Protein 6D8K (pdb70)

Solvent-accessible surface area: 73708 Å² total; per-residue (Å²): 161,33,5,11,10,1,70,31,29,90,59,100,54,2,4,7,55,0,27,10,12,26,1,6,5,66,57,0,101,62,66,114,0,29,120,50,85,88,60,182,39,82,79,43,34,59,22,6,31,14,135,49,31,65,81,1,23,3,1,4,4,0,6,51,57,35,58,54,0,45,28,2,35,7,1,0,2,0,0,41,83,9,88,5,150,136,58,144,116,74,47,13,8,1,5,0,10,0,0,11,20,45,7,89,0,5,5,50,4,50,88,34,21,74,20,59,0,3,15,1,5,17,35,23,62,0,27,136,83,6,77,102,28,107,0,11,0,0,0,10,0,9,2,126,34,22,144,52,3,2,13,5,90,26,13,38,16,8,14,6,0,0,0,5,13,10,0,5,2,0,17,4,27,110,43,10,0,42,17,2,15,0,0,0,35,59,122,22,71,63,91,0,32,0,94,4,17,14,28,70,148,116,68,42,57,89,0,22,3,20,2,69,94,19,190,32,70,47,100,13,112,8,75,74,99,0,118,6,117,39,75,24,71,3,150,199,29,88,70,1,18,22,161,82,44,50,32,1,74,1,16,1,22,10,78,106,15,133,3,87,12,97,0,0,0,3,5,2,25,46,159,53,35,37,3,45,19,18,55,158,80,39,46,4,5,1,0,0,2,7,4,8,3,2,20,33,58,0,11,2,11,3,62,3,0,0,5,1,0,0,32,5,0,120,35,0,43,10,26,1,0,0,0,0,16,0,2,0,4,14,48,0,0,59,29,0,3,127,40,4,6,3,0,2,0,1,0,3,1,71,63,37,7,23,19,113,45,116,92,0,54,122,29,0,45,118,6,0,28,25,2,0,66,29,2,3,3,5,1,1,0,2,0,0,0,0,1,10,39,1,102,63,57,181,27,0,39,87,0,0,36,11,0,5,110,30,0,88,161,50,2,74,12,1,2,3,0,0,0,0,64,35,5,149,51,16,182,142,137,122,99,2,30,18,167,13,102,4,4,78,77,2,42,0,0,0,0,5,17,24,4,6,3,88,105,61,55,84,26,98,18,94,77,0,43,5,77,0,22,78,98,40,0,0,1,1,0,8,1,0,0,0,0,6,21,19,57,85,28,81,78,78,35,1,24,27,3,0,15,42,16,0,8,76,2,0,92,6,1,46,103,2,8,131,32,6,99,5,13,51,0,0,2,0,7,0,0,8,1,4,5,0,8,30,15,17,31,27,52,16,0,95,11,15,1,4,1,0,0,0,3,9,33,5,26,44,0,101,0,0,106,44,0,108,112,37,11,183,106,117,177,35,8,14,12,1,65,34,29,100,64,103,54,7,5,7,56,1,22,11,14,26,0,6,6,63,55,0,112,72,80,97,0,20,127,51,94,89,63,185,30,90,118,38,81,48,38,14,29,14,137,41,38,68,76,1,21,3,1,3,4,0,6,47,57,30,58,49,0,41,30,2,31,5,1,0,0,0,1,38,81,16,93,8,136,133,75,134,163,92,45,23,18,3,7,2,9,0,1,12,18,40,5,96,0,4,8,54,12,58,85,29,21,68,29,63,2,3,14,3,7,13,30,22,61,2,23,113,94,14,75,122,23,108,0,17,0,0,0,11,0,12,2,133,38,12,126,54,2,2,13,8,74,26,12,35,13,8,14,8,0,0,0,6,12,8,2,8,4,0,26,3,27,98,39,17,0,35,20,4,17,1,1,2,42,61,94,19,72,46,112,2,25,0,84,4,8,3,31,71,127,116,45,45,51,98,0,32,3,24,8,64,74,13,187,34,78,52,89,15,112,11,64,70,100,0,105,5,110,42,85,30,87,2,130,153,30,81,66,0,24,46,166,83,38,50,34,1,80,2,26,0,28,18,68,108,21,148,3,107,12,92,0,0,0,5,7,1,3,39,96,56,34,40,1,50,12,29,48,134,64,45,36,0,0,1,0,0,1,6,4,8,4,2,24,30,59,0,11,2,7,3,60,1,0,0,8,0,0,0,20,3,0,115,38,0,22,12,8,0,0,0,0,0,21,0,3,0,4,13,58,1,0,58,37,0,2,138,52,3,9,4,0,4,0,0,0,4,0,72,68,46,6,60,20,110,44,98,85,0,38,109,29,0,42,116,12,0,25,42,4,0,75,37,2,12,5,4,0,0,0,1,0,0,0,0,1,8,38,0,86,65,59,161,22,0,45,77,0,0,34,20,0,2,105,21,0,67,154,48,6,76,8,0,1,2,0,0,0,0,61,46,3,132,32,20,187,150,131,114,86,2,20,17,166,9,93,3,6,70,78,1,31,0,0,0,0,5,16,18,2,6,4,88,72,66,62,66,22,103,24,93,69,0,44,2,94,0,18,74,93,44,0,0,1,2,0,8,1,0,0,0,0,6,25,21,54,80,30,78,76,72,36,2,20,21,2,0,15,46,18,0,8,72,1,0,109,23,1,36,96,2,11,111,24,9,98,4,14,51,0,0,2,0,9,0,0,6,0,3,7,0,7,36,17,17,28,27,51,15,0,92,13,8,0,4,2,0,0,0,2,10,34,3,32,45,0,107,0,0,95,56,0,79,102,21,0,139,96,68,156,67,6,6,12,1,75,35,29,96,61,103,46,5,4,6,52,0,21,8,9,31,1,5,5,73,53,0,113,74,61,91,1,22,117,48,54,66,62,169,43,79,81,40,31,57,25,6,23,10,119,44,30,61,79,1,25,4,1,4,4,0,8,49,51,37,56,55,0,42,29,2,34,8,1,0,1,0,0,35,74,15,90,4,151,133,52,142,95,81,49,11,11,0,6,0,12,1,1,11,20,50,8,78,0,4,6,54,18,54,92,35,22,70,35,65,3,2,14,1,3,15,45,23,60,0,24,129,74,1,75,99,29,118,0,17,0,0,0,13,0,11,1,131,35,21,157,60,4,1,13,6,70,25,8,36,17,10,14,6,0,0,0,7,13,13,0,5,3,0,23,3,39,102,43,15,0,50,37,3,12,1,2,1,42,74,136,36,64,68,98,0,36,0,79,5,14,5,14,63,112,124,56,46,57,82,0,25,3,24,5,68,94,2,164,23,74,27,92,18,119,5,65,69,104,0,116,5,104,35,54,26,85,7,164,116,33,78,57,1,12,30,144,62,50,47,34,3,68,2,16,2,26,26,71,117,15,134,1,82,14,110,1,0,0,3,3,1,26,39,176,44,35,46,0,66,10,28,55,108,59,15,36,0,9,0,0,0,2,8,4,9,4,2,18,34,56,0,14,3,8,6,62,6,1,0,12,3,0,0,41,6,0,122,44,0,38,19,26,0,0,1,1,0,17,0,2,0,6,18,62,2,0,56,33,0,2,141,53,4,9,3,0,2,0,2,0,2,1,68,68,36,6,58,18,110,33,90,85,0,55,102,40,0,35,132,8,0,32,26,4,1,34,20,2,12,2,4,1,0,0,1,1,0,0,0,1,12,50,1,70,61,60,163,33,0,32,78,0,2,52,15,0,6,100,23,0,82,152,72,5,64,12,0,1,0,0,2,0,2,53,50,4,147,22,26,168,151,130,118,104,0,40,16,165,7,93,4,12,74,82,5,30,0,0,0,0,7,30,21,2,5,5,101,46,64,53,34,24,97,16,111,82,0,28,6,91,1,14,87,92,44,0,0,1,4,0,10,1,0,0,0,0,8,26,22,51,85,34,78,70,70,39,2,22,22,2,0,14,44,17,0,8,66,2,0,87,17,3,35,146,1,9,126,28,8,102,3,13,48,0,0,1,0,9,0,0,8,1,5,8,0,10,34,18,18,30,27,48,13,0,87,13,12,1,3,2,0,0,0,4,14,36,3,31,48,0,74,0,0,101,55,0,103,109,48,11,159,103,142,100,5,14,51,2,72,53,47,94,53,132,22,9,6,6,50,0,23,9,11,25,1,5,4,62,52,0,99,68,62,101,1,34,117,45,53,68,59,146,40,78,86,35,34,66,23,8,27,4,94,52,36,63,76,1,28,3,3,5,4,0,7,51,54,36,58,51,0,48,28,2,33,6,0,0,1,0,0,36,69,12,118,10,140,136,50,146,101,77,57,13,6,1,9,2,12,0,0,12,21,44,5,88,0,6,5,61,23,56,88,35,21,66,15,41,0,3,16,1,10,15,43,21,67,0,20,130,82,5,70,110,24,93,0,13,0,0,0,12,0,5,2,112,34,25,142,54,3,2,12,6,70,23,9,33,14,8,14,8,0,0,0,6,14,10,2,6,17,0,25,3,72,113,123,51,145,92,63,144,16,2,7,2,8,6,3,16,34,64,1,11,1,9,6,55,8,0,0,13,5,1,0,31,9,3,135,32,21,60,51,95,44,2,27,0,0,25,0,1,1,6,20,53,2,0,74,32,0,37,175,56,57,8,77,0,34,0,1,1,1,4,71,104,56,6,40,87,127,62,111,95,0,116,111,40,9,65,125,5,5,32,34,1,1,67,33,1,32,71,36,114,10,3,21,72,1,0,40,13,9,100,84,108,132,39,1,107,127,63,22,96,124,22,136,34,44,35,26,193,118,27,1,10,0,6,24,17,53,90,32,82,86,72,38,3,21,26,3,0,18,61,36,0,10,80,33,0,129,85,86,95,82,12,40,2,12,9,1,3,8,0,7,27,27,17,28,28,56,15,5,91,10,12,2,6,40,0,1,1,3,9,38,5,31,47,0,112,0,1,75,47,30,116,156,172

Sequence (2085 aa):
QNITNVYGRDIRSLNGKWNAIIDLYDQGRGMKVYRNQSPKGNTDFYEYSFQGGLRLNVPGDWNSQTPELKYYEGTVWYARHFDAKRLTHKRQFLYFGAVSYRCRVYLNGAEIGSHEGGFTPFQIEVTDLLNEGENFIAIEVNNRRTKDAIPAMSFDWWNYGGITRDVLLVTTPQTYLEDYFIQLDKESPNRMIAKVALSDKKAGEKITVSIPELKTSIDMLTDAEGKAETVFNIKKLERWSSENPKLYEVIVSSANDRVEEQIGFRNITVKGTDIYLNGKPTFMCSISFHEEIPQRMGRAFSEADAAMLLNEAKALGVNMIRLAHYPQNEYTVRLAEKMGFILWQEIPVWQGIDFTNNNTRKKAQRMLSEMIKRDQNRCAVGYWGIANETQPSKARNEFLTSLLETGKQLDTTRLYVAAFDLVRFNREKKRFVMEDSFTSQLDVVAVNKYMGWYHPWPIEPENAVWEVIPDKPLIISEFGGEALYGQSGDENVASSWSEEYQARLYRDNIRMFDNIPNLRGVSPWILFDFRSPFRFHPTNQDGWNRKGLVSDQGIRKKAWYLMREYYKTKQNITNVYGRDIRSLNGKWNAIIDLYDQGRGMKVYRNQSPKGNTDFYEYSFQGGLRLNVPGDWNSQTPELKYYEGTVWYARHFDAKRLTHKRQFLYFGAVSYRCRVYLNGAEIGSHEGGFTPFQIEVTDLLNEGENFIAIEVNNRRTKDAIPAMSFDWWNYGGITRDVLLVTTPQTYLEDYFIQLDKESPNRMIAKVALSDKKAGEKITVSIPELKTSIDMLTDAEGKAETVFNIKKLERWSSENPKLYEVIVSSANDRVEEQIGFRNITVKGTDIYLNGKPTFMCSISFHEEIPQRMGRAFSEADAAMLLNEAKALGVNMIRLAHYPQNEYTVRLAEKMGFILWQEIPVWQGIDFTNNNTRKKAQRMLSEMIKRDQNRCAVGYWGIANETQPSKARNEFLTSLLETGKQLDTTRLYVAAFDLVRFNREKKRFVMEDSFTSQLDVVAVNKYMGWYHPWPIEPENAVWEVIPDKPLIISEFGGEALYGQSGDENVASSWSEEYQARLYRDNIRMFDNIPNLRGVSPWILFDFRSPFRFHPTNQDGWNRKGLVSDQGIRKKAWYLMREYYKTKFNITNVYGRDIRSLNGKWNAIIDLYDQGRGMKVYRNQSPKGNTDFYEYSFQGGLRLNVPGDWNSQTPELKYYEGTVWYARHFDAKRLTHKRQFLYFGAVSYRCRVYLNGAEIGSHEGGFTPFQIEVTDLLNEGENFIAIEVNNRRTKDAIPAMSFDWWNYGGITRDVLLVTTPQTYLEDYFIQLDKESPNRMIAKVALSDKKAGEKITVSIPELKTSIDMLTDAEGKAETVFNIKKLERWSSENPKLYEVIVSSANDRVEEQIGFRNITVKGTDIYLNGKPTFMCSISFHEEIPQRMGRAFSEADAAMLLNEAKALGVNMIRLAHYPQNEYTVRLAEKMGFILWQEIPVWQGIDFTNNNTRKKAQRMLSEMIKRDQNRCAVGYWGIANETQPSKARNEFLTSLLETGKQLDTTRLYVAAFDLVRFNREKKRFVMEDSFTSQLDVVAVNKYMGWYHPWPIEPENAVWEVIPDKPLIISEFGGEALYGQSGDENVASSWSEEYQARLYRDNIRMFDNIPNLRGVSPWILFDFRSPFRFHPTNQDGWNRKGLVSDQGIRKKAWYLMREYYKTKNITNVYGRDIRSLNGKWNAIIDLYDQGRGMKVYRNQSPKGNTDFYEYSFQGGLRLNVPGDWNSQTPELKYYEGTVWYARHFDAKRLTHKRQFLYFGAVSYRCRVYLNGAEIGSHEGGFTPFQIEVTDLLNEGENFIAIEVNNRRTKDAIPAMSFDWWNYGGITRDVLLVTTPQTYLEDYSFHEEIPQRMGRAFSEADAAMLLNEAKALGVNMIRLAHYPQNEYTVRLAEKMGFILWQEIPVWQGIDFTNNNTRKKAQRMLSEMIKRDQNRCAVGYWGIANETLETGKQLDTTRLYVAAFFGGEALYGQSGDENVASSWSEEYQARLYRDNISPWILFDFRSPFRFHPTNQDGWNRKGLVSDQGIRKKAWYLMREY

Structure (mmCIF, N/CA/C/O backbone):
data_6D8K
#
_entry.id   6D8K
#
_cell.length_a   213.464
_cell.length_b   213.464
_cell.length_c   112.607
_cell.angle_alpha   90.00
_cell.angle_beta   90.00
_cell.angle_gamma   90.00
#
_symmetry.space_group_name_H-M   'I 41'
#
loop_
_entity.id
_entity.type
_entity.pdbx_description
1 polymer 'Glycosyl hydrolase family 2, sugar binding domain protein'
2 water water
#
loop_
_atom_site.group_PDB
_atom_site.id
_atom_site.type_symbol
_atom_site.label_atom_id
_atom_site.label_alt_id
_atom_site.label_comp_id
_atom_site.label_asym_id
_atom_site.label_entity_id
_atom_site.label_seq_id
_atom_site.pdbx_PDB_ins_code
_atom_site.Cartn_x
_atom_site.Cartn_y
_atom_site.Cartn_z
_atom_site.occupancy
_atom_site.B_iso_or_equiv
_atom_site.auth_seq_id
_atom_site.auth_comp_id
_atom_site.auth_asym_id
_atom_site.auth_atom_id
_atom_site.pdbx_PDB_model_num
ATOM 1 N N . GLN A 1 25 ? -28.145 56.461 -14.914 1.00 73.84 25 GLN A N 1
ATOM 2 C CA . GLN A 1 25 ? -28.267 55.658 -16.136 1.00 79.84 25 GLN A CA 1
ATOM 3 C C . GLN A 1 25 ? -27.176 54.586 -16.378 1.00 75.73 25 GLN A C 1
ATOM 4 O O . GLN A 1 25 ? -27.486 53.522 -16.905 1.00 77.58 25 GLN A O 1
ATOM 10 N N . ASN A 1 26 ? -25.922 54.854 -16.002 1.00 70.24 26 ASN A N 1
ATOM 11 C CA . ASN A 1 26 ? -24.772 54.044 -16.405 1.00 68.32 26 ASN A CA 1
ATOM 12 C C . ASN A 1 26 ? -24.194 53.239 -15.235 1.00 65.78 26 ASN A C 1
ATOM 13 O O . ASN A 1 26 ? -23.992 53.768 -14.138 1.00 66.67 26 ASN A O 1
ATOM 18 N N . ILE A 1 27 ? -23.874 51.973 -15.482 1.00 58.33 27 ILE A N 1
ATOM 19 C CA . ILE A 1 27 ? -23.428 51.080 -14.417 1.00 61.13 27 ILE A CA 1
ATOM 20 C C . ILE A 1 27 ? -21.961 51.350 -14.079 1.00 57.37 27 ILE A C 1
ATOM 21 O O . ILE A 1 27 ? -21.074 51.214 -14.928 1.00 61.45 27 ILE A O 1
ATOM 26 N N . THR A 1 28 ? -21.702 51.726 -12.832 1.00 54.47 28 THR A N 1
ATOM 27 C CA . THR A 1 28 ? -20.347 52.011 -12.380 1.00 57.23 28 THR A CA 1
ATOM 28 C C . THR A 1 28 ? -19.570 50.711 -12.184 1.00 55.52 28 THR A C 1
ATOM 29 O O . THR A 1 28 ? -20.149 49.631 -12.023 1.00 58.13 28 THR A O 1
ATOM 33 N N . ASN A 1 29 ? -18.243 50.830 -12.204 1.00 56.13 29 ASN A N 1
ATOM 34 C CA . ASN A 1 29 ? -17.321 49.711 -11.975 1.00 55.32 29 ASN A CA 1
ATOM 35 C C . ASN A 1 29 ? -17.717 48.484 -12.801 1.00 58.82 29 ASN A C 1
ATOM 36 O O . ASN A 1 29 ? -18.010 47.402 -12.275 1.00 57.83 29 ASN A O 1
ATOM 41 N N . VAL A 1 30 ? -17.727 48.676 -14.125 1.00 55.90 30 VAL A N 1
ATOM 42 C CA . VAL A 1 30 ? -18.172 47.622 -15.033 1.00 55.40 30 VAL A CA 1
ATOM 43 C C . VAL A 1 30 ? -17.262 46.399 -14.960 1.00 60.34 30 VAL A C 1
ATOM 44 O O . VAL A 1 30 ? -17.723 45.264 -15.159 1.00 59.90 30 VAL A O 1
ATOM 48 N N . TYR A 1 31 ? -15.971 46.591 -14.670 1.00 56.99 31 TYR A N 1
ATOM 49 C CA . TYR A 1 31 ? -15.014 45.490 -14.620 1.00 52.77 31 TYR A CA 1
ATOM 50 C C . TYR A 1 31 ? -15.046 44.731 -13.298 1.00 55.54 31 TYR A C 1
ATOM 51 O O . TYR A 1 31 ? -14.210 43.840 -13.091 1.00 54.04 31 TYR A O 1
ATOM 60 N N . GLY A 1 32 ? -15.969 45.066 -12.398 1.00 52.95 32 GLY A N 1
ATOM 61 C CA . GLY A 1 32 ? -16.245 44.259 -11.230 1.00 52.65 32 GLY A CA 1
ATOM 62 C C . GLY A 1 32 ? -17.518 43.448 -11.323 1.00 50.18 32 GLY A C 1
ATOM 63 O O . GLY A 1 32 ? -17.951 42.890 -10.309 1.00 51.18 32 GLY A O 1
ATOM 64 N N . ARG A 1 33 ? -18.121 43.357 -12.501 1.00 47.60 33 ARG A N 1
ATOM 65 C CA . ARG A 1 33 ? -19.390 42.683 -12.738 1.00 51.30 33 ARG A CA 1
ATOM 66 C C . ARG A 1 33 ? -19.175 41.335 -13.428 1.00 49.47 33 ARG A C 1
ATOM 67 O O . ARG A 1 33 ? -18.051 40.931 -13.733 1.00 47.48 33 ARG A O 1
ATOM 75 N N . ASP A 1 34 ? -20.288 40.652 -13.689 1.00 48.89 34 ASP A N 1
ATOM 76 C CA . ASP A 1 34 ? -20.289 39.431 -14.494 1.00 50.55 34 ASP A CA 1
ATOM 77 C C . ASP A 1 34 ? -20.249 39.833 -15.970 1.00 49.51 34 ASP A C 1
ATOM 78 O O . ASP A 1 34 ? -21.277 40.158 -16.571 1.00 47.60 34 ASP A O 1
ATOM 83 N N . ILE A 1 35 ? -19.057 39.810 -16.562 1.00 42.84 35 ILE A N 1
ATOM 84 C CA . ILE A 1 35 ? -18.842 40.331 -17.906 1.00 49.82 35 ILE A CA 1
ATOM 85 C C . ILE A 1 35 ? -18.193 39.282 -18.802 1.00 46.69 35 ILE A C 1
ATOM 86 O O . ILE A 1 35 ? -17.297 38.549 -18.370 1.00 50.66 35 ILE A O 1
ATOM 91 N N . ARG A 1 36 ? -18.622 39.239 -20.067 1.00 45.77 36 ARG A N 1
ATOM 92 C CA . ARG A 1 36 ? -17.884 38.556 -21.128 1.00 48.50 36 ARG A CA 1
ATOM 93 C C . ARG A 1 36 ? -17.571 39.536 -22.258 1.00 47.81 36 ARG A C 1
ATOM 94 O O . ARG A 1 36 ? -18.411 40.363 -22.633 1.00 48.75 36 ARG A O 1
ATOM 102 N N . SER A 1 37 ? -16.356 39.436 -22.796 1.00 42.32 37 SER A N 1
ATOM 103 C CA . SER A 1 37 ? -15.915 40.339 -23.838 1.00 35.05 37 SER A CA 1
ATOM 104 C C . SER A 1 37 ? -16.495 39.931 -25.179 1.00 43.41 37 SER A C 1
ATOM 105 O O . SER A 1 37 ? -16.564 38.738 -25.489 1.00 43.81 37 SER A O 1
ATOM 108 N N . LEU A 1 38 ? -16.926 40.932 -25.966 1.00 36.61 38 LEU A N 1
ATOM 109 C CA . LEU A 1 38 ? -17.234 40.759 -27.378 1.00 37.44 38 LEU A CA 1
ATOM 110 C C . LEU A 1 38 ? -16.111 41.260 -28.291 1.00 39.90 38 LEU A C 1
ATOM 111 O O . LEU A 1 38 ? -16.331 41.458 -29.495 1.00 39.59 38 LEU A O 1
ATOM 116 N N . ASN A 1 39 ? -14.923 41.490 -27.748 1.00 34.16 39 ASN A N 1
ATOM 117 C CA . ASN A 1 39 ? -13.823 41.928 -28.576 1.00 34.55 39 ASN A CA 1
ATOM 118 C C . ASN A 1 39 ? -13.470 40.843 -29.579 1.00 39.11 39 ASN A C 1
ATOM 119 O O . ASN A 1 39 ? -14.018 39.733 -29.569 1.00 41.27 39 ASN A O 1
ATOM 124 N N . GLY A 1 40 ? -12.566 41.173 -30.476 1.00 37.81 40 GLY A N 1
ATOM 125 C CA . GLY A 1 40 ? -12.176 40.228 -31.488 1.00 30.43 40 GLY A CA 1
ATOM 126 C C . GLY A 1 40 ? -12.272 40.850 -32.847 1.00 34.18 40 GLY A C 1
ATOM 127 O O . GLY A 1 40 ? -12.440 42.065 -32.999 1.00 39.06 40 GLY A O 1
ATOM 128 N N . LYS A 1 41 ? -12.177 40.001 -33.857 1.00 38.56 41 LYS A N 1
ATOM 129 C CA . LYS A 1 41 ? -12.246 40.405 -35.250 1.00 36.82 41 LYS A CA 1
ATOM 130 C C . LYS A 1 41 ? -13.713 40.507 -35.639 1.00 41.46 41 LYS A C 1
ATOM 131 O O . LYS A 1 41 ? -14.397 39.489 -35.784 1.00 43.11 41 LYS A O 1
ATOM 137 N N . TRP A 1 42 ? -14.200 41.740 -35.790 1.00 36.89 42 TRP A N 1
ATOM 138 C CA . TRP A 1 42 ? -15.500 41.966 -36.379 1.00 32.43 42 TRP A CA 1
ATOM 139 C C . TRP A 1 42 ? -15.357 42.151 -37.873 1.00 38.27 42 TRP A C 1
ATOM 140 O O . TRP A 1 42 ? -14.353 42.671 -38.362 1.00 40.64 42 TRP A O 1
ATOM 151 N N . ASN A 1 43 ? -16.395 41.737 -38.593 1.00 42.02 43 ASN A N 1
ATOM 152 C CA . ASN A 1 43 ? -16.470 41.946 -40.027 1.00 34.59 43 ASN A CA 1
ATOM 153 C C . ASN A 1 43 ? -16.848 43.377 -40.317 1.00 35.05 43 ASN A C 1
ATOM 154 O O . ASN A 1 43 ? -17.628 43.986 -39.584 1.00 33.47 43 ASN A O 1
ATOM 159 N N . ALA A 1 44 ? -16.277 43.918 -41.395 1.00 35.32 44 ALA A N 1
ATOM 160 C CA . ALA A 1 44 ? -16.324 45.352 -41.635 1.00 35.01 44 ALA A CA 1
ATOM 161 C C . ALA A 1 44 ? -16.667 45.683 -43.083 1.00 36.05 44 ALA A C 1
ATOM 162 O O . ALA A 1 44 ? -16.200 45.024 -44.021 1.00 32.19 44 ALA A O 1
ATOM 164 N N . ILE A 1 45 ? -17.499 46.709 -43.252 1.00 36.28 45 ILE A N 1
ATOM 165 C CA . ILE A 1 45 ? -17.770 47.301 -44.556 1.00 37.92 45 ILE A CA 1
ATOM 166 C C . ILE A 1 45 ? -17.490 48.800 -44.469 1.00 39.32 45 ILE A C 1
ATOM 167 O O . ILE A 1 45 ? -18.099 49.507 -43.658 1.00 38.65 45 ILE A O 1
ATOM 172 N N . ILE A 1 46 ? -16.571 49.273 -45.296 1.00 39.51 46 ILE A N 1
ATOM 173 C CA . ILE A 1 46 ? -16.351 50.705 -45.506 1.00 34.23 46 ILE A CA 1
ATOM 174 C C . ILE A 1 46 ? -17.486 51.248 -46.354 1.00 34.81 46 ILE A C 1
ATOM 175 O O . ILE A 1 46 ? -17.705 50.759 -47.469 1.00 40.68 46 ILE A O 1
ATOM 180 N N . ASP A 1 47 ? -18.187 52.278 -45.857 1.00 35.93 47 ASP A N 1
ATOM 181 C CA . ASP A 1 47 ? -19.408 52.806 -46.490 1.00 37.97 47 ASP A CA 1
ATOM 182 C C . ASP A 1 47 ? -19.245 54.293 -46.824 1.00 40.71 47 ASP A C 1
ATOM 183 O O . ASP A 1 47 ? -19.915 55.134 -46.215 1.00 45.31 47 ASP A O 1
ATOM 188 N N . LEU A 1 48 ? -18.414 54.609 -47.832 1.00 35.66 48 LEU A N 1
ATOM 189 C CA . LEU A 1 48 ? -18.031 56.001 -48.083 1.00 34.56 48 LEU A CA 1
ATOM 190 C C . LEU A 1 48 ? -19.237 56.911 -48.314 1.00 41.86 48 LEU A C 1
ATOM 191 O O . LEU A 1 48 ? -19.302 58.011 -47.752 1.00 42.72 48 LEU A O 1
ATOM 196 N N . TYR A 1 49 ? -20.189 56.511 -49.161 1.00 43.12 49 TYR A N 1
ATOM 197 C CA . TYR A 1 49 ? -21.298 57.413 -49.450 1.00 40.56 49 TYR A CA 1
ATOM 198 C C . TYR A 1 49 ? -22.504 57.172 -48.558 1.00 43.49 49 TYR A C 1
ATOM 199 O O . TYR A 1 49 ? -23.599 57.605 -48.915 1.00 48.49 49 TYR A O 1
ATOM 208 N N . ASP A 1 50 ? -22.337 56.482 -47.427 1.00 42.98 50 ASP A N 1
ATOM 209 C CA . ASP A 1 50 ? -23.417 56.253 -46.456 1.00 40.59 50 ASP A CA 1
ATOM 210 C C . ASP A 1 50 ? -24.684 55.689 -47.124 1.00 47.13 50 ASP A C 1
ATOM 211 O O . ASP A 1 50 ? -25.786 56.222 -46.978 1.00 45.26 50 ASP A O 1
ATOM 216 N N . GLN A 1 51 ? -24.522 54.587 -47.860 1.00 39.15 51 GLN A N 1
ATOM 217 C CA . GLN A 1 51 ? -25.649 53.861 -48.433 1.00 41.26 51 GLN A CA 1
ATOM 218 C C . GLN A 1 51 ? -26.062 52.631 -47.626 1.00 44.46 51 GLN A C 1
ATOM 219 O O . GLN A 1 51 ? -27.171 52.117 -47.824 1.00 39.23 51 GLN A O 1
ATOM 225 N N . GLY A 1 52 ? -25.218 52.182 -46.696 1.00 43.54 52 GLY A N 1
ATOM 226 C CA . GLY A 1 52 ? -25.516 50.974 -45.952 1.00 43.67 52 GLY A CA 1
ATOM 227 C C . GLY A 1 52 ? -26.813 51.021 -45.168 1.00 45.17 52 GLY A C 1
ATOM 228 O O . GLY A 1 52 ? -27.475 49.992 -45.007 1.00 49.23 52 GLY A O 1
ATOM 229 N N . ARG A 1 53 ? -27.193 52.194 -44.651 1.00 44.89 53 ARG A N 1
ATOM 230 C CA . ARG A 1 53 ? -28.390 52.234 -43.819 1.00 40.58 53 ARG A CA 1
ATOM 231 C C . ARG A 1 53 ? -29.638 51.974 -44.652 1.00 42.86 53 ARG A C 1
ATOM 232 O O . ARG A 1 53 ? -30.466 51.128 -44.292 1.00 48.50 53 ARG A O 1
ATOM 240 N N . GLY A 1 54 ? -29.764 52.655 -45.790 1.00 44.42 54 GLY A N 1
ATOM 241 C CA . GLY A 1 54 ? -30.887 52.412 -46.679 1.00 35.94 54 GLY A CA 1
ATOM 242 C C . GLY A 1 54 ? -30.913 51.007 -47.253 1.00 44.32 54 GLY A C 1
ATOM 243 O O . GLY A 1 54 ? -31.987 50.463 -47.511 1.00 53.69 54 GLY A O 1
ATOM 244 N N . MET A 1 55 ? -29.745 50.390 -47.470 1.00 43.18 55 MET A N 1
ATOM 245 C CA . MET A 1 55 ? -29.828 49.016 -47.967 1.00 42.84 55 MET A CA 1
ATOM 246 C C . MET A 1 55 ? -30.153 48.052 -46.864 1.00 42.05 55 MET A C 1
ATOM 247 O O . MET A 1 55 ? -30.221 46.849 -47.122 1.00 44.92 55 MET A O 1
ATOM 252 N N . LYS A 1 56 ? -30.309 48.581 -45.652 1.00 48.37 56 LYS A N 1
ATOM 253 C CA . LYS A 1 56 ? -30.570 47.826 -44.434 1.00 44.89 56 LYS A CA 1
ATOM 254 C C . LYS A 1 56 ? -29.616 46.637 -44.300 1.00 44.81 56 LYS A C 1
ATOM 255 O O . LYS A 1 56 ? -30.019 45.515 -43.988 1.00 44.07 56 LYS A O 1
ATOM 261 N N . VAL A 1 57 ? -28.318 46.904 -44.502 1.00 43.27 57 VAL A N 1
ATOM 262 C CA . VAL A 1 57 ? -27.310 45.851 -44.368 1.00 43.56 57 VAL A CA 1
ATOM 263 C C . VAL A 1 57 ? -27.294 45.292 -42.955 1.00 44.22 57 VAL A C 1
ATOM 264 O O . VAL A 1 57 ? -26.779 44.198 -42.730 1.00 46.82 57 VAL A O 1
ATOM 268 N N . TYR A 1 58 ? -27.832 46.021 -41.982 1.00 42.62 58 TYR A N 1
ATOM 269 C CA . TYR A 1 58 ? -27.902 45.451 -40.648 1.00 47.78 58 TYR A CA 1
ATOM 270 C C . TYR A 1 58 ? -28.814 44.224 -40.586 1.00 47.64 58 TYR A C 1
ATOM 271 O O . TYR A 1 58 ? -28.747 43.476 -39.602 1.00 46.31 58 TYR A O 1
ATOM 280 N N . ARG A 1 59 ? -29.639 43.981 -41.614 1.00 40.72 59 ARG A N 1
ATOM 281 C CA . ARG A 1 59 ? -30.481 42.788 -41.594 1.00 47.24 59 ARG A CA 1
ATOM 282 C C . ARG A 1 59 ? -29.704 41.513 -41.886 1.00 44.87 59 ARG A C 1
ATOM 283 O O . ARG A 1 59 ? -30.200 40.421 -41.591 1.00 46.90 59 ARG A O 1
ATOM 291 N N . ASN A 1 60 ? -28.494 41.637 -42.426 1.00 44.49 60 ASN A N 1
ATOM 292 C CA . ASN A 1 60 ? -27.645 40.503 -42.780 1.00 42.53 60 ASN A CA 1
ATOM 293 C C . ASN A 1 60 ? -28.353 39.528 -43.735 1.00 47.11 60 ASN A C 1
ATOM 294 O O . ASN A 1 60 ? -28.446 38.321 -43.478 1.00 47.40 60 ASN A O 1
ATOM 299 N N . GLN A 1 61 ? -28.836 40.053 -44.862 1.00 44.11 61 GLN A N 1
ATOM 300 C CA . GLN A 1 61 ? -29.648 39.247 -45.760 1.00 47.15 61 GLN A CA 1
ATOM 301 C C . GLN A 1 61 ? -28.775 38.428 -46.710 1.00 44.46 61 GLN A C 1
ATOM 302 O O . GLN A 1 61 ? -27.822 38.947 -47.294 1.00 47.78 61 GLN A O 1
ATOM 308 N N . SER A 1 62 ? -29.108 37.168 -46.871 1.00 44.51 62 SER A N 1
ATOM 309 C CA . SER A 1 62 ? -28.500 36.250 -47.828 1.00 48.58 62 SER A CA 1
ATOM 310 C C . SER A 1 62 ? -29.482 35.869 -48.937 1.00 52.06 62 SER A C 1
ATOM 311 O O . SER A 1 62 ? -30.666 35.628 -48.671 1.00 54.14 62 SER A O 1
ATOM 314 N N . PRO A 1 63 ? -29.019 35.797 -50.180 1.00 50.44 63 PRO A N 1
ATOM 315 C CA . PRO A 1 63 ? -29.891 35.363 -51.276 1.00 51.56 63 PRO A CA 1
ATOM 316 C C . PRO A 1 63 ? -30.425 33.951 -51.052 1.00 63.13 63 PRO A C 1
ATOM 317 O O . PRO A 1 63 ? -29.711 33.054 -50.581 1.00 55.38 63 PRO A O 1
ATOM 321 N N . LYS A 1 64 ? -31.689 33.747 -51.425 1.00 62.47 64 LYS A N 1
ATOM 322 C CA . LYS A 1 64 ? -32.295 32.426 -51.255 1.00 63.55 64 LYS A CA 1
ATOM 323 C C . LYS A 1 64 ? -33.073 31.927 -52.466 1.00 61.60 64 LYS A C 1
ATOM 324 O O . LYS A 1 64 ? -33.283 30.716 -52.567 1.00 57.71 64 LYS A O 1
ATOM 330 N N . GLY A 1 65 ? -33.492 32.791 -53.393 1.00 59.17 65 GLY A N 1
ATOM 331 C CA . GLY A 1 65 ? -34.136 32.370 -54.614 1.00 54.86 65 GLY A CA 1
ATOM 332 C C . GLY A 1 65 ? -33.197 32.402 -55.809 1.00 59.44 65 GLY A C 1
ATOM 333 O O . GLY A 1 65 ? -31.970 32.423 -55.682 1.00 61.09 65 GLY A O 1
ATOM 334 N N . ASN A 1 66 ? -33.803 32.380 -57.000 1.00 53.05 66 ASN A N 1
ATOM 335 C CA . ASN A 1 66 ? -33.076 32.551 -58.252 1.00 52.39 66 ASN A CA 1
ATOM 336 C C . ASN A 1 66 ? -32.997 34.001 -58.705 1.00 51.54 66 ASN A C 1
ATOM 337 O O . ASN A 1 66 ? -32.234 34.305 -59.626 1.00 47.97 66 ASN A O 1
ATOM 342 N N . THR A 1 67 ? -33.797 34.884 -58.118 1.00 54.00 67 THR A N 1
ATOM 343 C CA . THR A 1 67 ? -33.812 36.283 -58.512 1.00 53.51 67 THR A CA 1
ATOM 344 C C . THR A 1 67 ? -33.323 37.227 -57.421 1.00 52.00 67 THR A C 1
ATOM 345 O O . THR A 1 67 ? -33.062 38.389 -57.725 1.00 52.64 67 THR A O 1
ATOM 349 N N . ASP A 1 68 ? -33.211 36.751 -56.170 1.00 58.32 68 ASP A N 1
ATOM 350 C CA . ASP A 1 68 ? -32.526 37.438 -55.073 1.00 55.95 68 ASP A CA 1
ATOM 351 C C . ASP A 1 68 ? -31.144 37.964 -55.468 1.00 57.55 68 ASP A C 1
ATOM 352 O O . ASP A 1 68 ? -30.462 37.389 -56.319 1.00 62.46 68 ASP A O 1
ATOM 357 N N . PHE A 1 69 ? -30.709 39.036 -54.790 1.00 62.04 69 PHE A N 1
ATOM 358 C CA . PHE A 1 69 ? -29.284 39.272 -54.502 1.00 62.94 69 PHE A CA 1
ATOM 359 C C . PHE A 1 69 ? -29.023 40.512 -53.638 1.00 52.49 69 PHE A C 1
ATOM 360 O O . PHE A 1 69 ? -29.730 41.517 -53.744 1.00 55.56 69 PHE A O 1
ATOM 368 N N . TYR A 1 70 ? -27.977 40.457 -52.812 1.00 53.17 70 TYR A N 1
ATOM 369 C CA . TYR A 1 70 ? -27.587 41.547 -51.923 1.00 45.93 70 TYR A CA 1
ATOM 370 C C . TYR A 1 70 ? -26.146 41.969 -52.189 1.00 44.15 70 TYR A C 1
ATOM 371 O O . TYR A 1 70 ? -25.252 41.127 -52.321 1.00 46.07 70 TYR A O 1
ATOM 380 N N . GLU A 1 71 ? -25.929 43.275 -52.296 1.00 47.93 71 GLU A N 1
ATOM 381 C CA . GLU A 1 71 ? -24.628 43.830 -52.668 1.00 45.17 71 GLU A CA 1
ATOM 382 C C . GLU A 1 71 ? -23.787 44.162 -51.459 1.00 43.83 71 GLU A C 1
ATOM 383 O O . GLU A 1 71 ? -23.061 45.152 -51.417 1.00 44.59 71 GLU A O 1
ATOM 389 N N . TYR A 1 72 ? -23.879 43.300 -50.460 1.00 41.28 72 TYR A N 1
ATOM 390 C CA . TYR A 1 72 ? -23.093 43.381 -49.251 1.00 37.10 72 TYR A CA 1
ATOM 391 C C . TYR A 1 72 ? -23.075 41.991 -48.672 1.00 36.94 72 TYR A C 1
ATOM 392 O O . TYR A 1 72 ? -23.816 41.106 -49.106 1.00 40.60 72 TYR A O 1
ATOM 401 N N . SER A 1 73 ? -22.224 41.821 -47.672 1.00 39.62 73 SER A N 1
ATOM 402 C CA . SER A 1 73 ? -22.100 40.607 -46.884 1.00 32.36 73 SER A CA 1
ATOM 403 C C . SER A 1 73 ? -21.138 40.911 -45.763 1.00 36.79 73 SER A C 1
ATOM 404 O O . SER A 1 73 ? -20.240 41.735 -45.917 1.00 45.33 73 SER A O 1
ATOM 407 N N . PHE A 1 74 ? -21.363 40.285 -44.620 1.00 43.53 74 PHE A N 1
ATOM 408 C CA . PHE A 1 74 ? -20.471 40.412 -43.480 1.00 37.82 74 PHE A CA 1
ATOM 409 C C . PHE A 1 74 ? -19.654 39.144 -43.273 1.00 42.57 74 PHE A C 1
ATOM 410 O O . PHE A 1 74 ? -19.338 38.771 -42.145 1.00 45.51 74 PHE A O 1
ATOM 418 N N . GLN A 1 75 ? -19.322 38.466 -44.364 1.00 46.79 75 GLN A N 1
ATOM 419 C CA . GLN A 1 75 ? -18.506 37.262 -44.355 1.00 43.67 75 GLN A CA 1
ATOM 420 C C . GLN A 1 75 ? -17.526 37.369 -45.516 1.00 42.99 75 GLN A C 1
ATOM 421 O O . GLN A 1 75 ? -17.850 37.965 -46.547 1.00 47.64 75 GLN A O 1
ATOM 427 N N . GLY A 1 76 ? -16.316 36.851 -45.328 1.00 47.09 76 GLY A N 1
ATOM 428 C CA . GLY A 1 76 ? -15.341 36.719 -46.396 1.00 36.52 76 GLY A CA 1
ATOM 429 C C . GLY A 1 76 ? -14.555 37.960 -46.733 1.00 39.86 76 GLY A C 1
ATOM 430 O O . GLY A 1 76 ? -13.846 37.973 -47.750 1.00 46.29 76 GLY A O 1
ATOM 431 N N . GLY A 1 77 ? -14.640 39.005 -45.923 1.00 41.73 77 GLY A N 1
ATOM 432 C CA . GLY A 1 77 ? -14.081 40.271 -46.344 1.00 42.15 77 GLY A CA 1
ATOM 433 C C . GLY A 1 77 ? -13.158 40.877 -45.319 1.00 43.70 77 GLY A C 1
ATOM 434 O O . GLY A 1 77 ? -12.624 40.174 -44.465 1.00 47.18 77 GLY A O 1
ATOM 435 N N . LEU A 1 78 ? -12.964 42.186 -45.406 1.00 48.00 78 LEU A N 1
ATOM 436 C CA . LEU A 1 78 ? -12.262 42.938 -44.373 1.00 40.94 78 LEU A CA 1
ATOM 437 C C . LEU A 1 78 ? -12.742 42.550 -42.985 1.00 36.36 78 LEU A C 1
ATOM 438 O O . LEU A 1 78 ? -13.944 42.422 -42.752 1.00 38.22 78 LEU A O 1
ATOM 443 N N . ARG A 1 79 ? -11.792 42.354 -42.071 1.00 38.62 79 ARG A N 1
ATOM 444 C CA . ARG A 1 79 ? -12.056 42.183 -40.645 1.00 34.48 79 ARG A CA 1
ATOM 445 C C . ARG A 1 79 ? -11.179 43.147 -39.855 1.00 38.07 79 ARG A C 1
ATOM 446 O O . ARG A 1 79 ? -9.965 43.248 -40.104 1.00 38.23 79 ARG A O 1
ATOM 454 N N . LEU A 1 80 ? -11.792 43.863 -38.915 1.00 32.54 80 LEU A N 1
ATOM 455 C CA . LEU A 1 80 ? -11.095 44.840 -38.095 1.00 39.30 80 LEU A CA 1
ATOM 456 C C . LEU A 1 80 ? -11.004 44.334 -36.661 1.00 39.44 80 LEU A C 1
ATOM 457 O O . LEU A 1 80 ? -11.960 43.764 -36.131 1.00 45.45 80 LEU A O 1
ATOM 462 N N . ASN A 1 81 ? -9.853 44.537 -36.034 1.00 38.53 81 ASN A N 1
ATOM 463 C CA . ASN A 1 81 ? -9.745 44.282 -34.606 1.00 39.63 81 ASN A CA 1
ATOM 464 C C . ASN A 1 81 ? -10.630 45.242 -33.823 1.00 40.14 81 ASN A C 1
ATOM 465 O O . ASN A 1 81 ? -10.735 46.432 -34.137 1.00 44.57 81 ASN A O 1
ATOM 470 N N . VAL A 1 82 ? -11.278 44.703 -32.803 1.00 39.51 82 VAL A N 1
ATOM 471 C CA . VAL A 1 82 ? -11.982 45.471 -31.791 1.00 37.11 82 VAL A CA 1
ATOM 472 C C . VAL A 1 82 ? -11.448 44.976 -30.458 1.00 40.95 82 VAL A C 1
ATOM 473 O O . VAL A 1 82 ? -11.484 43.759 -30.181 1.00 39.23 82 VAL A O 1
ATOM 477 N N . PRO A 1 83 ? -10.957 45.870 -29.600 1.00 34.78 83 PRO A N 1
ATOM 478 C CA . PRO A 1 83 ? -11.045 47.318 -29.790 1.00 43.42 83 PRO A CA 1
ATOM 479 C C . PRO A 1 83 ? -9.888 47.922 -30.605 1.00 42.89 83 PRO A C 1
ATOM 480 O O . PRO A 1 83 ? -8.875 47.246 -30.796 1.00 41.29 83 PRO A O 1
ATOM 484 N N . GLY A 1 84 ? -10.051 49.150 -31.075 1.00 36.77 84 GLY A N 1
ATOM 485 C CA . GLY A 1 84 ? -8.996 49.870 -31.767 1.00 36.44 84 GLY A CA 1
ATOM 486 C C . GLY A 1 84 ? -9.549 50.934 -32.699 1.00 37.73 84 GLY A C 1
ATOM 487 O O . GLY A 1 84 ? -10.720 50.948 -33.076 1.00 39.18 84 GLY A O 1
ATOM 488 N N . ASP A 1 85 ? -8.683 51.872 -33.071 1.00 37.91 85 ASP A N 1
ATOM 489 C CA . ASP A 1 85 ? -9.010 52.717 -34.211 1.00 37.31 85 ASP A CA 1
ATOM 490 C C . ASP A 1 85 ? -9.030 51.866 -35.486 1.00 37.05 85 ASP A C 1
ATOM 491 O O . ASP A 1 85 ? -8.474 50.761 -35.540 1.00 40.30 85 ASP A O 1
ATOM 496 N N . TRP A 1 86 ? -9.726 52.351 -36.506 1.00 34.56 86 TRP A N 1
ATOM 497 C CA . TRP A 1 86 ? -9.580 51.700 -37.795 1.00 38.87 86 TRP A CA 1
ATOM 498 C C . TRP A 1 86 ? -8.425 52.268 -38.599 1.00 35.69 86 TRP A C 1
ATOM 499 O O . TRP A 1 86 ? -7.901 51.566 -39.462 1.00 36.95 86 TRP A O 1
ATOM 510 N N . ASN A 1 87 ? -7.967 53.471 -38.252 1.00 34.04 87 ASN A N 1
ATOM 511 C CA . ASN A 1 87 ? -7.054 54.242 -39.099 1.00 39.22 87 ASN A CA 1
ATOM 512 C C . ASN A 1 87 ? -5.708 53.545 -39.300 1.00 39.98 87 ASN A C 1
ATOM 513 O O . ASN A 1 87 ? -5.105 53.643 -40.376 1.00 36.32 87 ASN A O 1
ATOM 518 N N . SER A 1 88 ? -5.219 52.846 -38.279 1.00 39.30 88 SER A N 1
ATOM 519 C CA . SER A 1 88 ? -3.923 52.183 -38.328 1.00 35.27 88 SER A CA 1
ATOM 520 C C . SER A 1 88 ? -4.004 50.739 -38.789 1.00 38.01 88 SER A C 1
ATOM 521 O O . SER A 1 88 ? -2.964 50.092 -38.926 1.00 40.55 88 SER A O 1
ATOM 524 N N . GLN A 1 89 ? -5.205 50.211 -39.000 1.00 40.60 89 GLN A N 1
ATOM 525 C CA . GLN A 1 89 ? -5.346 48.801 -39.352 1.00 38.38 89 GLN A CA 1
ATOM 526 C C . GLN A 1 89 ? -5.051 48.535 -40.822 1.00 38.90 89 GLN A C 1
ATOM 527 O O . GLN A 1 89 ? -4.497 47.480 -41.163 1.00 40.30 89 GLN A O 1
ATOM 533 N N . THR A 1 90 ? -5.352 49.498 -41.693 1.00 38.33 90 THR A N 1
ATOM 534 C CA . THR A 1 90 ? -5.151 49.346 -43.128 1.00 41.54 90 THR A CA 1
ATOM 535 C C . THR A 1 90 ? -4.804 50.720 -43.683 1.00 37.17 90 THR A C 1
ATOM 536 O O . THR A 1 90 ? -5.365 51.730 -43.239 1.00 37.38 90 THR A O 1
ATOM 540 N N . PRO A 1 91 ? -3.869 50.789 -44.626 1.00 41.18 91 PRO A N 1
ATOM 541 C CA . PRO A 1 91 ? -3.456 52.100 -45.152 1.00 37.75 91 PRO A CA 1
ATOM 542 C C . PRO A 1 91 ? -4.564 52.873 -45.846 1.00 37.70 91 PRO A C 1
ATOM 543 O O . PRO A 1 91 ? -4.563 54.111 -45.803 1.00 43.23 91 PRO A O 1
ATOM 547 N N . GLU A 1 92 ? -5.501 52.182 -46.488 1.00 39.96 92 GLU A N 1
ATOM 548 C CA . GLU A 1 92 ? -6.677 52.814 -47.069 1.00 39.40 92 GLU A CA 1
ATOM 549 C C . GLU A 1 92 ? -7.547 53.515 -46.032 1.00 41.11 92 GLU A C 1
ATOM 550 O O . GLU A 1 92 ? -8.329 54.392 -46.404 1.00 43.78 92 GLU A O 1
ATOM 556 N N . LEU A 1 93 ? -7.443 53.149 -44.750 1.00 44.33 93 LEU A N 1
ATOM 557 C CA . LEU A 1 93 ? -8.294 53.723 -43.711 1.00 43.55 93 LEU A CA 1
ATOM 558 C C . LEU A 1 93 ? -7.605 54.807 -42.910 1.00 40.31 93 LEU A C 1
ATOM 559 O O . LEU A 1 93 ? -8.260 55.462 -42.089 1.00 45.35 93 LEU A O 1
ATOM 564 N N . LYS A 1 94 ? -6.312 55.017 -43.141 1.00 35.78 94 LYS A N 1
ATOM 565 C CA . LYS A 1 94 ? -5.562 56.001 -42.378 1.00 37.38 94 LYS A CA 1
ATOM 566 C C . LYS A 1 94 ? -6.261 57.359 -42.352 1.00 36.88 94 LYS A C 1
ATOM 567 O O . LYS A 1 94 ? -6.407 57.967 -41.293 1.00 37.89 94 LYS A O 1
ATOM 573 N N . TYR A 1 95 ? -6.685 57.870 -43.506 1.00 40.89 95 TYR A N 1
ATOM 574 C CA . TYR A 1 95 ? -7.395 59.148 -43.523 1.00 36.50 95 TYR A CA 1
ATOM 575 C C . TYR A 1 95 ? -8.889 58.987 -43.664 1.00 35.84 95 TYR A C 1
ATOM 576 O O . TYR A 1 95 ? -9.564 59.964 -43.976 1.00 37.84 95 TYR A O 1
ATOM 585 N N . TYR A 1 96 ? -9.423 57.796 -43.449 1.00 36.70 96 TYR A N 1
ATOM 586 C CA . TYR A 1 96 ? -10.831 57.583 -43.719 1.00 38.31 96 TYR A CA 1
ATOM 587 C C . TYR A 1 96 ? -11.712 58.349 -42.743 1.00 37.51 96 TYR A C 1
ATOM 588 O O . TYR A 1 96 ? -11.673 58.111 -41.530 1.00 42.58 96 TYR A O 1
ATOM 597 N N . GLU A 1 97 ? -12.547 59.221 -43.285 1.00 36.46 97 GLU A N 1
ATOM 598 C CA . GLU A 1 97 ? -13.657 59.812 -42.551 1.00 38.26 97 GLU A CA 1
ATOM 599 C C . GLU A 1 97 ? -14.980 59.384 -43.163 1.00 37.62 97 GLU A C 1
ATOM 600 O O . GLU A 1 97 ? -15.147 59.408 -44.386 1.00 44.51 97 GLU A O 1
ATOM 606 N N . GLY A 1 98 ? -15.916 59.034 -42.309 1.00 38.16 98 GLY A N 1
ATOM 607 C CA . GLY A 1 98 ? -17.232 58.605 -42.701 1.00 35.57 98 GLY A CA 1
ATOM 608 C C . GLY A 1 98 ? -17.714 57.483 -41.793 1.00 34.83 98 GLY A C 1
ATOM 609 O O . GLY A 1 98 ? -17.428 57.474 -40.601 1.00 44.17 98 GLY A O 1
ATOM 610 N N . THR A 1 99 ? -18.472 56.577 -42.390 1.00 32.67 99 THR A N 1
ATOM 611 C CA . THR A 1 99 ? -19.100 55.452 -41.719 1.00 32.87 99 THR A CA 1
ATOM 612 C C . THR A 1 99 ? -18.322 54.165 -41.986 1.00 39.45 99 THR A C 1
ATOM 613 O O . THR A 1 99 ? -17.904 53.899 -43.125 1.00 41.71 99 THR A O 1
ATOM 617 N N . VAL A 1 100 ? -18.109 53.371 -40.937 1.00 39.80 100 VAL A N 1
ATOM 618 C CA . VAL A 1 100 ? -17.682 51.982 -41.075 1.00 37.49 100 VAL A CA 1
ATOM 619 C C . VAL A 1 100 ? -18.663 51.106 -40.293 1.00 39.31 100 VAL A C 1
ATOM 620 O O . VAL A 1 100 ? -19.040 51.445 -39.170 1.00 37.80 100 VAL A O 1
ATOM 624 N N . TRP A 1 101 ? -19.120 50.020 -40.913 1.00 36.18 101 TRP A N 1
ATOM 625 C CA . TRP A 1 101 ? -20.054 49.094 -40.289 1.00 40.09 101 TRP A CA 1
ATOM 626 C C . TRP A 1 101 ? -19.254 47.954 -39.690 1.00 39.04 101 TRP A C 1
ATOM 627 O O . TRP A 1 101 ? -18.540 47.254 -40.412 1.00 39.50 101 TRP A O 1
ATOM 638 N N . TYR A 1 102 ? -19.393 47.760 -38.386 1.00 41.63 102 TYR A N 1
ATOM 639 C CA . TYR A 1 102 ? -18.847 46.604 -37.690 1.00 45.42 102 TYR A CA 1
ATOM 640 C C . TYR A 1 102 ? -19.959 45.594 -37.425 1.00 42.04 102 TYR A C 1
ATOM 641 O O . TYR A 1 102 ? -21.058 45.970 -37.015 1.00 43.20 102 TYR A O 1
ATOM 650 N N . ALA A 1 103 ? -19.660 44.311 -37.597 1.00 37.70 103 ALA A N 1
ATOM 651 C CA . ALA A 1 103 ? -20.680 43.316 -37.320 1.00 39.74 103 ALA A CA 1
ATOM 652 C C . ALA A 1 103 ? -20.029 42.007 -36.900 1.00 40.98 103 ALA A C 1
ATOM 653 O O . ALA A 1 103 ? -18.895 41.701 -37.286 1.00 39.11 103 ALA A O 1
ATOM 655 N N . ARG A 1 104 ? -20.762 41.254 -36.078 1.00 42.23 104 ARG A N 1
ATOM 656 C CA . ARG A 1 104 ? -20.357 39.920 -35.666 1.00 40.56 104 ARG A CA 1
ATOM 657 C C . ARG A 1 104 ? -21.565 39.154 -35.130 1.00 46.07 104 ARG A C 1
ATOM 658 O O . ARG A 1 104 ? -22.623 39.715 -34.837 1.00 49.79 104 ARG A O 1
ATOM 666 N N . HIS A 1 105 ? -21.408 37.849 -35.089 1.00 49.41 105 HIS A N 1
ATOM 667 C CA . HIS A 1 105 ? -22.316 36.950 -34.415 1.00 43.36 105 HIS A CA 1
ATOM 668 C C . HIS A 1 105 ? -21.795 36.690 -33.016 1.00 45.23 105 HIS A C 1
ATOM 669 O O . HIS A 1 105 ? -20.593 36.785 -32.758 1.00 48.92 105 HIS A O 1
ATOM 676 N N . PHE A 1 106 ? -22.701 36.353 -32.111 1.00 47.10 106 PHE A N 1
ATOM 677 C CA . PHE A 1 106 ? -22.275 35.883 -30.806 1.00 46.61 106 PHE A CA 1
ATOM 678 C C . PHE A 1 106 ? -23.379 35.016 -30.237 1.00 53.66 106 PHE A C 1
ATOM 679 O O . PHE A 1 106 ? -24.552 35.193 -30.573 1.00 53.97 106 PHE A O 1
ATOM 687 N N . ASP A 1 107 ? -23.004 34.060 -29.399 1.00 49.40 107 ASP A N 1
ATOM 688 C CA . ASP A 1 107 ? -24.025 33.266 -28.739 1.00 58.32 107 ASP A CA 1
ATOM 689 C C . ASP A 1 107 ? -24.425 33.926 -27.428 1.00 57.17 107 ASP A C 1
ATOM 690 O O . ASP A 1 107 ? -23.622 34.597 -26.776 1.00 56.17 107 ASP A O 1
ATOM 695 N N . ALA A 1 108 ? -25.687 33.750 -27.055 1.00 55.77 108 ALA A N 1
ATOM 696 C CA . ALA A 1 108 ? -26.129 34.213 -25.750 1.00 61.73 108 ALA A CA 1
ATOM 697 C C . ALA A 1 108 ? -27.229 33.296 -25.239 1.00 66.50 108 ALA A C 1
ATOM 698 O O . ALA A 1 108 ? -27.924 32.629 -26.015 1.00 66.73 108 ALA A O 1
ATOM 700 N N . LYS A 1 109 ? -27.372 33.266 -23.921 1.00 66.75 109 LYS A N 1
ATOM 701 C CA . LYS A 1 109 ? -28.417 32.505 -23.254 1.00 64.53 109 LYS A CA 1
ATOM 702 C C . LYS A 1 109 ? -29.379 33.491 -22.615 1.00 70.45 109 LYS A C 1
ATOM 703 O O . LYS A 1 109 ? -28.960 34.346 -21.826 1.00 67.56 109 LYS A O 1
ATOM 709 N N . ARG A 1 110 ? -30.655 33.393 -22.991 1.00 78.77 110 ARG A N 1
ATOM 710 C CA . ARG A 1 110 ? -31.714 34.252 -22.465 1.00 73.98 110 ARG A CA 1
ATOM 711 C C . ARG A 1 110 ? -32.028 33.818 -21.034 1.00 77.06 110 ARG A C 1
ATOM 712 O O . ARG A 1 110 ? -32.784 32.874 -20.801 1.00 83.83 110 ARG A O 1
ATOM 720 N N . LEU A 1 111 ? -31.440 34.508 -20.062 1.00 81.15 111 LEU A N 1
ATOM 721 C CA . LEU A 1 111 ? -31.498 34.071 -18.676 1.00 74.35 111 LEU A CA 1
ATOM 722 C C . LEU A 1 111 ? -32.828 34.466 -18.059 1.00 76.74 111 LEU A C 1
ATOM 723 O O . LEU A 1 111 ? -33.152 35.655 -17.977 1.00 78.52 111 LEU A O 1
ATOM 728 N N . THR A 1 112 ? -33.584 33.460 -17.618 1.00 84.96 112 THR A N 1
ATOM 729 C CA . THR A 1 112 ? -34.867 33.676 -16.950 1.00 92.01 112 THR A CA 1
ATOM 730 C C . THR A 1 112 ? -34.754 34.681 -15.804 1.00 89.64 112 THR A C 1
ATOM 731 O O . THR A 1 112 ? -35.601 35.567 -15.648 1.00 83.84 112 THR A O 1
ATOM 735 N N . HIS A 1 113 ? -33.716 34.545 -14.983 1.00 81.39 113 HIS A N 1
ATOM 736 C CA . HIS A 1 113 ? -33.629 35.292 -13.737 1.00 84.88 113 HIS A CA 1
ATOM 737 C C . HIS A 1 113 ? -32.950 36.646 -13.891 1.00 85.48 113 HIS A C 1
ATOM 738 O O . HIS A 1 113 ? -33.404 37.632 -13.301 1.00 79.11 113 HIS A O 1
ATOM 745 N N . LYS A 1 114 ? -31.888 36.726 -14.690 1.00 84.05 114 LYS A N 1
ATOM 746 C CA . LYS A 1 114 ? -30.990 37.866 -14.672 1.00 71.76 114 LYS A CA 1
ATOM 747 C C . LYS A 1 114 ? -31.271 38.827 -15.831 1.00 67.37 114 LYS A C 1
ATOM 748 O O . LYS A 1 114 ? -32.160 38.612 -16.661 1.00 67.67 114 LYS A O 1
ATOM 754 N N . ARG A 1 115 ? -30.537 39.939 -15.843 1.00 58.18 115 ARG A N 1
ATOM 755 C CA . ARG A 1 115 ? -30.576 40.914 -16.924 1.00 60.78 115 ARG A CA 1
ATOM 756 C C . ARG A 1 115 ? -29.212 40.994 -17.595 1.00 62.92 115 ARG A C 1
ATOM 757 O O . ARG A 1 115 ? -28.178 40.813 -16.946 1.00 59.62 115 ARG A O 1
ATOM 765 N N . GLN A 1 116 ? -29.218 41.269 -18.906 1.00 55.76 116 GLN A N 1
ATOM 766 C CA . GLN A 1 116 ? -28.001 41.353 -19.703 1.00 54.90 116 GLN A CA 1
ATOM 767 C C . GLN A 1 116 ? -27.985 42.670 -20.469 1.00 54.32 116 GLN A C 1
ATOM 768 O O . GLN A 1 116 ? -29.013 43.102 -20.996 1.00 62.24 116 GLN A O 1
ATOM 774 N N . PHE A 1 117 ? -26.817 43.311 -20.516 1.00 54.54 117 PHE A N 1
ATOM 775 C CA . PHE A 1 117 ? -26.630 44.619 -21.139 1.00 51.27 117 PHE A CA 1
ATOM 776 C C . PHE A 1 117 ? -25.467 44.559 -22.116 1.00 50.28 117 PHE A C 1
ATOM 777 O O . PHE A 1 117 ? -24.544 43.762 -21.943 1.00 53.38 117 PHE A O 1
ATOM 785 N N . LEU A 1 118 ? -25.500 45.428 -23.130 1.00 49.22 118 LEU A N 1
ATOM 786 C CA . LEU A 1 118 ? -24.324 45.742 -23.938 1.00 46.35 118 LEU A CA 1
ATOM 787 C C . LEU A 1 118 ? -23.663 47.001 -23.402 1.00 45.62 118 LEU A C 1
ATOM 788 O O . LEU A 1 118 ? -24.350 47.976 -23.117 1.00 50.55 118 LEU A O 1
ATOM 793 N N . TYR A 1 119 ? -22.338 46.999 -23.312 1.00 43.63 119 TYR A N 1
ATOM 794 C CA . TYR A 1 119 ? -21.596 48.121 -22.746 1.00 40.31 119 TYR A CA 1
ATOM 795 C C . TYR A 1 119 ? -20.371 48.450 -23.591 1.00 41.04 119 TYR A C 1
ATOM 796 O O . TYR A 1 119 ? -19.496 47.608 -23.805 1.00 39.22 119 TYR A O 1
ATOM 805 N N . PHE A 1 120 ? -20.285 49.696 -24.009 1.00 45.37 120 PHE A N 1
ATOM 806 C CA . PHE A 1 120 ? -19.219 50.189 -24.864 1.00 40.19 120 PHE A CA 1
ATOM 807 C C . PHE A 1 120 ? -18.361 51.173 -24.089 1.00 39.91 120 PHE A C 1
ATOM 808 O O . PHE A 1 120 ? -18.849 52.227 -23.700 1.00 47.27 120 PHE A O 1
ATOM 816 N N . GLY A 1 121 ? -17.093 50.836 -23.858 1.00 35.01 121 GLY A N 1
ATOM 817 C CA . GLY A 1 121 ? -16.193 51.792 -23.238 1.00 33.67 121 GLY A CA 1
ATOM 818 C C . GLY A 1 121 ? -16.071 53.092 -24.017 1.00 42.98 121 GLY A C 1
ATOM 819 O O . GLY A 1 121 ? -15.841 54.152 -23.428 1.00 43.12 121 GLY A O 1
ATOM 820 N N . ALA A 1 122 ? -16.219 53.027 -25.343 1.00 38.97 122 ALA A N 1
ATOM 821 C CA . ALA A 1 122 ? -16.132 54.163 -26.252 1.00 42.95 122 ALA A CA 1
ATOM 822 C C . ALA A 1 122 ? -16.291 53.673 -27.690 1.00 45.21 122 ALA A C 1
ATOM 823 O O . ALA A 1 122 ? -15.785 52.607 -28.056 1.00 44.54 122 ALA A O 1
ATOM 825 N N . VAL A 1 123 ? -17.018 54.457 -28.483 1.00 43.31 123 VAL A N 1
ATOM 826 C CA . VAL A 1 123 ? -17.145 54.287 -29.922 1.00 34.97 123 VAL A CA 1
ATOM 827 C C . VAL A 1 123 ? -17.008 55.693 -30.482 1.00 35.69 123 VAL A C 1
ATOM 828 O O . VAL A 1 123 ? -17.711 56.602 -30.041 1.00 43.56 123 VAL A O 1
ATOM 832 N N . SER A 1 124 ? -16.061 55.902 -31.376 1.00 32.97 124 SER A N 1
ATOM 833 C CA . SER A 1 124 ? -15.732 57.231 -31.852 1.00 37.66 124 SER A CA 1
ATOM 834 C C . SER A 1 124 ? -16.176 57.389 -33.309 1.00 40.18 124 SER A C 1
ATOM 835 O O . SER A 1 124 ? -15.844 56.555 -34.153 1.00 43.18 124 SER A O 1
ATOM 838 N N . TYR A 1 125 ? -16.929 58.441 -33.622 1.00 41.93 125 TYR A N 1
ATOM 839 C CA . TYR A 1 125 ? -17.384 59.473 -32.711 1.00 40.80 125 TYR A CA 1
ATOM 840 C C . TYR A 1 125 ? -18.882 59.328 -32.433 1.00 40.39 125 TYR A C 1
ATOM 841 O O . TYR A 1 125 ? -19.352 59.700 -31.371 1.00 43.02 125 TYR A O 1
ATOM 850 N N . ARG A 1 126 ? -19.628 58.774 -33.387 1.00 41.63 126 ARG A N 1
ATOM 851 C CA . ARG A 1 126 ? -21.070 58.564 -33.250 1.00 41.73 126 ARG A CA 1
ATOM 852 C C . ARG A 1 126 ? -21.436 57.218 -33.852 1.00 38.73 126 ARG A C 1
ATOM 853 O O . ARG A 1 126 ? -20.752 56.720 -34.752 1.00 41.61 126 ARG A O 1
ATOM 861 N N . CYS A 1 127 ? -22.529 56.635 -33.369 1.00 35.44 127 CYS A N 1
ATOM 862 C CA . CYS A 1 127 ? -22.831 55.271 -33.764 1.00 38.15 127 CYS A CA 1
ATOM 863 C C . CYS A 1 127 ? -24.323 54.998 -33.639 1.00 40.94 127 CYS A C 1
ATOM 864 O O . CYS A 1 127 ? -25.041 55.695 -32.922 1.00 46.12 127 CYS A O 1
ATOM 867 N N . ARG A 1 128 ? -24.777 53.982 -34.379 1.00 43.16 128 ARG A N 1
ATOM 868 C CA . ARG A 1 128 ? -26.099 53.378 -34.231 1.00 43.13 128 ARG A CA 1
ATOM 869 C C . ARG A 1 128 ? -25.905 51.875 -34.105 1.00 44.46 128 ARG A C 1
ATOM 870 O O . ARG A 1 128 ? -25.273 51.254 -34.967 1.00 47.70 128 ARG A O 1
ATOM 878 N N . VAL A 1 129 ? -26.452 51.296 -33.044 1.00 40.08 129 VAL A N 1
ATOM 879 C CA . VAL A 1 129 ? -26.282 49.887 -32.719 1.00 42.02 129 VAL A CA 1
ATOM 880 C C . VAL A 1 129 ? -27.529 49.114 -33.161 1.00 48.39 129 VAL A C 1
ATOM 881 O O . VAL A 1 129 ? -28.652 49.440 -32.747 1.00 49.00 129 VAL A O 1
ATOM 885 N N . TYR A 1 130 ? -27.338 48.072 -33.973 1.00 42.12 130 TYR A N 1
ATOM 886 C CA . TYR A 1 130 ? -28.425 47.225 -34.446 1.00 40.47 130 TYR A CA 1
ATOM 887 C C . TYR A 1 130 ? -28.218 45.813 -33.918 1.00 45.40 130 TYR A C 1
ATOM 888 O O . TYR A 1 130 ? -27.096 45.299 -33.938 1.00 49.02 130 TYR A O 1
ATOM 897 N N . LEU A 1 131 ? -29.298 45.184 -33.450 1.00 46.60 131 LEU A N 1
ATOM 898 C CA . LEU A 1 131 ? -29.271 43.814 -32.953 1.00 42.66 131 LEU A CA 1
ATOM 899 C C . LEU A 1 131 ? -30.362 42.995 -33.639 1.00 42.95 131 LEU A C 1
ATOM 900 O O . LEU A 1 131 ? -31.521 43.415 -33.701 1.00 45.26 131 LEU A O 1
ATOM 905 N N . ASN A 1 132 ? -29.978 41.849 -34.196 1.00 42.07 132 ASN A N 1
ATOM 906 C CA . ASN A 1 132 ? -30.901 40.965 -34.924 1.00 49.39 132 ASN A CA 1
ATOM 907 C C . ASN A 1 132 ? -31.783 41.691 -35.950 1.00 45.83 132 ASN A C 1
ATOM 908 O O . ASN A 1 132 ? -32.938 41.329 -36.163 1.00 52.62 132 ASN A O 1
ATOM 913 N N . GLY A 1 133 ? -31.238 42.707 -36.601 1.00 40.84 133 GLY A N 1
ATOM 914 C CA . GLY A 1 133 ? -31.946 43.396 -37.653 1.00 42.04 133 GLY A CA 1
ATOM 915 C C . GLY A 1 133 ? -32.691 44.632 -37.225 1.00 48.76 133 GLY A C 1
ATOM 916 O O . GLY A 1 133 ? -33.428 45.203 -38.041 1.00 48.69 133 GLY A O 1
ATOM 917 N N . ALA A 1 134 ? -32.526 45.069 -35.976 1.00 46.58 134 ALA A N 1
ATOM 918 C CA . ALA A 1 134 ? -33.338 46.143 -35.417 1.00 49.69 134 ALA A CA 1
ATOM 919 C C . ALA A 1 134 ? -32.461 47.139 -34.674 1.00 47.11 134 ALA A C 1
ATOM 920 O O . ALA A 1 134 ? -31.632 46.746 -33.851 1.00 44.63 134 ALA A O 1
ATOM 922 N N . GLU A 1 135 ? -32.669 48.424 -34.938 1.00 46.16 135 GLU A N 1
ATOM 923 C CA . GLU A 1 135 ? -31.901 49.446 -34.242 1.00 43.52 135 GLU A CA 1
ATOM 924 C C . GLU A 1 135 ? -32.303 49.469 -32.774 1.00 44.37 135 GLU A C 1
ATOM 925 O O . GLU A 1 135 ? -33.481 49.382 -32.431 1.00 56.87 135 GLU A O 1
ATOM 931 N N . ILE A 1 136 ? -31.325 49.551 -31.891 1.00 50.82 136 ILE A N 1
ATOM 932 C CA . ILE A 1 136 ? -31.651 49.438 -30.481 1.00 43.13 136 ILE A CA 1
ATOM 933 C C . ILE A 1 136 ? -30.980 50.551 -29.686 1.00 44.16 136 ILE A C 1
ATOM 934 O O . ILE A 1 136 ? -31.154 50.638 -28.468 1.00 52.94 136 ILE A O 1
ATOM 939 N N . GLY A 1 137 ? -30.197 51.403 -30.331 1.00 43.48 137 GLY A N 1
ATOM 940 C CA . GLY A 1 137 ? -29.487 52.410 -29.561 1.00 42.93 137 GLY A CA 1
ATOM 941 C C . GLY A 1 137 ? -28.598 53.249 -30.444 1.00 47.92 137 GLY A C 1
ATOM 942 O O . GLY A 1 137 ? -28.438 52.987 -31.640 1.00 49.79 137 GLY A O 1
ATOM 943 N N . SER A 1 138 ? -28.016 54.274 -29.828 1.00 53.89 138 SER A N 1
ATOM 944 C CA . SER A 1 138 ? -27.173 55.235 -30.527 1.00 46.80 138 SER A CA 1
ATOM 945 C C . SER A 1 138 ? -26.324 55.945 -29.482 1.00 47.55 138 SER A C 1
ATOM 946 O O . SER A 1 138 ? -26.621 55.888 -28.292 1.00 50.72 138 SER A O 1
ATOM 949 N N . HIS A 1 139 ? -25.255 56.605 -29.930 1.00 45.41 139 HIS A N 1
ATOM 950 C CA . HIS A 1 139 ? -24.432 57.401 -29.027 1.00 38.79 139 HIS A CA 1
ATOM 951 C C . HIS A 1 139 ? -23.643 58.422 -29.844 1.00 44.44 139 HIS A C 1
ATOM 952 O O . HIS A 1 139 ? -23.364 58.210 -31.022 1.00 44.54 139 HIS A O 1
ATOM 959 N N . GLU A 1 140 ? -23.312 59.547 -29.208 1.00 44.28 140 GLU A N 1
ATOM 960 C CA . GLU A 1 140 ? -22.502 60.586 -29.822 1.00 45.84 140 GLU A CA 1
ATOM 961 C C . GLU A 1 140 ? -21.406 60.994 -28.844 1.00 46.64 140 GLU A C 1
ATOM 962 O O . GLU A 1 140 ? -21.663 61.114 -27.646 1.00 45.37 140 GLU A O 1
ATOM 968 N N . GLY A 1 141 ? -20.181 61.202 -29.352 1.00 44.62 141 GLY A N 1
ATOM 969 C CA . GLY A 1 141 ? -19.064 61.526 -28.478 1.00 42.81 141 GLY A CA 1
ATOM 970 C C . GLY A 1 141 ? -18.136 60.356 -28.228 1.00 40.65 141 GLY A C 1
ATOM 971 O O . GLY A 1 141 ? -18.541 59.360 -27.627 1.00 46.71 141 GLY A O 1
ATOM 972 N N . GLY A 1 142 ? -16.889 60.464 -28.658 1.00 39.39 142 GLY A N 1
ATOM 973 C CA . GLY A 1 142 ? -16.076 59.287 -28.867 1.00 36.83 142 GLY A CA 1
ATOM 974 C C . GLY A 1 142 ? -15.154 58.856 -27.748 1.00 38.71 142 GLY A C 1
ATOM 975 O O . GLY A 1 142 ? -14.309 57.982 -27.970 1.00 47.51 142 GLY A O 1
ATOM 976 N N . PHE A 1 143 ? -15.289 59.400 -26.545 1.00 37.63 143 PHE A N 1
ATOM 977 C CA . PHE A 1 143 ? -14.358 59.079 -25.470 1.00 43.01 143 PHE A CA 1
ATOM 978 C C . PHE A 1 143 ? -15.050 58.657 -24.185 1.00 46.22 143 PHE A C 1
ATOM 979 O O . PHE A 1 143 ? -14.391 58.596 -23.140 1.00 43.19 143 PHE A O 1
ATOM 987 N N . THR A 1 144 ? -16.353 58.400 -24.222 1.00 44.33 144 THR A N 1
ATOM 988 C CA . THR A 1 144 ? -17.086 58.086 -23.010 1.00 46.94 144 THR A CA 1
ATOM 989 C C . THR A 1 144 ? -17.957 56.864 -23.226 1.00 40.99 144 THR A C 1
ATOM 990 O O . THR A 1 144 ? -18.465 56.647 -24.324 1.00 47.84 144 THR A O 1
ATOM 994 N N . PRO A 1 145 ? -18.197 56.092 -22.180 1.00 40.91 145 PRO A N 1
ATOM 995 C CA . PRO A 1 145 ? -18.981 54.867 -22.328 1.00 45.81 145 PRO A CA 1
ATOM 996 C C . PRO A 1 145 ? -20.488 55.121 -22.369 1.00 44.78 145 PRO A C 1
ATOM 997 O O . PRO A 1 145 ? -20.987 56.225 -22.170 1.00 50.94 145 PRO A O 1
ATOM 1001 N N . PHE A 1 146 ? -21.208 54.042 -22.624 1.00 42.21 146 PHE A N 1
ATOM 1002 C CA . PHE A 1 146 ? -22.654 54.029 -22.772 1.00 49.75 146 PHE A CA 1
ATOM 1003 C C . PHE A 1 146 ? -23.068 52.572 -22.898 1.00 48.06 146 PHE A C 1
ATOM 1004 O O . PHE A 1 146 ? -22.255 51.697 -23.215 1.00 43.17 146 PHE A O 1
ATOM 1012 N N . GLN A 1 147 ? -24.342 52.325 -22.633 1.00 49.72 147 GLN A N 1
ATOM 1013 C CA . GLN A 1 147 ? -24.810 50.961 -22.531 1.00 48.20 147 GLN A CA 1
ATOM 1014 C C . GLN A 1 147 ? -26.267 50.863 -22.965 1.00 53.24 147 GLN A C 1
ATOM 1015 O O . GLN A 1 147 ? -27.037 51.831 -22.912 1.00 48.23 147 GLN A O 1
ATOM 1021 N N . ILE A 1 148 ? -26.631 49.661 -23.398 1.00 55.18 148 ILE A N 1
ATOM 1022 C CA . ILE A 1 148 ? -27.980 49.325 -23.832 1.00 52.76 148 ILE A CA 1
ATOM 1023 C C . ILE A 1 148 ? -28.374 48.017 -23.151 1.00 57.16 148 ILE A C 1
ATOM 1024 O O . ILE A 1 148 ? -27.626 47.028 -23.207 1.00 52.72 148 ILE A O 1
ATOM 1029 N N . GLU A 1 149 ? -29.527 48.018 -22.486 1.00 52.82 149 GLU A N 1
ATOM 1030 C CA . GLU A 1 149 ? -30.048 46.782 -21.912 1.00 53.72 149 GLU A CA 1
ATOM 1031 C C . GLU A 1 149 ? -30.606 45.915 -23.025 1.00 49.40 149 GLU A C 1
ATOM 1032 O O . GLU A 1 149 ? -31.349 46.411 -23.871 1.00 58.77 149 GLU A O 1
ATOM 1038 N N . VAL A 1 150 ? -30.250 44.626 -23.041 1.00 49.47 150 VAL A N 1
ATOM 1039 C CA . VAL A 1 150 ? -30.713 43.728 -24.097 1.00 55.14 150 VAL A CA 1
ATOM 1040 C C . VAL A 1 150 ? -31.460 42.516 -23.534 1.00 63.03 150 VAL A C 1
ATOM 1041 O O . VAL A 1 150 ? -31.611 41.501 -24.222 1.00 67.10 150 VAL A O 1
ATOM 1045 N N . THR A 1 151 ? -31.939 42.607 -22.292 1.00 65.52 151 THR A N 1
ATOM 1046 C CA . THR A 1 151 ? -32.547 41.449 -21.639 1.00 65.34 151 THR A CA 1
ATOM 1047 C C . THR A 1 151 ? -33.681 40.871 -22.471 1.00 63.23 151 THR A C 1
ATOM 1048 O O . THR A 1 151 ? -33.780 39.651 -22.637 1.00 73.32 151 THR A O 1
ATOM 1052 N N . ASP A 1 152 ? -34.519 41.720 -23.036 1.00 61.24 152 ASP A N 1
ATOM 1053 C CA . ASP A 1 152 ? -35.657 41.204 -23.784 1.00 68.05 152 ASP A CA 1
ATOM 1054 C C . ASP A 1 152 ? -35.375 41.034 -25.270 1.00 62.78 152 ASP A C 1
ATOM 1055 O O . ASP A 1 152 ? -36.187 40.418 -25.969 1.00 60.05 152 ASP A O 1
ATOM 1060 N N . LEU A 1 153 ? -34.234 41.508 -25.766 1.00 58.79 153 LEU A N 1
ATOM 1061 C CA . LEU A 1 153 ? -34.000 41.541 -27.203 1.00 58.16 153 LEU A CA 1
ATOM 1062 C C . LEU A 1 153 ? -33.123 40.405 -27.726 1.00 57.03 153 LEU A C 1
ATOM 1063 O O . LEU A 1 153 ? -32.996 40.265 -28.942 1.00 64.16 153 LEU A O 1
ATOM 1068 N N . LEU A 1 154 ? -32.528 39.591 -26.860 1.00 58.90 154 LEU A N 1
ATOM 1069 C CA . LEU A 1 154 ? -31.637 38.521 -27.301 1.00 62.42 154 LEU A CA 1
ATOM 1070 C C . LEU A 1 154 ? -32.419 37.276 -27.714 1.00 66.47 154 LEU A C 1
ATOM 1071 O O . LEU A 1 154 ? -33.294 36.809 -26.978 1.00 66.01 154 LEU A O 1
ATOM 1076 N N . ASN A 1 155 ? -32.087 36.728 -28.884 1.00 63.79 155 ASN A N 1
ATOM 1077 C CA . ASN A 1 155 ? -32.430 35.348 -29.172 1.00 59.02 155 ASN A CA 1
ATOM 1078 C C . ASN A 1 155 ? -31.657 34.424 -28.237 1.00 63.91 155 ASN A C 1
ATOM 1079 O O . ASN A 1 155 ? -30.631 34.805 -27.663 1.00 58.34 155 ASN A O 1
ATOM 1084 N N . GLU A 1 156 ? -32.170 33.198 -28.086 1.00 62.14 156 GLU A N 1
ATOM 1085 C CA . GLU A 1 156 ? -31.438 32.107 -27.449 1.00 69.13 156 GLU A CA 1
ATOM 1086 C C . GLU A 1 156 ? -30.564 31.429 -28.498 1.00 61.44 156 GLU A C 1
ATOM 1087 O O . GLU A 1 156 ? -31.076 30.905 -29.494 1.00 59.17 156 GLU A O 1
ATOM 1093 N N . GLY A 1 157 ? -29.257 31.409 -28.258 1.00 59.78 157 GLY A N 1
ATOM 1094 C CA . GLY A 1 157 ? -28.322 30.933 -29.255 1.00 55.15 157 GLY A CA 1
ATOM 1095 C C . GLY A 1 157 ? -27.743 32.084 -30.054 1.00 59.87 157 GLY A C 1
ATOM 1096 O O . GLY A 1 157 ? -27.409 33.129 -29.489 1.00 55.88 157 GLY A O 1
ATOM 1097 N N . GLU A 1 158 ? -27.658 31.914 -31.375 1.00 63.76 158 GLU A N 1
ATOM 1098 C CA . GLU A 1 158 ? -26.956 32.868 -32.222 1.00 58.85 158 GLU A CA 1
ATOM 1099 C C . GLU A 1 158 ? -27.671 34.214 -32.234 1.00 63.39 158 GLU A C 1
ATOM 1100 O O . GLU A 1 158 ? -28.885 34.294 -32.454 1.00 60.88 158 GLU A O 1
ATOM 1106 N N . ASN A 1 159 ? -26.905 35.273 -31.974 1.00 60.22 159 ASN A N 1
ATOM 1107 C CA . ASN A 1 159 ? -27.336 36.649 -32.141 1.00 50.03 159 ASN A CA 1
ATOM 1108 C C . ASN A 1 159 ? -26.385 37.357 -33.098 1.00 51.39 159 ASN A C 1
ATOM 1109 O O . ASN A 1 159 ? -25.205 37.009 -33.195 1.00 55.12 159 ASN A O 1
ATOM 1114 N N . PHE A 1 160 ? -26.902 38.352 -33.806 1.00 50.36 160 PHE A N 1
ATOM 1115 C CA . PHE A 1 160 ? -26.126 39.131 -34.762 1.00 48.72 160 PHE A CA 1
ATOM 1116 C C . PHE A 1 160 ? -26.225 40.606 -34.405 1.00 48.03 160 PHE A C 1
ATOM 1117 O O . PHE A 1 160 ? -27.320 41.118 -34.150 1.00 48.98 160 PHE A O 1
ATOM 1125 N N . ILE A 1 161 ? -25.085 41.283 -34.382 1.00 49.70 161 ILE A N 1
ATOM 1126 C CA . ILE A 1 161 ? -25.007 42.696 -34.020 1.00 43.33 161 ILE A CA 1
ATOM 1127 C C . ILE A 1 161 ? -24.241 43.429 -35.105 1.00 47.78 161 ILE A C 1
ATOM 1128 O O . ILE A 1 161 ? -23.181 42.964 -35.554 1.00 44.14 161 ILE A O 1
ATOM 1133 N N . ALA A 1 162 ? -24.797 44.565 -35.541 1.00 43.04 162 ALA A N 1
ATOM 1134 C CA . ALA A 1 162 ? -24.174 45.430 -36.531 1.00 43.51 162 ALA A CA 1
ATOM 1135 C C . ALA A 1 162 ? -24.111 46.834 -35.956 1.00 38.10 162 ALA A C 1
ATOM 1136 O O . ALA A 1 162 ? -25.072 47.291 -35.346 1.00 45.71 162 ALA A O 1
ATOM 1138 N N . ILE A 1 163 ? -22.987 47.511 -36.125 1.00 40.35 163 ILE A N 1
ATOM 1139 C CA . ILE A 1 163 ? -22.802 48.856 -35.587 1.00 40.71 163 ILE A CA 1
ATOM 1140 C C . ILE A 1 163 ? -22.318 49.785 -36.703 1.00 41.42 163 ILE A C 1
ATOM 1141 O O . ILE A 1 163 ? -21.278 49.549 -37.329 1.00 38.54 163 ILE A O 1
ATOM 1146 N N . GLU A 1 164 ? -23.083 50.840 -36.928 1.00 41.38 164 GLU A N 1
ATOM 1147 C CA . GLU A 1 164 ? -22.774 51.930 -37.842 1.00 45.34 164 GLU A CA 1
ATOM 1148 C C . GLU A 1 164 ? -21.901 52.940 -37.086 1.00 41.21 164 GLU A C 1
ATOM 1149 O O . GLU A 1 164 ? -22.412 53.787 -36.355 1.00 40.55 164 GLU A O 1
ATOM 1155 N N . VAL A 1 165 ? -20.578 52.842 -37.232 1.00 36.81 165 VAL A N 1
ATOM 1156 C CA . VAL A 1 165 ? -19.646 53.751 -36.557 1.00 40.00 165 VAL A CA 1
ATOM 1157 C C . VAL A 1 165 ? -19.253 54.852 -37.527 1.00 37.10 165 VAL A C 1
ATOM 1158 O O . VAL A 1 165 ? -18.882 54.568 -38.670 1.00 39.01 165 VAL A O 1
ATOM 1162 N N . ASN A 1 166 ? -19.352 56.106 -37.083 1.00 37.73 166 ASN A N 1
ATOM 1163 C CA . ASN A 1 166 ? -19.126 57.257 -37.949 1.00 37.48 166 ASN A CA 1
ATOM 1164 C C . ASN A 1 166 ? -18.222 58.298 -37.288 1.00 38.76 166 ASN A C 1
ATOM 1165 O O . ASN A 1 166 ? -18.319 58.544 -36.081 1.00 40.38 166 ASN A O 1
ATOM 1170 N N . ASN A 1 167 ? -17.369 58.952 -38.104 1.00 34.44 167 ASN A N 1
ATOM 1171 C CA . ASN A 1 167 ? -16.456 59.959 -37.561 1.00 39.55 167 ASN A CA 1
ATOM 1172 C C . ASN A 1 167 ? -16.382 61.239 -38.411 1.00 40.38 167 ASN A C 1
ATOM 1173 O O . ASN A 1 167 ? -15.352 61.934 -38.413 1.00 39.29 167 ASN A O 1
ATOM 1178 N N . ARG A 1 168 ? -17.465 61.595 -39.100 1.00 44.04 168 ARG A N 1
ATOM 1179 C CA . ARG A 1 168 ? -17.489 62.832 -39.873 1.00 42.34 168 ARG A CA 1
ATOM 1180 C C . ARG A 1 168 ? -17.484 64.034 -38.946 1.00 37.96 168 ARG A C 1
ATOM 1181 O O . ARG A 1 168 ? -18.274 64.104 -38.007 1.00 40.97 168 ARG A O 1
ATOM 1189 N N . ARG A 1 169 ? -16.597 64.979 -39.229 1.00 41.10 169 ARG A N 1
ATOM 1190 C CA . ARG A 1 169 ? -16.483 66.200 -38.446 1.00 40.44 169 ARG A CA 1
ATOM 1191 C C . ARG A 1 169 ? -17.621 67.165 -38.776 1.00 43.94 169 ARG A C 1
ATOM 1192 O O . ARG A 1 169 ? -17.911 67.417 -39.947 1.00 53.41 169 ARG A O 1
ATOM 1200 N N . THR A 1 170 ? -18.300 67.668 -37.749 1.00 44.18 170 THR A N 1
ATOM 1201 C CA . THR A 1 170 ? -19.402 68.602 -37.943 1.00 45.62 170 THR A CA 1
ATOM 1202 C C . THR A 1 170 ? -19.265 69.789 -37.002 1.00 50.91 170 THR A C 1
ATOM 1203 O O . THR A 1 170 ? -18.686 69.691 -35.914 1.00 51.05 170 THR A O 1
ATOM 1207 N N . LYS A 1 171 ? -19.847 70.908 -37.441 1.00 51.77 171 LYS A N 1
ATOM 1208 C CA . LYS A 1 171 ? -19.766 72.175 -36.722 1.00 49.87 171 LYS A CA 1
ATOM 1209 C C . LYS A 1 171 ? -20.311 72.061 -35.301 1.00 45.45 171 LYS A C 1
ATOM 1210 O O . LYS A 1 171 ? -19.846 72.765 -34.404 1.00 46.44 171 LYS A O 1
ATOM 1216 N N . ASP A 1 172 ? -21.284 71.184 -35.078 1.00 44.76 172 ASP A N 1
ATOM 1217 C CA . ASP A 1 172 ? -21.988 71.074 -33.809 1.00 52.69 172 ASP A CA 1
ATOM 1218 C C . ASP A 1 172 ? -21.406 69.998 -32.892 1.00 56.96 172 ASP A C 1
ATOM 1219 O O . ASP A 1 172 ? -22.003 69.695 -31.855 1.00 54.07 172 ASP A O 1
ATOM 1224 N N . ALA A 1 173 ? -20.274 69.403 -33.250 1.00 48.89 173 ALA A N 1
ATOM 1225 C CA . ALA A 1 173 ? -19.745 68.290 -32.485 1.00 49.75 173 ALA A CA 1
ATOM 1226 C C . ALA A 1 173 ? -18.675 68.754 -31.490 1.00 49.45 173 ALA A C 1
ATOM 1227 O O . ALA A 1 173 ? -18.231 69.903 -31.487 1.00 47.78 173 ALA A O 1
ATOM 1229 N N . ILE A 1 174 ? -18.274 67.832 -30.625 1.00 45.13 174 ILE A N 1
ATOM 1230 C CA . ILE A 1 174 ? -17.214 68.076 -29.655 1.00 49.54 174 ILE A CA 1
ATOM 1231 C C . ILE A 1 174 ? -16.182 66.958 -29.777 1.00 48.15 174 ILE A C 1
ATOM 1232 O O . ILE A 1 174 ? -16.434 65.833 -29.316 1.00 47.41 174 ILE A O 1
ATOM 1237 N N . PRO A 1 175 ? -15.003 67.214 -30.383 1.00 44.46 175 PRO A N 1
ATOM 1238 C CA . PRO A 1 175 ? -14.598 68.490 -30.989 1.00 48.16 175 PRO A CA 1
ATOM 1239 C C . PRO A 1 175 ? -15.325 68.761 -32.311 1.00 44.01 175 PRO A C 1
ATOM 1240 O O . PRO A 1 175 ? -16.203 67.991 -32.645 1.00 45.89 175 PRO A O 1
ATOM 1244 N N . ALA A 1 176 ? -14.926 69.779 -33.046 1.00 42.99 176 ALA A N 1
ATOM 1245 C CA . ALA A 1 176 ? -15.730 70.261 -34.173 1.00 40.65 176 ALA A CA 1
ATOM 1246 C C . ALA A 1 176 ? -14.942 70.052 -35.458 1.00 43.17 176 ALA A C 1
ATOM 1247 O O . ALA A 1 176 ? -14.554 68.909 -35.739 1.00 49.03 176 ALA A O 1
ATOM 1249 N N . MET A 1 177 ? -14.720 71.071 -36.288 1.00 48.09 177 MET A N 1
ATOM 1250 C CA . MET A 1 177 ? -14.196 70.759 -37.608 1.00 44.96 177 MET A CA 1
ATOM 1251 C C . MET A 1 177 ? -12.700 70.578 -37.590 1.00 49.17 177 MET A C 1
ATOM 1252 O O . MET A 1 177 ? -12.159 69.961 -38.513 1.00 50.95 177 MET A O 1
ATOM 1257 N N . SER A 1 178 ? -12.015 71.133 -36.593 1.00 48.51 178 SER A N 1
ATOM 1258 C CA . SER A 1 178 ? -10.564 71.103 -36.537 1.00 44.47 178 SER A CA 1
ATOM 1259 C C . SER A 1 178 ? -10.142 70.983 -35.084 1.00 48.74 178 SER A C 1
ATOM 1260 O O . SER A 1 178 ? -10.789 71.548 -34.191 1.00 49.05 178 SER A O 1
ATOM 1263 N N . PHE A 1 179 ? -9.087 70.206 -34.858 1.00 41.87 179 PHE A N 1
ATOM 1264 C CA . PHE A 1 179 ? -8.565 69.897 -33.534 1.00 40.11 179 PHE A CA 1
ATOM 1265 C C . PHE A 1 179 ? -7.206 69.275 -33.777 1.00 43.69 179 PHE A C 1
ATOM 1266 O O . PHE A 1 179 ? -6.961 68.723 -34.850 1.00 47.88 179 PHE A O 1
ATOM 1274 N N . ASP A 1 180 ? -6.312 69.399 -32.800 1.00 42.90 180 ASP A N 1
ATOM 1275 C CA . ASP A 1 180 ? -4.899 69.081 -33.020 1.00 43.46 180 ASP A CA 1
ATOM 1276 C C . ASP A 1 180 ? -4.605 67.645 -32.593 1.00 46.75 180 ASP A C 1
ATOM 1277 O O . ASP A 1 180 ? -3.841 67.377 -31.662 1.00 50.24 180 ASP A O 1
ATOM 1282 N N . TRP A 1 181 ? -5.219 66.716 -33.320 1.00 41.90 181 TRP A N 1
ATOM 1283 C CA . TRP A 1 181 ? -5.009 65.292 -33.107 1.00 45.71 181 TRP A CA 1
ATOM 1284 C C . TRP A 1 181 ? -5.735 64.539 -34.217 1.00 39.82 181 TRP A C 1
ATOM 1285 O O . TRP A 1 181 ? -6.545 65.113 -34.944 1.00 41.56 181 TRP A O 1
ATOM 1296 N N . TRP A 1 182 ? -5.398 63.271 -34.377 1.00 34.98 182 TRP A N 1
ATOM 1297 C CA . TRP A 1 182 ? -5.905 62.534 -35.525 1.00 39.89 182 TRP A CA 1
ATOM 1298 C C . TRP A 1 182 ? -7.346 62.082 -35.292 1.00 41.00 182 TRP A C 1
ATOM 1299 O O . TRP A 1 182 ? -7.735 61.727 -34.178 1.00 38.88 182 TRP A O 1
ATOM 1310 N N . ASN A 1 183 ? -8.154 62.123 -36.354 1.00 40.12 183 ASN A N 1
ATOM 1311 C CA . ASN A 1 183 ? -9.571 61.763 -36.256 1.00 38.07 183 ASN A CA 1
ATOM 1312 C C . ASN A 1 183 ? -9.732 60.247 -36.359 1.00 44.00 183 ASN A C 1
ATOM 1313 O O . ASN A 1 183 ? -10.261 59.702 -37.328 1.00 40.71 183 ASN A O 1
ATOM 1318 N N . TYR A 1 184 ? -9.253 59.571 -35.318 1.00 41.77 184 TYR A N 1
ATOM 1319 C CA . TYR A 1 184 ? -9.419 58.144 -35.186 1.00 33.93 184 TYR A CA 1
ATOM 1320 C C . TYR A 1 184 ? -10.893 57.791 -35.063 1.00 37.00 184 TYR A C 1
ATOM 1321 O O . TYR A 1 184 ? -11.576 58.265 -34.158 1.00 49.76 184 TYR A O 1
ATOM 1330 N N . GLY A 1 185 ? -11.388 56.956 -35.973 1.00 40.25 185 GLY A N 1
ATOM 1331 C CA . GLY A 1 185 ? -12.722 56.393 -35.879 1.00 36.27 185 GLY A CA 1
ATOM 1332 C C . GLY A 1 185 ? -12.639 54.932 -35.474 1.00 40.11 185 GLY A C 1
ATOM 1333 O O . GLY A 1 185 ? -11.653 54.255 -35.766 1.00 37.48 185 GLY A O 1
ATOM 1334 N N . GLY A 1 186 ? -13.676 54.441 -34.768 1.00 38.74 186 GLY A N 1
ATOM 1335 C CA . GLY A 1 186 ? -13.821 53.018 -34.564 1.00 35.50 186 GLY A CA 1
ATOM 1336 C C . GLY A 1 186 ? -14.429 52.678 -33.218 1.00 39.92 186 GLY A C 1
ATOM 1337 O O . GLY A 1 186 ? -14.910 53.539 -32.477 1.00 37.24 186 GLY A O 1
ATOM 1338 N N . ILE A 1 187 ? -14.444 51.375 -32.938 1.00 36.17 187 ILE A N 1
ATOM 1339 C CA . ILE A 1 187 ? -14.810 50.859 -31.628 1.00 39.53 187 ILE A CA 1
ATOM 1340 C C . ILE A 1 187 ? -13.495 50.754 -30.859 1.00 40.69 187 ILE A C 1
ATOM 1341 O O . ILE A 1 187 ? -12.830 49.717 -30.807 1.00 42.30 187 ILE A O 1
ATOM 1346 N N . THR A 1 188 ? -13.118 51.874 -30.268 1.00 41.36 188 THR A N 1
ATOM 1347 C CA . THR A 1 188 ? -11.778 52.110 -29.748 1.00 39.28 188 THR A CA 1
ATOM 1348 C C . THR A 1 188 ? -11.529 51.477 -28.379 1.00 40.37 188 THR A C 1
ATOM 1349 O O . THR A 1 188 ? -10.373 51.343 -27.993 1.00 45.60 188 THR A O 1
ATOM 1353 N N . ARG A 1 189 ? -12.567 51.065 -27.644 1.00 40.76 189 ARG A N 1
ATOM 1354 C CA . ARG A 1 189 ? -12.433 50.430 -26.332 1.00 37.49 189 ARG A CA 1
ATOM 1355 C C . ARG A 1 189 ? -13.354 49.221 -26.253 1.00 37.91 189 ARG A C 1
ATOM 1356 O O . ARG A 1 189 ? -14.093 48.926 -27.193 1.00 41.80 189 ARG A O 1
ATOM 1364 N N . ASP A 1 190 ? -13.349 48.551 -25.095 1.00 43.64 190 ASP A N 1
ATOM 1365 C CA . ASP A 1 190 ? -13.968 47.234 -24.937 1.00 40.13 190 ASP A CA 1
ATOM 1366 C C . ASP A 1 190 ? -15.454 47.267 -25.250 1.00 44.84 190 ASP A C 1
ATOM 1367 O O . ASP A 1 190 ? -16.139 48.254 -24.968 1.00 44.74 190 ASP A O 1
ATOM 1372 N N . VAL A 1 191 ? -15.950 46.174 -25.850 1.00 40.85 191 VAL A N 1
ATOM 1373 C CA . VAL A 1 191 ? -17.381 45.893 -25.925 1.00 37.95 191 VAL A CA 1
ATOM 1374 C C . VAL A 1 191 ? -17.692 44.751 -24.964 1.00 41.10 191 VAL A C 1
ATOM 1375 O O . V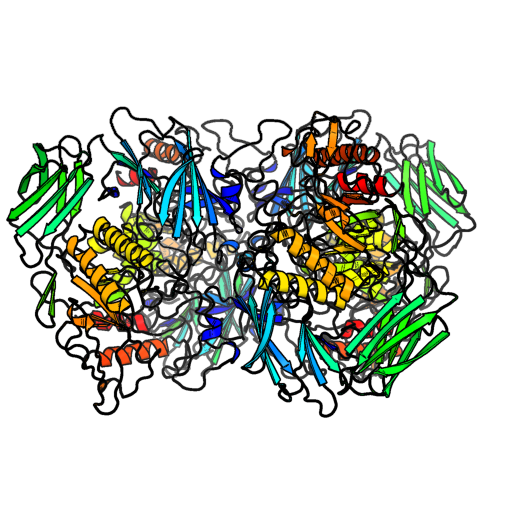AL A 1 191 ? -17.138 43.655 -25.076 1.00 41.85 191 VAL A O 1
ATOM 1379 N N . LEU A 1 192 ? -18.576 45.008 -24.017 1.00 45.24 192 LEU A N 1
ATOM 1380 C CA . LEU A 1 192 ? -18.837 44.090 -22.928 1.00 43.16 192 LEU A CA 1
ATOM 1381 C C . LEU A 1 192 ? -20.275 43.617 -22.945 1.00 48.43 192 LEU A C 1
ATOM 1382 O O . LEU A 1 192 ? -21.193 44.358 -23.321 1.00 45.51 192 LEU A O 1
ATOM 1387 N N . LEU A 1 193 ? -20.443 42.364 -22.548 1.00 49.39 193 LEU A N 1
ATOM 1388 C CA . LEU A 1 193 ? -21.731 41.814 -22.172 1.00 49.45 193 LEU A CA 1
ATOM 1389 C C . LEU A 1 193 ? -21.782 41.799 -20.654 1.00 49.19 193 LEU A C 1
ATOM 1390 O O . LEU A 1 193 ? -20.948 41.158 -20.012 1.00 50.74 193 LEU A O 1
ATOM 1395 N N . VAL A 1 194 ? -22.733 42.524 -20.082 1.00 48.40 194 VAL A N 1
ATOM 1396 C CA . VAL A 1 194 ? -22.854 42.633 -18.635 1.00 53.38 194 VAL A CA 1
ATOM 1397 C C . VAL A 1 194 ? -24.129 41.924 -18.212 1.00 58.17 194 VAL A C 1
ATOM 1398 O O . VAL A 1 194 ? -25.213 42.198 -18.748 1.00 53.57 194 VAL A O 1
ATOM 1402 N N . THR A 1 195 ? -23.977 40.987 -17.278 1.00 61.30 195 THR A N 1
ATOM 1403 C CA . THR A 1 195 ? -25.070 40.274 -16.639 1.00 54.55 195 THR A CA 1
ATOM 1404 C C . THR A 1 195 ? -25.181 40.808 -15.223 1.00 54.57 195 THR A C 1
ATOM 1405 O O . THR A 1 195 ? -24.161 40.994 -14.559 1.00 54.45 195 THR A O 1
ATOM 1409 N N . THR A 1 196 ? -26.404 41.086 -14.784 1.00 61.38 196 THR A N 1
ATOM 1410 C CA . THR A 1 196 ? -26.721 41.572 -13.449 1.00 61.10 196 THR A CA 1
ATOM 1411 C C . THR A 1 196 ? -28.015 40.922 -12.991 1.00 66.17 196 THR A C 1
ATOM 1412 O O . THR A 1 196 ? -28.805 40.449 -13.816 1.00 62.30 196 THR A O 1
ATOM 1416 N N . PRO A 1 197 ? -28.274 40.900 -11.683 1.00 73.34 197 PRO A N 1
ATOM 1417 C CA . PRO A 1 197 ? -29.579 40.422 -11.212 1.00 66.15 197 PRO A CA 1
ATOM 1418 C C . PRO A 1 197 ? -30.670 41.447 -11.487 1.00 68.23 197 PRO A C 1
ATOM 1419 O O . PRO A 1 197 ? -30.407 42.608 -11.811 1.00 69.84 197 PRO A O 1
ATOM 1423 N N . GLN A 1 198 ? -31.920 40.987 -11.374 1.00 64.35 198 GLN A N 1
ATOM 1424 C CA . GLN A 1 198 ? -33.038 41.804 -11.825 1.00 60.87 198 GLN A CA 1
ATOM 1425 C C . GLN A 1 198 ? -33.098 43.109 -11.054 1.00 69.61 198 GLN A C 1
ATOM 1426 O O . GLN A 1 198 ? -33.522 44.138 -11.597 1.00 66.63 198 GLN A O 1
ATOM 1432 N N . THR A 1 199 ? -32.645 43.097 -9.805 1.00 70.22 199 THR A N 1
ATOM 1433 C CA . THR A 1 199 ? -32.519 44.301 -8.995 1.00 65.66 199 THR A CA 1
ATOM 1434 C C . THR A 1 199 ? -31.054 44.392 -8.598 1.00 65.15 199 THR A C 1
ATOM 1435 O O . THR A 1 199 ? -30.571 43.582 -7.800 1.00 70.57 199 THR A O 1
ATOM 1439 N N . TYR A 1 200 ? -30.340 45.359 -9.166 1.00 60.51 200 TYR A N 1
ATOM 1440 C CA . TYR A 1 200 ? -28.893 45.383 -9.044 1.00 64.26 200 TYR A CA 1
ATOM 1441 C C . TYR A 1 200 ? -28.399 46.726 -8.519 1.00 60.20 200 TYR A C 1
ATOM 1442 O O . TYR A 1 200 ? -29.120 47.726 -8.505 1.00 60.42 200 TYR A O 1
ATOM 1451 N N . LEU A 1 201 ? -27.155 46.715 -8.056 1.00 61.21 201 LEU A N 1
ATOM 1452 C CA . LEU A 1 201 ? -26.451 47.913 -7.605 1.00 65.20 201 LEU A CA 1
ATOM 1453 C C . LEU A 1 201 ? -26.064 48.723 -8.836 1.00 64.08 201 LEU A C 1
ATOM 1454 O O . LEU A 1 201 ? -25.120 48.389 -9.552 1.00 65.48 201 LEU A O 1
ATOM 1459 N N . GLU A 1 202 ? -26.801 49.791 -9.095 1.00 68.80 202 GLU A N 1
ATOM 1460 C CA . GLU A 1 202 ? -26.573 50.548 -10.312 1.00 65.42 202 GLU A CA 1
ATOM 1461 C C . GLU A 1 202 ? -25.365 51.459 -10.186 1.00 70.30 202 GLU A C 1
ATOM 1462 O O . GLU A 1 202 ? -24.647 51.670 -11.170 1.00 70.93 202 GLU A O 1
ATOM 1468 N N . ASP A 1 203 ? -25.090 51.968 -8.990 1.00 67.89 203 ASP A N 1
ATOM 1469 C CA . ASP A 1 203 ? -24.095 53.025 -8.909 1.00 66.44 203 ASP A CA 1
ATOM 1470 C C . ASP A 1 203 ? -23.710 53.257 -7.456 1.00 65.99 203 ASP A C 1
ATOM 1471 O O . ASP A 1 203 ? -24.523 53.051 -6.547 1.00 61.65 203 ASP A O 1
ATOM 1476 N N . TYR A 1 204 ? -22.467 53.703 -7.253 1.00 56.65 204 TYR A N 1
ATOM 1477 C CA . TYR A 1 204 ? -22.002 54.080 -5.927 1.00 62.40 204 TYR A CA 1
ATOM 1478 C C . TYR A 1 204 ? -20.894 55.125 -6.035 1.00 63.21 204 TYR A C 1
ATOM 1479 O O . TYR A 1 204 ? -20.091 55.125 -6.976 1.00 63.01 204 TYR A O 1
ATOM 1488 N N . PHE A 1 205 ? -20.873 56.022 -5.053 1.00 59.97 205 PHE A N 1
ATOM 1489 C CA . PHE A 1 205 ? -19.900 57.102 -4.960 1.00 61.62 205 PHE A CA 1
ATOM 1490 C C . PHE A 1 205 ? -19.406 57.092 -3.521 1.00 59.32 205 PHE A C 1
ATOM 1491 O O . PHE A 1 205 ? -20.196 57.297 -2.594 1.00 64.24 205 PHE A O 1
ATOM 1499 N N . ILE A 1 206 ? -18.115 56.802 -3.337 1.00 61.43 206 ILE A N 1
ATOM 1500 C CA . ILE A 1 206 ? -17.510 56.636 -2.018 1.00 59.31 206 ILE A CA 1
ATOM 1501 C C . ILE A 1 206 ? -16.138 57.282 -2.014 1.00 64.19 206 ILE A C 1
ATOM 1502 O O . ILE A 1 206 ? -15.164 56.729 -2.544 1.00 63.98 206 ILE A O 1
ATOM 1507 N N . GLN A 1 207 ? -16.056 58.470 -1.436 1.00 68.47 207 GLN A N 1
ATOM 1508 C CA . GLN A 1 207 ? -14.811 59.213 -1.394 1.00 66.68 207 GLN A CA 1
ATOM 1509 C C . GLN A 1 207 ? -14.757 59.951 -0.072 1.00 63.89 207 GLN A C 1
ATOM 1510 O O . GLN A 1 207 ? -15.778 60.134 0.592 1.00 68.28 207 GLN A O 1
ATOM 1516 N N . LEU A 1 208 ? -13.555 60.350 0.327 1.00 67.52 208 LEU A N 1
ATOM 1517 C CA . LEU A 1 208 ? -13.468 61.329 1.396 1.00 64.89 208 LEU A CA 1
ATOM 1518 C C . LEU A 1 208 ? -14.265 62.550 0.990 1.00 66.12 208 LEU A C 1
ATOM 1519 O O . LEU A 1 208 ? -14.148 63.031 -0.140 1.00 77.63 208 LEU A O 1
ATOM 1524 N N . ASP A 1 209 ? -15.132 63.000 1.882 1.00 72.09 209 ASP A N 1
ATOM 1525 C CA . ASP A 1 209 ? -15.549 64.393 1.875 1.00 72.85 209 ASP A CA 1
ATOM 1526 C C . ASP A 1 209 ? -14.315 65.271 1.710 1.00 69.36 209 ASP A C 1
ATOM 1527 O O . ASP A 1 209 ? -13.266 64.989 2.289 1.00 74.14 209 ASP A O 1
ATOM 1532 N N . LYS A 1 210 ? -14.414 66.316 0.896 1.00 63.63 210 LYS A N 1
ATOM 1533 C CA . LYS A 1 210 ? -13.221 67.116 0.676 1.00 64.89 210 LYS A CA 1
ATOM 1534 C C . LYS A 1 210 ? -12.844 67.864 1.953 1.00 73.58 210 LYS A C 1
ATOM 1535 O O . LYS A 1 210 ? -13.634 67.974 2.902 1.00 81.08 210 LYS A O 1
ATOM 1541 N N . GLU A 1 211 ? -11.607 68.363 1.980 1.00 73.37 211 GLU A N 1
ATOM 1542 C CA . GLU A 1 211 ? -10.995 68.939 3.178 1.00 72.00 211 GLU A CA 1
ATOM 1543 C C . GLU A 1 211 ? -10.882 67.899 4.284 1.00 72.28 211 GLU A C 1
ATOM 1544 O O . GLU A 1 211 ? -9.794 67.685 4.829 1.00 78.63 211 GLU A O 1
ATOM 1550 N N . SER A 1 212 ? -11.989 67.232 4.593 1.00 71.32 212 SER A N 1
ATOM 1551 C CA . SER A 1 212 ? -12.141 66.400 5.781 1.00 69.85 212 SER A CA 1
ATOM 1552 C C . SER A 1 212 ? -11.306 65.124 5.718 1.00 77.00 212 SER A C 1
ATOM 1553 O O . SER A 1 212 ? -11.620 64.225 4.922 1.00 69.54 212 SER A O 1
ATOM 1556 N N . PRO A 1 213 ? -10.262 64.987 6.542 1.00 79.62 213 PRO A N 1
ATOM 1557 C CA . PRO A 1 213 ? -9.362 63.832 6.416 1.00 72.34 213 PRO A CA 1
ATOM 1558 C C . PRO A 1 213 ? -9.977 62.497 6.794 1.00 69.22 213 PRO A C 1
ATOM 1559 O O . PRO A 1 213 ? -9.328 61.473 6.572 1.00 75.20 213 PRO A O 1
ATOM 1563 N N . ASN A 1 214 ? -11.188 62.447 7.354 1.00 69.53 214 ASN A N 1
ATOM 1564 C CA . ASN A 1 214 ? -11.716 61.149 7.766 1.00 73.18 214 ASN A CA 1
ATOM 1565 C C . ASN A 1 214 ? -13.239 61.100 7.778 1.00 77.71 214 ASN A C 1
ATOM 1566 O O . ASN A 1 214 ? -13.817 60.311 8.533 1.00 83.21 214 ASN A O 1
ATOM 1571 N N . ARG A 1 215 ? -13.906 61.901 6.954 1.00 75.01 215 ARG A N 1
ATOM 1572 C CA . ARG A 1 215 ? -15.344 61.769 6.750 1.00 82.45 215 ARG A CA 1
ATOM 1573 C C . ARG A 1 215 ? -15.612 61.241 5.344 1.00 83.48 215 ARG A C 1
ATOM 1574 O O . ARG A 1 215 ? -15.064 61.753 4.359 1.00 77.85 215 ARG A O 1
ATOM 1582 N N . MET A 1 216 ? -16.461 60.219 5.264 1.00 78.88 216 MET A N 1
ATOM 1583 C CA . MET A 1 216 ? -16.711 59.457 4.047 1.00 79.19 216 MET A CA 1
ATOM 1584 C C . MET A 1 216 ? -18.153 59.656 3.607 1.00 82.34 216 MET A C 1
ATOM 1585 O O . MET A 1 216 ? -19.074 59.145 4.257 1.00 79.27 216 MET A O 1
ATOM 1590 N N . ILE A 1 217 ? -18.354 60.370 2.496 1.00 79.26 217 ILE A N 1
ATOM 1591 C CA . ILE A 1 217 ? -19.655 60.321 1.842 1.00 79.09 217 ILE A CA 1
ATOM 1592 C C . ILE A 1 217 ? -19.860 58.922 1.273 1.00 72.30 217 ILE A C 1
ATOM 1593 O O . ILE A 1 217 ? -18.914 58.249 0.850 1.00 74.45 217 ILE A O 1
ATOM 1598 N N . ALA A 1 218 ? -21.104 58.464 1.285 1.00 76.35 218 ALA A N 1
ATOM 1599 C CA . ALA A 1 218 ? -21.399 57.193 0.629 1.00 72.36 218 ALA A CA 1
ATOM 1600 C C . ALA A 1 218 ? -22.808 57.295 0.044 1.00 71.08 218 ALA A C 1
ATOM 1601 O O . ALA A 1 218 ? -23.805 56.977 0.687 1.00 70.26 218 ALA A O 1
ATOM 1603 N N . LYS A 1 219 ? -22.876 57.784 -1.190 1.00 72.27 219 LYS A N 1
ATOM 1604 C CA . LYS A 1 219 ? -24.111 57.762 -1.956 1.00 76.39 219 LYS A CA 1
ATOM 1605 C C . LYS A 1 219 ? -24.173 56.431 -2.698 1.00 69.03 219 LYS A C 1
ATOM 1606 O O . LYS A 1 219 ? -23.185 56.009 -3.307 1.00 67.56 219 LYS A O 1
ATOM 1612 N N . VAL A 1 220 ? -25.305 55.737 -2.590 1.00 67.45 220 VAL A N 1
ATOM 1613 C CA . VAL A 1 220 ? -25.510 54.443 -3.233 1.00 64.77 220 VAL A CA 1
ATOM 1614 C C . VAL A 1 220 ? -26.939 54.397 -3.759 1.00 71.70 220 VAL A C 1
ATOM 1615 O O . VAL A 1 220 ? -27.851 54.999 -3.183 1.00 78.71 220 VAL A O 1
ATOM 1619 N N . ALA A 1 221 ? -27.139 53.700 -4.875 1.00 75.17 221 ALA A N 1
ATOM 1620 C CA . ALA A 1 221 ? -28.464 53.672 -5.484 1.00 77.65 221 ALA A CA 1
ATOM 1621 C C . ALA A 1 221 ? -28.703 52.328 -6.146 1.00 70.03 221 ALA A C 1
ATOM 1622 O O . ALA A 1 221 ? -27.832 51.838 -6.868 1.00 72.51 221 ALA A O 1
ATOM 1624 N N . LEU A 1 222 ? -29.874 51.737 -5.891 1.00 75.39 222 LEU A N 1
ATOM 1625 C CA . LEU A 1 222 ? -30.282 50.505 -6.554 1.00 71.69 222 LEU A CA 1
ATOM 1626 C C . LEU A 1 222 ? -30.837 50.812 -7.945 1.00 69.93 222 LEU A C 1
ATOM 1627 O O . LEU A 1 222 ? -30.835 51.955 -8.411 1.00 71.02 222 LEU A O 1
ATOM 1632 N N . SER A 1 223 ? -31.304 49.773 -8.632 1.00 73.12 223 SER A N 1
ATOM 1633 C CA . SER A 1 223 ? -31.899 49.959 -9.951 1.00 78.89 223 SER A CA 1
ATOM 1634 C C . SER A 1 223 ? -33.417 50.123 -9.882 1.00 77.06 223 SER A C 1
ATOM 1635 O O . SER A 1 223 ? -33.976 50.993 -10.555 1.00 79.75 223 SER A O 1
ATOM 1638 N N . ASP A 1 224 ? -34.101 49.319 -9.080 1.00 81.11 224 ASP A N 1
ATOM 1639 C CA . ASP A 1 224 ? -35.519 49.541 -8.833 1.00 91.60 224 ASP A CA 1
ATOM 1640 C C . ASP A 1 224 ? -35.697 50.652 -7.802 1.00 83.57 224 ASP A C 1
ATOM 1641 O O . ASP A 1 224 ? -34.896 50.799 -6.877 1.00 84.22 224 ASP A O 1
ATOM 1646 N N . LYS A 1 225 ? -36.740 51.451 -7.978 1.00 82.75 225 LYS A N 1
ATOM 1647 C CA . LYS A 1 225 ? -37.068 52.509 -7.024 1.00 93.31 225 LYS A CA 1
ATOM 1648 C C . LYS A 1 225 ? -37.997 51.925 -5.965 1.00 91.94 225 LYS A C 1
ATOM 1649 O O . LYS A 1 225 ? -39.215 51.890 -6.148 1.00 92.33 225 LYS A O 1
ATOM 1655 N N . LYS A 1 226 ? -37.429 51.450 -4.856 1.00 83.59 226 LYS A N 1
ATOM 1656 C CA . LYS A 1 226 ? -38.224 50.815 -3.811 1.00 90.70 226 LYS A CA 1
ATOM 1657 C C . LYS A 1 226 ? -37.720 51.236 -2.443 1.00 85.37 226 LYS A C 1
ATOM 1658 O O . LYS A 1 226 ? -36.511 51.325 -2.215 1.00 85.57 226 LYS A O 1
ATOM 1664 N N . ALA A 1 227 ? -38.660 51.455 -1.533 1.00 84.32 227 ALA A N 1
ATOM 1665 C CA . ALA A 1 227 ? -38.360 51.910 -0.187 1.00 83.33 227 ALA A CA 1
ATOM 1666 C C . ALA A 1 227 ? -37.808 50.787 0.685 1.00 81.83 227 ALA A C 1
ATOM 1667 O O . ALA A 1 227 ? -38.179 49.617 0.553 1.00 81.32 227 ALA A O 1
ATOM 1669 N N . GLY A 1 228 ? -36.903 51.164 1.581 1.00 82.81 228 GLY A N 1
ATOM 1670 C CA . GLY A 1 228 ? -36.474 50.305 2.661 1.00 76.76 228 GLY A CA 1
ATOM 1671 C C . GLY A 1 228 ? -35.902 48.963 2.269 1.00 82.52 228 GLY A C 1
ATOM 1672 O O . GLY A 1 228 ? -36.313 47.940 2.822 1.00 92.29 228 GLY A O 1
ATOM 1673 N N . GLU A 1 229 ? -34.972 48.943 1.315 1.00 88.08 229 GLU A N 1
ATOM 1674 C CA . GLU A 1 229 ? -34.137 47.776 1.050 1.00 88.49 229 GLU A CA 1
ATOM 1675 C C . GLU A 1 229 ? -32.781 48.002 1.702 1.00 84.22 229 GLU A C 1
ATOM 1676 O O . GLU A 1 229 ? -32.254 49.118 1.670 1.00 76.67 229 GLU A O 1
ATOM 1682 N N . LYS A 1 230 ? -32.229 46.950 2.308 1.00 84.85 230 LYS A N 1
ATOM 1683 C CA . LYS A 1 230 ? -30.941 47.076 2.984 1.00 83.38 230 LYS A CA 1
ATOM 1684 C C . LYS A 1 230 ? -29.810 47.228 1.968 1.00 77.12 230 LYS A C 1
ATOM 1685 O O . LYS A 1 230 ? -29.845 46.659 0.873 1.00 80.91 230 LYS A O 1
ATOM 1691 N N . ILE A 1 231 ? -28.798 48.003 2.346 1.00 69.72 231 ILE A N 1
ATOM 1692 C CA . ILE A 1 231 ? -27.603 48.204 1.532 1.00 68.95 231 ILE A CA 1
ATOM 1693 C C . ILE A 1 231 ? -26.410 48.351 2.459 1.00 73.87 231 ILE A C 1
ATOM 1694 O O . ILE A 1 231 ? -26.446 49.143 3.406 1.00 77.69 231 ILE A O 1
ATOM 1699 N N . THR A 1 232 ? -25.343 47.615 2.170 1.00 71.80 232 THR A N 1
ATOM 1700 C CA . THR A 1 232 ? -24.205 47.491 3.064 1.00 72.35 232 THR A CA 1
ATOM 1701 C C . THR A 1 232 ? -22.922 47.874 2.339 1.00 71.66 232 THR A C 1
ATOM 1702 O O . THR A 1 232 ? -22.716 47.495 1.182 1.00 74.34 232 THR A O 1
ATOM 1706 N N . VAL A 1 233 ? -22.066 48.633 3.020 1.00 65.22 233 VAL A N 1
ATOM 1707 C CA . VAL A 1 233 ? -20.745 48.983 2.515 1.00 62.73 233 VAL A CA 1
ATOM 1708 C C . VAL A 1 233 ? -19.721 48.552 3.550 1.00 71.33 233 VAL A C 1
ATOM 1709 O O . VAL A 1 233 ? -19.839 48.912 4.726 1.00 72.63 233 VAL A O 1
ATOM 1713 N N . SER A 1 234 ? -18.721 47.783 3.122 1.00 71.99 234 SER A N 1
ATOM 1714 C CA . SER A 1 234 ? -17.680 47.301 4.020 1.00 69.86 234 SER A CA 1
ATOM 1715 C C . SER A 1 234 ? -16.303 47.648 3.479 1.00 72.21 234 SER A C 1
ATOM 1716 O O . SER A 1 234 ? -16.073 47.621 2.265 1.00 76.17 234 SER A O 1
ATOM 1719 N N . ILE A 1 235 ? -15.408 48.011 4.389 1.00 72.21 235 ILE A N 1
ATOM 1720 C CA . ILE A 1 235 ? -13.983 48.134 4.113 1.00 71.44 235 ILE A CA 1
ATOM 1721 C C . ILE A 1 235 ? -13.292 47.217 5.108 1.00 73.76 235 ILE A C 1
ATOM 1722 O O . ILE A 1 235 ? -12.824 47.689 6.153 1.00 74.60 235 ILE A O 1
ATOM 1727 N N . PRO A 1 236 ? -13.240 45.911 4.850 1.00 81.29 236 PRO A N 1
ATOM 1728 C CA . PRO A 1 236 ? -12.725 44.982 5.869 1.00 76.40 236 PRO A CA 1
ATOM 1729 C C . PRO A 1 236 ? -11.351 45.358 6.386 1.00 78.25 236 PRO A C 1
ATOM 1730 O O . PRO A 1 236 ? -11.064 45.145 7.572 1.00 83.44 236 PRO A O 1
ATOM 1734 N N . GLU A 1 237 ? -10.498 45.946 5.549 1.00 74.42 237 GLU A N 1
ATOM 1735 C CA . GLU A 1 237 ? -9.182 46.332 6.034 1.00 75.45 237 GLU A CA 1
ATOM 1736 C C . GLU A 1 237 ? -9.291 47.351 7.163 1.00 81.91 237 GLU A C 1
ATOM 1737 O O . GLU A 1 237 ? -8.497 47.328 8.112 1.00 80.78 237 GLU A O 1
ATOM 1743 N N . LEU A 1 238 ? -10.275 48.247 7.087 1.00 76.26 238 LEU A N 1
ATOM 1744 C CA . LEU A 1 238 ? -10.508 49.232 8.131 1.00 74.21 238 LEU A CA 1
ATOM 1745 C C . LEU A 1 238 ? -11.620 48.813 9.087 1.00 79.21 238 LEU A C 1
ATOM 1746 O O . LEU A 1 238 ? -12.191 49.667 9.776 1.00 76.95 238 LEU A O 1
ATOM 1751 N N . LYS A 1 239 ? -11.954 47.519 9.115 1.00 78.08 239 LYS A N 1
ATOM 1752 C CA . LYS A 1 239 ? -12.873 46.949 10.104 1.00 77.29 239 LYS A CA 1
ATOM 1753 C C . LYS A 1 239 ? -14.155 47.765 10.223 1.00 83.57 239 LYS A C 1
ATOM 1754 O O . LYS A 1 239 ? -14.686 47.971 11.315 1.00 85.69 239 LYS A O 1
ATOM 1760 N N . THR A 1 240 ? -14.653 48.251 9.092 1.00 82.54 240 THR A N 1
ATOM 1761 C CA . THR A 1 240 ? -15.850 49.075 9.066 1.00 76.09 240 THR A CA 1
ATOM 1762 C C . THR A 1 240 ? -16.876 48.444 8.141 1.00 76.64 240 THR A C 1
ATOM 1763 O O . THR A 1 240 ? -16.549 48.066 7.013 1.00 76.01 240 THR A O 1
ATOM 1767 N N . SER A 1 241 ? -18.103 48.305 8.638 1.00 83.36 241 SER A N 1
ATOM 1768 C CA . SER A 1 241 ? -19.275 47.953 7.850 1.00 75.91 241 SER A CA 1
ATOM 1769 C C . SER A 1 241 ? -20.404 48.878 8.282 1.00 75.68 241 SER A C 1
ATOM 1770 O O . SER A 1 241 ? -20.546 49.177 9.470 1.00 83.30 241 SER A O 1
ATOM 1773 N N . ILE A 1 242 ? -21.189 49.350 7.315 1.00 77.24 242 ILE A N 1
ATOM 1774 C CA . ILE A 1 242 ? -22.143 50.434 7.536 1.00 79.70 242 ILE A CA 1
ATOM 1775 C C . ILE A 1 242 ? -23.428 50.106 6.783 1.00 79.20 242 ILE A C 1
ATOM 1776 O O . ILE A 1 242 ? -23.410 49.967 5.556 1.00 82.58 242 ILE A O 1
ATOM 1781 N N . ASP A 1 243 ? -24.540 49.984 7.505 1.00 77.12 243 ASP A N 1
ATOM 1782 C CA . ASP A 1 243 ? -25.816 49.585 6.927 1.00 74.24 243 ASP A CA 1
ATOM 1783 C C . ASP A 1 243 ? -26.707 50.803 6.697 1.00 83.81 243 ASP A C 1
ATOM 1784 O O . ASP A 1 243 ? -26.676 51.771 7.464 1.00 83.59 243 ASP A O 1
ATOM 1789 N N . MET A 1 244 ? -27.514 50.738 5.633 1.00 77.19 244 MET A N 1
ATOM 1790 C CA . MET A 1 244 ? -28.428 51.812 5.274 1.00 68.12 244 MET A CA 1
ATOM 1791 C C . MET A 1 244 ? -29.606 51.207 4.521 1.00 76.58 244 MET A C 1
ATOM 1792 O O . MET A 1 244 ? -29.627 50.006 4.243 1.00 82.24 244 MET A O 1
ATOM 1797 N N . LEU A 1 245 ? -30.606 52.047 4.213 1.00 75.69 245 LEU A N 1
ATOM 1798 C CA . LEU A 1 245 ? -31.819 51.615 3.512 1.00 80.63 245 LEU A CA 1
ATOM 1799 C C . LEU A 1 245 ? -32.243 52.647 2.464 1.00 78.86 245 LEU A C 1
ATOM 1800 O O . LEU A 1 245 ? -31.958 53.842 2.582 1.00 76.59 245 LEU A O 1
ATOM 1805 N N . THR A 1 246 ? -32.966 52.175 1.447 1.00 79.68 246 THR A N 1
ATOM 1806 C CA . THR A 1 246 ? -33.240 52.984 0.264 1.00 78.56 246 THR A CA 1
ATOM 1807 C C . THR A 1 246 ? -34.333 54.021 0.495 1.00 81.55 246 THR A C 1
ATOM 1808 O O . THR A 1 246 ? -35.301 53.789 1.225 1.00 85.71 246 THR A O 1
ATOM 1812 N N . ASP A 1 247 ? -34.270 55.156 -0.185 1.00 85.15 247 ASP A N 1
ATOM 1813 C CA . ASP A 1 247 ? -35.429 56.063 -0.030 1.00 80.44 247 ASP A CA 1
ATOM 1814 C C . ASP A 1 247 ? -36.365 55.678 -1.168 1.00 81.79 247 ASP A C 1
ATOM 1815 O O . ASP A 1 247 ? -36.004 54.787 -1.905 1.00 82.04 247 ASP A O 1
ATOM 1820 N N . ALA A 1 248 ? -37.520 56.316 -1.293 1.00 92.73 248 ALA A N 1
ATOM 1821 C CA . ALA A 1 248 ? -38.490 55.950 -2.349 1.00 86.69 248 ALA A CA 1
ATOM 1822 C C . ALA A 1 248 ? -37.787 55.770 -3.683 1.00 80.77 248 ALA A C 1
ATOM 1823 O O . ALA A 1 248 ? -38.201 54.912 -4.435 1.00 84.30 248 ALA A O 1
ATOM 1825 N N . GLU A 1 249 ? -36.773 56.578 -3.950 1.00 85.07 249 GLU A N 1
ATOM 1826 C CA . GLU A 1 249 ? -36.061 56.523 -5.248 1.00 88.09 249 GLU A CA 1
ATOM 1827 C C . GLU A 1 249 ? -34.979 55.445 -5.249 1.00 85.46 249 GLU A C 1
ATOM 1828 O O . GLU A 1 249 ? -34.126 55.482 -6.127 1.00 79.97 249 GLU A O 1
ATOM 1834 N N . GLY A 1 250 ? -35.028 54.515 -4.307 1.00 78.81 250 GLY A N 1
ATOM 1835 C CA . GLY A 1 250 ? -34.005 53.491 -4.286 1.00 75.08 250 GLY A CA 1
ATOM 1836 C C . GLY A 1 250 ? -32.606 54.004 -4.021 1.00 75.72 250 GLY A C 1
ATOM 1837 O O . GLY A 1 250 ? -31.640 53.279 -4.251 1.00 75.44 250 GLY A O 1
ATOM 1838 N N . LYS A 1 251 ? -32.465 55.237 -3.542 1.00 81.40 251 LYS A N 1
ATOM 1839 C CA . LYS A 1 251 ? -31.163 55.836 -3.282 1.00 79.15 251 LYS A CA 1
ATOM 1840 C C . LYS A 1 251 ? -30.918 55.893 -1.781 1.00 78.61 251 LYS A C 1
ATOM 1841 O O . LYS A 1 251 ? -31.846 56.122 -1.000 1.00 80.17 251 LYS A O 1
ATOM 1847 N N . ALA A 1 252 ? -29.670 55.668 -1.379 1.00 74.74 252 ALA A N 1
ATOM 1848 C CA . ALA A 1 252 ? -29.280 55.756 0.020 1.00 69.11 252 ALA A CA 1
ATOM 1849 C C . ALA A 1 252 ? -28.033 56.614 0.154 1.00 70.52 252 ALA A C 1
ATOM 1850 O O . ALA A 1 252 ? -27.212 56.708 -0.762 1.00 74.10 252 ALA A O 1
ATOM 1852 N N . GLU A 1 253 ? -27.903 57.248 1.308 1.00 72.38 253 GLU A N 1
ATOM 1853 C CA . GLU A 1 253 ? -26.815 58.177 1.528 1.00 72.49 253 GLU A CA 1
ATOM 1854 C C . GLU A 1 253 ? -26.515 58.230 3.015 1.00 78.09 253 GLU A C 1
ATOM 1855 O O . GLU A 1 253 ? -27.426 58.277 3.847 1.00 85.96 253 GLU A O 1
ATOM 1861 N N . THR A 1 254 ? -25.230 58.217 3.336 1.00 71.67 254 THR A N 1
ATOM 1862 C CA . THR A 1 254 ? -24.768 58.219 4.708 1.00 74.82 254 THR A CA 1
ATOM 1863 C C . THR A 1 254 ? -23.388 58.844 4.729 1.00 81.66 254 THR A C 1
ATOM 1864 O O . THR A 1 254 ? -22.583 58.621 3.821 1.00 80.77 254 THR A O 1
ATOM 1868 N N . VAL A 1 255 ? -23.138 59.657 5.741 1.00 84.05 255 VAL A N 1
ATOM 1869 C CA . VAL A 1 255 ? -21.793 60.083 6.078 1.00 77.93 255 VAL A CA 1
ATOM 1870 C C . VAL A 1 255 ? -21.393 59.325 7.335 1.00 84.57 255 VAL A C 1
ATOM 1871 O O . VAL A 1 255 ? -22.237 58.991 8.177 1.00 85.12 255 VAL A O 1
ATOM 1875 N N . PHE A 1 256 ? -20.110 58.988 7.426 1.00 85.94 256 PHE A N 1
ATOM 1876 C CA . PHE A 1 256 ? -19.578 58.331 8.607 1.00 79.21 256 PHE A CA 1
ATOM 1877 C C . PHE A 1 256 ? -18.103 58.683 8.713 1.00 83.44 256 PHE A C 1
ATOM 1878 O O . PHE A 1 256 ? -17.514 59.248 7.790 1.00 85.94 256 PHE A O 1
ATOM 1886 N N . ASN A 1 257 ? -17.521 58.380 9.871 1.00 87.79 257 ASN A N 1
ATOM 1887 C CA . ASN A 1 257 ? -16.134 58.702 10.175 1.00 88.31 257 ASN A CA 1
ATOM 1888 C C . ASN A 1 257 ? -15.313 57.423 10.287 1.00 89.61 257 ASN A C 1
ATOM 1889 O O . ASN A 1 257 ? -15.842 56.334 10.529 1.00 90.97 257 ASN A O 1
ATOM 1894 N N . ILE A 1 258 ? -14.002 57.563 10.115 1.00 84.39 258 ILE A N 1
ATOM 1895 C CA . ILE A 1 258 ? -13.151 56.394 9.934 1.00 87.11 258 ILE A CA 1
ATOM 1896 C C . ILE A 1 258 ? -11.772 56.688 10.515 1.00 91.22 258 ILE A C 1
ATOM 1897 O O . ILE A 1 258 ? -11.272 57.815 10.427 1.00 85.14 258 ILE A O 1
ATOM 1902 N N . LYS A 1 259 ? -11.162 55.671 11.131 1.00 95.28 259 LYS A N 1
ATOM 1903 C CA . LYS A 1 259 ? -9.892 55.838 11.830 1.00 94.71 259 LYS A CA 1
ATOM 1904 C C . LYS A 1 259 ? -8.899 54.775 11.377 1.00 86.14 259 LYS A C 1
ATOM 1905 O O . LYS A 1 259 ? -9.275 53.738 10.822 1.00 88.83 259 LYS A O 1
ATOM 1911 N N . LYS A 1 260 ? -7.618 55.050 11.636 1.00 86.64 260 LYS A N 1
ATOM 1912 C CA . LYS A 1 260 ? -6.507 54.206 11.177 1.00 97.57 260 LYS A CA 1
ATOM 1913 C C . LYS A 1 260 ? -6.488 54.089 9.649 1.00 88.45 260 LYS A C 1
ATOM 1914 O O . LYS A 1 260 ? -6.032 53.087 9.092 1.00 81.64 260 LYS A O 1
ATOM 1920 N N . LEU A 1 261 ? -6.967 55.133 8.971 1.00 92.61 261 LEU A N 1
ATOM 1921 C CA . LEU A 1 261 ? -7.094 55.155 7.518 1.00 85.65 261 LEU A CA 1
ATOM 1922 C C . LEU A 1 261 ? -5.842 55.763 6.900 1.00 80.83 261 LEU A C 1
ATOM 1923 O O . LEU A 1 261 ? -5.464 56.892 7.233 1.00 84.54 261 LEU A O 1
ATOM 1928 N N . GLU A 1 262 ? -5.198 55.013 6.012 1.00 79.28 262 GLU A N 1
ATOM 1929 C CA . GLU A 1 262 ? -4.137 55.565 5.186 1.00 78.08 262 GLU A CA 1
ATOM 1930 C C . GLU A 1 262 ? -4.771 56.266 3.990 1.00 81.10 262 GLU A C 1
ATOM 1931 O O . GLU A 1 262 ? -5.730 55.765 3.393 1.00 77.77 262 GLU A O 1
ATOM 1937 N N . ARG A 1 263 ? -4.261 57.442 3.659 1.00 70.65 263 ARG A N 1
ATOM 1938 C CA . ARG A 1 263 ? -4.806 58.215 2.558 1.00 67.57 263 ARG A CA 1
ATOM 1939 C C . ARG A 1 263 ? -3.931 58.037 1.332 1.00 77.91 263 ARG A C 1
ATOM 1940 O O . ARG A 1 263 ? -2.697 58.055 1.427 1.00 80.12 263 ARG A O 1
ATOM 1948 N N . TRP A 1 264 ? -4.578 57.862 0.181 1.00 72.14 264 TRP A N 1
ATOM 1949 C CA . TRP A 1 264 ? -3.843 57.754 -1.063 1.00 61.67 264 TRP A CA 1
ATOM 1950 C C . TRP A 1 264 ? -2.971 58.981 -1.259 1.00 61.92 264 TRP A C 1
ATOM 1951 O O . TRP A 1 264 ? -3.391 60.104 -0.992 1.00 66.94 264 TRP A O 1
ATOM 1962 N N . SER A 1 265 ? -1.752 58.756 -1.735 1.00 63.34 265 SER A N 1
ATOM 1963 C CA . SER A 1 265 ? -0.820 59.838 -2.002 1.00 65.92 265 SER A CA 1
ATOM 1964 C C . SER A 1 265 ? 0.038 59.449 -3.196 1.00 67.49 265 SER A C 1
ATOM 1965 O O . SER A 1 265 ? 0.262 58.260 -3.455 1.00 64.60 265 SER A O 1
ATOM 1968 N N . SER A 1 266 ? 0.529 60.465 -3.914 1.00 65.62 266 SER A N 1
ATOM 1969 C CA . SER A 1 266 ? 1.456 60.193 -5.006 1.00 68.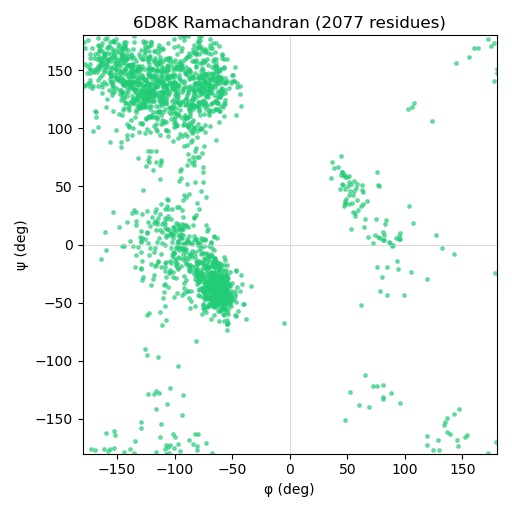91 266 SER A CA 1
ATOM 1970 C C . SER A 1 266 ? 2.689 59.462 -4.502 1.00 71.50 266 SER A C 1
ATOM 1971 O O . SER A 1 266 ? 3.310 58.699 -5.251 1.00 71.55 266 SER A O 1
ATOM 1974 N N . GLU A 1 267 ? 3.034 59.648 -3.229 1.00 74.47 267 GLU A N 1
ATOM 1975 C CA . GLU A 1 267 ? 4.241 59.025 -2.701 1.00 79.26 267 GLU A CA 1
ATOM 1976 C C . GLU A 1 267 ? 4.015 57.538 -2.446 1.00 78.28 267 GLU A C 1
ATOM 1977 O O . GLU A 1 267 ? 4.690 56.687 -3.036 1.00 76.41 267 GLU A O 1
ATOM 1983 N N . ASN A 1 268 ? 3.054 57.199 -1.593 1.00 75.89 268 ASN A N 1
ATOM 1984 C CA . ASN A 1 268 ? 2.638 55.803 -1.459 1.00 77.51 268 ASN A CA 1
ATOM 1985 C C . ASN A 1 268 ? 1.158 55.656 -1.820 1.00 72.05 268 ASN A C 1
ATOM 1986 O O . ASN A 1 268 ? 0.279 56.194 -1.120 1.00 69.67 268 ASN A O 1
ATOM 1991 N N . PRO A 1 269 ? 0.842 54.995 -2.915 1.00 64.51 269 PRO A N 1
ATOM 1992 C CA . PRO A 1 269 ? -0.539 54.919 -3.431 1.00 59.72 269 PRO A CA 1
ATOM 1993 C C . PRO A 1 269 ? -1.438 53.843 -2.826 1.00 63.49 269 PRO A C 1
ATOM 1994 O O . PRO A 1 269 ? -1.782 52.830 -3.438 1.00 65.96 269 PRO A O 1
ATOM 1998 N N . LYS A 1 270 ? -1.898 54.078 -1.606 1.00 70.54 270 LYS A N 1
ATOM 1999 C CA . LYS A 1 270 ? -2.706 53.078 -0.922 1.00 73.66 270 LYS A CA 1
ATOM 2000 C C . LYS A 1 270 ? -4.120 53.018 -1.490 1.00 67.01 270 LYS A C 1
ATOM 2001 O O . LYS A 1 270 ? -4.753 54.053 -1.712 1.00 68.45 270 LYS A O 1
ATOM 2007 N N . LEU A 1 271 ? -4.610 51.796 -1.697 1.00 70.08 271 LEU A N 1
ATOM 2008 C CA . LEU A 1 271 ? -5.961 51.508 -2.162 1.00 65.59 271 LEU A CA 1
ATOM 2009 C C . LEU A 1 271 ? -6.567 50.426 -1.277 1.00 69.90 271 LEU A C 1
ATOM 2010 O O . LEU A 1 271 ? -5.854 49.553 -0.768 1.00 76.66 271 LEU A O 1
ATOM 2015 N N . TYR A 1 272 ? -7.893 50.461 -1.124 1.00 66.83 272 TYR A N 1
ATOM 2016 C CA . TYR A 1 272 ? -8.609 49.611 -0.179 1.00 65.89 272 TYR A CA 1
ATOM 2017 C C . TYR A 1 272 ? -9.641 48.728 -0.868 1.00 68.63 272 TYR A C 1
ATOM 2018 O O . TYR A 1 272 ? -10.373 49.181 -1.755 1.00 68.14 272 TYR A O 1
ATOM 2027 N N . GLU A 1 273 ? -9.716 47.474 -0.433 1.00 69.50 273 GLU A N 1
ATOM 2028 C CA . GLU A 1 273 ? -10.811 46.604 -0.846 1.00 73.09 273 GLU A CA 1
ATOM 2029 C C . GLU A 1 273 ? -12.122 47.157 -0.297 1.00 75.41 273 GLU A C 1
ATOM 2030 O O . GLU A 1 273 ? -12.303 47.227 0.925 1.00 75.23 273 GLU A O 1
ATOM 2036 N N . VAL A 1 274 ? -13.032 47.559 -1.191 1.00 71.59 274 VAL A N 1
ATOM 2037 C CA . VAL A 1 274 ? -14.341 48.074 -0.800 1.00 67.74 274 VAL A CA 1
ATOM 2038 C C . VAL A 1 274 ? -15.417 47.180 -1.406 1.00 63.82 274 VAL A C 1
ATOM 2039 O O . VAL A 1 274 ? -15.285 46.721 -2.545 1.00 68.78 274 VAL A O 1
ATOM 2043 N N . ILE A 1 275 ? -16.460 46.894 -0.625 1.00 68.98 275 ILE A N 1
ATOM 2044 C CA . ILE A 1 275 ? -17.508 45.952 -1.012 1.00 66.98 275 ILE A CA 1
ATOM 2045 C C . ILE A 1 275 ? -18.865 46.623 -0.810 1.00 68.82 275 ILE A C 1
ATOM 2046 O O . ILE A 1 275 ? -19.196 47.039 0.307 1.00 71.26 275 ILE A O 1
ATOM 2051 N N . VAL A 1 276 ? -19.647 46.723 -1.880 1.00 66.66 276 VAL A N 1
ATOM 2052 C CA . VAL A 1 276 ? -21.032 47.181 -1.824 1.00 63.99 276 VAL A CA 1
ATOM 2053 C C . VAL A 1 276 ? -21.931 45.963 -1.986 1.00 67.09 276 VAL A C 1
ATOM 2054 O O . VAL A 1 276 ? -21.650 45.085 -2.810 1.00 75.93 276 VAL A O 1
ATOM 2058 N N . SER A 1 277 ? -23.006 45.889 -1.206 1.00 62.13 277 SER A N 1
ATOM 2059 C CA . SER A 1 277 ? -23.851 44.707 -1.269 1.00 63.66 277 SER A CA 1
ATOM 2060 C C . SER A 1 277 ? -25.320 45.077 -1.119 1.00 68.04 277 SER A C 1
ATOM 2061 O O . SER A 1 277 ? -25.666 46.078 -0.493 1.00 71.99 277 SER A O 1
ATOM 2064 N N . SER A 1 278 ? -26.178 44.256 -1.725 1.00 70.89 278 SER A N 1
ATOM 2065 C CA . SER A 1 278 ? -27.624 44.361 -1.590 1.00 68.51 278 SER A CA 1
ATOM 2066 C C . SER A 1 278 ? -28.178 42.964 -1.355 1.00 73.88 278 SER A C 1
ATOM 2067 O O . SER A 1 278 ? -27.402 42.038 -1.095 1.00 73.10 278 SER A O 1
ATOM 2070 N N . ALA A 1 279 ? -29.500 42.794 -1.430 1.00 78.60 279 ALA A N 1
ATOM 2071 C CA . ALA A 1 279 ? -30.080 41.472 -1.211 1.00 78.87 279 ALA A CA 1
ATOM 2072 C C . ALA A 1 279 ? -29.612 40.465 -2.260 1.00 79.03 279 ALA A C 1
ATOM 2073 O O . ALA A 1 279 ? -29.448 39.276 -1.950 1.00 74.26 279 ALA A O 1
ATOM 2075 N N . ASN A 1 280 ? -29.378 40.918 -3.498 1.00 77.21 280 ASN A N 1
ATOM 2076 C CA . ASN A 1 280 ? -29.018 40.036 -4.600 1.00 80.31 280 ASN A CA 1
ATOM 2077 C C . ASN A 1 280 ? -27.674 40.348 -5.231 1.00 77.69 280 ASN A C 1
ATOM 2078 O O . ASN A 1 280 ? -27.135 39.498 -5.952 1.00 70.90 280 ASN A O 1
ATOM 2083 N N . ASP A 1 281 ? -27.129 41.528 -4.991 1.00 74.27 281 ASP A N 1
ATOM 2084 C CA . ASP A 1 281 ? -26.009 42.034 -5.756 1.00 73.86 281 ASP A CA 1
ATOM 2085 C C . ASP A 1 281 ? -24.823 42.242 -4.827 1.00 75.15 281 ASP A C 1
ATOM 2086 O O . ASP A 1 281 ? -24.957 42.221 -3.604 1.00 81.63 281 ASP A O 1
ATOM 2091 N N . ARG A 1 282 ? -23.651 42.441 -5.426 1.00 70.98 282 ARG A N 1
ATOM 2092 C CA . ARG A 1 282 ? -22.403 42.620 -4.701 1.00 68.49 282 ARG A CA 1
ATOM 2093 C C . ARG A 1 282 ? -21.321 42.937 -5.724 1.00 68.60 282 ARG A C 1
ATOM 2094 O O . ARG A 1 282 ? -21.298 42.334 -6.798 1.00 69.16 282 ARG A O 1
ATOM 2102 N N . VAL A 1 283 ? -20.438 43.880 -5.402 1.00 62.29 283 VAL A N 1
ATOM 2103 C CA . VAL A 1 283 ? -19.388 44.258 -6.344 1.00 62.62 283 VAL A CA 1
ATOM 2104 C C . VAL A 1 283 ? -18.190 44.800 -5.571 1.00 63.25 283 VAL A C 1
ATOM 2105 O O . VAL A 1 283 ? -18.352 45.606 -4.649 1.00 63.43 283 VAL A O 1
ATOM 2109 N N . GLU A 1 284 ? -16.992 44.345 -5.951 1.00 57.27 284 GLU A N 1
ATOM 2110 C CA . GLU A 1 284 ? -15.727 44.712 -5.331 1.00 59.85 284 GLU A CA 1
ATOM 2111 C C . GLU A 1 284 ? -14.992 45.731 -6.191 1.00 66.78 284 GLU A C 1
ATOM 2112 O O . GLU A 1 284 ? -15.048 45.675 -7.430 1.00 58.64 284 GLU A O 1
ATOM 2118 N N . GLU A 1 285 ? -14.279 46.647 -5.521 1.00 61.52 285 GLU A N 1
ATOM 2119 C CA . GLU A 1 285 ? -13.464 47.634 -6.217 1.00 58.36 285 GLU A CA 1
ATOM 2120 C C . GLU A 1 285 ? -12.390 48.208 -5.304 1.00 56.62 285 GLU A C 1
ATOM 2121 O O . GLU A 1 285 ? -12.650 48.540 -4.147 1.00 63.65 285 GLU A O 1
ATOM 2127 N N . GLN A 1 286 ? -11.199 48.368 -5.863 1.00 57.74 286 GLN A N 1
ATOM 2128 C CA . GLN A 1 286 ? -10.053 48.965 -5.188 1.00 54.16 286 GLN A CA 1
ATOM 2129 C C . GLN A 1 286 ? -10.200 50.481 -5.217 1.00 58.41 286 GLN A C 1
ATOM 2130 O O . GLN A 1 286 ? -9.957 51.121 -6.242 1.00 63.87 286 GLN A O 1
ATOM 2136 N N . ILE A 1 287 ? -10.593 51.068 -4.090 1.00 60.39 287 ILE A N 1
ATOM 2137 C CA . ILE A 1 287 ? -10.756 52.513 -3.966 1.00 57.26 287 ILE A CA 1
ATOM 2138 C C . ILE A 1 287 ? -9.790 53.042 -2.908 1.00 64.61 287 ILE A C 1
ATOM 2139 O O . ILE A 1 287 ? -9.677 52.468 -1.816 1.00 62.01 287 ILE A O 1
ATOM 2144 N N . GLY A 1 288 ? -9.100 54.137 -3.236 1.00 55.52 288 GLY A N 1
ATOM 2145 C CA . GLY A 1 288 ? -8.357 54.908 -2.269 1.00 52.59 288 GLY A CA 1
ATOM 2146 C C . GLY A 1 288 ? -9.078 56.204 -1.904 1.00 64.79 288 GLY A C 1
ATOM 2147 O O . GLY A 1 288 ? -10.218 56.469 -2.288 1.00 58.51 288 GLY A O 1
ATOM 2148 N N . PHE A 1 289 ? -8.376 57.031 -1.134 1.00 67.40 289 PHE A N 1
ATOM 2149 C CA . PHE A 1 289 ? -9.030 58.141 -0.461 1.00 61.05 289 PHE A CA 1
ATOM 2150 C C . PHE A 1 289 ? -8.007 59.218 -0.191 1.00 59.05 289 PHE A C 1
ATOM 2151 O O . PHE A 1 289 ? -6.871 58.937 0.187 1.00 66.17 289 PHE A O 1
ATOM 2159 N N . ARG A 1 290 ? -8.427 60.455 -0.379 1.00 54.25 290 ARG A N 1
ATOM 2160 C CA . ARG A 1 290 ? -7.510 61.575 -0.320 1.00 59.87 290 ARG A CA 1
ATOM 2161 C C . ARG A 1 290 ? -8.344 62.841 -0.230 1.00 61.98 290 ARG A C 1
ATOM 2162 O O . ARG A 1 290 ? -9.554 62.834 -0.475 1.00 63.15 290 ARG A O 1
ATOM 2170 N N . ASN A 1 291 ? -7.671 63.923 0.145 1.00 63.80 291 ASN A N 1
ATOM 2171 C CA . ASN A 1 291 ? -8.206 65.274 0.101 1.00 61.31 291 ASN A CA 1
ATOM 2172 C C . ASN A 1 291 ? -7.244 66.105 -0.724 1.00 60.80 291 ASN A C 1
ATOM 2173 O O . ASN A 1 291 ? -6.028 66.040 -0.516 1.00 62.54 291 ASN A O 1
ATOM 2178 N N . ILE A 1 292 ? -7.783 66.843 -1.685 1.00 60.27 292 ILE A N 1
ATOM 2179 C CA . ILE A 1 292 ? -7.020 67.811 -2.455 1.00 58.60 292 ILE A CA 1
ATOM 2180 C C . ILE A 1 292 ? -7.746 69.137 -2.337 1.00 59.29 292 ILE A C 1
ATOM 2181 O O . ILE A 1 292 ? -8.971 69.204 -2.521 1.00 61.53 292 ILE A O 1
ATOM 2186 N N . THR A 1 293 ? -7.004 70.182 -1.998 1.00 56.54 293 THR A N 1
ATOM 2187 C CA . THR A 1 293 ? -7.610 71.462 -1.689 1.00 61.49 293 THR A CA 1
ATOM 2188 C C . THR A 1 293 ? -6.682 72.560 -2.171 1.00 68.15 293 THR A C 1
ATOM 2189 O O . THR A 1 293 ? -5.498 72.325 -2.435 1.00 69.99 293 THR A O 1
ATOM 2193 N N . VAL A 1 294 ? -7.247 73.757 -2.307 1.00 64.15 294 VAL A N 1
ATOM 2194 C CA . VAL A 1 294 ? -6.509 74.985 -2.573 1.00 65.21 294 VAL A CA 1
ATOM 2195 C C . VAL A 1 294 ? -6.696 75.923 -1.386 1.00 73.00 294 VAL A C 1
ATOM 2196 O O . VAL A 1 294 ? -7.783 75.989 -0.801 1.00 67.77 294 VAL A O 1
ATOM 2200 N N . LYS A 1 295 ? -5.629 76.627 -1.014 1.00 75.02 295 LYS A N 1
ATOM 2201 C CA . LYS A 1 295 ? -5.708 77.756 -0.091 1.00 69.82 295 LYS A CA 1
ATOM 2202 C C . LYS A 1 295 ? -4.882 78.876 -0.707 1.00 73.64 295 LYS A C 1
ATOM 2203 O O . LYS A 1 295 ? -3.659 78.744 -0.849 1.00 72.02 295 LYS A O 1
ATOM 2209 N N . GLY A 1 296 ? -5.549 79.960 -1.097 1.00 64.47 296 GLY A N 1
ATOM 2210 C CA . GLY A 1 296 ? -4.864 81.066 -1.726 1.00 63.59 296 GLY A CA 1
ATOM 2211 C C . GLY A 1 296 ? -4.281 80.676 -3.068 1.00 69.14 296 GLY A C 1
ATOM 2212 O O . GLY A 1 296 ? -5.012 80.405 -4.028 1.00 72.14 296 GLY A O 1
ATOM 2213 N N . THR A 1 297 ? -2.957 80.643 -3.154 1.00 68.90 297 THR A N 1
ATOM 2214 C CA . THR A 1 297 ? -2.292 80.291 -4.397 1.00 63.45 297 THR A CA 1
ATOM 2215 C C . THR A 1 297 ? -1.525 78.983 -4.281 1.00 65.07 297 THR A C 1
ATOM 2216 O O . THR A 1 297 ? -0.578 78.756 -5.040 1.00 72.92 297 THR A O 1
ATOM 2220 N N . ASP A 1 298 ? -1.899 78.124 -3.344 1.00 62.30 298 ASP A N 1
ATOM 2221 C CA . ASP A 1 298 ? -1.233 76.844 -3.172 1.00 67.41 298 ASP A CA 1
ATOM 2222 C C . ASP A 1 298 ? -2.223 75.694 -3.292 1.00 66.70 298 ASP A C 1
ATOM 2223 O O . ASP A 1 298 ? -3.399 75.814 -2.927 1.00 69.20 298 ASP A O 1
ATOM 2228 N N . ILE A 1 299 ? -1.720 74.562 -3.775 1.00 63.04 299 ILE A N 1
ATOM 2229 C CA . ILE A 1 299 ? -2.502 73.342 -3.922 1.00 68.24 299 ILE A CA 1
ATOM 2230 C C . ILE A 1 299 ? -2.068 72.349 -2.843 1.00 65.77 299 ILE A C 1
ATOM 2231 O O . ILE A 1 299 ? -0.870 72.155 -2.607 1.00 63.80 299 ILE A O 1
ATOM 2236 N N . TYR A 1 300 ? -3.038 71.721 -2.189 1.00 61.09 300 TYR A N 1
ATOM 2237 C CA . TYR A 1 300 ? -2.790 70.950 -0.976 1.00 67.87 300 TYR A CA 1
ATOM 2238 C C . TYR A 1 300 ? -3.268 69.522 -1.168 1.00 64.13 300 TYR A C 1
ATOM 2239 O O . TYR A 1 300 ? -4.475 69.265 -1.203 1.00 64.36 300 TYR A O 1
ATOM 2248 N N . LEU A 1 301 ? -2.325 68.597 -1.264 1.00 64.87 301 LEU A N 1
ATOM 2249 C CA . LEU A 1 301 ? -2.639 67.178 -1.339 1.00 65.19 301 LEU A CA 1
ATOM 2250 C C . LEU A 1 301 ? -2.562 66.612 0.070 1.00 69.76 301 LEU A C 1
ATOM 2251 O O . LEU A 1 301 ? -1.474 66.521 0.649 1.00 68.50 301 LEU A O 1
ATOM 2256 N N . ASN A 1 302 ? -3.722 66.256 0.629 1.00 72.08 302 ASN A N 1
ATOM 2257 C CA . ASN A 1 302 ? -3.791 65.587 1.929 1.00 66.71 302 ASN A CA 1
ATOM 2258 C C . ASN A 1 302 ? -3.134 66.415 3.032 1.00 71.57 302 ASN A C 1
ATOM 2259 O O . ASN A 1 302 ? -2.463 65.881 3.917 1.00 78.58 302 ASN A O 1
ATOM 2264 N N . GLY A 1 303 ? -3.321 67.732 2.971 1.00 74.18 303 GLY A N 1
ATOM 2265 C CA . GLY A 1 303 ? -2.762 68.638 3.949 1.00 62.46 303 GLY A CA 1
ATOM 2266 C C . GLY A 1 303 ? -1.498 69.314 3.474 1.00 75.49 303 GLY A C 1
ATOM 2267 O O . GLY A 1 303 ? -1.327 70.521 3.664 1.00 78.21 303 GLY A O 1
ATOM 2268 N N . LYS A 1 304 ? -0.601 68.555 2.850 1.00 77.12 304 LYS A N 1
ATOM 2269 C CA . LYS A 1 304 ? 0.705 69.117 2.507 1.00 75.38 304 LYS A CA 1
ATOM 2270 C C . LYS A 1 304 ? 0.626 69.889 1.194 1.00 71.93 304 LYS A C 1
ATOM 2271 O O . LYS A 1 304 ? 0.104 69.369 0.206 1.00 70.59 304 LYS A O 1
ATOM 2277 N N . PRO A 1 305 ? 1.128 71.122 1.144 1.00 78.47 305 PRO A N 1
ATOM 2278 C CA . PRO A 1 305 ? 1.208 71.815 -0.146 1.00 71.19 305 PRO A CA 1
ATOM 2279 C C . PRO A 1 305 ? 2.099 71.023 -1.085 1.00 66.06 305 PRO A C 1
ATOM 2280 O O . PRO A 1 305 ? 3.084 70.412 -0.665 1.00 67.18 305 PRO A O 1
ATOM 2284 N N . THR A 1 306 ? 1.731 70.998 -2.360 1.00 67.79 306 THR A N 1
ATOM 2285 C CA . THR A 1 306 ? 2.431 70.137 -3.300 1.00 64.58 306 THR A CA 1
ATOM 2286 C C . THR A 1 306 ? 2.601 70.830 -4.641 1.00 62.36 306 THR A C 1
ATOM 2287 O O . THR A 1 306 ? 1.694 71.520 -5.114 1.00 69.59 306 THR A O 1
ATOM 2291 N N . PHE A 1 307 ? 3.765 70.636 -5.249 1.00 55.98 307 PHE A N 1
ATOM 2292 C CA . PHE A 1 307 ? 4.064 71.165 -6.575 1.00 61.40 307 PHE A CA 1
ATOM 2293 C C . PHE A 1 307 ? 3.848 70.069 -7.618 1.00 68.25 307 PHE A C 1
ATOM 2294 O O . PHE A 1 307 ? 4.400 68.969 -7.494 1.00 67.73 307 PHE A O 1
ATOM 2302 N N . MET A 1 308 ? 3.040 70.375 -8.638 1.00 70.52 308 MET A N 1
ATOM 2303 C CA . MET A 1 308 ? 2.644 69.419 -9.676 1.00 56.13 308 MET A CA 1
ATOM 2304 C C . MET A 1 308 ? 3.725 69.338 -10.744 1.00 56.75 308 MET A C 1
ATOM 2305 O O . MET A 1 308 ? 3.800 70.193 -11.626 1.00 59.25 308 MET A O 1
ATOM 2310 N N . CYS A 1 309 ? 4.559 68.302 -10.675 1.00 58.94 309 CYS A N 1
ATOM 2311 C CA . CYS A 1 309 ? 5.448 67.957 -11.783 1.00 58.47 309 CYS A CA 1
ATOM 2312 C C . CYS A 1 309 ? 4.661 67.084 -12.754 1.00 58.23 309 CYS A C 1
ATOM 2313 O O . CYS A 1 309 ? 4.392 65.909 -12.468 1.00 53.97 309 CYS A O 1
ATOM 2316 N N . SER A 1 310 ? 4.272 67.659 -13.894 1.00 54.81 310 SER A N 1
ATOM 2317 C CA . SER A 1 310 ? 3.225 67.085 -14.721 1.00 50.99 310 SER A CA 1
ATOM 2318 C C . SER A 1 310 ? 3.719 66.784 -16.128 1.00 52.84 310 SER A C 1
ATOM 2319 O O . SER A 1 310 ? 4.731 67.323 -16.582 1.00 57.40 310 SER A O 1
ATOM 2322 N N . ILE A 1 311 ? 2.998 65.895 -16.813 1.00 47.02 311 ILE A N 1
ATOM 2323 C CA . ILE A 1 311 ? 3.204 65.650 -18.238 1.00 50.39 311 ILE A CA 1
ATOM 2324 C C . ILE A 1 311 ? 1.832 65.311 -18.820 1.00 49.67 311 ILE A C 1
ATOM 2325 O O . ILE A 1 311 ? 0.896 64.972 -18.089 1.00 47.52 311 ILE A O 1
ATOM 2330 N N . SER A 1 312 ? 1.689 65.462 -20.139 1.00 43.96 312 SER A N 1
ATOM 2331 C CA . SER A 1 312 ? 0.523 64.939 -20.844 1.00 44.78 312 SER A CA 1
ATOM 2332 C C . SER A 1 312 ? 0.982 63.875 -21.823 1.00 47.97 312 SER A C 1
ATOM 2333 O O . SER A 1 312 ? 2.136 63.858 -22.264 1.00 49.64 312 SER A O 1
ATOM 2336 N N . PHE A 1 313 ? 0.054 62.995 -22.180 1.00 43.29 313 PHE A N 1
ATOM 2337 C CA . PHE A 1 313 ? 0.210 62.221 -23.404 1.00 43.25 313 PHE A CA 1
ATOM 2338 C C . PHE A 1 313 ? -1.174 62.005 -24.002 1.00 42.11 313 PHE A C 1
ATOM 2339 O O . PHE A 1 313 ? -2.179 61.979 -23.290 1.00 44.18 313 PHE A O 1
ATOM 2347 N N . HIS A 1 314 ? -1.215 61.907 -25.323 1.00 42.01 314 HIS A N 1
ATOM 2348 C CA . HIS A 1 314 ? -2.430 61.493 -25.994 1.00 42.71 314 HIS A CA 1
ATOM 2349 C C . HIS A 1 314 ? -2.674 59.995 -25.804 1.00 45.29 314 HIS A C 1
ATOM 2350 O O . HIS A 1 314 ? -1.764 59.219 -25.478 1.00 43.69 314 HIS A O 1
ATOM 2357 N N . GLU A 1 315 ? -3.939 59.605 -25.963 1.00 40.72 315 GLU A N 1
ATOM 2358 C CA . GLU A 1 315 ? -4.334 58.212 -25.882 1.00 34.63 315 GLU A CA 1
ATOM 2359 C C . GLU A 1 315 ? -3.910 57.480 -27.142 1.00 40.76 315 GLU A C 1
ATOM 2360 O O . GLU A 1 315 ? -4.740 57.019 -27.925 1.00 41.80 315 GLU A O 1
ATOM 2366 N N . GLU A 1 316 ? -2.605 57.354 -27.337 1.00 43.47 316 GLU A N 1
ATOM 2367 C CA . GLU A 1 316 ? -2.065 56.966 -28.622 1.00 39.12 316 GLU A CA 1
ATOM 2368 C C . GLU A 1 316 ? -0.763 56.213 -28.398 1.00 38.03 316 GLU A C 1
ATOM 2369 O O . GLU A 1 316 ? -0.016 56.506 -27.468 1.00 42.58 316 GLU A O 1
ATOM 2375 N N . ILE A 1 317 ? -0.509 55.216 -29.233 1.00 41.17 317 ILE A N 1
ATOM 2376 C CA . ILE A 1 317 ? 0.713 54.435 -29.096 1.00 38.51 317 ILE A CA 1
ATOM 2377 C C . ILE A 1 317 ? 1.530 54.790 -30.324 1.00 38.64 317 ILE A C 1
ATOM 2378 O O . ILE A 1 317 ? 1.208 54.346 -31.434 1.00 41.95 317 ILE A O 1
ATOM 2383 N N . PRO A 1 318 ? 2.560 55.621 -30.183 1.00 41.79 318 PRO A N 1
ATOM 2384 C CA . PRO A 1 318 ? 3.127 56.258 -31.383 1.00 40.94 318 PRO A CA 1
ATOM 2385 C C . PRO A 1 318 ? 3.784 55.273 -32.326 1.00 42.61 318 PRO A C 1
ATOM 2386 O O . PRO A 1 318 ? 3.787 55.508 -33.540 1.00 48.50 318 PRO A O 1
ATOM 2390 N N . GLN A 1 319 ? 4.325 54.163 -31.822 1.00 43.25 319 GLN A N 1
ATOM 2391 C CA . GLN A 1 319 ? 5.127 53.327 -32.699 1.00 41.17 319 GLN A CA 1
ATOM 2392 C C . GLN A 1 319 ? 4.279 52.584 -33.730 1.00 42.91 319 GLN A C 1
ATOM 2393 O O . GLN A 1 319 ? 4.830 52.098 -34.717 1.00 45.78 319 GLN A O 1
ATOM 2399 N N . ARG A 1 320 ? 2.960 52.495 -33.528 1.00 38.72 320 ARG A N 1
ATOM 2400 C CA . ARG A 1 320 ? 2.032 51.923 -34.493 1.00 36.90 320 ARG A CA 1
ATOM 2401 C C . ARG A 1 320 ? 1.011 52.928 -35.010 1.00 44.02 320 ARG A C 1
ATOM 2402 O O . ARG A 1 320 ? 0.174 52.565 -35.838 1.00 46.07 320 ARG A O 1
ATOM 2410 N N . MET A 1 321 ? 1.022 54.170 -34.515 1.00 43.96 321 MET A N 1
ATOM 2411 C CA . MET A 1 321 ? 0.158 55.232 -35.020 1.00 38.84 321 MET A CA 1
ATOM 2412 C C . MET A 1 321 ? -1.327 54.920 -34.792 1.00 40.86 321 MET A C 1
ATOM 2413 O O . MET A 1 321 ? -2.165 55.118 -35.670 1.00 45.78 321 MET A O 1
ATOM 2418 N N . GLY A 1 322 ? -1.660 54.454 -33.592 1.00 41.73 322 GLY A N 1
ATOM 2419 C CA . GLY A 1 322 ? -3.047 54.148 -33.293 1.00 40.96 322 GLY A CA 1
ATOM 2420 C C . GLY A 1 322 ? -3.400 54.479 -31.862 1.00 38.23 322 GLY A C 1
ATOM 2421 O O . GLY A 1 322 ? -2.538 54.797 -31.053 1.00 38.56 322 GLY A O 1
ATOM 2422 N N . ARG A 1 323 ? -4.700 54.423 -31.572 1.00 42.44 323 ARG A N 1
ATOM 2423 C CA . ARG A 1 323 ? -5.218 54.579 -30.219 1.00 37.71 323 ARG A CA 1
ATOM 2424 C C . ARG A 1 323 ? -4.741 53.460 -29.300 1.00 43.49 323 ARG A C 1
ATOM 2425 O O . ARG A 1 323 ? -4.482 52.335 -29.730 1.00 47.21 323 ARG A O 1
ATOM 2433 N N . ALA A 1 324 ? -4.659 53.782 -28.010 1.00 46.00 324 ALA A N 1
ATOM 2434 C CA . ALA A 1 324 ? -4.291 52.833 -26.968 1.00 40.94 324 ALA A CA 1
ATOM 2435 C C . ALA A 1 324 ? -5.536 52.293 -26.269 1.00 44.55 324 ALA A C 1
ATOM 2436 O O . ALA A 1 324 ? -6.455 53.047 -25.940 1.00 51.00 324 ALA A O 1
ATOM 2438 N N . PHE A 1 325 ? -5.558 50.993 -26.012 1.00 40.80 325 PHE A N 1
ATOM 2439 C CA . PHE A 1 325 ? -6.788 50.424 -25.493 1.00 39.52 325 PHE A CA 1
ATOM 2440 C C . PHE A 1 325 ? -6.597 49.277 -24.493 1.00 42.42 325 PHE A C 1
ATOM 2441 O O . PHE A 1 325 ? -7.595 48.760 -23.991 1.00 44.37 325 PHE A O 1
ATOM 2449 N N . SER A 1 326 ? -5.359 48.867 -24.184 1.00 37.07 326 SER A N 1
ATOM 2450 C CA . SER A 1 326 ? -5.153 47.677 -23.357 1.00 41.38 326 SER A CA 1
ATOM 2451 C C . SER A 1 326 ? -4.308 47.947 -22.105 1.00 42.91 326 SER A C 1
ATOM 2452 O O . SER A 1 326 ? -3.727 49.018 -21.923 1.00 45.75 326 SER A O 1
ATOM 2455 N N . GLU A 1 327 ? -4.279 46.941 -21.218 1.00 44.39 327 GLU A N 1
ATOM 2456 C CA . GLU A 1 327 ? -3.405 46.965 -20.043 1.00 46.29 327 GLU A CA 1
ATOM 2457 C C . GLU A 1 327 ? -1.955 47.150 -20.446 1.00 46.69 327 GLU A C 1
ATOM 2458 O O . GLU A 1 327 ? -1.217 47.937 -19.843 1.00 41.94 327 GLU A O 1
ATOM 2464 N N . ALA A 1 328 ? -1.550 46.448 -21.501 1.00 50.05 328 ALA A N 1
ATOM 2465 C CA . ALA A 1 328 ? -0.197 46.554 -22.008 1.00 43.37 328 ALA A CA 1
ATOM 2466 C C . ALA A 1 328 ? 0.104 47.964 -22.490 1.00 48.46 328 ALA A C 1
ATOM 2467 O O . ALA A 1 328 ? 1.199 48.483 -22.241 1.00 46.25 328 ALA A O 1
ATOM 2469 N N . ASP A 1 329 ? -0.838 48.586 -23.222 1.00 46.08 329 ASP A N 1
ATOM 2470 C CA . ASP A 1 329 ? -0.645 49.971 -23.665 1.00 43.53 329 ASP A CA 1
ATOM 2471 C C . ASP A 1 329 ? -0.421 50.894 -22.477 1.00 46.48 329 ASP A C 1
ATOM 2472 O O . ASP A 1 329 ? 0.518 51.701 -22.463 1.00 43.95 329 ASP A O 1
ATOM 2477 N N . ALA A 1 330 ? -1.317 50.806 -21.490 1.00 44.41 330 ALA A N 1
ATOM 2478 C CA . ALA A 1 330 ? -1.192 51.546 -20.247 1.00 44.85 330 ALA A CA 1
ATOM 2479 C C . ALA A 1 330 ? 0.228 51.479 -19.713 1.00 46.05 330 ALA A C 1
ATOM 2480 O O . ALA A 1 330 ? 0.877 52.510 -19.509 1.00 54.30 330 ALA A O 1
ATOM 2482 N N . ALA A 1 331 ? 0.730 50.264 -19.490 1.00 48.55 331 ALA A N 1
ATOM 2483 C CA . ALA A 1 331 ? 2.066 50.093 -18.919 1.00 46.71 331 ALA A CA 1
ATOM 2484 C C . ALA A 1 331 ? 3.119 50.845 -19.711 1.00 44.50 331 ALA A C 1
ATOM 2485 O O . ALA A 1 331 ? 4.009 51.467 -19.135 1.00 49.05 331 ALA A O 1
ATOM 2487 N N . MET A 1 332 ? 3.020 50.835 -21.034 1.00 47.07 332 MET A N 1
ATOM 2488 C CA . MET A 1 332 ? 4.070 51.459 -21.822 1.00 44.96 332 MET A CA 1
ATOM 2489 C C . MET A 1 332 ? 4.022 52.972 -21.683 1.00 45.69 332 MET A C 1
ATOM 2490 O O . MET A 1 332 ? 5.049 53.617 -21.457 1.00 47.94 332 MET A O 1
ATOM 2495 N N . LEU A 1 333 ? 2.831 53.553 -21.791 1.00 47.15 333 LEU A N 1
ATOM 2496 C CA . LEU A 1 333 ? 2.696 54.989 -21.602 1.00 44.44 333 LEU A CA 1
ATOM 2497 C C . LEU A 1 333 ? 3.074 55.403 -20.185 1.00 48.32 333 LEU A C 1
ATOM 2498 O O . LEU A 1 333 ? 3.789 56.391 -19.989 1.00 49.38 333 LEU A O 1
ATOM 2503 N N . LEU A 1 334 ? 2.569 54.682 -19.178 1.00 47.70 334 LEU A N 1
ATOM 2504 C CA . LEU A 1 334 ? 2.747 55.106 -17.792 1.00 44.99 334 LEU A CA 1
ATOM 2505 C C . LEU A 1 334 ? 4.141 54.816 -17.249 1.00 50.54 334 LEU A C 1
ATOM 2506 O O . LEU A 1 334 ? 4.576 55.475 -16.295 1.00 48.94 334 LEU A O 1
ATOM 2511 N N . ASN A 1 335 ? 4.855 53.842 -17.805 1.00 47.17 335 ASN A N 1
ATOM 2512 C CA . ASN A 1 335 ? 6.198 53.630 -17.305 1.00 43.60 335 ASN A CA 1
ATOM 2513 C C . ASN A 1 335 ? 7.173 54.614 -17.902 1.00 47.66 335 ASN A C 1
ATOM 2514 O O . ASN A 1 335 ? 8.231 54.865 -17.312 1.00 53.61 335 ASN A O 1
ATOM 2519 N N . GLU A 1 336 ? 6.822 55.209 -19.033 1.00 49.71 336 GLU A N 1
ATOM 2520 C CA . GLU A 1 336 ? 7.635 56.282 -19.561 1.00 48.08 336 GLU A CA 1
ATOM 2521 C C . GLU A 1 336 ? 7.402 57.572 -18.785 1.00 47.86 336 GLU A C 1
ATOM 2522 O O . GLU A 1 336 ? 8.313 58.386 -18.660 1.00 52.00 336 GLU A O 1
ATOM 2528 N N . ALA A 1 337 ? 6.215 57.747 -18.215 1.00 48.62 337 ALA A N 1
ATOM 2529 C CA . ALA A 1 337 ? 5.972 58.910 -17.373 1.00 52.53 337 ALA A CA 1
ATOM 2530 C C . ALA A 1 337 ? 6.643 58.767 -16.009 1.00 54.66 337 ALA A C 1
ATOM 2531 O O . ALA A 1 337 ? 7.162 59.753 -15.468 1.00 56.27 337 ALA A O 1
ATOM 2533 N N . LYS A 1 338 ? 6.600 57.559 -15.426 1.00 54.87 338 LYS A N 1
ATOM 2534 C CA . LYS A 1 338 ? 7.333 57.273 -14.193 1.00 52.36 338 LYS A CA 1
ATOM 2535 C C . LYS A 1 338 ? 8.831 57.493 -14.377 1.00 54.80 338 LYS A C 1
ATOM 2536 O O . LYS A 1 338 ? 9.509 58.007 -13.482 1.00 55.79 338 LYS A O 1
ATOM 2542 N N . ALA A 1 339 ? 9.365 57.125 -15.540 1.00 54.47 339 ALA A N 1
ATOM 2543 C CA . ALA A 1 339 ? 10.792 57.295 -15.773 1.00 49.63 339 ALA A CA 1
ATOM 2544 C C . ALA A 1 339 ? 11.172 58.766 -15.859 1.00 51.12 339 ALA A C 1
ATOM 2545 O O . ALA A 1 339 ? 12.333 59.116 -15.623 1.00 59.44 339 ALA A O 1
ATOM 2547 N N . LEU A 1 340 ? 10.224 59.639 -16.208 1.00 55.17 340 LEU A N 1
ATOM 2548 C CA . LEU A 1 340 ? 10.503 61.071 -16.234 1.00 53.94 340 LEU A CA 1
ATOM 2549 C C . LEU A 1 340 ? 10.549 61.657 -14.828 1.00 54.25 340 LEU A C 1
ATOM 2550 O O . LEU A 1 340 ? 11.167 62.706 -14.628 1.00 51.81 340 LEU A O 1
ATOM 2555 N N . GLY A 1 341 ? 9.949 60.979 -13.848 1.00 49.71 341 GLY A N 1
ATOM 2556 C CA . GLY A 1 341 ? 9.890 61.483 -12.492 1.00 49.92 341 GLY A CA 1
ATOM 2557 C C . GLY A 1 341 ? 8.636 62.247 -12.124 1.00 52.99 341 GLY A C 1
ATOM 2558 O O . GLY A 1 341 ? 8.555 62.769 -11.010 1.00 58.93 341 GLY A O 1
ATOM 2559 N N . VAL A 1 342 ? 7.648 62.326 -13.011 1.00 58.21 342 VAL A N 1
ATOM 2560 C CA . VAL A 1 342 ? 6.496 63.184 -12.739 1.00 56.98 342 VAL A CA 1
ATOM 2561 C C . VAL A 1 342 ? 5.644 62.585 -11.626 1.00 50.45 342 VAL A C 1
ATOM 2562 O O . VAL A 1 342 ? 5.640 61.381 -11.377 1.00 51.69 342 VAL A O 1
ATOM 2566 N N . ASN A 1 343 ? 4.918 63.456 -10.935 1.00 52.14 343 ASN A N 1
ATOM 2567 C CA . ASN A 1 343 ? 3.929 63.022 -9.964 1.00 54.71 343 ASN A CA 1
ATOM 2568 C C . ASN A 1 343 ? 2.507 63.257 -10.439 1.00 51.85 343 ASN A C 1
ATOM 2569 O O . ASN A 1 343 ? 1.563 62.907 -9.724 1.00 51.23 343 ASN A O 1
ATOM 2574 N N . MET A 1 344 ? 2.330 63.820 -11.628 1.00 55.33 344 MET A N 1
ATOM 2575 C CA . MET A 1 344 ? 1.011 64.136 -12.153 1.00 55.05 344 MET A CA 1
ATOM 2576 C C . MET A 1 344 ? 0.962 63.790 -13.635 1.00 52.53 344 MET A C 1
ATOM 2577 O O . MET A 1 344 ? 1.997 63.748 -14.304 1.00 51.06 344 MET A O 1
ATOM 2582 N N . ILE A 1 345 ? -0.247 63.515 -14.135 1.00 49.77 345 ILE A N 1
ATOM 2583 C CA . ILE A 1 345 ? -0.475 63.283 -15.558 1.00 46.88 345 ILE A CA 1
ATOM 2584 C C . ILE A 1 345 ? -1.731 64.032 -16.006 1.00 50.41 345 ILE A C 1
ATOM 2585 O O . ILE A 1 345 ? -2.818 63.827 -15.451 1.00 45.07 345 ILE A O 1
ATOM 2590 N N . ARG A 1 346 ? -1.572 64.916 -16.996 1.00 49.11 346 ARG A N 1
ATOM 2591 C CA . ARG A 1 346 ? -2.688 65.505 -17.735 1.00 48.56 346 ARG A CA 1
ATOM 2592 C C . ARG A 1 346 ? -3.025 64.581 -18.899 1.00 48.26 346 ARG A C 1
ATOM 2593 O O . ARG A 1 346 ? -2.188 64.348 -19.772 1.00 47.81 346 ARG A O 1
ATOM 2601 N N . LEU A 1 347 ? -4.244 64.067 -18.918 1.00 45.09 347 LEU A N 1
ATOM 2602 C CA . LEU A 1 347 ? -4.611 63.010 -19.854 1.00 44.63 347 LEU A CA 1
ATOM 2603 C C . LEU A 1 347 ? -5.088 63.561 -21.191 1.00 45.43 347 LEU A C 1
ATOM 2604 O O . LEU A 1 347 ? -6.073 63.093 -21.760 1.00 47.01 347 LEU A O 1
ATOM 2609 N N . ALA A 1 348 ? -4.365 64.560 -21.699 1.00 50.31 348 ALA A N 1
ATOM 2610 C CA . ALA A 1 348 ? -4.638 65.194 -22.985 1.00 43.67 348 ALA A CA 1
ATOM 2611 C C . ALA A 1 348 ? -5.936 65.987 -22.939 1.00 49.19 348 ALA A C 1
ATOM 2612 O O . ALA A 1 348 ? -6.255 66.632 -21.935 1.00 48.45 348 ALA A O 1
ATOM 2614 N N . HIS A 1 349 ? -6.716 65.920 -24.014 1.00 48.67 349 HIS A N 1
ATOM 2615 C CA . HIS A 1 349 ? -7.899 66.761 -24.126 1.00 41.51 349 HIS A CA 1
ATOM 2616 C C . HIS A 1 349 ? -9.201 65.980 -23.975 1.00 42.08 349 HIS A C 1
ATOM 2617 O O . HIS A 1 349 ? -10.254 66.510 -24.319 1.00 45.20 349 HIS A O 1
ATOM 2624 N N . TYR A 1 350 ? -9.167 64.761 -23.426 1.00 37.76 350 TYR A N 1
ATOM 2625 C CA . TYR A 1 350 ? -10.358 63.918 -23.351 1.00 38.77 350 TYR A CA 1
ATOM 2626 C C . TYR A 1 350 ? -10.164 62.889 -22.241 1.00 40.93 350 TYR A C 1
ATOM 2627 O O . TYR A 1 350 ? -9.031 62.587 -21.860 1.00 42.55 350 TYR A O 1
ATOM 2636 N N . PRO A 1 351 ? -11.246 62.320 -21.715 1.00 39.38 351 PRO A N 1
ATOM 2637 C CA . PRO A 1 351 ? -11.092 61.176 -20.806 1.00 45.80 351 PRO A CA 1
ATOM 2638 C C . PRO A 1 351 ? -10.523 59.964 -21.540 1.00 44.84 351 PRO A C 1
ATOM 2639 O O . PRO A 1 351 ? -10.846 59.716 -22.706 1.00 42.70 351 PRO A O 1
ATOM 2643 N N . GLN A 1 352 ? -9.638 59.223 -20.855 1.00 42.96 352 GLN A N 1
ATOM 2644 C CA . GLN A 1 352 ? -8.951 58.080 -21.447 1.00 37.64 352 GLN A CA 1
ATOM 2645 C C . GLN A 1 352 ? -9.485 56.772 -20.860 1.00 47.81 352 GLN A C 1
ATOM 2646 O O . GLN A 1 352 ? -10.454 56.732 -20.077 1.00 47.14 352 GLN A O 1
ATOM 2652 N N . ASN A 1 353 ? -8.871 55.669 -21.257 1.00 40.19 353 ASN A N 1
ATOM 2653 C CA . ASN A 1 353 ? -9.629 54.480 -20.955 1.00 43.76 353 ASN A CA 1
ATOM 2654 C C . ASN A 1 353 ? -9.363 54.033 -19.517 1.00 48.74 353 ASN A C 1
ATOM 2655 O O . ASN A 1 353 ? -8.434 54.503 -18.849 1.00 46.54 353 ASN A O 1
ATOM 2660 N N . GLU A 1 354 ? -10.236 53.135 -19.035 1.00 45.71 354 GLU A N 1
ATOM 2661 C CA . GLU A 1 354 ? -10.225 52.750 -17.632 1.00 42.34 354 GLU A CA 1
ATOM 2662 C C . GLU A 1 354 ? -8.944 52.023 -17.258 1.00 46.60 354 GLU A C 1
ATOM 2663 O O . GLU A 1 354 ? -8.515 52.085 -16.099 1.00 49.01 354 GLU A O 1
ATOM 2669 N N . TYR A 1 355 ? -8.299 51.368 -18.226 1.00 47.07 355 TYR A N 1
ATOM 2670 C CA . TYR A 1 355 ? -7.030 50.703 -17.961 1.00 41.33 355 TYR A CA 1
ATOM 2671 C C . TYR A 1 355 ? -5.954 51.717 -17.611 1.00 45.34 355 TYR A C 1
ATOM 2672 O O . TYR A 1 355 ? -5.298 51.616 -16.563 1.00 41.41 355 TYR A O 1
ATOM 2681 N N . THR A 1 356 ? -5.775 52.717 -18.482 1.00 45.90 356 THR A N 1
ATOM 2682 C CA . THR A 1 356 ? -4.771 53.748 -18.243 1.00 51.87 356 THR A CA 1
ATOM 2683 C C . THR A 1 356 ? -5.015 54.473 -16.920 1.00 49.67 356 THR A C 1
ATOM 2684 O O . THR A 1 356 ? -4.073 54.794 -16.192 1.00 43.88 356 THR A O 1
ATOM 2688 N N . VAL A 1 357 ? -6.275 54.715 -16.582 1.00 49.01 357 VAL A N 1
ATOM 2689 C CA . VAL A 1 357 ? -6.580 55.514 -15.409 1.00 47.98 357 VAL A CA 1
ATOM 2690 C C . VAL A 1 357 ? -6.346 54.703 -14.147 1.00 48.68 357 VAL A C 1
ATOM 2691 O O . VAL A 1 357 ? -5.766 55.199 -13.177 1.00 53.02 357 VAL A O 1
ATOM 2695 N N . ARG A 1 358 ? -6.814 53.450 -14.128 1.00 50.92 358 ARG A N 1
ATOM 2696 C CA . ARG A 1 358 ? -6.662 52.628 -12.932 1.00 46.36 358 ARG A CA 1
ATOM 2697 C C . ARG A 1 358 ? -5.226 52.160 -12.748 1.00 46.04 358 ARG A C 1
ATOM 2698 O O . ARG A 1 358 ? -4.812 51.914 -11.611 1.00 51.22 358 ARG A O 1
ATOM 2706 N N . LEU A 1 359 ? -4.446 52.057 -13.823 1.00 43.97 359 LEU A N 1
ATOM 2707 C CA . LEU A 1 359 ? -3.029 51.770 -13.625 1.00 46.82 359 LEU A CA 1
ATOM 2708 C C . LEU A 1 359 ? -2.300 52.989 -13.079 1.00 49.76 359 LEU A C 1
ATOM 2709 O O . LEU A 1 359 ? -1.333 52.839 -12.319 1.00 54.65 359 LEU A O 1
ATOM 2714 N N . ALA A 1 360 ? -2.752 54.192 -13.447 1.00 45.20 360 ALA A N 1
ATOM 2715 C CA . ALA A 1 360 ? -2.145 55.412 -12.928 1.00 48.04 360 ALA A CA 1
ATOM 2716 C C . ALA A 1 360 ? -2.416 55.558 -11.441 1.00 51.10 360 ALA A C 1
ATOM 2717 O O . ALA A 1 360 ? -1.521 55.914 -10.667 1.00 54.46 360 ALA A O 1
ATOM 2719 N N . GLU A 1 361 ? -3.661 55.315 -11.039 1.00 49.23 361 GLU A N 1
ATOM 2720 C CA . GLU A 1 361 ? -4.020 55.255 -9.633 1.00 52.31 361 GLU A CA 1
ATOM 2721 C C . GLU A 1 361 ? -3.122 54.283 -8.877 1.00 55.67 361 GLU A C 1
ATOM 2722 O O . GLU A 1 361 ? -2.508 54.640 -7.861 1.00 56.37 361 GLU A O 1
ATOM 2728 N N . LYS A 1 362 ? -3.011 53.052 -9.381 1.00 54.79 362 LYS A N 1
ATOM 2729 C CA . LYS A 1 362 ? -2.187 52.053 -8.713 1.00 55.25 362 LYS A CA 1
ATOM 2730 C C . LYS A 1 362 ? -0.746 52.526 -8.556 1.00 50.26 362 LYS A C 1
ATOM 2731 O O . LYS A 1 362 ? -0.112 52.239 -7.537 1.00 54.79 362 LYS A O 1
ATOM 2737 N N . MET A 1 363 ? -0.228 53.269 -9.526 1.00 50.92 363 MET A N 1
ATOM 2738 C CA . MET A 1 363 ? 1.167 53.695 -9.540 1.00 53.26 363 MET A CA 1
ATOM 2739 C C . MET A 1 363 ? 1.415 55.065 -8.915 1.00 58.26 363 MET A C 1
ATOM 2740 O O . MET A 1 363 ? 2.564 55.524 -8.912 1.00 51.13 363 MET A O 1
ATOM 2745 N N . GLY A 1 364 ? 0.372 55.737 -8.421 1.00 60.70 364 GLY A N 1
ATOM 2746 C CA . GLY A 1 364 ? 0.528 56.987 -7.696 1.00 63.50 364 GLY A CA 1
ATOM 2747 C C . GLY A 1 364 ? 0.780 58.213 -8.553 1.00 61.82 364 GLY A C 1
ATOM 2748 O O . GLY A 1 364 ? 1.723 58.974 -8.300 1.00 64.41 364 GLY A O 1
ATOM 2749 N N . PHE A 1 365 ? -0.056 58.408 -9.568 1.00 56.96 365 PHE A N 1
ATOM 2750 C CA . PHE A 1 365 ? -0.050 59.610 -10.394 1.00 55.96 365 PHE A CA 1
ATOM 2751 C C . PHE A 1 365 ? -1.309 60.415 -10.116 1.00 52.20 365 PHE A C 1
ATOM 2752 O O . PHE A 1 365 ? -2.411 59.862 -10.125 1.00 51.21 365 PHE A O 1
ATOM 2760 N N . ILE A 1 366 ? -1.153 61.708 -9.884 1.00 54.30 366 ILE A N 1
ATOM 2761 C CA . ILE A 1 366 ? -2.315 62.588 -9.888 1.00 56.54 366 ILE A CA 1
ATOM 2762 C C . ILE A 1 366 ? -2.738 62.793 -11.333 1.00 52.67 366 ILE A C 1
ATOM 2763 O O . ILE A 1 366 ? -1.895 62.896 -12.230 1.00 53.65 366 ILE A O 1
ATOM 2768 N N . LEU A 1 367 ? -4.048 62.807 -11.565 1.00 50.10 367 LEU A N 1
ATOM 2769 C CA . LEU A 1 367 ? -4.620 62.808 -12.905 1.00 49.44 367 LEU A CA 1
ATOM 2770 C C . LEU A 1 367 ? -5.435 64.065 -13.098 1.00 49.38 367 LEU A C 1
ATOM 2771 O O . LEU A 1 367 ? -6.222 64.432 -12.230 1.00 51.69 367 LEU A O 1
ATOM 2776 N N . TRP A 1 368 ? -5.262 64.707 -14.240 1.00 52.15 368 TRP A N 1
ATOM 2777 C CA . TRP A 1 368 ? -6.195 65.718 -14.713 1.00 48.66 368 TRP A CA 1
ATOM 2778 C C . TRP A 1 368 ? -6.856 65.161 -15.968 1.00 50.27 368 TRP A C 1
ATOM 2779 O O . TRP A 1 368 ? -6.165 64.852 -16.947 1.00 49.11 368 TRP A O 1
ATOM 2790 N N . GLN A 1 369 ? -8.185 65.015 -15.918 1.00 49.48 369 GLN A N 1
ATOM 2791 C CA . GLN A 1 369 ? -9.014 64.596 -17.045 1.00 49.28 369 GLN A CA 1
ATOM 2792 C C . GLN A 1 369 ? -9.978 65.714 -17.438 1.00 48.93 369 GLN A C 1
ATOM 2793 O O . GLN A 1 369 ? -10.683 66.251 -16.578 1.00 50.26 369 GLN A O 1
ATOM 2799 N N . GLU A 1 370 ? -10.007 66.060 -18.735 1.00 48.88 370 GLU A N 1
ATOM 2800 C CA . GLU A 1 370 ? -10.868 67.108 -19.299 1.00 51.58 370 GLU A CA 1
ATOM 2801 C C . GLU A 1 370 ? -11.707 66.562 -20.449 1.00 48.05 370 GLU A C 1
ATOM 2802 O O . GLU A 1 370 ? -11.455 65.482 -20.958 1.00 45.88 370 GLU A O 1
ATOM 2808 N N . ILE A 1 371 ? -12.703 67.340 -20.869 1.00 54.06 371 ILE A N 1
ATOM 2809 C CA . ILE A 1 371 ? -13.459 67.051 -22.087 1.00 43.12 371 ILE A CA 1
ATOM 2810 C C . ILE A 1 371 ? -12.920 67.934 -23.208 1.00 44.94 371 ILE A C 1
ATOM 2811 O O . ILE A 1 371 ? -12.400 69.029 -22.947 1.00 46.56 371 ILE A O 1
ATOM 2816 N N . PRO A 1 372 ? -13.008 67.505 -24.455 1.00 46.34 372 PRO A N 1
ATOM 2817 C CA . PRO A 1 372 ? -12.407 68.281 -25.548 1.00 45.84 372 PRO A CA 1
ATOM 2818 C C . PRO A 1 372 ? -13.127 69.566 -25.921 1.00 51.77 372 PRO A C 1
ATOM 2819 O O . PRO A 1 372 ? -13.209 69.879 -27.114 1.00 48.69 372 PRO A O 1
ATOM 2823 N N . VAL A 1 373 ? -13.614 70.331 -24.943 1.00 51.14 373 VAL A N 1
ATOM 2824 C CA . VAL A 1 373 ? -14.117 71.670 -25.221 1.00 49.59 373 VAL A CA 1
ATOM 2825 C C . VAL A 1 373 ? -12.945 72.625 -25.368 1.00 50.21 373 VAL A C 1
ATOM 2826 O O . VAL A 1 373 ? -12.010 72.607 -24.570 1.00 55.37 373 VAL A O 1
ATOM 2830 N N . TRP A 1 374 ? -12.971 73.440 -26.410 1.00 57.15 374 TRP A N 1
ATOM 2831 C CA . TRP A 1 374 ? -12.018 74.544 -26.539 1.00 61.54 374 TRP A CA 1
ATOM 2832 C C . TRP A 1 374 ? -12.670 75.648 -27.371 1.00 61.64 374 TRP A C 1
ATOM 2833 O O . TRP A 1 374 ? -13.896 75.690 -27.527 1.00 58.48 374 TRP A O 1
ATOM 2844 N N . GLN A 1 375 ? -11.840 76.529 -27.933 1.00 61.47 375 GLN A N 1
ATOM 2845 C CA . GLN A 1 375 ? -12.359 77.675 -28.670 1.00 62.41 375 GLN A CA 1
ATOM 2846 C C . GLN A 1 375 ? -13.180 77.254 -29.885 1.00 59.95 375 GLN A C 1
ATOM 2847 O O . GLN A 1 375 ? -14.212 77.867 -30.187 1.00 59.83 375 GLN A O 1
ATOM 2853 N N . GLY A 1 376 ? -12.735 76.216 -30.596 1.00 57.21 376 GLY A N 1
ATOM 2854 C CA . GLY A 1 376 ? -13.388 75.803 -31.824 1.00 58.10 376 GLY A CA 1
ATOM 2855 C C . GLY A 1 376 ? -14.865 75.498 -31.685 1.00 58.44 376 GLY A C 1
ATOM 2856 O O . GLY A 1 376 ? -15.608 75.653 -32.657 1.00 66.11 376 GLY A O 1
ATOM 2857 N N . ILE A 1 377 ? -15.310 75.104 -30.491 1.00 59.43 377 ILE A N 1
ATOM 2858 C CA . ILE A 1 377 ? -16.683 74.672 -30.289 1.00 53.08 377 ILE A CA 1
ATOM 2859 C C . ILE A 1 377 ? -17.677 75.794 -30.602 1.00 54.73 377 ILE A C 1
ATOM 2860 O O . ILE A 1 377 ? -17.387 76.986 -30.456 1.00 59.09 377 ILE A O 1
ATOM 2865 N N . ASP A 1 378 ? -18.863 75.404 -31.035 1.00 53.67 378 ASP A N 1
ATOM 2866 C CA . ASP A 1 378 ? -19.954 76.341 -31.244 1.00 57.81 378 ASP A CA 1
ATOM 2867 C C . ASP A 1 378 ? -20.705 76.551 -29.927 1.00 58.64 378 ASP A C 1
ATOM 2868 O O . ASP A 1 378 ? -21.523 75.714 -29.529 1.00 55.12 378 ASP A O 1
ATOM 2873 N N . PHE A 1 379 ? -20.456 77.689 -29.271 1.00 58.31 379 PHE A N 1
ATOM 2874 C CA . PHE A 1 379 ? -21.098 77.996 -27.998 1.00 55.69 379 PHE A CA 1
ATOM 2875 C C . PHE A 1 379 ? -22.531 78.507 -28.135 1.00 58.26 379 PHE A C 1
ATOM 2876 O O . PHE A 1 379 ? -23.244 78.553 -27.131 1.00 65.29 379 PHE A O 1
ATOM 2884 N N . THR A 1 380 ? -22.977 78.897 -29.327 1.00 58.84 380 THR A N 1
ATOM 2885 C CA . THR A 1 380 ? -24.329 79.414 -29.520 1.00 59.13 380 THR A CA 1
ATOM 2886 C C . THR A 1 380 ? -25.353 78.328 -29.861 1.00 58.45 380 THR A C 1
ATOM 2887 O O . THR A 1 380 ? -26.447 78.653 -30.333 1.00 60.90 380 THR A O 1
ATOM 2891 N N . ASN A 1 381 ? -25.031 77.061 -29.627 1.00 56.93 381 ASN A N 1
ATOM 2892 C CA . ASN A 1 381 ? -25.848 75.925 -30.048 1.00 54.94 381 ASN A CA 1
ATOM 2893 C C . ASN A 1 381 ? -26.243 75.170 -28.789 1.00 53.42 381 ASN A C 1
ATOM 2894 O O . ASN A 1 381 ? -25.394 74.536 -28.153 1.00 54.33 381 ASN A O 1
ATOM 2899 N N . ASN A 1 382 ? -27.523 75.243 -28.422 1.00 53.41 382 ASN A N 1
ATOM 2900 C CA . ASN A 1 382 ? -27.932 74.735 -27.120 1.00 53.72 382 ASN A CA 1
ATOM 2901 C C . ASN A 1 382 ? -27.691 73.239 -27.013 1.00 60.61 382 ASN A C 1
ATOM 2902 O O . ASN A 1 382 ? -27.294 72.742 -25.949 1.00 59.72 382 ASN A O 1
ATOM 2907 N N . ASN A 1 383 ? -27.917 72.508 -28.114 1.00 58.84 383 ASN A N 1
ATOM 2908 C CA . ASN A 1 383 ? -27.629 71.077 -28.148 1.00 54.95 383 ASN A CA 1
ATOM 2909 C C . ASN A 1 383 ? -26.146 70.795 -27.935 1.00 55.46 383 ASN A C 1
ATOM 2910 O O . ASN A 1 383 ? -25.787 69.782 -27.324 1.00 49.42 383 ASN A O 1
ATOM 2915 N N . THR A 1 384 ? -25.276 71.692 -28.408 1.00 55.61 384 THR A N 1
ATOM 2916 C CA . THR A 1 384 ? -23.844 71.582 -28.149 1.00 52.58 384 THR A CA 1
ATOM 2917 C C . THR A 1 384 ? -23.496 71.859 -26.686 1.00 55.82 384 THR A C 1
ATOM 2918 O O . THR A 1 384 ? -22.580 71.228 -26.146 1.00 58.23 384 THR A O 1
ATOM 2922 N N . ARG A 1 385 ? -24.194 72.793 -26.026 1.00 59.29 385 ARG A N 1
ATOM 2923 C CA . ARG A 1 385 ? -24.032 72.948 -24.579 1.00 52.12 385 ARG A CA 1
ATOM 2924 C C . ARG A 1 385 ? -24.486 71.688 -23.853 1.00 53.26 385 ARG A C 1
ATOM 2925 O O . ARG A 1 385 ? -23.792 71.180 -22.961 1.00 51.90 385 ARG A O 1
ATOM 2933 N N . LYS A 1 386 ? -25.639 71.150 -24.255 1.00 51.66 386 LYS A N 1
ATOM 2934 C CA . LYS A 1 386 ? -26.100 69.868 -23.730 1.00 53.47 386 LYS A CA 1
ATOM 2935 C C . LYS A 1 386 ? -25.135 68.728 -24.054 1.00 53.36 386 LYS A C 1
ATOM 2936 O O . LYS A 1 386 ? -24.989 67.793 -23.259 1.00 56.53 386 LYS A O 1
ATOM 2942 N N . LYS A 1 387 ? -24.501 68.749 -25.226 1.00 47.16 387 LYS A N 1
ATOM 2943 C CA . LYS A 1 387 ? -23.581 67.657 -25.538 1.00 52.46 387 LYS A CA 1
ATOM 2944 C C . LYS A 1 387 ? -22.333 67.750 -24.680 1.00 50.29 387 LYS A C 1
ATOM 2945 O O . LYS A 1 387 ? -21.741 66.727 -24.322 1.00 52.15 387 LYS A O 1
ATOM 2951 N N . ALA A 1 388 ? -21.889 68.972 -24.397 1.00 49.56 388 ALA A N 1
ATOM 2952 C CA . ALA A 1 388 ? -20.752 69.157 -23.505 1.00 51.28 388 ALA A CA 1
ATOM 2953 C C . ALA A 1 388 ? -21.112 68.731 -22.100 1.00 50.79 388 ALA A C 1
ATOM 2954 O O . ALA A 1 388 ? -20.336 68.038 -21.439 1.00 51.15 388 ALA A O 1
ATOM 2956 N N . GLN A 1 389 ? -22.302 69.127 -21.643 1.00 52.92 389 GLN A N 1
ATOM 2957 C CA . GLN A 1 389 ? -22.750 68.799 -20.297 1.00 46.61 389 GLN A CA 1
ATOM 2958 C C . GLN A 1 389 ? -22.892 67.300 -20.109 1.00 50.61 389 GLN A C 1
ATOM 2959 O O . GLN A 1 389 ? -22.589 66.775 -19.030 1.00 52.41 389 GLN A O 1
ATOM 2965 N N . ARG A 1 390 ? -23.370 66.591 -21.135 1.00 49.04 390 ARG A N 1
ATOM 2966 C CA . ARG A 1 390 ? -23.504 65.146 -20.988 1.00 50.80 390 ARG A CA 1
ATOM 2967 C C . ARG A 1 390 ? -22.137 64.471 -20.979 1.00 52.70 390 ARG A C 1
ATOM 2968 O O . ARG A 1 390 ? -21.915 63.513 -20.225 1.00 52.19 390 ARG A O 1
ATOM 2976 N N . MET A 1 391 ? -21.199 64.974 -21.784 1.00 48.78 391 MET A N 1
ATOM 2977 C CA . MET A 1 391 ? -19.877 64.365 -21.817 1.00 49.93 391 MET A CA 1
ATOM 2978 C C . MET A 1 391 ? -19.156 64.523 -20.481 1.00 52.45 391 MET A C 1
ATOM 2979 O O . MET A 1 391 ? -18.641 63.543 -19.922 1.00 51.38 391 MET A O 1
ATOM 2984 N N . LEU A 1 392 ? -19.112 65.751 -19.958 1.00 49.36 392 LEU A N 1
ATOM 2985 C CA . LEU A 1 392 ? -18.510 65.987 -18.653 1.00 46.64 392 LEU A CA 1
ATOM 2986 C C . LEU A 1 392 ? -19.175 65.157 -17.564 1.00 50.25 392 LEU A C 1
ATOM 2987 O O . LEU A 1 392 ? -18.504 64.743 -16.613 1.00 52.03 392 LEU A O 1
ATOM 2992 N N . SER A 1 393 ? -20.478 64.887 -17.690 1.00 48.77 393 SER A N 1
ATOM 2993 C CA . SER A 1 393 ? -21.163 64.052 -16.704 1.00 47.30 393 SER A CA 1
ATOM 2994 C C . SER A 1 393 ? -20.807 62.582 -16.868 1.00 50.38 393 SER A C 1
ATOM 2995 O O . SER A 1 393 ? -20.619 61.874 -15.876 1.00 55.86 393 SER A O 1
ATOM 2998 N N . GLU A 1 394 ? -20.737 62.098 -18.104 1.00 47.79 394 GLU A N 1
ATOM 2999 C CA . GLU A 1 394 ? -20.294 60.729 -18.319 1.00 49.11 394 GLU A CA 1
ATOM 3000 C C . GLU A 1 394 ? -18.885 60.539 -17.786 1.00 50.26 394 GLU A C 1
ATOM 3001 O O . GLU A 1 394 ? -18.579 59.510 -17.178 1.00 51.09 394 GLU A O 1
ATOM 3007 N N . MET A 1 395 ? -18.001 61.518 -18.041 1.00 47.87 395 MET A N 1
ATOM 3008 C CA . MET A 1 395 ? -16.638 61.453 -17.529 1.00 41.36 395 MET A CA 1
ATOM 3009 C C . MET A 1 395 ? -16.646 61.400 -16.009 1.00 52.46 395 MET A C 1
ATOM 3010 O O . MET A 1 395 ? -16.103 60.469 -15.408 1.00 53.14 395 MET A O 1
ATOM 3015 N N . ILE A 1 396 ? -17.256 62.399 -15.367 1.00 51.73 396 ILE A N 1
ATOM 3016 C CA . ILE A 1 396 ? -17.237 62.455 -13.910 1.00 53.76 396 ILE A CA 1
ATOM 3017 C C . ILE A 1 396 ? -17.819 61.177 -13.320 1.00 52.23 396 ILE A C 1
ATOM 3018 O O . ILE A 1 396 ? -17.192 60.519 -12.481 1.00 52.61 396 ILE A O 1
ATOM 3023 N N . LYS A 1 397 ? -19.015 60.797 -13.768 1.00 44.02 397 LYS A N 1
ATOM 3024 C CA . LYS A 1 397 ? -19.677 59.650 -13.168 1.00 47.36 397 LYS A CA 1
ATOM 3025 C C . LYS A 1 397 ? -18.841 58.373 -13.306 1.00 52.40 397 LYS A C 1
ATOM 3026 O O . LYS A 1 397 ? -18.795 57.549 -12.378 1.00 49.54 397 LYS A O 1
ATOM 3032 N N . ARG A 1 398 ? -18.165 58.190 -14.450 1.00 48.97 398 ARG A N 1
ATOM 3033 C CA . ARG A 1 398 ? -17.397 56.960 -14.647 1.00 50.11 398 ARG A CA 1
ATOM 3034 C C . ARG A 1 398 ? -16.263 56.853 -13.639 1.00 48.37 398 ARG A C 1
ATOM 3035 O O . ARG A 1 398 ? -16.028 55.776 -13.077 1.00 48.13 398 ARG A O 1
ATOM 3043 N N . ASP A 1 399 ? -15.562 57.963 -13.390 1.00 51.15 399 ASP A N 1
ATOM 3044 C CA . ASP A 1 399 ? -14.349 58.013 -12.584 1.00 50.35 399 ASP A CA 1
ATOM 3045 C C . ASP A 1 399 ? -14.553 58.657 -11.204 1.00 56.89 399 ASP A C 1
ATOM 3046 O O . ASP A 1 399 ? -13.578 59.129 -10.603 1.00 54.47 399 ASP A O 1
ATOM 3051 N N . GLN A 1 400 ? -15.784 58.694 -10.682 1.00 50.15 400 GLN A N 1
ATOM 3052 C CA . GLN A 1 400 ? -15.994 59.450 -9.452 1.00 52.01 400 GLN A CA 1
ATOM 3053 C C . GLN A 1 400 ? -15.288 58.815 -8.257 1.00 61.48 400 GLN A C 1
ATOM 3054 O O . GLN A 1 400 ? -14.944 59.522 -7.299 1.00 61.06 400 GLN A O 1
ATOM 3060 N N . ASN A 1 401 ? -15.052 57.501 -8.286 1.00 61.12 401 ASN A N 1
ATOM 3061 C CA . ASN A 1 401 ? -14.351 56.819 -7.205 1.00 52.09 401 ASN A CA 1
ATOM 3062 C C . ASN A 1 401 ? -12.846 56.695 -7.446 1.00 52.52 401 ASN A C 1
ATOM 3063 O O . ASN A 1 401 ? -12.178 55.954 -6.723 1.00 56.49 401 ASN A O 1
ATOM 3068 N N . ARG A 1 402 ? -12.295 57.414 -8.420 1.00 48.97 402 ARG A N 1
ATOM 3069 C CA . ARG A 1 402 ? -10.864 57.367 -8.710 1.00 51.04 402 ARG A CA 1
ATOM 3070 C C . ARG A 1 402 ? -10.193 58.521 -7.973 1.00 53.92 402 ARG A C 1
ATOM 3071 O O . ARG A 1 402 ? -10.132 59.646 -8.463 1.00 57.11 402 ARG A O 1
ATOM 3079 N N . CYS A 1 403 ? -9.673 58.227 -6.785 1.00 57.74 403 CYS A N 1
ATOM 3080 C CA . CYS A 1 403 ? -9.012 59.234 -5.962 1.00 56.17 403 CYS A CA 1
ATOM 3081 C C . CYS A 1 403 ? -7.785 59.813 -6.637 1.00 54.23 403 CYS A C 1
ATOM 3082 O O . CYS A 1 403 ? -7.289 60.863 -6.214 1.00 60.48 403 CYS A O 1
ATOM 3085 N N . ALA A 1 404 ? -7.274 59.154 -7.669 1.00 54.38 404 ALA A N 1
ATOM 3086 C CA . ALA A 1 404 ? -6.112 59.689 -8.360 1.00 54.90 404 ALA A CA 1
ATOM 3087 C C . ALA A 1 404 ? -6.426 60.975 -9.113 1.00 53.68 404 ALA A C 1
ATOM 3088 O O . ALA A 1 404 ? -5.506 61.763 -9.372 1.00 49.09 404 ALA A O 1
ATOM 3090 N N . VAL A 1 405 ? -7.694 61.209 -9.469 1.00 51.69 405 VAL A N 1
ATOM 3091 C CA . VAL A 1 405 ? -8.085 62.430 -10.175 1.00 56.27 405 VAL A CA 1
ATOM 3092 C C . VAL A 1 405 ? -8.272 63.551 -9.160 1.00 52.72 405 VAL A C 1
ATOM 3093 O O . VAL A 1 405 ? -8.945 63.375 -8.134 1.00 54.05 405 VAL A O 1
ATOM 3097 N N . GLY A 1 406 ? -7.669 64.702 -9.442 1.00 50.05 406 GLY A N 1
ATOM 3098 C CA . GLY A 1 406 ? -7.819 65.872 -8.604 1.00 52.25 406 GLY A CA 1
ATOM 3099 C C . GLY A 1 406 ? -8.178 67.112 -9.393 1.00 55.62 406 GLY A C 1
ATOM 3100 O O . GLY A 1 406 ? -8.214 68.214 -8.844 1.00 61.79 406 GLY A O 1
ATOM 3101 N N . TYR A 1 407 ? -8.440 66.953 -10.688 1.00 56.31 407 TYR A N 1
ATOM 3102 C CA . TYR A 1 407 ? -8.753 68.089 -11.550 1.00 52.37 407 TYR A CA 1
ATOM 3103 C C . TYR A 1 407 ? -9.714 67.614 -12.616 1.00 54.81 407 TYR A C 1
ATOM 3104 O O . TYR A 1 407 ? -9.323 66.816 -13.475 1.00 58.89 407 TYR A O 1
ATOM 3113 N N . TRP A 1 408 ? -10.948 68.104 -12.573 1.00 53.11 408 TRP A N 1
ATOM 3114 C CA . TRP A 1 408 ? -11.826 68.032 -13.725 1.00 46.10 408 TRP A CA 1
ATOM 3115 C C . TRP A 1 408 ? -11.555 69.254 -14.599 1.00 53.58 408 TRP A C 1
ATOM 3116 O O . TRP A 1 408 ? -11.708 70.396 -14.143 1.00 51.68 408 TRP A O 1
ATOM 3127 N N . GLY A 1 409 ? -11.110 69.014 -15.834 1.00 51.74 409 GLY A N 1
ATOM 3128 C CA . GLY A 1 409 ? -10.973 70.079 -16.813 1.00 54.04 409 GLY A CA 1
ATOM 3129 C C . GLY A 1 409 ? -12.256 70.282 -17.607 1.00 50.32 409 GLY A C 1
ATOM 3130 O O . GLY A 1 409 ? -12.982 69.337 -17.892 1.00 48.66 409 GLY A O 1
ATOM 3131 N N . ILE A 1 410 ? -12.523 71.536 -17.957 1.00 46.07 410 ILE A N 1
ATOM 3132 C CA . ILE A 1 410 ? -13.746 71.886 -18.664 1.00 55.37 410 ILE A CA 1
ATOM 3133 C C . ILE A 1 410 ? -13.481 72.469 -20.049 1.00 55.74 410 ILE A C 1
ATOM 3134 O O . ILE A 1 410 ? -14.402 72.480 -20.887 1.00 51.23 410 ILE A O 1
ATOM 3139 N N . ALA A 1 411 ? -12.271 72.947 -20.330 1.00 46.26 411 ALA A N 1
ATOM 3140 C CA . ALA A 1 411 ? -11.955 73.465 -21.648 1.00 50.81 411 ALA A CA 1
ATOM 3141 C C . ALA A 1 411 ? -10.449 73.655 -21.776 1.00 51.69 411 ALA A C 1
ATOM 3142 O O . ALA A 1 411 ? -9.760 73.956 -20.802 1.00 56.74 411 ALA A O 1
ATOM 3144 N N . ASN A 1 412 ? -9.949 73.480 -22.991 1.00 51.79 412 ASN A N 1
ATOM 3145 C CA . ASN A 1 412 ? -8.658 74.041 -23.325 1.00 52.48 412 ASN A CA 1
ATOM 3146 C C . ASN A 1 412 ? -8.908 75.496 -23.685 1.00 55.67 412 ASN A C 1
ATOM 3147 O O . ASN A 1 412 ? -9.976 76.018 -23.367 1.00 63.76 412 ASN A O 1
ATOM 3152 N N . GLU A 1 413 ? -7.968 76.154 -24.350 1.00 53.65 413 GLU A N 1
ATOM 3153 C CA . GLU A 1 413 ? -7.991 77.614 -24.425 1.00 64.46 413 GLU A CA 1
ATOM 3154 C C . GLU A 1 413 ? -9.266 78.143 -25.090 1.00 64.55 413 GLU A C 1
ATOM 3155 O O . GLU A 1 413 ? -9.655 77.689 -26.170 1.00 66.04 413 GLU A O 1
ATOM 3161 N N . THR A 1 414 ? -9.909 79.120 -24.447 1.00 67.51 414 THR A N 1
ATOM 3162 C CA . THR A 1 414 ? -11.114 79.753 -24.981 1.00 71.56 414 THR A CA 1
ATOM 3163 C C . THR A 1 414 ? -11.096 81.260 -24.734 1.00 73.92 414 THR A C 1
ATOM 3164 O O . THR A 1 414 ? -10.767 81.706 -23.631 1.00 72.97 414 THR A O 1
ATOM 3168 N N . GLN A 1 415 ? -11.501 82.056 -25.782 1.00 75.86 415 GLN A N 1
ATOM 3169 C CA . GLN A 1 415 ? -11.590 83.518 -25.798 1.00 74.11 415 GLN A CA 1
ATOM 3170 C C . GLN A 1 415 ? -12.859 83.986 -25.086 1.00 68.87 415 GLN A C 1
ATOM 3171 O O . GLN A 1 415 ? -13.922 83.399 -25.284 1.00 70.57 415 GLN A O 1
ATOM 3177 N N . PRO A 1 416 ? -12.788 85.061 -24.291 1.00 73.47 416 PRO A N 1
ATOM 3178 C CA . PRO A 1 416 ? -13.996 85.560 -23.607 1.00 74.66 416 PRO A CA 1
ATOM 3179 C C . PRO A 1 416 ? -15.084 86.008 -24.581 1.00 63.28 416 PRO A C 1
ATOM 3180 O O . PRO A 1 416 ? -14.809 86.473 -25.690 1.00 61.29 416 PRO A O 1
ATOM 3184 N N . SER A 1 417 ? -16.336 85.859 -24.139 1.00 61.04 417 SER A N 1
ATOM 3185 C CA . SER A 1 417 ? -17.541 86.136 -24.923 1.00 64.00 417 SER A CA 1
ATOM 3186 C C . SER A 1 417 ? -18.747 85.833 -24.062 1.00 64.61 417 SER A C 1
ATOM 3187 O O . SER A 1 417 ? -18.676 84.948 -23.205 1.00 69.88 417 SER A O 1
ATOM 3190 N N . LYS A 1 418 ? -19.869 86.516 -24.288 1.00 63.68 418 LYS A N 1
ATOM 3191 C CA . LYS A 1 418 ? -21.054 86.159 -23.521 1.00 72.65 418 LYS A CA 1
ATOM 3192 C C . LYS A 1 418 ? -21.428 84.701 -23.767 1.00 72.21 418 LYS A C 1
ATOM 3193 O O . LYS A 1 418 ? -21.679 83.948 -22.816 1.00 68.62 418 LYS A O 1
ATOM 3199 N N . ALA A 1 419 ? -21.404 84.265 -25.030 1.00 67.37 419 ALA A N 1
ATOM 3200 C CA . ALA A 1 419 ? -21.823 82.900 -25.331 1.00 70.63 419 ALA A CA 1
ATOM 3201 C C . ALA A 1 419 ? -20.868 81.881 -24.715 1.00 70.56 419 ALA A C 1
ATOM 3202 O O . ALA A 1 419 ? -21.299 80.818 -24.245 1.00 66.88 419 ALA A O 1
ATOM 3204 N N . ARG A 1 420 ? -19.569 82.193 -24.684 1.00 66.55 420 ARG A N 1
ATOM 3205 C CA . ARG A 1 420 ? -18.627 81.283 -24.046 1.00 63.73 420 ARG A CA 1
ATOM 3206 C C . ARG A 1 420 ? -18.856 81.205 -22.537 1.00 68.51 420 ARG A C 1
ATOM 3207 O O . ARG A 1 420 ? -18.957 80.114 -21.971 1.00 66.85 420 ARG A O 1
ATOM 3215 N N . ASN A 1 421 ? -18.913 82.343 -21.858 1.00 63.63 421 ASN A N 1
ATOM 3216 C CA . ASN A 1 421 ? -18.882 82.267 -20.404 1.00 63.95 421 ASN A CA 1
ATOM 3217 C C . ASN A 1 421 ? -20.164 81.682 -19.818 1.00 63.58 421 ASN A C 1
ATOM 3218 O O . ASN A 1 421 ? -20.104 81.036 -18.767 1.00 62.87 421 ASN A O 1
ATOM 3223 N N . GLU A 1 422 ? -21.326 81.881 -20.457 1.00 63.48 422 GLU A N 1
ATOM 3224 C CA . GLU A 1 422 ? -22.505 81.142 -20.013 1.00 60.42 422 GLU A CA 1
ATOM 3225 C C . GLU A 1 422 ? -22.259 79.647 -20.134 1.00 60.69 422 GLU A C 1
ATOM 3226 O O . GLU A 1 422 ? -22.590 78.872 -19.229 1.00 55.27 422 GLU A O 1
ATOM 3232 N N . PHE A 1 423 ? -21.674 79.237 -21.261 1.00 63.58 423 PHE A N 1
ATOM 3233 C CA . PHE A 1 423 ? -21.310 77.862 -21.580 1.00 57.40 423 PHE A CA 1
ATOM 3234 C C . PHE A 1 423 ? -20.422 77.269 -20.490 1.00 55.69 423 PHE A C 1
ATOM 3235 O O . PHE A 1 423 ? -20.854 76.377 -19.762 1.00 55.12 423 PHE A O 1
ATOM 3243 N N . LEU A 1 424 ? -19.188 77.768 -20.371 1.00 56.97 424 LEU A N 1
ATOM 3244 C CA . LEU A 1 424 ? -18.243 77.273 -19.371 1.00 55.99 424 LEU A CA 1
ATOM 3245 C C . LEU A 1 424 ? -18.841 77.292 -17.969 1.00 55.76 424 LEU A C 1
ATOM 3246 O O . LEU A 1 424 ? -18.756 76.298 -17.236 1.00 56.36 424 LEU A O 1
ATOM 3251 N N . THR A 1 425 ? -19.493 78.398 -17.591 1.00 58.78 425 THR A N 1
ATOM 3252 C CA . THR A 1 425 ? -20.178 78.433 -16.295 1.00 61.82 425 THR A CA 1
ATOM 3253 C C . THR A 1 425 ? -21.169 77.279 -16.154 1.00 55.20 425 THR A C 1
ATOM 3254 O O . THR A 1 425 ? -21.307 76.699 -15.071 1.00 60.51 425 THR A O 1
ATOM 3258 N N . SER A 1 426 ? -21.865 76.925 -17.228 1.00 50.77 426 SER A N 1
ATOM 3259 C CA . SER A 1 426 ? -22.764 75.781 -17.136 1.00 58.67 426 SER A CA 1
ATOM 3260 C C . SER A 1 426 ? -22.010 74.461 -17.074 1.00 58.14 426 SER A C 1
ATOM 3261 O O . SER A 1 426 ? -22.592 73.447 -16.674 1.00 54.91 426 SER A O 1
ATOM 3264 N N . LEU A 1 427 ? -20.734 74.440 -17.459 1.00 54.13 427 LEU A N 1
ATOM 3265 C CA . LEU A 1 427 ? -19.964 73.227 -17.242 1.00 52.67 427 LEU A CA 1
ATOM 3266 C C . LEU A 1 427 ? -19.633 73.059 -15.769 1.00 52.37 427 LEU A C 1
ATOM 3267 O O . LEU A 1 427 ? -19.672 71.942 -15.246 1.00 53.47 427 LEU A O 1
ATOM 3272 N N . LEU A 1 428 ? -19.328 74.162 -15.079 1.00 53.77 428 LEU A N 1
ATOM 3273 C CA . LEU A 1 428 ? -19.063 74.089 -13.646 1.00 56.35 428 LEU A CA 1
ATOM 3274 C C . LEU A 1 428 ? -20.320 73.714 -12.863 1.00 52.78 428 LEU A C 1
ATOM 3275 O O . LEU A 1 428 ? -20.270 72.849 -11.977 1.00 55.35 428 LEU A O 1
ATOM 3280 N N . GLU A 1 429 ? -21.462 74.319 -13.199 1.00 53.65 429 GLU A N 1
ATOM 3281 C CA . GLU A 1 429 ? -22.716 73.964 -12.530 1.00 55.03 429 GLU A CA 1
ATOM 3282 C C . GLU A 1 429 ? -23.002 72.472 -12.649 1.00 54.59 429 GLU A C 1
ATOM 3283 O O . GLU A 1 429 ? -23.509 71.848 -11.710 1.00 55.21 429 GLU A O 1
ATOM 3289 N N . THR A 1 430 ? -22.688 71.879 -13.805 1.00 60.17 430 THR A N 1
ATOM 3290 C CA . THR A 1 430 ? -23.035 70.481 -14.028 1.00 51.67 430 THR A CA 1
ATOM 3291 C C . THR A 1 430 ? -22.152 69.574 -13.209 1.00 50.93 430 THR A C 1
ATOM 3292 O O . THR A 1 430 ? -22.638 68.613 -12.609 1.00 53.00 430 THR A O 1
ATOM 3296 N N . GLY A 1 431 ? -20.854 69.880 -13.158 1.00 53.12 431 GLY A N 1
ATOM 3297 C CA . GLY A 1 431 ? -19.942 69.055 -12.386 1.00 55.83 431 GLY A CA 1
ATOM 3298 C C . GLY A 1 431 ? -20.251 69.093 -10.903 1.00 60.03 431 GLY A C 1
ATOM 3299 O O . GLY A 1 431 ? -20.399 68.052 -10.255 1.00 57.78 431 GLY A O 1
ATOM 3300 N N . LYS A 1 432 ? -20.380 70.302 -10.353 1.00 61.24 432 LYS A N 1
ATOM 3301 C CA . LYS A 1 432 ? -20.580 70.455 -8.919 1.00 54.99 432 LYS A CA 1
ATOM 3302 C C . LYS A 1 432 ? -21.845 69.760 -8.451 1.00 52.08 432 LYS A C 1
ATOM 3303 O O . LYS A 1 432 ? -21.919 69.323 -7.300 1.00 68.55 432 LYS A O 1
ATOM 3309 N N . GLN A 1 433 ? -22.844 69.626 -9.319 1.00 55.14 433 GLN A N 1
ATOM 3310 C CA . GLN A 1 433 ? -24.022 68.860 -8.934 1.00 56.00 433 GLN A CA 1
ATOM 3311 C C . GLN A 1 433 ? -23.735 67.375 -8.839 1.00 56.21 433 GLN A C 1
ATOM 3312 O O . GLN A 1 433 ? -24.557 66.635 -8.289 1.00 62.46 433 GLN A O 1
ATOM 3318 N N . LEU A 1 434 ? -22.600 66.926 -9.367 1.00 52.42 434 LEU A N 1
ATOM 3319 C CA . LEU A 1 434 ? -22.146 65.549 -9.271 1.00 52.07 434 LEU A CA 1
ATOM 3320 C C . LEU A 1 434 ? -20.967 65.376 -8.340 1.00 55.65 434 LEU A C 1
ATOM 3321 O O . LEU A 1 434 ? -20.838 64.338 -7.698 1.00 65.66 434 LEU A O 1
ATOM 3326 N N . ASP A 1 435 ? -20.080 66.352 -8.277 1.00 54.17 435 ASP A N 1
ATOM 3327 C CA . ASP A 1 435 ? -18.814 66.118 -7.609 1.00 62.64 435 ASP A CA 1
ATOM 3328 C C . ASP A 1 435 ? -18.275 67.442 -7.123 1.00 59.85 435 ASP A C 1
ATOM 3329 O O . ASP A 1 435 ? -18.196 68.401 -7.896 1.00 65.72 435 ASP A O 1
ATOM 3334 N N . THR A 1 436 ? -17.912 67.494 -5.850 1.00 59.07 436 THR A N 1
ATOM 3335 C CA . THR A 1 436 ? -17.251 68.674 -5.338 1.00 60.83 436 THR A CA 1
ATOM 3336 C C . THR A 1 436 ? -15.901 68.356 -4.726 1.00 64.09 436 THR A C 1
ATOM 3337 O O . THR A 1 436 ? -15.222 69.284 -4.270 1.00 64.40 436 THR A O 1
ATOM 3341 N N . THR A 1 437 ? -15.475 67.086 -4.751 1.00 54.36 437 THR A N 1
ATOM 3342 C CA . THR A 1 437 ? -14.263 66.657 -4.068 1.00 60.31 437 THR A CA 1
ATOM 3343 C C . THR A 1 437 ? -13.006 66.918 -4.867 1.00 56.11 437 THR A C 1
ATOM 3344 O O . THR A 1 437 ? -11.906 66.697 -4.352 1.00 55.81 437 THR A O 1
ATOM 3348 N N . ARG A 1 438 ? -13.135 67.362 -6.108 1.00 60.88 438 ARG A N 1
ATOM 3349 C CA . ARG A 1 438 ? -11.986 67.524 -6.982 1.00 55.71 438 ARG A CA 1
ATOM 3350 C C . ARG A 1 438 ? -11.926 68.956 -7.485 1.00 55.15 438 ARG A C 1
ATOM 3351 O O . ARG A 1 438 ? -12.926 69.679 -7.491 1.00 58.02 438 ARG A O 1
ATOM 3359 N N . LEU A 1 439 ? -10.744 69.359 -7.925 1.00 50.98 439 LEU A N 1
ATOM 3360 C CA . LEU A 1 439 ? -10.571 70.722 -8.392 1.00 53.68 439 LEU A CA 1
ATOM 3361 C C . LEU A 1 439 ? -11.070 70.870 -9.833 1.00 62.46 439 LEU A C 1
ATOM 3362 O O . LEU A 1 439 ? -11.116 69.904 -10.610 1.00 57.86 439 LEU A O 1
ATOM 3367 N N . TYR A 1 440 ? -11.496 72.089 -10.170 1.00 59.54 440 TYR A N 1
ATOM 3368 C CA . TYR A 1 440 ? -11.907 72.430 -11.521 1.00 49.46 440 TYR A CA 1
ATOM 3369 C C . TYR A 1 440 ? -10.938 73.449 -12.099 1.00 50.16 440 TYR A C 1
ATOM 3370 O O . TYR A 1 440 ? -10.485 74.368 -11.402 1.00 49.54 440 TYR A O 1
ATOM 3379 N N . VAL A 1 441 ? -10.630 73.273 -13.382 1.00 49.64 441 VAL A N 1
ATOM 3380 C CA . VAL A 1 441 ? -9.607 74.044 -14.069 1.00 53.77 441 VAL A CA 1
ATOM 3381 C C . VAL A 1 441 ? -10.017 74.162 -15.531 1.00 50.60 441 VAL A C 1
ATOM 3382 O O . VAL A 1 441 ? -10.842 73.397 -16.031 1.00 46.02 441 VAL A O 1
ATOM 3386 N N . ALA A 1 442 ? -9.464 75.173 -16.200 1.00 47.05 442 ALA A N 1
ATOM 3387 C CA . ALA A 1 442 ? -9.551 75.341 -17.637 1.00 46.66 442 ALA A CA 1
ATOM 3388 C C . ALA A 1 442 ? -8.254 75.997 -18.055 1.00 50.65 442 ALA A C 1
ATOM 3389 O O . ALA A 1 442 ? -7.569 76.592 -17.230 1.00 55.98 442 ALA A O 1
ATOM 3391 N N . ALA A 1 443 ? -7.894 75.853 -19.317 1.00 49.74 443 ALA A N 1
ATOM 3392 C CA . ALA A 1 443 ? -6.611 76.349 -19.777 1.00 53.74 443 ALA A CA 1
ATOM 3393 C C . ALA A 1 443 ? -6.815 77.608 -20.612 1.00 53.97 443 ALA A C 1
ATOM 3394 O O . ALA A 1 443 ? -7.861 77.797 -21.232 1.00 59.76 443 ALA A O 1
ATOM 3396 N N . PHE A 1 444 ? -5.817 78.486 -20.605 1.00 49.49 444 PHE A N 1
ATOM 3397 C CA . PHE A 1 444 ? -5.965 79.776 -21.257 1.00 53.34 444 PHE A CA 1
ATOM 3398 C C . PHE A 1 444 ? -4.692 80.127 -22.004 1.00 53.42 444 PHE A C 1
ATOM 3399 O O . PHE A 1 444 ? -3.587 79.952 -21.489 1.00 55.15 444 PHE A O 1
ATOM 3407 N N . ASP A 1 445 ? -4.858 80.618 -23.226 1.00 58.48 445 ASP A N 1
ATOM 3408 C CA . ASP A 1 445 ? -3.750 81.089 -24.042 1.00 59.28 445 ASP A CA 1
ATOM 3409 C C . ASP A 1 445 ? -3.762 82.607 -24.168 1.00 66.83 445 ASP A C 1
ATOM 3410 O O . ASP A 1 445 ? -3.334 83.160 -25.182 1.00 67.34 445 ASP A O 1
ATOM 3415 N N . LEU A 1 446 ? -4.260 83.291 -23.141 1.00 62.43 446 LEU A N 1
ATOM 3416 C CA . LEU A 1 446 ? -4.411 84.734 -23.167 1.00 67.15 446 LEU A CA 1
ATOM 3417 C C . LEU A 1 446 ? -3.324 85.445 -22.374 1.00 69.01 446 LEU A C 1
ATOM 3418 O O . LEU A 1 446 ? -3.568 86.515 -21.815 1.00 76.78 446 LEU A O 1
ATOM 3423 N N . VAL A 1 447 ? -2.137 84.877 -22.300 1.00 63.86 447 VAL A N 1
ATOM 3424 C CA . VAL A 1 447 ? -1.023 85.552 -21.658 1.00 64.08 447 VAL A CA 1
ATOM 3425 C C . VAL A 1 447 ? -0.301 86.391 -22.703 1.00 71.23 447 VAL A C 1
ATOM 3426 O O . VAL A 1 447 ? 0.037 85.911 -23.800 1.00 57.07 447 VAL A O 1
ATOM 3430 N N . ARG A 1 448 ? -0.095 87.660 -22.362 1.00 74.66 448 ARG A N 1
ATOM 3431 C CA . ARG A 1 448 ? 0.383 88.677 -23.279 1.00 72.18 448 ARG A CA 1
ATOM 3432 C C . ARG A 1 448 ? 1.484 89.468 -22.582 1.00 68.27 448 ARG A C 1
ATOM 3433 O O . ARG A 1 448 ? 1.511 89.575 -21.351 1.00 66.29 448 ARG A O 1
ATOM 3441 N N . PHE A 1 449 ? 2.418 89.982 -23.373 1.00 71.39 449 PHE A N 1
ATOM 3442 C CA . PHE A 1 449 ? 3.503 90.825 -22.882 1.00 75.45 449 PHE A CA 1
ATOM 3443 C C . PHE A 1 449 ? 3.297 92.245 -23.399 1.00 78.62 449 PHE A C 1
ATOM 3444 O O . PHE A 1 449 ? 3.417 92.491 -24.604 1.00 82.93 449 PHE A O 1
ATOM 3452 N N . ASN A 1 450 ? 2.987 93.178 -22.504 1.00 78.72 450 ASN A N 1
ATOM 3453 C CA . ASN A 1 450 ? 3.063 94.591 -22.857 1.00 89.41 450 ASN A CA 1
ATOM 3454 C C . ASN A 1 450 ? 4.441 95.126 -22.488 1.00 83.74 450 ASN A C 1
ATOM 3455 O O . ASN A 1 450 ? 5.000 94.764 -21.450 1.00 82.46 450 ASN A O 1
ATOM 3460 N N . ARG A 1 451 ? 4.989 95.988 -23.345 1.00 81.97 451 ARG A N 1
ATOM 3461 C CA . ARG A 1 451 ? 6.249 96.638 -23.001 1.00 90.33 451 ARG A CA 1
ATOM 3462 C C . ARG A 1 451 ? 6.101 97.598 -21.822 1.00 90.41 451 ARG A C 1
ATOM 3463 O O . ARG A 1 451 ? 7.107 97.937 -21.188 1.00 91.87 451 ARG A O 1
ATOM 3471 N N . GLU A 1 452 ? 4.875 98.014 -21.490 1.00 94.58 452 GLU A N 1
ATOM 3472 C CA . GLU A 1 452 ? 4.679 99.027 -20.454 1.00 91.83 452 GLU A CA 1
ATOM 3473 C C . GLU A 1 452 ? 5.046 98.493 -19.073 1.00 83.17 452 GLU A C 1
ATOM 3474 O O . GLU A 1 452 ? 5.987 98.980 -18.441 1.00 86.05 452 GLU A O 1
ATOM 3480 N N . LYS A 1 453 ? 4.319 97.495 -18.579 1.00 80.49 453 LYS A N 1
ATOM 3481 C CA . LYS A 1 453 ? 4.660 96.955 -17.266 1.00 83.55 453 LYS A CA 1
ATOM 3482 C C . LYS A 1 453 ? 5.898 96.062 -17.294 1.00 79.44 453 LYS A C 1
ATOM 3483 O O . LYS A 1 453 ? 6.398 95.697 -16.224 1.00 71.46 453 LYS A O 1
ATOM 3489 N N . LYS A 1 454 ? 6.417 95.751 -18.484 1.00 83.53 454 LYS A N 1
ATOM 3490 C CA . LYS A 1 454 ? 7.470 94.752 -18.699 1.00 84.05 454 LYS A CA 1
ATOM 3491 C C . LYS A 1 454 ? 7.180 93.460 -17.935 1.00 80.27 454 LYS A C 1
ATOM 3492 O O . LYS A 1 454 ? 8.024 92.922 -17.214 1.00 75.63 454 LYS A O 1
ATOM 3498 N N . ARG A 1 455 ? 5.961 92.953 -18.126 1.00 77.14 455 ARG A N 1
ATOM 3499 C CA . ARG A 1 455 ? 5.472 91.768 -17.437 1.00 77.45 455 ARG A CA 1
ATOM 3500 C C . ARG A 1 455 ? 4.604 90.939 -18.381 1.00 78.20 455 ARG A C 1
ATOM 3501 O O . ARG A 1 455 ? 4.254 91.361 -19.488 1.00 79.67 455 ARG A O 1
ATOM 3509 N N . PHE A 1 456 ? 4.278 89.730 -17.938 1.00 77.23 456 PHE A N 1
ATOM 3510 C CA . PHE A 1 456 ? 3.284 88.893 -18.593 1.00 70.31 456 PHE A CA 1
ATOM 3511 C C . PHE A 1 456 ? 2.019 88.927 -17.751 1.00 68.15 456 PHE A C 1
ATOM 3512 O O . PHE A 1 456 ? 2.080 88.754 -16.525 1.00 64.68 456 PHE A O 1
ATOM 3520 N N . VAL A 1 457 ? 0.882 89.184 -18.404 1.00 64.71 457 VAL A N 1
ATOM 3521 C CA . VAL A 1 457 ? -0.391 89.395 -17.723 1.00 72.83 457 VAL A CA 1
ATOM 3522 C C . VAL A 1 457 ? -1.507 88.718 -18.515 1.00 70.63 457 VAL A C 1
ATOM 3523 O O . VAL A 1 457 ? -1.334 88.321 -19.671 1.00 65.58 457 VAL A O 1
ATOM 3527 N N . MET A 1 458 ? -2.670 88.603 -17.882 1.00 61.91 458 MET A N 1
ATOM 3528 C CA . MET A 1 458 ? -3.802 87.954 -18.514 1.00 72.28 458 MET A CA 1
ATOM 3529 C C . MET A 1 458 ? -5.095 88.629 -18.077 1.00 83.64 458 MET A C 1
ATOM 3530 O O . MET A 1 458 ? -5.370 88.759 -16.875 1.00 69.82 458 MET A O 1
ATOM 3535 N N . GLU A 1 459 ? -5.889 89.026 -19.072 1.00 77.11 459 GLU A N 1
ATOM 3536 C CA . GLU A 1 459 ? -7.156 89.725 -18.894 1.00 80.58 459 GLU A CA 1
ATOM 3537 C C . GLU A 1 459 ? -8.285 88.732 -19.185 1.00 78.88 459 GLU A C 1
ATOM 3538 O O . GLU A 1 459 ? -8.683 88.540 -20.337 1.00 78.61 459 GLU A O 1
ATOM 3544 N N . ASP A 1 460 ? -8.786 88.084 -18.133 1.00 71.24 460 ASP A N 1
ATOM 3545 C CA . ASP A 1 460 ? -9.928 87.180 -18.269 1.00 67.02 460 ASP A CA 1
ATOM 3546 C C . ASP A 1 460 ? -10.551 87.006 -16.902 1.00 70.78 460 ASP A C 1
ATOM 3547 O O . ASP A 1 460 ? -9.898 86.499 -15.984 1.00 80.73 460 ASP A O 1
ATOM 3552 N N . SER A 1 461 ? -11.807 87.404 -16.767 1.00 68.82 461 SER A N 1
ATOM 3553 C CA . SER A 1 461 ? -12.458 87.361 -15.470 1.00 72.81 461 SER A CA 1
ATOM 3554 C C . SER A 1 461 ? -13.123 86.026 -15.181 1.00 70.71 461 SER A C 1
ATOM 3555 O O . SER A 1 461 ? -13.568 85.811 -14.046 1.00 71.05 461 SER A O 1
ATOM 3558 N N . PHE A 1 462 ? -13.221 85.135 -16.170 1.00 66.91 462 PHE A N 1
ATOM 3559 C CA . PHE A 1 462 ? -13.813 83.838 -15.885 1.00 65.05 462 PHE A CA 1
ATOM 3560 C C . PHE A 1 462 ? -12.980 83.081 -14.868 1.00 64.19 462 PHE A C 1
ATOM 3561 O O . PHE A 1 462 ? -13.526 82.343 -14.037 1.00 62.02 462 PHE A O 1
ATOM 3569 N N . THR A 1 463 ? -11.661 83.289 -14.903 1.00 68.37 463 THR A N 1
ATOM 3570 C CA . THR A 1 463 ? -10.728 82.670 -13.967 1.00 67.10 463 THR A CA 1
ATOM 3571 C C . THR A 1 463 ? -11.181 82.755 -12.520 1.00 66.06 463 THR A C 1
ATOM 3572 O O . THR A 1 463 ? -10.741 81.945 -11.701 1.00 70.71 463 THR A O 1
ATOM 3576 N N . SER A 1 464 ? -12.041 83.714 -12.183 1.00 69.79 464 SER A N 1
ATOM 3577 C CA . SER A 1 464 ? -12.520 83.816 -10.812 1.00 70.77 464 SER A CA 1
ATOM 3578 C C . SER A 1 464 ? -13.167 82.516 -10.352 1.00 68.14 464 SER A C 1
ATOM 3579 O O . SER A 1 464 ? -12.942 82.076 -9.222 1.00 73.87 464 SER A O 1
ATOM 3582 N N . GLN A 1 465 ? -13.954 81.867 -11.206 1.00 68.65 465 GLN A N 1
ATOM 3583 C CA . GLN A 1 465 ? -14.690 80.698 -10.735 1.00 69.15 465 GLN A CA 1
ATOM 3584 C C . GLN A 1 465 ? -13.898 79.389 -10.838 1.00 63.48 465 GLN A C 1
ATOM 3585 O O . GLN A 1 465 ? -14.468 78.324 -10.585 1.00 59.53 465 GLN A O 1
ATOM 3591 N N . LEU A 1 466 ? -12.615 79.439 -11.182 1.00 56.35 466 LEU A N 1
ATOM 3592 C CA . LEU A 1 466 ? -11.793 78.239 -11.208 1.00 59.43 466 LEU A CA 1
ATOM 3593 C C . LEU A 1 466 ? -11.059 78.054 -9.883 1.00 65.32 466 LEU A C 1
ATOM 3594 O O . LEU A 1 466 ? -10.735 79.024 -9.194 1.00 65.65 466 LEU A O 1
ATOM 3599 N N . ASP A 1 467 ? -10.786 76.790 -9.536 1.00 60.26 467 ASP A N 1
ATOM 3600 C CA . ASP A 1 467 ? -9.907 76.505 -8.406 1.00 49.27 467 ASP A CA 1
ATOM 3601 C C . ASP A 1 467 ? -8.450 76.746 -8.767 1.00 51.57 467 ASP A C 1
ATOM 3602 O O . ASP A 1 467 ? -7.672 77.249 -7.950 1.00 62.18 467 ASP A O 1
ATOM 3607 N N . VAL A 1 468 ? -8.064 76.369 -9.976 1.00 51.69 468 VAL A N 1
ATOM 3608 C CA . VAL A 1 468 ? -6.697 76.454 -10.459 1.00 49.80 468 VAL A CA 1
ATOM 3609 C C . VAL A 1 468 ? -6.780 77.030 -11.859 1.00 50.77 468 VAL A C 1
ATOM 3610 O O . VAL A 1 468 ? -7.741 76.788 -12.592 1.00 50.21 468 VAL A O 1
ATOM 3614 N N . VAL A 1 469 ? -5.786 77.813 -12.229 1.00 50.73 469 VAL A N 1
ATOM 3615 C CA . VAL A 1 469 ? -5.780 78.446 -13.532 1.00 54.33 469 VAL A CA 1
ATOM 3616 C C . VAL A 1 469 ? -4.626 77.843 -14.309 1.00 61.94 469 VAL A C 1
ATOM 3617 O O . VAL A 1 469 ? -3.480 77.823 -13.828 1.00 53.18 469 VAL A O 1
ATOM 3621 N N . ALA A 1 470 ? -4.945 77.294 -15.480 1.00 53.83 470 ALA A N 1
ATOM 3622 C CA . ALA A 1 470 ? -3.956 76.672 -16.333 1.00 53.50 470 ALA A CA 1
ATOM 3623 C C . ALA A 1 470 ? -3.717 77.588 -17.511 1.00 51.13 470 ALA A C 1
ATOM 3624 O O . ALA A 1 470 ? -4.648 78.243 -17.989 1.00 54.53 470 ALA A O 1
ATOM 3626 N N . VAL A 1 471 ? -2.465 77.645 -17.958 1.00 48.91 471 VAL A N 1
ATOM 3627 C CA . VAL A 1 471 ? -2.049 78.532 -19.034 1.00 50.58 471 VAL A CA 1
ATOM 3628 C C . VAL A 1 471 ? -1.188 77.751 -20.006 1.00 51.54 471 VAL A C 1
ATOM 3629 O O . VAL A 1 471 ? -0.255 77.057 -19.587 1.00 57.76 471 VAL A O 1
ATOM 3633 N N . ASN A 1 472 ? -1.476 77.887 -21.296 1.00 50.21 472 ASN A N 1
ATOM 3634 C CA . ASN A 1 472 ? -0.667 77.295 -22.361 1.00 56.68 472 ASN A CA 1
ATOM 3635 C C . ASN A 1 472 ? 0.104 78.402 -23.054 1.00 54.26 472 ASN A C 1
ATOM 3636 O O . ASN A 1 472 ? -0.451 79.150 -23.862 1.00 54.93 472 ASN A O 1
ATOM 3641 N N . LYS A 1 473 ? 1.389 78.471 -22.778 1.00 54.96 473 LYS A N 1
ATOM 3642 C CA . LYS A 1 473 ? 2.254 79.402 -23.465 1.00 50.82 473 LYS A CA 1
ATOM 3643 C C . LYS A 1 473 ? 3.420 78.614 -24.015 1.00 50.55 473 LYS A C 1
ATOM 3644 O O . LYS A 1 473 ? 3.903 77.689 -23.366 1.00 52.63 473 LYS A O 1
ATOM 3650 N N . TYR A 1 474 ? 3.879 78.989 -25.193 1.00 49.65 474 TYR A N 1
ATOM 3651 C CA . TYR A 1 474 ? 5.017 78.344 -25.825 1.00 53.12 474 TYR A CA 1
ATOM 3652 C C . TYR A 1 474 ? 6.071 79.410 -26.117 1.00 56.77 474 TYR A C 1
ATOM 3653 O O . TYR A 1 474 ? 6.301 79.771 -27.278 1.00 53.40 474 TYR A O 1
ATOM 3662 N N . MET A 1 475 ? 6.730 79.893 -25.063 1.00 63.52 475 MET A N 1
ATOM 3663 C CA . MET A 1 475 ? 7.805 80.864 -25.242 1.00 60.09 475 MET A CA 1
ATOM 3664 C C . MET A 1 475 ? 8.988 80.234 -25.967 1.00 56.53 475 MET A C 1
ATOM 3665 O O . MET A 1 475 ? 9.311 79.068 -25.761 1.00 59.22 475 MET A O 1
ATOM 3670 N N . GLY A 1 476 ? 9.642 81.015 -26.823 1.00 56.42 476 GLY A N 1
ATOM 3671 C CA . GLY A 1 476 ? 10.695 80.474 -27.655 1.00 56.53 476 GLY A CA 1
ATOM 3672 C C . GLY A 1 476 ? 10.231 79.568 -28.779 1.00 62.06 476 GLY A C 1
ATOM 3673 O O . GLY A 1 476 ? 11.074 79.046 -29.523 1.00 57.25 476 GLY A O 1
ATOM 3674 N N . TRP A 1 477 ? 8.923 79.358 -28.929 1.00 59.32 477 TRP A N 1
ATOM 3675 C CA . TRP A 1 477 ? 8.418 78.538 -30.021 1.00 59.07 477 TRP A CA 1
ATOM 3676 C C . TRP A 1 477 ? 7.376 79.298 -30.841 1.00 58.22 477 TRP A C 1
ATOM 3677 O O . TRP A 1 477 ? 7.728 79.956 -31.821 1.00 60.31 477 TRP A O 1
ATOM 3688 N N . TYR A 1 478 ? 6.095 79.196 -30.480 1.00 61.86 478 TYR A N 1
ATOM 3689 C CA . TYR A 1 478 ? 5.081 80.023 -31.130 1.00 58.08 478 TYR A CA 1
ATOM 3690 C C . TYR A 1 478 ? 5.321 81.498 -30.816 1.00 66.97 478 TYR A C 1
ATOM 3691 O O . TYR A 1 478 ? 5.298 82.354 -31.711 1.00 66.83 478 TYR A O 1
ATOM 3700 N N . HIS A 1 479 ? 5.577 81.818 -29.553 1.00 67.33 479 HIS A N 1
ATOM 3701 C CA . HIS A 1 479 ? 5.794 83.211 -29.178 1.00 72.09 479 HIS A CA 1
ATOM 3702 C C . HIS A 1 479 ? 7.257 83.435 -28.809 1.00 64.02 479 HIS A C 1
ATOM 3703 O O . HIS A 1 479 ? 7.701 83.013 -27.730 1.00 61.25 479 HIS A O 1
ATOM 3710 N N . PRO A 1 480 ? 8.047 84.059 -29.681 1.00 64.20 480 PRO A N 1
ATOM 3711 C CA . PRO A 1 480 ? 9.487 84.168 -29.432 1.00 63.43 480 PRO A CA 1
ATOM 3712 C C . PRO A 1 480 ? 9.784 85.145 -28.305 1.00 60.32 480 PRO A C 1
ATOM 3713 O O . PRO A 1 480 ? 8.969 85.995 -27.950 1.00 62.85 480 PRO A O 1
ATOM 3717 N N . TRP A 1 481 ? 10.971 85.000 -27.738 1.00 57.93 481 TRP A N 1
ATOM 3718 C CA . TRP A 1 481 ? 11.321 85.732 -26.533 1.00 64.78 481 TRP A CA 1
ATOM 3719 C C . TRP A 1 481 ? 11.505 87.217 -26.825 1.00 64.08 481 TRP A C 1
ATOM 3720 O O . TRP A 1 481 ? 12.429 87.578 -27.561 1.00 59.21 481 TRP A O 1
ATOM 3731 N N . PRO A 1 482 ? 10.667 88.096 -26.294 1.00 63.36 482 PRO A N 1
ATOM 3732 C CA . PRO A 1 482 ? 10.908 89.537 -26.447 1.00 67.56 482 PRO A CA 1
ATOM 3733 C C . PRO A 1 482 ? 11.921 90.047 -25.420 1.00 76.15 482 PRO A C 1
ATOM 3734 O O . PRO A 1 482 ? 12.924 90.685 -25.775 1.00 74.63 482 PRO A O 1
ATOM 3738 N N . ILE A 1 483 ? 11.652 89.749 -24.138 1.00 68.69 483 ILE A N 1
ATOM 3739 C CA . ILE A 1 483 ? 12.560 89.977 -23.022 1.00 63.63 483 ILE A CA 1
ATOM 3740 C C . ILE A 1 483 ? 13.405 88.728 -22.791 1.00 68.60 483 ILE A C 1
ATOM 3741 O O . ILE A 1 483 ? 13.044 87.617 -23.184 1.00 69.14 483 ILE A O 1
ATOM 3746 N N . GLU A 1 484 ? 14.546 88.908 -22.135 1.00 75.16 484 GLU A N 1
ATOM 3747 C CA . GLU A 1 484 ? 15.378 87.777 -21.751 1.00 68.77 484 GLU A CA 1
ATOM 3748 C C . GLU A 1 484 ? 14.615 86.865 -20.785 1.00 70.93 484 GLU A C 1
ATOM 3749 O O . GLU A 1 484 ? 13.828 87.340 -19.954 1.00 66.79 484 GLU A O 1
ATOM 3755 N N . PRO A 1 485 ? 14.831 85.544 -20.881 1.00 71.83 485 PRO A N 1
ATOM 3756 C CA . PRO A 1 485 ? 14.081 84.598 -20.030 1.00 64.72 485 PRO A CA 1
ATOM 3757 C C . PRO A 1 485 ? 14.226 84.847 -18.542 1.00 66.88 485 PRO A C 1
ATOM 3758 O O . PRO A 1 485 ? 13.229 84.781 -17.807 1.00 64.30 485 PRO A O 1
ATOM 3762 N N . GLU A 1 486 ? 15.449 85.116 -18.074 1.00 67.98 486 GLU A N 1
ATOM 3763 C CA . GLU A 1 486 ? 15.672 85.421 -16.666 1.00 67.08 486 GLU A CA 1
ATOM 3764 C C . GLU A 1 486 ? 15.000 86.721 -16.252 1.00 71.02 486 GLU A C 1
ATOM 3765 O O . GLU A 1 486 ? 14.796 86.946 -15.053 1.00 67.22 486 GLU A O 1
ATOM 3771 N N . ASN A 1 487 ? 14.639 87.572 -17.216 1.00 67.19 487 ASN A N 1
ATOM 3772 C CA . ASN A 1 487 ? 13.933 88.817 -16.955 1.00 67.54 487 ASN A CA 1
ATOM 3773 C C . ASN A 1 487 ? 12.449 88.726 -17.282 1.00 72.61 487 ASN A C 1
ATOM 3774 O O . ASN A 1 487 ? 11.759 89.751 -17.276 1.00 79.12 487 ASN A O 1
ATOM 3779 N N . ALA A 1 488 ? 11.940 87.534 -17.571 1.00 73.69 488 ALA A N 1
ATOM 3780 C CA . ALA A 1 488 ? 10.517 87.338 -17.832 1.00 68.79 488 ALA A CA 1
ATOM 3781 C C . ALA A 1 488 ? 9.798 87.042 -16.518 1.00 66.85 488 ALA A C 1
ATOM 3782 O O . ALA A 1 488 ? 9.959 85.961 -15.950 1.00 66.73 488 ALA A O 1
ATOM 3784 N N . VAL A 1 489 ? 9.001 87.994 -16.040 1.00 68.19 489 VAL A N 1
ATOM 3785 C CA . VAL A 1 489 ? 8.270 87.863 -14.782 1.00 70.57 489 VAL A CA 1
ATOM 3786 C C . VAL A 1 489 ? 6.779 87.866 -15.090 1.00 68.79 489 VAL A C 1
ATOM 3787 O O . VAL A 1 489 ? 6.325 88.504 -16.044 1.00 68.68 489 VAL A O 1
ATOM 3791 N N . TRP A 1 490 ? 6.005 87.177 -14.252 1.00 68.16 490 TRP A N 1
ATOM 3792 C CA . TRP A 1 490 ? 4.632 86.835 -14.593 1.00 71.83 490 TRP A CA 1
ATOM 3793 C C . TRP A 1 490 ? 3.654 87.448 -13.605 1.00 71.03 490 TRP A C 1
ATOM 3794 O O . TRP A 1 490 ? 3.753 87.212 -12.395 1.00 70.89 490 TRP A O 1
ATOM 3805 N N . GLU A 1 491 ? 2.687 88.192 -14.139 1.00 67.30 491 GLU A N 1
ATOM 3806 C CA . GLU A 1 491 ? 1.588 88.761 -13.371 1.00 75.70 491 GLU A CA 1
ATOM 3807 C C . GLU A 1 491 ? 0.264 88.204 -13.889 1.00 80.12 491 GLU A C 1
ATOM 3808 O O . GLU A 1 491 ? -0.564 88.948 -14.439 1.00 75.71 491 GLU A O 1
ATOM 3814 N N . VAL A 1 492 ? 0.062 86.897 -13.748 1.00 75.42 492 VAL A N 1
ATOM 3815 C CA . VAL A 1 492 ? -1.077 86.218 -14.344 1.00 61.68 492 VAL A CA 1
ATOM 3816 C C . VAL A 1 492 ? -1.949 85.706 -13.217 1.00 61.10 492 VAL A C 1
ATOM 3817 O O . VAL A 1 492 ? -1.534 84.814 -12.470 1.00 63.15 492 VAL A O 1
ATOM 3821 N N . ILE A 1 493 ? -3.158 86.255 -13.117 1.00 63.83 493 ILE A N 1
ATOM 3822 C CA . ILE A 1 493 ? -4.155 85.916 -12.096 1.00 64.40 493 ILE A CA 1
ATOM 3823 C C . ILE A 1 493 ? -3.455 85.682 -10.764 1.00 61.39 493 ILE A C 1
ATOM 3824 O O . ILE A 1 493 ? -3.450 84.550 -10.261 1.00 67.07 493 ILE A O 1
ATOM 3829 N N . PRO A 1 494 ? -2.850 86.705 -10.159 1.00 71.36 494 PRO A N 1
ATOM 3830 C CA . PRO A 1 494 ? -1.924 86.465 -9.042 1.00 67.23 494 PRO A CA 1
ATOM 3831 C C . PRO A 1 494 ? -2.587 86.075 -7.731 1.00 60.38 494 PRO A C 1
ATOM 3832 O O . PRO A 1 494 ? -1.877 85.905 -6.742 1.00 61.89 494 PRO A O 1
ATOM 3836 N N . ASP A 1 495 ? -3.905 85.903 -7.682 1.00 60.98 495 ASP A N 1
ATOM 3837 C CA . ASP A 1 495 ? -4.589 85.515 -6.454 1.00 67.66 495 ASP A CA 1
ATOM 3838 C C . ASP A 1 495 ? -5.040 84.060 -6.468 1.00 71.21 495 ASP A C 1
ATOM 3839 O O . ASP A 1 495 ? -5.847 83.659 -5.618 1.00 69.38 495 ASP A O 1
ATOM 3844 N N . LYS A 1 496 ? -4.553 83.266 -7.412 1.00 70.70 496 LYS A N 1
ATOM 3845 C CA . LYS A 1 496 ? -4.973 81.883 -7.553 1.00 67.23 496 LYS A CA 1
ATOM 3846 C C . LYS A 1 496 ? -3.761 81.027 -7.883 1.00 59.82 496 LYS A C 1
ATOM 3847 O O . LYS A 1 496 ? -2.704 81.549 -8.260 1.00 57.14 496 LYS A O 1
ATOM 3853 N N . PRO A 1 497 ? -3.866 79.711 -7.698 1.00 59.40 497 PRO A N 1
ATOM 3854 C CA . PRO A 1 497 ? -2.753 78.836 -8.088 1.00 56.68 497 PRO A CA 1
ATOM 3855 C C . PRO A 1 497 ? -2.717 78.713 -9.600 1.00 54.15 497 PRO A C 1
ATOM 3856 O O . PRO A 1 497 ? -3.758 78.562 -10.243 1.00 54.13 497 PRO A O 1
ATOM 3860 N N . LEU A 1 498 ? -1.515 78.838 -10.160 1.00 55.89 498 LEU A N 1
ATOM 3861 C CA . LEU A 1 498 ? -1.286 78.860 -11.600 1.00 53.52 498 LEU A CA 1
ATOM 3862 C C . LEU A 1 498 ? -0.469 77.646 -12.055 1.00 60.91 498 LEU A C 1
ATOM 3863 O O . LEU A 1 498 ? 0.602 77.362 -11.503 1.00 59.55 498 LEU A O 1
ATOM 3868 N N . ILE A 1 499 ? -0.944 76.959 -13.093 1.00 61.33 499 ILE A N 1
ATOM 3869 C CA . ILE A 1 499 ? -0.216 75.849 -13.709 1.00 56.93 499 ILE A CA 1
ATOM 3870 C C . ILE A 1 499 ? -0.011 76.158 -15.184 1.00 58.52 499 ILE A C 1
ATOM 3871 O O . ILE A 1 499 ? -0.976 76.421 -15.916 1.00 59.34 499 ILE A O 1
ATOM 3876 N N . ILE A 1 500 ? 1.235 76.098 -15.629 1.00 55.25 500 ILE A N 1
ATOM 3877 C CA . ILE A 1 500 ? 1.512 76.037 -17.059 1.00 59.69 500 ILE A CA 1
ATOM 3878 C C . ILE A 1 500 ? 1.238 74.597 -17.502 1.00 56.76 500 ILE A C 1
ATOM 3879 O O . ILE A 1 500 ? 1.920 73.661 -17.078 1.00 54.13 500 ILE A O 1
ATOM 3884 N N . SER A 1 501 ? 0.192 74.412 -18.304 1.00 57.39 501 SER A N 1
ATOM 3885 C CA . SER A 1 501 ? -0.228 73.082 -18.727 1.00 52.50 501 SER A CA 1
ATOM 3886 C C . SER A 1 501 ? 0.296 72.687 -20.102 1.00 51.99 501 SER A C 1
ATOM 3887 O O . SER A 1 501 ? 0.158 71.522 -20.483 1.00 56.35 501 SER A O 1
ATOM 3890 N N . GLU A 1 502 ? 0.871 73.623 -20.858 1.00 51.17 502 GLU A N 1
ATOM 3891 C CA . GLU A 1 502 ? 1.453 73.331 -22.161 1.00 55.09 502 GLU A CA 1
ATOM 3892 C C . GLU A 1 502 ? 2.582 74.316 -22.410 1.00 56.47 502 GLU A C 1
ATOM 3893 O O . GLU A 1 502 ? 2.396 75.523 -22.218 1.00 55.67 502 GLU A O 1
ATOM 3899 N N . PHE A 1 503 ? 3.713 73.798 -22.888 1.00 50.89 503 PHE A N 1
ATOM 3900 C CA . PHE A 1 503 ? 4.865 74.567 -23.330 1.00 48.73 503 PHE A CA 1
ATOM 3901 C C . PHE A 1 503 ? 5.849 73.575 -23.936 1.00 46.51 503 PHE A C 1
ATOM 3902 O O . PHE A 1 503 ? 5.841 72.395 -23.589 1.00 47.48 503 PHE A O 1
ATOM 3910 N N . GLY A 1 504 ? 6.697 74.069 -24.823 1.00 46.56 504 GLY A N 1
ATOM 3911 C CA . GLY A 1 504 ? 7.696 73.253 -25.475 1.00 45.44 504 GLY A CA 1
ATOM 3912 C C . GLY A 1 504 ? 7.917 73.718 -26.901 1.00 48.01 504 GLY A C 1
ATOM 3913 O O . GLY A 1 504 ? 7.471 74.785 -27.299 1.00 60.41 504 GLY A O 1
ATOM 3914 N N . GLY A 1 505 ? 8.620 72.891 -27.660 1.00 43.39 505 GLY A N 1
ATOM 3915 C CA . GLY A 1 505 ? 8.806 73.136 -29.078 1.00 50.40 505 GLY A CA 1
ATOM 3916 C C . GLY A 1 505 ? 9.201 71.850 -29.763 1.00 48.55 505 GLY A C 1
ATOM 3917 O O . GLY A 1 505 ? 9.400 70.826 -29.115 1.00 53.31 505 GLY A O 1
ATOM 3918 N N . GLU A 1 506 ? 9.335 71.911 -31.085 1.00 51.35 506 GLU A N 1
ATOM 3919 C CA . GLU A 1 506 ? 9.415 70.671 -31.848 1.00 55.00 506 GLU A CA 1
ATOM 3920 C C . GLU A 1 506 ? 10.860 70.248 -32.076 1.00 52.57 506 GLU A C 1
ATOM 3921 O O . GLU A 1 506 ? 11.785 71.054 -32.035 1.00 52.44 506 GLU A O 1
ATOM 3927 N N . ALA A 1 507 ? 11.040 68.941 -32.280 1.00 56.02 507 ALA A N 1
ATOM 3928 C CA . ALA A 1 507 ? 12.341 68.363 -32.593 1.00 50.83 507 ALA A CA 1
ATOM 3929 C C . ALA A 1 507 ? 12.166 66.967 -33.172 1.00 54.64 507 ALA A C 1
ATOM 3930 O O . ALA A 1 507 ? 11.436 66.136 -32.608 1.00 50.11 507 ALA A O 1
ATOM 3932 N N . LEU A 1 508 ? 12.822 66.708 -34.302 1.00 51.72 508 LEU A N 1
ATOM 3933 C CA . LEU A 1 508 ? 12.931 65.359 -34.827 1.00 46.24 508 LEU A CA 1
ATOM 3934 C C . LEU A 1 508 ? 14.061 64.661 -34.086 1.00 51.28 508 LEU A C 1
ATOM 3935 O O . LEU A 1 508 ? 15.173 65.190 -34.005 1.00 59.78 508 LEU A O 1
ATOM 3940 N N . TYR A 1 509 ? 13.789 63.495 -33.522 1.00 46.83 509 TYR A N 1
ATOM 3941 C CA . TYR A 1 509 ? 14.845 62.792 -32.818 1.00 45.53 509 TYR A CA 1
ATOM 3942 C C . TYR A 1 509 ? 15.969 62.443 -33.780 1.00 49.85 509 TYR A C 1
ATOM 3943 O O . TYR A 1 509 ? 15.733 62.148 -34.953 1.00 54.79 509 TYR A O 1
ATOM 3952 N N . GLY A 1 510 ? 17.208 62.508 -33.286 1.00 55.11 510 GLY A N 1
ATOM 3953 C CA . GLY A 1 510 ? 18.369 62.213 -34.092 1.00 46.81 510 GLY A CA 1
ATOM 3954 C C . GLY A 1 510 ? 18.899 63.365 -34.931 1.00 52.86 510 GLY A C 1
ATOM 3955 O O . GLY A 1 510 ? 20.059 63.318 -35.339 1.00 63.84 510 GLY A O 1
ATOM 3956 N N . GLN A 1 511 ? 18.106 64.399 -35.200 1.00 45.23 511 GLN A N 1
ATOM 3957 C CA . GLN A 1 511 ? 18.530 65.437 -36.132 1.00 53.10 511 GLN A CA 1
ATOM 3958 C C . GLN A 1 511 ? 19.347 66.504 -35.403 1.00 56.72 511 GLN A C 1
ATOM 3959 O O . GLN A 1 511 ? 18.807 67.259 -34.588 1.00 61.40 511 GLN A O 1
ATOM 3965 N N . SER A 1 512 ? 20.633 66.608 -35.708 1.00 57.42 512 SER A N 1
ATOM 3966 C CA . SER A 1 512 ? 21.450 67.652 -35.092 1.00 61.78 512 SER A CA 1
ATOM 3967 C C . SER A 1 512 ? 21.287 68.971 -35.830 1.00 62.71 512 SER A C 1
ATOM 3968 O O . SER A 1 512 ? 21.247 69.017 -37.065 1.00 64.44 512 SER A O 1
ATOM 3971 N N . GLY A 1 513 ? 21.200 70.048 -35.064 1.00 60.14 513 GLY A N 1
ATOM 3972 C CA . GLY A 1 513 ? 21.030 71.349 -35.677 1.00 63.10 513 GLY A CA 1
ATOM 3973 C C . GLY A 1 513 ? 21.472 72.441 -34.734 1.00 66.32 513 GLY A C 1
ATOM 3974 O O . GLY A 1 513 ? 21.855 72.195 -33.587 1.00 69.45 513 GLY A O 1
ATOM 3975 N N . ASP A 1 514 ? 21.404 73.665 -35.235 1.00 72.23 514 ASP A N 1
ATOM 3976 C CA . ASP A 1 514 ? 22.002 74.800 -34.547 1.00 67.10 514 ASP A CA 1
ATOM 3977 C C . ASP A 1 514 ? 21.133 75.187 -33.361 1.00 62.21 514 ASP A C 1
ATOM 3978 O O . ASP A 1 514 ? 19.958 75.528 -33.533 1.00 62.45 514 ASP A O 1
ATOM 3983 N N . GLU A 1 515 ? 21.729 75.142 -32.165 1.00 72.14 515 GLU A N 1
ATOM 3984 C CA . GLU A 1 515 ? 21.094 75.524 -30.904 1.00 63.43 515 GLU A CA 1
ATOM 3985 C C . GLU A 1 515 ? 20.250 76.796 -30.991 1.00 62.72 515 GLU A C 1
ATOM 3986 O O . GLU A 1 515 ? 19.302 76.952 -30.214 1.00 63.74 515 GLU A O 1
ATOM 3992 N N . ASN A 1 516 ? 20.553 77.708 -31.916 1.00 64.81 516 ASN A N 1
ATOM 3993 C CA . ASN A 1 516 ? 19.916 79.016 -31.923 1.00 70.65 516 ASN A CA 1
ATOM 3994 C C . ASN A 1 516 ? 18.793 79.177 -32.943 1.00 69.24 516 ASN A C 1
ATOM 3995 O O . ASN A 1 516 ? 18.101 80.202 -32.901 1.00 62.53 516 ASN A O 1
ATOM 4000 N N . VAL A 1 517 ? 18.573 78.200 -33.832 1.00 70.49 517 VAL A N 1
ATOM 4001 C CA . VAL A 1 517 ? 17.662 78.333 -34.973 1.00 63.44 517 VAL A CA 1
ATOM 4002 C C . VAL A 1 517 ? 16.441 77.447 -34.728 1.00 59.47 517 VAL A C 1
ATOM 4003 O O . VAL A 1 517 ? 16.552 76.217 -34.752 1.00 66.92 517 VAL A O 1
ATOM 4007 N N . ALA A 1 518 ? 15.263 78.059 -34.551 1.00 62.18 518 ALA A N 1
ATOM 4008 C CA . ALA A 1 518 ? 14.043 77.301 -34.236 1.00 58.82 518 ALA A CA 1
ATOM 4009 C C . ALA A 1 518 ? 13.647 76.345 -35.360 1.00 64.02 518 ALA A C 1
ATOM 4010 O O . ALA A 1 518 ? 13.227 75.210 -35.104 1.00 60.52 518 ALA A O 1
ATOM 4012 N N . SER A 1 519 ? 13.745 76.797 -36.615 1.00 62.08 519 SER A N 1
ATOM 4013 C CA . SER A 1 519 ? 13.409 75.968 -37.754 1.00 53.17 519 SER A CA 1
ATOM 4014 C C . SER A 1 519 ? 14.381 74.837 -37.956 1.00 61.37 519 SER A C 1
ATOM 4015 O O . SER A 1 519 ? 14.242 74.064 -38.926 1.00 70.46 519 SER A O 1
ATOM 4018 N N . SER A 1 520 ? 15.395 74.648 -37.113 1.00 57.11 520 SER A N 1
ATOM 4019 C CA . SER A 1 520 ? 16.287 73.517 -37.327 1.00 57.67 520 SER A CA 1
ATOM 4020 C C . SER A 1 520 ? 15.610 72.181 -37.025 1.00 57.05 520 SER A C 1
ATOM 4021 O O . SER A 1 520 ? 16.100 71.138 -37.479 1.00 48.37 520 SER A O 1
ATOM 4024 N N . TRP A 1 521 ? 14.505 72.195 -36.264 1.00 53.43 521 TRP A N 1
ATOM 4025 C CA . TRP A 1 521 ? 13.874 70.973 -35.753 1.00 55.60 521 TRP A CA 1
ATOM 4026 C C . TRP A 1 521 ? 14.914 70.059 -35.120 1.00 58.86 521 TRP A C 1
ATOM 4027 O O . TRP A 1 521 ? 14.851 68.833 -35.234 1.00 56.92 521 TRP A O 1
ATOM 4038 N N . SER A 1 522 ? 15.911 70.660 -34.491 1.00 56.20 522 SER A N 1
ATOM 4039 C CA . SER A 1 522 ? 16.983 69.917 -33.863 1.00 58.64 522 SER A CA 1
ATOM 4040 C C . SER A 1 522 ? 16.623 69.625 -32.419 1.00 57.12 522 SER A C 1
ATOM 4041 O O . SER A 1 522 ? 15.938 70.414 -31.759 1.00 54.71 522 SER A O 1
ATOM 4044 N N . GLU A 1 523 ? 17.096 68.477 -31.928 1.00 57.39 523 GLU A N 1
ATOM 4045 C CA . GLU A 1 523 ? 17.029 68.238 -30.493 1.00 55.45 523 GLU A CA 1
ATOM 4046 C C . GLU A 1 523 ? 17.736 69.346 -29.731 1.00 57.77 523 GLU A C 1
ATOM 4047 O O . GLU A 1 523 ? 17.285 69.745 -28.648 1.00 58.66 523 GLU A O 1
ATOM 4053 N N . GLU A 1 524 ? 18.829 69.876 -30.289 1.00 60.46 524 GLU A N 1
ATOM 4054 C CA . GLU A 1 524 ? 19.605 70.882 -29.569 1.00 59.83 524 GLU A CA 1
ATOM 4055 C C . GLU A 1 524 ? 18.828 72.186 -29.406 1.00 59.36 524 GLU A C 1
ATOM 4056 O O . GLU A 1 524 ? 18.887 72.813 -28.342 1.00 60.80 524 GLU A O 1
ATOM 4062 N N . TYR A 1 525 ? 18.056 72.602 -30.417 1.00 59.19 525 TYR A N 1
ATOM 4063 C CA . TYR A 1 525 ? 17.202 73.765 -30.184 1.00 56.59 525 TYR A CA 1
ATOM 4064 C C . TYR A 1 525 ? 16.161 73.474 -29.105 1.00 56.02 525 TYR A C 1
ATOM 4065 O O . TYR A 1 525 ? 15.925 74.308 -28.224 1.00 58.08 525 TYR A O 1
ATOM 4074 N N . GLN A 1 526 ? 15.531 72.299 -29.144 1.00 58.60 526 GLN A N 1
ATOM 4075 C CA . GLN A 1 526 ? 14.461 72.042 -28.187 1.00 53.69 526 GLN A CA 1
ATOM 4076 C C . GLN A 1 526 ? 14.985 71.963 -26.765 1.00 51.34 526 GLN A C 1
ATOM 4077 O O . GLN A 1 526 ? 14.292 72.366 -25.829 1.00 57.77 526 GLN A O 1
ATOM 4083 N N . ALA A 1 527 ? 16.202 71.465 -26.577 1.00 54.07 527 ALA A N 1
ATOM 4084 C CA . ALA A 1 527 ? 16.795 71.475 -25.242 1.00 58.60 527 ALA A CA 1
ATOM 4085 C C . ALA A 1 527 ? 16.978 72.900 -24.726 1.00 58.88 527 ALA A C 1
ATOM 4086 O O . ALA A 1 527 ? 16.536 73.232 -23.621 1.00 56.98 527 ALA A O 1
ATOM 4088 N N . ARG A 1 528 ? 17.625 73.759 -25.523 1.00 56.57 528 ARG A N 1
ATOM 4089 C CA . ARG A 1 528 ? 17.834 75.152 -25.122 1.00 61.47 528 ARG A CA 1
ATOM 4090 C C . ARG A 1 528 ? 16.520 75.850 -24.797 1.00 61.17 528 ARG A C 1
ATOM 4091 O O . ARG A 1 528 ? 16.413 76.544 -23.774 1.00 56.13 528 ARG A O 1
ATOM 4099 N N . LEU A 1 529 ? 15.515 75.696 -25.668 1.00 56.85 529 LEU A N 1
ATOM 4100 C CA . LEU A 1 529 ? 14.177 76.199 -25.362 1.00 60.62 529 LEU A CA 1
ATOM 4101 C C . LEU A 1 529 ? 13.713 75.730 -23.995 1.00 54.08 529 LEU A C 1
ATOM 4102 O O . LEU A 1 529 ? 13.091 76.482 -23.243 1.00 55.70 529 LEU A O 1
ATOM 4107 N N . TYR A 1 530 ? 13.973 74.474 -23.670 1.00 52.78 530 TYR A N 1
ATOM 4108 C CA . TYR A 1 530 ? 13.551 73.986 -22.371 1.00 57.01 530 TYR A CA 1
ATOM 4109 C C . TYR A 1 530 ? 14.419 74.564 -21.261 1.00 57.61 530 TYR A C 1
ATOM 4110 O O . TYR A 1 530 ? 13.935 74.784 -20.148 1.00 58.31 530 TYR A O 1
ATOM 4119 N N . ARG A 1 531 ? 15.701 74.803 -21.548 1.00 57.63 531 ARG A N 1
ATOM 4120 C CA . ARG A 1 531 ? 16.558 75.530 -20.622 1.00 54.33 531 ARG A CA 1
ATOM 4121 C C . ARG A 1 531 ? 15.950 76.881 -20.271 1.00 59.55 531 ARG A C 1
ATOM 4122 O O . ARG A 1 531 ? 15.820 77.227 -19.091 1.00 62.29 531 ARG A O 1
ATOM 4130 N N . ASP A 1 532 ? 15.533 77.641 -21.292 1.00 60.17 532 ASP A N 1
ATOM 4131 C CA . ASP A 1 532 ? 15.063 79.006 -21.068 1.00 62.12 532 ASP A CA 1
ATOM 4132 C C . ASP A 1 532 ? 13.785 79.040 -20.239 1.00 61.58 532 ASP A C 1
ATOM 4133 O O . ASP A 1 532 ? 13.631 79.888 -19.351 1.00 66.28 532 ASP A O 1
ATOM 4138 N N . ASN A 1 533 ? 12.862 78.119 -20.503 1.00 58.68 533 ASN A N 1
ATOM 4139 C CA . ASN A 1 533 ? 11.599 78.134 -19.779 1.00 57.99 533 ASN A CA 1
ATOM 4140 C C . ASN A 1 533 ? 11.781 77.730 -18.322 1.00 59.70 533 ASN A C 1
ATOM 4141 O O . ASN A 1 533 ? 11.013 78.166 -17.460 1.00 63.51 533 ASN A O 1
ATOM 4146 N N . ILE A 1 534 ? 12.787 76.907 -18.025 1.00 63.29 534 ILE A N 1
ATOM 4147 C CA . ILE A 1 534 ? 13.137 76.619 -16.636 1.00 61.63 534 ILE A CA 1
ATOM 4148 C C . ILE A 1 534 ? 13.459 77.913 -15.891 1.00 64.50 534 ILE A C 1
ATOM 4149 O O . ILE A 1 534 ? 12.979 78.146 -14.774 1.00 60.49 534 ILE A O 1
ATOM 4154 N N . ARG A 1 535 ? 14.271 78.778 -16.509 1.00 63.47 535 ARG A N 1
ATOM 4155 C CA . ARG A 1 535 ? 14.540 80.097 -15.948 1.00 65.20 535 ARG A CA 1
ATOM 4156 C C . ARG A 1 535 ? 13.245 80.848 -15.683 1.00 65.70 535 ARG A C 1
ATOM 4157 O O . ARG A 1 535 ? 12.947 81.226 -14.543 1.00 68.56 535 ARG A O 1
ATOM 4165 N N . MET A 1 536 ? 12.442 81.036 -16.731 1.00 60.66 536 MET A N 1
ATOM 4166 C CA . MET A 1 536 ? 11.206 81.793 -16.601 1.00 55.94 536 MET A CA 1
ATOM 4167 C C . MET A 1 536 ? 10.355 81.323 -15.438 1.00 62.63 536 MET A C 1
ATOM 4168 O O . MET A 1 536 ? 9.651 82.127 -14.820 1.00 64.48 536 MET A O 1
ATOM 4173 N N . PHE A 1 537 ? 10.394 80.025 -15.125 1.00 64.78 537 PHE A N 1
ATOM 4174 C CA . PHE A 1 537 ? 9.477 79.494 -14.125 1.00 65.46 537 PHE A CA 1
ATOM 4175 C C . PHE A 1 537 ? 9.823 79.978 -12.731 1.00 57.38 537 PHE A C 1
ATOM 4176 O O . PHE A 1 537 ? 8.977 79.921 -11.836 1.00 61.78 537 PHE A O 1
ATOM 4184 N N . ASP A 1 538 ? 11.046 80.431 -12.512 1.00 62.66 538 ASP A N 1
ATOM 4185 C CA . ASP A 1 538 ? 11.359 80.894 -11.172 1.00 67.93 538 ASP A CA 1
ATOM 4186 C C . ASP A 1 538 ? 10.803 82.282 -10.936 1.00 63.04 538 ASP A C 1
ATOM 4187 O O . ASP A 1 538 ? 10.471 82.630 -9.798 1.00 62.95 538 ASP A O 1
ATOM 4192 N N . ASN A 1 539 ? 10.636 83.050 -12.007 1.00 61.01 539 ASN A N 1
ATOM 4193 C CA . ASN A 1 539 ? 10.043 84.377 -11.968 1.00 60.69 539 ASN A CA 1
ATOM 4194 C C . ASN A 1 539 ? 8.519 84.365 -11.984 1.00 63.43 539 ASN A C 1
ATOM 4195 O O . ASN A 1 539 ? 7.933 85.371 -12.405 1.00 63.74 539 ASN A O 1
ATOM 4200 N N . ILE A 1 540 ? 7.865 83.285 -11.561 1.00 61.37 540 ILE A N 1
ATOM 4201 C CA . ILE A 1 540 ? 6.408 83.201 -11.644 1.00 60.29 540 ILE A CA 1
ATOM 4202 C C . ILE A 1 540 ? 5.869 82.875 -10.262 1.00 56.09 540 ILE A C 1
ATOM 4203 O O . ILE A 1 540 ? 5.805 81.698 -9.896 1.00 66.02 540 ILE A O 1
ATOM 4208 N N . PRO A 1 541 ? 5.455 83.866 -9.479 1.00 63.64 541 PRO A N 1
ATOM 4209 C CA . PRO A 1 541 ? 5.235 83.612 -8.039 1.00 56.96 541 PRO A CA 1
ATOM 4210 C C . PRO A 1 541 ? 4.154 82.596 -7.734 1.00 57.28 541 PRO A C 1
ATOM 4211 O O . PRO A 1 541 ? 4.384 81.715 -6.898 1.00 61.93 541 PRO A O 1
ATOM 4215 N N . ASN A 1 542 ? 2.983 82.680 -8.385 1.00 61.20 542 ASN A N 1
ATOM 4216 C CA . ASN A 1 542 ? 1.870 81.772 -8.091 1.00 60.02 542 ASN A CA 1
ATOM 4217 C C . ASN A 1 542 ? 1.984 80.410 -8.776 1.00 58.42 542 ASN A C 1
ATOM 4218 O O . ASN A 1 542 ? 1.070 79.590 -8.636 1.00 61.08 542 ASN A O 1
ATOM 4223 N N . LEU A 1 543 ? 3.087 80.137 -9.465 1.00 57.49 543 LEU A N 1
ATOM 4224 C CA . LEU A 1 543 ? 3.274 78.877 -10.178 1.00 62.38 543 LEU A CA 1
ATOM 4225 C C . LEU A 1 543 ? 3.311 77.673 -9.234 1.00 60.94 543 LEU A C 1
ATOM 4226 O O . LEU A 1 543 ? 4.220 77.548 -8.411 1.00 64.34 543 LEU A O 1
ATOM 4231 N N . ARG A 1 544 ? 2.332 76.770 -9.371 1.00 63.09 544 ARG A N 1
ATOM 4232 C CA . ARG A 1 544 ? 2.257 75.558 -8.555 1.00 61.84 544 ARG A CA 1
ATOM 4233 C C . ARG A 1 544 ? 2.271 74.276 -9.388 1.00 67.09 544 ARG A C 1
ATOM 4234 O O . ARG A 1 544 ? 1.923 73.200 -8.884 1.00 64.65 544 ARG A O 1
ATOM 4242 N N . GLY A 1 545 ? 2.672 74.364 -10.646 1.00 59.13 545 GLY A N 1
ATOM 4243 C CA . GLY A 1 545 ? 2.875 73.187 -11.448 1.00 55.14 545 GLY A CA 1
ATOM 4244 C C . GLY A 1 545 ? 3.320 73.577 -12.835 1.00 57.48 545 GLY A C 1
ATOM 4245 O O . GLY A 1 545 ? 2.938 74.640 -13.331 1.00 58.61 545 GLY A O 1
ATOM 4246 N N . VAL A 1 546 ? 4.148 72.753 -13.469 1.00 55.51 546 VAL A N 1
ATOM 4247 C CA . VAL A 1 546 ? 4.360 72.846 -14.903 1.00 58.72 546 VAL A CA 1
ATOM 4248 C C . VAL A 1 546 ? 4.108 71.473 -15.513 1.00 54.76 546 VAL A C 1
ATOM 4249 O O . VAL A 1 546 ? 3.892 70.482 -14.814 1.00 56.51 546 VAL A O 1
ATOM 4253 N N . SER A 1 547 ? 4.125 71.437 -16.829 1.00 52.75 547 SER A N 1
ATOM 4254 C CA . SER A 1 547 ? 3.690 70.268 -17.568 1.00 50.37 547 SER A CA 1
ATOM 4255 C C . SER A 1 547 ? 4.126 70.383 -19.007 1.00 49.72 547 SER A C 1
ATOM 4256 O O . SER A 1 547 ? 3.491 71.118 -19.766 1.00 50.05 547 SER A O 1
ATOM 4259 N N . PRO A 1 548 ? 5.190 69.715 -19.430 1.00 39.55 548 PRO A N 1
ATOM 4260 C CA . PRO A 1 548 ? 5.555 69.808 -20.838 1.00 45.35 548 PRO A CA 1
ATOM 4261 C C . PRO A 1 548 ? 4.425 69.274 -21.698 1.00 48.05 548 PRO A C 1
ATOM 4262 O O . PRO A 1 548 ? 3.732 68.318 -21.340 1.00 45.49 548 PRO A O 1
ATOM 4266 N N . TRP A 1 549 ? 4.190 69.978 -22.790 1.00 46.41 549 TRP A N 1
ATOM 4267 C CA . TRP A 1 549 ? 3.476 69.461 -23.941 1.00 44.93 549 TRP A CA 1
ATOM 4268 C C . TRP A 1 549 ? 4.578 69.096 -24.922 1.00 46.38 549 TRP A C 1
ATOM 4269 O O . TRP A 1 549 ? 5.178 69.988 -25.526 1.00 54.34 549 TRP A O 1
ATOM 4280 N N . ILE A 1 550 ? 4.875 67.800 -25.080 1.00 40.81 550 ILE A N 1
ATOM 4281 C CA . ILE A 1 550 ? 4.101 66.664 -24.566 1.00 45.16 550 ILE A CA 1
ATOM 4282 C C . ILE A 1 550 ? 5.067 65.475 -24.382 1.00 46.21 550 ILE A C 1
ATOM 4283 O O . ILE A 1 550 ? 6.242 65.577 -24.742 1.00 46.32 550 ILE A O 1
ATOM 4288 N N . LEU A 1 551 ? 4.598 64.354 -23.832 1.00 42.09 551 LEU A N 1
ATOM 4289 C CA . LEU A 1 551 ? 5.496 63.226 -23.588 1.00 36.51 551 LEU A CA 1
ATOM 4290 C C . LEU A 1 551 ? 6.019 62.619 -24.892 1.00 44.25 551 LEU A C 1
ATOM 4291 O O . LEU A 1 551 ? 7.230 62.599 -25.129 1.00 48.52 551 LEU A O 1
ATOM 4296 N N . PHE A 1 552 ? 5.128 62.116 -25.751 1.00 43.44 552 PHE A N 1
ATOM 4297 C CA . PHE A 1 552 ? 5.498 61.476 -27.013 1.00 43.26 552 PHE A CA 1
ATOM 4298 C C . PHE A 1 552 ? 5.074 62.327 -28.200 1.00 41.40 552 PHE A C 1
ATOM 4299 O O . PHE A 1 552 ? 4.039 62.985 -28.161 1.00 46.95 552 PHE A O 1
ATOM 4307 N N . ASP A 1 553 ? 5.843 62.263 -29.285 1.00 47.31 553 ASP A N 1
ATOM 4308 C CA . ASP A 1 553 ? 5.331 62.748 -30.560 1.00 45.11 553 ASP A CA 1
ATOM 4309 C C . ASP A 1 553 ? 3.969 62.120 -30.798 1.00 50.85 553 ASP A C 1
ATOM 4310 O O . ASP A 1 553 ? 3.755 60.951 -30.464 1.00 48.90 553 ASP A O 1
ATOM 4315 N N . PHE A 1 554 ? 3.029 62.899 -31.338 1.00 52.17 554 PHE A N 1
ATOM 4316 C CA . PHE A 1 554 ? 1.702 62.356 -31.614 1.00 48.16 554 PHE A CA 1
ATOM 4317 C C . PHE A 1 554 ? 1.234 62.802 -32.992 1.00 42.19 554 PHE A C 1
ATOM 4318 O O . PHE A 1 554 ? 1.830 63.673 -33.609 1.00 44.44 554 PHE A O 1
ATOM 4326 N N . ARG A 1 555 ? 0.157 62.177 -33.471 1.00 43.23 555 ARG A N 1
ATOM 4327 C CA . ARG A 1 555 ? -0.356 62.381 -34.829 1.00 43.87 555 ARG A CA 1
ATOM 4328 C C . ARG A 1 555 ? -1.319 63.561 -34.908 1.00 44.49 555 ARG A C 1
ATOM 4329 O O . ARG A 1 555 ? -2.245 63.682 -34.091 1.00 40.82 555 ARG A O 1
ATOM 4337 N N . SER A 1 556 ? -1.147 64.374 -35.954 1.00 45.37 556 SER A N 1
ATOM 4338 C CA . SER A 1 556 ? -1.961 65.551 -36.191 1.00 45.09 556 SER A CA 1
ATOM 4339 C C . SER A 1 556 ? -2.004 65.845 -37.680 1.00 41.07 556 SER A C 1
ATOM 4340 O O . SER A 1 556 ? -0.943 65.905 -38.314 1.00 41.95 556 SER A O 1
ATOM 4343 N N . PRO A 1 557 ? -3.191 66.074 -38.242 1.00 42.68 557 PRO A N 1
ATOM 4344 C CA . PRO A 1 557 ? -3.329 66.249 -39.692 1.00 46.02 557 PRO A CA 1
ATOM 4345 C C . PRO A 1 557 ? -2.976 67.631 -40.230 1.00 52.48 557 PRO A C 1
ATOM 4346 O O . PRO A 1 557 ? -3.111 67.843 -41.442 1.00 50.95 557 PRO A O 1
ATOM 4350 N N . PHE A 1 558 ? -2.533 68.599 -39.423 1.00 51.04 558 PHE A N 1
ATOM 4351 C CA . PHE A 1 558 ? -2.059 69.837 -40.037 1.00 52.75 558 PHE A CA 1
ATOM 4352 C C . PHE A 1 558 ? -0.598 70.133 -39.719 1.00 54.16 558 PHE A C 1
ATOM 4353 O O . PHE A 1 558 ? -0.161 71.280 -39.830 1.00 51.51 558 PHE A O 1
ATOM 4361 N N . ARG A 1 559 ? 0.176 69.109 -39.385 1.00 51.40 559 ARG A N 1
ATOM 4362 C CA . ARG A 1 559 ? 1.626 69.217 -39.261 1.00 44.86 559 ARG A CA 1
ATOM 4363 C C . ARG A 1 559 ? 2.200 68.626 -40.538 1.00 53.34 559 ARG A C 1
ATOM 4364 O O . ARG A 1 559 ? 2.495 67.427 -40.606 1.00 52.58 559 ARG A O 1
ATOM 4372 N N . PHE A 1 560 ? 2.359 69.488 -41.557 1.00 52.86 560 PHE A N 1
ATOM 4373 C CA . PHE A 1 560 ? 2.601 69.089 -42.938 1.00 43.99 560 PHE A CA 1
ATOM 4374 C C . PHE A 1 560 ? 4.053 69.074 -43.347 1.00 50.01 560 PHE A C 1
ATOM 4375 O O . PHE A 1 560 ? 4.321 68.773 -44.517 1.00 53.35 560 PHE A O 1
ATOM 4383 N N . HIS A 1 561 ? 4.979 69.502 -42.500 1.00 48.62 561 HIS A N 1
ATOM 4384 C CA . HIS A 1 561 ? 6.323 69.650 -43.033 1.00 46.03 561 HIS A CA 1
ATOM 4385 C C . HIS A 1 561 ? 6.786 68.279 -43.472 1.00 47.12 561 HIS A C 1
ATOM 4386 O O . HIS A 1 561 ? 6.771 67.351 -42.660 1.00 50.22 561 HIS A O 1
ATOM 4393 N N . PRO A 1 562 ? 7.144 68.087 -44.737 1.00 50.31 562 PRO A N 1
ATOM 4394 C CA . PRO A 1 562 ? 7.320 66.716 -45.215 1.00 45.11 562 PRO A CA 1
ATOM 4395 C C . PRO A 1 562 ? 8.449 65.996 -44.525 1.00 51.12 562 PRO A C 1
ATOM 4396 O O . PRO A 1 562 ? 8.329 64.801 -44.219 1.00 51.58 562 PRO A O 1
ATOM 4400 N N . THR A 1 563 ? 9.541 66.702 -44.239 1.00 57.22 563 THR A N 1
ATOM 4401 C CA . THR A 1 563 ? 10.737 66.065 -43.708 1.00 49.36 563 THR A CA 1
ATOM 4402 C C . THR A 1 563 ? 10.912 66.232 -42.203 1.00 45.14 563 THR A C 1
ATOM 4403 O O . THR A 1 563 ? 11.570 65.392 -41.585 1.00 48.62 563 THR A O 1
ATOM 4407 N N . ASN A 1 564 ? 10.325 67.253 -41.584 1.00 46.51 564 ASN A N 1
ATOM 4408 C CA . ASN A 1 564 ? 10.424 67.383 -40.130 1.00 47.48 564 ASN A CA 1
ATOM 4409 C C . ASN A 1 564 ? 9.157 66.967 -39.400 1.00 48.30 564 ASN A C 1
ATOM 4410 O O . ASN A 1 564 ? 9.212 66.750 -38.188 1.00 44.87 564 ASN A O 1
ATOM 4415 N N . GLN A 1 565 ? 8.016 66.855 -40.087 1.00 49.62 565 GLN A N 1
ATOM 4416 C CA . GLN A 1 565 ? 6.766 66.555 -39.391 1.00 46.91 565 GLN A CA 1
ATOM 4417 C C . GLN A 1 565 ? 6.094 65.285 -39.896 1.00 50.22 565 GLN A C 1
ATOM 4418 O O . GLN A 1 565 ? 5.880 64.354 -39.100 1.00 43.26 565 GLN A O 1
ATOM 4424 N N . ASP A 1 566 ? 5.752 65.219 -41.191 1.00 44.81 566 ASP A N 1
ATOM 4425 C CA . ASP A 1 566 ? 5.141 64.032 -41.787 1.00 42.45 566 ASP A CA 1
ATOM 4426 C C . ASP A 1 566 ? 3.926 63.552 -40.984 1.00 48.51 566 ASP A C 1
ATOM 4427 O O . ASP A 1 566 ? 3.761 62.361 -40.714 1.00 44.94 566 ASP A O 1
ATOM 4432 N N . GLY A 1 567 ? 3.091 64.490 -40.553 1.00 43.27 567 GLY A N 1
ATOM 4433 C CA . GLY A 1 567 ? 1.928 64.143 -39.776 1.00 41.48 567 GLY A CA 1
ATOM 4434 C C . GLY A 1 567 ? 2.121 64.108 -38.279 1.00 43.14 567 GLY A C 1
ATOM 4435 O O . GLY A 1 567 ? 1.153 63.835 -37.561 1.00 42.72 567 GLY A O 1
ATOM 4436 N N . TRP A 1 568 ? 3.327 64.382 -37.785 1.00 44.28 568 TRP A N 1
ATOM 4437 C CA . TRP A 1 568 ? 3.636 64.368 -36.359 1.00 44.41 568 TRP A CA 1
ATOM 4438 C C . TRP A 1 568 ? 3.822 65.781 -35.818 1.00 42.55 568 TRP A C 1
ATOM 4439 O O . TRP A 1 568 ? 4.585 66.580 -36.369 1.00 47.79 568 TRP A O 1
ATOM 4450 N N . ASN A 1 569 ? 3.159 66.064 -34.719 1.00 44.25 569 ASN A N 1
ATOM 4451 C CA . ASN A 1 569 ? 3.539 67.150 -33.832 1.00 44.13 569 ASN A CA 1
ATOM 4452 C C . ASN A 1 569 ? 4.756 66.700 -33.023 1.00 46.92 569 ASN A C 1
ATOM 4453 O O . ASN A 1 569 ? 4.626 65.975 -32.034 1.00 49.59 569 ASN A O 1
ATOM 4458 N N . ARG A 1 570 ? 5.951 67.128 -33.433 1.00 46.12 570 ARG A N 1
ATOM 4459 C CA . ARG A 1 570 ? 7.187 66.638 -32.831 1.00 47.66 570 ARG A CA 1
ATOM 4460 C C . ARG A 1 570 ? 7.511 67.303 -31.495 1.00 49.85 570 ARG A C 1
ATOM 4461 O O . ARG A 1 570 ? 8.686 67.470 -31.149 1.00 45.18 570 ARG A O 1
ATOM 4469 N N . LYS A 1 571 ? 6.488 67.699 -30.741 1.00 48.58 571 LYS A N 1
ATOM 4470 C CA . LYS A 1 571 ? 6.734 68.345 -29.460 1.00 46.48 571 LYS A CA 1
ATOM 4471 C C . LYS A 1 571 ? 6.984 67.351 -28.339 1.00 50.34 571 LYS A C 1
ATOM 4472 O O . LYS A 1 571 ? 7.141 67.771 -27.192 1.00 52.55 571 LYS A O 1
ATOM 4478 N N . GLY A 1 572 ? 7.038 66.056 -28.633 1.00 48.13 572 GLY A N 1
ATOM 4479 C CA . GLY A 1 572 ? 7.267 65.088 -27.585 1.00 43.86 572 GLY A CA 1
ATOM 4480 C C . GLY A 1 572 ? 8.653 65.241 -27.000 1.00 43.74 572 GLY A C 1
ATOM 4481 O O . GLY A 1 572 ? 9.600 65.623 -27.685 1.00 55.63 572 GLY A O 1
ATOM 4482 N N . LEU A 1 573 ? 8.768 64.962 -25.702 1.00 43.17 573 LEU A N 1
ATOM 4483 C CA . LEU A 1 573 ? 10.086 64.735 -25.111 1.00 41.44 573 LEU A CA 1
ATOM 4484 C C . LEU A 1 573 ? 10.644 63.384 -25.504 1.00 45.22 573 LEU A C 1
ATOM 4485 O O . LEU A 1 573 ? 11.827 63.115 -25.258 1.00 44.23 573 LEU A O 1
ATOM 4490 N N . VAL A 1 574 ? 9.808 62.529 -26.096 1.00 46.30 574 VAL A N 1
ATOM 4491 C CA . VAL A 1 574 ? 10.212 61.236 -26.625 1.00 45.56 574 VAL A CA 1
ATOM 4492 C C . VAL A 1 574 ? 9.760 61.168 -28.081 1.00 44.49 574 VAL A C 1
ATOM 4493 O O . VAL A 1 574 ? 8.793 61.831 -28.475 1.00 44.44 574 VAL A O 1
ATOM 4497 N N . SER A 1 575 ? 10.504 60.410 -28.894 1.00 41.46 575 SER A N 1
ATOM 4498 C CA . SER A 1 575 ? 10.220 60.344 -30.322 1.00 41.97 575 SER A CA 1
ATOM 4499 C C . SER A 1 575 ? 8.969 59.512 -30.618 1.00 46.82 575 SER A C 1
ATOM 4500 O O . SER A 1 575 ? 8.412 58.817 -29.760 1.00 42.73 575 SER A O 1
ATOM 4503 N N . ASP A 1 576 ? 8.513 59.604 -31.865 1.00 42.67 576 ASP A N 1
ATOM 4504 C CA . ASP A 1 576 ? 7.431 58.725 -32.270 1.00 43.92 576 ASP A CA 1
ATOM 4505 C C . ASP A 1 576 ? 7.858 57.264 -32.148 1.00 46.73 576 ASP A C 1
ATOM 4506 O O . ASP A 1 576 ? 7.028 56.393 -31.878 1.00 50.57 576 ASP A O 1
ATOM 4511 N N . GLN A 1 577 ? 9.149 56.987 -32.317 1.00 45.26 577 GLN A N 1
ATOM 4512 C CA . GLN A 1 577 ? 9.717 55.665 -32.115 1.00 44.80 577 GLN A CA 1
ATOM 4513 C C . GLN A 1 577 ? 9.943 55.334 -30.654 1.00 46.00 577 GLN A C 1
ATOM 4514 O O . GLN A 1 577 ? 10.353 54.211 -30.351 1.00 50.94 577 GLN A O 1
ATOM 4520 N N . GLY A 1 578 ? 9.710 56.271 -29.747 1.00 42.80 578 GLY A N 1
ATOM 4521 C CA . GLY A 1 578 ? 9.888 55.934 -28.355 1.00 45.63 578 GLY A CA 1
ATOM 4522 C C . GLY A 1 578 ? 11.299 56.036 -27.825 1.00 49.84 578 GLY A C 1
ATOM 4523 O O . GLY A 1 578 ? 11.598 55.396 -26.811 1.00 53.11 578 GLY A O 1
ATOM 4524 N N . ILE A 1 579 ? 12.187 56.816 -28.499 1.00 48.58 579 ILE A N 1
ATOM 4525 C CA . ILE A 1 579 ? 13.516 57.184 -28.012 1.00 48.82 579 ILE A CA 1
ATOM 4526 C C . ILE A 1 579 ? 13.432 58.546 -27.316 1.00 50.04 579 ILE A C 1
ATOM 4527 O O . ILE A 1 579 ? 12.746 59.459 -27.792 1.00 48.70 579 ILE A O 1
ATOM 4532 N N . ARG A 1 580 ? 14.154 58.702 -26.207 1.00 48.34 580 ARG A N 1
ATOM 4533 C CA . ARG A 1 580 ? 14.135 59.949 -25.446 1.00 46.75 580 ARG A CA 1
ATOM 4534 C C . ARG A 1 580 ? 14.973 61.033 -26.120 1.00 50.00 580 ARG A C 1
ATOM 4535 O O . ARG A 1 580 ? 16.132 60.803 -26.474 1.00 56.06 580 ARG A O 1
ATOM 4543 N N . LYS A 1 581 ? 14.395 62.226 -26.281 1.00 52.38 581 LYS A N 1
ATOM 4544 C CA . LYS A 1 581 ? 15.118 63.357 -26.852 1.00 50.16 581 LYS A CA 1
ATOM 4545 C C . LYS A 1 581 ? 15.959 64.060 -25.786 1.00 51.62 581 LYS A C 1
ATOM 4546 O O . LYS A 1 581 ? 15.790 63.849 -24.580 1.00 49.25 581 LYS A O 1
ATOM 4552 N N . LYS A 1 582 ? 16.888 64.902 -26.251 1.00 53.54 582 LYS A N 1
ATOM 4553 C CA . LYS A 1 582 ? 17.723 65.672 -25.325 1.00 54.71 582 LYS A CA 1
ATOM 4554 C C . LYS A 1 582 ? 16.879 66.362 -24.253 1.00 51.62 582 LYS A C 1
ATOM 4555 O O . LYS A 1 582 ? 17.177 66.258 -23.063 1.00 55.18 582 LYS A O 1
ATOM 4561 N N . ALA A 1 583 ? 15.788 67.027 -24.651 1.00 52.87 583 ALA A N 1
ATOM 4562 C CA . ALA A 1 583 ? 14.994 67.788 -23.686 1.00 55.39 583 ALA A CA 1
ATOM 4563 C C . ALA A 1 583 ? 14.351 66.917 -22.607 1.00 50.65 583 ALA A C 1
ATOM 4564 O O . ALA A 1 583 ? 13.997 67.450 -21.551 1.00 54.95 583 ALA A O 1
ATOM 4566 N N . TRP A 1 584 ? 14.226 65.598 -22.824 1.00 50.91 584 TRP A N 1
ATOM 4567 C CA . TRP A 1 584 ? 13.619 64.708 -21.816 1.00 55.44 584 TRP A CA 1
ATOM 4568 C C . TRP A 1 584 ? 14.435 64.675 -20.515 1.00 53.16 584 TRP A C 1
ATOM 4569 O O . TRP A 1 584 ? 13.873 64.643 -19.415 1.00 50.67 584 TRP A O 1
ATOM 4580 N N . TYR A 1 585 ? 15.764 64.690 -20.625 1.00 52.48 585 TYR A N 1
ATOM 4581 C CA . TYR A 1 585 ? 16.614 64.594 -19.440 1.00 57.81 585 TYR A CA 1
ATOM 4582 C C . TYR A 1 585 ? 16.606 65.880 -18.614 1.00 53.60 585 TYR A C 1
ATOM 4583 O O . TYR A 1 585 ? 16.689 65.814 -17.383 1.00 52.67 585 TYR A O 1
ATOM 4592 N N . LEU A 1 586 ? 16.474 67.044 -19.255 1.00 51.93 586 LEU A N 1
ATOM 4593 C CA . LEU A 1 586 ? 16.367 68.290 -18.496 1.00 54.26 586 LEU A CA 1
ATOM 4594 C C . LEU A 1 586 ? 15.172 68.269 -17.562 1.00 48.43 586 LEU A C 1
ATOM 4595 O O . LEU A 1 586 ? 15.257 68.723 -16.416 1.00 55.71 586 LEU A O 1
ATOM 4600 N N . MET A 1 587 ? 14.053 67.732 -18.028 1.00 54.49 587 MET A N 1
ATOM 4601 C CA . MET A 1 587 ? 12.839 67.720 -17.222 1.00 52.12 587 MET A CA 1
ATOM 4602 C C . MET A 1 587 ? 12.935 66.714 -16.087 1.00 55.59 587 MET A C 1
ATOM 4603 O O . MET A 1 587 ? 12.429 66.966 -14.984 1.00 55.85 587 MET A O 1
ATOM 4608 N N . ARG A 1 588 ? 13.594 65.577 -16.330 1.00 49.37 588 ARG A N 1
ATOM 4609 C CA . ARG A 1 588 ? 13.862 64.647 -15.240 1.00 54.71 588 ARG A CA 1
ATOM 4610 C C . ARG A 1 588 ? 14.702 65.299 -14.143 1.00 56.87 588 ARG A C 1
ATOM 4611 O O . ARG A 1 588 ? 14.482 65.057 -12.948 1.00 58.19 588 ARG A O 1
ATOM 4619 N N . GLU A 1 589 ? 15.682 66.109 -14.532 1.00 54.76 589 GLU A N 1
ATOM 4620 C CA . GLU A 1 589 ? 16.505 66.806 -13.556 1.00 58.83 589 GLU A CA 1
ATOM 4621 C C . GLU A 1 589 ? 15.734 67.950 -12.895 1.00 62.42 589 GLU A C 1
ATOM 4622 O O . GLU A 1 589 ? 15.845 68.155 -11.679 1.00 60.34 589 GLU A O 1
ATOM 4628 N N . TYR A 1 590 ? 14.918 68.684 -13.662 1.00 56.09 590 TYR A N 1
ATOM 4629 C CA . TYR A 1 590 ? 14.091 69.708 -13.038 1.00 56.51 590 TYR A CA 1
ATOM 4630 C C . TYR A 1 590 ? 13.156 69.092 -12.018 1.00 58.95 590 TYR A C 1
ATOM 4631 O O . TYR A 1 590 ? 12.826 69.729 -11.010 1.00 65.88 590 TYR A O 1
ATOM 4640 N N . TYR A 1 591 ? 12.753 67.847 -12.251 1.00 61.35 591 TYR A N 1
ATOM 4641 C CA . TYR A 1 591 ? 11.750 67.155 -11.461 1.00 63.54 591 TYR A CA 1
ATOM 4642 C C . TYR A 1 591 ? 12.311 66.414 -10.250 1.00 59.15 591 TYR A C 1
ATOM 4643 O O . TYR A 1 591 ? 11.528 66.009 -9.389 1.00 63.97 591 TYR A O 1
ATOM 4652 N N . LYS A 1 592 ? 13.630 66.234 -10.151 1.00 63.53 592 LYS A N 1
ATOM 4653 C CA . LYS A 1 592 ? 14.228 65.631 -8.960 1.00 65.73 592 LYS A CA 1
ATOM 4654 C C . LYS A 1 592 ? 14.393 66.624 -7.811 1.00 74.37 592 LYS A C 1
ATOM 4655 O O . LYS A 1 592 ? 14.489 66.211 -6.651 1.00 78.63 592 LYS A O 1
ATOM 4661 N N . THR A 1 593 ? 14.423 67.922 -8.107 1.00 74.05 593 THR A N 1
ATOM 4662 C CA . THR A 1 593 ? 14.531 68.982 -7.115 1.00 72.94 593 THR A CA 1
ATOM 4663 C C . THR A 1 593 ? 13.189 69.318 -6.461 1.00 77.63 593 THR A C 1
ATOM 4664 O O . THR A 1 593 ? 12.995 70.451 -5.995 1.00 81.60 593 THR A O 1
ATOM 4668 N N . LYS A 1 594 ? 12.250 68.376 -6.421 1.00 80.47 594 LYS A N 1
ATOM 4669 C CA . LYS A 1 594 ? 10.880 68.702 -6.024 1.00 76.27 594 LYS A CA 1
ATOM 4670 C C . LYS A 1 594 ? 10.306 67.797 -4.938 1.00 71.11 594 LYS A C 1
ATOM 4671 O O . LYS A 1 594 ? 10.846 66.727 -4.650 1.00 82.38 594 LYS A O 1
ATOM 4677 N N . GLN B 1 25 ? 37.621 41.875 -27.027 1.00 88.50 25 GLN B N 1
ATOM 4678 C CA . GLN B 1 25 ? 37.234 42.297 -28.366 1.00 85.67 25 GLN B CA 1
ATOM 4679 C C . GLN B 1 25 ? 36.201 43.428 -28.300 1.00 81.87 25 GLN B C 1
ATOM 4680 O O . GLN B 1 25 ? 36.246 44.379 -29.092 1.00 79.78 25 GLN B O 1
ATOM 4686 N N . ASN B 1 26 ? 35.289 43.322 -27.332 1.00 77.50 26 ASN B N 1
ATOM 4687 C CA . ASN B 1 26 ? 34.100 44.164 -27.255 1.00 71.36 26 ASN B CA 1
ATOM 4688 C C . ASN B 1 26 ? 34.050 44.879 -25.915 1.00 65.45 26 ASN B C 1
ATOM 4689 O O . ASN B 1 26 ? 34.011 44.234 -24.863 1.00 72.72 26 ASN B O 1
ATOM 4694 N N . ILE B 1 27 ? 33.979 46.204 -25.962 1.00 59.63 27 ILE B N 1
ATOM 4695 C CA . ILE B 1 27 ? 34.034 47.012 -24.756 1.00 63.01 27 ILE B CA 1
ATOM 4696 C C . ILE B 1 27 ? 32.817 46.723 -23.891 1.00 63.77 27 ILE B C 1
ATOM 4697 O O . ILE B 1 27 ? 31.670 46.866 -24.332 1.00 69.98 27 ILE B O 1
ATOM 4702 N N . THR B 1 28 ? 33.066 46.327 -22.649 1.00 63.39 28 THR B N 1
ATOM 4703 C CA . THR B 1 28 ? 31.995 46.011 -21.728 1.00 61.27 28 THR B CA 1
ATOM 4704 C C . THR B 1 28 ? 31.214 47.273 -21.378 1.00 66.82 28 THR B C 1
ATOM 4705 O O . THR B 1 28 ? 31.733 48.388 -21.449 1.00 69.35 28 THR B O 1
ATOM 4709 N N . ASN B 1 29 ? 29.941 47.086 -21.042 1.00 62.96 29 ASN B N 1
ATOM 4710 C CA . ASN B 1 29 ? 29.073 48.141 -20.522 1.00 63.27 29 ASN B CA 1
ATOM 4711 C C . ASN B 1 29 ? 29.116 49.411 -21.383 1.00 66.79 29 ASN B C 1
ATOM 4712 O O . ASN B 1 29 ? 29.422 50.508 -20.905 1.00 63.08 29 ASN B O 1
ATOM 4717 N N . VAL B 1 30 ? 28.782 49.256 -22.670 1.00 56.49 30 VAL B N 1
ATOM 4718 C CA . VAL B 1 30 ? 28.777 50.414 -23.561 1.00 53.46 30 VAL B CA 1
ATOM 4719 C C . VAL B 1 30 ? 27.881 51.524 -23.019 1.00 62.51 30 VAL B C 1
ATOM 4720 O O . VAL B 1 30 ? 28.163 52.709 -23.221 1.00 65.06 30 VAL B O 1
ATOM 4724 N N . TYR B 1 31 ? 26.815 51.177 -22.297 1.00 64.86 31 TYR B N 1
ATOM 4725 C CA . TYR B 1 31 ? 25.860 52.190 -21.855 1.00 65.76 31 TYR B CA 1
ATOM 4726 C C . TYR B 1 31 ? 26.316 52.962 -20.634 1.00 62.89 31 TYR B C 1
ATOM 4727 O O . TYR B 1 31 ? 25.574 53.829 -20.160 1.00 66.91 31 TYR B O 1
ATOM 4736 N N . GLY B 1 32 ? 27.509 52.674 -20.120 1.00 65.45 32 GLY B N 1
ATOM 4737 C CA . GLY B 1 32 ? 28.105 53.444 -19.052 1.00 64.13 32 GLY B CA 1
ATOM 4738 C C . GLY B 1 32 ? 29.313 54.247 -19.471 1.00 62.11 32 GLY B C 1
ATOM 4739 O O . GLY B 1 32 ? 30.021 54.766 -18.598 1.00 74.63 32 GLY B O 1
ATOM 4740 N N . ARG B 1 33 ? 29.587 54.363 -20.759 1.00 57.22 33 ARG B N 1
ATOM 4741 C CA . ARG B 1 33 ? 30.747 55.069 -21.257 1.00 60.50 33 ARG B CA 1
ATOM 4742 C C . ARG B 1 33 ? 30.350 56.455 -21.720 1.00 62.86 33 ARG B C 1
ATOM 4743 O O . ARG B 1 33 ? 29.258 56.945 -21.426 1.00 67.61 33 ARG B O 1
ATOM 4751 N N . ASP B 1 34 ? 31.256 57.091 -22.458 1.00 68.64 34 ASP B N 1
ATOM 4752 C CA . ASP B 1 34 ? 30.994 58.372 -23.107 1.00 74.25 34 ASP B CA 1
ATOM 4753 C C . ASP B 1 34 ? 30.405 58.060 -24.472 1.00 68.31 34 ASP B C 1
ATOM 4754 O O . ASP B 1 34 ? 31.124 57.703 -25.408 1.00 67.21 34 ASP B O 1
ATOM 4759 N N . ILE B 1 35 ? 29.087 58.170 -24.583 1.00 67.68 35 ILE B N 1
ATOM 4760 C CA . ILE B 1 35 ? 28.392 57.672 -25.758 1.00 69.50 35 ILE B CA 1
ATOM 4761 C C . ILE B 1 35 ? 27.591 58.795 -26.398 1.00 64.79 35 ILE B C 1
ATOM 4762 O O . ILE B 1 35 ? 27.285 59.821 -25.785 1.00 58.74 35 ILE B O 1
ATOM 4767 N N . ARG B 1 36 ? 27.242 58.564 -27.657 1.00 67.66 36 ARG B N 1
ATOM 4768 C CA . ARG B 1 36 ? 26.637 59.566 -28.522 1.00 66.97 36 ARG B CA 1
ATOM 4769 C C . ARG B 1 36 ? 25.819 58.804 -29.552 1.00 63.27 36 ARG B C 1
ATOM 4770 O O . ARG B 1 36 ? 26.390 58.049 -30.343 1.00 61.92 36 ARG B O 1
ATOM 4778 N N . SER B 1 37 ? 24.497 58.973 -29.535 1.00 71.01 37 SER B N 1
ATOM 4779 C CA . SER B 1 37 ? 23.642 58.202 -30.432 1.00 61.04 37 SER B CA 1
ATOM 4780 C C . SER B 1 37 ? 23.847 58.620 -31.872 1.00 56.50 37 SER B C 1
ATOM 4781 O O . SER B 1 37 ? 24.020 59.797 -32.165 1.00 61.99 37 SER B O 1
ATOM 4784 N N . LEU B 1 38 ? 23.822 57.641 -32.774 1.00 59.87 38 LEU B N 1
ATOM 4785 C CA . LEU B 1 38 ? 23.677 57.886 -34.202 1.00 58.73 38 LEU B CA 1
ATOM 4786 C C . LEU B 1 38 ? 22.307 57.469 -34.724 1.00 54.37 38 LEU B C 1
ATOM 4787 O O . LEU B 1 38 ? 22.117 57.368 -35.936 1.00 52.07 38 LEU B O 1
ATOM 4792 N N . ASN B 1 39 ? 21.350 57.225 -33.837 1.00 57.26 39 ASN B N 1
ATOM 4793 C CA . ASN B 1 39 ? 20.014 56.831 -34.246 1.00 53.37 39 ASN B CA 1
ATOM 4794 C C . ASN B 1 39 ? 19.316 57.996 -34.925 1.00 47.91 39 ASN B C 1
ATOM 4795 O O . ASN B 1 39 ? 19.824 59.109 -34.975 1.00 56.08 39 ASN B O 1
ATOM 4800 N N . GLY B 1 40 ? 18.105 57.745 -35.402 1.00 42.24 40 GLY B N 1
ATOM 4801 C CA . GLY B 1 40 ? 17.360 58.754 -36.109 1.00 45.30 40 GLY B CA 1
ATOM 4802 C C . GLY B 1 40 ? 17.095 58.250 -37.507 1.00 49.99 40 GLY B C 1
ATOM 4803 O O . GLY B 1 40 ? 17.279 57.058 -37.755 1.00 56.05 40 GLY B O 1
ATOM 4804 N N . LYS B 1 41 ? 16.701 59.111 -38.435 1.00 45.98 41 LYS B N 1
ATOM 4805 C CA . LYS B 1 41 ? 16.304 58.650 -39.763 1.00 51.36 41 LYS B CA 1
ATOM 4806 C C . LYS B 1 41 ? 17.509 58.624 -40.704 1.00 50.01 41 LYS B C 1
ATOM 4807 O O . LYS B 1 41 ? 18.159 59.646 -40.918 1.00 56.11 41 LYS B O 1
ATOM 4813 N N . TRP B 1 42 ? 17.818 57.454 -41.250 1.00 49.42 42 TRP B N 1
ATOM 4814 C CA . TRP B 1 42 ? 18.854 57.339 -42.262 1.00 52.65 42 TRP B CA 1
ATOM 4815 C C . TRP B 1 42 ? 18.226 57.238 -43.646 1.00 54.23 42 TRP B C 1
ATOM 4816 O O . TRP B 1 42 ? 17.072 56.851 -43.802 1.00 54.01 42 TRP B O 1
ATOM 4827 N N . ASN B 1 43 ? 18.998 57.590 -44.656 1.00 58.93 43 ASN B N 1
ATOM 4828 C CA . ASN B 1 43 ? 18.524 57.398 -46.009 1.00 55.32 43 ASN B CA 1
ATOM 4829 C C . ASN B 1 43 ? 18.804 55.970 -46.426 1.00 56.34 43 ASN B C 1
ATOM 4830 O O . ASN B 1 43 ? 19.811 55.373 -46.030 1.00 54.58 43 ASN B O 1
ATOM 4835 N N . ALA B 1 44 ? 17.890 55.410 -47.214 1.00 54.42 44 ALA B N 1
ATOM 4836 C CA . ALA B 1 44 ? 17.949 53.998 -47.550 1.00 54.22 44 ALA B CA 1
ATOM 4837 C C . ALA B 1 44 ? 17.766 53.781 -49.043 1.00 55.98 44 ALA B C 1
ATOM 4838 O O . ALA B 1 44 ? 17.099 54.561 -49.728 1.00 52.78 44 ALA B O 1
ATOM 4840 N N . ILE B 1 45 ? 18.381 52.708 -49.537 1.00 56.11 45 ILE B N 1
ATOM 4841 C CA . ILE B 1 45 ? 18.145 52.210 -50.884 1.00 56.37 45 ILE B CA 1
ATOM 4842 C C . ILE B 1 45 ? 17.921 50.710 -50.797 1.00 57.68 45 ILE B C 1
ATOM 4843 O O . ILE B 1 45 ? 18.723 49.990 -50.190 1.00 55.33 45 ILE B O 1
ATOM 4848 N N . ILE B 1 46 ? 16.834 50.249 -51.404 1.00 56.19 46 ILE B N 1
ATOM 4849 C CA . ILE B 1 46 ? 16.481 48.837 -51.450 1.00 56.45 46 ILE B CA 1
ATOM 4850 C C . ILE B 1 46 ? 17.173 48.209 -52.656 1.00 56.20 46 ILE B C 1
ATOM 4851 O O . ILE B 1 46 ? 16.860 48.542 -53.803 1.00 59.47 46 ILE B O 1
ATOM 4856 N N . ASP B 1 47 ? 18.067 47.258 -52.403 1.00 53.11 47 ASP B N 1
ATOM 4857 C CA . ASP B 1 47 ? 18.998 46.759 -53.413 1.00 59.27 47 ASP B CA 1
ATOM 4858 C C . ASP B 1 47 ? 18.671 45.313 -53.778 1.00 52.83 47 ASP B C 1
ATOM 4859 O O . ASP B 1 47 ? 19.416 44.386 -53.465 1.00 55.75 47 ASP B O 1
ATOM 4864 N N . LEU B 1 48 ? 17.555 45.139 -54.492 1.00 54.82 48 LEU B N 1
ATOM 4865 C CA . LEU B 1 48 ? 17.004 43.804 -54.728 1.00 56.61 48 LEU B CA 1
ATOM 4866 C C . LEU B 1 48 ? 18.010 42.883 -55.414 1.00 64.95 48 LEU B C 1
ATOM 4867 O O . LEU B 1 48 ? 18.143 41.708 -55.041 1.00 68.08 48 LEU B O 1
ATOM 4872 N N . TYR B 1 49 ? 18.740 43.398 -56.404 1.00 60.18 49 TYR B N 1
ATOM 4873 C CA . TYR B 1 49 ? 19.675 42.594 -57.171 1.00 56.99 49 TYR B CA 1
ATOM 4874 C C . TYR B 1 49 ? 21.109 42.707 -56.688 1.00 63.13 49 TYR B C 1
ATOM 4875 O O . TYR B 1 49 ? 22.016 42.211 -57.370 1.00 63.74 49 TYR B O 1
ATOM 4884 N N . ASP B 1 50 ? 21.340 43.360 -55.546 1.00 63.78 50 ASP B N 1
ATOM 4885 C CA . ASP B 1 50 ? 22.677 43.501 -54.968 1.00 60.74 50 ASP B CA 1
ATOM 4886 C C . ASP B 1 50 ? 23.649 44.165 -55.945 1.00 65.61 50 ASP B C 1
ATOM 4887 O O . ASP B 1 50 ? 24.858 43.944 -55.891 1.00 68.39 50 ASP B O 1
ATOM 4892 N N . GLN B 1 51 ? 23.118 44.975 -56.851 1.00 62.56 51 GLN B N 1
ATOM 4893 C CA . GLN B 1 51 ? 23.898 45.829 -57.723 1.00 60.87 51 GLN B CA 1
ATOM 4894 C C . GLN B 1 51 ? 24.418 47.072 -57.015 1.00 69.53 51 GLN B C 1
ATOM 4895 O O . GLN B 1 51 ? 25.008 47.938 -57.664 1.00 71.61 51 GLN B O 1
ATOM 4901 N N . GLY B 1 52 ? 24.224 47.189 -55.704 1.00 65.83 52 GLY B N 1
ATOM 4902 C CA . GLY B 1 52 ? 24.681 48.386 -55.019 1.00 70.69 52 GLY B CA 1
ATOM 4903 C C . GLY B 1 52 ? 26.189 48.427 -54.853 1.00 73.90 52 GLY B C 1
ATOM 4904 O O . GLY B 1 52 ? 26.823 49.451 -55.109 1.00 70.70 52 GLY B O 1
ATOM 4905 N N . ARG B 1 53 ? 26.780 47.324 -54.386 1.00 74.76 53 ARG B N 1
ATOM 4906 C CA . ARG B 1 53 ? 28.222 47.310 -54.169 1.00 78.30 53 ARG B CA 1
ATOM 4907 C C . ARG B 1 53 ? 28.971 47.504 -55.482 1.00 82.95 53 ARG B C 1
ATOM 4908 O O . ARG B 1 53 ? 29.983 48.218 -55.534 1.00 76.73 53 ARG B O 1
ATOM 4916 N N . GLY B 1 54 ? 28.474 46.889 -56.558 1.00 78.60 54 GLY B N 1
ATOM 4917 C CA . GLY B 1 54 ? 29.140 46.998 -57.840 1.00 74.88 54 GLY B CA 1
ATOM 4918 C C . GLY B 1 54 ? 29.295 48.426 -58.317 1.00 76.45 54 GLY B C 1
ATOM 4919 O O . GLY B 1 54 ? 30.260 48.750 -59.014 1.00 79.84 54 GLY B O 1
ATOM 4920 N N . MET B 1 55 ? 28.363 49.302 -57.949 1.00 77.84 55 MET B N 1
ATOM 4921 C CA . MET B 1 55 ? 28.426 50.699 -58.354 1.00 78.36 55 MET B CA 1
ATOM 4922 C C . MET B 1 55 ? 28.894 51.616 -57.234 1.00 75.98 55 MET B C 1
ATOM 4923 O O . MET B 1 55 ? 28.856 52.840 -57.395 1.00 75.82 55 MET B O 1
ATOM 4928 N N . LYS B 1 56 ? 29.350 51.049 -56.120 1.00 74.71 56 LYS B N 1
ATOM 4929 C CA . LYS B 1 56 ? 29.993 51.787 -55.035 1.00 79.64 56 LYS B CA 1
ATOM 4930 C C . LYS B 1 56 ? 29.135 52.974 -54.589 1.00 81.19 56 LYS B C 1
ATOM 4931 O O . LYS B 1 56 ? 29.543 54.138 -54.625 1.00 86.98 56 LYS B O 1
ATOM 4937 N N . VAL B 1 57 ? 27.911 52.657 -54.164 1.00 78.22 57 VAL B N 1
ATOM 4938 C CA . VAL B 1 57 ? 27.038 53.695 -53.638 1.00 75.82 57 VAL B CA 1
ATOM 4939 C C . VAL B 1 57 ? 27.600 54.257 -52.339 1.00 75.81 57 VAL B C 1
ATOM 4940 O O . VAL B 1 57 ? 27.240 55.369 -51.933 1.00 72.94 57 VAL B O 1
ATOM 4944 N N . TYR B 1 58 ? 28.503 53.521 -51.687 1.00 70.67 58 TYR B N 1
ATOM 4945 C CA . TYR B 1 58 ? 29.104 53.990 -50.450 1.00 76.06 58 TYR B CA 1
ATOM 4946 C C . TYR B 1 58 ? 30.043 55.172 -50.653 1.00 75.74 58 TYR B C 1
ATOM 4947 O O . TYR B 1 58 ? 30.469 55.780 -49.660 1.00 76.42 58 TYR B O 1
ATOM 4956 N N . ARG B 1 59 ? 30.367 55.514 -51.900 1.00 75.45 59 ARG B N 1
ATOM 4957 C CA . ARG B 1 59 ? 31.195 56.677 -52.181 1.00 79.05 59 ARG B CA 1
ATOM 4958 C C . ARG B 1 59 ? 30.376 57.959 -52.283 1.00 79.92 59 ARG B C 1
ATOM 4959 O O . ARG B 1 59 ? 30.944 59.052 -52.172 1.00 82.87 59 ARG B O 1
ATOM 4967 N N . ASN B 1 60 ? 29.060 57.845 -52.470 1.00 83.21 60 ASN B N 1
ATOM 4968 C CA . ASN B 1 60 ? 28.147 58.989 -52.461 1.00 78.40 60 ASN B CA 1
ATOM 4969 C C . ASN B 1 60 ? 28.592 60.031 -53.478 1.00 80.72 60 ASN B C 1
ATOM 4970 O O . ASN B 1 60 ? 28.661 61.229 -53.190 1.00 77.79 60 ASN B O 1
ATOM 4975 N N . GLN B 1 61 ? 28.912 59.551 -54.679 1.00 84.89 61 GLN B N 1
ATOM 4976 C CA . GLN B 1 61 ? 29.355 60.415 -55.766 1.00 85.98 61 GLN B CA 1
ATOM 4977 C C . GLN B 1 61 ? 28.174 61.170 -56.369 1.00 85.03 61 GLN B C 1
ATOM 4978 O O . GLN B 1 61 ? 27.222 60.554 -56.858 1.00 87.55 61 GLN B O 1
ATOM 4984 N N . SER B 1 62 ? 28.246 62.534 -56.350 1.00 91.53 62 SER B N 1
ATOM 4985 C CA . SER B 1 62 ? 27.345 63.502 -56.965 1.00 92.02 62 SER B CA 1
ATOM 4986 C C . SER B 1 62 ? 27.884 63.923 -58.331 1.00 91.69 62 SER B C 1
ATOM 4987 O O . SER B 1 62 ? 29.101 63.909 -58.541 1.00 91.74 62 SER B O 1
ATOM 4990 N N . PRO B 1 63 ? 27.029 64.290 -59.295 1.00 91.61 63 PRO B N 1
ATOM 4991 C CA . PRO B 1 63 ? 27.533 64.559 -60.652 1.00 94.48 63 PRO B CA 1
ATOM 4992 C C . PRO B 1 63 ? 28.285 65.884 -60.744 1.00 92.48 63 PRO B C 1
ATOM 4993 O O . PRO B 1 63 ? 27.878 66.895 -60.166 1.00 87.66 63 PRO B O 1
ATOM 4997 N N . LYS B 1 64 ? 29.390 65.858 -61.501 1.00 90.67 64 LYS B N 1
ATOM 4998 C CA . LYS B 1 64 ? 30.347 66.954 -61.626 1.00 87.52 64 LYS B CA 1
ATOM 4999 C C . LYS B 1 64 ? 29.956 67.971 -62.701 1.00 92.18 64 LYS B C 1
ATOM 5000 O O . LYS B 1 64 ? 29.980 69.180 -62.447 1.00 91.45 64 LYS B O 1
ATOM 5006 N N . GLY B 1 65 ? 29.610 67.507 -63.899 1.00 91.31 65 GLY B N 1
ATOM 5007 C CA . GLY B 1 65 ? 29.272 68.407 -64.986 1.00 83.23 65 GLY B CA 1
ATOM 5008 C C . GLY B 1 65 ? 28.661 67.639 -66.137 1.00 92.52 65 GLY B C 1
ATOM 5009 O O . GLY B 1 65 ? 28.483 66.418 -66.070 1.00 95.77 65 GLY B O 1
ATOM 5010 N N . ASN B 1 66 ? 28.370 68.381 -67.214 1.00 85.99 66 ASN B N 1
ATOM 5011 C CA . ASN B 1 66 ? 27.605 67.937 -68.383 1.00 86.72 66 ASN B CA 1
ATOM 5012 C C . ASN B 1 66 ? 27.794 66.473 -68.764 1.00 86.84 66 ASN B C 1
ATOM 5013 O O . ASN B 1 66 ? 26.852 65.832 -69.240 1.00 88.11 66 ASN B O 1
ATOM 5018 N N . THR B 1 67 ? 29.008 65.941 -68.593 1.00 91.40 67 THR B N 1
ATOM 5019 C CA . THR B 1 67 ? 29.263 64.543 -68.932 1.00 87.43 67 THR B CA 1
ATOM 5020 C C . THR B 1 67 ? 28.735 63.603 -67.852 1.00 87.68 67 THR B C 1
ATOM 5021 O O . THR B 1 67 ? 28.085 62.596 -68.158 1.00 86.11 67 THR B O 1
ATOM 5025 N N . ASP B 1 68 ? 28.983 63.941 -66.586 1.00 88.19 68 ASP B N 1
ATOM 5026 C CA . ASP B 1 68 ? 28.693 63.055 -65.466 1.00 87.24 68 ASP B CA 1
ATOM 5027 C C . ASP B 1 68 ? 27.193 62.837 -65.305 1.00 87.45 68 ASP B C 1
ATOM 5028 O O . ASP B 1 68 ? 26.397 63.775 -65.392 1.00 83.90 68 ASP B O 1
ATOM 5033 N N . PHE B 1 69 ? 26.802 61.587 -65.070 1.00 88.70 69 PHE B N 1
ATOM 5034 C CA . PHE B 1 69 ? 25.493 61.343 -64.483 1.00 88.07 69 PHE B CA 1
ATOM 5035 C C . PHE B 1 69 ? 25.551 60.054 -63.678 1.00 82.30 69 PHE B C 1
ATOM 5036 O O . PHE B 1 69 ? 26.305 59.136 -64.005 1.00 83.30 69 PHE B O 1
ATOM 5044 N N . TYR B 1 70 ? 24.760 60.017 -62.599 1.00 85.89 70 TYR B N 1
ATOM 5045 C CA . TYR B 1 70 ? 24.743 58.919 -61.635 1.00 88.85 70 TYR B CA 1
ATOM 5046 C C . TYR B 1 70 ? 23.312 58.462 -61.385 1.00 83.42 70 TYR B C 1
ATOM 5047 O O . TYR B 1 70 ? 22.399 59.287 -61.280 1.00 83.10 70 TYR B O 1
ATOM 5056 N N . GLU B 1 71 ? 23.116 57.145 -61.289 1.00 77.77 71 GLU B N 1
ATOM 5057 C CA . GLU B 1 71 ? 21.775 56.582 -61.159 1.00 74.99 71 GLU B CA 1
ATOM 5058 C C . GLU B 1 71 ? 21.387 56.309 -59.705 1.00 75.82 71 GLU B C 1
ATOM 5059 O O . GLU B 1 71 ? 20.632 55.367 -59.423 1.00 70.56 71 GLU B O 1
ATOM 5065 N N . TYR B 1 72 ? 21.876 57.117 -58.772 1.00 77.09 72 TYR B N 1
ATOM 5066 C CA . TYR B 1 72 ? 21.600 56.897 -57.363 1.00 69.23 72 TYR B CA 1
ATOM 5067 C C . TYR B 1 72 ? 21.884 58.185 -56.600 1.00 74.98 72 TYR B C 1
ATOM 5068 O O . TYR B 1 72 ? 22.753 58.975 -56.987 1.00 76.63 72 TYR B O 1
ATOM 5077 N N . SER B 1 73 ? 21.143 58.378 -55.510 1.00 67.83 73 SER B N 1
ATOM 5078 C CA . SER B 1 73 ? 21.410 59.428 -54.540 1.00 59.38 73 SER B CA 1
ATOM 5079 C C . SER B 1 73 ? 21.089 58.882 -53.155 1.00 68.41 73 SER B C 1
ATOM 5080 O O . SER B 1 73 ? 20.397 57.868 -53.014 1.00 66.97 73 SER B O 1
ATOM 5083 N N . PHE B 1 74 ? 21.607 59.559 -52.126 1.00 69.44 74 PHE B N 1
ATOM 5084 C CA . PHE B 1 74 ? 21.342 59.209 -50.735 1.00 61.18 74 PHE B CA 1
ATOM 5085 C C . PHE B 1 74 ? 20.616 60.331 -50.001 1.00 64.03 74 PHE B C 1
ATOM 5086 O O . PHE B 1 74 ? 20.760 60.483 -48.781 1.00 61.67 74 PHE B O 1
ATOM 5094 N N . GLN B 1 75 ? 19.843 61.129 -50.732 1.00 58.90 75 GLN B N 1
ATOM 5095 C CA . GLN B 1 75 ? 18.898 62.035 -50.096 1.00 63.47 75 GLN B CA 1
ATOM 5096 C C . GLN B 1 75 ? 17.796 62.357 -51.094 1.00 62.21 75 GLN B C 1
ATOM 5097 O O . GLN B 1 75 ? 18.027 62.405 -52.307 1.00 68.44 75 GLN B O 1
ATOM 5103 N N . GLY B 1 76 ? 16.584 62.552 -50.575 1.00 57.19 76 GLY B N 1
ATOM 5104 C CA . GLY B 1 76 ? 15.430 62.902 -51.384 1.00 65.51 76 GLY B CA 1
ATOM 5105 C C . GLY B 1 76 ? 14.300 61.892 -51.319 1.00 62.23 76 GLY B C 1
ATOM 5106 O O . GLY B 1 76 ? 13.134 62.267 -51.473 1.00 61.29 76 GLY B O 1
ATOM 5107 N N . GLY B 1 77 ? 14.623 60.619 -51.097 1.00 59.41 77 GLY B N 1
ATOM 5108 C CA . GLY B 1 77 ? 13.604 59.594 -51.000 1.00 58.33 77 GLY B CA 1
ATOM 5109 C C . GLY B 1 77 ? 13.451 58.954 -49.638 1.00 48.69 77 GLY B C 1
ATOM 5110 O O . GLY B 1 77 ? 13.317 59.657 -48.632 1.00 51.46 77 GLY B O 1
ATOM 5111 N N . LEU B 1 78 ? 13.502 57.618 -49.603 1.00 49.81 78 LEU B N 1
ATOM 5112 C CA . LEU B 1 78 ? 13.093 56.851 -48.429 1.00 53.08 78 LEU B CA 1
ATOM 5113 C C . LEU B 1 78 ? 14.086 56.953 -47.272 1.00 55.31 78 LEU B C 1
ATOM 5114 O O . LEU B 1 78 ? 15.303 56.872 -47.464 1.00 54.28 78 LEU B O 1
ATOM 5119 N N . ARG B 1 79 ? 13.541 57.095 -46.060 1.00 51.99 79 ARG B N 1
ATOM 5120 C CA . ARG B 1 79 ? 14.315 57.087 -44.828 1.00 51.63 79 ARG B CA 1
ATOM 5121 C C . ARG B 1 79 ? 13.766 56.028 -43.878 1.00 55.11 79 ARG B C 1
ATOM 5122 O O . ARG B 1 79 ? 12.573 56.039 -43.560 1.00 53.15 79 ARG B O 1
ATOM 5130 N N . LEU B 1 80 ? 14.642 55.138 -43.408 1.00 47.83 80 LEU B N 1
ATOM 5131 C CA . LEU B 1 80 ? 14.305 54.127 -42.417 1.00 48.28 80 LEU B CA 1
ATOM 5132 C C . LEU B 1 80 ? 14.705 54.591 -41.016 1.00 51.25 80 LEU B C 1
ATOM 5133 O O . LEU B 1 80 ? 15.784 55.152 -40.818 1.00 54.29 80 LEU B O 1
ATOM 5138 N N . ASN B 1 81 ? 13.822 54.381 -40.048 1.00 45.81 81 ASN B N 1
ATOM 5139 C CA . ASN B 1 81 ? 14.180 54.623 -38.657 1.00 44.67 81 ASN B CA 1
ATOM 5140 C C . ASN B 1 81 ? 15.297 53.693 -38.207 1.00 45.69 81 ASN B C 1
ATOM 5141 O O . ASN B 1 81 ? 15.300 52.495 -38.506 1.00 48.50 81 ASN B O 1
ATOM 5146 N N . VAL B 1 82 ? 16.233 54.255 -37.460 1.00 43.88 82 VAL B N 1
ATOM 5147 C CA . VAL B 1 82 ? 17.277 53.502 -36.784 1.00 45.06 82 VAL B CA 1
ATOM 5148 C C . VAL B 1 82 ? 17.171 53.892 -35.316 1.00 47.46 82 VAL B C 1
ATOM 5149 O O . VAL B 1 82 ? 17.069 55.087 -35.004 1.00 49.18 82 VAL B O 1
ATOM 5153 N N . PRO B 1 83 ? 17.092 52.936 -34.390 1.00 45.41 83 PRO B N 1
ATOM 5154 C CA . PRO B 1 83 ? 17.066 51.474 -34.591 1.00 44.30 83 PRO B CA 1
ATOM 5155 C C . PRO B 1 83 ? 15.712 50.901 -35.088 1.00 44.95 83 PRO B C 1
ATOM 5156 O O . PRO B 1 83 ? 14.658 51.497 -34.871 1.00 44.99 83 PRO B O 1
ATOM 5160 N N . GLY B 1 84 ? 15.756 49.749 -35.737 1.00 45.24 84 GLY B N 1
ATOM 5161 C CA . GLY B 1 84 ? 14.550 48.998 -36.022 1.00 46.20 84 GLY B CA 1
ATOM 5162 C C . GLY B 1 84 ? 14.738 48.003 -37.145 1.00 49.14 84 GLY B C 1
ATOM 5163 O O . GLY B 1 84 ? 15.741 47.989 -37.859 1.00 49.25 84 GLY B O 1
ATOM 5164 N N . ASP B 1 85 ? 13.743 47.134 -37.286 1.00 44.13 85 ASP B N 1
ATOM 5165 C CA . ASP B 1 85 ? 13.618 46.319 -38.478 1.00 43.52 85 ASP B CA 1
ATOM 5166 C C . ASP B 1 85 ? 13.088 47.168 -39.623 1.00 44.76 85 ASP B C 1
ATOM 5167 O O . ASP B 1 85 ? 12.354 48.137 -39.419 1.00 45.55 85 ASP B O 1
ATOM 5172 N N . TRP B 1 86 ? 13.472 46.806 -40.841 1.00 43.75 86 TRP B N 1
ATOM 5173 C CA . TRP B 1 86 ? 12.911 47.502 -41.978 1.00 40.29 86 TRP B CA 1
ATOM 5174 C C . TRP B 1 86 ? 11.531 46.984 -42.335 1.00 42.89 86 TRP B C 1
ATOM 5175 O O . TRP B 1 86 ? 10.739 47.740 -42.901 1.00 43.66 86 TRP B O 1
ATOM 5186 N N . ASN B 1 87 ? 11.207 45.745 -41.933 1.00 44.81 87 ASN B N 1
ATOM 5187 C CA . ASN B 1 87 ? 9.988 45.080 -42.393 1.00 43.97 87 ASN B CA 1
ATOM 5188 C C . ASN B 1 87 ? 8.728 45.826 -41.995 1.00 41.86 87 ASN B C 1
ATOM 5189 O O . ASN B 1 87 ? 7.770 45.869 -42.774 1.00 44.64 87 ASN B O 1
ATOM 5194 N N . SER B 1 88 ? 8.679 46.390 -40.793 1.00 41.46 88 SER B N 1
ATOM 5195 C CA . SER B 1 88 ? 7.420 46.973 -40.360 1.00 35.98 88 SER B CA 1
ATOM 5196 C C . SER B 1 88 ? 7.280 48.420 -40.757 1.00 40.56 88 SER B C 1
ATOM 5197 O O . SER B 1 88 ? 6.287 49.040 -40.387 1.00 53.36 88 SER B O 1
ATOM 5200 N N . GLN B 1 89 ? 8.239 48.984 -41.483 1.00 43.72 89 GLN B N 1
ATOM 5201 C CA . GLN B 1 89 ? 8.224 50.423 -41.724 1.00 43.68 89 GLN B CA 1
ATOM 5202 C C . GLN B 1 89 ? 7.559 50.795 -43.030 1.00 43.33 89 GLN B C 1
ATOM 5203 O O . GLN B 1 89 ? 7.164 51.954 -43.209 1.00 45.81 89 GLN B O 1
ATOM 5209 N N . THR B 1 90 ? 7.415 49.844 -43.935 1.00 46.03 90 THR B N 1
ATOM 5210 C CA . THR B 1 90 ? 6.666 50.093 -45.123 1.00 48.52 90 THR B CA 1
ATOM 5211 C C . THR B 1 90 ? 6.194 48.728 -45.614 1.00 44.79 90 THR B C 1
ATOM 5212 O O . THR B 1 90 ? 6.912 47.731 -45.448 1.00 39.89 90 THR B O 1
ATOM 5216 N N . PRO B 1 91 ? 4.980 48.634 -46.153 1.00 49.01 91 PRO B N 1
ATOM 5217 C CA . PRO B 1 91 ? 4.447 47.303 -46.492 1.00 45.79 91 PRO B CA 1
ATOM 5218 C C . PRO B 1 91 ? 5.239 46.630 -47.598 1.00 50.37 91 PRO B C 1
ATOM 5219 O O . PRO B 1 91 ? 5.327 45.396 -47.631 1.00 51.36 91 PRO B O 1
ATOM 5223 N N . GLU B 1 92 ? 5.834 47.419 -48.499 1.00 50.13 92 GLU B N 1
ATOM 5224 C CA . GLU B 1 92 ? 6.720 46.882 -49.521 1.00 48.36 92 GLU B CA 1
ATOM 5225 C C . GLU B 1 92 ? 7.929 46.163 -48.933 1.00 46.95 92 GLU B C 1
ATOM 5226 O O . GLU B 1 92 ? 8.559 45.372 -49.642 1.00 51.35 92 GLU B O 1
ATOM 5232 N N . LEU B 1 93 ? 8.264 46.413 -47.664 1.00 45.30 93 LEU B N 1
ATOM 5233 C CA . LEU B 1 93 ? 9.433 45.815 -47.024 1.00 46.30 93 LEU B CA 1
ATOM 5234 C C . LEU B 1 93 ? 9.096 44.640 -46.117 1.00 43.92 93 LEU B C 1
ATOM 5235 O O . LEU B 1 93 ? 10.019 43.941 -45.689 1.00 42.85 93 LEU B O 1
ATOM 5240 N N . LYS B 1 94 ? 7.808 44.413 -45.819 1.00 41.45 94 LYS B N 1
ATOM 5241 C CA . LYS B 1 94 ? 7.384 43.326 -44.932 1.00 43.18 94 LYS B CA 1
ATOM 5242 C C . LYS B 1 94 ? 8.062 41.987 -45.260 1.00 42.92 94 LYS B C 1
ATOM 5243 O O . LYS B 1 94 ? 8.578 41.310 -44.368 1.00 40.45 94 LYS B O 1
ATOM 5249 N N . TYR B 1 95 ? 8.056 41.577 -46.528 1.00 44.71 95 TYR B N 1
ATOM 5250 C CA . TYR B 1 95 ? 8.627 40.291 -46.901 1.00 42.87 95 TYR B CA 1
ATOM 5251 C C . TYR B 1 95 ? 10.010 40.411 -47.517 1.00 41.77 95 TYR B C 1
ATOM 5252 O O . TYR B 1 95 ? 10.531 39.410 -47.995 1.00 49.21 95 TYR B O 1
ATOM 5261 N N . TYR B 1 96 ? 10.625 41.591 -47.489 1.00 45.60 96 TYR B N 1
ATOM 5262 C CA . TYR B 1 96 ? 11.814 41.841 -48.293 1.00 45.43 96 TYR B CA 1
ATOM 5263 C C . TYR B 1 96 ? 13.027 41.120 -47.744 1.00 52.01 96 TYR B C 1
ATOM 5264 O O . TYR B 1 96 ? 13.370 41.261 -46.569 1.00 52.68 96 TYR B O 1
ATOM 5273 N N . GLU B 1 97 ? 13.686 40.364 -48.617 1.00 56.14 97 GLU B N 1
ATOM 5274 C CA . GLU B 1 97 ? 14.930 39.681 -48.301 1.00 55.64 97 GLU B CA 1
ATOM 5275 C C . GLU B 1 97 ? 15.946 40.075 -49.356 1.00 59.11 97 GLU B C 1
ATOM 5276 O O . GLU B 1 97 ? 15.694 39.901 -50.558 1.00 57.19 97 GLU B O 1
ATOM 5282 N N . GLY B 1 98 ? 17.067 40.623 -48.909 1.00 55.46 98 GLY B N 1
ATOM 5283 C CA . GLY B 1 98 ? 18.058 41.182 -49.804 1.00 58.32 98 GLY B CA 1
ATOM 5284 C C . GLY B 1 98 ? 18.850 42.258 -49.094 1.00 51.58 98 GLY B C 1
ATOM 5285 O O . GLY B 1 98 ? 18.849 42.345 -47.877 1.00 49.33 98 GLY B O 1
ATOM 5286 N N . THR B 1 99 ? 19.545 43.061 -49.881 1.00 58.16 99 THR B N 1
ATOM 5287 C CA . THR B 1 99 ? 20.347 44.133 -49.324 1.00 53.03 99 THR B CA 1
ATOM 5288 C C . THR B 1 99 ? 19.524 45.407 -49.274 1.00 53.83 99 THR B C 1
ATOM 5289 O O . THR B 1 99 ? 18.796 45.727 -50.222 1.00 50.92 99 THR B O 1
ATOM 5293 N N . VAL B 1 100 ? 19.607 46.094 -48.139 1.00 54.32 100 VAL B N 1
ATOM 5294 C CA . VAL B 1 100 ? 19.155 47.469 -47.986 1.00 53.65 100 VAL B CA 1
ATOM 5295 C C . VAL B 1 100 ? 20.356 48.301 -47.547 1.00 57.08 100 VAL B C 1
ATOM 5296 O O . VAL B 1 100 ? 21.065 47.920 -46.609 1.00 60.17 100 VAL B O 1
ATOM 5300 N N . TRP B 1 101 ? 20.586 49.424 -48.221 1.00 54.78 101 TRP B N 1
ATOM 5301 C CA . TRP B 1 101 ? 21.696 50.314 -47.890 1.00 58.91 101 TRP B CA 1
ATOM 5302 C C . TRP B 1 101 ? 21.199 51.434 -46.985 1.00 54.45 101 TRP B C 1
ATOM 5303 O O . TRP B 1 101 ? 20.313 52.192 -47.378 1.00 56.54 101 TRP B O 1
ATOM 5314 N N . TYR B 1 102 ? 21.780 51.542 -45.792 1.00 51.58 102 TYR B N 1
ATOM 5315 C CA . TYR B 1 102 ? 21.541 52.626 -44.843 1.00 49.62 102 TYR B CA 1
ATOM 5316 C C . TYR B 1 102 ? 22.702 53.620 -44.872 1.00 57.34 102 TYR B C 1
ATOM 5317 O O . TYR B 1 102 ? 23.868 53.210 -44.829 1.00 61.94 102 TYR B O 1
ATOM 5326 N N . ALA B 1 103 ? 22.405 54.926 -44.875 1.00 58.12 103 ALA B N 1
ATOM 5327 C CA . ALA B 1 103 ? 23.471 55.933 -44.913 1.00 59.75 103 ALA B CA 1
ATOM 5328 C C . ALA B 1 103 ? 23.045 57.221 -44.217 1.00 59.84 103 ALA B C 1
ATOM 5329 O O . ALA B 1 103 ? 21.860 57.576 -44.207 1.00 56.75 103 ALA B O 1
ATOM 5331 N N . ARG B 1 104 ? 24.034 57.941 -43.668 1.00 54.13 104 ARG B N 1
ATOM 5332 C CA . ARG B 1 104 ? 23.787 59.260 -43.090 1.00 52.61 104 ARG B CA 1
ATOM 5333 C C . ARG B 1 104 ? 25.086 60.037 -42.910 1.00 62.76 104 ARG B C 1
ATOM 5334 O O . ARG B 1 104 ? 26.178 59.464 -42.880 1.00 62.53 104 ARG B O 1
ATOM 5342 N N . HIS B 1 105 ? 24.939 61.363 -42.775 1.00 69.46 105 HIS B N 1
ATOM 5343 C CA . HIS B 1 105 ? 26.009 62.297 -42.431 1.00 66.12 105 HIS B CA 1
ATOM 5344 C C . HIS B 1 105 ? 26.037 62.524 -40.922 1.00 72.55 105 HIS B C 1
ATOM 5345 O O . HIS B 1 105 ? 25.009 62.424 -40.244 1.00 65.58 105 HIS B O 1
ATOM 5352 N N . PHE B 1 106 ? 27.221 62.860 -40.402 1.00 72.72 106 PHE B N 1
ATOM 5353 C CA . PHE B 1 106 ? 27.360 63.226 -38.996 1.00 74.18 106 PHE B CA 1
ATOM 5354 C C . PHE B 1 106 ? 28.693 63.941 -38.774 1.00 83.72 106 PHE B C 1
ATOM 5355 O O . PHE B 1 106 ? 29.646 63.786 -39.546 1.00 81.41 106 PHE B O 1
ATOM 5363 N N . ASP B 1 107 ? 28.741 64.728 -37.699 1.00 83.41 107 ASP B N 1
ATOM 5364 C CA . ASP B 1 107 ? 29.875 65.589 -37.393 1.00 88.21 107 ASP B CA 1
ATOM 5365 C C . ASP B 1 107 ? 30.797 64.926 -36.379 1.00 94.39 107 ASP B C 1
ATOM 5366 O O . ASP B 1 107 ? 30.377 64.083 -35.581 1.00 89.23 107 ASP B O 1
ATOM 5371 N N . ALA B 1 108 ? 32.066 65.335 -36.400 1.00 97.05 108 ALA B N 1
ATOM 5372 C CA . ALA B 1 108 ? 33.034 64.723 -35.501 1.00 91.00 108 ALA B CA 1
ATOM 5373 C C . ALA B 1 108 ? 34.266 65.603 -35.344 1.00 85.96 108 ALA B C 1
ATOM 5374 O O . ALA B 1 108 ? 34.765 66.172 -36.319 1.00 83.49 108 ALA B O 1
ATOM 5376 N N . LYS B 1 109 ? 34.763 65.675 -34.113 1.00 85.32 109 LYS B N 1
ATOM 5377 C CA . LYS B 1 109 ? 36.041 66.299 -33.805 1.00 91.82 109 LYS B CA 1
ATOM 5378 C C . LYS B 1 109 ? 37.127 65.234 -33.684 1.00 90.90 109 LYS B C 1
ATOM 5379 O O . LYS B 1 109 ? 36.914 64.184 -33.070 1.00 88.49 109 LYS B O 1
ATOM 5385 N N . ARG B 1 110 ? 38.299 65.516 -34.248 1.00 94.02 110 ARG B N 1
ATOM 5386 C CA . ARG B 1 110 ? 39.443 64.616 -34.140 1.00 93.15 110 ARG B CA 1
ATOM 5387 C C . ARG B 1 110 ? 40.219 64.968 -32.873 1.00 98.26 110 ARG B C 1
ATOM 5388 O O . ARG B 1 110 ? 40.851 66.029 -32.800 1.00 103.35 110 ARG B O 1
ATOM 5396 N N . LEU B 1 111 ? 40.159 64.084 -31.871 1.00 91.98 111 LEU B N 1
ATOM 5397 C CA . LEU B 1 111 ? 40.853 64.277 -30.601 1.00 89.27 111 LEU B CA 1
ATOM 5398 C C . LEU B 1 111 ? 42.094 63.391 -30.592 1.00 94.07 111 LEU B C 1
ATOM 5399 O O . LEU B 1 111 ? 41.982 62.162 -30.554 1.00 95.77 111 LEU B O 1
ATOM 5404 N N . THR B 1 112 ? 43.276 64.014 -30.626 1.00 98.50 112 THR B N 1
ATOM 5405 C CA . THR B 1 112 ? 44.514 63.237 -30.651 1.00 103.67 112 THR B CA 1
ATOM 5406 C C . THR B 1 112 ? 44.713 62.441 -29.363 1.00 103.87 112 THR B C 1
ATOM 5407 O O . THR B 1 112 ? 45.303 61.352 -29.391 1.00 101.01 112 THR B O 1
ATOM 5411 N N . HIS B 1 113 ? 44.234 62.966 -28.231 1.00 97.08 113 HIS B N 1
ATOM 5412 C CA . HIS B 1 113 ? 44.445 62.299 -26.951 1.00 93.09 113 HIS B CA 1
ATOM 5413 C C . HIS B 1 113 ? 43.603 61.034 -26.840 1.00 97.45 113 HIS B C 1
ATOM 5414 O O . HIS B 1 113 ? 44.100 59.979 -26.426 1.00 92.53 113 HIS B O 1
ATOM 5421 N N . LYS B 1 114 ? 42.330 61.118 -27.218 1.00 98.20 114 LYS B N 1
ATOM 5422 C CA . LYS B 1 114 ? 41.328 60.100 -26.937 1.00 92.45 114 LYS B CA 1
ATOM 5423 C C . LYS B 1 114 ? 40.978 59.304 -28.192 1.00 90.68 114 LYS B C 1
ATOM 5424 O O . LYS B 1 114 ? 41.215 59.744 -29.321 1.00 90.91 114 LYS B O 1
ATOM 5430 N N . ARG B 1 115 ? 40.398 58.118 -27.985 1.00 87.48 115 ARG B N 1
ATOM 5431 C CA . ARG B 1 115 ? 40.070 57.220 -29.088 1.00 86.75 115 ARG B CA 1
ATOM 5432 C C . ARG B 1 115 ? 38.560 56.972 -29.190 1.00 81.38 115 ARG B C 1
ATOM 5433 O O . ARG B 1 115 ? 37.805 57.159 -28.229 1.00 77.81 115 ARG B O 1
ATOM 5441 N N . GLN B 1 116 ? 38.114 56.553 -30.381 1.00 73.74 116 GLN B N 1
ATOM 5442 C CA . GLN B 1 116 ? 36.685 56.541 -30.680 1.00 76.73 116 GLN B CA 1
ATOM 5443 C C . GLN B 1 116 ? 36.247 55.334 -31.506 1.00 73.94 116 GLN B C 1
ATOM 5444 O O . GLN B 1 116 ? 36.900 54.958 -32.486 1.00 76.02 116 GLN B O 1
ATOM 5450 N N . PHE B 1 117 ? 35.097 54.765 -31.129 1.00 73.69 117 PHE B N 1
ATOM 5451 C CA . PHE B 1 117 ? 34.565 53.560 -31.757 1.00 74.30 117 PHE B CA 1
ATOM 5452 C C . PHE B 1 117 ? 33.115 53.736 -32.191 1.00 72.94 117 PHE B C 1
ATOM 5453 O O . PHE B 1 117 ? 32.314 54.399 -31.517 1.00 66.31 117 PHE B O 1
ATOM 5461 N N . LEU B 1 118 ? 32.788 53.109 -33.323 1.00 67.75 118 LEU B N 1
ATOM 5462 C CA . LEU B 1 118 ? 31.405 52.821 -33.675 1.00 58.17 118 LEU B CA 1
ATOM 5463 C C . LEU B 1 118 ? 30.973 51.541 -32.971 1.00 59.45 118 LEU B C 1
ATOM 5464 O O . LEU B 1 118 ? 31.649 50.517 -33.075 1.00 61.32 118 LEU B O 1
ATOM 5469 N N . TYR B 1 119 ? 29.843 51.588 -32.272 1.00 57.53 119 TYR B N 1
ATOM 5470 C CA . TYR B 1 119 ? 29.283 50.412 -31.609 1.00 62.04 119 TYR B CA 1
ATOM 5471 C C . TYR B 1 119 ? 27.863 50.139 -32.100 1.00 58.21 119 TYR B C 1
ATOM 5472 O O . TYR B 1 119 ? 26.968 50.972 -31.925 1.00 59.93 119 TYR B O 1
ATOM 5481 N N . PHE B 1 120 ? 27.660 48.964 -32.691 1.00 52.81 120 PHE B N 1
ATOM 5482 C CA . PHE B 1 120 ? 26.358 48.509 -33.161 1.00 50.81 120 PHE B CA 1
ATOM 5483 C C . PHE B 1 120 ? 25.789 47.477 -32.189 1.00 53.64 120 PHE B C 1
ATOM 5484 O O . PHE B 1 120 ? 26.369 46.399 -32.026 1.00 52.56 120 PHE B O 1
ATOM 5492 N N . GLY B 1 121 ? 24.644 47.792 -31.565 1.00 49.18 121 GLY B N 1
ATOM 5493 C CA . GLY B 1 121 ? 24.006 46.828 -30.678 1.00 47.74 121 GLY B CA 1
ATOM 5494 C C . GLY B 1 121 ? 23.565 45.554 -31.387 1.00 54.85 121 GLY B C 1
ATOM 5495 O O . GLY B 1 121 ? 23.572 44.469 -30.788 1.00 48.54 121 GLY B O 1
ATOM 5496 N N . ALA B 1 122 ? 23.164 45.669 -32.660 1.00 45.60 122 ALA B N 1
ATOM 5497 C CA . ALA B 1 122 ? 22.844 44.520 -33.497 1.00 51.25 122 ALA B CA 1
ATOM 5498 C C . ALA B 1 122 ? 22.441 44.971 -34.898 1.00 58.85 122 ALA B C 1
ATOM 5499 O O . ALA B 1 122 ? 21.676 45.930 -35.063 1.00 53.56 122 ALA B O 1
ATOM 5501 N N . VAL B 1 123 ? 22.958 44.265 -35.905 1.00 58.02 123 VAL B N 1
ATOM 5502 C CA . VAL B 1 123 ? 22.587 44.429 -37.303 1.00 54.18 123 VAL B CA 1
ATOM 5503 C C . VAL B 1 123 ? 22.258 43.040 -37.835 1.00 57.24 123 VAL B C 1
ATOM 5504 O O . VAL B 1 123 ? 23.108 42.146 -37.793 1.00 59.57 123 VAL B O 1
ATOM 5508 N N . SER B 1 124 ? 21.023 42.847 -38.299 1.00 56.65 124 SER B N 1
ATOM 5509 C CA . SER B 1 124 ? 20.515 41.540 -38.713 1.00 57.28 124 SER B CA 1
ATOM 5510 C C . SER B 1 124 ? 20.289 41.540 -40.219 1.00 50.33 124 SER B C 1
ATOM 5511 O O . SER B 1 124 ? 19.622 42.439 -40.739 1.00 55.37 124 SER B O 1
ATOM 5514 N N . TYR B 1 125 ? 20.848 40.556 -40.933 1.00 53.88 125 TYR B N 1
ATOM 5515 C CA . TYR B 1 125 ? 21.680 39.458 -40.414 1.00 60.26 125 TYR B CA 1
ATOM 5516 C C . TYR B 1 125 ? 23.200 39.695 -40.541 1.00 61.12 125 TYR B C 1
ATOM 5517 O O . TYR B 1 125 ? 23.984 39.374 -39.641 1.00 58.29 125 TYR B O 1
ATOM 5526 N N . ARG B 1 126 ? 23.602 40.233 -41.688 1.00 56.79 126 ARG B N 1
ATOM 5527 C CA . ARG B 1 126 ? 25.002 40.442 -42.005 1.00 58.73 126 ARG B CA 1
ATOM 5528 C C . ARG B 1 126 ? 25.148 41.827 -42.622 1.00 54.48 126 ARG B C 1
ATOM 5529 O O . ARG B 1 126 ? 24.195 42.380 -43.167 1.00 52.81 126 ARG B O 1
ATOM 5537 N N . CYS B 1 127 ? 26.341 42.403 -42.517 1.00 59.47 127 CYS B N 1
ATOM 5538 C CA . CYS B 1 127 ? 26.532 43.736 -43.071 1.00 66.46 127 CYS B CA 1
ATOM 5539 C C . CYS B 1 127 ? 28.003 44.000 -43.354 1.00 72.01 127 CYS B C 1
ATOM 5540 O O . CYS B 1 127 ? 28.894 43.389 -42.757 1.00 64.77 127 CYS B O 1
ATOM 5543 N N . ARG B 1 128 ? 28.232 44.952 -44.260 1.00 66.87 128 ARG B N 1
ATOM 5544 C CA . ARG B 1 128 ? 29.529 45.581 -44.471 1.00 68.35 128 ARG B CA 1
ATOM 5545 C C . ARG B 1 128 ? 29.392 47.086 -44.232 1.00 69.12 128 ARG B C 1
ATOM 5546 O O . ARG B 1 128 ? 28.507 47.734 -44.806 1.00 68.33 128 ARG B O 1
ATOM 5554 N N . VAL B 1 129 ? 30.262 47.637 -43.373 1.00 68.46 129 VAL B N 1
ATOM 5555 C CA . VAL B 1 129 ? 30.259 49.051 -42.996 1.00 64.86 129 VAL B CA 1
ATOM 5556 C C . VAL B 1 129 ? 31.257 49.820 -43.860 1.00 72.61 129 VAL B C 1
ATOM 5557 O O . VAL B 1 129 ? 32.349 49.320 -44.154 1.00 70.41 129 VAL B O 1
ATOM 5561 N N . TYR B 1 130 ? 30.895 51.061 -44.236 1.00 68.92 130 TYR B N 1
ATOM 5562 C CA . TYR B 1 130 ? 31.611 51.850 -45.245 1.00 67.00 130 TYR B CA 1
ATOM 5563 C C . TYR B 1 130 ? 31.752 53.298 -44.776 1.00 69.27 130 TYR B C 1
ATOM 5564 O O . TYR B 1 130 ? 30.883 54.129 -45.054 1.00 69.35 130 TYR B O 1
ATOM 5573 N N . LEU B 1 131 ? 32.879 53.625 -44.150 1.00 75.47 131 LEU B N 1
ATOM 5574 C CA . LEU B 1 131 ? 33.088 54.981 -43.660 1.00 71.56 131 LEU B CA 1
ATOM 5575 C C . LEU B 1 131 ? 33.754 55.837 -44.729 1.00 69.14 131 LEU B C 1
ATOM 5576 O O . LEU B 1 131 ? 34.790 55.460 -45.284 1.00 75.93 131 LEU B O 1
ATOM 5581 N N . ASN B 1 132 ? 33.132 56.971 -45.035 1.00 68.07 132 ASN B N 1
ATOM 5582 C CA . ASN B 1 132 ? 33.731 58.026 -45.847 1.00 71.09 132 ASN B CA 1
ATOM 5583 C C . ASN B 1 132 ? 34.259 57.532 -47.191 1.00 83.07 132 ASN B C 1
ATOM 5584 O O . ASN B 1 132 ? 35.017 58.250 -47.856 1.00 87.79 132 ASN B O 1
ATOM 5589 N N . GLY B 1 133 ? 33.900 56.320 -47.614 1.00 77.17 133 GLY B N 1
ATOM 5590 C CA . GLY B 1 133 ? 34.226 55.898 -48.957 1.00 71.12 133 GLY B CA 1
ATOM 5591 C C . GLY B 1 133 ? 34.844 54.520 -49.095 1.00 75.73 133 GLY B C 1
ATOM 5592 O O . GLY B 1 133 ? 35.088 54.070 -50.214 1.00 86.49 133 GLY B O 1
ATOM 5593 N N . ALA B 1 134 ? 35.105 53.832 -47.989 1.00 73.35 134 ALA B N 1
ATOM 5594 C CA . ALA B 1 134 ? 35.717 52.513 -48.109 1.00 76.77 134 ALA B CA 1
ATOM 5595 C C . ALA B 1 134 ? 35.291 51.645 -46.935 1.00 74.08 134 ALA B C 1
ATOM 5596 O O . ALA B 1 134 ? 34.926 52.142 -45.864 1.00 70.70 134 ALA B O 1
ATOM 5598 N N . GLU B 1 135 ? 35.342 50.336 -47.150 1.00 71.44 135 GLU B N 1
ATOM 5599 C CA . GLU B 1 135 ? 34.903 49.413 -46.117 1.00 74.75 135 GLU B CA 1
ATOM 5600 C C . GLU B 1 135 ? 35.801 49.535 -44.897 1.00 72.85 135 GLU B C 1
ATOM 5601 O O . GLU B 1 135 ? 36.984 49.849 -45.008 1.00 85.46 135 GLU B O 1
ATOM 5607 N N . ILE B 1 136 ? 35.219 49.318 -43.719 1.00 75.79 136 ILE B N 1
ATOM 5608 C CA . ILE B 1 136 ? 35.913 49.517 -42.452 1.00 68.56 136 ILE B CA 1
ATOM 5609 C C . ILE B 1 136 ? 35.577 48.388 -41.487 1.00 73.84 136 ILE B C 1
ATOM 5610 O O . ILE B 1 136 ? 36.000 48.413 -40.325 1.00 73.87 136 ILE B O 1
ATOM 5615 N N . GLY B 1 137 ? 34.798 47.412 -41.934 1.00 76.21 137 GLY B N 1
ATOM 5616 C CA . GLY B 1 137 ? 34.388 46.345 -41.043 1.00 70.00 137 GLY B CA 1
ATOM 5617 C C . GLY B 1 137 ? 33.220 45.564 -41.595 1.00 71.05 137 GLY B C 1
ATOM 5618 O O . GLY B 1 137 ? 32.587 45.944 -42.581 1.00 63.26 137 GLY B O 1
ATOM 5619 N N . SER B 1 138 ? 32.953 44.440 -40.929 1.00 69.76 138 SER B N 1
ATOM 5620 C CA . SER B 1 138 ? 31.858 43.553 -41.293 1.00 68.02 138 SER B CA 1
ATOM 5621 C C . SER B 1 138 ? 31.445 42.771 -40.053 1.00 67.70 138 SER B C 1
ATOM 5622 O O . SER B 1 138 ? 32.175 42.728 -39.059 1.00 64.09 138 SER B O 1
ATOM 5625 N N . HIS B 1 139 ? 30.260 42.159 -40.119 1.00 65.04 139 HIS B N 1
ATOM 5626 C CA . HIS B 1 139 ? 29.785 41.303 -39.036 1.00 60.64 139 HIS B CA 1
ATOM 5627 C C . HIS B 1 139 ? 28.709 40.360 -39.563 1.00 63.12 139 HIS B C 1
ATOM 5628 O O . HIS B 1 139 ? 28.024 40.656 -40.545 1.00 62.96 139 HIS B O 1
ATOM 5635 N N . GLU B 1 140 ? 28.565 39.218 -38.890 1.00 58.38 140 GLU B N 1
ATOM 5636 C CA . GLU B 1 140 ? 27.614 38.190 -39.296 1.00 59.25 140 GLU B CA 1
ATOM 5637 C C . GLU B 1 140 ? 26.969 37.600 -38.057 1.00 58.52 140 GLU B C 1
ATOM 5638 O O . GLU B 1 140 ? 27.662 37.241 -37.105 1.00 59.95 140 GLU B O 1
ATOM 5644 N N . GLY B 1 141 ? 25.644 37.508 -38.070 1.00 60.04 141 GLY B N 1
ATOM 5645 C CA . GLY B 1 141 ? 24.898 37.188 -36.871 1.00 56.42 141 GLY B CA 1
ATOM 5646 C C . GLY B 1 141 ? 24.173 38.424 -36.397 1.00 55.94 141 GLY B C 1
ATOM 5647 O O . GLY B 1 141 ? 24.809 39.444 -36.125 1.00 58.81 141 GLY B O 1
ATOM 5648 N N . GLY B 1 142 ? 22.847 38.346 -36.288 1.00 58.41 142 GLY B N 1
ATOM 5649 C CA . GLY B 1 142 ? 22.037 39.535 -36.127 1.00 52.00 142 GLY B CA 1
ATOM 5650 C C . GLY B 1 142 ? 21.421 39.739 -34.762 1.00 55.38 142 GLY B C 1
ATOM 5651 O O . GLY B 1 142 ? 20.432 40.466 -34.635 1.00 61.13 142 GLY B O 1
ATOM 5652 N N . PHE B 1 143 ? 21.988 39.142 -33.719 1.00 53.53 143 PHE B N 1
ATOM 5653 C CA . PHE B 1 143 ? 21.413 39.299 -32.389 1.00 53.26 143 PHE B CA 1
ATOM 5654 C C . PHE B 1 143 ? 22.432 39.738 -31.346 1.00 55.82 143 PHE B C 1
ATOM 5655 O O . PHE B 1 143 ? 22.085 39.843 -30.161 1.00 55.48 143 PHE B O 1
ATOM 5663 N N . THR B 1 144 ? 23.660 40.032 -31.751 1.00 54.09 144 THR B N 1
ATOM 5664 C CA . THR B 1 144 ? 24.724 40.340 -30.813 1.00 56.44 144 THR B CA 1
ATOM 5665 C C . THR B 1 144 ? 25.511 41.541 -31.326 1.00 57.50 144 THR B C 1
ATOM 5666 O O . THR B 1 144 ? 25.557 41.776 -32.539 1.00 61.41 144 THR B O 1
ATOM 5670 N N . PRO B 1 145 ? 26.139 42.313 -30.438 1.00 50.61 145 PRO B N 1
ATOM 5671 C CA . PRO B 1 145 ? 26.773 43.564 -30.864 1.00 50.09 145 PRO B CA 1
ATOM 5672 C C . PRO B 1 145 ? 28.129 43.341 -31.523 1.00 63.80 145 PRO B C 1
ATOM 5673 O O . PRO B 1 145 ? 28.708 42.253 -31.499 1.00 69.95 145 PRO B O 1
ATOM 5677 N N . PHE B 1 146 ? 28.640 44.416 -32.116 1.00 58.18 146 PHE B N 1
ATOM 5678 C CA . PHE B 1 146 ? 30.012 44.442 -32.596 1.00 59.19 146 PHE B CA 1
ATOM 5679 C C . PHE B 1 146 ? 30.475 45.892 -32.569 1.00 67.64 146 PHE B C 1
ATOM 5680 O O . PHE B 1 146 ? 29.759 46.765 -32.074 1.00 65.46 146 PHE B O 1
ATOM 5688 N N . GLN B 1 147 ? 31.689 46.149 -33.078 1.00 70.62 147 GLN B N 1
ATOM 5689 C CA . GLN B 1 147 ? 32.246 47.501 -33.031 1.00 66.47 147 GLN B CA 1
ATOM 5690 C C . GLN B 1 147 ? 33.475 47.635 -33.918 1.00 66.97 147 GLN B C 1
ATOM 5691 O O . GLN B 1 147 ? 34.134 46.650 -34.265 1.00 71.14 147 GLN B O 1
ATOM 5697 N N . ILE B 1 148 ? 33.775 48.892 -34.258 1.00 68.49 148 ILE B N 1
ATOM 5698 C CA . ILE B 1 148 ? 34.872 49.289 -35.145 1.00 71.98 148 ILE B CA 1
ATOM 5699 C C . ILE B 1 148 ? 35.478 50.580 -34.598 1.00 73.11 148 ILE B C 1
ATOM 5700 O O . ILE B 1 148 ? 34.761 51.575 -34.431 1.00 67.92 148 ILE B O 1
ATOM 5705 N N . GLU B 1 149 ? 36.783 50.562 -34.297 1.00 77.68 149 GLU B N 1
ATOM 5706 C CA . GLU B 1 149 ? 37.489 51.786 -33.919 1.00 74.06 149 GLU B CA 1
ATOM 5707 C C . GLU B 1 149 ? 37.701 52.649 -35.150 1.00 70.96 149 GLU B C 1
ATOM 5708 O O . GLU B 1 149 ? 37.979 52.136 -36.238 1.00 75.46 149 GLU B O 1
ATOM 5714 N N . VAL B 1 150 ? 37.553 53.965 -34.992 1.00 72.13 150 VAL B N 1
ATOM 5715 C CA . VAL B 1 150 ? 37.599 54.832 -36.172 1.00 80.69 150 VAL B CA 1
ATOM 5716 C C . VAL B 1 150 ? 38.588 55.984 -36.019 1.00 86.30 150 VAL B C 1
ATOM 5717 O O . VAL B 1 150 ? 38.902 56.662 -37.004 1.00 85.85 150 VAL B O 1
ATOM 5721 N N . THR B 1 151 ? 39.049 56.227 -34.784 1.00 83.81 151 THR B N 1
ATOM 5722 C CA . THR B 1 151 ? 40.115 57.166 -34.425 1.00 84.79 151 THR B CA 1
ATOM 5723 C C . THR B 1 151 ? 40.842 57.855 -35.567 1.00 90.44 151 THR B C 1
ATOM 5724 O O . THR B 1 151 ? 40.780 59.079 -35.733 1.00 88.71 151 THR B O 1
ATOM 5728 N N . ASP B 1 152 ? 41.583 57.059 -36.320 1.00 85.64 152 ASP B N 1
ATOM 5729 C CA . ASP B 1 152 ? 42.445 57.569 -37.364 1.00 88.88 152 ASP B CA 1
ATOM 5730 C C . ASP B 1 152 ? 41.736 57.601 -38.711 1.00 92.06 152 ASP B C 1
ATOM 5731 O O . ASP B 1 152 ? 42.371 57.888 -39.731 1.00 91.08 152 ASP B O 1
ATOM 5736 N N . LEU B 1 153 ? 40.423 57.342 -38.727 1.00 91.55 153 LEU B N 1
ATOM 5737 C CA . LEU B 1 153 ? 39.642 57.314 -39.956 1.00 83.70 153 LEU B CA 1
ATOM 5738 C C . LEU B 1 153 ? 38.634 58.448 -40.082 1.00 79.24 153 LEU B C 1
ATOM 5739 O O . LEU B 1 153 ? 38.201 58.737 -41.203 1.00 80.89 153 LEU B O 1
ATOM 5744 N N . LEU B 1 154 ? 38.260 59.104 -38.986 1.00 78.24 154 LEU B N 1
ATOM 5745 C CA . LEU B 1 154 ? 37.283 60.188 -39.070 1.00 84.04 154 LEU B CA 1
ATOM 5746 C C . LEU B 1 154 ? 37.882 61.411 -39.760 1.00 85.89 154 LEU B C 1
ATOM 5747 O O . LEU B 1 154 ? 38.997 61.835 -39.438 1.00 91.21 154 LEU B O 1
ATOM 5752 N N . ASN B 1 155 ? 37.143 61.982 -40.712 1.00 86.98 155 ASN B N 1
ATOM 5753 C CA . ASN B 1 155 ? 37.423 63.347 -41.136 1.00 82.37 155 ASN B CA 1
ATOM 5754 C C . ASN B 1 155 ? 37.103 64.299 -39.985 1.00 82.65 155 ASN B C 1
ATOM 5755 O O . ASN B 1 155 ? 36.684 63.887 -38.899 1.00 81.23 155 ASN B O 1
ATOM 5760 N N . GLU B 1 156 ? 37.300 65.594 -40.217 1.00 91.19 156 GLU B N 1
ATOM 5761 C CA . GLU B 1 156 ? 36.931 66.621 -39.248 1.00 87.82 156 GLU B CA 1
ATOM 5762 C C . GLU B 1 156 ? 35.623 67.248 -39.705 1.00 92.50 156 GLU B C 1
ATOM 5763 O O . GLU B 1 156 ? 35.549 67.797 -40.811 1.00 92.27 156 GLU B O 1
ATOM 5769 N N . GLY B 1 157 ? 34.595 67.157 -38.863 1.00 93.18 157 GLY B N 1
ATOM 5770 C CA . GLY B 1 157 ? 33.260 67.539 -39.283 1.00 92.49 157 GLY B CA 1
ATOM 5771 C C . GLY B 1 157 ? 32.554 66.455 -40.077 1.00 87.57 157 GLY B C 1
ATOM 5772 O O . GLY B 1 157 ? 32.390 65.334 -39.582 1.00 87.62 157 GLY B O 1
ATOM 5773 N N . GLU B 1 158 ? 32.163 66.770 -41.317 1.00 86.09 158 GLU B N 1
ATOM 5774 C CA . GLU B 1 158 ? 31.311 65.883 -42.105 1.00 85.92 158 GLU B CA 1
ATOM 5775 C C . GLU B 1 158 ? 31.946 64.514 -42.276 1.00 84.08 158 GLU B C 1
ATOM 5776 O O . GLU B 1 158 ? 33.019 64.378 -42.874 1.00 81.02 158 GLU B O 1
ATOM 5782 N N . ASN B 1 159 ? 31.267 63.500 -41.755 1.00 79.70 159 ASN B N 1
ATOM 5783 C CA . ASN B 1 159 ? 31.590 62.115 -42.037 1.00 77.81 159 ASN B CA 1
ATOM 5784 C C . ASN B 1 159 ? 30.388 61.444 -42.676 1.00 74.47 159 ASN B C 1
ATOM 5785 O O . ASN B 1 159 ? 29.240 61.758 -42.343 1.00 73.77 159 ASN B O 1
ATOM 5790 N N . PHE B 1 160 ? 30.653 60.528 -43.599 1.00 71.04 160 PHE B N 1
ATOM 5791 C CA . PHE B 1 160 ? 29.602 59.777 -44.265 1.00 69.20 160 PHE B CA 1
ATOM 5792 C C . PHE B 1 160 ? 29.765 58.296 -43.966 1.00 67.40 160 PHE B C 1
ATOM 5793 O O . PHE B 1 160 ? 30.855 57.739 -44.121 1.00 67.46 160 PHE B O 1
ATOM 5801 N N . ILE B 1 161 ? 28.684 57.664 -43.531 1.00 67.19 161 ILE B N 1
ATOM 5802 C CA . ILE B 1 161 ? 28.684 56.242 -43.222 1.00 65.41 161 ILE B CA 1
ATOM 5803 C C . ILE B 1 161 ? 27.561 55.572 -43.995 1.00 60.62 161 ILE B C 1
ATOM 5804 O O . ILE B 1 161 ? 26.399 55.993 -43.922 1.00 58.90 161 ILE B O 1
ATOM 5809 N N . ALA B 1 162 ? 27.918 54.543 -44.745 1.00 59.06 162 ALA B N 1
ATOM 5810 C CA . ALA B 1 162 ? 26.972 53.718 -45.471 1.00 60.28 162 ALA B CA 1
ATOM 5811 C C . ALA B 1 162 ? 27.070 52.304 -44.925 1.00 65.39 162 ALA B C 1
ATOM 5812 O O . ALA B 1 162 ? 28.173 51.817 -44.654 1.00 65.77 162 ALA B O 1
ATOM 5814 N N . ILE B 1 163 ? 25.924 51.647 -44.739 1.00 61.61 163 ILE B N 1
ATOM 5815 C CA . ILE B 1 163 ? 25.907 50.275 -44.237 1.00 63.66 163 ILE B CA 1
ATOM 5816 C C . ILE B 1 163 ? 25.103 49.397 -45.192 1.00 63.94 163 ILE B C 1
ATOM 5817 O O . ILE B 1 163 ? 23.920 49.657 -45.435 1.00 57.50 163 ILE B O 1
ATOM 5822 N N . GLU B 1 164 ? 25.761 48.375 -45.744 1.00 65.97 164 GLU B N 1
ATOM 5823 C CA . GLU B 1 164 ? 25.148 47.368 -46.607 1.00 61.79 164 GLU B CA 1
ATOM 5824 C C . GLU B 1 164 ? 24.571 46.269 -45.722 1.00 59.21 164 GLU B C 1
ATOM 5825 O O . GLU B 1 164 ? 25.297 45.384 -45.261 1.00 60.96 164 GLU B O 1
ATOM 5831 N N . VAL B 1 165 ? 23.273 46.315 -45.465 1.00 58.67 165 VAL B N 1
ATOM 5832 C CA . VAL B 1 165 ? 22.643 45.372 -44.543 1.00 56.69 165 VAL B CA 1
ATOM 5833 C C . VAL B 1 165 ? 21.909 44.308 -45.339 1.00 56.98 165 VAL B C 1
ATOM 5834 O O . VAL B 1 165 ? 21.172 44.619 -46.285 1.00 57.03 165 VAL B O 1
ATOM 5838 N N . ASN B 1 166 ? 22.083 43.049 -44.954 1.00 49.78 166 ASN B N 1
ATOM 5839 C CA . ASN B 1 166 ? 21.518 41.976 -45.753 1.00 49.23 166 ASN B CA 1
ATOM 5840 C C . ASN B 1 166 ? 20.927 40.890 -44.859 1.00 55.73 166 ASN B C 1
ATOM 5841 O O . ASN B 1 166 ? 21.461 40.607 -43.778 1.00 55.22 166 ASN B O 1
ATOM 5846 N N . ASN B 1 167 ? 19.805 40.289 -45.306 1.00 50.61 167 ASN B N 1
ATOM 5847 C CA . ASN B 1 167 ? 19.147 39.260 -44.501 1.00 47.06 167 ASN B CA 1
ATOM 5848 C C . ASN B 1 167 ? 18.775 38.032 -45.321 1.00 46.75 167 ASN B C 1
ATOM 5849 O O . ASN B 1 167 ? 17.826 37.324 -44.983 1.00 54.33 167 ASN B O 1
ATOM 5854 N N . ARG B 1 168 ? 19.511 37.761 -46.390 1.00 53.49 168 ARG B N 1
ATOM 5855 C CA . ARG B 1 168 ? 19.333 36.524 -47.141 1.00 55.00 168 ARG B CA 1
ATOM 5856 C C . ARG B 1 168 ? 19.560 35.305 -46.243 1.00 50.11 168 ARG B C 1
ATOM 5857 O O . ARG B 1 168 ? 20.560 35.225 -45.524 1.00 52.77 168 ARG B O 1
ATOM 5865 N N . ARG B 1 169 ? 18.619 34.370 -46.260 1.00 49.16 169 ARG B N 1
ATOM 5866 C CA . ARG B 1 169 ? 18.801 33.128 -45.522 1.00 50.92 169 ARG B CA 1
ATOM 5867 C C . ARG B 1 169 ? 19.826 32.252 -46.235 1.00 49.19 169 ARG B C 1
ATOM 5868 O O . ARG B 1 169 ? 19.900 32.239 -47.467 1.00 52.87 169 ARG B O 1
ATOM 5876 N N . THR B 1 170 ? 20.634 31.522 -45.464 1.00 55.74 170 THR B N 1
ATOM 5877 C CA . THR B 1 170 ? 21.616 30.597 -46.040 1.00 57.12 170 THR B CA 1
ATOM 5878 C C . THR B 1 170 ? 21.708 29.335 -45.198 1.00 55.61 170 THR B C 1
ATOM 5879 O O . THR B 1 170 ? 21.361 29.328 -44.015 1.00 57.09 170 THR B O 1
ATOM 5883 N N . LYS B 1 171 ? 22.214 28.267 -45.832 1.00 56.03 171 LYS B N 1
ATOM 5884 C CA . LYS B 1 171 ? 22.287 26.952 -45.201 1.00 54.36 171 LYS B CA 1
ATOM 5885 C C . LYS B 1 171 ? 23.287 26.932 -44.053 1.00 58.22 171 LYS B C 1
ATOM 5886 O O . LYS B 1 171 ? 23.122 26.175 -43.094 1.00 61.29 171 LYS B O 1
ATOM 5892 N N . ASP B 1 172 ? 24.323 27.754 -44.140 1.00 60.79 172 ASP B N 1
ATOM 5893 C CA . ASP B 1 172 ? 25.436 27.770 -43.205 1.00 59.89 172 ASP B CA 1
ATOM 5894 C C . ASP B 1 172 ? 25.325 28.861 -42.148 1.00 57.48 172 ASP B C 1
ATOM 5895 O O . ASP B 1 172 ? 26.307 29.125 -41.458 1.00 65.35 172 ASP B O 1
ATOM 5900 N N . ALA B 1 173 ? 24.183 29.521 -42.015 1.00 54.60 173 ALA B N 1
ATOM 5901 C CA . ALA B 1 173 ? 24.047 30.594 -41.042 1.00 56.83 173 ALA B CA 1
ATOM 5902 C C . ALA B 1 173 ? 23.319 30.098 -39.796 1.00 58.95 173 ALA B C 1
ATOM 5903 O O . ALA B 1 173 ? 22.781 28.989 -39.754 1.00 62.96 173 ALA B O 1
ATOM 5905 N N . ILE B 1 174 ? 23.324 30.927 -38.761 1.00 52.29 174 ILE B N 1
ATOM 5906 C CA . ILE B 1 174 ? 22.611 30.577 -37.536 1.00 55.52 174 ILE B CA 1
ATOM 5907 C C . ILE B 1 174 ? 21.630 31.696 -37.217 1.00 53.43 174 ILE B C 1
ATOM 5908 O O . ILE B 1 174 ? 22.028 32.717 -36.635 1.00 54.99 174 ILE B O 1
ATOM 5913 N N . PRO B 1 175 ? 20.339 31.545 -37.544 1.00 59.25 175 PRO B N 1
ATOM 5914 C CA . PRO B 1 175 ? 19.757 30.305 -38.064 1.00 55.98 175 PRO B CA 1
ATOM 5915 C C . PRO B 1 175 ? 19.850 30.206 -39.585 1.00 52.86 175 PRO B C 1
ATOM 5916 O O . PRO B 1 175 ? 20.371 31.110 -40.244 1.00 52.68 175 PRO B O 1
ATOM 5920 N N . ALA B 1 176 ? 19.352 29.097 -40.141 1.00 51.91 176 ALA B N 1
ATOM 5921 C CA . ALA B 1 176 ? 19.560 28.815 -41.557 1.00 52.99 176 ALA B CA 1
ATOM 5922 C C . ALA B 1 176 ? 18.317 29.083 -42.399 1.00 49.26 176 ALA B C 1
ATOM 5923 O O . ALA B 1 176 ? 17.795 30.201 -42.399 1.00 51.34 176 ALA B O 1
ATOM 5925 N N . MET B 1 177 ? 17.850 28.072 -43.131 1.00 50.30 177 MET B N 1
ATOM 5926 C CA . MET B 1 177 ? 16.834 28.262 -44.171 1.00 50.73 177 MET B CA 1
ATOM 5927 C C . MET B 1 177 ? 15.416 28.335 -43.623 1.00 49.00 177 MET B C 1
ATOM 5928 O O . MET B 1 177 ? 14.502 28.705 -44.356 1.00 54.13 177 MET B O 1
ATOM 5933 N N . SER B 1 178 ? 15.206 27.969 -42.371 1.00 47.55 178 SER B N 1
ATOM 5934 C CA . SER B 1 178 ? 13.863 27.955 -41.833 1.00 46.77 178 SER B CA 1
ATOM 5935 C C . SER B 1 178 ? 13.966 28.103 -40.327 1.00 49.11 178 SER B C 1
ATOM 5936 O O . SER B 1 178 ? 14.871 27.552 -39.701 1.00 47.46 178 SER B O 1
ATOM 5939 N N . PHE B 1 179 ? 13.049 28.884 -39.770 1.00 47.06 179 PHE B N 1
ATOM 5940 C CA . PHE B 1 179 ? 12.972 29.150 -38.349 1.00 42.84 179 PHE B CA 1
ATOM 5941 C C . PHE B 1 179 ? 11.593 29.744 -38.119 1.00 45.13 179 PHE B C 1
ATOM 5942 O O . PHE B 1 179 ? 10.990 30.306 -39.034 1.00 44.73 179 PHE B O 1
ATOM 5950 N N . ASP B 1 180 ? 11.089 29.586 -36.900 1.00 46.45 180 ASP B N 1
ATOM 5951 C CA . ASP B 1 180 ? 9.700 29.897 -36.603 1.00 40.61 180 ASP B CA 1
ATOM 5952 C C . ASP B 1 180 ? 9.579 31.322 -36.061 1.00 44.65 180 ASP B C 1
ATOM 5953 O O . ASP B 1 180 ? 9.075 31.555 -34.971 1.00 46.67 180 ASP B O 1
ATOM 5958 N N . TRP B 1 181 ? 10.062 32.282 -36.853 1.00 40.50 181 TRP B N 1
ATOM 5959 C CA . TRP B 1 181 ? 9.859 33.692 -36.562 1.00 36.25 181 TRP B CA 1
ATOM 5960 C C . TRP B 1 181 ? 10.207 34.516 -37.798 1.00 39.61 181 TRP B C 1
ATOM 5961 O O . TRP B 1 181 ? 10.765 34.008 -38.772 1.00 43.00 181 TRP B O 1
ATOM 5972 N N . TRP B 1 182 ? 9.825 35.786 -37.771 1.00 36.93 182 TRP B N 1
ATOM 5973 C CA . TRP B 1 182 ? 9.933 36.602 -38.966 1.00 38.61 182 TRP B CA 1
ATOM 5974 C C . TRP B 1 182 ? 11.385 36.972 -39.211 1.00 49.13 182 TRP B C 1
ATOM 5975 O O . TRP B 1 182 ? 12.174 37.144 -38.266 1.00 43.57 182 TRP B O 1
ATOM 5986 N N . ASN B 1 183 ? 11.743 37.073 -40.496 1.00 42.71 183 ASN B N 1
ATOM 5987 C CA . ASN B 1 183 ? 13.116 37.401 -40.865 1.00 42.35 183 ASN B CA 1
ATOM 5988 C C . ASN B 1 183 ? 13.289 38.911 -40.957 1.00 46.15 183 ASN B C 1
ATOM 5989 O O . ASN B 1 183 ? 13.457 39.502 -42.025 1.00 47.93 183 ASN B O 1
ATOM 5994 N N . TYR B 1 184 ? 13.200 39.524 -39.782 1.00 49.72 184 TYR B N 1
ATOM 5995 C CA . TYR B 1 184 ? 13.417 40.953 -39.636 1.00 48.06 184 TYR B CA 1
ATOM 5996 C C . TYR B 1 184 ? 14.851 41.294 -39.997 1.00 44.24 184 TYR B C 1
ATOM 5997 O O . TYR B 1 184 ? 15.784 40.736 -39.427 1.00 53.42 184 TYR B O 1
ATOM 6006 N N . GLY B 1 185 ? 15.027 42.191 -40.959 1.00 48.83 185 GLY B N 1
ATOM 6007 C CA . GLY B 1 185 ? 16.337 42.705 -41.303 1.00 49.58 185 GLY B CA 1
ATOM 6008 C C . GLY B 1 185 ? 16.460 44.170 -40.959 1.00 46.57 185 GLY B C 1
ATOM 6009 O O . GLY B 1 185 ? 15.452 44.846 -40.763 1.00 44.64 185 GLY B O 1
ATOM 6010 N N . GLY B 1 186 ? 17.681 44.675 -40.860 1.00 52.79 186 GLY B N 1
ATOM 6011 C CA . GLY B 1 186 ? 17.922 46.094 -40.668 1.00 48.35 186 GLY B CA 1
ATOM 6012 C C . GLY B 1 186 ? 18.772 46.362 -39.440 1.00 49.41 186 GLY B C 1
ATOM 6013 O O . GLY B 1 186 ? 19.240 45.451 -38.755 1.00 49.27 186 GLY B O 1
ATOM 6014 N N . ILE B 1 187 ? 18.972 47.653 -39.181 1.00 50.29 187 ILE B N 1
ATOM 6015 C CA . ILE B 1 187 ? 19.773 48.084 -38.042 1.00 49.72 187 ILE B CA 1
ATOM 6016 C C . ILE B 1 187 ? 18.828 48.090 -36.846 1.00 48.30 187 ILE B C 1
ATOM 6017 O O . ILE B 1 187 ? 18.085 49.044 -36.623 1.00 48.16 187 ILE B O 1
ATOM 6022 N N . THR B 1 188 ? 18.849 47.008 -36.075 1.00 46.55 188 THR B N 1
ATOM 6023 C CA . THR B 1 188 ? 17.744 46.699 -35.182 1.00 46.36 188 THR B CA 1
ATOM 6024 C C . THR B 1 188 ? 17.959 47.197 -33.754 1.00 49.73 188 THR B C 1
ATOM 6025 O O . THR B 1 188 ? 16.995 47.215 -32.974 1.00 49.55 188 THR B O 1
ATOM 6029 N N . ARG B 1 189 ? 19.172 47.635 -33.405 1.00 44.02 189 ARG B N 1
ATOM 6030 C CA . ARG B 1 189 ? 19.491 48.136 -32.073 1.00 44.44 189 ARG B CA 1
ATOM 6031 C C . ARG B 1 189 ? 20.313 49.415 -32.199 1.00 46.06 189 ARG B C 1
ATOM 6032 O O . ARG B 1 189 ? 20.614 49.869 -33.308 1.00 46.82 189 ARG B O 1
ATOM 6040 N N . ASP B 1 190 ? 20.670 49.999 -31.041 1.00 51.49 190 ASP B N 1
ATOM 6041 C CA . ASP B 1 190 ? 21.300 51.318 -31.006 1.00 52.43 190 ASP B CA 1
ATOM 6042 C C . ASP B 1 190 ? 22.602 51.308 -31.793 1.00 55.67 190 ASP B C 1
ATOM 6043 O O . ASP B 1 190 ? 23.289 50.279 -31.904 1.00 53.06 190 ASP B O 1
ATOM 6048 N N . VAL B 1 191 ? 22.947 52.471 -32.339 1.00 49.80 191 VAL B N 1
ATOM 6049 C CA . VAL B 1 191 ? 24.232 52.659 -32.997 1.00 55.50 191 VAL B CA 1
ATOM 6050 C C . VAL B 1 191 ? 24.917 53.874 -32.380 1.00 55.98 191 VAL B C 1
ATOM 6051 O O . VAL B 1 191 ? 24.377 54.988 -32.408 1.00 53.68 191 VAL B O 1
ATOM 6055 N N . LEU B 1 192 ? 26.087 53.649 -31.795 1.00 58.46 192 LEU B N 1
ATOM 6056 C CA . LEU B 1 192 ? 26.740 54.634 -30.949 1.00 63.33 192 LEU B CA 1
ATOM 6057 C C . LEU B 1 192 ? 28.137 54.948 -31.461 1.00 62.60 192 LEU B C 1
ATOM 6058 O O . LEU B 1 192 ? 28.790 54.116 -32.096 1.00 60.25 192 LEU B O 1
ATOM 6063 N N . LEU B 1 193 ? 28.575 56.173 -31.173 1.00 68.09 193 LEU B N 1
ATOM 6064 C CA . LEU B 1 193 ? 29.981 56.563 -31.194 1.00 66.97 193 LEU B CA 1
ATOM 6065 C C . LEU B 1 193 ? 30.450 56.677 -29.752 1.00 62.33 193 LEU B C 1
ATOM 6066 O O . LEU B 1 193 ? 29.913 57.487 -28.988 1.00 65.38 193 LEU B O 1
ATOM 6071 N N . VAL B 1 194 ? 31.425 55.864 -29.371 1.00 56.44 194 VAL B N 1
ATOM 6072 C CA . VAL B 1 194 ? 31.897 55.834 -27.991 1.00 70.78 194 VAL B CA 1
ATOM 6073 C C . VAL B 1 194 ? 33.293 56.446 -27.913 1.00 72.09 194 VAL B C 1
ATOM 6074 O O . VAL B 1 194 ? 34.150 56.197 -28.769 1.00 68.13 194 VAL B O 1
ATOM 6078 N N . THR B 1 195 ? 33.512 57.263 -26.884 1.00 76.46 195 THR B N 1
ATOM 6079 C CA . THR B 1 195 ? 34.811 57.867 -26.612 1.00 78.22 195 THR B CA 1
ATOM 6080 C C . THR B 1 195 ? 35.399 57.270 -25.340 1.00 75.64 195 THR B C 1
ATOM 6081 O O . THR B 1 195 ? 34.704 57.150 -24.325 1.00 75.43 195 THR B O 1
ATOM 6085 N N . THR B 1 196 ? 36.668 56.874 -25.407 1.00 78.63 196 THR B N 1
ATOM 6086 C CA . THR B 1 196 ? 37.434 56.461 -24.240 1.00 86.35 196 THR B CA 1
ATOM 6087 C C . THR B 1 196 ? 38.842 57.028 -24.346 1.00 87.66 196 THR B C 1
ATOM 6088 O O . THR B 1 196 ? 39.342 57.264 -25.456 1.00 78.40 196 THR B O 1
ATOM 6092 N N . PRO B 1 197 ? 39.500 57.266 -23.209 1.00 89.31 197 PRO B N 1
ATOM 6093 C CA . PRO B 1 197 ? 40.902 57.701 -23.247 1.00 87.14 197 PRO B CA 1
ATOM 6094 C C . PRO B 1 197 ? 41.770 56.670 -23.954 1.00 90.10 197 PRO B C 1
ATOM 6095 O O . PRO B 1 197 ? 41.370 55.519 -24.146 1.00 94.78 197 PRO B O 1
ATOM 6099 N N . GLN B 1 198 ? 42.977 57.098 -24.351 1.00 86.62 198 GLN B N 1
ATOM 6100 C CA . GLN B 1 198 ? 43.830 56.244 -25.179 1.00 84.90 198 GLN B CA 1
ATOM 6101 C C . GLN B 1 198 ? 44.021 54.853 -24.581 1.00 84.42 198 GLN B C 1
ATOM 6102 O O . GLN B 1 198 ? 44.090 53.864 -25.320 1.00 87.07 198 GLN B O 1
ATOM 6108 N N . THR B 1 199 ? 44.093 54.744 -23.261 1.00 76.66 199 THR B N 1
ATOM 6109 C CA . THR B 1 199 ? 44.168 53.450 -22.604 1.00 80.96 199 THR B CA 1
ATOM 6110 C C . THR B 1 199 ? 43.018 53.353 -21.617 1.00 84.98 199 THR B C 1
ATOM 6111 O O . THR B 1 199 ? 42.819 54.265 -20.808 1.00 86.93 199 THR B O 1
ATOM 6115 N N . TYR B 1 200 ? 42.257 52.258 -21.688 1.00 83.69 200 TYR B N 1
ATOM 6116 C CA . TYR B 1 200 ? 40.988 52.169 -20.973 1.00 84.41 200 TYR B CA 1
ATOM 6117 C C . TYR B 1 200 ? 40.756 50.742 -20.498 1.00 81.66 200 TYR B C 1
ATOM 6118 O O . TYR B 1 200 ? 41.420 49.802 -20.941 1.00 88.12 200 TYR B O 1
ATOM 6127 N N . LEU B 1 201 ? 39.789 50.588 -19.596 1.00 76.50 201 LEU B N 1
ATOM 6128 C CA . LEU B 1 201 ? 39.389 49.264 -19.121 1.00 84.96 201 LEU B CA 1
ATOM 6129 C C . LEU B 1 201 ? 38.506 48.626 -20.187 1.00 84.38 201 LEU B C 1
ATOM 6130 O O . LEU B 1 201 ? 37.318 48.934 -20.282 1.00 83.09 201 LEU B O 1
ATOM 6135 N N . GLU B 1 202 ? 39.084 47.737 -21.006 1.00 78.19 202 GLU B N 1
ATOM 6136 C CA . GLU B 1 202 ? 38.308 47.140 -22.086 1.00 77.62 202 GLU B CA 1
ATOM 6137 C C . GLU B 1 202 ? 37.276 46.141 -21.572 1.00 77.03 202 GLU B C 1
ATOM 6138 O O . GLU B 1 202 ? 36.303 45.865 -22.276 1.00 73.98 202 GLU B O 1
ATOM 6144 N N . ASP B 1 203 ? 37.430 45.628 -20.354 1.00 76.16 203 ASP B N 1
ATOM 6145 C CA . ASP B 1 203 ? 36.525 44.574 -19.914 1.00 73.51 203 ASP B CA 1
ATOM 6146 C C . ASP B 1 203 ? 36.720 44.292 -18.435 1.00 72.91 203 ASP B C 1
ATOM 6147 O O . ASP B 1 203 ? 37.827 44.410 -17.902 1.00 74.63 203 ASP B O 1
ATOM 6152 N N . TYR B 1 204 ? 35.634 43.888 -17.787 1.00 66.70 204 TYR B N 1
ATOM 6153 C CA . TYR B 1 204 ? 35.724 43.412 -16.421 1.00 69.46 204 TYR B CA 1
ATOM 6154 C C . TYR B 1 204 ? 34.617 42.402 -16.154 1.00 68.23 204 TYR B C 1
ATOM 6155 O O . TYR B 1 204 ? 33.544 42.435 -16.764 1.00 71.98 204 TYR B O 1
ATOM 6164 N N . PHE B 1 205 ? 34.898 41.494 -15.228 1.00 70.00 205 PHE B N 1
ATOM 6165 C CA . PHE B 1 205 ? 33.937 40.496 -14.782 1.00 71.17 205 PHE B CA 1
ATOM 6166 C C . PHE B 1 205 ? 33.915 40.490 -13.261 1.00 70.08 205 PHE B C 1
ATOM 6167 O O . PHE B 1 205 ? 34.938 40.218 -12.626 1.00 68.99 205 PHE B O 1
ATOM 6175 N N . ILE B 1 206 ? 32.748 40.762 -12.680 1.00 70.52 206 ILE B N 1
ATOM 6176 C CA . ILE B 1 206 ? 32.616 40.976 -11.240 1.00 73.19 206 ILE B CA 1
ATOM 6177 C C . ILE B 1 206 ? 31.316 40.333 -10.756 1.00 70.35 206 ILE B C 1
ATOM 6178 O O . ILE B 1 206 ? 30.233 40.889 -10.961 1.00 75.24 206 ILE B O 1
ATOM 6183 N N . GLN B 1 207 ? 31.423 39.173 -10.112 1.00 67.88 207 GLN B N 1
ATOM 6184 C CA . GLN B 1 207 ? 30.278 38.401 -9.651 1.00 68.09 207 GLN B CA 1
ATOM 6185 C C . GLN B 1 207 ? 30.707 37.527 -8.482 1.00 68.67 207 GLN B C 1
ATOM 6186 O O . GLN B 1 207 ? 31.852 37.073 -8.429 1.00 73.32 207 GLN B O 1
ATOM 6192 N N . LEU B 1 208 ? 29.780 37.288 -7.553 1.00 64.88 208 LEU B N 1
ATOM 6193 C CA . LEU B 1 208 ? 29.991 36.265 -6.539 1.00 63.23 208 LEU B CA 1
ATOM 6194 C C . LEU B 1 208 ? 30.454 34.978 -7.192 1.00 66.99 208 LEU B C 1
ATOM 6195 O O . LEU B 1 208 ? 29.974 34.599 -8.257 1.00 72.58 208 LEU B O 1
ATOM 6200 N N . ASP B 1 209 ? 31.390 34.311 -6.535 1.00 74.53 209 ASP B N 1
ATOM 6201 C CA . ASP B 1 209 ? 31.781 32.966 -6.907 1.00 74.27 209 ASP B CA 1
ATOM 6202 C C . ASP B 1 209 ? 30.559 32.049 -6.880 1.00 75.00 209 ASP B C 1
ATOM 6203 O O . ASP B 1 209 ? 29.592 32.292 -6.150 1.00 76.55 209 ASP B O 1
ATOM 6208 N N . LYS B 1 210 ? 30.586 31.003 -7.705 1.00 66.50 210 LYS B N 1
ATOM 6209 C CA . LYS B 1 210 ? 29.548 29.987 -7.620 1.00 63.99 210 LYS B CA 1
ATOM 6210 C C . LYS B 1 210 ? 29.562 29.361 -6.229 1.00 76.73 210 LYS B C 1
ATOM 6211 O O . LYS B 1 210 ? 30.621 29.219 -5.613 1.00 79.64 210 LYS B O 1
ATOM 6217 N N . GLU B 1 211 ? 28.374 29.036 -5.711 1.00 77.23 211 GLU B N 1
ATOM 6218 C CA . GLU B 1 211 ? 28.215 28.308 -4.448 1.00 71.40 211 GLU B CA 1
ATOM 6219 C C . GLU B 1 211 ? 28.405 29.173 -3.200 1.00 76.42 211 GLU B C 1
ATOM 6220 O O . GLU B 1 211 ? 27.665 29.016 -2.224 1.00 77.70 211 GLU B O 1
ATOM 6226 N N . SER B 1 212 ? 29.397 30.101 -3.208 1.00 78.67 212 SER B N 1
ATOM 6227 C CA . SER B 1 212 ? 29.829 30.743 -1.959 1.00 78.23 212 SER B CA 1
ATOM 6228 C C . SER B 1 212 ? 29.165 32.103 -1.767 1.00 76.08 212 SER B C 1
ATOM 6229 O O . SER B 1 212 ? 29.262 32.959 -2.655 1.00 76.43 212 SER B O 1
ATOM 6232 N N . PRO B 1 213 ? 28.541 32.352 -0.614 1.00 72.85 213 PRO B N 1
ATOM 6233 C CA . PRO B 1 213 ? 27.656 33.517 -0.437 1.00 73.62 213 PRO B CA 1
ATOM 6234 C C . PRO B 1 213 ? 28.318 34.809 0.021 1.00 78.76 213 PRO B C 1
ATOM 6235 O O . PRO B 1 213 ? 27.598 35.720 0.449 1.00 73.28 213 PRO B O 1
ATOM 6239 N N . ASN B 1 214 ? 29.641 34.932 -0.046 1.00 78.97 214 ASN B N 1
ATOM 6240 C CA . ASN B 1 214 ? 30.277 36.126 0.492 1.00 81.25 214 ASN B CA 1
ATOM 6241 C C . ASN B 1 214 ? 31.671 36.321 -0.085 1.00 85.40 214 ASN B C 1
ATOM 6242 O O . ASN B 1 214 ? 32.444 37.146 0.415 1.00 87.66 214 ASN B O 1
ATOM 6247 N N . ARG B 1 215 ? 32.017 35.564 -1.116 1.00 76.31 215 ARG B N 1
ATOM 6248 C CA . ARG B 1 215 ? 33.294 35.725 -1.786 1.00 76.38 215 ARG B CA 1
ATOM 6249 C C . ARG B 1 215 ? 33.015 36.133 -3.222 1.00 82.45 215 ARG B C 1
ATOM 6250 O O . ARG B 1 215 ? 32.178 35.526 -3.902 1.00 80.26 215 ARG B O 1
ATOM 6258 N N . MET B 1 216 ? 33.684 37.183 -3.662 1.00 82.37 216 MET B N 1
ATOM 6259 C CA . MET B 1 216 ? 33.427 37.778 -4.955 1.00 77.30 216 MET B CA 1
ATOM 6260 C C . MET B 1 216 ? 34.614 37.545 -5.875 1.00 80.69 216 MET B C 1
ATOM 6261 O O . MET B 1 216 ? 35.743 37.350 -5.426 1.00 87.40 216 MET B O 1
ATOM 6266 N N . ILE B 1 217 ? 34.350 37.567 -7.172 1.00 77.95 217 ILE B N 1
ATOM 6267 C CA . ILE B 1 217 ? 35.404 37.540 -8.175 1.00 83.43 217 ILE B CA 1
ATOM 6268 C C . ILE B 1 217 ? 35.520 38.936 -8.783 1.00 81.75 217 ILE B C 1
ATOM 6269 O O . ILE B 1 217 ? 34.560 39.719 -8.771 1.00 73.90 217 ILE B O 1
ATOM 6274 N N . ALA B 1 218 ? 36.715 39.257 -9.303 1.00 71.48 218 ALA B N 1
ATOM 6275 C CA . ALA B 1 218 ? 36.974 40.602 -9.813 1.00 71.34 218 ALA B CA 1
ATOM 6276 C C . ALA B 1 218 ? 38.102 40.520 -10.837 1.00 69.66 218 ALA B C 1
ATOM 6277 O O . ALA B 1 218 ? 39.269 40.688 -10.494 1.00 78.04 218 ALA B O 1
ATOM 6279 N N . LYS B 1 219 ? 37.736 40.281 -12.091 1.00 70.69 219 LYS B N 1
ATOM 6280 C CA . LYS B 1 219 ? 38.676 40.288 -13.200 1.00 70.81 219 LYS B CA 1
ATOM 6281 C C . LYS B 1 219 ? 38.491 41.571 -13.989 1.00 72.85 219 LYS B C 1
ATOM 6282 O O . LYS B 1 219 ? 37.373 42.061 -14.124 1.00 77.13 219 LYS B O 1
ATOM 6288 N N . VAL B 1 220 ? 39.600 42.117 -14.503 1.00 76.37 220 VAL B N 1
ATOM 6289 C CA . VAL B 1 220 ? 39.600 43.298 -15.358 1.00 62.42 220 VAL B CA 1
ATOM 6290 C C . VAL B 1 220 ? 40.692 43.110 -16.399 1.00 67.29 220 VAL B C 1
ATOM 6291 O O . VAL B 1 220 ? 41.621 42.326 -16.219 1.00 74.02 220 VAL B O 1
ATOM 6295 N N . ALA B 1 221 ? 40.549 43.810 -17.517 1.00 71.51 221 ALA B N 1
ATOM 6296 C CA . ALA B 1 221 ? 41.529 43.840 -18.592 1.00 76.75 221 ALA B CA 1
ATOM 6297 C C . ALA B 1 221 ? 41.700 45.288 -19.028 1.00 79.73 221 ALA B C 1
ATOM 6298 O O . ALA B 1 221 ? 40.994 46.179 -18.552 1.00 81.76 221 ALA B O 1
ATOM 6300 N N . LEU B 1 222 ? 42.654 45.530 -19.930 1.00 81.05 222 LEU B N 1
ATOM 6301 C CA . LEU B 1 222 ? 42.865 46.859 -20.487 1.00 75.31 222 LEU B CA 1
ATOM 6302 C C . LEU B 1 222 ? 43.315 46.747 -21.932 1.00 81.75 222 LEU B C 1
ATOM 6303 O O . LEU B 1 222 ? 43.757 45.690 -22.390 1.00 89.99 222 LEU B O 1
ATOM 6308 N N . SER B 1 223 ? 43.201 47.867 -22.646 1.00 83.67 223 SER B N 1
ATOM 6309 C CA . SER B 1 223 ? 43.631 47.902 -24.037 1.00 90.99 223 SER B CA 1
ATOM 6310 C C . SER B 1 223 ? 45.119 47.610 -24.139 1.00 97.60 223 SER B C 1
ATOM 6311 O O . SER B 1 223 ? 45.544 46.737 -24.905 1.00 94.29 223 SER B O 1
ATOM 6314 N N . ASP B 1 224 ? 45.921 48.331 -23.351 1.00 101.29 224 ASP B N 1
ATOM 6315 C CA . ASP B 1 224 ? 47.367 48.147 -23.305 1.00 97.97 224 ASP B CA 1
ATOM 6316 C C . ASP B 1 224 ? 47.700 46.840 -22.593 1.00 96.22 224 ASP B C 1
ATOM 6317 O O . ASP B 1 224 ? 47.357 46.662 -21.420 1.00 96.78 224 ASP B O 1
ATOM 6322 N N . LYS B 1 225 ? 48.366 45.920 -23.294 1.00 98.97 225 LYS B N 1
ATOM 6323 C CA . LYS B 1 225 ? 48.884 44.709 -22.652 1.00 104.28 225 LYS B CA 1
ATOM 6324 C C . LYS B 1 225 ? 50.131 45.116 -21.868 1.00 101.20 225 LYS B C 1
ATOM 6325 O O . LYS B 1 225 ? 51.275 44.931 -22.294 1.00 102.01 225 LYS B O 1
ATOM 6331 N N . LYS B 1 226 ? 49.889 45.700 -20.692 1.00 95.21 226 LYS B N 1
ATOM 6332 C CA . LYS B 1 226 ? 50.911 46.394 -19.921 1.00 95.53 226 LYS B CA 1
ATOM 6333 C C . LYS B 1 226 ? 50.878 45.930 -18.477 1.00 97.35 226 LYS B C 1
ATOM 6334 O O . LYS B 1 226 ? 49.825 45.965 -17.833 1.00 97.76 226 LYS B O 1
ATOM 6340 N N . ALA B 1 227 ? 52.040 45.530 -17.970 1.00 96.89 227 ALA B N 1
ATOM 6341 C CA . ALA B 1 227 ? 52.185 45.161 -16.576 1.00 94.24 227 ALA B CA 1
ATOM 6342 C C . ALA B 1 227 ? 52.228 46.410 -15.690 1.00 95.95 227 ALA B C 1
ATOM 6343 O O . ALA B 1 227 ? 52.374 47.544 -16.156 1.00 96.70 227 ALA B O 1
ATOM 6345 N N . GLY B 1 228 ? 52.077 46.192 -14.389 1.00 94.99 228 GLY B N 1
ATOM 6346 C CA . GLY B 1 228 ? 52.274 47.263 -13.435 1.00 94.27 228 GLY B CA 1
ATOM 6347 C C . GLY B 1 228 ? 51.078 48.161 -13.198 1.00 98.14 228 GLY B C 1
ATOM 6348 O O . GLY B 1 228 ? 50.794 48.507 -12.049 1.00 94.01 228 GLY B O 1
ATOM 6349 N N . GLU B 1 229 ? 50.382 48.546 -14.275 1.00 103.07 229 GLU B N 1
ATOM 6350 C CA . GLU B 1 229 ? 49.233 49.449 -14.190 1.00 97.98 229 GLU B CA 1
ATOM 6351 C C . GLU B 1 229 ? 48.253 48.982 -13.114 1.00 86.53 229 GLU B C 1
ATOM 6352 O O . GLU B 1 229 ? 48.093 47.784 -12.874 1.00 86.60 229 GLU B O 1
ATOM 6358 N N . LYS B 1 230 ? 47.608 49.934 -12.438 1.00 84.08 230 LYS B N 1
ATOM 6359 C CA . LYS B 1 230 ? 46.732 49.609 -11.319 1.00 89.40 230 LYS B CA 1
ATOM 6360 C C . LYS B 1 230 ? 45.266 49.900 -11.627 1.00 89.17 230 LYS B C 1
ATOM 6361 O O . LYS B 1 230 ? 44.937 50.886 -12.298 1.00 83.75 230 LYS B O 1
ATOM 6367 N N . ILE B 1 231 ? 44.401 49.007 -11.123 1.00 91.86 231 ILE B N 1
ATOM 6368 C CA . ILE B 1 231 ? 42.944 49.045 -11.208 1.00 85.27 231 ILE B CA 1
ATOM 6369 C C . ILE B 1 231 ? 42.412 49.008 -9.785 1.00 80.37 231 ILE B C 1
ATOM 6370 O O . ILE B 1 231 ? 42.976 48.324 -8.926 1.00 84.58 231 ILE B O 1
ATOM 6375 N N . THR B 1 232 ? 41.315 49.730 -9.538 1.00 87.69 232 THR B N 1
ATOM 6376 C CA . THR B 1 232 ? 40.692 49.792 -8.212 1.00 85.60 232 THR B CA 1
ATOM 6377 C C . THR B 1 232 ? 39.189 49.539 -8.305 1.00 83.75 232 THR B C 1
ATOM 6378 O O . THR B 1 232 ? 38.410 50.460 -8.577 1.00 90.41 232 THR B O 1
ATOM 6382 N N . VAL B 1 233 ? 38.784 48.303 -8.064 1.00 80.85 233 VAL B N 1
ATOM 6383 C CA . VAL B 1 233 ? 37.371 47.964 -7.953 1.00 78.15 233 VAL B CA 1
ATOM 6384 C C . VAL B 1 233 ? 36.883 48.380 -6.575 1.00 78.48 233 VAL B C 1
ATOM 6385 O O . VAL B 1 233 ? 37.620 48.266 -5.592 1.00 81.99 233 VAL B O 1
ATOM 6389 N N . SER B 1 234 ? 35.643 48.864 -6.492 1.00 79.50 234 SER B N 1
ATOM 6390 C CA . SER B 1 234 ? 35.082 49.289 -5.213 1.00 72.89 234 SER B CA 1
ATOM 6391 C C . SER B 1 234 ? 33.570 49.390 -5.325 1.00 78.58 234 SER B C 1
ATOM 6392 O O . SER B 1 234 ? 33.040 49.754 -6.377 1.00 74.98 234 SER B O 1
ATOM 6395 N N . ILE B 1 235 ? 32.885 49.072 -4.226 1.00 79.54 235 ILE B N 1
ATOM 6396 C CA . ILE B 1 235 ? 31.433 49.229 -4.150 1.00 76.82 235 ILE B CA 1
ATOM 6397 C C . ILE B 1 235 ? 31.068 50.019 -2.893 1.00 78.78 235 ILE B C 1
ATOM 6398 O O . ILE B 1 235 ? 31.090 49.486 -1.774 1.00 79.29 235 ILE B O 1
ATOM 6403 N N . PRO B 1 236 ? 30.717 51.293 -3.037 1.00 79.98 236 PRO B N 1
ATOM 6404 C CA . PRO B 1 236 ? 30.492 52.134 -1.853 1.00 80.73 236 PRO B CA 1
ATOM 6405 C C . PRO B 1 236 ? 29.535 51.562 -0.822 1.00 81.73 236 PRO B C 1
ATOM 6406 O O . PRO B 1 236 ? 29.845 51.622 0.373 1.00 88.03 236 PRO B O 1
ATOM 6410 N N . GLU B 1 237 ? 28.398 50.992 -1.235 1.00 79.50 237 GLU B N 1
ATOM 6411 C CA . GLU B 1 237 ? 27.337 50.692 -0.274 1.00 81.66 237 GLU B CA 1
ATOM 6412 C C . GLU B 1 237 ? 27.795 49.703 0.796 1.00 83.23 237 GLU B C 1
ATOM 6413 O O . GLU B 1 237 ? 27.295 49.739 1.927 1.00 74.12 237 GLU B O 1
ATOM 6419 N N . LEU B 1 238 ? 28.759 48.839 0.475 1.00 82.92 238 LEU B N 1
ATOM 6420 C CA . LEU B 1 238 ? 29.288 47.895 1.447 1.00 87.29 238 LEU B CA 1
ATOM 6421 C C . LEU B 1 238 ? 30.677 48.290 1.939 1.00 83.33 238 LEU B C 1
ATOM 6422 O O . LEU B 1 238 ? 31.443 47.414 2.367 1.00 82.84 238 LEU B O 1
ATOM 6427 N N . LYS B 1 239 ? 31.021 49.587 1.864 1.00 86.11 239 LYS B N 1
ATOM 6428 C CA . LYS B 1 239 ? 32.251 50.139 2.433 1.00 89.22 239 LYS B CA 1
ATOM 6429 C C . LYS B 1 239 ? 33.462 49.298 2.077 1.00 89.37 239 LYS B C 1
ATOM 6430 O O . LYS B 1 239 ? 34.391 49.149 2.875 1.00 93.99 239 LYS B O 1
ATOM 6436 N N . THR B 1 240 ? 33.444 48.704 0.886 1.00 81.69 240 THR B N 1
ATOM 6437 C CA . THR B 1 240 ? 34.430 47.719 0.490 1.00 80.13 240 THR B CA 1
ATOM 6438 C C . THR B 1 240 ? 35.140 48.203 -0.762 1.00 78.01 240 THR B C 1
ATOM 6439 O O . THR B 1 240 ? 34.500 48.640 -1.722 1.00 79.83 240 THR B O 1
ATOM 6443 N N . SER B 1 241 ? 36.465 48.136 -0.742 1.00 84.54 241 SER B N 1
ATOM 6444 C CA . SER B 1 241 ? 37.278 48.621 -1.846 1.00 73.38 241 SER B CA 1
ATOM 6445 C C . SER B 1 241 ? 38.504 47.732 -1.936 1.00 79.63 241 SER B C 1
ATOM 6446 O O . SER B 1 241 ? 39.023 47.290 -0.909 1.00 83.07 241 SER B O 1
ATOM 6449 N N . ILE B 1 242 ? 38.963 47.470 -3.160 1.00 80.98 242 ILE B N 1
ATOM 6450 C CA . ILE B 1 242 ? 40.057 46.534 -3.402 1.00 79.67 242 ILE B CA 1
ATOM 6451 C C . ILE B 1 242 ? 40.960 47.115 -4.484 1.00 82.08 242 ILE B C 1
ATOM 6452 O O . ILE B 1 242 ? 40.481 47.736 -5.440 1.00 82.59 242 ILE B O 1
ATOM 6457 N N . ASP B 1 243 ? 42.274 46.952 -4.303 1.00 84.63 243 ASP B N 1
ATOM 6458 C CA . ASP B 1 243 ? 43.298 47.373 -5.252 1.00 82.54 243 ASP B CA 1
ATOM 6459 C C . ASP B 1 243 ? 43.877 46.159 -5.958 1.00 86.80 243 ASP B C 1
ATOM 6460 O O . ASP B 1 243 ? 43.908 45.055 -5.404 1.00 90.73 243 ASP B O 1
ATOM 6465 N N . MET B 1 244 ? 44.374 46.375 -7.172 1.00 83.31 244 MET B N 1
ATOM 6466 C CA . MET B 1 244 ? 45.106 45.321 -7.862 1.00 84.93 244 MET B CA 1
ATOM 6467 C C . MET B 1 244 ? 45.877 45.941 -9.019 1.00 88.66 244 MET B C 1
ATOM 6468 O O . MET B 1 244 ? 45.723 47.126 -9.332 1.00 86.70 244 MET B O 1
ATOM 6473 N N . LEU B 1 245 ? 46.742 45.124 -9.625 1.00 86.53 245 LEU B N 1
ATOM 6474 C CA . LEU B 1 245 ? 47.645 45.565 -10.678 1.00 85.79 245 LEU B CA 1
ATOM 6475 C C . LEU B 1 245 ? 47.689 44.520 -11.786 1.00 84.10 245 LEU B C 1
ATOM 6476 O O . LEU B 1 245 ? 47.362 43.350 -11.580 1.00 87.22 245 LEU B O 1
ATOM 6481 N N . THR B 1 246 ? 48.130 44.955 -12.963 1.00 84.03 246 THR B N 1
ATOM 6482 C CA . THR B 1 246 ? 48.060 44.143 -14.170 1.00 88.59 246 THR B CA 1
ATOM 6483 C C . THR B 1 246 ? 49.290 43.259 -14.324 1.00 87.86 246 THR B C 1
ATOM 6484 O O . THR B 1 246 ? 50.390 43.612 -13.895 1.00 90.93 246 THR B O 1
ATOM 6488 N N . ASP B 1 247 ? 49.094 42.105 -14.960 1.00 89.91 247 ASP B N 1
ATOM 6489 C CA . ASP B 1 247 ? 50.217 41.312 -15.442 1.00 90.00 247 ASP B CA 1
ATOM 6490 C C . ASP B 1 247 ? 50.696 41.912 -16.763 1.00 90.65 247 ASP B C 1
ATOM 6491 O O . ASP B 1 247 ? 50.221 42.961 -17.201 1.00 89.66 247 ASP B O 1
ATOM 6496 N N . ALA B 1 248 ? 51.635 41.241 -17.430 1.00 95.63 248 ALA B N 1
ATOM 6497 C CA . ALA B 1 248 ? 52.125 41.734 -18.712 1.00 95.02 248 ALA B CA 1
ATOM 6498 C C . ALA B 1 248 ? 51.037 41.808 -19.772 1.00 92.91 248 ALA B C 1
ATOM 6499 O O . ALA B 1 248 ? 51.245 42.455 -20.804 1.00 96.90 248 ALA B O 1
ATOM 6501 N N . GLU B 1 249 ? 49.900 41.154 -19.558 1.00 94.13 249 GLU B N 1
ATOM 6502 C CA . GLU B 1 249 ? 48.817 41.122 -20.528 1.00 96.26 249 GLU B CA 1
ATOM 6503 C C . GLU B 1 249 ? 47.737 42.153 -20.237 1.00 94.76 249 GLU B C 1
ATOM 6504 O O . GLU B 1 249 ? 46.788 42.273 -21.014 1.00 95.73 249 GLU B O 1
ATOM 6510 N N . GLY B 1 250 ? 47.868 42.910 -19.150 1.00 95.81 250 GLY B N 1
ATOM 6511 C CA . GLY B 1 250 ? 46.900 43.923 -18.792 1.00 91.92 250 GLY B CA 1
ATOM 6512 C C . GLY B 1 250 ? 45.738 43.418 -17.968 1.00 90.69 250 GLY B C 1
ATOM 6513 O O . GLY B 1 250 ? 44.852 44.211 -17.622 1.00 82.11 250 GLY B O 1
ATOM 6514 N N . LYS B 1 251 ? 45.721 42.136 -17.629 1.00 88.49 251 LYS B N 1
ATOM 6515 C CA . LYS B 1 251 ? 44.580 41.503 -16.986 1.00 85.51 251 LYS B CA 1
ATOM 6516 C C . LYS B 1 251 ? 44.905 41.281 -15.513 1.00 83.55 251 LYS B C 1
ATOM 6517 O O . LYS B 1 251 ? 45.803 40.507 -15.171 1.00 89.14 251 LYS B O 1
ATOM 6523 N N . ALA B 1 252 ? 44.185 41.983 -14.653 1.00 83.44 252 ALA B N 1
ATOM 6524 C CA . ALA B 1 252 ? 44.247 41.808 -13.215 1.00 80.92 252 ALA B CA 1
ATOM 6525 C C . ALA B 1 252 ? 43.166 40.822 -12.781 1.00 77.01 252 ALA B C 1
ATOM 6526 O O . ALA B 1 252 ? 42.285 40.459 -13.560 1.00 79.03 252 ALA B O 1
ATOM 6528 N N . GLU B 1 253 ? 43.233 40.388 -11.520 1.00 81.11 253 GLU B N 1
ATOM 6529 C CA . GLU B 1 253 ? 42.293 39.397 -11.009 1.00 76.07 253 GLU B CA 1
ATOM 6530 C C . GLU B 1 253 ? 42.567 39.114 -9.537 1.00 83.44 253 GLU B C 1
ATOM 6531 O O . GLU B 1 253 ? 43.723 38.941 -9.139 1.00 93.79 253 GLU B O 1
ATOM 6537 N N . THR B 1 254 ? 41.496 39.028 -8.747 1.00 79.22 254 THR B N 1
ATOM 6538 C CA . THR B 1 254 ? 41.587 38.602 -7.356 1.00 80.03 254 THR B CA 1
ATOM 6539 C C . THR B 1 254 ? 40.214 38.153 -6.881 1.00 81.57 254 THR B C 1
ATOM 6540 O O . THR B 1 254 ? 39.193 38.466 -7.497 1.00 83.37 254 THR B O 1
ATOM 6544 N N . VAL B 1 255 ? 40.210 37.416 -5.772 1.00 82.68 255 VAL B N 1
ATOM 6545 C CA . VAL B 1 255 ? 39.001 37.003 -5.063 1.00 78.10 255 VAL B CA 1
ATOM 6546 C C . VAL B 1 255 ? 39.021 37.672 -3.700 1.00 79.87 255 VAL B C 1
ATOM 6547 O O . VAL B 1 255 ? 40.095 37.934 -3.150 1.00 94.65 255 VAL B O 1
ATOM 6551 N N . PHE B 1 256 ? 37.845 37.954 -3.141 1.00 78.73 256 PHE B N 1
ATOM 6552 C CA . PHE B 1 256 ? 37.854 38.594 -1.832 1.00 83.75 256 PHE B CA 1
ATOM 6553 C C . PHE B 1 256 ? 36.555 38.340 -1.078 1.00 88.09 256 PHE B C 1
ATOM 6554 O O . PHE B 1 256 ? 35.528 37.981 -1.661 1.00 89.69 256 PHE B O 1
ATOM 6562 N N . ASN B 1 257 ? 36.634 38.525 0.239 1.00 80.31 257 ASN B N 1
ATOM 6563 C CA . ASN B 1 257 ? 35.494 38.438 1.138 1.00 84.05 257 ASN B CA 1
ATOM 6564 C C . ASN B 1 257 ? 34.782 39.783 1.208 1.00 87.34 257 ASN B C 1
ATOM 6565 O O . ASN B 1 257 ? 35.407 40.843 1.105 1.00 86.93 257 ASN B O 1
ATOM 6570 N N . ILE B 1 258 ? 33.466 39.730 1.408 1.00 88.04 258 ILE B N 1
ATOM 6571 C CA . ILE B 1 258 ? 32.634 40.932 1.438 1.00 89.84 258 ILE B CA 1
ATOM 6572 C C . ILE B 1 258 ? 31.474 40.701 2.400 1.00 88.73 258 ILE B C 1
ATOM 6573 O O . ILE B 1 258 ? 30.916 39.601 2.471 1.00 89.00 258 ILE B O 1
ATOM 6578 N N . LYS B 1 259 ? 31.111 41.748 3.141 1.00 86.05 259 LYS B N 1
ATOM 6579 C CA . LYS B 1 259 ? 30.321 41.592 4.350 1.00 85.90 259 LYS B CA 1
ATOM 6580 C C . LYS B 1 259 ? 28.950 42.232 4.207 1.00 85.88 259 LYS B C 1
ATOM 6581 O O . LYS B 1 259 ? 28.761 43.171 3.429 1.00 81.87 259 LYS B O 1
ATOM 6587 N N . LYS B 1 260 ? 27.999 41.712 4.991 1.00 89.63 260 LYS B N 1
ATOM 6588 C CA . LYS B 1 260 ? 26.627 42.216 5.068 1.00 84.35 260 LYS B CA 1
ATOM 6589 C C . LYS B 1 260 ? 25.944 42.232 3.708 1.00 81.54 260 LYS B C 1
ATOM 6590 O O . LYS B 1 260 ? 25.000 43.002 3.496 1.00 82.98 260 LYS B O 1
ATOM 6596 N N . LEU B 1 261 ? 26.402 41.388 2.784 1.00 84.65 261 LEU B N 1
ATOM 6597 C CA . LEU B 1 261 ? 25.960 41.447 1.394 1.00 83.38 261 LEU B CA 1
ATOM 6598 C C . LEU B 1 261 ? 24.482 41.097 1.268 1.00 75.31 261 LEU B C 1
ATOM 6599 O O . LEU B 1 261 ? 24.056 40.012 1.674 1.00 75.20 261 LEU B O 1
ATOM 6604 N N . GLU B 1 262 ? 23.700 42.011 0.700 1.00 75.28 262 GLU B N 1
ATOM 6605 C CA . GLU B 1 262 ? 22.340 41.697 0.282 1.00 74.75 262 GLU B CA 1
ATOM 6606 C C . GLU B 1 262 ? 22.397 41.080 -1.108 1.00 71.36 262 GLU B C 1
ATOM 6607 O O . GLU B 1 262 ? 22.950 41.680 -2.038 1.00 69.85 262 GLU B O 1
ATOM 6613 N N . ARG B 1 263 ? 21.838 39.886 -1.248 1.00 68.81 263 ARG B N 1
ATOM 6614 C CA . ARG B 1 263 ? 21.899 39.192 -2.521 1.00 70.36 263 ARG B CA 1
ATOM 6615 C C . ARG B 1 263 ? 20.614 39.387 -3.322 1.00 68.95 263 ARG B C 1
ATOM 6616 O O . ARG B 1 263 ? 19.524 39.591 -2.777 1.00 61.90 263 ARG B O 1
ATOM 6624 N N . TRP B 1 264 ? 20.781 39.344 -4.638 1.00 67.29 264 TRP B N 1
ATOM 6625 C CA . TRP B 1 264 ? 19.683 39.534 -5.572 1.00 69.31 264 TRP B CA 1
ATOM 6626 C C . TRP B 1 264 ? 18.726 38.344 -5.551 1.00 64.71 264 TRP B C 1
ATOM 6627 O O . TRP B 1 264 ? 19.151 37.191 -5.541 1.00 61.09 264 TRP B O 1
ATOM 6638 N N . SER B 1 265 ? 17.426 38.630 -5.559 1.00 62.37 265 SER B N 1
ATOM 6639 C CA . SER B 1 265 ? 16.424 37.579 -5.639 1.00 66.33 265 SER B CA 1
ATOM 6640 C C . SER B 1 265 ? 15.159 38.147 -6.272 1.00 71.67 265 SER B C 1
ATOM 6641 O O . SER B 1 265 ? 14.989 39.361 -6.388 1.00 70.44 265 SER B O 1
ATOM 6644 N N . SER B 1 266 ? 14.255 37.239 -6.658 1.00 75.37 266 SER B N 1
ATOM 6645 C CA . SER B 1 266 ? 12.991 37.644 -7.268 1.00 69.21 266 SER B CA 1
ATOM 6646 C C . SER B 1 266 ? 12.169 38.515 -6.329 1.00 73.02 266 SER B C 1
ATOM 6647 O O . SER B 1 266 ? 11.521 39.476 -6.769 1.00 72.47 266 SER B O 1
ATOM 6650 N N . GLU B 1 267 ? 12.169 38.187 -5.032 1.00 74.92 267 GLU B N 1
ATOM 6651 C CA . GLU B 1 267 ? 11.383 38.956 -4.069 1.00 72.64 267 GLU B CA 1
ATOM 6652 C C . GLU B 1 267 ? 12.024 40.309 -3.782 1.00 75.07 267 GLU B C 1
ATOM 6653 O O . GLU B 1 267 ? 11.317 41.307 -3.599 1.00 72.77 267 GLU B O 1
ATOM 6659 N N . ASN B 1 268 ? 13.359 40.364 -3.747 1.00 73.69 268 ASN B N 1
ATOM 6660 C CA . ASN B 1 268 ? 14.094 41.586 -3.422 1.00 69.60 268 ASN B CA 1
ATOM 6661 C C . ASN B 1 268 ? 15.328 41.669 -4.314 1.00 71.92 268 ASN B C 1
ATOM 6662 O O . ASN B 1 268 ? 16.387 41.117 -3.985 1.00 71.81 268 ASN B O 1
ATOM 6667 N N . PRO B 1 269 ? 15.235 42.388 -5.466 1.00 67.30 269 PRO B N 1
ATOM 6668 C CA . PRO B 1 269 ? 16.341 42.446 -6.453 1.00 62.26 269 PRO B CA 1
ATOM 6669 C C . PRO B 1 269 ? 17.402 43.528 -6.243 1.00 65.46 269 PRO B C 1
ATOM 6670 O O . PRO B 1 269 ? 17.504 44.509 -6.984 1.00 64.71 269 PRO B O 1
ATOM 6674 N N . LYS B 1 270 ? 18.245 43.327 -5.229 1.00 69.71 270 LYS B N 1
ATOM 6675 C CA . LYS B 1 270 ? 19.279 44.292 -4.873 1.00 61.93 270 LYS B CA 1
ATOM 6676 C C . LYS B 1 270 ? 20.334 44.390 -5.963 1.00 60.95 270 LYS B C 1
ATOM 6677 O O . LYS B 1 270 ? 21.058 43.425 -6.216 1.00 63.46 270 LYS B O 1
ATOM 6683 N N . LEU B 1 271 ? 20.421 45.563 -6.588 1.00 60.25 271 LEU B N 1
ATOM 6684 C CA . LEU B 1 271 ? 21.555 46.003 -7.381 1.00 61.54 271 LEU B CA 1
ATOM 6685 C C . LEU B 1 271 ? 22.406 46.941 -6.532 1.00 62.97 271 LEU B C 1
ATOM 6686 O O . LEU B 1 271 ? 21.934 47.527 -5.558 1.00 63.46 271 LEU B O 1
ATOM 6691 N N . TYR B 1 272 ? 23.671 47.079 -6.913 1.00 55.21 272 TYR B N 1
ATOM 6692 C CA . TYR B 1 272 ? 24.652 47.841 -6.158 1.00 58.44 272 TYR B CA 1
ATOM 6693 C C . TYR B 1 272 ? 25.383 48.764 -7.115 1.00 63.05 272 TYR B C 1
ATOM 6694 O O . TYR B 1 272 ? 25.543 48.448 -8.295 1.00 67.98 272 TYR B O 1
ATOM 6703 N N . GLU B 1 273 ? 25.840 49.899 -6.607 1.00 63.00 273 GLU B N 1
ATOM 6704 C CA . GLU B 1 273 ? 26.677 50.783 -7.406 1.00 71.63 273 GLU B CA 1
ATOM 6705 C C . GLU B 1 273 ? 28.104 50.241 -7.416 1.00 71.04 273 GLU B C 1
ATOM 6706 O O . GLU B 1 273 ? 28.707 50.047 -6.355 1.00 74.83 273 GLU B O 1
ATOM 6712 N N . VAL B 1 274 ? 28.639 49.984 -8.607 1.00 66.16 274 VAL B N 1
ATOM 6713 C CA . VAL B 1 274 ? 29.972 49.421 -8.761 1.00 64.85 274 VAL B CA 1
ATOM 6714 C C . VAL B 1 274 ? 30.803 50.390 -9.588 1.00 76.11 274 VAL B C 1
ATOM 6715 O O . VAL B 1 274 ? 30.495 50.649 -10.762 1.00 73.29 274 VAL B O 1
ATOM 6719 N N . ILE B 1 275 ? 31.851 50.930 -8.972 1.00 75.83 275 ILE B N 1
ATOM 6720 C CA . ILE B 1 275 ? 32.789 51.824 -9.629 1.00 74.06 275 ILE B CA 1
ATOM 6721 C C . ILE B 1 275 ? 34.101 51.080 -9.780 1.00 73.50 275 ILE B C 1
ATOM 6722 O O . ILE B 1 275 ? 34.538 50.388 -8.854 1.00 78.27 275 ILE B O 1
ATOM 6727 N N . VAL B 1 276 ? 34.711 51.197 -10.951 1.00 72.68 276 VAL B N 1
ATOM 6728 C CA . VAL B 1 276 ? 36.030 50.646 -11.204 1.00 71.02 276 VAL B CA 1
ATOM 6729 C C . VAL B 1 276 ? 36.881 51.740 -11.829 1.00 83.12 276 VAL B C 1
ATOM 6730 O O . VAL B 1 276 ? 36.428 52.440 -12.745 1.00 78.77 276 VAL B O 1
ATOM 6734 N N . SER B 1 277 ? 38.103 51.903 -11.316 1.00 82.85 277 SER B N 1
ATOM 6735 C CA . SER B 1 277 ? 38.997 52.969 -11.748 1.00 81.25 277 SER B CA 1
ATOM 6736 C C . SER B 1 277 ? 40.321 52.401 -12.232 1.00 79.75 277 SER B C 1
ATOM 6737 O O . SER B 1 277 ? 40.859 51.458 -11.642 1.00 80.09 277 SER B O 1
ATOM 6740 N N . SER B 1 278 ? 40.836 52.987 -13.312 1.00 79.05 278 SER B N 1
ATOM 6741 C CA . SER B 1 278 ? 42.186 52.792 -13.803 1.00 84.63 278 SER B CA 1
ATOM 6742 C C . SER B 1 278 ? 42.954 54.106 -13.619 1.00 89.68 278 SER B C 1
ATOM 6743 O O . SER B 1 278 ? 42.604 54.913 -12.737 1.00 82.07 278 SER B O 1
ATOM 6746 N N . ALA B 1 279 ? 43.982 54.327 -14.439 1.00 93.16 279 ALA B N 1
ATOM 6747 C CA . ALA B 1 279 ? 44.692 55.600 -14.382 1.00 90.76 279 ALA B CA 1
ATOM 6748 C C . ALA B 1 279 ? 43.840 56.723 -14.956 1.00 90.37 279 ALA B C 1
ATOM 6749 O O . ALA B 1 279 ? 43.629 57.751 -14.303 1.00 87.70 279 ALA B O 1
ATOM 6751 N N . ASN B 1 280 ? 43.335 56.535 -16.176 1.00 90.32 280 ASN B N 1
ATOM 6752 C CA . ASN B 1 280 ? 42.648 57.584 -16.919 1.00 90.04 280 ASN B CA 1
ATOM 6753 C C . ASN B 1 280 ? 41.184 57.266 -17.188 1.00 88.61 280 ASN B C 1
ATOM 6754 O O . ASN B 1 280 ? 40.559 57.952 -18.002 1.00 87.46 280 ASN B O 1
ATOM 6759 N N . ASP B 1 281 ? 40.618 56.252 -16.537 1.00 90.85 281 ASP B N 1
ATOM 6760 C CA . ASP B 1 281 ? 39.301 55.764 -16.916 1.00 84.17 281 ASP B CA 1
ATOM 6761 C C . ASP B 1 281 ? 38.578 55.232 -15.688 1.00 82.47 281 ASP B C 1
ATOM 6762 O O . ASP B 1 281 ? 39.205 54.739 -14.748 1.00 80.99 281 ASP B O 1
ATOM 6767 N N . ARG B 1 282 ? 37.246 55.331 -15.722 1.00 84.38 282 ARG B N 1
ATOM 6768 C CA . ARG B 1 282 ? 36.369 55.014 -14.597 1.00 88.20 282 ARG B CA 1
ATOM 6769 C C . ARG B 1 282 ? 34.982 54.696 -15.147 1.00 87.08 282 ARG B C 1
ATOM 6770 O O . ARG B 1 282 ? 34.483 55.430 -16.005 1.00 89.39 282 ARG B O 1
ATOM 6778 N N . VAL B 1 283 ? 34.372 53.605 -14.678 1.00 79.64 283 VAL B N 1
ATOM 6779 C CA . VAL B 1 283 ? 33.073 53.165 -15.180 1.00 72.98 283 VAL B CA 1
ATOM 6780 C C . VAL B 1 283 ? 32.208 52.738 -14.003 1.00 71.36 283 VAL B C 1
ATOM 6781 O O . VAL B 1 283 ? 32.666 52.001 -13.122 1.00 73.25 283 VAL B O 1
ATOM 6785 N N . GLU B 1 284 ? 30.950 53.184 -13.996 1.00 68.15 284 GLU B N 1
ATOM 6786 C CA . GLU B 1 284 ? 29.968 52.748 -13.009 1.00 72.21 284 GLU B CA 1
ATOM 6787 C C . GLU B 1 284 ? 28.994 51.749 -13.638 1.00 69.45 284 GLU B C 1
ATOM 6788 O O . GLU B 1 284 ? 28.861 51.663 -14.861 1.00 64.90 284 GLU B O 1
ATOM 6794 N N . GLU B 1 285 ? 28.322 50.979 -12.783 1.00 62.11 285 GLU B N 1
ATOM 6795 C CA . GLU B 1 285 ? 27.334 50.020 -13.249 1.00 58.63 285 GLU B CA 1
ATOM 6796 C C . GLU B 1 285 ? 26.578 49.459 -12.057 1.00 72.31 285 GLU B C 1
ATOM 6797 O O . GLU B 1 285 ? 27.179 49.130 -11.025 1.00 66.15 285 GLU B O 1
ATOM 6803 N N . GLN B 1 286 ? 25.261 49.357 -12.216 1.00 66.80 286 GLN B N 1
ATOM 6804 C CA . GLN B 1 286 ? 24.421 48.618 -11.293 1.00 61.08 286 GLN B CA 1
ATOM 6805 C C . GLN B 1 286 ? 24.673 47.130 -11.501 1.00 69.77 286 GLN B C 1
ATOM 6806 O O . GLN B 1 286 ? 24.519 46.618 -12.620 1.00 63.58 286 GLN B O 1
ATOM 6812 N N . ILE B 1 287 ? 25.102 46.445 -10.437 1.00 68.62 287 ILE B N 1
ATOM 6813 C CA . ILE B 1 287 ? 25.349 45.009 -10.464 1.00 62.21 287 ILE B CA 1
ATOM 6814 C C . ILE B 1 287 ? 24.840 44.437 -9.166 1.00 60.20 287 ILE B C 1
ATOM 6815 O O . ILE B 1 287 ? 25.005 45.052 -8.112 1.00 65.47 287 ILE B O 1
ATOM 6820 N N . GLY B 1 288 ? 24.192 43.278 -9.243 1.00 55.14 288 GLY B N 1
ATOM 6821 C CA . GLY B 1 288 ? 23.781 42.538 -8.076 1.00 58.29 288 GLY B CA 1
ATOM 6822 C C . GLY B 1 288 ? 24.508 41.206 -8.030 1.00 58.72 288 GLY B C 1
ATOM 6823 O O . GLY B 1 288 ? 25.310 40.872 -8.903 1.00 53.88 288 GLY B O 1
ATOM 6824 N N . PHE B 1 289 ? 24.183 40.433 -7.003 1.00 60.51 289 PHE B N 1
ATOM 6825 C CA . PHE B 1 289 ? 24.962 39.251 -6.686 1.00 52.86 289 PHE B CA 1
ATOM 6826 C C . PHE B 1 289 ? 24.069 38.185 -6.075 1.00 56.96 289 PHE B C 1
ATOM 6827 O O . PHE B 1 289 ? 23.291 38.463 -5.159 1.00 58.57 289 PHE B O 1
ATOM 6835 N N . ARG B 1 290 ? 24.203 36.963 -6.575 1.00 60.18 290 ARG B N 1
ATOM 6836 C CA . ARG B 1 290 ? 23.331 35.866 -6.186 1.00 55.92 290 ARG B CA 1
ATOM 6837 C C . ARG B 1 290 ? 24.087 34.578 -6.466 1.00 56.40 290 ARG B C 1
ATOM 6838 O O . ARG B 1 290 ? 25.133 34.586 -7.115 1.00 59.73 290 ARG B O 1
ATOM 6846 N N . ASN B 1 291 ? 23.540 33.462 -5.996 1.00 56.99 291 ASN B N 1
ATOM 6847 C CA . ASN B 1 291 ? 24.106 32.159 -6.311 1.00 58.48 291 ASN B CA 1
ATOM 6848 C C . ASN B 1 291 ? 23.043 31.288 -6.963 1.00 64.32 291 ASN B C 1
ATOM 6849 O O . ASN B 1 291 ? 21.940 31.133 -6.419 1.00 64.08 291 ASN B O 1
ATOM 6854 N N . ILE B 1 292 ? 23.382 30.720 -8.121 1.00 55.77 292 ILE B N 1
ATOM 6855 C CA . ILE B 1 292 ? 22.526 29.777 -8.823 1.00 56.51 292 ILE B CA 1
ATOM 6856 C C . ILE B 1 292 ? 23.256 28.435 -8.906 1.00 60.43 292 ILE B C 1
ATOM 6857 O O . ILE B 1 292 ? 24.383 28.356 -9.414 1.00 60.62 292 ILE B O 1
ATOM 6862 N N . THR B 1 293 ? 22.618 27.383 -8.390 1.00 58.28 293 THR B N 1
ATOM 6863 C CA . THR B 1 293 ? 23.266 26.089 -8.235 1.00 64.96 293 THR B CA 1
ATOM 6864 C C . THR B 1 293 ? 22.254 24.967 -8.412 1.00 63.39 293 THR B C 1
ATOM 6865 O O . THR B 1 293 ? 21.083 25.099 -8.045 1.00 54.88 293 THR B O 1
ATOM 6869 N N . VAL B 1 294 ? 22.738 23.839 -8.927 1.00 65.32 294 VAL B N 1
ATOM 6870 C CA . VAL B 1 294 ? 21.969 22.598 -8.995 1.00 67.69 294 VAL B CA 1
ATOM 6871 C C . VAL B 1 294 ? 22.565 21.599 -8.010 1.00 63.24 294 VAL B C 1
ATOM 6872 O O . VAL B 1 294 ? 23.774 21.338 -8.027 1.00 64.58 294 VAL B O 1
ATOM 6876 N N . LYS B 1 295 ? 21.721 21.042 -7.157 1.00 60.17 295 LYS B N 1
ATOM 6877 C CA . LYS B 1 295 ? 22.139 19.986 -6.237 1.00 66.20 295 LYS B CA 1
ATOM 6878 C C . LYS B 1 295 ? 21.024 18.947 -6.250 1.00 58.30 295 LYS B C 1
ATOM 6879 O O . LYS B 1 295 ? 19.934 19.179 -5.719 1.00 56.77 295 LYS B O 1
ATOM 6885 N N . GLY B 1 296 ? 21.298 17.818 -6.883 1.00 64.78 296 GLY B N 1
ATOM 6886 C CA . GLY B 1 296 ? 20.298 16.779 -7.066 1.00 59.29 296 GLY B CA 1
ATOM 6887 C C . GLY B 1 296 ? 19.380 17.067 -8.236 1.00 67.30 296 GLY B C 1
ATOM 6888 O O . GLY B 1 296 ? 19.837 17.417 -9.331 1.00 59.89 296 GLY B O 1
ATOM 6889 N N . THR B 1 297 ? 18.075 16.906 -8.003 1.00 60.03 297 THR B N 1
ATOM 6890 C CA . THR B 1 297 ? 17.052 17.303 -8.958 1.00 61.59 297 THR B CA 1
ATOM 6891 C C . THR B 1 297 ? 16.457 18.667 -8.612 1.00 65.72 297 THR B C 1
ATOM 6892 O O . THR B 1 297 ? 15.277 18.919 -8.880 1.00 68.15 297 THR B O 1
ATOM 6896 N N . ASP B 1 298 ? 17.258 19.553 -8.029 1.00 57.81 298 ASP B N 1
ATOM 6897 C CA . ASP B 1 298 ? 16.780 20.802 -7.461 1.00 58.68 298 ASP B CA 1
ATOM 6898 C C . ASP B 1 298 ? 17.638 21.956 -7.936 1.00 53.36 298 ASP B C 1
ATOM 6899 O O . ASP B 1 298 ? 18.861 21.837 -8.029 1.00 60.83 298 ASP B O 1
ATOM 6904 N N . ILE B 1 299 ? 16.991 23.079 -8.207 1.00 54.85 299 ILE B N 1
ATOM 6905 C CA . ILE B 1 299 ? 17.671 24.321 -8.543 1.00 55.70 299 ILE B CA 1
ATOM 6906 C C . ILE B 1 299 ? 17.693 25.188 -7.296 1.00 58.36 299 ILE B C 1
ATOM 6907 O O . ILE B 1 299 ? 16.685 25.317 -6.591 1.00 54.44 299 ILE B O 1
ATOM 6912 N N . TYR B 1 300 ? 18.846 25.755 -7.003 1.00 60.35 300 TYR B N 1
ATOM 6913 C CA . TYR B 1 300 ? 19.054 26.480 -5.764 1.00 65.40 300 TYR B CA 1
ATOM 6914 C C . TYR B 1 300 ? 19.399 27.921 -6.100 1.00 61.72 300 TYR B C 1
ATOM 6915 O O . TYR B 1 300 ? 20.226 28.179 -6.982 1.00 64.00 300 TYR B O 1
ATOM 6924 N N . LEU B 1 301 ? 18.741 28.851 -5.421 1.00 62.01 301 LEU B N 1
ATOM 6925 C CA . LEU B 1 301 ? 18.935 30.279 -5.638 1.00 67.30 301 LEU B CA 1
ATOM 6926 C C . LEU B 1 301 ? 19.166 30.907 -4.274 1.00 65.17 301 LEU B C 1
ATOM 6927 O O . LEU B 1 301 ? 18.287 30.840 -3.407 1.00 64.67 301 LEU B O 1
ATOM 6932 N N . ASN B 1 302 ? 20.351 31.486 -4.077 1.00 67.23 302 ASN B N 1
ATOM 6933 C CA . ASN B 1 302 ? 20.798 31.940 -2.755 1.00 68.69 302 ASN B CA 1
ATOM 6934 C C . ASN B 1 302 ? 20.480 30.889 -1.694 1.00 68.21 302 ASN B C 1
ATOM 6935 O O . ASN B 1 302 ? 19.882 31.173 -0.650 1.00 72.21 302 ASN B O 1
ATOM 6940 N N . GLY B 1 303 ? 20.827 29.646 -2.001 1.00 65.52 303 GLY B N 1
ATOM 6941 C CA . GLY B 1 303 ? 20.533 28.561 -1.098 1.00 70.07 303 GLY B CA 1
ATOM 6942 C C . GLY B 1 303 ? 19.083 28.122 -1.097 1.00 72.33 303 GLY B C 1
ATOM 6943 O O . GLY B 1 303 ? 18.775 27.008 -0.663 1.00 74.05 303 GLY B O 1
ATOM 6944 N N . LYS B 1 304 ? 18.173 28.968 -1.568 1.00 72.67 304 LYS B N 1
ATOM 6945 C CA . LYS B 1 304 ? 16.761 28.608 -1.481 1.00 71.74 304 LYS B CA 1
ATOM 6946 C C . LYS B 1 304 ? 16.377 27.701 -2.650 1.00 72.38 304 LYS B C 1
ATOM 6947 O O . LYS B 1 304 ? 16.642 28.043 -3.810 1.00 71.78 304 LYS B O 1
ATOM 6953 N N . PRO B 1 305 ? 15.804 26.527 -2.388 1.00 71.29 305 PRO B N 1
ATOM 6954 C CA . PRO B 1 305 ? 15.224 25.731 -3.476 1.00 70.82 305 PRO B CA 1
ATOM 6955 C C . PRO B 1 305 ? 13.973 26.418 -4.005 1.00 68.92 305 PRO B C 1
ATOM 6956 O O . PRO B 1 305 ? 13.121 26.853 -3.229 1.00 62.27 305 PRO B O 1
ATOM 6960 N N . THR B 1 306 ? 13.870 26.523 -5.337 1.00 68.69 306 THR B N 1
ATOM 6961 C CA . THR B 1 306 ? 12.899 27.419 -5.962 1.00 75.23 306 THR B CA 1
ATOM 6962 C C . THR B 1 306 ? 12.311 26.841 -7.250 1.00 62.78 306 THR B C 1
ATOM 6963 O O . THR B 1 306 ? 13.023 26.291 -8.086 1.00 56.07 306 THR B O 1
ATOM 6967 N N . PHE B 1 307 ? 11.001 26.996 -7.402 1.00 63.53 307 PHE B N 1
ATOM 6968 C CA . PHE B 1 307 ? 10.283 26.571 -8.591 1.00 58.51 307 PHE B CA 1
ATOM 6969 C C . PHE B 1 307 ? 10.239 27.721 -9.593 1.00 61.29 307 PHE B C 1
ATOM 6970 O O . PHE B 1 307 ? 9.991 28.869 -9.212 1.00 57.06 307 PHE B O 1
ATOM 6978 N N . MET B 1 308 ? 10.504 27.414 -10.868 1.00 64.26 308 MET B N 1
ATOM 6979 C CA . MET B 1 308 ? 10.597 28.436 -11.920 1.00 60.77 308 MET B CA 1
ATOM 6980 C C . MET B 1 308 ? 9.237 28.604 -12.597 1.00 57.76 308 MET B C 1
ATOM 6981 O O . MET B 1 308 ? 8.811 27.768 -13.400 1.00 50.70 308 MET B O 1
ATOM 6986 N N . CYS B 1 309 ? 8.542 29.676 -12.243 1.00 54.60 309 CYS B N 1
ATOM 6987 C CA . CYS B 1 309 ? 7.312 30.065 -12.912 1.00 51.83 309 CYS B CA 1
ATOM 6988 C C . CYS B 1 309 ? 7.760 31.004 -14.015 1.00 47.16 309 CYS B C 1
ATOM 6989 O O . CYS B 1 309 ? 7.978 32.184 -13.773 1.00 49.16 309 CYS B O 1
ATOM 6992 N N . SER B 1 310 ? 7.941 30.465 -15.216 1.00 45.50 310 SER B N 1
ATOM 6993 C CA . SER B 1 310 ? 8.638 31.094 -16.326 1.00 40.96 310 SER B CA 1
ATOM 6994 C C . SER B 1 310 ? 7.679 31.421 -17.468 1.00 43.17 310 SER B C 1
ATOM 6995 O O . SER B 1 310 ? 6.533 30.976 -17.502 1.00 45.24 310 SER B O 1
ATOM 6998 N N . ILE B 1 311 ? 8.162 32.231 -18.409 1.00 40.70 311 ILE B N 1
ATOM 6999 C CA . ILE B 1 311 ? 7.437 32.503 -19.645 1.00 44.55 311 ILE B CA 1
ATOM 7000 C C . ILE B 1 311 ? 8.481 32.973 -20.654 1.00 43.47 311 ILE B C 1
ATOM 7001 O O . ILE B 1 311 ? 9.590 33.345 -20.285 1.00 46.52 311 ILE B O 1
ATOM 7006 N N . SER B 1 312 ? 8.155 32.884 -21.939 1.00 39.57 312 SER B N 1
ATOM 7007 C CA . SER B 1 312 ? 9.027 33.364 -22.999 1.00 43.28 312 SER B CA 1
ATOM 7008 C C . SER B 1 312 ? 8.252 34.400 -23.799 1.00 47.35 312 SER B C 1
ATOM 7009 O O . SER B 1 312 ? 7.016 34.395 -23.791 1.00 48.11 312 SER B O 1
ATOM 7012 N N . PHE B 1 313 ? 8.987 35.296 -24.459 1.00 39.29 313 PHE B N 1
ATOM 7013 C CA . PHE B 1 313 ? 8.455 36.171 -25.491 1.00 41.78 313 PHE B CA 1
ATOM 7014 C C . PHE B 1 313 ? 9.555 36.430 -26.524 1.00 44.47 313 PHE B C 1
ATOM 7015 O O . PHE B 1 313 ? 10.746 36.438 -26.210 1.00 43.04 313 PHE B O 1
ATOM 7023 N N . HIS B 1 314 ? 9.146 36.589 -27.770 1.00 44.47 314 HIS B N 1
ATOM 7024 C CA . HIS B 1 314 ? 10.085 37.008 -28.786 1.00 45.71 314 HIS B CA 1
ATOM 7025 C C . HIS B 1 314 ? 10.434 38.470 -28.601 1.00 42.73 314 HIS B C 1
ATOM 7026 O O . HIS B 1 314 ? 9.773 39.204 -27.872 1.00 44.54 314 HIS B O 1
ATOM 7033 N N . GLU B 1 315 ? 11.482 38.895 -29.291 1.00 44.02 315 GLU B N 1
ATOM 7034 C CA . GLU B 1 315 ? 11.881 40.299 -29.265 1.00 46.35 315 GLU B CA 1
ATOM 7035 C C . GLU B 1 315 ? 11.055 41.048 -30.315 1.00 42.90 315 GLU B C 1
ATOM 7036 O O . GLU B 1 315 ? 11.549 41.501 -31.355 1.00 41.00 315 GLU B O 1
ATOM 7042 N N . GLU B 1 316 ? 9.760 41.174 -30.015 1.00 37.36 316 GLU B N 1
ATOM 7043 C CA . GLU B 1 316 ? 8.790 41.666 -30.982 1.00 37.63 316 GLU B CA 1
ATOM 7044 C C . GLU B 1 316 ? 7.647 42.393 -30.273 1.00 39.24 316 GLU B C 1
ATOM 7045 O O . GLU B 1 316 ? 7.227 42.019 -29.175 1.00 38.46 316 GLU B O 1
ATOM 7051 N N . ILE B 1 317 ? 7.174 43.455 -30.902 1.00 38.56 317 ILE B N 1
ATOM 7052 C CA . ILE B 1 317 ? 6.077 44.250 -30.384 1.00 40.02 317 ILE B CA 1
ATOM 7053 C C . ILE B 1 317 ? 4.899 43.904 -31.281 1.00 40.98 317 ILE B C 1
ATOM 7054 O O . ILE B 1 317 ? 4.809 44.421 -32.399 1.00 44.37 317 ILE B O 1
ATOM 7059 N N . PRO B 1 318 ? 4.010 43.002 -30.852 1.00 45.82 318 PRO B N 1
ATOM 7060 C CA . PRO B 1 318 ? 3.034 42.434 -31.797 1.00 40.76 318 PRO B CA 1
ATOM 7061 C C . PRO B 1 318 ? 2.155 43.481 -32.459 1.00 44.46 318 PRO B C 1
ATOM 7062 O O . PRO B 1 318 ? 1.996 43.436 -33.687 1.00 50.51 318 PRO B O 1
ATOM 7066 N N . GLN B 1 319 ? 1.610 44.444 -31.691 1.00 41.60 319 GLN B N 1
ATOM 7067 C CA . GLN B 1 319 ? 0.656 45.416 -32.233 1.00 38.58 319 GLN B CA 1
ATOM 7068 C C . GLN B 1 319 ? 1.248 46.220 -33.378 1.00 37.24 319 GLN B C 1
ATOM 7069 O O . GLN B 1 319 ? 0.510 46.792 -34.186 1.00 42.75 319 GLN B O 1
ATOM 7075 N N . ARG B 1 320 ? 2.561 46.266 -33.440 1.00 47.03 320 ARG B N 1
ATOM 7076 C CA . ARG B 1 320 ? 3.363 47.045 -34.360 1.00 45.71 320 ARG B CA 1
ATOM 7077 C C . ARG B 1 320 ? 4.012 46.156 -35.417 1.00 44.71 320 ARG B C 1
ATOM 7078 O O . ARG B 1 320 ? 4.479 46.662 -36.439 1.00 39.94 320 ARG B O 1
ATOM 7086 N N . MET B 1 321 ? 4.027 44.835 -35.191 1.00 46.55 321 MET B N 1
ATOM 7087 C CA . MET B 1 321 ? 4.608 43.858 -36.122 1.00 47.29 321 MET B CA 1
ATOM 7088 C C . MET B 1 321 ? 6.108 44.089 -36.328 1.00 48.44 321 MET B C 1
ATOM 7089 O O . MET B 1 321 ? 6.641 43.858 -37.407 1.00 46.40 321 MET B O 1
ATOM 7094 N N . GLY B 1 322 ? 6.803 44.562 -35.286 1.00 49.89 322 GLY B N 1
ATOM 7095 C CA . GLY B 1 322 ? 8.187 44.961 -35.411 1.00 43.04 322 GLY B CA 1
ATOM 7096 C C . GLY B 1 322 ? 9.023 44.481 -34.235 1.00 40.54 322 GLY B C 1
ATOM 7097 O O . GLY B 1 322 ? 8.513 44.104 -33.194 1.00 35.86 322 GLY B O 1
ATOM 7098 N N . ARG B 1 323 ? 10.330 44.477 -34.449 1.00 48.77 323 ARG B N 1
ATOM 7099 C CA . ARG B 1 323 ? 11.262 44.179 -33.378 1.00 41.46 323 ARG B CA 1
ATOM 7100 C C . ARG B 1 323 ? 11.198 45.243 -32.294 1.00 41.72 323 ARG B C 1
ATOM 7101 O O . ARG B 1 323 ? 10.845 46.394 -32.538 1.00 43.43 323 ARG B O 1
ATOM 7109 N N . ALA B 1 324 ? 11.497 44.827 -31.075 1.00 45.95 324 ALA B N 1
ATOM 7110 C CA . ALA B 1 324 ? 11.675 45.729 -29.955 1.00 40.65 324 ALA B CA 1
ATOM 7111 C C . ALA B 1 324 ? 13.104 46.250 -29.956 1.00 47.85 324 ALA B C 1
ATOM 7112 O O . ALA B 1 324 ? 14.009 45.644 -30.540 1.00 49.81 324 ALA B O 1
ATOM 7114 N N . PHE B 1 325 ? 13.301 47.394 -29.300 1.00 46.04 325 PHE B N 1
ATOM 7115 C CA . PHE B 1 325 ? 14.626 47.978 -29.287 1.00 46.45 325 PHE B CA 1
ATOM 7116 C C . PHE B 1 325 ? 14.805 49.038 -28.209 1.00 49.44 325 PHE B C 1
ATOM 7117 O O . PHE B 1 325 ? 15.931 49.452 -27.923 1.00 48.37 325 PHE B O 1
ATOM 7125 N N . SER B 1 326 ? 13.718 49.494 -27.596 1.00 47.59 326 SER B N 1
ATOM 7126 C CA . SER B 1 326 ? 13.763 50.680 -26.769 1.00 45.88 326 SER B CA 1
ATOM 7127 C C . SER B 1 326 ? 13.324 50.353 -25.342 1.00 47.96 326 SER B C 1
ATOM 7128 O O . SER B 1 326 ? 12.854 49.248 -25.035 1.00 48.41 326 SER B O 1
ATOM 7131 N N . GLU B 1 327 ? 13.498 51.341 -24.461 1.00 40.85 327 GLU B N 1
ATOM 7132 C CA . GLU B 1 327 ? 13.070 51.182 -23.082 1.00 49.96 327 GLU B CA 1
ATOM 7133 C C . GLU B 1 327 ? 11.559 51.043 -23.011 1.00 48.79 327 GLU B C 1
ATOM 7134 O O . GLU B 1 327 ? 11.024 50.282 -22.188 1.00 45.19 327 GLU B O 1
ATOM 7140 N N . ALA B 1 328 ? 10.853 51.761 -23.884 1.00 45.86 328 ALA B N 1
ATOM 7141 C CA . ALA B 1 328 ? 9.405 51.703 -23.860 1.00 43.46 328 ALA B CA 1
ATOM 7142 C C . ALA B 1 328 ? 8.929 50.305 -24.222 1.00 46.78 328 ALA B C 1
ATOM 7143 O O . ALA B 1 328 ? 8.003 49.766 -23.605 1.00 48.86 328 ALA B O 1
ATOM 7145 N N . ASP B 1 329 ? 9.559 49.711 -25.235 1.00 45.64 329 ASP B N 1
ATOM 7146 C CA . ASP B 1 329 ? 9.239 48.364 -25.643 1.00 39.20 329 ASP B CA 1
ATOM 7147 C C . ASP B 1 329 ? 9.455 47.407 -24.506 1.00 45.45 329 ASP B C 1
ATOM 7148 O O . ASP B 1 329 ? 8.595 46.558 -24.208 1.00 46.87 329 ASP B O 1
ATOM 7153 N N . ALA B 1 330 ? 10.618 47.542 -23.853 1.00 51.52 330 ALA B N 1
ATOM 7154 C CA . ALA B 1 330 ? 10.981 46.682 -22.727 1.00 42.76 330 ALA B CA 1
ATOM 7155 C C . ALA B 1 330 ? 9.933 46.728 -21.634 1.00 40.71 330 ALA B C 1
ATOM 7156 O O . ALA B 1 330 ? 9.556 45.690 -21.078 1.00 48.02 330 ALA B O 1
ATOM 7158 N N . ALA B 1 331 ? 9.455 47.921 -21.299 1.00 43.69 331 ALA B N 1
ATOM 7159 C CA . ALA B 1 331 ? 8.524 48.011 -20.183 1.00 47.69 331 ALA B CA 1
ATOM 7160 C C . ALA B 1 331 ? 7.186 47.362 -20.537 1.00 46.95 331 ALA B C 1
ATOM 7161 O O . ALA B 1 331 ? 6.551 46.726 -19.687 1.00 42.96 331 ALA B O 1
ATOM 7163 N N . MET B 1 332 ? 6.759 47.474 -21.796 1.00 43.85 332 MET B N 1
ATOM 7164 C CA . MET B 1 332 ? 5.524 46.806 -22.191 1.00 46.23 332 MET B CA 1
ATOM 7165 C C . MET B 1 332 ? 5.665 45.288 -22.109 1.00 43.96 332 MET B C 1
ATOM 7166 O O . MET B 1 332 ? 4.803 44.609 -21.540 1.00 48.11 332 MET B O 1
ATOM 7171 N N . LEU B 1 333 ? 6.751 44.740 -22.662 1.00 42.64 333 LEU B N 1
ATOM 7172 C CA . LEU B 1 333 ? 6.992 43.301 -22.580 1.00 43.52 333 LEU B CA 1
ATOM 7173 C C . LEU B 1 333 ? 7.083 42.823 -21.129 1.00 47.71 333 LEU B C 1
ATOM 7174 O O . LEU B 1 333 ? 6.452 41.833 -20.749 1.00 47.67 333 LEU B O 1
ATOM 7179 N N . LEU B 1 334 ? 7.840 43.531 -20.290 1.00 48.29 334 LEU B N 1
ATOM 7180 C CA . LEU B 1 334 ? 8.088 43.035 -18.941 1.00 50.02 334 LEU B CA 1
ATOM 7181 C C . LEU B 1 334 ? 6.930 43.284 -17.981 1.00 51.51 334 LEU B C 1
ATOM 7182 O O . LEU B 1 334 ? 6.775 42.541 -17.002 1.00 48.98 334 LEU B O 1
ATOM 7187 N N . ASN B 1 335 ? 6.110 44.300 -18.220 1.00 50.76 335 ASN B N 1
ATOM 7188 C CA . ASN B 1 335 ? 4.988 44.493 -17.316 1.00 50.34 335 ASN B CA 1
ATOM 7189 C C . ASN B 1 335 ? 3.888 43.502 -17.593 1.00 48.26 335 ASN B C 1
ATOM 7190 O O . ASN B 1 335 ? 3.084 43.207 -16.700 1.00 49.02 335 ASN B O 1
ATOM 7195 N N . GLU B 1 336 ? 3.871 42.959 -18.803 1.00 48.39 336 GLU B N 1
ATOM 7196 C CA . GLU B 1 336 ? 2.934 41.896 -19.109 1.00 45.20 336 GLU B CA 1
ATOM 7197 C C . GLU B 1 336 ? 3.384 40.589 -18.465 1.00 50.24 336 GLU B C 1
ATOM 7198 O O . GLU B 1 336 ? 2.559 39.834 -17.936 1.00 54.47 336 GLU B O 1
ATOM 7204 N N . ALA B 1 337 ? 4.694 40.342 -18.431 1.00 43.36 337 ALA B N 1
ATOM 7205 C CA . ALA B 1 337 ? 5.213 39.188 -17.703 1.00 44.57 337 ALA B CA 1
ATOM 7206 C C . ALA B 1 337 ? 5.050 39.335 -16.186 1.00 50.39 337 ALA B C 1
ATOM 7207 O O . ALA B 1 337 ? 4.723 38.355 -15.502 1.00 50.97 337 ALA B O 1
ATOM 7209 N N . LYS B 1 338 ? 5.269 40.539 -15.633 1.00 53.16 338 LYS B N 1
ATOM 7210 C CA . LYS B 1 338 ? 5.031 40.731 -14.202 1.00 49.48 338 LYS B CA 1
ATOM 7211 C C . LYS B 1 338 ? 3.569 40.514 -13.849 1.00 52.65 338 LYS B C 1
ATOM 7212 O O . LYS B 1 338 ? 3.254 39.902 -12.819 1.00 53.97 338 LYS B O 1
ATOM 7218 N N . ALA B 1 339 ? 2.659 41.006 -14.691 1.00 53.13 339 ALA B N 1
ATOM 7219 C CA . ALA B 1 339 ? 1.236 40.823 -14.406 1.00 53.54 339 ALA B CA 1
ATOM 7220 C C . ALA B 1 339 ? 0.863 39.351 -14.316 1.00 51.90 339 ALA B C 1
ATOM 7221 O O . ALA B 1 339 ? -0.069 38.991 -13.591 1.00 54.74 339 ALA B O 1
ATOM 7223 N N . LEU B 1 340 ? 1.577 38.489 -15.047 1.00 51.74 340 LEU B N 1
ATOM 7224 C CA . LEU B 1 340 ? 1.209 37.078 -15.121 1.00 51.12 340 LEU B CA 1
ATOM 7225 C C . LEU B 1 340 ? 1.650 36.310 -13.872 1.00 52.47 340 LEU B C 1
ATOM 7226 O O . LEU B 1 340 ? 1.053 35.285 -13.533 1.00 53.78 340 LEU B O 1
ATOM 7231 N N . GLY B 1 341 ? 2.669 36.787 -13.172 1.00 55.24 341 GLY B N 1
ATOM 7232 C CA . GLY B 1 341 ? 3.086 36.202 -11.922 1.00 47.81 341 GLY B CA 1
ATOM 7233 C C . GLY B 1 341 ? 4.366 35.419 -11.984 1.00 48.31 341 GLY B C 1
ATOM 7234 O O . GLY B 1 341 ? 4.626 34.623 -11.069 1.00 52.61 341 GLY B O 1
ATOM 7235 N N . VAL B 1 342 ? 5.168 35.618 -12.998 1.00 43.38 342 VAL B N 1
ATOM 7236 C CA . VAL B 1 342 ? 6.357 34.806 -13.221 1.00 51.46 342 VAL B CA 1
ATOM 7237 C C . VAL B 1 342 ? 7.537 35.382 -12.454 1.00 50.23 342 VAL B C 1
ATOM 7238 O O . VAL B 1 342 ? 7.630 36.593 -12.249 1.00 47.59 342 VAL B O 1
ATOM 7242 N N . ASN B 1 343 ? 8.455 34.499 -12.036 1.00 49.93 343 ASN B N 1
ATOM 7243 C CA . ASN B 1 343 ? 9.769 34.904 -11.545 1.00 50.75 343 ASN B CA 1
ATOM 7244 C C . ASN B 1 343 ? 10.874 34.733 -12.581 1.00 50.51 343 ASN B C 1
ATOM 7245 O O . ASN B 1 343 ? 11.997 35.207 -12.366 1.00 51.24 343 ASN B O 1
ATOM 7250 N N . MET B 1 344 ? 10.583 34.118 -13.713 1.00 51.33 344 MET B N 1
ATOM 7251 C CA . MET B 1 344 ? 11.601 33.807 -14.697 1.00 50.26 344 MET B CA 1
ATOM 7252 C C . MET B 1 344 ? 11.127 34.195 -16.083 1.00 49.83 344 MET B C 1
ATOM 7253 O O . MET B 1 344 ? 9.930 34.141 -16.371 1.00 49.22 344 MET B O 1
ATOM 7258 N N . ILE B 1 345 ? 12.084 34.584 -16.939 1.00 48.16 345 ILE B N 1
ATOM 7259 C CA . ILE B 1 345 ? 11.823 34.861 -18.346 1.00 45.55 345 ILE B CA 1
ATOM 7260 C C . ILE B 1 345 ? 12.854 34.150 -19.215 1.00 45.55 345 ILE B C 1
ATOM 7261 O O . ILE B 1 345 ? 14.062 34.305 -19.006 1.00 47.73 345 ILE B O 1
ATOM 7266 N N . ARG B 1 346 ? 12.369 33.371 -20.189 1.00 41.17 346 ARG B N 1
ATOM 7267 C CA . ARG B 1 346 ? 13.197 32.761 -21.224 1.00 42.81 346 ARG B CA 1
ATOM 7268 C C . ARG B 1 346 ? 13.128 33.635 -22.467 1.00 45.39 346 ARG B C 1
ATOM 7269 O O . ARG B 1 346 ? 12.097 33.691 -23.146 1.00 45.38 346 ARG B O 1
ATOM 7277 N N . LEU B 1 347 ? 14.231 34.283 -22.795 1.00 48.68 347 LEU B N 1
ATOM 7278 C CA . LEU B 1 347 ? 14.176 35.300 -23.832 1.00 47.89 347 LEU B CA 1
ATOM 7279 C C . LEU B 1 347 ? 14.116 34.678 -25.223 1.00 46.75 347 LEU B C 1
ATOM 7280 O O . LEU B 1 347 ? 14.811 35.128 -26.136 1.00 50.39 347 LEU B O 1
ATOM 7285 N N . ALA B 1 348 ? 13.258 33.676 -25.398 1.00 46.82 348 ALA B N 1
ATOM 7286 C CA . ALA B 1 348 ? 12.988 33.025 -26.699 1.00 47.78 348 ALA B CA 1
ATOM 7287 C C . ALA B 1 348 ? 14.309 32.424 -27.200 1.00 52.33 348 ALA B C 1
ATOM 7288 O O . ALA B 1 348 ? 15.071 31.861 -26.399 1.00 56.50 348 ALA B O 1
ATOM 7290 N N . HIS B 1 349 ? 14.642 32.530 -28.486 1.00 46.31 349 HIS B N 1
ATOM 7291 C CA . HIS B 1 349 ? 15.650 31.651 -29.061 1.00 45.82 349 HIS B CA 1
ATOM 7292 C C . HIS B 1 349 ? 16.953 32.364 -29.399 1.00 49.34 349 HIS B C 1
ATOM 7293 O O . HIS B 1 349 ? 17.771 31.843 -30.155 1.00 49.70 349 HIS B O 1
ATOM 7300 N N . TYR B 1 350 ? 17.187 33.527 -28.813 1.00 45.44 350 TYR B N 1
ATOM 7301 C CA . TYR B 1 350 ? 18.307 34.367 -29.200 1.00 41.59 350 TYR B CA 1
ATOM 7302 C C . TYR B 1 350 ? 18.519 35.392 -28.109 1.00 45.17 350 TYR B C 1
ATOM 7303 O O . TYR B 1 350 ? 17.594 35.699 -27.374 1.00 50.96 350 TYR B O 1
ATOM 7312 N N . PRO B 1 351 ? 19.722 35.935 -27.983 1.00 47.52 351 PRO B N 1
ATOM 7313 C CA . PRO B 1 351 ? 19.916 36.982 -26.980 1.00 51.92 351 PRO B CA 1
ATOM 7314 C C . PRO B 1 351 ? 19.192 38.248 -27.420 1.00 47.59 351 PRO B C 1
ATOM 7315 O O . PRO B 1 351 ? 19.201 38.602 -28.600 1.00 44.83 351 PRO B O 1
ATOM 7319 N N . GLN B 1 352 ? 18.534 38.908 -26.464 1.00 45.48 352 GLN B N 1
ATOM 7320 C CA . GLN B 1 352 ? 17.729 40.087 -26.724 1.00 49.01 352 GLN B CA 1
ATOM 7321 C C . GLN B 1 352 ? 18.509 41.356 -26.342 1.00 55.79 352 GLN B C 1
ATOM 7322 O O . GLN B 1 352 ? 19.701 41.304 -26.007 1.00 55.70 352 GLN B O 1
ATOM 7328 N N . ASN B 1 353 ? 17.852 42.516 -26.424 1.00 51.42 353 ASN B N 1
ATOM 7329 C CA . ASN B 1 353 ? 18.604 43.756 -26.330 1.00 53.20 353 ASN B CA 1
ATOM 7330 C C . ASN B 1 353 ? 18.909 44.120 -24.872 1.00 58.24 353 ASN B C 1
ATOM 7331 O O . ASN B 1 353 ? 18.305 43.605 -23.922 1.00 59.29 353 ASN B O 1
ATOM 7336 N N . GLU B 1 354 ? 19.870 45.037 -24.711 1.00 59.11 354 GLU B N 1
ATOM 7337 C CA . GLU B 1 354 ? 20.353 45.389 -23.380 1.00 54.68 354 GLU B CA 1
ATOM 7338 C C . GLU B 1 354 ? 19.302 46.133 -22.563 1.00 54.12 354 GLU B C 1
ATOM 7339 O O . GLU B 1 354 ? 19.335 46.085 -21.330 1.00 54.20 354 GLU B O 1
ATOM 7345 N N . TYR B 1 355 ? 18.373 46.834 -23.208 1.00 50.32 355 TYR B N 1
ATOM 7346 C CA . TYR B 1 355 ? 17.318 47.470 -22.431 1.00 50.32 355 TYR B CA 1
ATOM 7347 C C . TYR B 1 355 ? 16.458 46.416 -21.756 1.00 53.67 355 TYR B C 1
ATOM 7348 O O . TYR B 1 355 ? 16.218 46.469 -20.543 1.00 52.00 355 TYR B O 1
ATOM 7357 N N . THR B 1 356 ? 16.011 45.426 -22.529 1.00 55.58 356 THR B N 1
ATOM 7358 C CA . THR B 1 356 ? 15.139 44.398 -21.977 1.00 54.74 356 THR B CA 1
ATOM 7359 C C . THR B 1 356 ? 15.826 43.662 -20.839 1.00 51.28 356 THR B C 1
ATOM 7360 O O . THR B 1 356 ? 15.291 43.585 -19.727 1.00 51.09 356 THR B O 1
ATOM 7364 N N . VAL B 1 357 ? 17.026 43.135 -21.105 1.00 51.04 357 VAL B N 1
ATOM 7365 C CA . VAL B 1 357 ? 17.779 42.390 -20.103 1.00 52.17 357 VAL B CA 1
ATOM 7366 C C . VAL B 1 357 ? 17.990 43.232 -18.848 1.00 53.58 357 VAL B C 1
ATOM 7367 O O . VAL B 1 357 ? 17.621 42.820 -17.737 1.00 51.28 357 VAL B O 1
ATOM 7371 N N . ARG B 1 358 ? 18.567 44.434 -19.006 1.00 44.06 358 ARG B N 1
ATOM 7372 C CA . ARG B 1 358 ? 18.895 45.237 -17.830 1.00 53.28 358 ARG B CA 1
ATOM 7373 C C . ARG B 1 358 ? 17.654 45.585 -17.017 1.00 52.24 358 ARG B C 1
ATOM 7374 O O . ARG B 1 358 ? 17.688 45.542 -15.783 1.00 62.69 358 ARG B O 1
ATOM 7382 N N . LEU B 1 359 ? 16.542 45.907 -17.674 1.00 51.38 359 LEU B N 1
ATOM 7383 C CA . LEU B 1 359 ? 15.354 46.260 -16.903 1.00 49.60 359 LEU B CA 1
ATOM 7384 C C . LEU B 1 359 ? 14.740 45.039 -16.249 1.00 52.10 359 LEU B C 1
ATOM 7385 O O . LEU B 1 359 ? 14.215 45.135 -15.135 1.00 56.28 359 LEU B O 1
ATOM 7390 N N . ALA B 1 360 ? 14.822 43.881 -16.908 1.00 57.40 360 ALA B N 1
ATOM 7391 C CA . ALA B 1 360 ? 14.398 42.632 -16.273 1.00 55.81 360 ALA B CA 1
ATOM 7392 C C . ALA B 1 360 ? 15.200 42.359 -14.996 1.00 53.83 360 ALA B C 1
ATOM 7393 O O . ALA B 1 360 ? 14.656 41.877 -13.999 1.00 55.38 360 ALA B O 1
ATOM 7395 N N . GLU B 1 361 ? 16.500 42.649 -15.023 1.00 52.79 361 GLU B N 1
ATOM 7396 C CA . GLU B 1 361 ? 17.332 42.536 -13.833 1.00 57.09 361 GLU B CA 1
ATOM 7397 C C . GLU B 1 361 ? 16.863 43.487 -12.741 1.00 59.90 361 GLU B C 1
ATOM 7398 O O . GLU B 1 361 ? 16.832 43.123 -11.560 1.00 55.39 361 GLU B O 1
ATOM 7404 N N . LYS B 1 362 ? 16.479 44.709 -13.115 1.00 57.78 362 LYS B N 1
ATOM 7405 C CA . LYS B 1 362 ? 16.013 45.647 -12.103 1.00 55.88 362 LYS B CA 1
ATOM 7406 C C . LYS B 1 362 ? 14.663 45.234 -11.534 1.00 57.18 362 LYS B C 1
ATOM 7407 O O . LYS B 1 362 ? 14.360 45.552 -10.379 1.00 62.60 362 LYS B O 1
ATOM 7413 N N . MET B 1 363 ? 13.844 44.513 -12.300 1.00 56.47 363 MET B N 1
ATOM 7414 C CA . MET B 1 363 ? 12.522 44.150 -11.802 1.00 56.73 363 MET B CA 1
ATOM 7415 C C . MET B 1 363 ? 12.518 42.849 -10.999 1.00 58.81 363 MET B C 1
ATOM 7416 O O . MET B 1 363 ? 11.615 42.641 -10.181 1.00 62.59 363 MET B O 1
ATOM 7421 N N . GLY B 1 364 ? 13.492 41.970 -11.193 1.00 55.70 364 GLY B N 1
ATOM 7422 C CA . GLY B 1 364 ? 13.479 40.734 -10.447 1.00 60.90 364 GLY B CA 1
ATOM 7423 C C . GLY B 1 364 ? 13.027 39.519 -11.234 1.00 62.81 364 GLY B C 1
ATOM 7424 O O . GLY B 1 364 ? 12.409 38.607 -10.670 1.00 63.01 364 GLY B O 1
ATOM 7425 N N . PHE B 1 365 ? 13.326 39.485 -12.536 1.00 57.46 365 PHE B N 1
ATOM 7426 C CA . PHE B 1 365 ? 13.113 38.294 -13.354 1.00 57.76 365 PHE B CA 1
ATOM 7427 C C . PHE B 1 365 ? 14.422 37.512 -13.468 1.00 56.41 365 PHE B C 1
ATOM 7428 O O . PHE B 1 365 ? 15.453 38.059 -13.871 1.00 54.43 365 PHE B O 1
ATOM 7436 N N . ILE B 1 366 ? 14.398 36.240 -13.086 1.00 53.66 366 ILE B N 1
ATOM 7437 C CA . ILE B 1 366 ? 15.507 35.380 -13.465 1.00 54.32 366 ILE B CA 1
ATOM 7438 C C . ILE B 1 366 ? 15.451 35.208 -14.971 1.00 52.83 366 ILE B C 1
ATOM 7439 O O . ILE B 1 366 ? 14.380 34.972 -15.540 1.00 57.73 366 ILE B O 1
ATOM 7444 N N . LEU B 1 367 ? 16.587 35.372 -15.628 1.00 50.55 367 LEU B N 1
ATOM 7445 C CA . LEU B 1 367 ? 16.640 35.355 -17.077 1.00 47.91 367 LEU B CA 1
ATOM 7446 C C . LEU B 1 367 ? 17.356 34.104 -17.571 1.00 54.43 367 LEU B C 1
ATOM 7447 O O . LEU B 1 367 ? 18.400 33.722 -17.035 1.00 56.15 367 LEU B O 1
ATOM 7452 N N . TRP B 1 368 ? 16.770 33.472 -18.582 1.00 52.58 368 TRP B N 1
ATOM 7453 C CA . TRP B 1 368 ? 17.386 32.430 -19.386 1.00 52.38 368 TRP B CA 1
ATOM 7454 C C . TRP B 1 368 ? 17.627 33.015 -20.769 1.00 54.05 368 TRP B C 1
ATOM 7455 O O . TRP B 1 368 ? 16.719 33.610 -21.356 1.00 55.90 368 TRP B O 1
ATOM 7466 N N . GLN B 1 369 ? 18.834 32.844 -21.294 1.00 51.66 369 GLN B N 1
ATOM 7467 C CA . GLN B 1 369 ? 19.164 33.417 -22.585 1.00 50.05 369 GLN B CA 1
ATOM 7468 C C . GLN B 1 369 ? 19.978 32.396 -23.369 1.00 55.58 369 GLN B C 1
ATOM 7469 O O . GLN B 1 369 ? 20.816 31.704 -22.787 1.00 58.78 369 GLN B O 1
ATOM 7475 N N . GLU B 1 370 ? 19.725 32.292 -24.680 1.00 47.17 370 GLU B N 1
ATOM 7476 C CA . GLU B 1 370 ? 20.226 31.186 -25.489 1.00 44.22 370 GLU B CA 1
ATOM 7477 C C . GLU B 1 370 ? 20.611 31.677 -26.884 1.00 49.16 370 GLU B C 1
ATOM 7478 O O . GLU B 1 370 ? 20.340 32.819 -27.262 1.00 48.57 370 GLU B O 1
ATOM 7484 N N . ILE B 1 371 ? 21.246 30.796 -27.659 1.00 49.36 371 ILE B N 1
ATOM 7485 C CA . ILE B 1 371 ? 21.603 31.097 -29.046 1.00 50.52 371 ILE B CA 1
ATOM 7486 C C . ILE B 1 371 ? 20.734 30.263 -29.988 1.00 49.90 371 ILE B C 1
ATOM 7487 O O . ILE B 1 371 ? 20.247 29.190 -29.597 1.00 48.84 371 ILE B O 1
ATOM 7492 N N . PRO B 1 372 ? 20.461 30.733 -31.219 1.00 53.15 372 PRO B N 1
ATOM 7493 C CA . PRO B 1 372 ? 19.515 30.053 -32.114 1.00 43.50 372 PRO B CA 1
ATOM 7494 C C . PRO B 1 372 ? 20.115 28.880 -32.886 1.00 47.37 372 PRO B C 1
ATOM 7495 O O . PRO B 1 372 ? 20.015 28.807 -34.110 1.00 52.56 372 PRO B O 1
ATOM 7499 N N . VAL B 1 373 ? 20.720 27.938 -32.186 1.00 50.27 373 VAL B N 1
ATOM 7500 C CA . VAL B 1 373 ? 21.055 26.663 -32.807 1.00 52.44 373 VAL B CA 1
ATOM 7501 C C . VAL B 1 373 ? 20.001 25.646 -32.383 1.00 52.80 373 VAL B C 1
ATOM 7502 O O . VAL B 1 373 ? 19.533 25.646 -31.236 1.00 48.85 373 VAL B O 1
ATOM 7506 N N . TRP B 1 374 ? 19.592 24.818 -33.340 1.00 56.11 374 TRP B N 1
ATOM 7507 C CA . TRP B 1 374 ? 18.615 23.746 -33.188 1.00 53.99 374 TRP B CA 1
ATOM 7508 C C . TRP B 1 374 ? 18.825 22.813 -34.376 1.00 51.30 374 TRP B C 1
ATOM 7509 O O . TRP B 1 374 ? 19.705 23.046 -35.209 1.00 59.10 374 TRP B O 1
ATOM 7520 N N . GLN B 1 375 ? 17.974 21.795 -34.496 1.00 51.72 375 GLN B N 1
ATOM 7521 C CA . GLN B 1 375 ? 18.181 20.729 -35.468 1.00 53.22 375 GLN B CA 1
ATOM 7522 C C . GLN B 1 375 ? 18.419 21.233 -36.886 1.00 61.33 375 GLN B C 1
ATOM 7523 O O . GLN B 1 375 ? 19.064 20.530 -37.675 1.00 64.65 375 GLN B O 1
ATOM 7529 N N . GLY B 1 376 ? 17.955 22.441 -37.216 1.00 59.48 376 GLY B N 1
ATOM 7530 C CA . GLY B 1 376 ? 18.008 22.903 -38.600 1.00 64.00 376 GLY B CA 1
ATOM 7531 C C . GLY B 1 376 ? 19.415 23.058 -39.162 1.00 72.27 376 GLY B C 1
ATOM 7532 O O . GLY B 1 376 ? 19.653 22.773 -40.342 1.00 72.11 376 GLY B O 1
ATOM 7533 N N . ILE B 1 377 ? 20.367 23.503 -38.335 1.00 65.17 377 ILE B N 1
ATOM 7534 C CA . ILE B 1 377 ? 21.680 23.884 -38.850 1.00 70.10 377 ILE B CA 1
ATOM 7535 C C . ILE B 1 377 ? 22.569 22.668 -39.074 1.00 64.49 377 ILE B C 1
ATOM 7536 O O . ILE B 1 377 ? 22.253 21.560 -38.633 1.00 64.70 377 ILE B O 1
ATOM 7541 N N . ASP B 1 378 ? 23.701 22.886 -39.750 1.00 71.35 378 ASP B N 1
ATOM 7542 C CA . ASP B 1 378 ? 24.562 21.822 -40.278 1.00 69.48 378 ASP B CA 1
ATOM 7543 C C . ASP B 1 378 ? 25.656 21.498 -39.266 1.00 68.14 378 ASP B C 1
ATOM 7544 O O . ASP B 1 378 ? 26.729 22.104 -39.256 1.00 73.38 378 ASP B O 1
ATOM 7549 N N . PHE B 1 379 ? 25.391 20.502 -38.423 1.00 70.78 379 PHE B N 1
ATOM 7550 C CA . PHE B 1 379 ? 26.336 20.113 -37.381 1.00 68.43 379 PHE B CA 1
ATOM 7551 C C . PHE B 1 379 ? 27.632 19.563 -37.943 1.00 73.68 379 PHE B C 1
ATOM 7552 O O . PHE B 1 379 ? 28.640 19.522 -37.226 1.00 74.85 379 PHE B O 1
ATOM 7560 N N . THR B 1 380 ? 27.620 19.137 -39.200 1.00 71.91 380 THR B N 1
ATOM 7561 C CA . THR B 1 380 ? 28.796 18.626 -39.874 1.00 68.94 380 THR B CA 1
ATOM 7562 C C . THR B 1 380 ? 29.624 19.732 -40.498 1.00 72.96 380 THR B C 1
ATOM 7563 O O . THR B 1 380 ? 30.637 19.445 -41.147 1.00 73.50 380 THR B O 1
ATOM 7567 N N . ASN B 1 381 ? 29.213 20.981 -40.339 1.00 70.69 381 ASN B N 1
ATOM 7568 C CA . ASN B 1 381 ? 29.982 22.105 -40.846 1.00 70.34 381 ASN B CA 1
ATOM 7569 C C . ASN B 1 381 ? 30.776 22.686 -39.684 1.00 67.71 381 ASN B C 1
ATOM 7570 O O . ASN B 1 381 ? 30.226 23.382 -38.831 1.00 71.89 381 ASN B O 1
ATOM 7575 N N . ASN B 1 382 ? 32.072 22.370 -39.638 1.00 72.60 382 ASN B N 1
ATOM 7576 C CA . ASN B 1 382 ? 32.942 22.905 -38.594 1.00 69.55 382 ASN B CA 1
ATOM 7577 C C . ASN B 1 382 ? 32.965 24.426 -38.622 1.00 69.35 382 ASN B C 1
ATOM 7578 O O . ASN B 1 382 ? 33.113 25.070 -37.579 1.00 64.70 382 ASN B O 1
ATOM 7583 N N . ASN B 1 383 ? 32.811 25.014 -39.807 1.00 71.58 383 ASN B N 1
ATOM 7584 C CA . ASN B 1 383 ? 32.707 26.463 -39.921 1.00 71.24 383 ASN B CA 1
ATOM 7585 C C . ASN B 1 383 ? 31.458 27.003 -39.235 1.00 66.85 383 ASN B C 1
ATOM 7586 O O . ASN B 1 383 ? 31.486 28.101 -38.672 1.00 72.13 383 ASN B O 1
ATOM 7591 N N . THR B 1 384 ? 30.352 26.265 -39.283 1.00 67.12 384 THR B N 1
ATOM 7592 C CA . THR B 1 384 ? 29.161 26.698 -38.564 1.00 64.10 384 THR B CA 1
ATOM 7593 C C . THR B 1 384 ? 29.301 26.458 -37.067 1.00 63.39 384 THR B C 1
ATOM 7594 O O . THR B 1 384 ? 28.738 27.216 -36.265 1.00 63.79 384 THR B O 1
ATOM 7598 N N . ARG B 1 385 ? 30.058 25.434 -36.662 1.00 64.79 385 ARG B N 1
ATOM 7599 C CA . ARG B 1 385 ? 30.367 25.298 -35.243 1.00 66.61 385 ARG B CA 1
ATOM 7600 C C . ARG B 1 385 ? 31.129 26.515 -34.737 1.00 61.05 385 ARG B C 1
ATOM 7601 O O . ARG B 1 385 ? 30.868 27.002 -33.631 1.00 66.65 385 ARG B O 1
ATOM 7609 N N . LYS B 1 386 ? 32.056 27.031 -35.543 1.00 53.32 386 LYS B N 1
ATOM 7610 C CA . LYS B 1 386 ? 32.800 28.221 -35.159 1.00 61.87 386 LYS B CA 1
ATOM 7611 C C . LYS B 1 386 ? 31.869 29.404 -34.938 1.00 64.12 386 LYS B C 1
ATOM 7612 O O . LYS B 1 386 ? 32.025 30.157 -33.967 1.00 60.39 386 LYS B O 1
ATOM 7618 N N . LYS B 1 387 ? 30.899 29.585 -35.838 1.00 66.44 387 LYS B N 1
ATOM 7619 C CA . LYS B 1 387 ? 29.910 30.644 -35.672 1.00 60.57 387 LYS B CA 1
ATOM 7620 C C . LYS B 1 387 ? 29.122 30.450 -34.391 1.00 59.51 387 LYS B C 1
ATOM 7621 O O . LYS B 1 387 ? 28.924 31.396 -33.622 1.00 57.78 387 LYS B O 1
ATOM 7627 N N . ALA B 1 388 ? 28.648 29.225 -34.155 1.00 58.76 388 ALA B N 1
ATOM 7628 C CA . ALA B 1 388 ? 27.895 28.957 -32.936 1.00 59.57 388 ALA B CA 1
ATOM 7629 C C . ALA B 1 388 ? 28.706 29.338 -31.715 1.00 64.09 388 ALA B C 1
ATOM 7630 O O . ALA B 1 388 ? 28.186 29.947 -30.768 1.00 62.77 388 ALA B O 1
ATOM 7632 N N . GLN B 1 389 ? 29.999 29.000 -31.738 1.00 70.72 389 GLN B N 1
ATOM 7633 C CA . GLN B 1 389 ? 30.884 29.275 -30.612 1.00 64.24 389 GLN B CA 1
ATOM 7634 C C . GLN B 1 389 ? 31.156 30.760 -30.475 1.00 59.98 389 GLN B C 1
ATOM 7635 O O . GLN B 1 389 ? 31.121 31.303 -29.368 1.00 61.83 389 GLN B O 1
ATOM 7641 N N . ARG B 1 390 ? 31.435 31.433 -31.587 1.00 59.69 390 ARG B N 1
ATOM 7642 C CA . ARG B 1 390 ? 31.651 32.868 -31.521 1.00 62.31 390 ARG B CA 1
ATOM 7643 C C . ARG B 1 390 ? 30.389 33.598 -31.058 1.00 61.85 390 ARG B C 1
ATOM 7644 O O . ARG B 1 390 ? 30.485 34.609 -30.363 1.00 67.22 390 ARG B O 1
ATOM 7652 N N . MET B 1 391 ? 29.200 33.077 -31.385 1.00 63.88 391 MET B N 1
ATOM 7653 C CA . MET B 1 391 ? 27.942 33.694 -30.955 1.00 59.76 391 MET B CA 1
ATOM 7654 C C . MET B 1 391 ? 27.639 33.429 -29.482 1.00 57.14 391 MET B C 1
ATOM 7655 O O . MET B 1 391 ? 27.107 34.306 -28.792 1.00 60.82 391 MET B O 1
ATOM 7660 N N . LEU B 1 392 ? 27.961 32.234 -28.984 1.00 54.69 392 LEU B N 1
ATOM 7661 C CA . LEU B 1 392 ? 27.781 31.942 -27.562 1.00 53.15 392 LEU B CA 1
ATOM 7662 C C . LEU B 1 392 ? 28.715 32.783 -26.687 1.00 55.72 392 LEU B C 1
ATOM 7663 O O . LEU B 1 392 ? 28.348 33.183 -25.577 1.00 54.50 392 LEU B O 1
ATOM 7668 N N . SER B 1 393 ? 29.927 33.059 -27.169 1.00 59.16 393 SER B N 1
ATOM 7669 C CA . SER B 1 393 ? 30.862 33.885 -26.409 1.00 60.79 393 SER B CA 1
ATOM 7670 C C . SER B 1 393 ? 30.398 35.330 -26.388 1.00 61.51 393 SER B C 1
ATOM 7671 O O . SER B 1 393 ? 30.402 35.983 -25.335 1.00 59.77 393 SER B O 1
ATOM 7674 N N . GLU B 1 394 ? 29.999 35.843 -27.554 1.00 59.12 394 GLU B N 1
ATOM 7675 C CA . GLU B 1 394 ? 29.469 37.197 -27.622 1.00 60.31 394 GLU B CA 1
ATOM 7676 C C . GLU B 1 394 ? 28.308 37.375 -26.658 1.00 59.42 394 GLU B C 1
ATOM 7677 O O . GLU B 1 394 ? 28.280 38.341 -25.888 1.00 62.25 394 GLU B O 1
ATOM 7683 N N . MET B 1 395 ? 27.366 36.424 -26.645 1.00 57.02 395 MET B N 1
ATOM 7684 C CA . MET B 1 395 ? 26.260 36.506 -25.693 1.00 59.50 395 MET B CA 1
ATOM 7685 C C . MET B 1 395 ? 26.769 36.489 -24.261 1.00 57.25 395 MET B C 1
ATOM 7686 O O . MET B 1 395 ? 26.359 37.308 -23.433 1.00 60.70 395 MET B O 1
ATOM 7691 N N . ILE B 1 396 ? 27.661 35.555 -23.946 1.00 59.61 396 ILE B N 1
ATOM 7692 C CA . ILE B 1 396 ? 28.145 35.456 -22.575 1.00 62.59 396 ILE B CA 1
ATOM 7693 C C . ILE B 1 396 ? 28.969 36.684 -22.213 1.00 58.60 396 ILE B C 1
ATOM 7694 O O . ILE B 1 396 ? 28.815 37.241 -21.124 1.00 59.08 396 ILE B O 1
ATOM 7699 N N . LYS B 1 397 ? 29.825 37.148 -23.129 1.00 58.22 397 LYS B N 1
ATOM 7700 C CA . LYS B 1 397 ? 30.628 38.340 -22.868 1.00 59.25 397 LYS B CA 1
ATOM 7701 C C . LYS B 1 397 ? 29.752 39.534 -22.533 1.00 62.66 397 LYS B C 1
ATOM 7702 O O . LYS B 1 397 ? 29.916 40.159 -21.483 1.00 68.98 397 LYS B O 1
ATOM 7708 N N . ARG B 1 398 ? 28.812 39.872 -23.422 1.00 66.61 398 ARG B N 1
ATOM 7709 C CA . ARG B 1 398 ? 28.049 41.108 -23.249 1.00 62.05 398 ARG B CA 1
ATOM 7710 C C . ARG B 1 398 ? 27.350 41.145 -21.899 1.00 58.86 398 ARG B C 1
ATOM 7711 O O . ARG B 1 398 ? 27.326 42.182 -21.236 1.00 63.22 398 ARG B O 1
ATOM 7719 N N . ASP B 1 399 ? 26.797 40.021 -21.459 1.00 61.91 399 ASP B N 1
ATOM 7720 C CA . ASP B 1 399 ? 25.939 40.003 -20.280 1.00 63.66 399 ASP B CA 1
ATOM 7721 C C . ASP B 1 399 ? 26.560 39.243 -19.104 1.00 61.56 399 ASP B C 1
ATOM 7722 O O . ASP B 1 399 ? 25.844 38.746 -18.232 1.00 59.35 399 ASP B O 1
ATOM 7727 N N . GLN B 1 400 ? 27.902 39.190 -19.065 1.00 64.20 400 GLN B N 1
ATOM 7728 C CA . GLN B 1 400 ? 28.662 38.616 -17.945 1.00 67.12 400 GLN B CA 1
ATOM 7729 C C . GLN B 1 400 ? 28.208 39.097 -16.572 1.00 67.09 400 GLN B C 1
ATOM 7730 O O . GLN B 1 400 ? 28.229 38.325 -15.608 1.00 64.51 400 GLN B O 1
ATOM 7736 N N . ASN B 1 401 ? 27.876 40.385 -16.438 1.00 63.64 401 ASN B N 1
ATOM 7737 C CA . ASN B 1 401 ? 27.599 40.976 -15.135 1.00 62.93 401 ASN B CA 1
ATOM 7738 C C . ASN B 1 401 ? 26.117 40.964 -14.772 1.00 63.51 401 ASN B C 1
ATOM 7739 O O . ASN B 1 401 ? 25.734 41.525 -13.733 1.00 61.84 401 ASN B O 1
ATOM 7744 N N . ARG B 1 402 ? 25.271 40.343 -15.588 1.00 62.61 402 ARG B N 1
ATOM 7745 C CA . ARG B 1 402 ? 23.836 40.384 -15.319 1.00 63.34 402 ARG B CA 1
ATOM 7746 C C . ARG B 1 402 ? 23.509 39.286 -14.323 1.00 52.85 402 ARG B C 1
ATOM 7747 O O . ARG B 1 402 ? 23.401 38.120 -14.680 1.00 61.14 402 ARG B O 1
ATOM 7755 N N . CYS B 1 403 ? 23.375 39.657 -13.056 1.00 57.53 403 CYS B N 1
ATOM 7756 C CA . CYS B 1 403 ? 23.116 38.659 -12.032 1.00 58.91 403 CYS B CA 1
ATOM 7757 C C . CYS B 1 403 ? 21.757 37.996 -12.213 1.00 59.11 403 CYS B C 1
ATOM 7758 O O . CYS B 1 403 ? 21.504 36.947 -11.609 1.00 61.06 403 CYS B O 1
ATOM 7761 N N . ALA B 1 404 ? 20.878 38.571 -13.034 1.00 56.09 404 ALA B N 1
ATOM 7762 C CA . ALA B 1 404 ? 19.575 37.953 -13.236 1.00 59.72 404 ALA B CA 1
ATOM 7763 C C . ALA B 1 404 ? 19.636 36.822 -14.256 1.00 54.06 404 ALA B C 1
ATOM 7764 O O . ALA B 1 404 ? 18.837 35.880 -14.182 1.00 53.70 404 ALA B O 1
ATOM 7766 N N . VAL B 1 405 ? 20.582 36.882 -15.191 1.00 53.53 405 VAL B N 1
ATOM 7767 C CA . VAL B 1 405 ? 20.818 35.779 -16.115 1.00 54.52 405 VAL B CA 1
ATOM 7768 C C . VAL B 1 405 ? 21.233 34.549 -15.324 1.00 55.82 405 VAL B C 1
ATOM 7769 O O . VAL B 1 405 ? 22.358 34.467 -14.827 1.00 56.22 405 VAL B O 1
ATOM 7773 N N . GLY B 1 406 ? 20.320 33.591 -15.191 1.00 54.64 406 GLY B N 1
ATOM 7774 C CA . GLY B 1 406 ? 20.613 32.392 -14.441 1.00 56.34 406 GLY B CA 1
ATOM 7775 C C . GLY B 1 406 ? 21.034 31.232 -15.320 1.00 57.13 406 GLY B C 1
ATOM 7776 O O . GLY B 1 406 ? 21.673 30.297 -14.840 1.00 56.50 406 GLY B O 1
ATOM 7777 N N . TYR B 1 407 ? 20.687 31.284 -16.606 1.00 60.64 407 TYR B N 1
ATOM 7778 C CA . TYR B 1 407 ? 20.899 30.175 -17.535 1.00 63.45 407 TYR B CA 1
ATOM 7779 C C . TYR B 1 407 ? 21.483 30.672 -18.845 1.00 56.36 407 TYR B C 1
ATOM 7780 O O . TYR B 1 407 ? 20.960 31.621 -19.436 1.00 59.11 407 TYR B O 1
ATOM 7789 N N . TRP B 1 408 ? 22.540 30.019 -19.304 1.00 51.33 408 TRP B N 1
ATOM 7790 C CA . TRP B 1 408 ? 22.906 30.052 -20.710 1.00 57.26 408 TRP B CA 1
ATOM 7791 C C . TRP B 1 408 ? 22.371 28.782 -21.339 1.00 54.42 408 TRP B C 1
ATOM 7792 O O . TRP B 1 408 ? 22.548 27.692 -20.795 1.00 56.44 408 TRP B O 1
ATOM 7803 N N . GLY B 1 409 ? 21.662 28.938 -22.462 1.00 49.91 409 GLY B N 1
ATOM 7804 C CA . GLY B 1 409 ? 21.176 27.818 -23.229 1.00 48.99 409 GLY B CA 1
ATOM 7805 C C . GLY B 1 409 ? 21.979 27.712 -24.504 1.00 49.48 409 GLY B C 1
ATOM 7806 O O . GLY B 1 409 ? 22.261 28.712 -25.166 1.00 48.26 409 GLY B O 1
ATOM 7807 N N . ILE B 1 410 ? 22.386 26.498 -24.828 1.00 49.33 410 ILE B N 1
ATOM 7808 C CA . ILE B 1 410 ? 23.278 26.330 -25.958 1.00 51.32 410 ILE B CA 1
ATOM 7809 C C . ILE B 1 410 ? 22.527 25.902 -27.196 1.00 55.27 410 ILE B C 1
ATOM 7810 O O . ILE B 1 410 ? 23.039 26.088 -28.310 1.00 56.88 410 ILE B O 1
ATOM 7815 N N . ALA B 1 411 ? 21.301 25.421 -27.047 1.00 51.77 411 ALA B N 1
ATOM 7816 C CA . ALA B 1 411 ? 20.580 24.852 -28.164 1.00 51.31 411 ALA B CA 1
ATOM 7817 C C . ALA B 1 411 ? 19.128 24.703 -27.770 1.00 48.40 411 ALA B C 1
ATOM 7818 O O . ALA B 1 411 ? 18.828 24.357 -26.630 1.00 51.87 411 ALA B O 1
ATOM 7820 N N . ASN B 1 412 ? 18.238 24.966 -28.719 1.00 54.38 412 ASN B N 1
ATOM 7821 C CA . ASN B 1 412 ? 16.867 24.512 -28.591 1.00 46.34 412 ASN B CA 1
ATOM 7822 C C . ASN B 1 412 ? 16.859 23.048 -28.992 1.00 51.87 412 ASN B C 1
ATOM 7823 O O . ASN B 1 412 ? 17.921 22.428 -29.054 1.00 53.26 412 ASN B O 1
ATOM 7828 N N . GLU B 1 413 ? 15.691 22.484 -29.286 1.00 56.93 413 GLU B N 1
ATOM 7829 C CA . GLU B 1 413 ? 15.603 21.043 -29.481 1.00 54.69 413 GLU B CA 1
ATOM 7830 C C . GLU B 1 413 ? 16.508 20.578 -30.622 1.00 52.17 413 GLU B C 1
ATOM 7831 O O . GLU B 1 413 ? 16.576 21.197 -31.686 1.00 53.17 413 GLU B O 1
ATOM 7837 N N . THR B 1 414 ? 17.243 19.501 -30.361 1.00 56.54 414 THR B N 1
ATOM 7838 C CA . THR B 1 414 ? 18.151 18.848 -31.299 1.00 57.11 414 THR B CA 1
ATOM 7839 C C . THR B 1 414 ? 18.085 17.350 -31.036 1.00 61.47 414 THR B C 1
ATOM 7840 O O . THR B 1 414 ? 17.744 16.914 -29.932 1.00 61.07 414 THR B O 1
ATOM 7844 N N . GLN B 1 415 ? 18.439 16.554 -32.057 1.00 62.82 415 GLN B N 1
ATOM 7845 C CA . GLN B 1 415 ? 18.326 15.113 -31.866 1.00 61.03 415 GLN B CA 1
ATOM 7846 C C . GLN B 1 415 ? 19.699 14.432 -31.857 1.00 61.92 415 GLN B C 1
ATOM 7847 O O . GLN B 1 415 ? 20.622 14.873 -32.547 1.00 63.52 415 GLN B O 1
ATOM 7853 N N . PRO B 1 416 ? 19.858 13.345 -31.097 1.00 60.95 416 PRO B N 1
ATOM 7854 C CA . PRO B 1 416 ? 21.195 12.760 -30.904 1.00 60.99 416 PRO B CA 1
ATOM 7855 C C . PRO B 1 416 ? 21.812 12.260 -32.206 1.00 59.89 416 PRO B C 1
ATOM 7856 O O . PRO B 1 416 ? 21.137 11.675 -33.055 1.00 57.21 416 PRO B O 1
ATOM 7860 N N . SER B 1 417 ? 23.115 12.487 -32.342 1.00 56.41 417 SER B N 1
ATOM 7861 C CA . SER B 1 417 ? 23.943 11.945 -33.410 1.00 55.62 417 SER B CA 1
ATOM 7862 C C . SER B 1 417 ? 25.384 12.288 -33.065 1.00 66.61 417 SER B C 1
ATOM 7863 O O . SER B 1 417 ? 25.646 13.108 -32.178 1.00 62.52 417 SER B O 1
ATOM 7866 N N . LYS B 1 418 ? 26.323 11.678 -33.802 1.00 75.71 418 LYS B N 1
ATOM 7867 C CA . LYS B 1 418 ? 27.738 11.946 -33.555 1.00 68.72 418 LYS B CA 1
ATOM 7868 C C . LYS B 1 418 ? 28.036 13.428 -33.705 1.00 61.68 418 LYS B C 1
ATOM 7869 O O . LYS B 1 418 ? 28.463 14.085 -32.752 1.00 63.28 418 LYS B O 1
ATOM 7875 N N . ALA B 1 419 ? 27.787 13.978 -34.894 1.00 60.55 419 ALA B N 1
ATOM 7876 C CA . ALA B 1 419 ? 28.100 15.380 -35.132 1.00 61.74 419 ALA B CA 1
ATOM 7877 C C . ALA B 1 419 ? 27.379 16.295 -34.146 1.00 69.00 419 ALA B C 1
ATOM 7878 O O . ALA B 1 419 ? 27.968 17.279 -33.678 1.00 69.12 419 ALA B O 1
ATOM 7880 N N . ARG B 1 420 ? 26.119 15.981 -33.790 1.00 63.47 420 ARG B N 1
ATOM 7881 C CA . ARG B 1 420 ? 25.388 16.857 -32.869 1.00 62.86 420 ARG B CA 1
ATOM 7882 C C . ARG B 1 420 ? 26.044 16.889 -31.497 1.00 63.18 420 ARG B C 1
ATOM 7883 O O . ARG B 1 420 ? 26.305 17.967 -30.946 1.00 53.13 420 ARG B O 1
ATOM 7891 N N . ASN B 1 421 ? 26.263 15.702 -30.911 1.00 64.76 421 ASN B N 1
ATOM 7892 C CA . ASN B 1 421 ? 26.923 15.596 -29.616 1.00 54.25 421 ASN B CA 1
ATOM 7893 C C . ASN B 1 421 ? 28.270 16.302 -29.611 1.00 61.24 421 ASN B C 1
ATOM 7894 O O . ASN B 1 421 ? 28.621 16.973 -28.637 1.00 62.11 421 ASN B O 1
ATOM 7899 N N . GLU B 1 422 ? 29.049 16.162 -30.686 1.00 63.73 422 GLU B N 1
ATOM 7900 C CA . GLU B 1 422 ? 30.291 16.923 -30.791 1.00 64.32 422 GLU B CA 1
ATOM 7901 C C . GLU B 1 422 ? 29.989 18.415 -30.761 1.00 68.90 422 GLU B C 1
ATOM 7902 O O . GLU B 1 422 ? 30.480 19.146 -29.890 1.00 62.08 422 GLU B O 1
ATOM 7908 N N . PHE B 1 423 ? 29.132 18.867 -31.692 1.00 63.94 423 PHE B N 1
ATOM 7909 C CA . PHE B 1 423 ? 28.771 20.277 -31.807 1.00 57.00 423 PHE B CA 1
ATOM 7910 C C . PHE B 1 423 ? 28.339 20.841 -30.462 1.00 60.90 423 PHE B C 1
ATOM 7911 O O . PHE B 1 423 ? 28.822 21.896 -30.042 1.00 65.95 423 PHE B O 1
ATOM 7919 N N . LEU B 1 424 ? 27.474 20.128 -29.740 1.00 60.04 424 LEU B N 1
ATOM 7920 C CA . LEU B 1 424 ? 26.959 20.669 -28.481 1.00 61.80 424 LEU B CA 1
ATOM 7921 C C . LEU B 1 424 ? 28.035 20.721 -27.408 1.00 59.15 424 LEU B C 1
ATOM 7922 O O . LEU B 1 424 ? 28.173 21.732 -26.712 1.00 63.72 424 LEU B O 1
ATOM 7927 N N . THR B 1 425 ? 28.793 19.636 -27.238 1.00 61.68 425 THR B N 1
ATOM 7928 C CA . THR B 1 425 ? 29.794 19.603 -26.174 1.00 62.87 425 THR B CA 1
ATOM 7929 C C . THR B 1 425 ? 30.818 20.723 -26.340 1.00 61.63 425 THR B C 1
ATOM 7930 O O . THR B 1 425 ? 31.222 21.355 -25.358 1.00 61.31 425 THR B O 1
ATOM 7934 N N . SER B 1 426 ? 31.231 20.999 -27.577 1.00 59.59 426 SER B N 1
ATOM 7935 C CA . SER B 1 426 ? 32.176 22.084 -27.806 1.00 60.61 426 SER B CA 1
ATOM 7936 C C . SER B 1 426 ? 31.608 23.408 -27.323 1.00 66.65 426 SER B C 1
ATOM 7937 O O . SER B 1 426 ? 32.329 24.225 -26.734 1.00 64.31 426 SER B O 1
ATOM 7940 N N . LEU B 1 427 ? 30.306 23.634 -27.554 1.00 65.94 427 LEU B N 1
ATOM 7941 C CA . LEU B 1 427 ? 29.667 24.842 -27.039 1.00 58.74 427 LEU B CA 1
ATOM 7942 C C . LEU B 1 427 ? 29.686 24.865 -25.520 1.00 56.47 427 LEU B C 1
ATOM 7943 O O . LEU B 1 427 ? 29.886 25.921 -24.915 1.00 58.27 427 LEU B O 1
ATOM 7948 N N . LEU B 1 428 ? 29.480 23.714 -24.881 1.00 57.48 428 LEU B N 1
ATOM 7949 C CA . LEU B 1 428 ? 29.600 23.681 -23.430 1.00 61.03 428 LEU B CA 1
ATOM 7950 C C . LEU B 1 428 ? 31.012 24.034 -22.981 1.00 68.53 428 LEU B C 1
ATOM 7951 O O . LEU B 1 428 ? 31.181 24.653 -21.924 1.00 70.22 428 LEU B O 1
ATOM 7956 N N . GLU B 1 429 ? 32.033 23.662 -23.767 1.00 65.89 429 GLU B N 1
ATOM 7957 C CA . GLU B 1 429 ? 33.405 23.979 -23.388 1.00 66.62 429 GLU B CA 1
ATOM 7958 C C . GLU B 1 429 ? 33.707 25.446 -23.636 1.00 66.83 429 GLU B C 1
ATOM 7959 O O . GLU B 1 429 ? 34.183 26.150 -22.736 1.00 68.91 429 GLU B O 1
ATOM 7965 N N . THR B 1 430 ? 33.432 25.919 -24.854 1.00 59.74 430 THR B N 1
ATOM 7966 C CA . THR B 1 430 ? 33.511 27.342 -25.146 1.00 61.83 430 THR B CA 1
ATOM 7967 C C . THR B 1 430 ? 32.976 28.196 -24.001 1.00 59.18 430 THR B C 1
ATOM 7968 O O . THR B 1 430 ? 33.654 29.104 -23.518 1.00 63.78 430 THR B O 1
ATOM 7972 N N . GLY B 1 431 ? 31.773 27.893 -23.533 1.00 59.12 431 GLY B N 1
ATOM 7973 C CA . GLY B 1 431 ? 31.156 28.670 -22.479 1.00 60.04 431 GLY B CA 1
ATOM 7974 C C . GLY B 1 431 ? 31.800 28.521 -21.118 1.00 63.73 431 GLY B C 1
ATOM 7975 O O . GLY B 1 431 ? 32.122 29.523 -20.480 1.00 63.16 431 GLY B O 1
ATOM 7976 N N . LYS B 1 432 ? 31.995 27.277 -20.667 1.00 67.64 432 LYS B N 1
ATOM 7977 C CA . LYS B 1 432 ? 32.505 27.042 -19.322 1.00 62.89 432 LYS B CA 1
ATOM 7978 C C . LYS B 1 432 ? 33.889 27.632 -19.104 1.00 65.48 432 LYS B C 1
ATOM 7979 O O . LYS B 1 432 ? 34.274 27.852 -17.951 1.00 69.30 432 LYS B O 1
ATOM 7985 N N . GLN B 1 433 ? 34.650 27.888 -20.168 1.00 64.35 433 GLN B N 1
ATOM 7986 C CA . GLN B 1 433 ? 35.886 28.630 -19.987 1.00 62.96 433 GLN B CA 1
ATOM 7987 C C . GLN B 1 433 ? 35.588 30.088 -19.634 1.00 72.45 433 GLN B C 1
ATOM 7988 O O . GLN B 1 433 ? 36.212 30.655 -18.724 1.00 73.97 433 GLN B O 1
ATOM 7994 N N . LEU B 1 434 ? 34.577 30.682 -20.285 1.00 75.88 434 LEU B N 1
ATOM 7995 C CA . LEU B 1 434 ? 34.229 32.082 -20.056 1.00 66.23 434 LEU B CA 1
ATOM 7996 C C . LEU B 1 434 ? 33.376 32.285 -18.816 1.00 56.98 434 LEU B C 1
ATOM 7997 O O . LEU B 1 434 ? 33.367 33.381 -18.265 1.00 59.28 434 LEU B O 1
ATOM 8002 N N . ASP B 1 435 ? 32.634 31.280 -18.371 1.00 60.26 435 ASP B N 1
ATOM 8003 C CA . ASP B 1 435 ? 31.783 31.501 -17.212 1.00 62.02 435 ASP B CA 1
ATOM 8004 C C . ASP B 1 435 ? 31.369 30.169 -16.623 1.00 59.21 435 ASP B C 1
ATOM 8005 O O . ASP B 1 435 ? 30.991 29.247 -17.346 1.00 66.38 435 ASP B O 1
ATOM 8010 N N . THR B 1 436 ? 31.395 30.105 -15.302 1.00 55.85 436 THR B N 1
ATOM 8011 C CA . THR B 1 436 ? 30.944 28.929 -14.581 1.00 56.86 436 THR B CA 1
ATOM 8012 C C . THR B 1 436 ? 30.033 29.320 -13.427 1.00 61.37 436 THR B C 1
ATOM 8013 O O . THR B 1 436 ? 29.790 28.506 -12.530 1.00 67.30 436 THR B O 1
ATOM 8017 N N . THR B 1 437 ? 29.515 30.550 -13.440 1.00 55.21 437 THR B N 1
ATOM 8018 C CA . THR B 1 437 ? 28.616 30.985 -12.383 1.00 56.61 437 THR B CA 1
ATOM 8019 C C . THR B 1 437 ? 27.181 30.540 -12.634 1.00 63.45 437 THR B C 1
ATOM 8020 O O . THR B 1 437 ? 26.411 30.383 -11.678 1.00 67.28 437 THR B O 1
ATOM 8024 N N . ARG B 1 438 ? 26.803 30.314 -13.888 1.00 65.70 438 ARG B N 1
ATOM 8025 C CA . ARG B 1 438 ? 25.422 30.000 -14.225 1.00 64.67 438 ARG B CA 1
ATOM 8026 C C . ARG B 1 438 ? 25.264 28.555 -14.663 1.00 56.64 438 ARG B C 1
ATOM 8027 O O . ARG B 1 438 ? 26.203 27.912 -15.140 1.00 60.32 438 ARG B O 1
ATOM 8035 N N . LEU B 1 439 ? 24.035 28.073 -14.533 1.00 52.06 439 LEU B N 1
ATOM 8036 C CA . LEU B 1 439 ? 23.673 26.793 -15.108 1.00 54.93 439 LEU B CA 1
ATOM 8037 C C . LEU B 1 439 ? 23.768 26.843 -16.628 1.00 51.99 439 LEU B C 1
ATOM 8038 O O . LEU B 1 439 ? 23.697 27.904 -17.241 1.00 53.80 439 LEU B O 1
ATOM 8043 N N . TYR B 1 440 ? 24.004 25.681 -17.229 1.00 57.40 440 TYR B N 1
ATOM 8044 C CA . TYR B 1 440 ? 23.937 25.503 -18.671 1.00 55.19 440 TYR B CA 1
ATOM 8045 C C . TYR B 1 440 ? 22.786 24.560 -18.981 1.00 57.83 440 TYR B C 1
ATOM 8046 O O . TYR B 1 440 ? 22.529 23.612 -18.224 1.00 56.53 440 TYR B O 1
ATOM 8055 N N . VAL B 1 441 ? 22.064 24.853 -20.068 1.00 50.49 441 VAL B N 1
ATOM 8056 C CA . VAL B 1 441 ? 20.829 24.156 -20.390 1.00 49.91 441 VAL B CA 1
ATOM 8057 C C . VAL B 1 441 ? 20.744 23.947 -21.895 1.00 50.05 441 VAL B C 1
ATOM 8058 O O . VAL B 1 441 ? 21.355 24.674 -22.684 1.00 49.68 441 VAL B O 1
ATOM 8062 N N . ALA B 1 442 ? 19.993 22.915 -22.283 1.00 45.90 442 ALA B N 1
ATOM 8063 C CA . ALA B 1 442 ? 19.543 22.729 -23.656 1.00 52.71 442 ALA B CA 1
ATOM 8064 C C . ALA B 1 442 ? 18.122 22.190 -23.620 1.00 53.30 442 ALA B C 1
ATOM 8065 O O . ALA B 1 442 ? 17.675 21.641 -22.606 1.00 53.29 442 ALA B O 1
ATOM 8067 N N . ALA B 1 443 ? 17.419 22.335 -24.741 1.00 46.62 443 ALA B N 1
ATOM 8068 C CA . ALA B 1 443 ? 16.037 21.886 -24.834 1.00 51.26 443 ALA B CA 1
ATOM 8069 C C . ALA B 1 443 ? 15.948 20.628 -25.685 1.00 53.18 443 ALA B C 1
ATOM 8070 O O . ALA B 1 443 ? 16.755 20.409 -26.595 1.00 52.50 443 ALA B O 1
ATOM 8072 N N . PHE B 1 444 ? 14.964 19.792 -25.371 1.00 48.24 444 PHE B N 1
ATOM 8073 C CA . PHE B 1 444 ? 14.806 18.525 -26.066 1.00 50.42 444 PHE B CA 1
ATOM 8074 C C . PHE B 1 444 ? 13.342 18.305 -26.381 1.00 50.38 444 PHE B C 1
ATOM 8075 O O . PHE B 1 444 ? 12.458 18.754 -25.651 1.00 55.97 444 PHE B O 1
ATOM 8083 N N . ASP B 1 445 ? 13.092 17.631 -27.491 1.00 56.62 445 ASP B N 1
ATOM 8084 C CA . ASP B 1 445 ? 11.734 17.267 -27.875 1.00 59.39 445 ASP B CA 1
ATOM 8085 C C . ASP B 1 445 ? 11.608 15.760 -28.075 1.00 52.27 445 ASP B C 1
ATOM 8086 O O . ASP B 1 445 ? 10.774 15.296 -28.842 1.00 54.38 445 ASP B O 1
ATOM 8091 N N . LEU B 1 446 ? 12.414 14.989 -27.358 1.00 51.48 446 LEU B N 1
ATOM 8092 C CA . LEU B 1 446 ? 12.502 13.554 -27.563 1.00 58.78 446 LEU B CA 1
ATOM 8093 C C . LEU B 1 446 ? 11.601 12.746 -26.648 1.00 58.05 446 LEU B C 1
ATOM 8094 O O . LEU B 1 446 ? 11.727 11.516 -26.608 1.00 56.99 446 LEU B O 1
ATOM 8099 N N . VAL B 1 447 ? 10.705 13.392 -25.911 1.00 51.69 447 VAL B N 1
ATOM 8100 C CA . VAL B 1 447 ? 9.916 12.651 -24.941 1.00 51.33 447 VAL B CA 1
ATOM 8101 C C . VAL B 1 447 ? 8.808 11.923 -25.686 1.00 49.36 447 VAL B C 1
ATOM 8102 O O . VAL B 1 447 ? 7.968 12.534 -26.345 1.00 47.56 447 VAL B O 1
ATOM 8106 N N . ARG B 1 448 ? 8.845 10.609 -25.610 1.00 55.67 448 ARG B N 1
ATOM 8107 C CA . ARG B 1 448 ? 7.892 9.729 -26.244 1.00 52.41 448 ARG B CA 1
ATOM 8108 C C . ARG B 1 448 ? 7.070 9.076 -25.149 1.00 54.56 448 ARG B C 1
ATOM 8109 O O . ARG B 1 448 ? 7.538 8.912 -24.019 1.00 57.25 448 ARG B O 1
ATOM 8117 N N . PHE B 1 449 ? 5.835 8.726 -25.483 1.00 55.41 449 PHE B N 1
ATOM 8118 C CA . PHE B 1 449 ? 5.013 7.893 -24.618 1.00 54.44 449 PHE B CA 1
ATOM 8119 C C . PHE B 1 449 ? 5.378 6.442 -24.907 1.00 60.60 449 PHE B C 1
ATOM 8120 O O . PHE B 1 449 ? 5.214 5.962 -26.033 1.00 62.77 449 PHE B O 1
ATOM 8128 N N . ASN B 1 450 ? 5.888 5.750 -23.900 1.00 62.44 450 ASN B N 1
ATOM 8129 C CA . ASN B 1 450 ? 6.121 4.315 -23.993 1.00 65.71 450 ASN B CA 1
ATOM 8130 C C . ASN B 1 450 ? 4.830 3.600 -23.607 1.00 64.48 450 ASN B C 1
ATOM 8131 O O . ASN B 1 450 ? 4.423 3.620 -22.441 1.00 61.74 450 ASN B O 1
ATOM 8136 N N . ARG B 1 451 ? 4.185 2.967 -24.584 1.00 67.94 451 ARG B N 1
ATOM 8137 C CA . ARG B 1 451 ? 2.905 2.321 -24.312 1.00 65.87 451 ARG B CA 1
ATOM 8138 C C . ARG B 1 451 ? 3.052 1.162 -23.323 1.00 67.84 451 ARG B C 1
ATOM 8139 O O . ARG B 1 451 ? 2.136 0.896 -22.534 1.00 64.85 451 ARG B O 1
ATOM 8147 N N . GLU B 1 452 ? 4.211 0.499 -23.313 1.00 71.29 452 GLU B N 1
ATOM 8148 C CA . GLU B 1 452 ? 4.409 -0.655 -22.437 1.00 71.48 452 GLU B CA 1
ATOM 8149 C C . GLU B 1 452 ? 4.487 -0.224 -20.978 1.00 71.60 452 GLU B C 1
ATOM 8150 O O . GLU B 1 452 ? 3.774 -0.758 -20.117 1.00 65.51 452 GLU B O 1
ATOM 8156 N N . LYS B 1 453 ? 5.366 0.739 -20.681 1.00 66.75 453 LYS B N 1
ATOM 8157 C CA . LYS B 1 453 ? 5.515 1.227 -19.319 1.00 62.22 453 LYS B CA 1
ATOM 8158 C C . LYS B 1 453 ? 4.363 2.123 -18.892 1.00 61.97 453 LYS B C 1
ATOM 8159 O O . LYS B 1 453 ? 4.224 2.382 -17.690 1.00 59.04 453 LYS B O 1
ATOM 8165 N N . LYS B 1 454 ? 3.543 2.574 -19.845 1.00 62.23 454 LYS B N 1
ATOM 8166 C CA . LYS B 1 454 ? 2.590 3.673 -19.669 1.00 59.62 454 LYS B CA 1
ATOM 8167 C C . LYS B 1 454 ? 3.249 4.851 -18.939 1.00 64.52 454 LYS B C 1
ATOM 8168 O O . LYS B 1 454 ? 2.869 5.240 -17.826 1.00 61.53 454 LYS B O 1
ATOM 8174 N N . ARG B 1 455 ? 4.275 5.402 -19.592 1.00 59.00 455 ARG B N 1
ATOM 8175 C CA . ARG B 1 455 ? 5.088 6.468 -19.024 1.00 60.00 455 ARG B CA 1
ATOM 8176 C C . ARG B 1 455 ? 5.662 7.311 -20.154 1.00 56.12 455 ARG B C 1
ATOM 8177 O O . ARG B 1 455 ? 5.846 6.832 -21.275 1.00 54.81 455 ARG B O 1
ATOM 8185 N N . PHE B 1 456 ? 5.948 8.573 -19.850 1.00 59.99 456 PHE B N 1
ATOM 8186 C CA . PHE B 1 456 ? 6.655 9.446 -20.783 1.00 53.60 456 PHE B CA 1
ATOM 8187 C C . PHE B 1 456 ? 8.141 9.386 -20.477 1.00 51.77 456 PHE B C 1
ATOM 8188 O O . PHE B 1 456 ? 8.549 9.492 -19.319 1.00 58.05 456 PHE B O 1
ATOM 8196 N N . VAL B 1 457 ? 8.953 9.193 -21.507 1.00 52.53 457 VAL B N 1
ATOM 8197 C CA . VAL B 1 457 ? 10.353 8.853 -21.293 1.00 58.06 457 VAL B CA 1
ATOM 8198 C C . VAL B 1 457 ? 11.214 9.453 -22.390 1.00 57.58 457 VAL B C 1
ATOM 8199 O O . VAL B 1 457 ? 10.739 9.826 -23.463 1.00 56.12 457 VAL B O 1
ATOM 8203 N N . MET B 1 458 ? 12.506 9.523 -22.105 1.00 58.94 458 MET B N 1
ATOM 8204 C CA . MET B 1 458 ? 13.501 10.046 -23.020 1.00 61.09 458 MET B CA 1
ATOM 8205 C C . MET B 1 458 ? 14.820 9.397 -22.661 1.00 60.19 458 MET B C 1
ATOM 8206 O O . MET B 1 458 ? 15.132 9.242 -21.481 1.00 67.33 458 MET B O 1
ATOM 8211 N N . GLU B 1 459 ? 15.566 8.983 -23.669 1.00 63.73 459 GLU B N 1
ATOM 8212 C CA . GLU B 1 459 ? 16.935 8.543 -23.476 1.00 65.89 459 GLU B CA 1
ATOM 8213 C C . GLU B 1 459 ? 17.811 9.440 -24.316 1.00 63.14 459 GLU B C 1
ATOM 8214 O O . GLU B 1 459 ? 17.530 9.640 -25.502 1.00 58.85 459 GLU B O 1
ATOM 8220 N N . ASP B 1 460 ? 18.862 9.968 -23.696 1.00 60.82 460 ASP B N 1
ATOM 8221 C CA . ASP B 1 460 ? 19.789 10.867 -24.361 1.00 63.65 460 ASP B CA 1
ATOM 8222 C C . ASP B 1 460 ? 20.994 11.103 -23.463 1.00 65.95 460 ASP B C 1
ATOM 8223 O O . ASP B 1 460 ? 20.949 11.958 -22.567 1.00 59.55 460 ASP B O 1
ATOM 8228 N N . SER B 1 461 ? 22.076 10.359 -23.723 1.00 64.95 461 SER B N 1
ATOM 8229 C CA . SER B 1 461 ? 23.230 10.360 -22.834 1.00 61.54 461 SER B CA 1
ATOM 8230 C C . SER B 1 461 ? 23.766 11.774 -22.617 1.00 63.17 461 SER B C 1
ATOM 8231 O O . SER B 1 461 ? 24.176 12.125 -21.503 1.00 63.23 461 SER B O 1
ATOM 8234 N N . PHE B 1 462 ? 23.717 12.610 -23.664 1.00 57.42 462 PHE B N 1
ATOM 8235 C CA . PHE B 1 462 ? 24.279 13.960 -23.610 1.00 58.02 462 PHE B CA 1
ATOM 8236 C C . PHE B 1 462 ? 23.707 14.793 -22.464 1.00 60.66 462 PHE B C 1
ATOM 8237 O O . PHE B 1 462 ? 24.386 15.685 -21.943 1.00 62.34 462 PHE B O 1
ATOM 8245 N N . THR B 1 463 ? 22.473 14.515 -22.055 1.00 63.65 463 THR B N 1
ATOM 8246 C CA . THR B 1 463 ? 21.845 15.282 -20.986 1.00 60.40 463 THR B CA 1
ATOM 8247 C C . THR B 1 463 ? 22.716 15.355 -19.737 1.00 63.04 463 THR B C 1
ATOM 8248 O O . THR B 1 463 ? 22.741 16.384 -19.052 1.00 68.85 463 THR B O 1
ATOM 8252 N N . SER B 1 464 ? 23.443 14.279 -19.426 1.00 62.73 464 SER B N 1
ATOM 8253 C CA . SER B 1 464 ? 24.254 14.257 -18.209 1.00 64.09 464 SER B CA 1
ATOM 8254 C C . SER B 1 464 ? 25.191 15.457 -18.128 1.00 65.46 464 SER B C 1
ATOM 8255 O O . SER B 1 464 ? 25.533 15.906 -17.027 1.00 60.82 464 SER B O 1
ATOM 8258 N N . GLN B 1 465 ? 25.607 15.997 -19.277 1.00 60.93 465 GLN B N 1
ATOM 8259 C CA . GLN B 1 465 ? 26.547 17.107 -19.284 1.00 60.20 465 GLN B CA 1
ATOM 8260 C C . GLN B 1 465 ? 25.906 18.447 -18.932 1.00 67.26 465 GLN B C 1
ATOM 8261 O O . GLN B 1 465 ? 26.638 19.422 -18.717 1.00 71.95 465 GLN B O 1
ATOM 8267 N N . LEU B 1 466 ? 24.582 18.527 -18.826 1.00 64.01 466 LEU B N 1
ATOM 8268 C CA . LEU B 1 466 ? 23.928 19.799 -18.546 1.00 64.04 466 LEU B CA 1
ATOM 8269 C C . LEU B 1 466 ? 23.655 19.974 -17.059 1.00 59.21 466 LEU B C 1
ATOM 8270 O O . LEU B 1 466 ? 23.505 19.009 -16.305 1.00 56.35 466 LEU B O 1
ATOM 8275 N N . ASP B 1 467 ? 23.539 21.235 -16.657 1.00 55.53 467 ASP B N 1
ATOM 8276 C CA . ASP B 1 467 ? 23.073 21.532 -15.311 1.00 51.21 467 ASP B CA 1
ATOM 8277 C C . ASP B 1 467 ? 21.578 21.288 -15.177 1.00 57.31 467 ASP B C 1
ATOM 8278 O O . ASP B 1 467 ? 21.115 20.778 -14.147 1.00 57.42 467 ASP B O 1
ATOM 8283 N N . VAL B 1 468 ? 20.802 21.662 -16.201 1.00 56.38 468 VAL B N 1
ATOM 8284 C CA . VAL B 1 468 ? 19.358 21.458 -16.215 1.00 53.34 468 VAL B CA 1
ATOM 8285 C C . VAL B 1 468 ? 18.948 20.978 -17.602 1.00 54.31 468 VAL B C 1
ATOM 8286 O O . VAL B 1 468 ? 19.546 21.364 -18.613 1.00 45.61 468 VAL B O 1
ATOM 8290 N N . VAL B 1 469 ? 17.915 20.133 -17.638 1.00 45.43 469 VAL B N 1
ATOM 8291 C CA . VAL B 1 469 ? 17.389 19.571 -18.871 1.00 44.71 469 VAL B CA 1
ATOM 8292 C C . VAL B 1 469 ? 16.042 20.214 -19.169 1.00 47.24 469 VAL B C 1
ATOM 8293 O O . VAL B 1 469 ? 15.100 20.127 -18.364 1.00 44.87 469 VAL B O 1
ATOM 8297 N N . ALA B 1 470 ? 15.943 20.843 -20.335 1.00 43.56 470 ALA B N 1
ATOM 8298 C CA . ALA B 1 470 ? 14.693 21.443 -20.766 1.00 46.16 470 ALA B CA 1
ATOM 8299 C C . ALA B 1 470 ? 14.006 20.570 -21.808 1.00 46.55 470 ALA B C 1
ATOM 8300 O O . ALA B 1 470 ? 14.655 20.004 -22.697 1.00 41.54 470 ALA B O 1
ATOM 8302 N N . VAL B 1 471 ? 12.684 20.464 -21.682 1.00 46.00 471 VAL B N 1
ATOM 8303 C CA . VAL B 1 471 ? 11.863 19.657 -22.575 1.00 45.16 471 VAL B CA 1
ATOM 8304 C C . VAL B 1 471 ? 10.827 20.544 -23.257 1.00 45.81 471 VAL B C 1
ATOM 8305 O O . VAL B 1 471 ? 10.121 21.304 -22.586 1.00 47.17 471 VAL B O 1
ATOM 8309 N N . ASN B 1 472 ? 10.721 20.430 -24.587 1.00 49.66 472 ASN B N 1
ATOM 8310 C CA . ASN B 1 472 ? 9.600 20.979 -25.357 1.00 50.48 472 ASN B CA 1
ATOM 8311 C C . ASN B 1 472 ? 8.638 19.850 -25.729 1.00 49.93 472 ASN B C 1
ATOM 8312 O O . ASN B 1 472 ? 9.009 18.930 -26.463 1.00 46.99 472 ASN B O 1
ATOM 8317 N N . LYS B 1 473 ? 7.400 19.939 -25.237 1.00 44.39 473 LYS B N 1
ATOM 8318 C CA . LYS B 1 473 ? 6.350 18.975 -25.529 1.00 45.07 473 LYS B CA 1
ATOM 8319 C C . LYS B 1 473 ? 5.006 19.688 -25.538 1.00 46.56 473 LYS B C 1
ATOM 8320 O O . LYS B 1 473 ? 4.664 20.386 -24.580 1.00 45.23 473 LYS B O 1
ATOM 8326 N N . TYR B 1 474 ? 4.228 19.476 -26.592 1.00 43.91 474 TYR B N 1
ATOM 8327 C CA . TYR B 1 474 ? 2.940 20.117 -26.751 1.00 40.59 474 TYR B CA 1
ATOM 8328 C C . TYR B 1 474 ? 1.837 19.071 -26.662 1.00 47.76 474 TYR B C 1
ATOM 8329 O O . TYR B 1 474 ? 1.151 18.782 -27.641 1.00 52.26 474 TYR B O 1
ATOM 8338 N N . MET B 1 475 ? 1.657 18.511 -25.470 1.00 51.39 475 MET B N 1
ATOM 8339 C CA . MET B 1 475 ? 0.562 17.570 -25.260 1.00 44.18 475 MET B CA 1
ATOM 8340 C C . MET B 1 475 ? -0.771 18.238 -25.540 1.00 46.90 475 MET B C 1
ATOM 8341 O O . MET B 1 475 ? -1.072 19.306 -24.994 1.00 46.65 475 MET B O 1
ATOM 8346 N N . GLY B 1 476 ? -1.585 17.590 -26.368 1.00 47.72 476 GLY B N 1
ATOM 8347 C CA . GLY B 1 476 ? -2.897 18.107 -26.678 1.00 41.15 476 GLY B CA 1
ATOM 8348 C C . GLY B 1 476 ? -2.914 19.096 -27.809 1.00 42.40 476 GLY B C 1
ATOM 8349 O O . GLY B 1 476 ? -3.991 19.627 -28.119 1.00 34.13 476 GLY B O 1
ATOM 8350 N N . TRP B 1 477 ? -1.746 19.361 -28.427 1.00 42.75 477 TRP B N 1
ATOM 8351 C CA . TRP B 1 477 ? -1.620 20.148 -29.651 1.00 46.59 477 TRP B CA 1
ATOM 8352 C C . TRP B 1 477 ? -0.895 19.364 -30.759 1.00 47.33 477 TRP B C 1
ATOM 8353 O O . TRP B 1 477 ? -1.546 18.618 -31.493 1.00 48.94 477 TRP B O 1
ATOM 8364 N N . TYR B 1 478 ? 0.428 19.526 -30.927 1.00 45.35 478 TYR B N 1
ATOM 8365 C CA . TYR B 1 478 ? 1.142 18.711 -31.915 1.00 49.13 478 TYR B CA 1
ATOM 8366 C C . TYR B 1 478 ? 1.005 17.223 -31.603 1.00 59.49 478 TYR B C 1
ATOM 8367 O O . TYR B 1 478 ? 0.917 16.388 -32.517 1.00 53.97 478 TYR B O 1
ATOM 8376 N N . HIS B 1 479 ? 1.000 16.881 -30.314 1.00 52.39 479 HIS B N 1
ATOM 8377 C CA . HIS B 1 479 ? 0.985 15.501 -29.836 1.00 49.64 479 HIS B CA 1
ATOM 8378 C C . HIS B 1 479 ? -0.308 15.214 -29.090 1.00 46.96 479 HIS B C 1
ATOM 8379 O O . HIS B 1 479 ? -0.432 15.555 -27.901 1.00 50.21 479 HIS B O 1
ATOM 8386 N N . PRO B 1 480 ? -1.303 14.610 -29.738 1.00 48.16 480 PRO B N 1
ATOM 8387 C CA . PRO B 1 480 ? -2.560 14.292 -29.042 1.00 46.09 480 PRO B CA 1
ATOM 8388 C C . PRO B 1 480 ? -2.357 13.416 -27.810 1.00 49.89 480 PRO B C 1
ATOM 8389 O O . PRO B 1 480 ? -1.419 12.618 -27.731 1.00 50.92 480 PRO B O 1
ATOM 8393 N N . TRP B 1 481 ? -3.273 13.556 -26.853 1.00 49.85 481 TRP B N 1
ATOM 8394 C CA . TRP B 1 481 ? -3.167 12.827 -25.594 1.00 46.43 481 TRP B CA 1
ATOM 8395 C C . TRP B 1 481 ? -3.255 11.321 -25.824 1.00 50.68 481 TRP B C 1
ATOM 8396 O O . TRP B 1 481 ? -4.262 10.843 -26.372 1.00 45.32 481 TRP B O 1
ATOM 8407 N N . PRO B 1 482 ? -2.247 10.544 -25.407 1.00 53.92 482 PRO B N 1
ATOM 8408 C CA . PRO B 1 482 ? -2.342 9.082 -25.461 1.00 53.83 482 PRO B CA 1
ATOM 8409 C C . PRO B 1 482 ? -2.901 8.452 -24.192 1.00 52.33 482 PRO B C 1
ATOM 8410 O O . PRO B 1 482 ? -3.194 7.253 -24.188 1.00 53.85 482 PRO B O 1
ATOM 8414 N N . ILE B 1 483 ? -3.040 9.221 -23.118 1.00 53.71 483 ILE B N 1
ATOM 8415 C CA . ILE B 1 483 ? -3.568 8.729 -21.856 1.00 51.29 483 ILE B CA 1
ATOM 8416 C C . ILE B 1 483 ? -4.251 9.915 -21.195 1.00 52.02 483 ILE B C 1
ATOM 8417 O O . ILE B 1 483 ? -3.956 11.065 -21.516 1.00 57.78 483 ILE B O 1
ATOM 8422 N N . GLU B 1 484 ? -5.200 9.643 -20.321 1.00 49.54 484 GLU B N 1
ATOM 8423 C CA . GLU B 1 484 ? -5.893 10.729 -19.648 1.00 56.02 484 GLU B CA 1
ATOM 8424 C C . GLU B 1 484 ? -4.880 11.594 -18.898 1.00 59.72 484 GLU B C 1
ATOM 8425 O O . GLU B 1 484 ? -3.915 11.064 -18.337 1.00 59.99 484 GLU B O 1
ATOM 8431 N N . PRO B 1 485 ? -5.035 12.924 -18.914 1.00 59.37 485 PRO B N 1
ATOM 8432 C CA . PRO B 1 485 ? -4.008 13.796 -18.300 1.00 57.92 485 PRO B CA 1
ATOM 8433 C C . PRO B 1 485 ? -3.581 13.424 -16.886 1.00 58.34 485 PRO B C 1
ATOM 8434 O O . PRO B 1 485 ? -2.371 13.360 -16.621 1.00 55.08 485 PRO B O 1
ATOM 8438 N N . GLU B 1 486 ? -4.523 13.160 -15.970 1.00 57.98 486 GLU B N 1
ATOM 8439 C CA . GLU B 1 486 ? -4.105 12.850 -14.601 1.00 60.15 486 GLU B CA 1
ATOM 8440 C C . GLU B 1 486 ? -3.382 11.520 -14.485 1.00 60.32 486 GLU B C 1
ATOM 8441 O O . GLU B 1 486 ? -3.018 11.139 -13.369 1.00 65.49 486 GLU B O 1
ATOM 8447 N N . ASN B 1 487 ? -3.178 10.812 -15.593 1.00 59.02 487 ASN B N 1
ATOM 8448 C CA . ASN B 1 487 ? -2.421 9.574 -15.634 1.00 52.84 487 ASN B CA 1
ATOM 8449 C C . ASN B 1 487 ? -1.159 9.711 -16.465 1.00 56.98 487 ASN B C 1
ATOM 8450 O O . ASN B 1 487 ? -0.430 8.730 -16.648 1.00 53.68 487 ASN B O 1
ATOM 8455 N N . ALA B 1 488 ? -0.892 10.902 -16.986 1.00 54.31 488 ALA B N 1
ATOM 8456 C CA . ALA B 1 488 ? 0.367 11.162 -17.661 1.00 53.16 488 ALA B CA 1
ATOM 8457 C C . ALA B 1 488 ? 1.442 11.294 -16.602 1.00 56.10 488 ALA B C 1
ATOM 8458 O O . ALA B 1 488 ? 1.424 12.225 -15.790 1.00 58.06 488 ALA B O 1
ATOM 8460 N N . VAL B 1 489 ? 2.351 10.335 -16.578 1.00 55.65 489 VAL B N 1
ATOM 8461 C CA . VAL B 1 489 ? 3.423 10.294 -15.603 1.00 58.49 489 VAL B CA 1
ATOM 8462 C C . VAL B 1 489 ? 4.731 10.303 -16.377 1.00 58.79 489 VAL B C 1
ATOM 8463 O O . VAL B 1 489 ? 4.898 9.531 -17.331 1.00 59.93 489 VAL B O 1
ATOM 8467 N N . TRP B 1 490 ? 5.629 11.211 -16.006 1.00 55.93 490 TRP B N 1
ATOM 8468 C CA . TRP B 1 490 ? 6.908 11.344 -16.681 1.00 56.27 490 TRP B CA 1
ATOM 8469 C C . TRP B 1 490 ? 7.982 10.638 -15.868 1.00 64.13 490 TRP B C 1
ATOM 8470 O O . TRP B 1 490 ? 8.072 10.817 -14.649 1.00 69.00 490 TRP B O 1
ATOM 8481 N N . GLU B 1 491 ? 8.792 9.836 -16.539 1.00 64.52 491 GLU B N 1
ATOM 8482 C CA . GLU B 1 491 ? 10.112 9.487 -16.029 1.00 68.37 491 GLU B CA 1
ATOM 8483 C C . GLU B 1 491 ? 11.140 9.914 -17.074 1.00 62.71 491 GLU B C 1
ATOM 8484 O O . GLU B 1 491 ? 11.684 9.097 -17.814 1.00 65.43 491 GLU B O 1
ATOM 8490 N N . VAL B 1 492 ? 11.383 11.216 -17.137 1.00 64.68 492 VAL B N 1
ATOM 8491 C CA . VAL B 1 492 ? 12.335 11.816 -18.061 1.00 58.94 492 VAL B CA 1
ATOM 8492 C C . VAL B 1 492 ? 13.532 12.285 -17.250 1.00 61.47 492 VAL B C 1
ATOM 8493 O O . VAL B 1 492 ? 13.401 13.172 -16.399 1.00 57.27 492 VAL B O 1
ATOM 8497 N N . ILE B 1 493 ? 14.693 11.692 -17.519 1.00 59.90 493 ILE B N 1
ATOM 8498 C CA . ILE B 1 493 ? 15.968 12.026 -16.875 1.00 66.71 493 ILE B CA 1
ATOM 8499 C C . ILE B 1 493 ? 15.805 12.156 -15.364 1.00 63.28 493 ILE B C 1
ATOM 8500 O O . ILE B 1 493 ? 16.084 13.224 -14.802 1.00 56.58 493 ILE B O 1
ATOM 8505 N N . PRO B 1 494 ? 15.425 11.078 -14.667 1.00 66.33 494 PRO B N 1
ATOM 8506 C CA . PRO B 1 494 ? 15.012 11.202 -13.259 1.00 59.47 494 PRO B CA 1
ATOM 8507 C C . PRO B 1 494 ? 16.050 11.823 -12.344 1.00 61.50 494 PRO B C 1
ATOM 8508 O O . PRO B 1 494 ? 15.704 12.163 -11.202 1.00 69.52 494 PRO B O 1
ATOM 8512 N N . ASP B 1 495 ? 17.289 11.999 -12.802 1.00 60.21 495 ASP B N 1
ATOM 8513 C CA . ASP B 1 495 ? 18.376 12.465 -11.948 1.00 65.36 495 ASP B CA 1
ATOM 8514 C C . ASP B 1 495 ? 18.708 13.942 -12.124 1.00 66.08 495 ASP B C 1
ATOM 8515 O O . ASP B 1 495 ? 19.207 14.565 -11.182 1.00 68.38 495 ASP B O 1
ATOM 8520 N N . LYS B 1 496 ? 18.463 14.520 -13.293 1.00 63.80 496 LYS B N 1
ATOM 8521 C CA . LYS B 1 496 ? 18.667 15.952 -13.444 1.00 63.42 496 LYS B CA 1
ATOM 8522 C C . LYS B 1 496 ? 17.399 16.717 -13.082 1.00 57.67 496 LYS B C 1
ATOM 8523 O O . LYS B 1 496 ? 16.305 16.149 -13.027 1.00 60.66 496 LYS B O 1
ATOM 8529 N N . PRO B 1 497 ? 17.502 18.008 -12.800 1.00 57.50 497 PRO B N 1
ATOM 8530 C CA . PRO B 1 497 ? 16.279 18.808 -12.689 1.00 58.34 497 PRO B CA 1
ATOM 8531 C C . PRO B 1 497 ? 15.675 19.038 -14.072 1.00 61.72 497 PRO B C 1
ATOM 8532 O O . PRO B 1 497 ? 16.391 19.238 -15.060 1.00 60.02 497 PRO B O 1
ATOM 8536 N N . LEU B 1 498 ? 14.345 18.968 -14.144 1.00 57.75 498 LEU B N 1
ATOM 8537 C CA . LEU B 1 498 ? 13.622 19.082 -15.403 1.00 50.56 498 LEU B CA 1
ATOM 8538 C C . LEU B 1 498 ? 12.881 20.410 -15.465 1.00 52.81 498 LEU B C 1
ATOM 8539 O O . LEU B 1 498 ? 12.293 20.841 -14.466 1.00 55.06 498 LEU B O 1
ATOM 8544 N N . ILE B 1 499 ? 12.908 21.050 -16.639 1.00 54.24 499 ILE B N 1
ATOM 8545 C CA . ILE B 1 499 ? 12.130 22.259 -16.932 1.00 44.35 499 ILE B CA 1
ATOM 8546 C C . ILE B 1 499 ? 11.416 22.051 -18.264 1.00 49.25 499 ILE B C 1
ATOM 8547 O O . ILE B 1 499 ? 12.069 21.879 -19.302 1.00 49.61 499 ILE B O 1
ATOM 8552 N N . ILE B 1 500 ? 10.087 22.085 -18.245 1.00 46.45 500 ILE B N 1
ATOM 8553 C CA . ILE B 1 500 ? 9.299 22.049 -19.476 1.00 47.44 500 ILE B CA 1
ATOM 8554 C C . ILE B 1 500 ? 9.370 23.449 -20.086 1.00 49.47 500 ILE B C 1
ATOM 8555 O O . ILE B 1 500 ? 8.647 24.352 -19.669 1.00 45.51 500 ILE B O 1
ATOM 8560 N N . SER B 1 501 ? 10.239 23.630 -21.086 1.00 47.54 501 SER B N 1
ATOM 8561 C CA . SER B 1 501 ? 10.602 24.961 -21.568 1.00 48.44 501 SER B CA 1
ATOM 8562 C C . SER B 1 501 ? 9.632 25.507 -22.606 1.00 49.71 501 SER B C 1
ATOM 8563 O O . SER B 1 501 ? 9.622 26.722 -22.845 1.00 48.19 501 SER B O 1
ATOM 8566 N N . GLU B 1 502 ? 8.851 24.632 -23.239 1.00 45.00 502 GLU B N 1
ATOM 8567 C CA . GLU B 1 502 ? 7.805 24.998 -24.171 1.00 40.49 502 GLU B CA 1
ATOM 8568 C C . GLU B 1 502 ? 6.651 24.021 -24.024 1.00 43.56 502 GLU B C 1
ATOM 8569 O O . GLU B 1 502 ? 6.866 22.822 -23.851 1.00 44.96 502 GLU B O 1
ATOM 8575 N N . PHE B 1 503 ? 5.430 24.551 -24.087 1.00 41.42 503 PHE B N 1
ATOM 8576 C CA . PHE B 1 503 ? 4.199 23.784 -24.259 1.00 42.44 503 PHE B CA 1
ATOM 8577 C C . PHE B 1 503 ? 3.103 24.787 -24.603 1.00 39.17 503 PHE B C 1
ATOM 8578 O O . PHE B 1 503 ? 3.303 25.993 -24.507 1.00 43.83 503 PHE B O 1
ATOM 8586 N N . GLY B 1 504 ? 1.934 24.275 -24.969 1.00 38.98 504 GLY B N 1
ATOM 8587 C CA . GLY B 1 504 ? 0.774 25.098 -25.228 1.00 36.18 504 GLY B CA 1
ATOM 8588 C C . GLY B 1 504 ? 0.005 24.736 -26.485 1.00 41.53 504 GLY B C 1
ATOM 8589 O O . GLY B 1 504 ? 0.019 23.578 -26.910 1.00 45.55 504 GLY B O 1
ATOM 8590 N N . GLY B 1 505 ? -0.680 25.720 -27.069 1.00 39.81 505 GLY B N 1
ATOM 8591 C CA . GLY B 1 505 ? -1.530 25.515 -28.241 1.00 37.74 505 GLY B CA 1
ATOM 8592 C C . GLY B 1 505 ? -2.128 26.833 -28.702 1.00 38.86 505 GLY B C 1
ATOM 8593 O O . GLY B 1 505 ? -2.071 27.842 -27.997 1.00 42.08 505 GLY B O 1
ATOM 8594 N N . GLU B 1 506 ? -2.732 26.808 -29.891 1.00 37.96 506 GLU B N 1
ATOM 8595 C CA . GLU B 1 506 ? -3.132 28.030 -30.573 1.00 37.30 506 GLU B CA 1
ATOM 8596 C C . GLU B 1 506 ? -4.600 28.355 -30.315 1.00 42.34 506 GLU B C 1
ATOM 8597 O O . GLU B 1 506 ? -5.435 27.458 -30.171 1.00 42.93 506 GLU B O 1
ATOM 8603 N N . ALA B 1 507 ? -4.886 29.659 -30.236 1.00 40.31 507 ALA B N 1
ATOM 8604 C CA . ALA B 1 507 ? -6.220 30.224 -30.154 1.00 37.99 507 ALA B CA 1
ATOM 8605 C C . ALA B 1 507 ? -6.184 31.611 -30.776 1.00 42.17 507 ALA B C 1
ATOM 8606 O O . ALA B 1 507 ? -5.197 32.342 -30.615 1.00 40.04 507 ALA B O 1
ATOM 8608 N N . LEU B 1 508 ? -7.263 31.968 -31.475 1.00 42.78 508 LEU B N 1
ATOM 8609 C CA . LEU B 1 508 ? -7.477 33.325 -31.974 1.00 39.49 508 LEU B CA 1
ATOM 8610 C C . LEU B 1 508 ? -8.382 34.061 -30.992 1.00 39.44 508 LEU B C 1
ATOM 8611 O O . LEU B 1 508 ? -9.569 33.723 -30.847 1.00 43.39 508 LEU B O 1
ATOM 8616 N N . TYR B 1 509 ? -7.823 35.054 -30.309 1.00 43.34 509 TYR B N 1
ATOM 8617 C CA . TYR B 1 509 ? -8.586 35.880 -29.379 1.00 40.44 509 TYR B CA 1
ATOM 8618 C C . TYR B 1 509 ? -9.948 36.260 -29.966 1.00 42.05 509 TYR B C 1
ATOM 8619 O O . TYR B 1 509 ? -10.053 36.714 -31.114 1.00 40.01 509 TYR B O 1
ATOM 8628 N N . GLY B 1 510 ? -10.993 36.037 -29.176 1.00 43.37 510 GLY B N 1
ATOM 8629 C CA . GLY B 1 510 ? -12.349 36.320 -29.563 1.00 41.82 510 GLY B CA 1
ATOM 8630 C C . GLY B 1 510 ? -13.099 35.151 -30.166 1.00 41.84 510 GLY B C 1
ATOM 8631 O O . GLY B 1 510 ? -14.331 35.182 -30.196 1.00 50.47 510 GLY B O 1
ATOM 8632 N N . GLN B 1 511 ? -12.400 34.138 -30.674 1.00 39.24 511 GLN B N 1
ATOM 8633 C CA . GLN B 1 511 ? -13.063 33.062 -31.405 1.00 42.81 511 GLN B CA 1
ATOM 8634 C C . GLN B 1 511 ? -13.587 32.004 -30.424 1.00 42.42 511 GLN B C 1
ATOM 8635 O O . GLN B 1 511 ? -12.843 31.514 -29.566 1.00 42.99 511 GLN B O 1
ATOM 8641 N N . SER B 1 512 ? -14.885 31.709 -30.517 1.00 45.16 512 SER B N 1
ATOM 8642 C CA . SER B 1 512 ? -15.530 30.648 -29.744 1.00 45.11 512 SER B CA 1
ATOM 8643 C C . SER B 1 512 ? -15.503 29.321 -30.488 1.00 53.97 512 SER B C 1
ATOM 8644 O O . SER B 1 512 ? -15.620 29.274 -31.720 1.00 55.15 512 SER B O 1
ATOM 8647 N N . GLY B 1 513 ? -15.400 28.241 -29.727 1.00 50.83 513 GLY B N 1
ATOM 8648 C CA . GLY B 1 513 ? -15.407 26.928 -30.345 1.00 48.02 513 GLY B CA 1
ATOM 8649 C C . GLY B 1 513 ? -15.612 25.842 -29.316 1.00 48.22 513 GLY B C 1
ATOM 8650 O O . GLY B 1 513 ? -15.730 26.090 -28.114 1.00 46.82 513 GLY B O 1
ATOM 8651 N N . ASP B 1 514 ? -15.668 24.625 -29.820 1.00 51.92 514 ASP B N 1
ATOM 8652 C CA . ASP B 1 514 ? -15.768 23.461 -28.963 1.00 45.27 514 ASP B CA 1
ATOM 8653 C C . ASP B 1 514 ? -14.440 23.253 -28.241 1.00 45.30 514 ASP B C 1
ATOM 8654 O O . ASP B 1 514 ? -13.386 23.186 -28.876 1.00 42.86 514 ASP B O 1
ATOM 8659 N N . GLU B 1 515 ? -14.491 23.151 -26.905 1.00 48.92 515 GLU B N 1
ATOM 8660 C CA . GLU B 1 515 ? -13.300 22.921 -26.092 1.00 44.14 515 GLU B CA 1
ATOM 8661 C C . GLU B 1 515 ? -12.689 21.548 -26.310 1.00 48.36 515 GLU B C 1
ATOM 8662 O O . GLU B 1 515 ? -11.629 21.263 -25.732 1.00 46.16 515 GLU B O 1
ATOM 8668 N N . ASN B 1 516 ? -13.318 20.702 -27.134 1.00 47.19 516 ASN B N 1
ATOM 8669 C CA . ASN B 1 516 ? -12.745 19.416 -27.503 1.00 51.44 516 ASN B CA 1
ATOM 8670 C C . ASN B 1 516 ? -12.140 19.405 -28.894 1.00 48.15 516 ASN B C 1
ATOM 8671 O O . ASN B 1 516 ? -11.587 18.372 -29.288 1.00 55.35 516 ASN B O 1
ATOM 8676 N N . VAL B 1 517 ? -12.236 20.501 -29.648 1.00 46.27 517 VAL B N 1
ATOM 8677 C CA . VAL B 1 517 ? -11.861 20.525 -31.063 1.00 48.64 517 VAL B CA 1
ATOM 8678 C C . VAL B 1 517 ? -10.672 21.466 -31.232 1.00 47.29 517 VAL B C 1
ATOM 8679 O O . VAL B 1 517 ? -10.815 22.690 -31.155 1.00 48.69 517 VAL B O 1
ATOM 8683 N N . ALA B 1 518 ? -9.493 20.893 -31.485 1.00 46.48 518 ALA B N 1
ATOM 8684 C CA . ALA B 1 518 ? -8.259 21.670 -31.505 1.00 45.79 518 ALA B CA 1
ATOM 8685 C C . ALA B 1 518 ? -8.169 22.573 -32.738 1.00 49.09 518 ALA B C 1
ATOM 8686 O O . ALA B 1 518 ? -7.560 23.652 -32.670 1.00 45.19 518 ALA B O 1
ATOM 8688 N N . SER B 1 519 ? -8.752 22.166 -33.872 1.00 45.13 519 SER B N 1
ATOM 8689 C CA . SER B 1 519 ? -8.751 23.067 -35.025 1.00 47.34 519 SER B CA 1
ATOM 8690 C C . SER B 1 519 ? -9.754 24.214 -34.878 1.00 43.73 519 SER B C 1
ATOM 8691 O O . SER B 1 519 ? -9.908 25.012 -35.802 1.00 48.78 519 SER B O 1
ATOM 8694 N N . SER B 1 520 ? -10.420 24.348 -33.740 1.00 37.97 520 SER B N 1
ATOM 8695 C CA . SER B 1 520 ? -11.322 25.475 -33.607 1.00 43.12 520 SER B CA 1
ATOM 8696 C C . SER B 1 520 ? -10.580 26.796 -33.412 1.00 44.94 520 SER B C 1
ATOM 8697 O O . SER B 1 520 ? -11.209 27.852 -33.540 1.00 45.79 520 SER B O 1
ATOM 8700 N N . TRP B 1 521 ? -9.270 26.763 -33.118 1.00 43.23 521 TRP B N 1
ATOM 8701 C CA . TRP B 1 521 ? -8.483 27.976 -32.813 1.00 41.38 521 TRP B CA 1
ATOM 8702 C C . TRP B 1 521 ? -9.205 28.856 -31.790 1.00 47.12 521 TRP B C 1
ATOM 8703 O O . TRP B 1 521 ? -9.169 30.089 -31.858 1.00 43.54 521 TRP B O 1
ATOM 8714 N N . SER B 1 522 ? -9.858 28.213 -30.816 1.00 42.69 522 SER B N 1
ATOM 8715 C CA . SER B 1 522 ? -10.733 28.908 -29.883 1.00 47.69 522 SER B CA 1
ATOM 8716 C C . SER B 1 522 ? -10.081 29.054 -28.519 1.00 46.70 522 SER B C 1
ATOM 8717 O O . SER B 1 522 ? -9.378 28.158 -28.049 1.00 45.35 522 SER B O 1
ATOM 8720 N N . GLU B 1 523 ? -10.343 30.188 -27.876 1.00 51.92 523 GLU B N 1
ATOM 8721 C CA . GLU B 1 523 ? -9.884 30.369 -26.508 1.00 47.01 523 GLU B CA 1
ATOM 8722 C C . GLU B 1 523 ? -10.378 29.242 -25.605 1.00 49.97 523 GLU B C 1
ATOM 8723 O O . GLU B 1 523 ? -9.691 28.854 -24.652 1.00 46.51 523 GLU B O 1
ATOM 8729 N N . GLU B 1 524 ? -11.561 28.697 -25.891 1.00 51.08 524 GLU B N 1
ATOM 8730 C CA . GLU B 1 524 ? -12.075 27.597 -25.075 1.00 46.67 524 GLU B CA 1
ATOM 8731 C C . GLU B 1 524 ? -11.200 26.359 -25.229 1.00 43.46 524 GLU B C 1
ATOM 8732 O O . GLU B 1 524 ? -10.852 25.722 -24.235 1.00 45.97 524 GLU B O 1
ATOM 8738 N N . TYR B 1 525 ? -10.807 26.004 -26.453 1.00 44.88 525 TYR B N 1
ATOM 8739 C CA . TYR B 1 525 ? -9.952 24.825 -26.567 1.00 46.89 525 TYR B CA 1
ATOM 8740 C C . TYR B 1 525 ? -8.597 25.064 -25.927 1.00 44.23 525 TYR B C 1
ATOM 8741 O O . TYR B 1 525 ? -8.058 24.179 -25.257 1.00 47.29 525 TYR B O 1
ATOM 8750 N N . GLN B 1 526 ? -8.012 26.232 -26.141 1.00 42.17 526 GLN B N 1
ATOM 8751 C CA . GLN B 1 526 ? -6.689 26.446 -25.578 1.00 42.60 526 GLN B CA 1
ATOM 8752 C C . GLN B 1 526 ? -6.732 26.485 -24.051 1.00 42.69 526 GLN B C 1
ATOM 8753 O O . GLN B 1 526 ? -5.740 26.163 -23.405 1.00 46.91 526 GLN B O 1
ATOM 8759 N N . ALA B 1 527 ? -7.853 26.859 -23.446 1.00 41.63 527 ALA B N 1
ATOM 8760 C CA . ALA B 1 527 ? -7.925 26.791 -21.983 1.00 51.54 527 ALA B CA 1
ATOM 8761 C C . ALA B 1 527 ? -7.991 25.344 -21.509 1.00 44.32 527 ALA B C 1
ATOM 8762 O O . ALA B 1 527 ? -7.278 24.950 -20.581 1.00 41.54 527 ALA B O 1
ATOM 8764 N N . ARG B 1 528 ? -8.842 24.539 -22.136 1.00 42.90 528 ARG B N 1
ATOM 8765 C CA . ARG B 1 528 ? -8.881 23.124 -21.803 1.00 48.55 528 ARG B CA 1
ATOM 8766 C C . ARG B 1 528 ? -7.496 22.500 -21.919 1.00 50.18 528 ARG B C 1
ATOM 8767 O O . ARG B 1 528 ? -7.028 21.806 -21.007 1.00 45.98 528 ARG B O 1
ATOM 8775 N N . LEU B 1 529 ? -6.819 22.764 -23.035 1.00 47.08 529 LEU B N 1
ATOM 8776 C CA . LEU B 1 529 ? -5.443 22.323 -23.191 1.00 42.83 529 LEU B CA 1
ATOM 8777 C C . LEU B 1 529 ? -4.623 22.674 -21.966 1.00 45.05 529 LEU B C 1
ATOM 8778 O O . LEU B 1 529 ? -3.859 21.845 -21.460 1.00 51.90 529 LEU B O 1
ATOM 8783 N N . TYR B 1 530 ? -4.776 23.894 -21.458 1.00 48.70 530 TYR B N 1
ATOM 8784 C CA . TYR B 1 530 ? -3.923 24.335 -20.359 1.00 42.10 530 TYR B CA 1
ATOM 8785 C C . TYR B 1 530 ? -4.321 23.685 -19.035 1.00 46.96 530 TYR B C 1
ATOM 8786 O O . TYR B 1 530 ? -3.452 23.355 -18.227 1.00 46.80 530 TYR B O 1
ATOM 8795 N N . ARG B 1 531 ? -5.618 23.476 -18.799 1.00 48.14 531 ARG B N 1
ATOM 8796 C CA . ARG B 1 531 ? -6.046 22.746 -17.611 1.00 43.26 531 ARG B CA 1
ATOM 8797 C C . ARG B 1 531 ? -5.465 21.337 -17.612 1.00 46.68 531 ARG B C 1
ATOM 8798 O O . ARG B 1 531 ? -4.917 20.869 -16.605 1.00 46.92 531 ARG B O 1
ATOM 8806 N N . ASP B 1 532 ? -5.553 20.662 -18.752 1.00 43.42 532 ASP B N 1
ATOM 8807 C CA . ASP B 1 532 ? -5.054 19.301 -18.865 1.00 45.55 532 ASP B CA 1
ATOM 8808 C C . ASP B 1 532 ? -3.551 19.236 -18.627 1.00 50.66 532 ASP B C 1
ATOM 8809 O O . ASP B 1 532 ? -3.061 18.323 -17.948 1.00 49.13 532 ASP B O 1
ATOM 8814 N N . ASN B 1 533 ? -2.803 20.204 -19.170 1.00 48.95 533 ASN B N 1
ATOM 8815 C CA . ASN B 1 533 ? -1.356 20.216 -18.976 1.00 46.08 533 ASN B CA 1
ATOM 8816 C C . ASN B 1 533 ? -0.990 20.549 -17.535 1.00 48.75 533 ASN B C 1
ATOM 8817 O O . ASN B 1 533 ? -0.037 19.984 -16.991 1.00 56.33 533 ASN B O 1
ATOM 8822 N N . ILE B 1 534 ? -1.701 21.493 -16.913 1.00 48.91 534 ILE B N 1
ATOM 8823 C CA . ILE B 1 534 ? -1.484 21.769 -15.494 1.00 50.12 534 ILE B CA 1
ATOM 8824 C C . ILE B 1 534 ? -1.624 20.484 -14.691 1.00 54.34 534 ILE B C 1
ATOM 8825 O O . ILE B 1 534 ? -0.838 20.212 -13.773 1.00 53.39 534 ILE B O 1
ATOM 8830 N N . ARG B 1 535 ? -2.637 19.679 -15.021 1.00 48.78 535 ARG B N 1
ATOM 8831 C CA . ARG B 1 535 ? -2.891 18.473 -14.249 1.00 49.99 535 ARG B CA 1
ATOM 8832 C C . ARG B 1 535 ? -1.719 17.518 -14.370 1.00 59.30 535 ARG B C 1
ATOM 8833 O O . ARG B 1 535 ? -1.274 16.930 -13.374 1.00 63.32 535 ARG B O 1
ATOM 8841 N N . MET B 1 536 ? -1.167 17.399 -15.579 1.00 53.41 536 MET B N 1
ATOM 8842 C CA . MET B 1 536 ? -0.020 16.535 -15.791 1.00 49.48 536 MET B CA 1
ATOM 8843 C C . MET B 1 536 ? 1.183 16.972 -14.964 1.00 56.20 536 MET B C 1
ATOM 8844 O O . MET B 1 536 ? 1.967 16.127 -14.523 1.00 60.02 536 MET B O 1
ATOM 8849 N N . PHE B 1 537 ? 1.355 18.275 -14.735 1.00 52.90 537 PHE B N 1
ATOM 8850 C CA . PHE B 1 537 ? 2.537 18.726 -14.009 1.00 54.75 537 PHE B CA 1
ATOM 8851 C C . PHE B 1 537 ? 2.566 18.222 -12.570 1.00 56.58 537 PHE B C 1
ATOM 8852 O O . PHE B 1 537 ? 3.633 18.244 -11.949 1.00 56.74 537 PHE B O 1
ATOM 8860 N N . ASP B 1 538 ? 1.424 17.775 -12.030 1.00 56.61 538 ASP B N 1
ATOM 8861 C CA . ASP B 1 538 ? 1.422 17.112 -10.727 1.00 60.02 538 ASP B CA 1
ATOM 8862 C C . ASP B 1 538 ? 2.145 15.769 -10.745 1.00 59.45 538 ASP B C 1
ATOM 8863 O O . ASP B 1 538 ? 2.420 15.228 -9.674 1.00 62.68 538 ASP B O 1
ATOM 8868 N N . ASN B 1 539 ? 2.419 15.201 -11.919 1.00 59.18 539 ASN B N 1
ATOM 8869 C CA . ASN B 1 539 ? 2.884 13.827 -12.030 1.00 50.42 539 ASN B CA 1
ATOM 8870 C C . ASN B 1 539 ? 4.326 13.734 -12.488 1.00 58.56 539 ASN B C 1
ATOM 8871 O O . ASN B 1 539 ? 4.744 12.673 -12.981 1.00 56.29 539 ASN B O 1
ATOM 8876 N N . ILE B 1 540 ? 5.083 14.820 -12.380 1.00 55.80 540 ILE B N 1
ATOM 8877 C CA . ILE B 1 540 ? 6.453 14.861 -12.885 1.00 57.35 540 ILE B CA 1
ATOM 8878 C C . ILE B 1 540 ? 7.333 15.107 -11.666 1.00 61.16 540 ILE B C 1
ATOM 8879 O O . ILE B 1 540 ? 7.431 16.251 -11.190 1.00 67.28 540 ILE B O 1
ATOM 8884 N N . PRO B 1 541 ? 7.990 14.075 -11.126 1.00 66.79 541 PRO B N 1
ATOM 8885 C CA . PRO B 1 541 ? 8.667 14.241 -9.824 1.00 56.23 541 PRO B CA 1
ATOM 8886 C C . PRO B 1 541 ? 9.821 15.217 -9.864 1.00 59.27 541 PRO B C 1
ATOM 8887 O O . PRO B 1 541 ? 10.021 15.978 -8.910 1.00 65.82 541 PRO B O 1
ATOM 8891 N N . ASN B 1 542 ? 10.603 15.213 -10.939 1.00 57.45 542 ASN B N 1
ATOM 8892 C CA . ASN B 1 542 ? 11.753 16.099 -11.050 1.00 57.14 542 ASN B CA 1
ATOM 8893 C C . ASN B 1 542 ? 11.410 17.440 -11.691 1.00 62.15 542 ASN B C 1
ATOM 8894 O O . ASN B 1 542 ? 12.327 18.157 -12.123 1.00 58.22 542 ASN B O 1
ATOM 8899 N N . LEU B 1 543 ? 10.122 17.792 -11.773 1.00 60.11 543 LEU B N 1
ATOM 8900 C CA . LEU B 1 543 ? 9.721 19.045 -12.411 1.00 59.94 543 LEU B CA 1
ATOM 8901 C C . LEU B 1 543 ? 10.045 20.213 -11.486 1.00 59.58 543 LEU B C 1
ATOM 8902 O O . LEU B 1 543 ? 9.533 20.285 -10.360 1.00 62.02 543 LEU B O 1
ATOM 8907 N N . ARG B 1 544 ? 10.897 21.120 -11.956 1.00 51.95 544 ARG B N 1
ATOM 8908 C CA . ARG B 1 544 ? 11.265 22.295 -11.182 1.00 58.95 544 ARG B CA 1
ATOM 8909 C C . ARG B 1 544 ? 11.001 23.589 -11.931 1.00 56.82 544 ARG B C 1
ATOM 8910 O O . ARG B 1 544 ? 11.435 24.653 -11.468 1.00 54.26 544 ARG B O 1
ATOM 8918 N N . GLY B 1 545 ? 10.304 23.518 -13.069 1.00 51.56 545 GLY B N 1
ATOM 8919 C CA . GLY B 1 545 ? 9.909 24.672 -13.849 1.00 48.59 545 GLY B CA 1
ATOM 8920 C C . GLY B 1 545 ? 9.017 24.320 -15.025 1.00 50.26 545 GLY B C 1
ATOM 8921 O O . GLY B 1 545 ? 9.272 23.331 -15.723 1.00 48.47 545 GLY B O 1
ATOM 8922 N N . VAL B 1 546 ? 7.957 25.113 -15.233 1.00 48.22 546 VAL B N 1
ATOM 8923 C CA . VAL B 1 546 ? 7.145 25.104 -16.445 1.00 48.22 546 VAL B CA 1
ATOM 8924 C C . VAL B 1 546 ? 7.202 26.498 -17.070 1.00 53.00 546 VAL B C 1
ATOM 8925 O O . VAL B 1 546 ? 7.351 27.510 -16.370 1.00 51.29 546 VAL B O 1
ATOM 8929 N N . SER B 1 547 ? 7.071 26.551 -18.409 1.00 45.80 547 SER B N 1
ATOM 8930 C CA . SER B 1 547 ? 7.222 27.801 -19.154 1.00 42.09 547 SER B CA 1
ATOM 8931 C C . SER B 1 547 ? 6.376 27.754 -20.419 1.00 42.47 547 SER B C 1
ATOM 8932 O O . SER B 1 547 ? 6.804 27.205 -21.447 1.00 45.61 547 SER B O 1
ATOM 8935 N N . PRO B 1 548 ? 5.191 28.352 -20.401 1.00 38.13 548 PRO B N 1
ATOM 8936 C CA . PRO B 1 548 ? 4.369 28.383 -21.614 1.00 39.35 548 PRO B CA 1
ATOM 8937 C C . PRO B 1 548 ? 5.104 28.977 -22.809 1.00 43.27 548 PRO B C 1
ATOM 8938 O O . PRO B 1 548 ? 5.876 29.931 -22.690 1.00 41.21 548 PRO B O 1
ATOM 8942 N N . TRP B 1 549 ? 4.887 28.350 -23.963 1.00 40.77 549 TRP B N 1
ATOM 8943 C CA . TRP B 1 549 ? 5.101 28.960 -25.263 1.00 40.26 549 TRP B CA 1
ATOM 8944 C C . TRP B 1 549 ? 3.715 29.371 -25.750 1.00 41.63 549 TRP B C 1
ATOM 8945 O O . TRP B 1 549 ? 2.896 28.508 -26.075 1.00 43.17 549 TRP B O 1
ATOM 8956 N N . ILE B 1 550 ? 3.416 30.676 -25.763 1.00 41.01 550 ILE B N 1
ATOM 8957 C CA . ILE B 1 550 ? 4.330 31.788 -25.524 1.00 37.60 550 ILE B CA 1
ATOM 8958 C C . ILE B 1 550 ? 3.463 32.907 -24.941 1.00 41.53 550 ILE B C 1
ATOM 8959 O O . ILE B 1 550 ? 2.249 32.752 -24.821 1.00 37.78 550 ILE B O 1
ATOM 8964 N N . LEU B 1 551 ? 4.077 34.033 -24.568 1.00 41.63 551 LEU B N 1
ATOM 8965 C CA . LEU B 1 551 ? 3.332 35.104 -23.926 1.00 36.70 551 LEU B CA 1
ATOM 8966 C C . LEU B 1 551 ? 2.441 35.834 -24.923 1.00 39.94 551 LEU B C 1
ATOM 8967 O O . LEU B 1 551 ? 1.220 35.919 -24.724 1.00 43.29 551 LEU B O 1
ATOM 8972 N N . PHE B 1 552 ? 3.041 36.390 -25.988 1.00 35.16 552 PHE B N 1
ATOM 8973 C CA . PHE B 1 552 ? 2.349 37.117 -27.049 1.00 35.45 552 PHE B CA 1
ATOM 8974 C C . PHE B 1 552 ? 2.334 36.294 -28.319 1.00 39.08 552 PHE B C 1
ATOM 8975 O O . PHE B 1 552 ? 3.341 35.680 -28.672 1.00 42.17 552 PHE B O 1
ATOM 8983 N N . ASP B 1 553 ? 1.227 36.356 -29.055 1.00 41.08 553 ASP B N 1
ATOM 8984 C CA . ASP B 1 553 ? 1.274 35.926 -30.446 1.00 39.85 553 ASP B CA 1
ATOM 8985 C C . ASP B 1 553 ? 2.451 36.599 -31.138 1.00 43.75 553 ASP B C 1
ATOM 8986 O O . ASP B 1 553 ? 2.793 37.754 -30.849 1.00 47.51 553 ASP B O 1
ATOM 8991 N N . PHE B 1 554 ? 3.070 35.896 -32.077 1.00 43.88 554 PHE B N 1
ATOM 8992 C CA . PHE B 1 554 ? 4.187 36.492 -32.798 1.00 43.30 554 PHE B CA 1
ATOM 8993 C C . PHE B 1 554 ? 4.167 36.053 -34.251 1.00 37.13 554 PHE B C 1
ATOM 8994 O O . PHE B 1 554 ? 3.442 35.148 -34.637 1.00 44.28 554 PHE B O 1
ATOM 9002 N N . ARG B 1 555 ? 4.983 36.721 -35.049 1.00 39.81 555 ARG B N 1
ATOM 9003 C CA . ARG B 1 555 ? 5.042 36.535 -36.491 1.00 36.44 555 ARG B CA 1
ATOM 9004 C C . ARG B 1 555 ? 5.891 35.334 -36.892 1.00 39.53 555 ARG B C 1
ATOM 9005 O O . ARG B 1 555 ? 6.994 35.142 -36.390 1.00 43.07 555 ARG B O 1
ATOM 9013 N N . SER B 1 556 ? 5.395 34.558 -37.841 1.00 44.93 556 SER B N 1
ATOM 9014 C CA . SER B 1 556 ? 6.159 33.446 -38.402 1.00 44.29 556 SER B CA 1
ATOM 9015 C C . SER B 1 556 ? 5.688 33.127 -39.822 1.00 46.73 556 SER B C 1
ATOM 9016 O O . SER B 1 556 ? 4.489 32.988 -40.071 1.00 48.76 556 SER B O 1
ATOM 9019 N N . PRO B 1 557 ? 6.596 33.000 -40.786 1.00 43.79 557 PRO B N 1
ATOM 9020 C CA . PRO B 1 557 ? 6.172 32.994 -42.185 1.00 43.49 557 PRO B CA 1
ATOM 9021 C C . PRO B 1 557 ? 5.559 31.686 -42.650 1.00 48.84 557 PRO B C 1
ATOM 9022 O O . PRO B 1 557 ? 5.130 31.605 -43.814 1.00 45.86 557 PRO B O 1
ATOM 9026 N N . PHE B 1 558 ? 5.495 30.643 -41.820 1.00 47.15 558 PHE B N 1
ATOM 9027 C CA . PHE B 1 558 ? 4.740 29.463 -42.246 1.00 50.63 558 PHE B CA 1
ATOM 9028 C C . PHE B 1 558 ? 3.536 29.159 -41.357 1.00 45.27 558 PHE B C 1
ATOM 9029 O O . PHE B 1 558 ? 3.022 28.038 -41.389 1.00 49.99 558 PHE B O 1
ATOM 9037 N N . ARG B 1 559 ? 3.053 30.133 -40.595 1.00 39.09 559 ARG B N 1
ATOM 9038 C CA . ARG B 1 559 ? 1.751 30.013 -39.951 1.00 41.54 559 ARG B CA 1
ATOM 9039 C C . ARG B 1 559 ? 0.731 30.573 -40.948 1.00 41.79 559 ARG B C 1
ATOM 9040 O O . ARG B 1 559 ? 0.357 31.749 -40.909 1.00 35.71 559 ARG B O 1
ATOM 9048 N N . PHE B 1 560 ? 0.274 29.713 -41.862 1.00 38.45 560 PHE B N 1
ATOM 9049 C CA . PHE B 1 560 ? -0.387 30.168 -43.083 1.00 41.74 560 PHE B CA 1
ATOM 9050 C C . PHE B 1 560 ? -1.898 30.273 -43.016 1.00 40.92 560 PHE B C 1
ATOM 9051 O O . PHE B 1 560 ? -2.485 30.733 -43.998 1.00 49.58 560 PHE B O 1
ATOM 9059 N N . HIS B 1 561 ? -2.547 29.740 -42.003 1.00 36.24 561 HIS B N 1
ATOM 9060 C CA . HIS B 1 561 ? -3.998 29.632 -42.074 1.00 40.22 561 HIS B CA 1
ATOM 9061 C C . HIS B 1 561 ? -4.586 31.017 -42.313 1.00 39.85 561 HIS B C 1
ATOM 9062 O O . HIS B 1 561 ? -4.297 31.934 -41.541 1.00 41.68 561 HIS B O 1
ATOM 9069 N N . PRO B 1 562 ? -5.329 31.236 -43.400 1.00 37.65 562 PRO B N 1
ATOM 9070 C CA . PRO B 1 562 ? -5.633 32.619 -43.779 1.00 34.95 562 PRO B CA 1
ATOM 9071 C C . PRO B 1 562 ? -6.507 33.334 -42.768 1.00 40.04 562 PRO B C 1
ATOM 9072 O O . PRO B 1 562 ? -6.339 34.539 -42.553 1.00 41.00 562 PRO B O 1
ATOM 9076 N N . THR B 1 563 ? -7.399 32.624 -42.095 1.00 40.34 563 THR B N 1
ATOM 9077 C CA . THR B 1 563 ? -8.301 33.255 -41.149 1.00 38.42 563 THR B CA 1
ATOM 9078 C C . THR B 1 563 ? -8.043 32.885 -39.698 1.00 42.33 563 THR B C 1
ATOM 9079 O O . THR B 1 563 ? -8.667 33.480 -38.813 1.00 44.56 563 THR B O 1
ATOM 9083 N N . ASN B 1 564 ? -7.163 31.926 -39.416 1.00 38.77 564 ASN B N 1
ATOM 9084 C CA . ASN B 1 564 ? -6.820 31.643 -38.031 1.00 37.56 564 ASN B CA 1
ATOM 9085 C C . ASN B 1 564 ? -5.446 32.177 -37.635 1.00 42.09 564 ASN B C 1
ATOM 9086 O O . ASN B 1 564 ? -5.213 32.453 -36.457 1.00 39.31 564 ASN B O 1
ATOM 9091 N N . GLN B 1 565 ? -4.547 32.359 -38.603 1.00 39.72 565 GLN B N 1
ATOM 9092 C CA . GLN B 1 565 ? -3.137 32.597 -38.335 1.00 35.55 565 GLN B CA 1
ATOM 9093 C C . GLN B 1 565 ? -2.670 33.885 -38.990 1.00 36.08 565 GLN B C 1
ATOM 9094 O O . GLN B 1 565 ? -2.254 34.806 -38.285 1.00 40.01 565 GLN B O 1
ATOM 9100 N N . ASP B 1 566 ? -2.756 33.987 -40.316 1.00 38.99 566 ASP B N 1
ATOM 9101 C CA . ASP B 1 566 ? -2.424 35.215 -41.020 1.00 36.27 566 ASP B CA 1
ATOM 9102 C C . ASP B 1 566 ? -1.012 35.668 -40.652 1.00 38.19 566 ASP B C 1
ATOM 9103 O O . ASP B 1 566 ? -0.751 36.842 -40.384 1.00 39.47 566 ASP B O 1
ATOM 9108 N N . GLY B 1 567 ? -0.099 34.704 -40.593 1.00 39.47 567 GLY B N 1
ATOM 9109 C CA . GLY B 1 567 ? 1.279 34.963 -40.255 1.00 35.35 567 GLY B CA 1
ATOM 9110 C C . GLY B 1 567 ? 1.553 35.077 -38.779 1.00 35.81 567 GLY B C 1
ATOM 9111 O O . GLY B 1 567 ? 2.674 35.449 -38.403 1.00 38.82 567 GLY B O 1
ATOM 9112 N N . TRP B 1 568 ? 0.573 34.768 -37.936 1.00 34.70 568 TRP B N 1
ATOM 9113 C CA . TRP B 1 568 ? 0.720 34.791 -36.487 1.00 40.04 568 TRP B CA 1
ATOM 9114 C C . TRP B 1 568 ? 0.748 33.355 -35.969 1.00 41.95 568 TRP B C 1
ATOM 9115 O O . TRP B 1 568 ? -0.176 32.572 -36.228 1.00 41.63 568 TRP B O 1
ATOM 9126 N N . ASN B 1 569 ? 1.825 33.000 -35.281 1.00 38.28 569 ASN B N 1
ATOM 9127 C CA . ASN B 1 569 ? 1.792 31.843 -34.409 1.00 40.01 569 ASN B CA 1
ATOM 9128 C C . ASN B 1 569 ? 0.902 32.209 -33.226 1.00 45.94 569 ASN B C 1
ATOM 9129 O O . ASN B 1 569 ? 1.226 33.122 -32.457 1.00 45.12 569 ASN B O 1
ATOM 9134 N N . ARG B 1 570 ? -0.253 31.552 -33.118 1.00 41.98 570 ARG B N 1
ATOM 9135 C CA . ARG B 1 570 ? -1.301 32.031 -32.228 1.00 43.94 570 ARG B CA 1
ATOM 9136 C C . ARG B 1 570 ? -1.229 31.384 -30.850 1.00 39.65 570 ARG B C 1
ATOM 9137 O O . ARG B 1 570 ? -2.263 31.213 -30.192 1.00 36.31 570 ARG B O 1
ATOM 9145 N N . LYS B 1 571 ? -0.028 31.010 -30.412 1.00 40.92 571 LYS B N 1
ATOM 9146 C CA . LYS B 1 571 ? 0.134 30.318 -29.136 1.00 40.78 571 LYS B CA 1
ATOM 9147 C C . LYS B 1 571 ? 0.308 31.277 -27.976 1.00 38.38 571 LYS B C 1
ATOM 9148 O O . LYS B 1 571 ? 0.522 30.817 -26.855 1.00 39.43 571 LYS B O 1
ATOM 9154 N N . GLY B 1 572 ? 0.229 32.583 -28.219 1.00 41.77 572 GLY B N 1
ATOM 9155 C CA . GLY B 1 572 ? 0.380 33.533 -27.134 1.00 34.23 572 GLY B CA 1
ATOM 9156 C C . GLY B 1 572 ? -0.694 33.329 -26.083 1.00 37.31 572 GLY B C 1
ATOM 9157 O O . GLY B 1 572 ? -1.832 32.978 -26.389 1.00 40.44 572 GLY B O 1
ATOM 9158 N N . LEU B 1 573 ? -0.314 33.487 -24.819 1.00 43.24 573 LEU B N 1
ATOM 9159 C CA . LEU B 1 573 ? -1.353 33.693 -23.818 1.00 41.03 573 LEU B CA 1
ATOM 9160 C C . LEU B 1 573 ? -2.024 35.047 -24.017 1.00 45.77 573 LEU B C 1
ATOM 9161 O O . LEU B 1 573 ? -3.134 35.262 -23.505 1.00 40.77 573 LEU B O 1
ATOM 9166 N N . VAL B 1 574 ? -1.359 35.955 -24.756 1.00 40.23 574 VAL B N 1
ATOM 9167 C CA . VAL B 1 574 ? -1.863 37.284 -25.083 1.00 37.80 574 VAL B CA 1
ATOM 9168 C C . VAL B 1 574 ? -1.843 37.441 -26.595 1.00 38.23 574 VAL B C 1
ATOM 9169 O O . VAL B 1 574 ? -0.889 37.018 -27.258 1.00 39.07 574 VAL B O 1
ATOM 9173 N N . SER B 1 575 ? -2.909 38.019 -27.136 1.00 40.85 575 SER B N 1
ATOM 9174 C CA . SER B 1 575 ? -3.079 38.149 -28.576 1.00 35.71 575 SER B CA 1
ATOM 9175 C C . SER B 1 575 ? -2.057 39.102 -29.183 1.00 39.75 575 SER B C 1
ATOM 9176 O O . SER B 1 575 ? -1.379 39.881 -28.487 1.00 39.09 575 SER B O 1
ATOM 9179 N N . ASP B 1 576 ? -2.002 39.091 -30.517 1.00 38.21 576 ASP B N 1
ATOM 9180 C CA . ASP B 1 576 ? -1.200 40.088 -31.223 1.00 42.25 576 ASP B CA 1
ATOM 9181 C C . ASP B 1 576 ? -1.658 41.517 -30.934 1.00 41.39 576 ASP B C 1
ATOM 9182 O O . ASP B 1 576 ? -0.911 42.462 -31.221 1.00 46.12 576 ASP B O 1
ATOM 9187 N N . GLN B 1 577 ? -2.861 41.700 -30.402 1.00 37.22 577 GLN B N 1
ATOM 9188 C CA . GLN B 1 577 ? -3.398 43.012 -30.071 1.00 41.01 577 GLN B CA 1
ATOM 9189 C C . GLN B 1 577 ? -3.192 43.386 -28.617 1.00 44.10 577 GLN B C 1
ATOM 9190 O O . GLN B 1 577 ? -3.676 44.443 -28.195 1.00 42.21 577 GLN B O 1
ATOM 9196 N N . GLY B 1 578 ? -2.536 42.520 -27.841 1.00 41.97 578 GLY B N 1
ATOM 9197 C CA . GLY B 1 578 ? -2.244 42.804 -26.462 1.00 36.00 578 GLY B CA 1
ATOM 9198 C C . GLY B 1 578 ? -3.341 42.523 -25.471 1.00 40.13 578 GLY B C 1
ATOM 9199 O O . GLY B 1 578 ? -3.266 43.042 -24.358 1.00 43.16 578 GLY B O 1
ATOM 9200 N N . ILE B 1 579 ? -4.371 41.711 -25.815 1.00 44.56 579 ILE B N 1
ATOM 9201 C CA . ILE B 1 579 ? -5.448 41.397 -24.866 1.00 38.73 579 ILE B CA 1
ATOM 9202 C C . ILE B 1 579 ? -5.309 39.958 -24.392 1.00 39.17 579 ILE B C 1
ATOM 9203 O O . ILE B 1 579 ? -5.056 39.050 -25.187 1.00 44.60 579 ILE B O 1
ATOM 9208 N N . ARG B 1 580 ? -5.482 39.746 -23.092 1.00 39.21 580 ARG B N 1
ATOM 9209 C CA . ARG B 1 580 ? -5.276 38.438 -22.477 1.00 37.29 580 ARG B CA 1
ATOM 9210 C C . ARG B 1 580 ? -6.351 37.419 -22.870 1.00 40.44 580 ARG B C 1
ATOM 9211 O O . ARG B 1 580 ? -7.540 37.733 -22.911 1.00 45.94 580 ARG B O 1
ATOM 9219 N N . LYS B 1 581 ? -5.928 36.186 -23.160 1.00 39.79 581 LYS B N 1
ATOM 9220 C CA . LYS B 1 581 ? -6.851 35.110 -23.511 1.00 40.31 581 LYS B CA 1
ATOM 9221 C C . LYS B 1 581 ? -7.209 34.293 -22.274 1.00 38.83 581 LYS B C 1
ATOM 9222 O O . LYS B 1 581 ? -6.566 34.405 -21.234 1.00 44.06 581 LYS B O 1
ATOM 9228 N N . LYS B 1 582 ? -8.248 33.457 -22.398 1.00 36.64 582 LYS B N 1
ATOM 9229 C CA . LYS B 1 582 ? -8.762 32.729 -21.233 1.00 37.00 582 LYS B CA 1
ATOM 9230 C C . LYS B 1 582 ? -7.687 31.880 -20.573 1.00 38.86 582 LYS B C 1
ATOM 9231 O O . LYS B 1 582 ? -7.706 31.693 -19.352 1.00 46.61 582 LYS B O 1
ATOM 9237 N N . ALA B 1 583 ? -6.733 31.373 -21.357 1.00 41.43 583 ALA B N 1
ATOM 9238 C CA . ALA B 1 583 ? -5.622 30.606 -20.796 1.00 43.53 583 ALA B CA 1
ATOM 9239 C C . ALA B 1 583 ? -4.713 31.473 -19.945 1.00 43.74 583 ALA B C 1
ATOM 9240 O O . ALA B 1 583 ? -4.029 30.964 -19.052 1.00 45.17 583 ALA B O 1
ATOM 9242 N N . TRP B 1 584 ? -4.665 32.774 -20.227 1.00 40.68 584 TRP B N 1
ATOM 9243 C CA . TRP B 1 584 ? -3.765 33.650 -19.487 1.00 43.98 584 TRP B CA 1
ATOM 9244 C C . TRP B 1 584 ? -4.051 33.583 -17.992 1.00 45.48 584 TRP B C 1
ATOM 9245 O O . TRP B 1 584 ? -3.128 33.644 -17.180 1.00 46.13 584 TRP B O 1
ATOM 9256 N N . TYR B 1 585 ? -5.321 33.400 -17.619 1.00 48.69 585 TYR B N 1
ATOM 9257 C CA . TYR B 1 585 ? -5.726 33.417 -16.222 1.00 46.87 585 TYR B CA 1
ATOM 9258 C C . TYR B 1 585 ? -5.393 32.101 -15.518 1.00 49.54 585 TYR B C 1
ATOM 9259 O O . TYR B 1 585 ? -4.928 32.118 -14.370 1.00 50.85 585 TYR B O 1
ATOM 9268 N N . LEU B 1 586 ? -5.565 30.961 -16.203 1.00 45.15 586 LEU B N 1
ATOM 9269 C CA . LEU B 1 586 ? -5.187 29.677 -15.610 1.00 41.79 586 LEU B CA 1
ATOM 9270 C C . LEU B 1 586 ? -3.706 29.644 -15.247 1.00 45.03 586 LEU B C 1
ATOM 9271 O O . LEU B 1 586 ? -3.338 29.164 -14.173 1.00 53.72 586 LEU B O 1
ATOM 9276 N N . MET B 1 587 ? -2.838 30.171 -16.104 1.00 46.44 587 MET B N 1
ATOM 9277 C CA . MET B 1 587 ? -1.420 30.235 -15.751 1.00 44.13 587 MET B CA 1
ATOM 9278 C C . MET B 1 587 ? -1.171 31.206 -14.607 1.00 48.32 587 MET B C 1
ATOM 9279 O O . MET B 1 587 ? -0.340 30.933 -13.736 1.00 51.22 587 MET B O 1
ATOM 9284 N N . ARG B 1 588 ? -1.883 32.336 -14.572 1.00 48.51 588 ARG B N 1
ATOM 9285 C CA . ARG B 1 588 ? -1.736 33.239 -13.433 1.00 49.92 588 ARG B CA 1
ATOM 9286 C C . ARG B 1 588 ? -2.026 32.510 -12.131 1.00 49.50 588 ARG B C 1
ATOM 9287 O O . ARG B 1 588 ? -1.216 32.536 -11.199 1.00 52.14 588 ARG B O 1
ATOM 9295 N N . GLU B 1 589 ? -3.189 31.851 -12.059 1.00 49.06 589 GLU B N 1
ATOM 9296 C CA . GLU B 1 589 ? -3.603 31.164 -10.847 1.00 48.94 589 GLU B CA 1
ATOM 9297 C C . GLU B 1 589 ? -2.682 30.009 -10.536 1.00 48.39 589 GLU B C 1
ATOM 9298 O O . GLU B 1 589 ? -2.426 29.719 -9.365 1.00 50.56 589 GLU B O 1
ATOM 9304 N N . TYR B 1 590 ? -2.153 29.365 -11.573 1.00 48.64 590 TYR B N 1
ATOM 9305 C CA . TYR B 1 590 ? -1.154 28.333 -11.369 1.00 52.63 590 TYR B CA 1
ATOM 9306 C C . TYR B 1 590 ? 0.094 28.905 -10.696 1.00 54.03 590 TYR B C 1
ATOM 9307 O O . TYR B 1 590 ? 0.600 28.328 -9.727 1.00 59.31 590 TYR B O 1
ATOM 9316 N N . TYR B 1 591 ? 0.586 30.050 -11.162 1.00 49.23 591 TYR B N 1
ATOM 9317 C CA . TYR B 1 591 ? 1.809 30.594 -10.575 1.00 55.54 591 TYR B CA 1
ATOM 9318 C C . TYR B 1 591 ? 1.619 31.062 -9.131 1.00 60.49 591 TYR B C 1
ATOM 9319 O O . TYR B 1 591 ? 2.586 31.066 -8.358 1.00 61.70 591 TYR B O 1
ATOM 9328 N N . LYS B 1 592 ? 0.401 31.451 -8.742 1.00 61.18 592 LYS B N 1
ATOM 9329 C CA . LYS B 1 592 ? 0.161 31.875 -7.364 1.00 65.69 592 LYS B CA 1
ATOM 9330 C C . LYS B 1 592 ? 0.175 30.705 -6.384 1.00 67.79 592 LYS B C 1
ATOM 9331 O O . LYS B 1 592 ? 0.361 30.919 -5.179 1.00 72.83 592 LYS B O 1
ATOM 9337 N N . THR B 1 593 ? -0.003 29.476 -6.867 1.00 63.58 593 THR B N 1
ATOM 9338 C CA . THR B 1 593 ? 0.109 28.317 -5.996 1.00 66.41 593 THR B CA 1
ATOM 9339 C C . THR B 1 593 ? 1.546 27.827 -5.836 1.00 68.75 593 THR B C 1
ATOM 9340 O O . THR B 1 593 ? 1.792 26.918 -5.035 1.00 73.41 593 THR B O 1
ATOM 9344 N N . LYS B 1 594 ? 2.500 28.397 -6.564 1.00 63.35 594 LYS B N 1
ATOM 9345 C CA . LYS B 1 594 ? 3.897 28.035 -6.406 1.00 64.06 594 LYS B CA 1
ATOM 9346 C C . LYS B 1 594 ? 4.643 28.994 -5.491 1.00 69.79 594 LYS B C 1
ATOM 9347 O O . LYS B 1 594 ? 5.874 29.044 -5.537 1.00 75.41 594 LYS B O 1
ATOM 9353 N N . PHE B 1 595 ? 3.931 29.771 -4.684 1.00 74.37 595 PHE B N 1
ATOM 9354 C CA . PHE B 1 595 ? 4.579 30.634 -3.692 1.00 85.79 595 PHE B CA 1
ATOM 9355 C C . PHE B 1 595 ? 4.043 30.324 -2.299 1.00 85.39 595 PHE B C 1
ATOM 9356 O O . PHE B 1 595 ? 2.944 29.769 -2.162 1.00 80.98 595 PHE B O 1
ATOM 9364 N N . ASN C 1 26 ? -14.173 81.575 -72.972 1.00 68.05 26 ASN C N 1
ATOM 9365 C CA . ASN C 1 26 ? -13.358 80.356 -73.019 1.00 63.47 26 ASN C CA 1
ATOM 9366 C C . ASN C 1 26 ? -12.900 79.978 -74.440 1.00 67.21 26 ASN C C 1
ATOM 9367 O O . ASN C 1 26 ? -13.719 79.824 -75.355 1.00 64.15 26 ASN C O 1
ATOM 9372 N N . ILE C 1 27 ? -11.592 79.793 -74.604 1.00 60.94 27 ILE C N 1
ATOM 9373 C CA . ILE C 1 27 ? -10.982 79.675 -75.928 1.00 61.85 27 ILE C CA 1
ATOM 9374 C C . ILE C 1 27 ? -11.190 78.273 -76.490 1.00 69.76 27 ILE C C 1
ATOM 9375 O O . ILE C 1 27 ? -10.728 77.286 -75.907 1.00 65.68 27 ILE C O 1
ATOM 9380 N N . THR C 1 28 ? -11.843 78.189 -77.657 1.00 74.12 28 THR C N 1
ATOM 9381 C CA . THR C 1 28 ? -12.141 76.914 -78.294 1.00 68.70 28 THR C CA 1
ATOM 9382 C C . THR C 1 28 ? -10.925 76.389 -79.055 1.00 68.96 28 THR C C 1
ATOM 9383 O O . THR C 1 28 ? -10.011 77.135 -79.412 1.00 77.00 28 THR C O 1
ATOM 9387 N N . ASN C 1 29 ? -10.927 75.078 -79.291 1.00 64.88 29 ASN C N 1
ATOM 9388 C CA . ASN C 1 29 ? -9.823 74.358 -79.927 1.00 67.21 29 ASN C CA 1
ATOM 9389 C C . ASN C 1 29 ? -8.491 74.749 -79.300 1.00 69.77 29 ASN C C 1
ATOM 9390 O O . ASN C 1 29 ? -7.573 75.243 -79.952 1.00 75.34 29 ASN C O 1
ATOM 9395 N N . VAL C 1 30 ? -8.399 74.504 -77.995 1.00 70.35 30 VAL C N 1
ATOM 9396 C CA . VAL C 1 30 ? -7.184 74.830 -77.275 1.00 67.47 30 VAL C CA 1
ATOM 9397 C C . VAL C 1 30 ? -5.988 74.063 -77.814 1.00 68.04 30 VAL C C 1
ATOM 9398 O O . VAL C 1 30 ? -4.849 74.510 -77.652 1.00 69.63 30 VAL C O 1
ATOM 9402 N N . TYR C 1 31 ? -6.213 72.925 -78.472 1.00 68.75 31 TYR C N 1
ATOM 9403 C CA . TYR C 1 31 ? -5.103 72.089 -78.915 1.00 74.59 31 TYR C CA 1
ATOM 9404 C C . TYR C 1 31 ? -4.540 72.505 -80.259 1.00 72.75 31 TYR C C 1
ATOM 9405 O O . TYR C 1 31 ? -3.498 71.973 -80.661 1.00 66.91 31 TYR C O 1
ATOM 9414 N N . GLY C 1 32 ? -5.199 73.436 -80.945 1.00 72.57 32 GLY C N 1
ATOM 9415 C CA . GLY C 1 32 ? -4.684 74.040 -82.149 1.00 77.85 32 GLY C CA 1
ATOM 9416 C C . GLY C 1 32 ? -3.892 75.296 -81.907 1.00 80.82 32 GLY C C 1
ATOM 9417 O O . GLY C 1 32 ? -3.402 75.912 -82.862 1.00 86.31 32 GLY C O 1
ATOM 9418 N N . ARG C 1 33 ? -3.739 75.682 -80.644 1.00 74.03 33 ARG C N 1
ATOM 9419 C CA . ARG C 1 33 ? -3.124 76.941 -80.263 1.00 65.22 33 ARG C CA 1
ATOM 9420 C C . ARG C 1 33 ? -1.661 76.717 -79.927 1.00 68.92 33 ARG C C 1
ATOM 9421 O O . ARG C 1 33 ? -1.110 75.634 -80.135 1.00 74.55 33 ARG C O 1
ATOM 9429 N N . ASP C 1 34 ? -1.014 77.744 -79.392 1.00 72.00 34 ASP C N 1
ATOM 9430 C CA . ASP C 1 34 ? 0.388 77.655 -79.003 1.00 77.51 34 ASP C CA 1
ATOM 9431 C C . ASP C 1 34 ? 0.426 77.374 -77.507 1.00 78.15 34 ASP C C 1
ATOM 9432 O O . ASP C 1 34 ? 0.212 78.274 -76.691 1.00 76.19 34 ASP C O 1
ATOM 9437 N N . ILE C 1 35 ? 0.696 76.113 -77.154 1.00 79.53 35 ILE C N 1
ATOM 9438 C CA . ILE C 1 35 ? 0.520 75.612 -75.799 1.00 71.53 35 ILE C CA 1
ATOM 9439 C C . ILE C 1 35 ? 1.846 75.112 -75.256 1.00 65.78 35 ILE C C 1
ATOM 9440 O O . ILE C 1 35 ? 2.683 74.568 -75.981 1.00 65.86 35 ILE C O 1
ATOM 9445 N N . ARG C 1 36 ? 2.031 75.307 -73.958 1.00 71.20 36 ARG C N 1
ATOM 9446 C CA . ARG C 1 36 ? 3.081 74.647 -73.196 1.00 72.13 36 ARG C CA 1
ATOM 9447 C C . ARG C 1 36 ? 2.411 73.868 -72.068 1.00 69.85 36 ARG C C 1
ATOM 9448 O O . ARG C 1 36 ? 1.600 74.422 -71.321 1.00 66.63 36 ARG C O 1
ATOM 9456 N N . SER C 1 37 ? 2.723 72.581 -71.965 1.00 71.18 37 SER C N 1
ATOM 9457 C CA . SER C 1 37 ? 2.093 71.730 -70.965 1.00 70.97 37 SER C CA 1
ATOM 9458 C C . SER C 1 37 ? 2.775 71.870 -69.605 1.00 65.76 37 SER C C 1
ATOM 9459 O O . SER C 1 37 ? 4.007 71.937 -69.514 1.00 60.76 37 SER C O 1
ATOM 9462 N N . LEU C 1 38 ? 1.959 71.913 -68.547 1.00 57.42 38 LEU C N 1
ATOM 9463 C CA . LEU C 1 38 ? 2.459 71.941 -67.176 1.00 60.36 38 LEU C CA 1
ATOM 9464 C C . LEU C 1 38 ? 2.261 70.622 -66.441 1.00 60.35 38 LEU C C 1
ATOM 9465 O O . LEU C 1 38 ? 2.414 70.583 -65.218 1.00 62.02 38 LEU C O 1
ATOM 9470 N N . ASN C 1 39 ? 1.930 69.549 -67.155 1.00 56.07 39 ASN C N 1
ATOM 9471 C CA . ASN C 1 39 ? 1.883 68.222 -66.570 1.00 54.94 39 ASN C CA 1
ATOM 9472 C C . ASN C 1 39 ? 3.244 67.829 -65.988 1.00 57.95 39 ASN C C 1
ATOM 9473 O O . ASN C 1 39 ? 4.279 68.412 -66.310 1.00 60.10 39 ASN C O 1
ATOM 9478 N N . GLY C 1 40 ? 3.233 66.806 -65.127 1.00 55.22 40 GLY C N 1
ATOM 9479 C CA . GLY C 1 40 ? 4.434 66.244 -64.556 1.00 53.03 40 GLY C CA 1
ATOM 9480 C C . GLY C 1 40 ? 4.273 66.034 -63.069 1.00 53.05 40 GLY C C 1
ATOM 9481 O O . GLY C 1 40 ? 3.157 65.897 -62.557 1.00 58.37 40 GLY C O 1
ATOM 9482 N N . LYS C 1 41 ? 5.398 66.027 -62.364 1.00 52.85 41 LYS C N 1
ATOM 9483 C CA . LYS C 1 41 ? 5.415 65.736 -60.933 1.00 49.90 41 LYS C CA 1
ATOM 9484 C C . LYS C 1 41 ? 5.184 67.020 -60.146 1.00 53.36 41 LYS C C 1
ATOM 9485 O O . LYS C 1 41 ? 6.009 67.938 -60.185 1.00 59.29 41 LYS C O 1
ATOM 9491 N N . TRP C 1 42 ? 4.086 67.088 -59.405 1.00 51.96 42 TRP C N 1
ATOM 9492 C CA . TRP C 1 42 ? 3.792 68.245 -58.573 1.00 48.77 42 TRP C CA 1
ATOM 9493 C C . TRP C 1 42 ? 3.916 67.869 -57.105 1.00 55.86 42 TRP C C 1
ATOM 9494 O O . TRP C 1 42 ? 3.501 66.784 -56.687 1.00 56.43 42 TRP C O 1
ATOM 9505 N N . ASN C 1 43 ? 4.453 68.781 -56.312 1.00 55.91 43 ASN C N 1
ATOM 9506 C CA . ASN C 1 43 ? 4.482 68.552 -54.882 1.00 50.17 43 ASN C CA 1
ATOM 9507 C C . ASN C 1 43 ? 3.091 68.739 -54.312 1.00 54.11 43 ASN C C 1
ATOM 9508 O O . ASN C 1 43 ? 2.309 69.568 -54.801 1.00 50.25 43 ASN C O 1
ATOM 9513 N N . ALA C 1 44 ? 2.776 67.953 -53.280 1.00 55.21 44 ALA C N 1
ATOM 9514 C CA . ALA C 1 44 ? 1.423 67.938 -52.754 1.00 47.72 44 ALA C CA 1
ATOM 9515 C C . ALA C 1 44 ? 1.437 67.790 -51.241 1.00 48.43 44 ALA C C 1
ATOM 9516 O O . ALA C 1 44 ? 2.367 67.230 -50.641 1.00 46.98 44 ALA C O 1
ATOM 9518 N N . ILE C 1 45 ? 0.388 68.328 -50.635 1.00 46.08 45 ILE C N 1
ATOM 9519 C CA . ILE C 1 45 ? 0.154 68.259 -49.204 1.00 44.73 45 ILE C CA 1
ATOM 9520 C C . ILE C 1 45 ? -1.284 67.813 -48.993 1.00 47.42 45 ILE C C 1
ATOM 9521 O O . ILE C 1 45 ? -2.212 68.460 -49.491 1.00 49.12 45 ILE C O 1
ATOM 9526 N N . ILE C 1 46 ? -1.472 66.726 -48.250 1.00 42.73 46 ILE C N 1
ATOM 9527 C CA . ILE C 1 46 ? -2.801 66.240 -47.915 1.00 39.40 46 ILE C CA 1
ATOM 9528 C C . ILE C 1 46 ? -3.306 67.037 -46.709 1.00 44.84 46 ILE C C 1
ATOM 9529 O O . ILE C 1 46 ? -2.692 67.004 -45.632 1.00 45.04 46 ILE C O 1
ATOM 9534 N N . ASP C 1 47 ? -4.421 67.758 -46.895 1.00 41.48 47 ASP C N 1
ATOM 9535 C CA . ASP C 1 47 ? -4.913 68.791 -45.981 1.00 43.91 47 ASP C CA 1
ATOM 9536 C C . ASP C 1 47 ? -6.302 68.405 -45.499 1.00 48.89 47 ASP C C 1
ATOM 9537 O O . ASP C 1 47 ? -7.309 68.926 -45.985 1.00 52.75 47 ASP C O 1
ATOM 9542 N N . LEU C 1 48 ? -6.351 67.514 -44.508 1.00 46.04 48 LEU C N 1
ATOM 9543 C CA . LEU C 1 48 ? -7.596 66.849 -44.146 1.00 43.27 48 LEU C CA 1
ATOM 9544 C C . LEU C 1 48 ? -8.566 67.755 -43.393 1.00 41.96 48 LEU C C 1
ATOM 9545 O O . LEU C 1 48 ? -9.781 67.540 -43.453 1.00 46.31 48 LEU C O 1
ATOM 9550 N N . TYR C 1 49 ? -8.054 68.742 -42.667 1.00 49.08 49 TYR C N 1
ATOM 9551 C CA . TYR C 1 49 ? -8.836 69.625 -41.811 1.00 44.79 49 TYR C CA 1
ATOM 9552 C C . TYR C 1 49 ? -8.965 71.016 -42.394 1.00 45.86 49 TYR C C 1
ATOM 9553 O O . TYR C 1 49 ? -9.413 71.925 -41.684 1.00 45.88 49 TYR C O 1
ATOM 9562 N N . ASP C 1 50 ? -8.513 71.207 -43.643 1.00 48.64 50 ASP C N 1
ATOM 9563 C CA . ASP C 1 50 ? -8.689 72.447 -44.393 1.00 44.14 50 ASP C CA 1
ATOM 9564 C C . ASP C 1 50 ? -8.057 73.616 -43.640 1.00 52.19 50 ASP C C 1
ATOM 9565 O O . ASP C 1 50 ? -8.690 74.641 -43.370 1.00 55.09 50 ASP C O 1
ATOM 9570 N N . GLN C 1 51 ? -6.787 73.419 -43.269 1.00 53.07 51 GLN C N 1
ATOM 9571 C CA . GLN C 1 51 ? -5.961 74.378 -42.551 1.00 48.55 51 GLN C CA 1
ATOM 9572 C C . GLN C 1 51 ? -4.940 75.073 -43.434 1.00 51.83 51 GLN C C 1
ATOM 9573 O O . GLN C 1 51 ? -4.327 76.045 -42.985 1.00 54.16 51 GLN C O 1
ATOM 9579 N N . GLY C 1 52 ? -4.701 74.571 -44.646 1.00 53.51 52 GLY C N 1
ATOM 9580 C CA . GLY C 1 52 ? -3.650 75.141 -45.479 1.00 55.99 52 GLY C CA 1
ATOM 9581 C C . GLY C 1 52 ? -3.939 76.576 -45.891 1.00 58.75 52 GLY C C 1
ATOM 9582 O O . GLY C 1 52 ? -3.047 77.424 -45.904 1.00 61.21 52 GLY C O 1
ATOM 9583 N N . ARG C 1 53 ? -5.195 76.866 -46.229 1.00 55.57 53 ARG C N 1
ATOM 9584 C CA . ARG C 1 53 ? -5.573 78.228 -46.579 1.00 56.71 53 ARG C CA 1
ATOM 9585 C C . ARG C 1 53 ? -5.283 79.175 -45.422 1.00 59.01 53 ARG C C 1
ATOM 9586 O O . ARG C 1 53 ? -4.540 80.150 -45.575 1.00 61.64 53 ARG C O 1
ATOM 9594 N N . GLY C 1 54 ? -5.832 78.872 -44.235 1.00 57.45 54 GLY C N 1
ATOM 9595 C CA . GLY C 1 54 ? -5.572 79.688 -43.066 1.00 49.91 54 GLY C CA 1
ATOM 9596 C C . GLY C 1 54 ? -4.100 79.859 -42.739 1.00 56.68 54 GLY C C 1
ATOM 9597 O O . GLY C 1 54 ? -3.730 80.797 -42.029 1.00 61.07 54 GLY C O 1
ATOM 9598 N N . MET C 1 55 ? -3.243 78.945 -43.208 1.00 55.09 55 MET C N 1
ATOM 9599 C CA . MET C 1 55 ? -1.804 79.056 -43.000 1.00 56.27 55 MET C CA 1
ATOM 9600 C C . MET C 1 55 ? -1.113 79.673 -44.197 1.00 56.42 55 MET C C 1
ATOM 9601 O O . MET C 1 55 ? 0.122 79.748 -44.216 1.00 49.09 55 MET C O 1
ATOM 9606 N N . LYS C 1 56 ? -1.888 80.074 -45.204 1.00 60.81 56 LYS C N 1
ATOM 9607 C CA . LYS C 1 56 ? -1.370 80.719 -46.406 1.00 56.35 56 LYS C CA 1
ATOM 9608 C C . LYS C 1 56 ? -0.224 79.905 -47.008 1.00 56.80 56 LYS C C 1
ATOM 9609 O O . LYS C 1 56 ? 0.853 80.421 -47.307 1.00 59.01 56 LYS C O 1
ATOM 9615 N N . VAL C 1 57 ? -0.472 78.602 -47.182 1.00 56.40 57 VAL C N 1
ATOM 9616 C CA . VAL C 1 57 ? 0.544 77.709 -47.732 1.00 57.45 57 VAL C CA 1
ATOM 9617 C C . VAL C 1 57 ? 0.891 78.079 -49.164 1.00 53.69 57 VAL C C 1
ATOM 9618 O O . VAL C 1 57 ? 1.983 77.751 -49.649 1.00 56.71 57 VAL C O 1
ATOM 9622 N N . TYR C 1 58 ? -0.007 78.780 -49.848 1.00 55.25 58 TYR C N 1
ATOM 9623 C CA . TYR C 1 58 ? 0.240 79.174 -51.227 1.00 58.55 58 TYR C CA 1
ATOM 9624 C C . TYR C 1 58 ? 1.380 80.175 -51.367 1.00 61.64 58 TYR C C 1
ATOM 9625 O O . TYR C 1 58 ? 1.891 80.345 -52.475 1.00 64.71 58 TYR C O 1
ATOM 9634 N N . ARG C 1 59 ? 1.776 80.853 -50.285 1.00 63.89 59 ARG C N 1
ATOM 9635 C CA . ARG C 1 59 ? 2.908 81.765 -50.349 1.00 60.14 59 ARG C CA 1
ATOM 9636 C C . ARG C 1 59 ? 4.225 81.020 -50.446 1.00 62.88 59 ARG C C 1
ATOM 9637 O O . ARG C 1 59 ? 5.231 81.627 -50.820 1.00 63.73 59 ARG C O 1
ATOM 9645 N N . ASN C 1 60 ? 4.238 79.735 -50.088 1.00 63.29 60 ASN C N 1
ATOM 9646 C CA . ASN C 1 60 ? 5.439 78.899 -50.110 1.00 60.80 60 ASN C CA 1
ATOM 9647 C C . ASN C 1 60 ? 6.585 79.531 -49.327 1.00 57.70 60 ASN C C 1
ATOM 9648 O O . ASN C 1 60 ? 7.710 79.646 -49.812 1.00 59.44 60 ASN C O 1
ATOM 9653 N N . GLN C 1 61 ? 6.298 79.912 -48.086 1.00 59.88 61 GLN C N 1
ATOM 9654 C CA . GLN C 1 61 ? 7.289 80.572 -47.246 1.00 60.21 61 GLN C CA 1
ATOM 9655 C C . GLN C 1 61 ? 8.325 79.595 -46.723 1.00 65.16 61 GLN C C 1
ATOM 9656 O O . GLN C 1 61 ? 8.017 78.438 -46.417 1.00 71.71 61 GLN C O 1
ATOM 9662 N N . SER C 1 62 ? 9.563 80.068 -46.647 1.00 70.63 62 SER C N 1
ATOM 9663 C CA . SER C 1 62 ? 10.694 79.426 -46.005 1.00 65.57 62 SER C CA 1
ATOM 9664 C C . SER C 1 62 ? 11.144 80.266 -44.817 1.00 74.18 62 SER C C 1
ATOM 9665 O O . SER C 1 62 ? 10.975 81.489 -44.826 1.00 76.84 62 SER C O 1
ATOM 9668 N N . PRO C 1 63 ? 11.697 79.643 -43.776 1.00 79.31 63 PRO C N 1
ATOM 9669 C CA . PRO C 1 63 ? 12.197 80.417 -42.628 1.00 79.88 63 PRO C CA 1
ATOM 9670 C C . PRO C 1 63 ? 13.309 81.389 -43.022 1.00 83.67 63 PRO C C 1
ATOM 9671 O O . PRO C 1 63 ? 14.308 81.011 -43.643 1.00 81.97 63 PRO C O 1
ATOM 9675 N N . LYS C 1 64 ? 13.128 82.654 -42.632 1.00 84.06 64 LYS C N 1
ATOM 9676 C CA . LYS C 1 64 ? 14.043 83.741 -42.965 1.00 88.77 64 LYS C CA 1
ATOM 9677 C C . LYS C 1 64 ? 15.118 83.954 -41.903 1.00 88.34 64 LYS C C 1
ATOM 9678 O O . LYS C 1 64 ? 16.289 84.168 -42.244 1.00 86.46 64 LYS C O 1
ATOM 9684 N N . GLY C 1 65 ? 14.753 83.883 -40.624 1.00 82.76 65 GLY C N 1
ATOM 9685 C CA . GLY C 1 65 ? 15.689 84.220 -39.571 1.00 74.80 65 GLY C CA 1
ATOM 9686 C C . GLY C 1 65 ? 16.025 83.100 -38.611 1.00 75.80 65 GLY C C 1
ATOM 9687 O O . GLY C 1 65 ? 16.425 82.008 -39.027 1.00 79.69 65 GLY C O 1
ATOM 9688 N N . ASN C 1 66 ? 15.896 83.381 -37.311 1.00 71.38 66 ASN C N 1
ATOM 9689 C CA . ASN C 1 66 ? 16.215 82.433 -36.254 1.00 64.07 66 ASN C CA 1
ATOM 9690 C C . ASN C 1 66 ? 15.032 82.160 -35.326 1.00 71.32 66 ASN C C 1
ATOM 9691 O O . ASN C 1 66 ? 15.097 81.229 -34.510 1.00 65.89 66 ASN C O 1
ATOM 9696 N N . THR C 1 67 ? 13.942 82.916 -35.452 1.00 65.28 67 THR C N 1
ATOM 9697 C CA . THR C 1 67 ? 12.762 82.712 -34.636 1.00 63.64 67 THR C CA 1
ATOM 9698 C C . THR C 1 67 ? 11.543 82.249 -35.419 1.00 66.32 67 THR C C 1
ATOM 9699 O O . THR C 1 67 ? 10.566 81.810 -34.799 1.00 66.91 67 THR C O 1
ATOM 9703 N N . ASP C 1 68 ? 11.553 82.357 -36.743 1.00 64.67 68 ASP C N 1
ATOM 9704 C CA . ASP C 1 68 ? 10.370 82.038 -37.530 1.00 70.28 68 ASP C CA 1
ATOM 9705 C C . ASP C 1 68 ? 10.425 80.588 -38.020 1.00 63.85 68 ASP C C 1
ATOM 9706 O O . ASP C 1 68 ? 11.504 80.007 -38.169 1.00 63.93 68 ASP C O 1
ATOM 9711 N N . PHE C 1 69 ? 9.250 79.999 -38.254 1.00 62.69 69 PHE C N 1
ATOM 9712 C CA . PHE C 1 69 ? 9.203 78.668 -38.855 1.00 66.51 69 PHE C CA 1
ATOM 9713 C C . PHE C 1 69 ? 7.840 78.406 -39.493 1.00 58.98 69 PHE C C 1
ATOM 9714 O O . PHE C 1 69 ? 6.821 78.990 -39.111 1.00 56.28 69 PHE C O 1
ATOM 9722 N N . TYR C 1 70 ? 7.834 77.498 -40.466 1.00 59.84 70 TYR C N 1
ATOM 9723 C CA . TYR C 1 70 ? 6.620 77.176 -41.209 1.00 66.85 70 TYR C CA 1
ATOM 9724 C C . TYR C 1 70 ? 6.384 75.668 -41.220 1.00 58.56 70 TYR C C 1
ATOM 9725 O O . TYR C 1 70 ? 7.287 74.890 -41.545 1.00 53.87 70 TYR C O 1
ATOM 9734 N N . GLU C 1 71 ? 5.170 75.259 -40.860 1.00 54.18 71 GLU C N 1
ATOM 9735 C CA . GLU C 1 71 ? 4.895 73.840 -40.629 1.00 56.96 71 GLU C CA 1
ATOM 9736 C C . GLU C 1 71 ? 4.433 73.130 -41.884 1.00 49.54 71 GLU C C 1
ATOM 9737 O O . GLU C 1 71 ? 3.531 72.309 -41.846 1.00 50.80 71 GLU C O 1
ATOM 9743 N N . TYR C 1 72 ? 5.053 73.443 -43.017 1.00 53.02 72 TYR C N 1
ATOM 9744 C CA . TYR C 1 72 ? 4.672 72.912 -44.315 1.00 51.21 72 TYR C CA 1
ATOM 9745 C C . TYR C 1 72 ? 5.815 73.206 -45.265 1.00 51.61 72 TYR C C 1
ATOM 9746 O O . TYR C 1 72 ? 6.720 73.975 -44.950 1.00 52.16 72 TYR C O 1
ATOM 9755 N N . SER C 1 73 ? 5.734 72.627 -46.459 1.00 56.83 73 SER C N 1
ATOM 9756 C CA . SER C 1 73 ? 6.702 72.892 -47.512 1.00 53.04 73 SER C CA 1
ATOM 9757 C C . SER C 1 73 ? 6.292 72.165 -48.774 1.00 53.16 73 SER C C 1
ATOM 9758 O O . SER C 1 73 ? 5.624 71.129 -48.715 1.00 57.38 73 SER C O 1
ATOM 9761 N N . PHE C 1 74 ? 6.702 72.682 -49.917 1.00 52.22 74 PHE C N 1
ATOM 9762 C CA . PHE C 1 74 ? 6.404 72.061 -51.192 1.00 49.39 74 PHE C CA 1
ATOM 9763 C C . PHE C 1 74 ? 7.671 71.517 -51.843 1.00 55.59 74 PHE C C 1
ATOM 9764 O O . PHE C 1 74 ? 7.825 71.547 -53.067 1.00 58.22 74 PHE C O 1
ATOM 9772 N N . GLN C 1 75 ? 8.598 71.021 -51.033 1.00 46.50 75 GLN C N 1
ATOM 9773 C CA . GLN C 1 75 ? 9.782 70.381 -51.574 1.00 56.41 75 GLN C CA 1
ATOM 9774 C C . GLN C 1 75 ? 10.076 69.134 -50.764 1.00 53.81 75 GLN C C 1
ATOM 9775 O O . GLN C 1 75 ? 9.923 69.142 -49.546 1.00 56.70 75 GLN C O 1
ATOM 9781 N N . GLY C 1 76 ? 10.464 68.057 -51.438 1.00 53.23 76 GLY C N 1
ATOM 9782 C CA . GLY C 1 76 ? 10.986 66.908 -50.734 1.00 52.94 76 GLY C CA 1
ATOM 9783 C C . GLY C 1 76 ? 9.974 66.048 -50.018 1.00 55.96 76 GLY C C 1
ATOM 9784 O O . GLY C 1 76 ? 10.351 65.299 -49.109 1.00 55.26 76 GLY C O 1
ATOM 9785 N N . GLY C 1 77 ? 8.704 66.110 -50.414 1.00 55.74 77 GLY C N 1
ATOM 9786 C CA . GLY C 1 77 ? 7.689 65.237 -49.856 1.00 50.27 77 GLY C CA 1
ATOM 9787 C C . GLY C 1 77 ? 6.911 64.546 -50.944 1.00 49.60 77 GLY C C 1
ATOM 9788 O O . GLY C 1 77 ? 7.429 64.331 -52.044 1.00 59.21 77 GLY C O 1
ATOM 9789 N N . LEU C 1 78 ? 5.671 64.185 -50.654 1.00 45.67 78 LEU C N 1
ATOM 9790 C CA . LEU C 1 78 ? 4.803 63.560 -51.640 1.00 47.05 78 LEU C CA 1
ATOM 9791 C C . LEU C 1 78 ? 4.732 64.386 -52.924 1.00 49.66 78 LEU C C 1
ATOM 9792 O O . LEU C 1 78 ? 4.542 65.607 -52.902 1.00 50.30 78 LEU C O 1
ATOM 9797 N N . ARG C 1 79 ? 4.855 63.699 -54.052 1.00 53.63 79 ARG C N 1
ATOM 9798 C CA . ARG C 1 79 ? 4.639 64.295 -55.354 1.00 51.56 79 ARG C CA 1
ATOM 9799 C C . ARG C 1 79 ? 3.620 63.466 -56.113 1.00 49.72 79 ARG C C 1
ATOM 9800 O O . ARG C 1 79 ? 3.808 62.258 -56.274 1.00 52.94 79 ARG C O 1
ATOM 9808 N N . LEU C 1 80 ? 2.554 64.109 -56.577 1.00 44.12 80 LEU C N 1
ATOM 9809 C CA . LEU C 1 80 ? 1.507 63.447 -57.334 1.00 43.39 80 LEU C CA 1
ATOM 9810 C C . LEU C 1 80 ? 1.650 63.718 -58.834 1.00 53.37 80 LEU C C 1
ATOM 9811 O O . LEU C 1 80 ? 2.050 64.807 -59.259 1.00 49.86 80 LEU C O 1
ATOM 9816 N N . ASN C 1 81 ? 1.314 62.704 -59.636 1.00 53.63 81 ASN C N 1
ATOM 9817 C CA . ASN C 1 81 ? 1.335 62.837 -61.089 1.00 52.25 81 ASN C CA 1
ATOM 9818 C C . ASN C 1 81 ? 0.180 63.714 -61.564 1.00 55.02 81 ASN C C 1
ATOM 9819 O O . ASN C 1 81 ? -0.964 63.555 -61.128 1.00 61.79 81 ASN C O 1
ATOM 9824 N N . VAL C 1 82 ? 0.496 64.647 -62.452 1.00 53.73 82 VAL C N 1
ATOM 9825 C CA . VAL C 1 82 ? -0.482 65.491 -63.118 1.00 51.62 82 VAL C CA 1
ATOM 9826 C C . VAL C 1 82 ? -0.282 65.291 -64.610 1.00 49.89 82 VAL C C 1
ATOM 9827 O O . VAL C 1 82 ? 0.844 65.418 -65.095 1.00 51.14 82 VAL C O 1
ATOM 9831 N N . PRO C 1 83 ? -1.327 64.955 -65.376 1.00 51.17 83 PRO C N 1
ATOM 9832 C CA . PRO C 1 83 ? -2.693 64.783 -64.855 1.00 54.03 83 PRO C CA 1
ATOM 9833 C C . PRO C 1 83 ? -3.005 63.427 -64.193 1.00 52.38 83 PRO C C 1
ATOM 9834 O O . PRO C 1 83 ? -2.432 62.372 -64.494 1.00 50.48 83 PRO C O 1
ATOM 9838 N N . GLY C 1 84 ? -3.961 63.455 -63.288 1.00 49.67 84 GLY C N 1
ATOM 9839 C CA . GLY C 1 84 ? -4.458 62.202 -62.769 1.00 46.96 84 GLY C CA 1
ATOM 9840 C C . GLY C 1 84 ? -5.452 62.426 -61.659 1.00 49.70 84 GLY C C 1
ATOM 9841 O O . GLY C 1 84 ? -5.677 63.551 -61.184 1.00 46.21 84 GLY C O 1
ATOM 9842 N N . ASP C 1 85 ? -6.082 61.326 -61.273 1.00 45.25 85 ASP C N 1
ATOM 9843 C CA . ASP C 1 85 ? -6.697 61.311 -59.966 1.00 44.25 85 ASP C CA 1
ATOM 9844 C C . ASP C 1 85 ? -5.612 61.089 -58.913 1.00 46.46 85 ASP C C 1
ATOM 9845 O O . ASP C 1 85 ? -4.518 60.576 -59.198 1.00 42.00 85 ASP C O 1
ATOM 9850 N N . TRP C 1 86 ? -5.906 61.530 -57.693 1.00 40.08 86 TRP C N 1
ATOM 9851 C CA . TRP C 1 86 ? -5.009 61.223 -56.598 1.00 42.34 86 TRP C CA 1
ATOM 9852 C C . TRP C 1 86 ? -5.296 59.857 -55.959 1.00 43.80 86 TRP C C 1
ATOM 9853 O O . TRP C 1 86 ? -4.379 59.249 -55.385 1.00 39.84 86 TRP C O 1
ATOM 9864 N N . ASN C 1 87 ? -6.522 59.327 -56.104 1.00 43.09 87 ASN C N 1
ATOM 9865 C CA . ASN C 1 87 ? -6.911 58.153 -55.321 1.00 39.57 87 ASN C CA 1
ATOM 9866 C C . ASN C 1 87 ? -6.104 56.915 -55.689 1.00 38.35 87 ASN C C 1
ATOM 9867 O O . ASN C 1 87 ? -5.832 56.088 -54.823 1.00 38.15 87 ASN C O 1
ATOM 9872 N N . SER C 1 88 ? -5.708 56.775 -56.959 1.00 39.86 88 SER C N 1
ATOM 9873 C CA . SER C 1 88 ? -4.968 55.628 -57.463 1.00 38.46 88 SER C CA 1
ATOM 9874 C C . SER C 1 88 ? -3.474 55.746 -57.263 1.00 40.89 88 SER C C 1
ATOM 9875 O O . SER C 1 88 ? -2.734 54.841 -57.658 1.00 48.34 88 SER C O 1
ATOM 9878 N N . GLN C 1 89 ? -3.007 56.826 -56.667 1.00 40.91 89 GLN C N 1
ATOM 9879 C CA . GLN C 1 89 ? -1.576 57.060 -56.665 1.00 43.51 89 GLN C CA 1
ATOM 9880 C C . GLN C 1 89 ? -0.893 56.473 -55.444 1.00 40.97 89 GLN C C 1
ATOM 9881 O O . GLN C 1 89 ? 0.263 56.068 -55.537 1.00 49.33 89 GLN C O 1
ATOM 9887 N N . THR C 1 90 ? -1.562 56.446 -54.298 1.00 40.92 90 THR C N 1
ATOM 9888 C CA . THR C 1 90 ? -1.082 55.772 -53.095 1.00 43.56 90 THR C CA 1
ATOM 9889 C C . THR C 1 90 ? -2.274 55.184 -52.356 1.00 48.31 90 THR C C 1
ATOM 9890 O O . THR C 1 90 ? -3.376 55.747 -52.395 1.00 45.30 90 THR C O 1
ATOM 9894 N N . PRO C 1 91 ? -2.088 54.067 -51.660 1.00 49.49 91 PRO C N 1
ATOM 9895 C CA . PRO C 1 91 ? -3.250 53.454 -51.001 1.00 44.63 91 PRO C CA 1
ATOM 9896 C C . PRO C 1 91 ? -3.857 54.335 -49.914 1.00 42.20 91 PRO C C 1
ATOM 9897 O O . PRO C 1 91 ? -5.063 54.231 -49.659 1.00 43.73 91 PRO C O 1
ATOM 9901 N N . GLU C 1 92 ? -3.065 55.222 -49.296 1.00 41.49 92 GLU C N 1
ATOM 9902 C CA . GLU C 1 92 ? -3.585 56.140 -48.285 1.00 40.49 92 GLU C CA 1
ATOM 9903 C C . GLU C 1 92 ? -4.611 57.098 -48.872 1.00 42.56 92 GLU C C 1
ATOM 9904 O O . GLU C 1 92 ? -5.479 57.600 -48.151 1.00 40.43 92 GLU C O 1
ATOM 9910 N N . LEU C 1 93 ? -4.515 57.384 -50.170 1.00 46.10 93 LEU C N 1
ATOM 9911 C CA . LEU C 1 93 ? -5.363 58.366 -50.830 1.00 42.20 93 LEU C CA 1
ATOM 9912 C C . LEU C 1 93 ? -6.627 57.775 -51.426 1.00 38.25 93 LEU C C 1
ATOM 9913 O O . LEU C 1 93 ? -7.478 58.531 -51.903 1.00 39.03 93 LEU C O 1
ATOM 9918 N N . LYS C 1 94 ? -6.781 56.455 -51.363 1.00 38.55 94 LYS C N 1
ATOM 9919 C CA . LYS C 1 94 ? -7.856 55.779 -52.076 1.00 37.86 94 LYS C CA 1
ATOM 9920 C C . LYS C 1 94 ? -9.228 56.321 -51.683 1.00 41.45 94 LYS C C 1
ATOM 9921 O O . LYS C 1 94 ? -10.046 56.643 -52.553 1.00 36.82 94 LYS C O 1
ATOM 9927 N N . TYR C 1 95 ? -9.513 56.430 -50.381 1.00 39.92 95 TYR C N 1
ATOM 9928 C CA . TYR C 1 95 ? -10.819 56.939 -49.979 1.00 39.29 95 TYR C CA 1
ATOM 9929 C C . TYR C 1 95 ? -10.772 58.385 -49.562 1.00 35.41 95 TYR C C 1
ATOM 9930 O O . TYR C 1 95 ? -11.774 58.892 -49.060 1.00 39.52 95 TYR C O 1
ATOM 9939 N N . TYR C 1 96 ? -9.642 59.051 -49.758 1.00 37.49 96 TYR C N 1
ATOM 9940 C CA . TYR C 1 96 ? -9.491 60.426 -49.326 1.00 36.30 96 TYR C CA 1
ATOM 9941 C C . TYR C 1 96 ? -10.518 61.327 -49.999 1.00 40.34 96 TYR C C 1
ATOM 9942 O O . TYR C 1 96 ? -10.546 61.463 -51.229 1.00 45.16 96 TYR C O 1
ATOM 9951 N N . GLU C 1 97 ? -11.351 61.956 -49.185 1.00 41.90 97 GLU C N 1
ATOM 9952 C CA . GLU C 1 97 ? -12.094 63.129 -49.596 1.00 43.13 97 GLU C CA 1
ATOM 9953 C C . GLU C 1 97 ? -11.661 64.314 -48.752 1.00 45.85 97 GLU C C 1
ATOM 9954 O O . GLU C 1 97 ? -11.355 64.159 -47.567 1.00 50.86 97 GLU C O 1
ATOM 9960 N N . GLY C 1 98 ? -11.627 65.485 -49.374 1.00 45.43 98 GLY C N 1
ATOM 9961 C CA . GLY C 1 98 ? -11.130 66.693 -48.753 1.00 43.89 98 GLY C CA 1
ATOM 9962 C C . GLY C 1 98 ? -10.250 67.484 -49.713 1.00 45.99 98 GLY C C 1
ATOM 9963 O O . GLY C 1 98 ? -10.459 67.466 -50.923 1.00 43.71 98 GLY C O 1
ATOM 9964 N N . THR C 1 99 ? -9.286 68.191 -49.130 1.00 46.36 99 THR C N 1
ATOM 9965 C CA . THR C 1 99 ? -8.417 69.111 -49.849 1.00 41.18 99 THR C CA 1
ATOM 9966 C C . THR C 1 99 ? -7.030 68.507 -49.995 1.00 45.22 99 THR C C 1
ATOM 9967 O O . THR C 1 99 ? -6.474 67.991 -49.020 1.00 47.46 99 THR C O 1
ATOM 9971 N N . VAL C 1 100 ? -6.486 68.555 -51.211 1.00 44.14 100 VAL C N 1
ATOM 9972 C CA . VAL C 1 100 ? -5.073 68.273 -51.472 1.00 43.58 100 VAL C CA 1
ATOM 9973 C C . VAL C 1 100 ? -4.479 69.504 -52.150 1.00 46.03 100 VAL C C 1
ATOM 9974 O O . VAL C 1 100 ? -5.069 70.039 -53.095 1.00 49.52 100 VAL C O 1
ATOM 9978 N N . TRP C 1 101 ? -3.335 69.974 -51.652 1.00 47.53 101 TRP C N 1
ATOM 9979 C CA . TRP C 1 101 ? -2.650 71.127 -52.239 1.00 48.40 101 TRP C CA 1
ATOM 9980 C C . TRP C 1 101 ? -1.673 70.613 -53.275 1.00 45.56 101 TRP C C 1
ATOM 9981 O O . TRP C 1 101 ? -0.780 69.832 -52.938 1.00 43.99 101 TRP C O 1
ATOM 9992 N N . TYR C 1 102 ? -1.855 71.035 -54.527 1.00 43.89 102 TYR C N 1
ATOM 9993 C CA . TYR C 1 102 ? -0.874 70.820 -55.586 1.00 50.72 102 TYR C CA 1
ATOM 9994 C C . TYR C 1 102 ? -0.046 72.090 -55.780 1.00 55.57 102 TYR C C 1
ATOM 9995 O O . TYR C 1 102 ? -0.597 73.197 -55.764 1.00 54.53 102 TYR C O 1
ATOM 10004 N N . ALA C 1 103 ? 1.270 71.928 -55.983 1.00 56.14 103 ALA C N 1
ATOM 10005 C CA . ALA C 1 103 ? 2.151 73.064 -56.261 1.00 56.53 103 ALA C CA 1
ATOM 10006 C C . ALA C 1 103 ? 3.263 72.670 -57.226 1.00 55.53 103 ALA C C 1
ATOM 10007 O O . ALA C 1 103 ? 3.550 71.486 -57.420 1.00 54.04 103 ALA C O 1
ATOM 10009 N N . ARG C 1 104 ? 3.912 73.694 -57.799 1.00 55.11 104 ARG C N 1
ATOM 10010 C CA . ARG C 1 104 ? 4.855 73.554 -58.905 1.00 57.33 104 ARG C CA 1
ATOM 10011 C C . ARG C 1 104 ? 5.523 74.898 -59.196 1.00 62.91 104 ARG C C 1
ATOM 10012 O O . ARG C 1 104 ? 4.853 75.941 -59.191 1.00 59.99 104 ARG C O 1
ATOM 10020 N N . HIS C 1 105 ? 6.834 74.861 -59.466 1.00 64.86 105 HIS C N 1
ATOM 10021 C CA . HIS C 1 105 ? 7.568 75.963 -60.093 1.00 65.94 105 HIS C CA 1
ATOM 10022 C C . HIS C 1 105 ? 7.561 75.820 -61.621 1.00 70.68 105 HIS C C 1
ATOM 10023 O O . HIS C 1 105 ? 7.461 74.708 -62.155 1.00 64.59 105 HIS C O 1
ATOM 10030 N N . PHE C 1 106 ? 7.677 76.956 -62.322 1.00 69.49 106 PHE C N 1
ATOM 10031 C CA . PHE C 1 106 ? 7.826 76.949 -63.778 1.00 68.88 106 PHE C CA 1
ATOM 10032 C C . PHE C 1 106 ? 8.342 78.300 -64.281 1.00 79.31 106 PHE C C 1
ATOM 10033 O O . PHE C 1 106 ? 8.324 79.308 -63.566 1.00 77.53 106 PHE C O 1
ATOM 10041 N N . ASP C 1 107 ? 8.774 78.307 -65.552 1.00 79.61 107 ASP C N 1
ATOM 10042 C CA . ASP C 1 107 ? 9.407 79.459 -66.193 1.00 76.44 107 ASP C CA 1
ATOM 10043 C C . ASP C 1 107 ? 8.473 80.115 -67.205 1.00 74.80 107 ASP C C 1
ATOM 10044 O O . ASP C 1 107 ? 7.978 79.455 -68.125 1.00 68.48 107 ASP C O 1
ATOM 10049 N N . ALA C 1 108 ? 8.263 81.417 -67.043 1.00 76.78 108 ALA C N 1
ATOM 10050 C CA . ALA C 1 108 ? 7.559 82.250 -68.007 1.00 78.60 108 ALA C CA 1
ATOM 10051 C C . ALA C 1 108 ? 8.499 83.287 -68.607 1.00 77.73 108 ALA C C 1
ATOM 10052 O O . ALA C 1 108 ? 9.598 83.555 -68.110 1.00 80.12 108 ALA C O 1
ATOM 10054 N N . LYS C 1 109 ? 8.044 83.873 -69.705 1.00 82.95 109 LYS C N 1
ATOM 10055 C CA . LYS C 1 109 ? 8.639 85.081 -70.256 1.00 81.73 109 LYS C CA 1
ATOM 10056 C C . LYS C 1 109 ? 7.502 86.052 -70.522 1.00 84.14 109 LYS C C 1
ATOM 10057 O O . LYS C 1 109 ? 6.592 85.739 -71.298 1.00 84.15 109 LYS C O 1
ATOM 10063 N N . ARG C 1 110 ? 7.520 87.198 -69.838 1.00 90.32 110 ARG C N 1
ATOM 10064 C CA . ARG C 1 110 ? 6.525 88.231 -70.097 1.00 85.24 110 ARG C CA 1
ATOM 10065 C C . ARG C 1 110 ? 6.677 88.743 -71.523 1.00 83.64 110 ARG C C 1
ATOM 10066 O O . ARG C 1 110 ? 7.789 88.841 -72.048 1.00 85.92 110 ARG C O 1
ATOM 10074 N N . LEU C 1 111 ? 5.552 89.042 -72.163 1.00 88.02 111 LEU C N 1
ATOM 10075 C CA . LEU C 1 111 ? 5.529 89.308 -73.595 1.00 90.57 111 LEU C CA 1
ATOM 10076 C C . LEU C 1 111 ? 4.922 90.673 -73.894 1.00 97.62 111 LEU C C 1
ATOM 10077 O O . LEU C 1 111 ? 3.869 91.036 -73.349 1.00 91.01 111 LEU C O 1
ATOM 10082 N N . THR C 1 112 ? 5.617 91.420 -74.761 1.00 100.41 112 THR C N 1
ATOM 10083 C CA . THR C 1 112 ? 5.162 92.732 -75.209 1.00 96.27 112 THR C CA 1
ATOM 10084 C C . THR C 1 112 ? 3.826 92.638 -75.929 1.00 92.78 112 THR C C 1
ATOM 10085 O O . THR C 1 112 ? 2.942 93.484 -75.756 1.00 93.25 112 THR C O 1
ATOM 10089 N N . HIS C 1 113 ? 3.658 91.583 -76.708 1.00 91.00 113 HIS C N 1
ATOM 10090 C CA . HIS C 1 113 ? 2.733 91.521 -77.820 1.00 92.07 113 HIS C CA 1
ATOM 10091 C C . HIS C 1 113 ? 1.594 90.543 -77.561 1.00 94.70 113 HIS C C 1
ATOM 10092 O O . HIS C 1 113 ? 0.419 90.931 -77.559 1.00 88.63 113 HIS C O 1
ATOM 10099 N N . LYS C 1 114 ? 1.918 89.279 -77.309 1.00 91.77 114 LYS C N 1
ATOM 10100 C CA . LYS C 1 114 ? 0.919 88.239 -77.140 1.00 87.27 114 LYS C CA 1
ATOM 10101 C C . LYS C 1 114 ? 0.594 88.023 -75.666 1.00 81.43 114 LYS C C 1
ATOM 10102 O O . LYS C 1 114 ? 1.422 88.275 -74.787 1.00 83.27 114 LYS C O 1
ATOM 10108 N N . ARG C 1 115 ? -0.639 87.574 -75.413 1.00 79.74 115 ARG C N 1
ATOM 10109 C CA . ARG C 1 115 ? -1.185 87.333 -74.082 1.00 75.63 115 ARG C CA 1
ATOM 10110 C C . ARG C 1 115 ? -1.076 85.857 -73.706 1.00 73.34 115 ARG C C 1
ATOM 10111 O O . ARG C 1 115 ? -0.880 84.980 -74.552 1.00 74.74 115 ARG C O 1
ATOM 10119 N N . GLN C 1 116 ? -1.234 85.586 -72.409 1.00 79.94 116 GLN C N 1
ATOM 10120 C CA . GLN C 1 116 ? -1.016 84.252 -71.859 1.00 75.54 116 GLN C CA 1
ATOM 10121 C C . GLN C 1 116 ? -2.114 83.862 -70.874 1.00 70.92 116 GLN C C 1
ATOM 10122 O O . GLN C 1 116 ? -2.540 84.672 -70.044 1.00 66.38 116 GLN C O 1
ATOM 10128 N N . PHE C 1 117 ? -2.560 82.605 -70.972 1.00 66.40 117 PHE C N 1
ATOM 10129 C CA . PHE C 1 117 ? -3.612 82.065 -70.119 1.00 65.36 117 PHE C CA 1
ATOM 10130 C C . PHE C 1 117 ? -3.214 80.706 -69.551 1.00 68.61 117 PHE C C 1
ATOM 10131 O O . PHE C 1 117 ? -2.655 79.866 -70.262 1.00 64.22 117 PHE C O 1
ATOM 10139 N N . LEU C 1 118 ? -3.508 80.496 -68.262 1.00 70.17 118 LEU C N 1
ATOM 10140 C CA . LEU C 1 118 ? -3.543 79.154 -67.686 1.00 64.85 118 LEU C CA 1
ATOM 10141 C C . LEU C 1 118 ? -4.827 78.461 -68.113 1.00 63.51 118 LEU C C 1
ATOM 10142 O O . LEU C 1 118 ? -5.904 79.067 -68.089 1.00 59.76 118 LEU C O 1
ATOM 10147 N N . TYR C 1 119 ? -4.709 77.189 -68.511 1.00 59.20 119 TYR C N 1
ATOM 10148 C CA . TYR C 1 119 ? -5.855 76.423 -68.990 1.00 61.91 119 TYR C CA 1
ATOM 10149 C C . TYR C 1 119 ? -5.899 75.051 -68.322 1.00 59.64 119 TYR C C 1
ATOM 10150 O O . TYR C 1 119 ? -4.878 74.366 -68.220 1.00 61.28 119 TYR C O 1
ATOM 10159 N N . PHE C 1 120 ? -7.092 74.647 -67.890 1.00 53.76 120 PHE C N 1
ATOM 10160 C CA . PHE C 1 120 ? -7.287 73.425 -67.126 1.00 46.44 120 PHE C CA 1
ATOM 10161 C C . PHE C 1 120 ? -8.383 72.598 -67.774 1.00 51.64 120 PHE C C 1
ATOM 10162 O O . PHE C 1 120 ? -9.531 73.049 -67.838 1.00 51.65 120 PHE C O 1
ATOM 10170 N N . GLY C 1 121 ? -8.033 71.383 -68.221 1.00 47.75 121 GLY C N 1
ATOM 10171 C CA . GLY C 1 121 ? -9.029 70.488 -68.791 1.00 42.07 121 GLY C CA 1
ATOM 10172 C C . GLY C 1 121 ? -10.135 70.103 -67.824 1.00 47.29 121 GLY C C 1
ATOM 10173 O O . GLY C 1 121 ? -11.304 70.024 -68.212 1.00 56.51 121 GLY C O 1
ATOM 10174 N N . ALA C 1 122 ? -9.789 69.847 -66.562 1.00 49.48 122 ALA C N 1
ATOM 10175 C CA . ALA C 1 122 ? -10.749 69.505 -65.515 1.00 49.81 122 ALA C CA 1
ATOM 10176 C C . ALA C 1 122 ? -10.027 69.444 -64.184 1.00 47.63 122 ALA C C 1
ATOM 10177 O O . ALA C 1 122 ? -8.900 68.963 -64.117 1.00 51.28 122 ALA C O 1
ATOM 10179 N N . VAL C 1 123 ? -10.686 69.926 -63.132 1.00 53.23 123 VAL C N 1
ATOM 10180 C CA . VAL C 1 123 ? -10.178 69.823 -61.766 1.00 47.69 123 VAL C CA 1
ATOM 10181 C C . VAL C 1 123 ? -11.333 69.410 -60.866 1.00 51.28 123 VAL C C 1
ATOM 10182 O O . VAL C 1 123 ? -12.351 70.107 -60.793 1.00 54.24 123 VAL C O 1
ATOM 10186 N N . SER C 1 124 ? -11.176 68.288 -60.176 1.00 60.32 124 SER C N 1
ATOM 10187 C CA . SER C 1 124 ? -12.276 67.607 -59.505 1.00 49.74 124 SER C CA 1
ATOM 10188 C C . SER C 1 124 ? -12.085 67.738 -58.004 1.00 43.62 124 SER C C 1
ATOM 10189 O O . SER C 1 124 ? -11.067 67.290 -57.478 1.00 46.56 124 SER C O 1
ATOM 10192 N N . TYR C 1 125 ? -13.038 68.352 -57.315 1.00 46.30 125 TYR C N 1
ATOM 10193 C CA . TYR C 1 125 ? -14.280 68.869 -57.878 1.00 52.77 125 TYR C CA 1
ATOM 10194 C C . TYR C 1 125 ? -14.322 70.418 -57.906 1.00 49.45 125 TYR C C 1
ATOM 10195 O O . TYR C 1 125 ? -14.907 71.032 -58.802 1.00 46.75 125 TYR C O 1
ATOM 10204 N N . ARG C 1 126 ? -13.722 71.031 -56.893 1.00 45.00 126 ARG C N 1
ATOM 10205 C CA . ARG C 1 126 ? -13.680 72.478 -56.764 1.00 47.96 126 ARG C CA 1
ATOM 10206 C C . ARG C 1 126 ? -12.244 72.863 -56.481 1.00 46.00 126 ARG C C 1
ATOM 10207 O O . ARG C 1 126 ? -11.466 72.051 -55.978 1.00 46.86 126 ARG C O 1
ATOM 10215 N N . CYS C 1 127 ? -11.870 74.080 -56.844 1.00 47.87 127 CYS C N 1
ATOM 10216 C CA . CYS C 1 127 ? -10.483 74.459 -56.611 1.00 50.33 127 CYS C CA 1
ATOM 10217 C C . CYS C 1 127 ? -10.367 75.969 -56.499 1.00 54.05 127 CYS C C 1
ATOM 10218 O O . CYS C 1 127 ? -11.311 76.718 -56.751 1.00 56.41 127 CYS C O 1
ATOM 10221 N N . ARG C 1 128 ? -9.186 76.387 -56.068 1.00 55.57 128 ARG C N 1
ATOM 10222 C CA . ARG C 1 128 ? -8.738 77.766 -56.030 1.00 54.87 128 ARG C CA 1
ATOM 10223 C C . ARG C 1 128 ? -7.309 77.754 -56.533 1.00 56.08 128 ARG C C 1
ATOM 10224 O O . ARG C 1 128 ? -6.493 76.962 -56.043 1.00 56.30 128 ARG C O 1
ATOM 10232 N N . VAL C 1 129 ? -7.016 78.597 -57.521 1.00 53.03 129 VAL C N 1
ATOM 10233 C CA . VAL C 1 129 ? -5.691 78.676 -58.118 1.00 57.39 129 VAL C CA 1
ATOM 10234 C C . VAL C 1 129 ? -4.987 79.886 -57.522 1.00 57.25 129 VAL C C 1
ATOM 10235 O O . VAL C 1 129 ? -5.583 80.965 -57.400 1.00 63.26 129 VAL C O 1
ATOM 10239 N N . TYR C 1 130 ? -3.738 79.701 -57.119 1.00 48.92 130 TYR C N 1
ATOM 10240 C CA . TYR C 1 130 ? -2.934 80.764 -56.534 1.00 52.36 130 TYR C CA 1
ATOM 10241 C C . TYR C 1 130 ? -1.636 80.834 -57.317 1.00 55.39 130 TYR C C 1
ATOM 10242 O O . TYR C 1 130 ? -0.878 79.858 -57.349 1.00 54.46 130 TYR C O 1
ATOM 10251 N N . LEU C 1 131 ? -1.382 81.978 -57.948 1.00 63.71 131 LEU C N 1
ATOM 10252 C CA . LEU C 1 131 ? -0.112 82.224 -58.619 1.00 62.02 131 LEU C CA 1
ATOM 10253 C C . LEU C 1 131 ? 0.677 83.222 -57.787 1.00 56.08 131 LEU C C 1
ATOM 10254 O O . LEU C 1 131 ? 0.177 84.304 -57.474 1.00 61.87 131 LEU C O 1
ATOM 10259 N N . ASN C 1 132 ? 1.887 82.841 -57.413 1.00 53.93 132 ASN C N 1
ATOM 10260 C CA . ASN C 1 132 ? 2.783 83.681 -56.622 1.00 64.90 132 ASN C CA 1
ATOM 10261 C C . ASN C 1 132 ? 2.061 84.368 -55.459 1.00 65.28 132 ASN C C 1
ATOM 10262 O O . ASN C 1 132 ? 2.013 85.593 -55.364 1.00 72.72 132 ASN C O 1
ATOM 10267 N N . GLY C 1 133 ? 1.489 83.557 -54.574 1.00 59.56 133 GLY C N 1
ATOM 10268 C CA . GLY C 1 133 ? 0.993 84.059 -53.312 1.00 57.24 133 GLY C CA 1
ATOM 10269 C C . GLY C 1 133 ? -0.365 84.716 -53.348 1.00 55.72 133 GLY C C 1
ATOM 10270 O O . GLY C 1 133 ? -0.820 85.221 -52.312 1.00 57.95 133 GLY C O 1
ATOM 10271 N N . ALA C 1 134 ? -1.041 84.721 -54.486 1.00 49.03 134 ALA C N 1
ATOM 10272 C CA . ALA C 1 134 ? -2.308 85.418 -54.560 1.00 52.74 134 ALA C CA 1
ATOM 10273 C C . ALA C 1 134 ? -3.312 84.574 -55.316 1.00 55.94 134 ALA C C 1
ATOM 10274 O O . ALA C 1 134 ? -2.971 83.933 -56.311 1.00 53.76 134 ALA C O 1
ATOM 10276 N N . GLU C 1 135 ? -4.549 84.583 -54.829 1.00 53.10 135 GLU C N 1
ATOM 10277 C CA . GLU C 1 135 ? -5.643 83.920 -55.518 1.00 55.38 135 GLU C CA 1
ATOM 10278 C C . GLU C 1 135 ? -5.907 84.602 -56.860 1.00 58.86 135 GLU C C 1
ATOM 10279 O O . GLU C 1 135 ? -5.940 85.830 -56.950 1.00 61.52 135 GLU C O 1
ATOM 10285 N N . ILE C 1 136 ? -6.087 83.806 -57.912 1.00 59.10 136 ILE C N 1
ATOM 10286 C CA . ILE C 1 136 ? -6.244 84.365 -59.253 1.00 55.51 136 ILE C CA 1
ATOM 10287 C C . ILE C 1 136 ? -7.482 83.804 -59.941 1.00 58.17 136 ILE C C 1
ATOM 10288 O O . ILE C 1 136 ? -7.837 84.240 -61.037 1.00 65.17 136 ILE C O 1
ATOM 10293 N N . GLY C 1 137 ? -8.144 82.839 -59.319 1.00 61.40 137 GLY C N 1
ATOM 10294 C CA . GLY C 1 137 ? -9.298 82.226 -59.943 1.00 59.37 137 GLY C CA 1
ATOM 10295 C C . GLY C 1 137 ? -9.782 81.025 -59.163 1.00 53.67 137 GLY C C 1
ATOM 10296 O O . GLY C 1 137 ? -9.190 80.617 -58.168 1.00 55.84 137 GLY C O 1
ATOM 10297 N N . SER C 1 138 ? -10.881 80.462 -59.652 1.00 56.92 138 SER C N 1
ATOM 10298 C CA . SER C 1 138 ? -11.534 79.349 -58.982 1.00 53.65 138 SER C CA 1
ATOM 10299 C C . SER C 1 138 ? -12.504 78.696 -59.947 1.00 55.87 138 SER C C 1
ATOM 10300 O O . SER C 1 138 ? -12.838 79.253 -60.992 1.00 55.94 138 SER C O 1
ATOM 10303 N N . HIS C 1 139 ? -12.975 77.512 -59.565 1.00 62.22 139 HIS C N 1
ATOM 10304 C CA . HIS C 1 139 ? -13.908 76.783 -60.403 1.00 51.68 139 HIS C CA 1
ATOM 10305 C C . HIS C 1 139 ? -14.563 75.679 -59.588 1.00 50.40 139 HIS C C 1
ATOM 10306 O O . HIS C 1 139 ? -14.022 75.205 -58.589 1.00 52.22 139 HIS C O 1
ATOM 10313 N N . GLU C 1 140 ? -15.730 75.264 -60.060 1.00 46.79 140 GLU C N 1
ATOM 10314 C CA . GLU C 1 140 ? -16.524 74.216 -59.452 1.00 50.96 140 GLU C CA 1
ATOM 10315 C C . GLU C 1 140 ? -17.085 73.344 -60.563 1.00 54.05 140 GLU C C 1
ATOM 10316 O O . GLU C 1 140 ? -17.530 73.865 -61.588 1.00 54.24 140 GLU C O 1
ATOM 10322 N N . GLY C 1 141 ? -17.063 72.020 -60.354 1.00 54.68 141 GLY C N 1
ATOM 10323 C CA . GLY C 1 141 ? -17.420 71.048 -61.375 1.00 48.45 141 GLY C CA 1
ATOM 10324 C C . GLY C 1 141 ? -16.202 70.340 -61.937 1.00 51.79 141 GLY C C 1
ATOM 10325 O O . GLY C 1 141 ? -15.338 70.987 -62.533 1.00 54.92 141 GLY C O 1
ATOM 10326 N N . GLY C 1 142 ? -16.115 69.020 -61.788 1.00 49.93 142 GLY C N 1
ATOM 10327 C CA . GLY C 1 142 ? -14.843 68.376 -62.038 1.00 49.80 142 GLY C CA 1
ATOM 10328 C C . GLY C 1 142 ? -14.640 67.755 -63.402 1.00 54.75 142 GLY C C 1
ATOM 10329 O O . GLY C 1 142 ? -13.689 66.981 -63.569 1.00 54.22 142 GLY C O 1
ATOM 10330 N N . PHE C 1 143 ? -15.493 68.071 -64.388 1.00 52.36 143 PHE C N 1
ATOM 10331 C CA . PHE C 1 143 ? -15.423 67.464 -65.710 1.00 52.01 143 PHE C CA 1
ATOM 10332 C C . PHE C 1 143 ? -15.421 68.475 -66.842 1.00 56.01 143 PHE C C 1
ATOM 10333 O O . PHE C 1 143 ? -15.440 68.063 -68.005 1.00 54.08 143 PHE C O 1
ATOM 10341 N N . THR C 1 144 ? -15.420 69.776 -66.547 1.00 62.15 144 THR C N 1
ATOM 10342 C CA . THR C 1 144 ? -15.450 70.793 -67.591 1.00 56.04 144 THR C CA 1
ATOM 10343 C C . THR C 1 144 ? -14.256 71.738 -67.478 1.00 54.35 144 THR C C 1
ATOM 10344 O O . THR C 1 144 ? -13.805 72.052 -66.372 1.00 58.39 144 THR C O 1
ATOM 10348 N N . PRO C 1 145 ? -13.745 72.231 -68.601 1.00 54.96 145 PRO C N 1
ATOM 10349 C CA . PRO C 1 145 ? -12.523 73.038 -68.571 1.00 53.89 145 PRO C CA 1
ATOM 10350 C C . PRO C 1 145 ? -12.763 74.480 -68.130 1.00 56.38 145 PRO C C 1
ATOM 10351 O O . PRO C 1 145 ? -13.892 74.996 -68.119 1.00 50.68 145 PRO C O 1
ATOM 10355 N N . PHE C 1 146 ? -11.654 75.133 -67.767 1.00 49.88 146 PHE C N 1
ATOM 10356 C CA . PHE C 1 146 ? -11.692 76.528 -67.340 1.00 53.65 146 PHE C CA 1
ATOM 10357 C C . PHE C 1 146 ? -10.301 77.131 -67.501 1.00 52.09 146 PHE C C 1
ATOM 10358 O O . PHE C 1 146 ? -9.297 76.420 -67.576 1.00 55.19 146 PHE C O 1
ATOM 10366 N N . GLN C 1 147 ? -10.257 78.458 -67.582 1.00 55.19 147 GLN C N 1
ATOM 10367 C CA . GLN C 1 147 ? -9.013 79.158 -67.861 1.00 57.10 147 GLN C CA 1
ATOM 10368 C C . GLN C 1 147 ? -8.953 80.459 -67.076 1.00 57.93 147 GLN C C 1
ATOM 10369 O O . GLN C 1 147 ? -9.978 81.068 -66.761 1.00 55.55 147 GLN C O 1
ATOM 10375 N N . ILE C 1 148 ? -7.727 80.856 -66.744 1.00 57.66 148 ILE C N 1
ATOM 10376 C CA . ILE C 1 148 ? -7.422 82.135 -66.126 1.00 53.44 148 ILE C CA 1
ATOM 10377 C C . ILE C 1 148 ? -6.335 82.802 -66.962 1.00 62.85 148 ILE C C 1
ATOM 10378 O O . ILE C 1 148 ? -5.387 82.134 -67.389 1.00 62.50 148 ILE C O 1
ATOM 10383 N N . GLU C 1 149 ? -6.486 84.105 -67.233 1.00 58.43 149 GLU C N 1
ATOM 10384 C CA . GLU C 1 149 ? -5.450 84.851 -67.938 1.00 59.18 149 GLU C CA 1
ATOM 10385 C C . GLU C 1 149 ? -4.375 85.304 -66.959 1.00 66.28 149 GLU C C 1
ATOM 10386 O O . GLU C 1 149 ? -4.664 85.650 -65.808 1.00 66.61 149 GLU C O 1
ATOM 10392 N N . VAL C 1 150 ? -3.125 85.292 -67.415 1.00 62.84 150 VAL C N 1
ATOM 10393 C CA . VAL C 1 150 ? -2.010 85.669 -66.554 1.00 66.70 150 VAL C CA 1
ATOM 10394 C C . VAL C 1 150 ? -1.011 86.560 -67.288 1.00 75.05 150 VAL C C 1
ATOM 10395 O O . VAL C 1 150 ? 0.175 86.579 -66.937 1.00 75.49 150 VAL C O 1
ATOM 10399 N N . THR C 1 151 ? -1.480 87.304 -68.302 1.00 75.28 151 THR C N 1
ATOM 10400 C CA . THR C 1 151 ? -0.583 88.125 -69.112 1.00 70.89 151 THR C CA 1
ATOM 10401 C C . THR C 1 151 ? 0.142 89.145 -68.253 1.00 69.35 151 THR C C 1
ATOM 10402 O O . THR C 1 151 ? 1.369 89.278 -68.328 1.00 72.30 151 THR C O 1
ATOM 10406 N N . ASP C 1 152 ? -0.612 89.877 -67.433 1.00 69.48 152 ASP C N 1
ATOM 10407 C CA . ASP C 1 152 ? -0.089 90.859 -66.488 1.00 80.83 152 ASP C CA 1
ATOM 10408 C C . ASP C 1 152 ? 0.175 90.268 -65.108 1.00 82.12 152 ASP C C 1
ATOM 10409 O O . ASP C 1 152 ? 0.280 91.019 -64.130 1.00 80.70 152 ASP C O 1
ATOM 10414 N N . LEU C 1 153 ? 0.246 88.949 -64.999 1.00 78.45 153 LEU C N 1
ATOM 10415 C CA . LEU C 1 153 ? 0.426 88.288 -63.719 1.00 74.01 153 LEU C CA 1
ATOM 10416 C C . LEU C 1 153 ? 1.719 87.496 -63.649 1.00 74.65 153 LEU C C 1
ATOM 10417 O O . LEU C 1 153 ? 2.266 87.329 -62.558 1.00 71.96 153 LEU C O 1
ATOM 10422 N N . LEU C 1 154 ? 2.236 87.033 -64.787 1.00 71.91 154 LEU C N 1
ATOM 10423 C CA . LEU C 1 154 ? 3.475 86.267 -64.803 1.00 70.41 154 LEU C CA 1
ATOM 10424 C C . LEU C 1 154 ? 4.648 87.148 -64.415 1.00 75.96 154 LEU C C 1
ATOM 10425 O O . LEU C 1 154 ? 4.902 88.168 -65.064 1.00 81.91 154 LEU C O 1
ATOM 10430 N N . ASN C 1 155 ? 5.363 86.763 -63.364 1.00 70.01 155 ASN C N 1
ATOM 10431 C CA . ASN C 1 155 ? 6.728 87.235 -63.206 1.00 73.66 155 ASN C CA 1
ATOM 10432 C C . ASN C 1 155 ? 7.599 86.637 -64.303 1.00 77.12 155 ASN C C 1
ATOM 10433 O O . ASN C 1 155 ? 7.365 85.519 -64.764 1.00 76.30 155 ASN C O 1
ATOM 10438 N N . GLU C 1 156 ? 8.602 87.400 -64.736 1.00 77.54 156 GLU C N 1
ATOM 10439 C CA . GLU C 1 156 ? 9.567 86.875 -65.695 1.00 81.80 156 GLU C CA 1
ATOM 10440 C C . GLU C 1 156 ? 10.481 85.852 -65.028 1.00 81.04 156 GLU C C 1
ATOM 10441 O O . GLU C 1 156 ? 10.953 86.053 -63.905 1.00 83.16 156 GLU C O 1
ATOM 10447 N N . GLY C 1 157 ? 10.739 84.755 -65.731 1.00 83.19 157 GLY C N 1
ATOM 10448 C CA . GLY C 1 157 ? 11.521 83.672 -65.150 1.00 80.30 157 GLY C CA 1
ATOM 10449 C C . GLY C 1 157 ? 10.653 82.811 -64.257 1.00 79.15 157 GLY C C 1
ATOM 10450 O O . GLY C 1 157 ? 9.546 82.426 -64.646 1.00 74.61 157 GLY C O 1
ATOM 10451 N N . GLU C 1 158 ? 11.135 82.544 -63.038 1.00 75.92 158 GLU C N 1
ATOM 10452 C CA . GLU C 1 158 ? 10.513 81.555 -62.161 1.00 77.15 158 GLU C CA 1
ATOM 10453 C C . GLU C 1 158 ? 9.148 82.022 -61.665 1.00 77.15 158 GLU C C 1
ATOM 10454 O O . GLU C 1 158 ? 9.008 83.141 -61.161 1.00 74.67 158 GLU C O 1
ATOM 10460 N N . ASN C 1 159 ? 8.145 81.145 -61.786 1.00 71.49 159 ASN C N 1
ATOM 10461 C CA . ASN C 1 159 ? 6.838 81.339 -61.171 1.00 75.09 159 ASN C CA 1
ATOM 10462 C C . ASN C 1 159 ? 6.478 80.163 -60.259 1.00 73.36 159 ASN C C 1
ATOM 10463 O O . ASN C 1 159 ? 6.999 79.050 -60.392 1.00 67.80 159 ASN C O 1
ATOM 10468 N N . PHE C 1 160 ? 5.567 80.422 -59.321 1.00 65.32 160 PHE C N 1
ATOM 10469 C CA . PHE C 1 160 ? 5.109 79.413 -58.374 1.00 60.18 160 PHE C CA 1
ATOM 10470 C C . PHE C 1 160 ? 3.593 79.311 -58.445 1.00 60.34 160 PHE C C 1
ATOM 10471 O O . PHE C 1 160 ? 2.894 80.284 -58.154 1.00 59.47 160 PHE C O 1
ATOM 10479 N N . ILE C 1 161 ? 3.082 78.139 -58.821 1.00 60.64 161 ILE C N 1
ATOM 10480 C CA . ILE C 1 161 ? 1.644 77.901 -58.935 1.00 57.72 161 ILE C CA 1
ATOM 10481 C C . ILE C 1 161 ? 1.222 76.877 -57.883 1.00 60.72 161 ILE C C 1
ATOM 10482 O O . ILE C 1 161 ? 1.827 75.803 -57.770 1.00 57.15 161 ILE C O 1
ATOM 10487 N N . ALA C 1 162 ? 0.206 77.225 -57.088 1.00 59.27 162 ALA C N 1
ATOM 10488 C CA . ALA C 1 162 ? -0.282 76.367 -56.013 1.00 52.27 162 ALA C CA 1
ATOM 10489 C C . ALA C 1 162 ? -1.803 76.320 -56.064 1.00 55.71 162 ALA C C 1
ATOM 10490 O O . ALA C 1 162 ? -2.463 77.366 -56.055 1.00 53.73 162 ALA C O 1
ATOM 10492 N N . ILE C 1 163 ? -2.363 75.111 -56.121 1.00 51.20 163 ILE C N 1
ATOM 10493 C CA . ILE C 1 163 ? -3.799 74.934 -56.298 1.00 51.23 163 ILE C CA 1
ATOM 10494 C C . ILE C 1 163 ? -4.338 74.128 -55.133 1.00 51.16 163 ILE C C 1
ATOM 10495 O O . ILE C 1 163 ? -3.739 73.123 -54.739 1.00 55.61 163 ILE C O 1
ATOM 10500 N N . GLU C 1 164 ? -5.478 74.544 -54.591 1.00 53.44 164 GLU C N 1
ATOM 10501 C CA . GLU C 1 164 ? -6.153 73.744 -53.574 1.00 55.24 164 GLU C CA 1
ATOM 10502 C C . GLU C 1 164 ? -7.344 73.035 -54.224 1.00 50.66 164 GLU C C 1
ATOM 10503 O O . GLU C 1 164 ? -8.332 73.664 -54.606 1.00 48.48 164 GLU C O 1
ATOM 10509 N N . VAL C 1 165 ? -7.212 71.722 -54.391 1.00 51.10 165 VAL C N 1
ATOM 10510 C CA . VAL C 1 165 ? -8.216 70.864 -55.008 1.00 42.78 165 VAL C CA 1
ATOM 10511 C C . VAL C 1 165 ? -9.045 70.222 -53.909 1.00 44.57 165 VAL C C 1
ATOM 10512 O O . VAL C 1 165 ? -8.500 69.695 -52.929 1.00 49.74 165 VAL C O 1
ATOM 10516 N N . ASN C 1 166 ? -10.355 70.236 -54.066 1.00 40.70 166 ASN C N 1
ATOM 10517 C CA . ASN C 1 166 ? -11.216 69.699 -53.028 1.00 42.51 166 ASN C CA 1
ATOM 10518 C C . ASN C 1 166 ? -12.295 68.847 -53.687 1.00 45.11 166 ASN C C 1
ATOM 10519 O O . ASN C 1 166 ? -12.801 69.200 -54.757 1.00 48.20 166 ASN C O 1
ATOM 10524 N N . ASN C 1 167 ? -12.620 67.696 -53.072 1.00 39.21 167 ASN C N 1
ATOM 10525 C CA . ASN C 1 167 ? -13.674 66.843 -53.605 1.00 40.05 167 ASN C CA 1
ATOM 10526 C C . ASN C 1 167 ? -14.694 66.481 -52.543 1.00 40.28 167 ASN C C 1
ATOM 10527 O O . ASN C 1 167 ? -15.355 65.454 -52.661 1.00 46.42 167 ASN C O 1
ATOM 10532 N N . ARG C 1 168 ? -14.853 67.314 -51.520 1.00 46.29 168 ARG C N 1
ATOM 10533 C CA . ARG C 1 168 ? -15.871 67.060 -50.514 1.00 42.12 168 ARG C CA 1
ATOM 10534 C C . ARG C 1 168 ? -17.250 67.084 -51.154 1.00 46.23 168 ARG C C 1
ATOM 10535 O O . ARG C 1 168 ? -17.584 67.995 -51.916 1.00 43.66 168 ARG C O 1
ATOM 10543 N N . ARG C 1 169 ? -18.037 66.062 -50.845 1.00 46.63 169 ARG C N 1
ATOM 10544 C CA . ARG C 1 169 ? -19.404 65.946 -51.326 1.00 48.13 169 ARG C CA 1
ATOM 10545 C C . ARG C 1 169 ? -20.318 66.842 -50.496 1.00 45.79 169 ARG C C 1
ATOM 10546 O O . ARG C 1 169 ? -20.199 66.896 -49.268 1.00 48.19 169 ARG C O 1
ATOM 10554 N N . THR C 1 170 ? -21.213 67.567 -51.173 1.00 51.39 170 THR C N 1
ATOM 10555 C CA . THR C 1 170 ? -22.161 68.478 -50.533 1.00 49.25 170 THR C CA 1
ATOM 10556 C C . THR C 1 170 ? -23.517 68.313 -51.210 1.00 51.83 170 THR C C 1
ATOM 10557 O O . THR C 1 170 ? -23.592 67.881 -52.364 1.00 53.35 170 THR C O 1
ATOM 10561 N N . LYS C 1 171 ? -24.595 68.627 -50.472 1.00 59.62 171 LYS C N 1
ATOM 10562 C CA . LYS C 1 171 ? -25.962 68.426 -50.968 1.00 53.99 171 LYS C CA 1
ATOM 10563 C C . LYS C 1 171 ? -26.294 69.299 -52.168 1.00 56.27 171 LYS C C 1
ATOM 10564 O O . LYS C 1 171 ? -27.323 69.068 -52.813 1.00 59.33 171 LYS C O 1
ATOM 10570 N N . ASP C 1 172 ? -25.458 70.284 -52.486 1.00 54.51 172 ASP C N 1
ATOM 10571 C CA . ASP C 1 172 ? -25.785 71.291 -53.486 1.00 63.04 172 ASP C CA 1
ATOM 10572 C C . ASP C 1 172 ? -24.873 71.226 -54.699 1.00 65.35 172 ASP C C 1
ATOM 10573 O O . ASP C 1 172 ? -24.760 72.215 -55.423 1.00 66.74 172 ASP C O 1
ATOM 10578 N N . ALA C 1 173 ? -24.189 70.110 -54.918 1.00 60.10 173 ALA C N 1
ATOM 10579 C CA . ALA C 1 173 ? -23.232 70.019 -56.009 1.00 60.08 173 ALA C CA 1
ATOM 10580 C C . ALA C 1 173 ? -23.787 69.167 -57.143 1.00 56.19 173 ALA C C 1
ATOM 10581 O O . ALA C 1 173 ? -24.846 68.544 -57.044 1.00 58.40 173 ALA C O 1
ATOM 10583 N N . ILE C 1 174 ? -23.048 69.138 -58.238 1.00 51.99 174 ILE C N 1
ATOM 10584 C CA . ILE C 1 174 ? -23.366 68.198 -59.306 1.00 55.58 174 ILE C CA 1
ATOM 10585 C C . ILE C 1 174 ? -22.107 67.388 -59.575 1.00 51.73 174 ILE C C 1
ATOM 10586 O O . ILE C 1 174 ? -21.120 67.938 -60.093 1.00 52.78 174 ILE C O 1
ATOM 10591 N N . PRO C 1 175 ? -22.077 66.093 -59.193 1.00 47.16 175 PRO C N 1
ATOM 10592 C CA . PRO C 1 175 ? -23.178 65.427 -58.481 1.00 44.62 175 PRO C CA 1
ATOM 10593 C C . PRO C 1 175 ? -23.219 65.718 -56.980 1.00 48.76 175 PRO C C 1
ATOM 10594 O O . PRO C 1 175 ? -22.338 66.379 -56.440 1.00 51.26 175 PRO C O 1
ATOM 10598 N N . ALA C 1 176 ? -24.245 65.220 -56.298 1.00 51.88 176 ALA C N 1
ATOM 10599 C CA . ALA C 1 176 ? -24.456 65.611 -54.907 1.00 50.14 176 ALA C CA 1
ATOM 10600 C C . ALA C 1 176 ? -23.784 64.625 -53.961 1.00 45.85 176 ALA C C 1
ATOM 10601 O O . ALA C 1 176 ? -22.610 64.297 -54.125 1.00 46.14 176 ALA C O 1
ATOM 10603 N N . MET C 1 177 ? -24.521 64.134 -52.977 1.00 43.92 177 MET C N 1
ATOM 10604 C CA . MET C 1 177 ? -23.892 63.359 -51.916 1.00 45.91 177 MET C CA 1
ATOM 10605 C C . MET C 1 177 ? -23.639 61.900 -52.326 1.00 46.74 177 MET C C 1
ATOM 10606 O O . MET C 1 177 ? -22.710 61.264 -51.805 1.00 47.99 177 MET C O 1
ATOM 10611 N N . SER C 1 178 ? -24.421 61.366 -53.255 1.00 39.66 178 SER C N 1
ATOM 10612 C CA . SER C 1 178 ? -24.287 59.977 -53.653 1.00 40.71 178 SER C CA 1
ATOM 10613 C C . SER C 1 178 ? -24.349 59.840 -55.172 1.00 40.88 178 SER C C 1
ATOM 10614 O O . SER C 1 178 ? -25.090 60.549 -55.839 1.00 49.10 178 SER C O 1
ATOM 10617 N N . PHE C 1 179 ? -23.570 58.920 -55.713 1.00 42.11 179 PHE C N 1
ATOM 10618 C CA . PHE C 1 179 ? -23.519 58.669 -57.138 1.00 38.39 179 PHE C CA 1
ATOM 10619 C C . PHE C 1 179 ? -22.738 57.384 -57.342 1.00 43.10 179 PHE C C 1
ATOM 10620 O O . PHE C 1 179 ? -21.873 57.040 -56.533 1.00 43.42 179 PHE C O 1
ATOM 10628 N N . ASP C 1 180 ? -23.057 56.679 -58.422 1.00 41.57 180 ASP C N 1
ATOM 10629 C CA . ASP C 1 180 ? -22.549 55.335 -58.641 1.00 37.98 180 ASP C CA 1
ATOM 10630 C C . ASP C 1 180 ? -21.213 55.349 -59.383 1.00 42.00 180 ASP C C 1
ATOM 10631 O O . ASP C 1 180 ? -21.003 54.668 -60.380 1.00 41.53 180 ASP C O 1
ATOM 10636 N N . TRP C 1 181 ? -20.277 56.131 -58.868 1.00 39.81 181 TRP C N 1
ATOM 10637 C CA . TRP C 1 181 ? -18.911 56.054 -59.353 1.00 40.59 181 TRP C CA 1
ATOM 10638 C C . TRP C 1 181 ? -18.010 56.634 -58.274 1.00 43.12 181 TRP C C 1
ATOM 10639 O O . TRP C 1 181 ? -18.475 57.215 -57.295 1.00 44.49 181 TRP C O 1
ATOM 10650 N N . TRP C 1 182 ? -16.714 56.436 -58.441 1.00 43.36 182 TRP C N 1
ATOM 10651 C CA . TRP C 1 182 ? -15.778 56.830 -57.396 1.00 44.83 182 TRP C CA 1
ATOM 10652 C C . TRP C 1 182 ? -15.584 58.335 -57.410 1.00 47.42 182 TRP C C 1
ATOM 10653 O O . TRP C 1 182 ? -15.595 58.976 -58.473 1.00 43.90 182 TRP C O 1
ATOM 10664 N N . ASN C 1 183 ? -15.417 58.892 -56.213 1.00 44.60 183 ASN C N 1
ATOM 10665 C CA . ASN C 1 183 ? -15.162 60.315 -56.055 1.00 43.84 183 ASN C CA 1
ATOM 10666 C C . ASN C 1 183 ? -13.669 60.596 -56.251 1.00 43.06 183 ASN C C 1
ATOM 10667 O O . ASN C 1 183 ? -12.921 60.885 -55.318 1.00 40.97 183 ASN C O 1
ATOM 10672 N N . TYR C 1 184 ? -13.232 60.494 -57.501 1.00 39.82 184 TYR C N 1
ATOM 10673 C CA . TYR C 1 184 ? -11.849 60.827 -57.810 1.00 41.71 184 TYR C CA 1
ATOM 10674 C C . TYR C 1 184 ? -11.637 62.325 -57.636 1.00 42.47 184 TYR C C 1
ATOM 10675 O O . TYR C 1 184 ? -12.417 63.141 -58.145 1.00 42.60 184 TYR C O 1
ATOM 10684 N N . GLY C 1 185 ? -10.590 62.684 -56.897 1.00 44.09 185 GLY C N 1
ATOM 10685 C CA . GLY C 1 185 ? -10.182 64.063 -56.768 1.00 38.20 185 GLY C CA 1
ATOM 10686 C C . GLY C 1 185 ? -8.903 64.287 -57.530 1.00 39.73 185 GLY C C 1
ATOM 10687 O O . GLY C 1 185 ? -8.193 63.324 -57.829 1.00 37.02 185 GLY C O 1
ATOM 10688 N N . GLY C 1 186 ? -8.604 65.551 -57.865 1.00 48.58 186 GLY C N 1
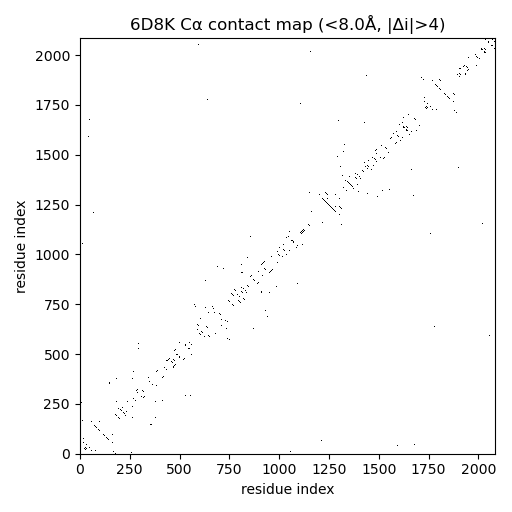ATOM 10689 C CA . GLY C 1 186 ? -7.306 65.970 -58.352 1.00 42.40 186 GLY C CA 1
ATOM 10690 C C . GLY C 1 186 ? -7.389 66.781 -59.626 1.00 45.99 186 GLY C C 1
ATOM 10691 O O . GLY C 1 186 ? -8.469 67.118 -60.127 1.00 48.63 186 GLY C O 1
ATOM 10692 N N . ILE C 1 187 ? -6.211 67.127 -60.141 1.00 51.98 187 ILE C N 1
ATOM 10693 C CA . ILE C 1 187 ? -6.068 67.752 -61.446 1.00 50.07 187 ILE C CA 1
ATOM 10694 C C . ILE C 1 187 ? -6.145 66.622 -62.458 1.00 53.48 187 ILE C C 1
ATOM 10695 O O . ILE C 1 187 ? -5.130 65.984 -62.775 1.00 49.57 187 ILE C O 1
ATOM 10700 N N . THR C 1 188 ? -7.347 66.350 -62.959 1.00 51.18 188 THR C N 1
ATOM 10701 C CA . THR C 1 188 ? -7.568 65.109 -63.687 1.00 53.61 188 THR C CA 1
ATOM 10702 C C . THR C 1 188 ? -7.330 65.221 -65.191 1.00 55.72 188 THR C C 1
ATOM 10703 O O . THR C 1 188 ? -7.463 64.206 -65.884 1.00 56.52 188 THR C O 1
ATOM 10707 N N . ARG C 1 189 ? -6.941 66.398 -65.706 1.00 54.39 189 ARG C N 1
ATOM 10708 C CA . ARG C 1 189 ? -6.665 66.578 -67.137 1.00 52.72 189 ARG C CA 1
ATOM 10709 C C . ARG C 1 189 ? -5.502 67.556 -67.311 1.00 45.85 189 ARG C C 1
ATOM 10710 O O . ARG C 1 189 ? -4.930 68.044 -66.341 1.00 56.48 189 ARG C O 1
ATOM 10718 N N . ASP C 1 190 ? -5.152 67.842 -68.559 1.00 46.54 190 ASP C N 1
ATOM 10719 C CA . ASP C 1 190 ? -3.942 68.616 -68.851 1.00 59.03 190 ASP C CA 1
ATOM 10720 C C . ASP C 1 190 ? -3.984 70.007 -68.236 1.00 53.37 190 ASP C C 1
ATOM 10721 O O . ASP C 1 190 ? -5.030 70.665 -68.213 1.00 50.93 190 ASP C O 1
ATOM 10726 N N . VAL C 1 191 ? -2.821 70.456 -67.773 1.00 50.98 191 VAL C N 1
ATOM 10727 C CA . VAL C 1 191 ? -2.597 71.839 -67.363 1.00 56.61 191 VAL C CA 1
ATOM 10728 C C . VAL C 1 191 ? -1.790 72.515 -68.459 1.00 61.70 191 VAL C C 1
ATOM 10729 O O . VAL C 1 191 ? -0.638 72.131 -68.720 1.00 59.66 191 VAL C O 1
ATOM 10733 N N . LEU C 1 192 ? -2.386 73.529 -69.082 1.00 57.37 192 LEU C N 1
ATOM 10734 C CA . LEU C 1 192 ? -1.811 74.166 -70.252 1.00 64.33 192 LEU C CA 1
ATOM 10735 C C . LEU C 1 192 ? -1.607 75.662 -70.034 1.00 70.89 192 LEU C C 1
ATOM 10736 O O . LEU C 1 192 ? -2.453 76.344 -69.436 1.00 65.15 192 LEU C O 1
ATOM 10741 N N . LEU C 1 193 ? -0.452 76.151 -70.497 1.00 70.32 193 LEU C N 1
ATOM 10742 C CA . LEU C 1 193 ? -0.192 77.575 -70.683 1.00 69.53 193 LEU C CA 1
ATOM 10743 C C . LEU C 1 193 ? -0.399 77.896 -72.161 1.00 69.39 193 LEU C C 1
ATOM 10744 O O . LEU C 1 193 ? 0.294 77.349 -73.030 1.00 67.65 193 LEU C O 1
ATOM 10749 N N . VAL C 1 194 ? -1.369 78.748 -72.435 1.00 66.35 194 VAL C N 1
ATOM 10750 C CA . VAL C 1 194 ? -1.747 79.144 -73.783 1.00 70.41 194 VAL C CA 1
ATOM 10751 C C . VAL C 1 194 ? -1.153 80.514 -74.069 1.00 70.34 194 VAL C C 1
ATOM 10752 O O . VAL C 1 194 ? -1.137 81.384 -73.188 1.00 67.11 194 VAL C O 1
ATOM 10756 N N . THR C 1 195 ? -0.641 80.704 -75.289 1.00 71.00 195 THR C N 1
ATOM 10757 C CA . THR C 1 195 ? -0.204 82.014 -75.764 1.00 71.60 195 THR C CA 1
ATOM 10758 C C . THR C 1 195 ? -1.034 82.405 -76.975 1.00 72.06 195 THR C C 1
ATOM 10759 O O . THR C 1 195 ? -1.148 81.631 -77.934 1.00 75.51 195 THR C O 1
ATOM 10763 N N . THR C 1 196 ? -1.617 83.595 -76.930 1.00 77.68 196 THR C N 1
ATOM 10764 C CA . THR C 1 196 ? -2.405 84.118 -78.034 1.00 79.66 196 THR C CA 1
ATOM 10765 C C . THR C 1 196 ? -1.944 85.525 -78.375 1.00 80.80 196 THR C C 1
ATOM 10766 O O . THR C 1 196 ? -1.486 86.259 -77.494 1.00 77.78 196 THR C O 1
ATOM 10770 N N . PRO C 1 197 ? -2.073 85.937 -79.637 1.00 84.07 197 PRO C N 1
ATOM 10771 C CA . PRO C 1 197 ? -1.824 87.340 -79.980 1.00 81.10 197 PRO C CA 1
ATOM 10772 C C . PRO C 1 197 ? -2.836 88.241 -79.292 1.00 82.36 197 PRO C C 1
ATOM 10773 O O . PRO C 1 197 ? -3.920 87.806 -78.897 1.00 82.80 197 PRO C O 1
ATOM 10777 N N . GLN C 1 198 ? -2.470 89.521 -79.169 1.00 81.75 198 GLN C N 1
ATOM 10778 C CA . GLN C 1 198 ? -3.209 90.419 -78.290 1.00 79.08 198 GLN C CA 1
ATOM 10779 C C . GLN C 1 198 ? -4.689 90.472 -78.639 1.00 73.91 198 GLN C C 1
ATOM 10780 O O . GLN C 1 198 ? -5.531 90.631 -77.752 1.00 75.34 198 GLN C O 1
ATOM 10786 N N . THR C 1 199 ? -5.035 90.303 -79.906 1.00 80.22 199 THR C N 1
ATOM 10787 C CA . THR C 1 199 ? -6.434 90.203 -80.306 1.00 81.76 199 THR C CA 1
ATOM 10788 C C . THR C 1 199 ? -6.608 88.903 -81.077 1.00 82.73 199 THR C C 1
ATOM 10789 O O . THR C 1 199 ? -6.148 88.783 -82.217 1.00 84.23 199 THR C O 1
ATOM 10793 N N . TYR C 1 200 ? -7.269 87.933 -80.456 1.00 78.14 200 TYR C N 1
ATOM 10794 C CA . TYR C 1 200 ? -7.290 86.566 -80.946 1.00 81.78 200 TYR C CA 1
ATOM 10795 C C . TYR C 1 200 ? -8.708 86.158 -81.319 1.00 79.10 200 TYR C C 1
ATOM 10796 O O . TYR C 1 200 ? -9.688 86.833 -80.987 1.00 81.97 200 TYR C O 1
ATOM 10805 N N . LEU C 1 201 ? -8.794 85.042 -82.039 1.00 74.57 201 LEU C N 1
ATOM 10806 C CA . LEU C 1 201 ? -10.069 84.372 -82.248 1.00 79.64 201 LEU C CA 1
ATOM 10807 C C . LEU C 1 201 ? -10.486 83.692 -80.952 1.00 82.17 201 LEU C C 1
ATOM 10808 O O . LEU C 1 201 ? -9.788 82.795 -80.463 1.00 78.71 201 LEU C O 1
ATOM 10813 N N . GLU C 1 202 ? -11.609 84.130 -80.383 1.00 80.12 202 GLU C N 1
ATOM 10814 C CA . GLU C 1 202 ? -12.075 83.581 -79.117 1.00 77.24 202 GLU C CA 1
ATOM 10815 C C . GLU C 1 202 ? -12.805 82.272 -79.382 1.00 76.53 202 GLU C C 1
ATOM 10816 O O . GLU C 1 202 ? -12.224 81.184 -79.281 1.00 71.09 202 GLU C O 1
ATOM 10822 N N . ASP C 1 203 ? -14.072 82.377 -79.749 1.00 80.79 203 ASP C N 1
ATOM 10823 C CA . ASP C 1 203 ? -14.932 81.243 -80.028 1.00 77.86 203 ASP C CA 1
ATOM 10824 C C . ASP C 1 203 ? -15.307 81.218 -81.510 1.00 78.08 203 ASP C C 1
ATOM 10825 O O . ASP C 1 203 ? -15.281 82.238 -82.204 1.00 74.81 203 ASP C O 1
ATOM 10830 N N . TYR C 1 204 ? -15.648 80.031 -82.003 1.00 75.56 204 TYR C N 1
ATOM 10831 C CA . TYR C 1 204 ? -16.326 79.950 -83.285 1.00 74.94 204 TYR C CA 1
ATOM 10832 C C . TYR C 1 204 ? -17.186 78.702 -83.316 1.00 77.80 204 TYR C C 1
ATOM 10833 O O . TYR C 1 204 ? -16.946 77.742 -82.583 1.00 83.01 204 TYR C O 1
ATOM 10842 N N . PHE C 1 205 ? -18.199 78.733 -84.178 1.00 72.71 205 PHE C N 1
ATOM 10843 C CA . PHE C 1 205 ? -19.142 77.632 -84.317 1.00 68.69 205 PHE C CA 1
ATOM 10844 C C . PHE C 1 205 ? -19.351 77.413 -85.812 1.00 75.82 205 PHE C C 1
ATOM 10845 O O . PHE C 1 205 ? -20.113 78.153 -86.444 1.00 72.96 205 PHE C O 1
ATOM 10853 N N . ILE C 1 206 ? -18.677 76.399 -86.366 1.00 76.18 206 ILE C N 1
ATOM 10854 C CA . ILE C 1 206 ? -18.662 76.117 -87.805 1.00 75.07 206 ILE C CA 1
ATOM 10855 C C . ILE C 1 206 ? -19.199 74.706 -88.018 1.00 72.09 206 ILE C C 1
ATOM 10856 O O . ILE C 1 206 ? -18.463 73.716 -87.915 1.00 71.84 206 ILE C O 1
ATOM 10861 N N . GLN C 1 207 ? -20.481 74.604 -88.339 1.00 73.21 207 GLN C N 1
ATOM 10862 C CA . GLN C 1 207 ? -21.113 73.305 -88.480 1.00 79.61 207 GLN C CA 1
ATOM 10863 C C . GLN C 1 207 ? -22.212 73.396 -89.529 1.00 89.64 207 GLN C C 1
ATOM 10864 O O . GLN C 1 207 ? -22.648 74.481 -89.931 1.00 89.52 207 GLN C O 1
ATOM 10870 N N . LEU C 1 208 ? -22.658 72.227 -89.957 1.00 84.09 208 LEU C N 1
ATOM 10871 C CA . LEU C 1 208 ? -23.654 72.098 -91.000 1.00 80.53 208 LEU C CA 1
ATOM 10872 C C . LEU C 1 208 ? -25.047 72.207 -90.394 1.00 80.21 208 LEU C C 1
ATOM 10873 O O . LEU C 1 208 ? -25.295 71.719 -89.291 1.00 96.64 208 LEU C O 1
ATOM 10878 N N . ASP C 1 209 ? -25.951 72.847 -91.129 1.00 84.21 209 ASP C N 1
ATOM 10879 C CA . ASP C 1 209 ? -27.274 73.201 -90.630 1.00 91.11 209 ASP C CA 1
ATOM 10880 C C . ASP C 1 209 ? -28.056 71.960 -90.174 1.00 94.31 209 ASP C C 1
ATOM 10881 O O . ASP C 1 209 ? -27.761 70.825 -90.560 1.00 91.37 209 ASP C O 1
ATOM 10886 N N . LYS C 1 210 ? -29.084 72.199 -89.349 1.00 95.44 210 LYS C N 1
ATOM 10887 C CA . LYS C 1 210 ? -29.780 71.111 -88.657 1.00 89.53 210 LYS C CA 1
ATOM 10888 C C . LYS C 1 210 ? -30.339 70.077 -89.633 1.00 92.52 210 LYS C C 1
ATOM 10889 O O . LYS C 1 210 ? -29.922 68.912 -89.630 1.00 90.33 210 LYS C O 1
ATOM 10895 N N . GLU C 1 211 ? -31.306 70.474 -90.462 1.00 95.68 211 GLU C N 1
ATOM 10896 C CA . GLU C 1 211 ? -31.988 69.515 -91.319 1.00 95.26 211 GLU C CA 1
ATOM 10897 C C . GLU C 1 211 ? -31.458 69.482 -92.748 1.00 95.51 211 GLU C C 1
ATOM 10898 O O . GLU C 1 211 ? -31.764 68.529 -93.472 1.00 94.63 211 GLU C O 1
ATOM 10904 N N . SER C 1 212 ? -30.635 70.476 -93.166 1.00 90.75 212 SER C N 1
ATOM 10905 C CA . SER C 1 212 ? -30.230 70.596 -94.561 1.00 90.60 212 SER C CA 1
ATOM 10906 C C . SER C 1 212 ? -28.773 70.195 -94.766 1.00 92.36 212 SER C C 1
ATOM 10907 O O . SER C 1 212 ? -27.913 70.590 -93.974 1.00 87.36 212 SER C O 1
ATOM 10910 N N . PRO C 1 213 ? -28.465 69.436 -95.826 1.00 94.75 213 PRO C N 1
ATOM 10911 C CA . PRO C 1 213 ? -27.098 68.926 -96.027 1.00 87.58 213 PRO C CA 1
ATOM 10912 C C . PRO C 1 213 ? -26.126 69.837 -96.766 1.00 91.59 213 PRO C C 1
ATOM 10913 O O . PRO C 1 213 ? -24.933 69.502 -96.831 1.00 79.50 213 PRO C O 1
ATOM 10917 N N . ASN C 1 214 ? -26.582 70.954 -97.340 1.00 100.52 214 ASN C N 1
ATOM 10918 C CA . ASN C 1 214 ? -25.711 71.823 -98.124 1.00 99.75 214 ASN C CA 1
ATOM 10919 C C . ASN C 1 214 ? -25.555 73.230 -97.558 1.00 98.90 214 ASN C C 1
ATOM 10920 O O . ASN C 1 214 ? -24.735 73.994 -98.082 1.00 103.46 214 ASN C O 1
ATOM 10925 N N . ARG C 1 215 ? -26.294 73.592 -96.513 1.00 93.96 215 ARG C N 1
ATOM 10926 C CA . ARG C 1 215 ? -26.288 74.948 -95.974 1.00 99.97 215 ARG C CA 1
ATOM 10927 C C . ARG C 1 215 ? -25.391 75.013 -94.738 1.00 100.47 215 ARG C C 1
ATOM 10928 O O . ARG C 1 215 ? -25.621 74.288 -93.765 1.00 99.19 215 ARG C O 1
ATOM 10936 N N . MET C 1 216 ? -24.389 75.895 -94.767 1.00 95.19 216 MET C N 1
ATOM 10937 C CA . MET C 1 216 ? -23.325 75.922 -93.766 1.00 96.33 216 MET C CA 1
ATOM 10938 C C . MET C 1 216 ? -23.378 77.193 -92.923 1.00 96.11 216 MET C C 1
ATOM 10939 O O . MET C 1 216 ? -23.442 78.300 -93.467 1.00 98.70 216 MET C O 1
ATOM 10944 N N . ILE C 1 217 ? -23.317 77.028 -91.585 1.00 96.79 217 ILE C N 1
ATOM 10945 C CA . ILE C 1 217 ? -23.253 78.133 -90.628 1.00 90.44 217 ILE C CA 1
ATOM 10946 C C . ILE C 1 217 ? -21.807 78.320 -90.191 1.00 81.03 217 ILE C C 1
ATOM 10947 O O . ILE C 1 217 ? -21.048 77.353 -90.079 1.00 81.50 217 ILE C O 1
ATOM 10952 N N . ALA C 1 218 ? -21.412 79.584 -89.960 1.00 83.11 218 ALA C N 1
ATOM 10953 C CA . ALA C 1 218 ? -20.068 79.931 -89.485 1.00 75.63 218 ALA C CA 1
ATOM 10954 C C . ALA C 1 218 ? -20.176 81.162 -88.574 1.00 77.94 218 ALA C C 1
ATOM 10955 O O . ALA C 1 218 ? -19.978 82.299 -89.005 1.00 79.63 218 ALA C O 1
ATOM 10957 N N . LYS C 1 219 ? -20.485 80.923 -87.294 1.00 75.97 219 LYS C N 1
ATOM 10958 C CA . LYS C 1 219 ? -20.470 81.981 -86.284 1.00 76.01 219 LYS C CA 1
ATOM 10959 C C . LYS C 1 219 ? -19.069 82.078 -85.681 1.00 72.25 219 LYS C C 1
ATOM 10960 O O . LYS C 1 219 ? -18.465 81.059 -85.342 1.00 71.43 219 LYS C O 1
ATOM 10966 N N . VAL C 1 220 ? -18.536 83.296 -85.583 1.00 75.42 220 VAL C N 1
ATOM 10967 C CA . VAL C 1 220 ? -17.190 83.516 -85.059 1.00 73.78 220 VAL C CA 1
ATOM 10968 C C . VAL C 1 220 ? -17.211 84.737 -84.152 1.00 76.57 220 VAL C C 1
ATOM 10969 O O . VAL C 1 220 ? -17.993 85.670 -84.358 1.00 78.47 220 VAL C O 1
ATOM 10973 N N . ALA C 1 221 ? -16.348 84.723 -83.132 1.00 72.65 221 ALA C N 1
ATOM 10974 C CA . ALA C 1 221 ? -16.219 85.837 -82.201 1.00 79.90 221 ALA C CA 1
ATOM 10975 C C . ALA C 1 221 ? -14.751 86.113 -81.920 1.00 74.77 221 ALA C C 1
ATOM 10976 O O . ALA C 1 221 ? -13.910 85.213 -81.982 1.00 70.31 221 ALA C O 1
ATOM 10978 N N . LEU C 1 222 ? -14.453 87.368 -81.596 1.00 73.81 222 LEU C N 1
ATOM 10979 C CA . LEU C 1 222 ? -13.091 87.807 -81.333 1.00 75.86 222 LEU C CA 1
ATOM 10980 C C . LEU C 1 222 ? -12.886 88.059 -79.842 1.00 89.84 222 LEU C C 1
ATOM 10981 O O . LEU C 1 222 ? -13.792 87.902 -79.014 1.00 92.36 222 LEU C O 1
ATOM 10986 N N . SER C 1 223 ? -11.663 88.470 -79.507 1.00 90.47 223 SER C N 1
ATOM 10987 C CA . SER C 1 223 ? -11.318 88.757 -78.122 1.00 79.33 223 SER C CA 1
ATOM 10988 C C . SER C 1 223 ? -11.664 90.198 -77.764 1.00 89.00 223 SER C C 1
ATOM 10989 O O . SER C 1 223 ? -12.380 90.451 -76.789 1.00 86.13 223 SER C O 1
ATOM 10992 N N . ASP C 1 224 ? -11.146 91.147 -78.543 1.00 93.45 224 ASP C N 1
ATOM 10993 C CA . ASP C 1 224 ? -11.551 92.545 -78.532 1.00 92.43 224 ASP C CA 1
ATOM 10994 C C . ASP C 1 224 ? -12.916 92.709 -79.215 1.00 96.47 224 ASP C C 1
ATOM 10995 O O . ASP C 1 224 ? -13.350 91.873 -80.015 1.00 94.84 224 ASP C O 1
ATOM 11000 N N . LYS C 1 225 ? -13.610 93.794 -78.875 1.00 103.71 225 LYS C N 1
ATOM 11001 C CA . LYS C 1 225 ? -14.964 94.048 -79.369 1.00 97.66 225 LYS C CA 1
ATOM 11002 C C . LYS C 1 225 ? -14.945 95.309 -80.232 1.00 97.01 225 LYS C C 1
ATOM 11003 O O . LYS C 1 225 ? -15.320 96.392 -79.790 1.00 96.24 225 LYS C O 1
ATOM 11009 N N . LYS C 1 226 ? -14.511 95.164 -81.485 1.00 101.21 226 LYS C N 1
ATOM 11010 C CA . LYS C 1 226 ? -14.541 96.275 -82.428 1.00 101.70 226 LYS C CA 1
ATOM 11011 C C . LYS C 1 226 ? -15.260 95.847 -83.697 1.00 100.67 226 LYS C C 1
ATOM 11012 O O . LYS C 1 226 ? -15.139 94.698 -84.135 1.00 95.47 226 LYS C O 1
ATOM 11018 N N . ALA C 1 227 ? -16.016 96.784 -84.272 1.00 99.11 227 ALA C N 1
ATOM 11019 C CA . ALA C 1 227 ? -16.679 96.584 -85.551 1.00 97.32 227 ALA C CA 1
ATOM 11020 C C . ALA C 1 227 ? -15.736 96.955 -86.686 1.00 97.90 227 ALA C C 1
ATOM 11021 O O . ALA C 1 227 ? -14.948 97.900 -86.569 1.00 95.59 227 ALA C O 1
ATOM 11023 N N . GLY C 1 228 ? -15.810 96.192 -87.781 1.00 100.29 228 GLY C N 1
ATOM 11024 C CA . GLY C 1 228 ? -15.010 96.431 -88.965 1.00 98.90 228 GLY C CA 1
ATOM 11025 C C . GLY C 1 228 ? -13.866 95.458 -89.166 1.00 92.84 228 GLY C C 1
ATOM 11026 O O . GLY C 1 228 ? -13.395 95.305 -90.303 1.00 85.76 228 GLY C O 1
ATOM 11027 N N . GLU C 1 229 ? -13.387 94.819 -88.100 1.00 96.09 229 GLU C N 1
ATOM 11028 C CA . GLU C 1 229 ? -12.431 93.733 -88.265 1.00 92.80 229 GLU C CA 1
ATOM 11029 C C . GLU C 1 229 ? -13.078 92.625 -89.079 1.00 88.68 229 GLU C C 1
ATOM 11030 O O . GLU C 1 229 ? -14.293 92.424 -89.035 1.00 87.60 229 GLU C O 1
ATOM 11036 N N . LYS C 1 230 ? -12.272 91.907 -89.842 1.00 82.78 230 LYS C N 1
ATOM 11037 C CA . LYS C 1 230 ? -12.850 90.911 -90.720 1.00 90.04 230 LYS C CA 1
ATOM 11038 C C . LYS C 1 230 ? -12.330 89.515 -90.401 1.00 91.91 230 LYS C C 1
ATOM 11039 O O . LYS C 1 230 ? -11.209 89.330 -89.907 1.00 87.71 230 LYS C O 1
ATOM 11045 N N . ILE C 1 231 ? -13.187 88.541 -90.692 1.00 90.57 231 ILE C N 1
ATOM 11046 C CA . ILE C 1 231 ? -13.005 87.145 -90.326 1.00 94.95 231 ILE C CA 1
ATOM 11047 C C . ILE C 1 231 ? -13.216 86.302 -91.575 1.00 90.57 231 ILE C C 1
ATOM 11048 O O . ILE C 1 231 ? -14.153 86.548 -92.344 1.00 87.84 231 ILE C O 1
ATOM 11053 N N . THR C 1 232 ? -12.360 85.299 -91.775 1.00 86.09 232 THR C N 1
ATOM 11054 C CA . THR C 1 232 ? -12.473 84.458 -92.957 1.00 86.13 232 THR C CA 1
ATOM 11055 C C . THR C 1 232 ? -12.308 82.976 -92.627 1.00 86.04 232 THR C C 1
ATOM 11056 O O . THR C 1 232 ? -11.391 82.583 -91.898 1.00 79.27 232 THR C O 1
ATOM 11060 N N . VAL C 1 233 ? -13.184 82.156 -93.211 1.00 90.22 233 VAL C N 1
ATOM 11061 C CA . VAL C 1 233 ? -13.252 80.715 -92.961 1.00 86.02 233 VAL C CA 1
ATOM 11062 C C . VAL C 1 233 ? -12.912 79.971 -94.249 1.00 81.62 233 VAL C C 1
ATOM 11063 O O . VAL C 1 233 ? -13.626 80.101 -95.249 1.00 80.79 233 VAL C O 1
ATOM 11067 N N . SER C 1 234 ? -11.846 79.166 -94.213 1.00 88.72 234 SER C N 1
ATOM 11068 C CA . SER C 1 234 ? -11.370 78.391 -95.356 1.00 86.37 234 SER C CA 1
ATOM 11069 C C . SER C 1 234 ? -11.674 76.902 -95.201 1.00 84.68 234 SER C C 1
ATOM 11070 O O . SER C 1 234 ? -11.770 76.376 -94.088 1.00 80.64 234 SER C O 1
ATOM 11073 N N . ILE C 1 235 ? -11.816 76.230 -96.342 1.00 88.17 235 ILE C N 1
ATOM 11074 C CA . ILE C 1 235 ? -11.734 74.775 -96.460 1.00 79.23 235 ILE C CA 1
ATOM 11075 C C . ILE C 1 235 ? -11.010 74.492 -97.773 1.00 81.28 235 ILE C C 1
ATOM 11076 O O . ILE C 1 235 ? -11.656 74.404 -98.821 1.00 84.29 235 ILE C O 1
ATOM 11081 N N . PRO C 1 236 ? -9.680 74.361 -97.773 1.00 85.98 236 PRO C N 1
ATOM 11082 C CA . PRO C 1 236 ? -8.945 74.231 -99.047 1.00 87.47 236 PRO C CA 1
ATOM 11083 C C . PRO C 1 236 ? -9.187 72.928 -99.803 1.00 90.96 236 PRO C C 1
ATOM 11084 O O . PRO C 1 236 ? -8.980 72.903 -101.025 1.00 96.61 236 PRO C O 1
ATOM 11088 N N . GLU C 1 237 ? -9.590 71.845 -99.138 1.00 90.20 237 GLU C N 1
ATOM 11089 C CA . GLU C 1 237 ? -9.953 70.636 -99.869 1.00 86.18 237 GLU C CA 1
ATOM 11090 C C . GLU C 1 237 ? -11.209 70.877 -100.694 1.00 93.80 237 GLU C C 1
ATOM 11091 O O . GLU C 1 237 ? -11.233 70.628 -101.907 1.00 86.74 237 GLU C O 1
ATOM 11097 N N . LEU C 1 238 ? -12.262 71.378 -100.055 1.00 92.85 238 LEU C N 1
ATOM 11098 C CA . LEU C 1 238 ? -13.281 72.079 -100.811 1.00 98.15 238 LEU C CA 1
ATOM 11099 C C . LEU C 1 238 ? -12.637 73.293 -101.484 1.00 96.92 238 LEU C C 1
ATOM 11100 O O . LEU C 1 238 ? -11.483 73.631 -101.236 1.00 95.60 238 LEU C O 1
ATOM 11105 N N . LYS C 1 239 ? -13.374 73.946 -102.367 1.00 93.88 239 LYS C N 1
ATOM 11106 C CA . LYS C 1 239 ? -12.884 75.184 -102.958 1.00 99.75 239 LYS C CA 1
ATOM 11107 C C . LYS C 1 239 ? -13.760 76.318 -102.439 1.00 103.10 239 LYS C C 1
ATOM 11108 O O . LYS C 1 239 ? -14.601 76.884 -103.148 1.00 100.25 239 LYS C O 1
ATOM 11114 N N . THR C 1 240 ? -13.555 76.633 -101.158 1.00 97.24 240 THR C N 1
ATOM 11115 C CA . THR C 1 240 ? -14.467 77.481 -100.408 1.00 95.56 240 THR C CA 1
ATOM 11116 C C . THR C 1 240 ? -13.692 78.349 -99.431 1.00 87.45 240 THR C C 1
ATOM 11117 O O . THR C 1 240 ? -12.703 77.909 -98.839 1.00 80.76 240 THR C O 1
ATOM 11121 N N . SER C 1 241 ? -14.150 79.593 -99.288 1.00 89.61 241 SER C N 1
ATOM 11122 C CA . SER C 1 241 ? -13.513 80.598 -98.447 1.00 90.34 241 SER C CA 1
ATOM 11123 C C . SER C 1 241 ? -14.423 81.807 -98.283 1.00 91.25 241 SER C C 1
ATOM 11124 O O . SER C 1 241 ? -14.621 82.580 -99.225 1.00 96.51 241 SER C O 1
ATOM 11127 N N . ILE C 1 242 ? -14.958 81.985 -97.087 1.00 89.10 242 ILE C N 1
ATOM 11128 C CA . ILE C 1 242 ? -15.956 83.003 -96.801 1.00 83.94 242 ILE C CA 1
ATOM 11129 C C . ILE C 1 242 ? -15.281 84.147 -96.066 1.00 84.22 242 ILE C C 1
ATOM 11130 O O . ILE C 1 242 ? -14.343 83.931 -95.293 1.00 89.59 242 ILE C O 1
ATOM 11135 N N . ASP C 1 243 ? -15.731 85.367 -96.325 1.00 83.05 243 ASP C N 1
ATOM 11136 C CA . ASP C 1 243 ? -15.296 86.515 -95.550 1.00 85.84 243 ASP C CA 1
ATOM 11137 C C . ASP C 1 243 ? -16.494 87.127 -94.839 1.00 83.99 243 ASP C C 1
ATOM 11138 O O . ASP C 1 243 ? -17.644 86.950 -95.249 1.00 77.40 243 ASP C O 1
ATOM 11143 N N . MET C 1 244 ? -16.205 87.847 -93.759 1.00 87.23 244 MET C N 1
ATOM 11144 C CA . MET C 1 244 ? -17.238 88.510 -92.976 1.00 91.28 244 MET C CA 1
ATOM 11145 C C . MET C 1 244 ? -16.588 89.580 -92.113 1.00 88.17 244 MET C C 1
ATOM 11146 O O . MET C 1 244 ? -15.387 89.532 -91.839 1.00 89.75 244 MET C O 1
ATOM 11151 N N . LEU C 1 245 ? -17.397 90.548 -91.685 1.00 82.27 245 LEU C N 1
ATOM 11152 C CA . LEU C 1 245 ? -16.922 91.632 -90.835 1.00 89.76 245 LEU C CA 1
ATOM 11153 C C . LEU C 1 245 ? -17.541 91.525 -89.445 1.00 88.35 245 LEU C C 1
ATOM 11154 O O . LEU C 1 245 ? -18.730 91.220 -89.301 1.00 87.39 245 LEU C O 1
ATOM 11159 N N . THR C 1 246 ? -16.729 91.793 -88.427 1.00 89.46 246 THR C N 1
ATOM 11160 C CA . THR C 1 246 ? -17.199 91.754 -87.050 1.00 90.01 246 THR C CA 1
ATOM 11161 C C . THR C 1 246 ? -18.098 92.943 -86.752 1.00 90.51 246 THR C C 1
ATOM 11162 O O . THR C 1 246 ? -17.907 94.043 -87.278 1.00 89.85 246 THR C O 1
ATOM 11166 N N . ASP C 1 247 ? -19.085 92.713 -85.888 1.00 94.77 247 ASP C N 1
ATOM 11167 C CA . ASP C 1 247 ? -19.928 93.788 -85.388 1.00 93.27 247 ASP C CA 1
ATOM 11168 C C . ASP C 1 247 ? -19.234 94.460 -84.202 1.00 91.53 247 ASP C C 1
ATOM 11169 O O . ASP C 1 247 ? -18.069 94.186 -83.901 1.00 92.49 247 ASP C O 1
ATOM 11174 N N . ALA C 1 248 ? -19.948 95.361 -83.519 1.00 94.28 248 ALA C N 1
ATOM 11175 C CA . ALA C 1 248 ? -19.344 96.115 -82.422 1.00 95.67 248 ALA C CA 1
ATOM 11176 C C . ALA C 1 248 ? -18.893 95.200 -81.295 1.00 96.78 248 ALA C C 1
ATOM 11177 O O . ALA C 1 248 ? -17.858 95.452 -80.669 1.00 98.38 248 ALA C O 1
ATOM 11179 N N . GLU C 1 249 ? -19.645 94.131 -81.037 1.00 96.45 249 GLU C N 1
ATOM 11180 C CA . GLU C 1 249 ? -19.287 93.110 -80.061 1.00 90.63 249 GLU C CA 1
ATOM 11181 C C . GLU C 1 249 ? -18.220 92.147 -80.560 1.00 90.85 249 GLU C C 1
ATOM 11182 O O . GLU C 1 249 ? -17.905 91.191 -79.845 1.00 88.78 249 GLU C O 1
ATOM 11188 N N . GLY C 1 250 ? -17.678 92.355 -81.765 1.00 92.89 250 GLY C N 1
ATOM 11189 C CA . GLY C 1 250 ? -16.627 91.520 -82.312 1.00 89.32 250 GLY C CA 1
ATOM 11190 C C . GLY C 1 250 ? -17.074 90.219 -82.951 1.00 86.83 250 GLY C C 1
ATOM 11191 O O . GLY C 1 250 ? -16.213 89.438 -83.377 1.00 85.68 250 GLY C O 1
ATOM 11192 N N . LYS C 1 251 ? -18.379 89.964 -83.041 1.00 86.38 251 LYS C N 1
ATOM 11193 C CA . LYS C 1 251 ? -18.925 88.703 -83.525 1.00 86.78 251 LYS C CA 1
ATOM 11194 C C . LYS C 1 251 ? -19.298 88.791 -85.004 1.00 91.56 251 LYS C C 1
ATOM 11195 O O . LYS C 1 251 ? -19.635 89.862 -85.517 1.00 95.14 251 LYS C O 1
ATOM 11201 N N . ALA C 1 252 ? -19.259 87.641 -85.680 1.00 89.45 252 ALA C N 1
ATOM 11202 C CA . ALA C 1 252 ? -19.549 87.551 -87.107 1.00 87.77 252 ALA C CA 1
ATOM 11203 C C . ALA C 1 252 ? -20.360 86.293 -87.378 1.00 81.16 252 ALA C C 1
ATOM 11204 O O . ALA C 1 252 ? -20.027 85.220 -86.873 1.00 82.75 252 ALA C O 1
ATOM 11206 N N . GLU C 1 253 ? -21.409 86.420 -88.186 1.00 87.02 253 GLU C N 1
ATOM 11207 C CA . GLU C 1 253 ? -22.354 85.328 -88.414 1.00 94.52 253 GLU C CA 1
ATOM 11208 C C . GLU C 1 253 ? -22.821 85.351 -89.870 1.00 98.76 253 GLU C C 1
ATOM 11209 O O . GLU C 1 253 ? -23.437 86.328 -90.313 1.00 94.61 253 GLU C O 1
ATOM 11215 N N . THR C 1 254 ? -22.518 84.282 -90.613 1.00 94.79 254 THR C N 1
ATOM 11216 C CA . THR C 1 254 ? -22.958 84.130 -91.996 1.00 95.46 254 THR C CA 1
ATOM 11217 C C . THR C 1 254 ? -23.471 82.713 -92.220 1.00 98.35 254 THR C C 1
ATOM 11218 O O . THR C 1 254 ? -23.172 81.792 -91.456 1.00 95.91 254 THR C O 1
ATOM 11222 N N . VAL C 1 255 ? -24.260 82.547 -93.282 1.00 97.62 255 VAL C N 1
ATOM 11223 C CA . VAL C 1 255 ? -24.763 81.240 -93.700 1.00 92.25 255 VAL C CA 1
ATOM 11224 C C . VAL C 1 255 ? -24.623 81.143 -95.214 1.00 97.10 255 VAL C C 1
ATOM 11225 O O . VAL C 1 255 ? -24.996 82.074 -95.936 1.00 99.92 255 VAL C O 1
ATOM 11229 N N . PHE C 1 256 ? -24.097 80.019 -95.699 1.00 99.07 256 PHE C N 1
ATOM 11230 C CA . PHE C 1 256 ? -23.700 79.933 -97.097 1.00 99.62 256 PHE C CA 1
ATOM 11231 C C . PHE C 1 256 ? -23.764 78.497 -97.606 1.00 100.28 256 PHE C C 1
ATOM 11232 O O . PHE C 1 256 ? -23.779 77.534 -96.832 1.00 98.20 256 PHE C O 1
ATOM 11240 N N . ASN C 1 257 ? -23.772 78.371 -98.933 1.00 101.41 257 ASN C N 1
ATOM 11241 C CA . ASN C 1 257 ? -23.856 77.084 -99.604 1.00 101.35 257 ASN C CA 1
ATOM 11242 C C . ASN C 1 257 ? -22.478 76.447 -99.762 1.00 100.52 257 ASN C C 1
ATOM 11243 O O . ASN C 1 257 ? -21.468 77.130 -99.966 1.00 85.48 257 ASN C O 1
ATOM 11248 N N . ILE C 1 258 ? -22.456 75.115 -99.666 1.00 100.18 258 ILE C N 1
ATOM 11249 C CA . ILE C 1 258 ? -21.229 74.333 -99.721 1.00 100.37 258 ILE C CA 1
ATOM 11250 C C . ILE C 1 258 ? -21.409 73.205 -100.731 1.00 102.41 258 ILE C C 1
ATOM 11251 O O . ILE C 1 258 ? -22.495 72.619 -100.846 1.00 95.07 258 ILE C O 1
ATOM 11256 N N . LYS C 1 259 ? -20.332 72.894 -101.455 1.00 105.93 259 LYS C N 1
ATOM 11257 C CA . LYS C 1 259 ? -20.447 72.206 -102.735 1.00 106.47 259 LYS C CA 1
ATOM 11258 C C . LYS C 1 259 ? -20.232 70.695 -102.647 1.00 104.32 259 LYS C C 1
ATOM 11259 O O . LYS C 1 259 ? -21.131 69.973 -102.203 1.00 109.43 259 LYS C O 1
ATOM 11265 N N . LYS C 1 260 ? -19.077 70.190 -103.085 1.00 101.21 260 LYS C N 1
ATOM 11266 C CA . LYS C 1 260 ? -18.878 68.740 -103.176 1.00 102.84 260 LYS C CA 1
ATOM 11267 C C . LYS C 1 260 ? -18.645 68.136 -101.785 1.00 98.37 260 LYS C C 1
ATOM 11268 O O . LYS C 1 260 ? -17.613 67.537 -101.484 1.00 101.31 260 LYS C O 1
ATOM 11274 N N . LEU C 1 261 ? -19.660 68.271 -100.936 1.00 97.69 261 LEU C N 1
ATOM 11275 C CA . LEU C 1 261 ? -19.505 68.052 -99.501 1.00 101.48 261 LEU C CA 1
ATOM 11276 C C . LEU C 1 261 ? -19.727 66.587 -99.135 1.00 95.71 261 LEU C C 1
ATOM 11277 O O . LEU C 1 261 ? -20.822 66.049 -99.338 1.00 87.18 261 LEU C O 1
ATOM 11282 N N . GLU C 1 262 ? -18.699 65.972 -98.543 1.00 89.04 262 GLU C N 1
ATOM 11283 C CA . GLU C 1 262 ? -18.711 64.573 -98.123 1.00 89.35 262 GLU C CA 1
ATOM 11284 C C . GLU C 1 262 ? -18.994 64.492 -96.621 1.00 86.03 262 GLU C C 1
ATOM 11285 O O . GLU C 1 262 ? -18.111 64.770 -95.801 1.00 83.35 262 GLU C O 1
ATOM 11291 N N . ARG C 1 263 ? -20.214 64.097 -96.257 1.00 79.71 263 ARG C N 1
ATOM 11292 C CA . ARG C 1 263 ? -20.640 64.172 -94.860 1.00 86.53 263 ARG C CA 1
ATOM 11293 C C . ARG C 1 263 ? -20.054 63.048 -94.001 1.00 90.46 263 ARG C C 1
ATOM 11294 O O . ARG C 1 263 ? -20.020 61.882 -94.407 1.00 90.38 263 ARG C O 1
ATOM 11302 N N . TRP C 1 264 ? -19.593 63.422 -92.802 1.00 85.26 264 TRP C N 1
ATOM 11303 C CA . TRP C 1 264 ? -19.034 62.476 -91.841 1.00 83.47 264 TRP C CA 1
ATOM 11304 C C . TRP C 1 264 ? -20.033 61.372 -91.520 1.00 82.13 264 TRP C C 1
ATOM 11305 O O . TRP C 1 264 ? -21.229 61.621 -91.348 1.00 83.24 264 TRP C O 1
ATOM 11316 N N . SER C 1 265 ? -19.531 60.141 -91.428 1.00 86.64 265 SER C N 1
ATOM 11317 C CA . SER C 1 265 ? -20.348 59.013 -91.004 1.00 84.85 265 SER C CA 1
ATOM 11318 C C . SER C 1 265 ? -19.510 58.062 -90.165 1.00 82.59 265 SER C C 1
ATOM 11319 O O . SER C 1 265 ? -18.294 58.225 -90.015 1.00 83.26 265 SER C O 1
ATOM 11322 N N . SER C 1 266 ? -20.188 57.053 -89.620 1.00 79.46 266 SER C N 1
ATOM 11323 C CA . SER C 1 266 ? -19.480 55.943 -88.996 1.00 78.42 266 SER C CA 1
ATOM 11324 C C . SER C 1 266 ? -18.728 55.122 -90.034 1.00 86.75 266 SER C C 1
ATOM 11325 O O . SER C 1 266 ? -17.568 54.749 -89.814 1.00 84.64 266 SER C O 1
ATOM 11328 N N . GLU C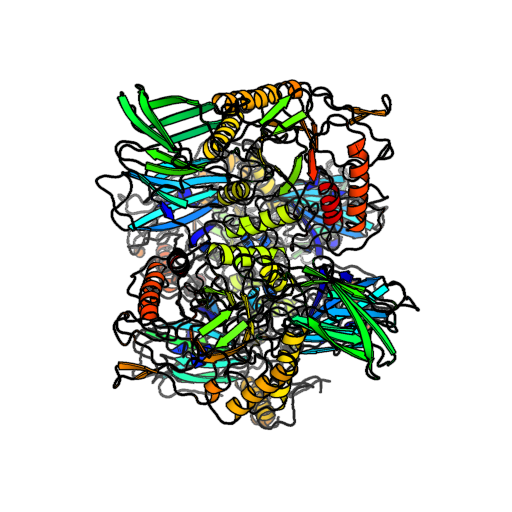 1 267 ? -19.367 54.849 -91.180 1.00 90.94 267 GLU C N 1
ATOM 11329 C CA . GLU C 1 267 ? -18.745 54.142 -92.297 1.00 85.58 267 GLU C CA 1
ATOM 11330 C C . GLU C 1 267 ? -17.441 54.803 -92.715 1.00 85.84 267 GLU C C 1
ATOM 11331 O O . GLU C 1 267 ? -16.372 54.214 -92.534 1.00 97.85 267 GLU C O 1
ATOM 11337 N N . ASN C 1 268 ? -17.497 56.014 -93.272 1.00 85.04 268 ASN C N 1
ATOM 11338 C CA . ASN C 1 268 ? -16.258 56.765 -93.470 1.00 94.96 268 ASN C CA 1
ATOM 11339 C C . ASN C 1 268 ? -16.250 58.006 -92.576 1.00 91.74 268 ASN C C 1
ATOM 11340 O O . ASN C 1 268 ? -17.119 58.886 -92.706 1.00 86.46 268 ASN C O 1
ATOM 11345 N N . PRO C 1 269 ? -15.354 58.075 -91.609 1.00 92.07 269 PRO C N 1
ATOM 11346 C CA . PRO C 1 269 ? -15.334 59.213 -90.673 1.00 88.79 269 PRO C CA 1
ATOM 11347 C C . PRO C 1 269 ? -14.619 60.402 -91.310 1.00 89.61 269 PRO C C 1
ATOM 11348 O O . PRO C 1 269 ? -13.426 60.650 -91.106 1.00 85.29 269 PRO C O 1
ATOM 11352 N N . LYS C 1 270 ? -15.379 61.153 -92.114 1.00 88.41 270 LYS C N 1
ATOM 11353 C CA . LYS C 1 270 ? -14.816 62.222 -92.927 1.00 82.64 270 LYS C CA 1
ATOM 11354 C C . LYS C 1 270 ? -14.610 63.475 -92.089 1.00 81.85 270 LYS C C 1
ATOM 11355 O O . LYS C 1 270 ? -15.576 64.042 -91.565 1.00 82.31 270 LYS C O 1
ATOM 11361 N N . LEU C 1 271 ? -13.355 63.918 -91.990 1.00 81.14 271 LEU C N 1
ATOM 11362 C CA . LEU C 1 271 ? -13.000 65.178 -91.348 1.00 80.10 271 LEU C CA 1
ATOM 11363 C C . LEU C 1 271 ? -12.163 66.008 -92.315 1.00 86.46 271 LEU C C 1
ATOM 11364 O O . LEU C 1 271 ? -11.100 65.558 -92.759 1.00 82.16 271 LEU C O 1
ATOM 11369 N N . TYR C 1 272 ? -12.642 67.213 -92.638 1.00 90.58 272 TYR C N 1
ATOM 11370 C CA . TYR C 1 272 ? -11.884 68.186 -93.418 1.00 88.18 272 TYR C CA 1
ATOM 11371 C C . TYR C 1 272 ? -11.001 69.038 -92.518 1.00 82.76 272 TYR C C 1
ATOM 11372 O O . TYR C 1 272 ? -11.226 69.155 -91.313 1.00 82.07 272 TYR C O 1
ATOM 11381 N N . GLU C 1 273 ? -10.018 69.685 -93.138 1.00 81.28 273 GLU C N 1
ATOM 11382 C CA . GLU C 1 273 ? -9.180 70.667 -92.457 1.00 85.86 273 GLU C CA 1
ATOM 11383 C C . GLU C 1 273 ? -9.790 72.053 -92.636 1.00 82.18 273 GLU C C 1
ATOM 11384 O O . GLU C 1 273 ? -9.723 72.630 -93.722 1.00 82.79 273 GLU C O 1
ATOM 11390 N N . VAL C 1 274 ? -10.378 72.585 -91.567 1.00 86.23 274 VAL C N 1
ATOM 11391 C CA . VAL C 1 274 ? -10.955 73.924 -91.553 1.00 78.80 274 VAL C CA 1
ATOM 11392 C C . VAL C 1 274 ? -9.938 74.893 -90.966 1.00 80.69 274 VAL C C 1
ATOM 11393 O O . VAL C 1 274 ? -9.164 74.556 -90.064 1.00 78.89 274 VAL C O 1
ATOM 11397 N N . ILE C 1 275 ? -9.917 76.107 -91.514 1.00 86.04 275 ILE C N 1
ATOM 11398 C CA . ILE C 1 275 ? -8.982 77.147 -91.109 1.00 83.22 275 ILE C CA 1
ATOM 11399 C C . ILE C 1 275 ? -9.762 78.432 -90.875 1.00 83.81 275 ILE C C 1
ATOM 11400 O O . ILE C 1 275 ? -10.540 78.858 -91.736 1.00 85.47 275 ILE C O 1
ATOM 11405 N N . VAL C 1 276 ? -9.564 79.037 -89.705 1.00 85.34 276 VAL C N 1
ATOM 11406 C CA . VAL C 1 276 ? -10.108 80.349 -89.387 1.00 82.02 276 VAL C CA 1
ATOM 11407 C C . VAL C 1 276 ? -8.938 81.306 -89.226 1.00 81.11 276 VAL C C 1
ATOM 11408 O O . VAL C 1 276 ? -7.914 80.965 -88.624 1.00 83.66 276 VAL C O 1
ATOM 11412 N N . SER C 1 277 ? -9.077 82.490 -89.805 1.00 86.27 277 SER C N 1
ATOM 11413 C CA . SER C 1 277 ? -8.023 83.487 -89.752 1.00 87.15 277 SER C CA 1
ATOM 11414 C C . SER C 1 277 ? -8.655 84.862 -89.606 1.00 80.49 277 SER C C 1
ATOM 11415 O O . SER C 1 277 ? -9.861 85.049 -89.798 1.00 76.93 277 SER C O 1
ATOM 11418 N N . SER C 1 278 ? -7.821 85.816 -89.217 1.00 81.72 278 SER C N 1
ATOM 11419 C CA . SER C 1 278 ? -8.277 87.168 -88.954 1.00 88.61 278 SER C CA 1
ATOM 11420 C C . SER C 1 278 ? -7.064 88.087 -89.033 1.00 89.20 278 SER C C 1
ATOM 11421 O O . SER C 1 278 ? -6.027 87.712 -89.591 1.00 81.05 278 SER C O 1
ATOM 11424 N N . ALA C 1 279 ? -7.204 89.283 -88.462 1.00 83.84 279 ALA C N 1
ATOM 11425 C CA . ALA C 1 279 ? -6.121 90.239 -88.290 1.00 84.14 279 ALA C CA 1
ATOM 11426 C C . ALA C 1 279 ? -4.790 89.579 -87.935 1.00 83.13 279 ALA C C 1
ATOM 11427 O O . ALA C 1 279 ? -3.841 89.647 -88.719 1.00 72.09 279 ALA C O 1
ATOM 11429 N N . ASN C 1 280 ? -4.705 88.923 -86.765 1.00 83.72 280 ASN C N 1
ATOM 11430 C CA . ASN C 1 280 ? -3.425 88.353 -86.360 1.00 88.43 280 ASN C CA 1
ATOM 11431 C C . ASN C 1 280 ? -3.558 86.999 -85.675 1.00 87.64 280 ASN C C 1
ATOM 11432 O O . ASN C 1 280 ? -2.624 86.576 -84.981 1.00 83.96 280 ASN C O 1
ATOM 11437 N N . ASP C 1 281 ? -4.675 86.303 -85.859 1.00 89.03 281 ASP C N 1
ATOM 11438 C CA . ASP C 1 281 ? -4.856 84.977 -85.291 1.00 90.93 281 ASP C CA 1
ATOM 11439 C C . ASP C 1 281 ? -5.153 83.973 -86.397 1.00 87.39 281 ASP C C 1
ATOM 11440 O O . ASP C 1 281 ? -5.561 84.339 -87.503 1.00 88.67 281 ASP C O 1
ATOM 11445 N N . ARG C 1 282 ? -4.958 82.694 -86.077 1.00 90.24 282 ARG C N 1
ATOM 11446 C CA . ARG C 1 282 ? -5.045 81.642 -87.081 1.00 86.23 282 ARG C CA 1
ATOM 11447 C C . ARG C 1 282 ? -5.071 80.264 -86.435 1.00 81.73 282 ARG C C 1
ATOM 11448 O O . ARG C 1 282 ? -4.080 79.829 -85.837 1.00 81.11 282 ARG C O 1
ATOM 11456 N N . VAL C 1 283 ? -6.200 79.569 -86.570 1.00 78.58 283 VAL C N 1
ATOM 11457 C CA . VAL C 1 283 ? -6.409 78.250 -85.986 1.00 79.93 283 VAL C CA 1
ATOM 11458 C C . VAL C 1 283 ? -6.707 77.253 -87.097 1.00 83.81 283 VAL C C 1
ATOM 11459 O O . VAL C 1 283 ? -7.362 77.583 -88.091 1.00 80.70 283 VAL C O 1
ATOM 11463 N N . GLU C 1 284 ? -6.233 76.022 -86.917 1.00 81.15 284 GLU C N 1
ATOM 11464 C CA . GLU C 1 284 ? -6.574 74.911 -87.794 1.00 75.21 284 GLU C CA 1
ATOM 11465 C C . GLU C 1 284 ? -7.228 73.831 -86.952 1.00 73.99 284 GL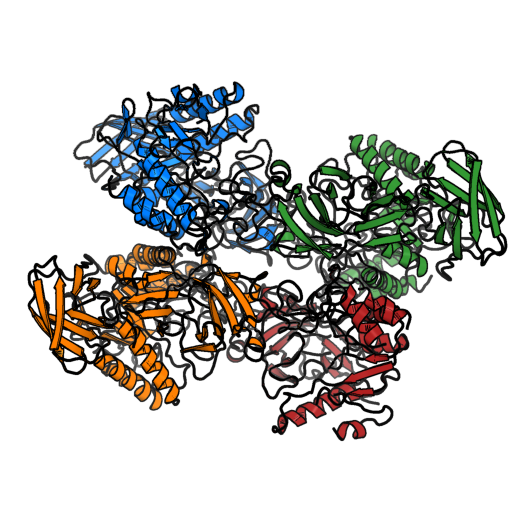U C C 1
ATOM 11466 O O . GLU C 1 284 ? -6.711 73.475 -85.888 1.00 70.31 284 GLU C O 1
ATOM 11472 N N . GLU C 1 285 ? -8.355 73.310 -87.431 1.00 78.36 285 GLU C N 1
ATOM 11473 C CA . GLU C 1 285 ? -9.041 72.206 -86.781 1.00 78.13 285 GLU C CA 1
ATOM 11474 C C . GLU C 1 285 ? -9.599 71.261 -87.831 1.00 83.84 285 GLU C C 1
ATOM 11475 O O . GLU C 1 285 ? -10.130 71.703 -88.854 1.00 81.24 285 GLU C O 1
ATOM 11481 N N . GLN C 1 286 ? -9.480 69.960 -87.571 1.00 83.83 286 GLN C N 1
ATOM 11482 C CA . GLN C 1 286 ? -10.117 68.958 -88.416 1.00 79.32 286 GLN C CA 1
ATOM 11483 C C . GLN C 1 286 ? -11.567 68.785 -87.974 1.00 78.77 286 GLN C C 1
ATOM 11484 O O . GLN C 1 286 ? -11.830 68.376 -86.839 1.00 80.56 286 GLN C O 1
ATOM 11490 N N . ILE C 1 287 ? -12.506 69.112 -88.861 1.00 73.97 287 ILE C N 1
ATOM 11491 C CA . ILE C 1 287 ? -13.925 69.162 -88.531 1.00 76.50 287 ILE C CA 1
ATOM 11492 C C . ILE C 1 287 ? -14.716 68.409 -89.592 1.00 80.38 287 ILE C C 1
ATOM 11493 O O . ILE C 1 287 ? -14.377 68.450 -90.782 1.00 86.89 287 ILE C O 1
ATOM 11498 N N . GLY C 1 288 ? -15.771 67.719 -89.159 1.00 74.48 288 GLY C N 1
ATOM 11499 C CA . GLY C 1 288 ? -16.660 67.014 -90.050 1.00 71.72 288 GLY C CA 1
ATOM 11500 C C . GLY C 1 288 ? -18.071 67.552 -89.912 1.00 68.36 288 GLY C C 1
ATOM 11501 O O . GLY C 1 288 ? -18.361 68.388 -89.056 1.00 74.40 288 GLY C O 1
ATOM 11502 N N . PHE C 1 289 ? -18.944 67.055 -90.780 1.00 67.51 289 PHE C N 1
ATOM 11503 C CA . PHE C 1 289 ? -20.248 67.668 -90.973 1.00 69.39 289 PHE C CA 1
ATOM 11504 C C . PHE C 1 289 ? -21.276 66.592 -91.269 1.00 71.95 289 PHE C C 1
ATOM 11505 O O . PHE C 1 289 ? -21.002 65.662 -92.027 1.00 77.33 289 PHE C O 1
ATOM 11513 N N . ARG C 1 290 ? -22.457 66.727 -90.679 1.00 64.42 290 ARG C N 1
ATOM 11514 C CA . ARG C 1 290 ? -23.506 65.742 -90.879 1.00 68.09 290 ARG C CA 1
ATOM 11515 C C . ARG C 1 290 ? -24.818 66.324 -90.383 1.00 72.78 290 ARG C C 1
ATOM 11516 O O . ARG C 1 290 ? -24.839 67.291 -89.615 1.00 78.61 290 ARG C O 1
ATOM 11524 N N . ASN C 1 291 ? -25.911 65.728 -90.842 1.00 72.03 291 ASN C N 1
ATOM 11525 C CA . ASN C 1 291 ? -27.243 66.018 -90.334 1.00 82.92 291 ASN C CA 1
ATOM 11526 C C . ASN C 1 291 ? -27.715 64.821 -89.534 1.00 90.57 291 ASN C C 1
ATOM 11527 O O . ASN C 1 291 ? -27.628 63.681 -90.009 1.00 87.87 291 ASN C O 1
ATOM 11532 N N . ILE C 1 292 ? -28.217 65.083 -88.333 1.00 86.00 292 ILE C N 1
ATOM 11533 C CA . ILE C 1 292 ? -28.865 64.069 -87.521 1.00 83.72 292 ILE C CA 1
ATOM 11534 C C . ILE C 1 292 ? -30.162 64.673 -87.020 1.00 85.74 292 ILE C C 1
ATOM 11535 O O . ILE C 1 292 ? -30.159 65.757 -86.428 1.00 89.55 292 ILE C O 1
ATOM 11540 N N . THR C 1 293 ? -31.269 63.994 -87.286 1.00 89.06 293 THR C N 1
ATOM 11541 C CA . THR C 1 293 ? -32.580 64.565 -87.021 1.00 90.15 293 THR C CA 1
ATOM 11542 C C . THR C 1 293 ? -33.582 63.436 -86.848 1.00 90.04 293 THR C C 1
ATOM 11543 O O . THR C 1 293 ? -33.234 62.254 -86.897 1.00 88.23 293 THR C O 1
ATOM 11547 N N . VAL C 1 294 ? -34.843 63.815 -86.674 1.00 96.49 294 VAL C N 1
ATOM 11548 C CA . VAL C 1 294 ? -35.889 62.851 -86.362 1.00 100.12 294 VAL C CA 1
ATOM 11549 C C . VAL C 1 294 ? -37.217 63.338 -86.937 1.00 104.45 294 VAL C C 1
ATOM 11550 O O . VAL C 1 294 ? -37.512 64.539 -86.947 1.00 105.27 294 VAL C O 1
ATOM 11554 N N . LYS C 1 295 ? -37.997 62.393 -87.457 1.00 101.35 295 LYS C N 1
ATOM 11555 C CA . LYS C 1 295 ? -39.430 62.570 -87.644 1.00 96.35 295 LYS C CA 1
ATOM 11556 C C . LYS C 1 295 ? -40.077 61.214 -87.419 1.00 97.29 295 LYS C C 1
ATOM 11557 O O . LYS C 1 295 ? -39.615 60.206 -87.967 1.00 96.88 295 LYS C O 1
ATOM 11563 N N . GLY C 1 296 ? -41.123 61.195 -86.595 1.00 94.94 296 GLY C N 1
ATOM 11564 C CA . GLY C 1 296 ? -41.776 59.962 -86.211 1.00 94.44 296 GLY C CA 1
ATOM 11565 C C . GLY C 1 296 ? -40.974 59.191 -85.184 1.00 98.58 296 GLY C C 1
ATOM 11566 O O . GLY C 1 296 ? -40.681 59.706 -84.102 1.00 87.77 296 GLY C O 1
ATOM 11567 N N . THR C 1 297 ? -40.607 57.955 -85.517 1.00 101.06 297 THR C N 1
ATOM 11568 C CA . THR C 1 297 ? -39.818 57.084 -84.651 1.00 93.42 297 THR C CA 1
ATOM 11569 C C . THR C 1 297 ? -38.604 56.553 -85.406 1.00 90.71 297 THR C C 1
ATOM 11570 O O . THR C 1 297 ? -38.300 55.361 -85.379 1.00 98.65 297 THR C O 1
ATOM 11574 N N . ASP C 1 298 ? -37.887 57.436 -86.097 1.00 88.42 298 ASP C N 1
ATOM 11575 C CA . ASP C 1 298 ? -36.719 57.042 -86.877 1.00 91.99 298 ASP C CA 1
ATOM 11576 C C . ASP C 1 298 ? -35.639 58.111 -86.797 1.00 89.67 298 ASP C C 1
ATOM 11577 O O . ASP C 1 298 ? -35.926 59.303 -86.914 1.00 93.25 298 ASP C O 1
ATOM 11582 N N . ILE C 1 299 ? -34.394 57.676 -86.634 1.00 85.06 299 ILE C N 1
ATOM 11583 C CA . ILE C 1 299 ? -33.262 58.570 -86.412 1.00 86.99 299 ILE C CA 1
ATOM 11584 C C . ILE C 1 299 ? -32.379 58.524 -87.654 1.00 90.52 299 ILE C C 1
ATOM 11585 O O . ILE C 1 299 ? -31.892 57.452 -88.040 1.00 89.52 299 ILE C O 1
ATOM 11590 N N . TYR C 1 300 ? -32.162 59.683 -88.277 1.00 86.18 300 TYR C N 1
ATOM 11591 C CA . TYR C 1 300 ? -31.510 59.758 -89.581 1.00 87.64 300 TYR C CA 1
ATOM 11592 C C . TYR C 1 300 ? -30.145 60.405 -89.414 1.00 82.98 300 TYR C C 1
ATOM 11593 O O . TYR C 1 300 ? -30.042 61.612 -89.193 1.00 88.24 300 TYR C O 1
ATOM 11602 N N . LEU C 1 301 ? -29.098 59.598 -89.514 1.00 79.73 301 LEU C N 1
ATOM 11603 C CA . LEU C 1 301 ? -27.767 60.131 -89.737 1.00 86.30 301 LEU C CA 1
ATOM 11604 C C . LEU C 1 301 ? -27.624 60.391 -91.229 1.00 87.33 301 LEU C C 1
ATOM 11605 O O . LEU C 1 301 ? -27.737 59.458 -92.035 1.00 79.27 301 LEU C O 1
ATOM 11610 N N . ASN C 1 302 ? -27.391 61.653 -91.589 1.00 83.67 302 ASN C N 1
ATOM 11611 C CA . ASN C 1 302 ? -27.312 62.094 -92.985 1.00 82.42 302 ASN C CA 1
ATOM 11612 C C . ASN C 1 302 ? -28.579 61.600 -93.684 1.00 86.85 302 ASN C C 1
ATOM 11613 O O . ASN C 1 302 ? -29.691 61.856 -93.191 1.00 89.64 302 ASN C O 1
ATOM 11618 N N . GLY C 1 303 ? -28.478 60.893 -94.796 1.00 79.32 303 GLY C N 1
ATOM 11619 C CA . GLY C 1 303 ? -29.666 60.360 -95.428 1.00 85.48 303 GLY C CA 1
ATOM 11620 C C . GLY C 1 303 ? -30.320 59.174 -94.741 1.00 90.00 303 GLY C C 1
ATOM 11621 O O . GLY C 1 303 ? -31.507 59.234 -94.410 1.00 92.01 303 GLY C O 1
ATOM 11622 N N . LYS C 1 304 ? -29.527 58.096 -94.484 1.00 86.49 304 LYS C N 1
ATOM 11623 C CA . LYS C 1 304 ? -30.039 56.784 -94.098 1.00 84.32 304 LYS C CA 1
ATOM 11624 C C . LYS C 1 304 ? -30.469 56.766 -92.632 1.00 86.49 304 LYS C C 1
ATOM 11625 O O . LYS C 1 304 ? -29.779 57.325 -91.778 1.00 89.27 304 LYS C O 1
ATOM 11631 N N . PRO C 1 305 ? -31.593 56.119 -92.317 1.00 89.20 305 PRO C N 1
ATOM 11632 C CA . PRO C 1 305 ? -31.957 55.907 -90.908 1.00 91.80 305 PRO C CA 1
ATOM 11633 C C . PRO C 1 305 ? -31.036 54.877 -90.271 1.00 96.62 305 PRO C C 1
ATOM 11634 O O . PRO C 1 305 ? -30.837 53.784 -90.810 1.00 95.14 305 PRO C O 1
ATOM 11638 N N . THR C 1 306 ? -30.471 55.231 -89.120 1.00 95.96 306 THR C N 1
ATOM 11639 C CA . THR C 1 306 ? -29.448 54.418 -88.487 1.00 88.67 306 THR C CA 1
ATOM 11640 C C . THR C 1 306 ? -29.960 53.872 -87.162 1.00 87.09 306 THR C C 1
ATOM 11641 O O . THR C 1 306 ? -30.669 54.564 -86.420 1.00 84.55 306 THR C O 1
ATOM 11645 N N . PHE C 1 307 ? -29.634 52.607 -86.898 1.00 83.69 307 PHE C N 1
ATOM 11646 C CA . PHE C 1 307 ? -29.860 52.001 -85.596 1.00 84.39 307 PHE C CA 1
ATOM 11647 C C . PHE C 1 307 ? -28.636 52.257 -84.731 1.00 78.46 307 PHE C C 1
ATOM 11648 O O . PHE C 1 307 ? -27.498 52.108 -85.191 1.00 73.61 307 PHE C O 1
ATOM 11656 N N . MET C 1 308 ? -28.869 52.654 -83.488 1.00 70.86 308 MET C N 1
ATOM 11657 C CA . MET C 1 308 ? -27.783 53.015 -82.582 1.00 73.49 308 MET C CA 1
ATOM 11658 C C . MET C 1 308 ? -27.305 51.760 -81.857 1.00 69.94 308 MET C C 1
ATOM 11659 O O . MET C 1 308 ? -27.947 51.287 -80.918 1.00 68.85 308 MET C O 1
ATOM 11664 N N . CYS C 1 309 ? -26.181 51.204 -82.303 1.00 67.23 309 CYS C N 1
ATOM 11665 C CA . CYS C 1 309 ? -25.584 50.031 -81.655 1.00 72.43 309 CYS C CA 1
ATOM 11666 C C . CYS C 1 309 ? -24.495 50.533 -80.724 1.00 65.65 309 CYS C C 1
ATOM 11667 O O . CYS C 1 309 ? -23.341 50.705 -81.115 1.00 65.18 309 CYS C O 1
ATOM 11670 N N . SER C 1 310 ? -24.864 50.779 -79.482 1.00 60.45 310 SER C N 1
ATOM 11671 C CA . SER C 1 310 ? -24.034 51.604 -78.636 1.00 63.13 310 SER C CA 1
ATOM 11672 C C . SER C 1 310 ? -23.290 50.772 -77.595 1.00 65.03 310 SER C C 1
ATOM 11673 O O . SER C 1 310 ? -23.309 49.535 -77.609 1.00 64.47 310 SER C O 1
ATOM 11676 N N . ILE C 1 311 ? -22.597 51.473 -76.702 1.00 61.33 311 ILE C N 1
ATOM 11677 C CA . ILE C 1 311 ? -21.962 50.921 -75.513 1.00 59.15 311 ILE C CA 1
ATOM 11678 C C . ILE C 1 311 ? -21.619 52.133 -74.659 1.00 62.07 311 ILE C C 1
ATOM 11679 O O . ILE C 1 311 ? -21.396 53.228 -75.189 1.00 63.40 311 ILE C O 1
ATOM 11684 N N . SER C 1 312 ? -21.592 51.978 -73.342 1.00 62.24 312 SER C N 1
ATOM 11685 C CA . SER C 1 312 ? -21.028 53.035 -72.520 1.00 61.00 312 SER C CA 1
ATOM 11686 C C . SER C 1 312 ? -19.768 52.545 -71.829 1.00 57.88 312 SER C C 1
ATOM 11687 O O . SER C 1 312 ? -19.435 51.354 -71.849 1.00 56.85 312 SER C O 1
ATOM 11690 N N . PHE C 1 313 ? -19.071 53.507 -71.236 1.00 54.44 313 PHE C N 1
ATOM 11691 C CA . PHE C 1 313 ? -17.981 53.257 -70.313 1.00 50.62 313 PHE C CA 1
ATOM 11692 C C . PHE C 1 313 ? -17.698 54.550 -69.557 1.00 51.18 313 PHE C C 1
ATOM 11693 O O . PHE C 1 313 ? -17.980 55.642 -70.047 1.00 54.78 313 PHE C O 1
ATOM 11701 N N . HIS C 1 314 ? -17.166 54.404 -68.351 1.00 51.85 314 HIS C N 1
ATOM 11702 C CA . HIS C 1 314 ? -16.757 55.509 -67.500 1.00 49.03 314 HIS C CA 1
ATOM 11703 C C . HIS C 1 314 ? -15.387 56.007 -67.915 1.00 49.29 314 HIS C C 1
ATOM 11704 O O . HIS C 1 314 ? -14.663 55.348 -68.653 1.00 51.85 314 HIS C O 1
ATOM 11711 N N . GLU C 1 315 ? -15.033 57.202 -67.449 1.00 51.60 315 GLU C N 1
ATOM 11712 C CA . GLU C 1 315 ? -13.721 57.757 -67.785 1.00 55.09 315 GLU C CA 1
ATOM 11713 C C . GLU C 1 315 ? -12.715 57.134 -66.820 1.00 51.30 315 GLU C C 1
ATOM 11714 O O . GLU C 1 315 ? -12.318 57.721 -65.811 1.00 53.04 315 GLU C O 1
ATOM 11720 N N . GLU C 1 316 ? -12.301 55.910 -67.135 1.00 45.89 316 GLU C N 1
ATOM 11721 C CA . GLU C 1 316 ? -11.555 55.117 -66.161 1.00 52.19 316 GLU C CA 1
ATOM 11722 C C . GLU C 1 316 ? -10.924 53.917 -66.863 1.00 45.48 316 GLU C C 1
ATOM 11723 O O . GLU C 1 316 ? -11.568 53.267 -67.688 1.00 41.75 316 GLU C O 1
ATOM 11729 N N . ILE C 1 317 ? -9.666 53.655 -66.532 1.00 40.16 317 ILE C N 1
ATOM 11730 C CA . ILE C 1 317 ? -8.918 52.483 -66.967 1.00 44.80 317 ILE C CA 1
ATOM 11731 C C . ILE C 1 317 ? -8.953 51.454 -65.839 1.00 49.93 317 ILE C C 1
ATOM 11732 O O . ILE C 1 317 ? -8.226 51.614 -64.851 1.00 52.54 317 ILE C O 1
ATOM 11737 N N . PRO C 1 318 ? -9.775 50.405 -65.910 1.00 48.41 318 PRO C N 1
ATOM 11738 C CA . PRO C 1 318 ? -9.976 49.581 -64.708 1.00 44.37 318 PRO C CA 1
ATOM 11739 C C . PRO C 1 318 ? -8.704 48.943 -64.173 1.00 44.24 318 PRO C C 1
ATOM 11740 O O . PRO C 1 318 ? -8.589 48.767 -62.960 1.00 51.05 318 PRO C O 1
ATOM 11744 N N . GLN C 1 319 ? -7.735 48.621 -65.034 1.00 46.67 319 GLN C N 1
ATOM 11745 C CA . GLN C 1 319 ? -6.560 47.862 -64.627 1.00 42.02 319 GLN C CA 1
ATOM 11746 C C . GLN C 1 319 ? -5.676 48.616 -63.649 1.00 42.72 319 GLN C C 1
ATOM 11747 O O . GLN C 1 319 ? -4.924 47.977 -62.909 1.00 46.35 319 GLN C O 1
ATOM 11753 N N . ARG C 1 320 ? -5.716 49.945 -63.635 1.00 44.41 320 ARG C N 1
ATOM 11754 C CA . ARG C 1 320 ? -4.973 50.696 -62.627 1.00 51.45 320 ARG C CA 1
ATOM 11755 C C . ARG C 1 320 ? -5.887 51.434 -61.661 1.00 46.16 320 ARG C C 1
ATOM 11756 O O . ARG C 1 320 ? -5.390 52.170 -60.813 1.00 48.44 320 ARG C O 1
ATOM 11764 N N . MET C 1 321 ? -7.203 51.228 -61.754 1.00 45.72 321 MET C N 1
ATOM 11765 C CA . MET C 1 321 ? -8.193 51.782 -60.826 1.00 38.65 321 MET C CA 1
ATOM 11766 C C . MET C 1 321 ? -8.053 53.291 -60.644 1.00 46.92 321 MET C C 1
ATOM 11767 O O . MET C 1 321 ? -8.122 53.802 -59.522 1.00 45.13 321 MET C O 1
ATOM 11772 N N . GLY C 1 322 ? -7.907 54.013 -61.758 1.00 48.26 322 GLY C N 1
ATOM 11773 C CA . GLY C 1 322 ? -7.839 55.460 -61.741 1.00 44.44 322 GLY C CA 1
ATOM 11774 C C . GLY C 1 322 ? -8.407 56.029 -63.021 1.00 44.05 322 GLY C C 1
ATOM 11775 O O . GLY C 1 322 ? -8.696 55.300 -63.968 1.00 46.50 322 GLY C O 1
ATOM 11776 N N . ARG C 1 323 ? -8.543 57.354 -63.040 1.00 47.78 323 ARG C N 1
ATOM 11777 C CA . ARG C 1 323 ? -9.110 58.066 -64.183 1.00 48.32 323 ARG C CA 1
ATOM 11778 C C . ARG C 1 323 ? -8.258 57.963 -65.445 1.00 49.34 323 ARG C C 1
ATOM 11779 O O . ARG C 1 323 ? -7.029 58.030 -65.404 1.00 47.54 323 ARG C O 1
ATOM 11787 N N . ALA C 1 324 ? -8.942 57.832 -66.579 1.00 56.63 324 ALA C N 1
ATOM 11788 C CA . ALA C 1 324 ? -8.324 57.923 -67.899 1.00 49.15 324 ALA C CA 1
ATOM 11789 C C . ALA C 1 324 ? -8.081 59.379 -68.282 1.00 51.16 324 ALA C C 1
ATOM 11790 O O . ALA C 1 324 ? -8.983 60.210 -68.165 1.00 56.62 324 ALA C O 1
ATOM 11792 N N . PHE C 1 325 ? -6.881 59.686 -68.775 1.00 54.20 325 PHE C N 1
ATOM 11793 C CA . PHE C 1 325 ? -6.566 61.089 -69.026 1.00 57.35 325 PHE C CA 1
ATOM 11794 C C . PHE C 1 325 ? -5.701 61.359 -70.261 1.00 56.66 325 PHE C C 1
ATOM 11795 O O . PHE C 1 325 ? -5.387 62.521 -70.525 1.00 61.83 325 PHE C O 1
ATOM 11803 N N . SER C 1 326 ? -5.270 60.339 -70.997 1.00 57.35 326 SER C N 1
ATOM 11804 C CA . SER C 1 326 ? -4.281 60.540 -72.063 1.00 57.71 326 SER C CA 1
ATOM 11805 C C . SER C 1 326 ? -4.776 60.008 -73.416 1.00 57.36 326 SER C C 1
ATOM 11806 O O . SER C 1 326 ? -5.830 59.384 -73.531 1.00 55.46 326 SER C O 1
ATOM 11809 N N . GLU C 1 327 ? -3.969 60.271 -74.453 1.00 68.87 327 GLU C N 1
ATOM 11810 C CA . GLU C 1 327 ? -4.219 59.700 -75.779 1.00 66.89 327 GLU C CA 1
ATOM 11811 C C . GLU C 1 327 ? -4.155 58.173 -75.741 1.00 66.41 327 GLU C C 1
ATOM 11812 O O . GLU C 1 327 ? -5.010 57.484 -76.316 1.00 60.61 327 GLU C O 1
ATOM 11818 N N . ALA C 1 328 ? -3.151 57.624 -75.048 1.00 60.91 328 ALA C N 1
ATOM 11819 C CA . ALA C 1 328 ? -3.060 56.175 -74.906 1.00 60.26 328 ALA C CA 1
ATOM 11820 C C . ALA C 1 328 ? -4.313 55.595 -74.241 1.00 64.91 328 ALA C C 1
ATOM 11821 O O . ALA C 1 328 ? -4.812 54.539 -74.653 1.00 61.16 328 ALA C O 1
ATOM 11823 N N . ASP C 1 329 ? -4.837 56.263 -73.204 1.00 57.54 329 ASP C N 1
ATOM 11824 C CA . ASP C 1 329 ? -6.006 55.719 -72.518 1.00 54.50 329 ASP C CA 1
ATOM 11825 C C . ASP C 1 329 ? -7.197 55.669 -73.458 1.00 59.95 329 ASP C C 1
ATOM 11826 O O . ASP C 1 329 ? -8.012 54.738 -73.396 1.00 56.49 329 ASP C O 1
ATOM 11831 N N . ALA C 1 330 ? -7.325 56.681 -74.323 1.00 62.19 330 ALA C N 1
ATOM 11832 C CA . ALA C 1 330 ? -8.425 56.694 -75.276 1.00 56.89 330 ALA C CA 1
ATOM 11833 C C . ALA C 1 330 ? -8.325 55.511 -76.217 1.00 53.43 330 ALA C C 1
ATOM 11834 O O . ALA C 1 330 ? -9.326 54.849 -76.504 1.00 56.15 330 ALA C O 1
ATOM 11836 N N . ALA C 1 331 ? -7.114 55.210 -76.678 1.00 55.53 331 ALA C N 1
ATOM 11837 C CA . ALA C 1 331 ? -6.919 54.076 -77.568 1.00 61.51 331 ALA C CA 1
ATOM 11838 C C . ALA C 1 331 ? -7.496 52.811 -76.953 1.00 56.72 331 ALA C C 1
ATOM 11839 O O . ALA C 1 331 ? -8.285 52.104 -77.581 1.00 52.19 331 ALA C O 1
ATOM 11841 N N . MET C 1 332 ? -7.128 52.540 -75.700 1.00 58.92 332 MET C N 1
ATOM 11842 C CA . MET C 1 332 ? -7.558 51.316 -75.039 1.00 57.89 332 MET C CA 1
ATOM 11843 C C . MET C 1 332 ? -9.076 51.260 -74.916 1.00 60.38 332 MET C C 1
ATOM 11844 O O . MET C 1 332 ? -9.704 50.257 -75.271 1.00 64.97 332 MET C O 1
ATOM 11849 N N . LEU C 1 333 ? -9.688 52.327 -74.414 1.00 60.10 333 LEU C N 1
ATOM 11850 C CA . LEU C 1 333 ? -11.133 52.317 -74.244 1.00 59.28 333 LEU C CA 1
ATOM 11851 C C . LEU C 1 333 ? -11.847 52.195 -75.588 1.00 58.18 333 LEU C C 1
ATOM 11852 O O . LEU C 1 333 ? -12.773 51.389 -75.736 1.00 54.79 333 LEU C O 1
ATOM 11857 N N . LEU C 1 334 ? -11.432 52.988 -76.579 1.00 54.40 334 LEU C N 1
ATOM 11858 C CA . LEU C 1 334 ? -12.152 53.001 -77.854 1.00 62.55 334 LEU C CA 1
ATOM 11859 C C . LEU C 1 334 ? -11.830 51.776 -78.717 1.00 60.01 334 LEU C C 1
ATOM 11860 O O . LEU C 1 334 ? -12.723 51.230 -79.373 1.00 58.31 334 LEU C O 1
ATOM 11865 N N . ASN C 1 335 ? -10.579 51.314 -78.720 1.00 57.68 335 ASN C N 1
ATOM 11866 C CA . ASN C 1 335 ? -10.240 50.120 -79.488 1.00 63.48 335 ASN C CA 1
ATOM 11867 C C . ASN C 1 335 ? -10.938 48.876 -78.973 1.00 63.89 335 ASN C C 1
ATOM 11868 O O . ASN C 1 335 ? -10.953 47.855 -79.666 1.00 68.52 335 ASN C O 1
ATOM 11873 N N . GLU C 1 336 ? -11.505 48.928 -77.774 1.00 63.61 336 GLU C N 1
ATOM 11874 C CA . GLU C 1 336 ? -12.315 47.818 -77.307 1.00 55.05 336 GLU C CA 1
ATOM 11875 C C . GLU C 1 336 ? -13.761 47.990 -77.747 1.00 66.08 336 GLU C C 1
ATOM 11876 O O . GLU C 1 336 ? -14.417 47.013 -78.135 1.00 65.52 336 GLU C O 1
ATOM 11882 N N . ALA C 1 337 ? -14.277 49.227 -77.694 1.00 62.02 337 ALA C N 1
ATOM 11883 C CA . ALA C 1 337 ? -15.563 49.521 -78.319 1.00 61.26 337 ALA C CA 1
ATOM 11884 C C . ALA C 1 337 ? -15.550 49.144 -79.800 1.00 62.79 337 ALA C C 1
ATOM 11885 O O . ALA C 1 337 ? -16.549 48.647 -80.331 1.00 55.69 337 ALA C O 1
ATOM 11887 N N . LYS C 1 338 ? -14.415 49.358 -80.462 1.00 61.99 338 LYS C N 1
ATOM 11888 C CA . LYS C 1 338 ? -14.229 48.904 -81.829 1.00 67.42 338 LYS C CA 1
ATOM 11889 C C . LYS C 1 338 ? -14.514 47.408 -81.946 1.00 68.42 338 LYS C C 1
ATOM 11890 O O . LYS C 1 338 ? -15.514 46.996 -82.557 1.00 66.12 338 LYS C O 1
ATOM 11896 N N . ALA C 1 339 ? -13.651 46.583 -81.333 1.00 60.60 339 ALA C N 1
ATOM 11897 C CA . ALA C 1 339 ? -13.767 45.133 -81.423 1.00 53.82 339 ALA C CA 1
ATOM 11898 C C . ALA C 1 339 ? -15.137 44.618 -80.994 1.00 60.95 339 ALA C C 1
ATOM 11899 O O . ALA C 1 339 ? -15.570 43.552 -81.449 1.00 64.59 339 ALA C O 1
ATOM 11901 N N . LEU C 1 340 ? -15.839 45.342 -80.130 1.00 60.06 340 LEU C N 1
ATOM 11902 C CA . LEU C 1 340 ? -17.205 44.924 -79.840 1.00 62.06 340 LEU C CA 1
ATOM 11903 C C . LEU C 1 340 ? -18.116 45.220 -81.021 1.00 59.59 340 LEU C C 1
ATOM 11904 O O . LEU C 1 340 ? -19.177 44.599 -81.157 1.00 59.16 340 LEU C O 1
ATOM 11909 N N . GLY C 1 341 ? -17.712 46.143 -81.890 1.00 62.85 341 GLY C N 1
ATOM 11910 C CA . GLY C 1 341 ? -18.516 46.539 -83.034 1.00 62.36 341 GLY C CA 1
ATOM 11911 C C . GLY C 1 341 ? -19.681 47.443 -82.691 1.00 62.22 341 GLY C C 1
ATOM 11912 O O . GLY C 1 341 ? -20.840 47.072 -82.885 1.00 70.37 341 GLY C O 1
ATOM 11913 N N . VAL C 1 342 ? -19.405 48.627 -82.169 1.00 65.94 342 VAL C N 1
ATOM 11914 C CA . VAL C 1 342 ? -20.455 49.601 -81.908 1.00 70.86 342 VAL C CA 1
ATOM 11915 C C . VAL C 1 342 ? -20.369 50.693 -82.965 1.00 70.06 342 VAL C C 1
ATOM 11916 O O . VAL C 1 342 ? -19.327 50.904 -83.597 1.00 61.33 342 VAL C O 1
ATOM 11920 N N . ASN C 1 343 ? -21.489 51.405 -83.154 1.00 69.38 343 ASN C N 1
ATOM 11921 C CA . ASN C 1 343 ? -21.483 52.661 -83.894 1.00 67.72 343 ASN C CA 1
ATOM 11922 C C . ASN C 1 343 ? -21.687 53.888 -83.009 1.00 71.90 343 ASN C C 1
ATOM 11923 O O . ASN C 1 343 ? -21.342 54.993 -83.437 1.00 68.96 343 ASN C O 1
ATOM 11928 N N . MET C 1 344 ? -22.221 53.728 -81.791 1.00 67.10 344 MET C N 1
ATOM 11929 C CA . MET C 1 344 ? -22.409 54.839 -80.866 1.00 65.14 344 MET C CA 1
ATOM 11930 C C . MET C 1 344 ? -21.653 54.569 -79.564 1.00 68.43 344 MET C C 1
ATOM 11931 O O . MET C 1 344 ? -21.248 53.437 -79.282 1.00 72.54 344 MET C O 1
ATOM 11936 N N . ILE C 1 345 ? -21.428 55.631 -78.783 1.00 64.44 345 ILE C N 1
ATOM 11937 C CA . ILE C 1 345 ? -20.801 55.529 -77.465 1.00 65.88 345 ILE C CA 1
ATOM 11938 C C . ILE C 1 345 ? -21.442 56.552 -76.522 1.00 64.58 345 ILE C C 1
ATOM 11939 O O . ILE C 1 345 ? -21.466 57.749 -76.822 1.00 62.78 345 ILE C O 1
ATOM 11944 N N . ARG C 1 346 ? -21.966 56.090 -75.392 1.00 56.74 346 ARG C N 1
ATOM 11945 C CA . ARG C 1 346 ? -22.444 56.989 -74.348 1.00 56.32 346 ARG C CA 1
ATOM 11946 C C . ARG C 1 346 ? -21.313 57.159 -73.335 1.00 58.67 346 ARG C C 1
ATOM 11947 O O . ARG C 1 346 ? -20.850 56.179 -72.746 1.00 59.54 346 ARG C O 1
ATOM 11955 N N . LEU C 1 347 ? -20.856 58.401 -73.150 1.00 56.44 347 LEU C N 1
ATOM 11956 C CA . LEU C 1 347 ? -19.643 58.698 -72.402 1.00 49.28 347 LEU C CA 1
ATOM 11957 C C . LEU C 1 347 ? -19.946 58.684 -70.909 1.00 58.36 347 LEU C C 1
ATOM 11958 O O . LEU C 1 347 ? -19.393 59.477 -70.136 1.00 57.20 347 LEU C O 1
ATOM 11963 N N . ALA C 1 348 ? -20.848 57.783 -70.512 1.00 55.82 348 ALA C N 1
ATOM 11964 C CA . ALA C 1 348 ? -21.240 57.546 -69.118 1.00 55.74 348 ALA C CA 1
ATOM 11965 C C . ALA C 1 348 ? -22.080 58.724 -68.658 1.00 53.14 348 ALA C C 1
ATOM 11966 O O . ALA C 1 348 ? -23.124 58.991 -69.270 1.00 61.30 348 ALA C O 1
ATOM 11968 N N . HIS C 1 349 ? -21.706 59.437 -67.609 1.00 51.79 349 HIS C N 1
ATOM 11969 C CA . HIS C 1 349 ? -22.640 60.404 -67.048 1.00 55.32 349 HIS C CA 1
ATOM 11970 C C . HIS C 1 349 ? -22.111 61.835 -66.957 1.00 53.87 349 HIS C C 1
ATOM 11971 O O . HIS C 1 349 ? -22.782 62.680 -66.365 1.00 53.33 349 HIS C O 1
ATOM 11978 N N . TYR C 1 350 ? -20.979 62.146 -67.574 1.00 52.32 350 TYR C N 1
ATOM 11979 C CA . TYR C 1 350 ? -20.333 63.442 -67.454 1.00 54.24 350 TYR C CA 1
ATOM 11980 C C . TYR C 1 350 ? -19.537 63.654 -68.725 1.00 51.98 350 TYR C C 1
ATOM 11981 O O . TYR C 1 350 ? -19.263 62.694 -69.451 1.00 54.92 350 TYR C O 1
ATOM 11990 N N . PRO C 1 351 ? -19.184 64.889 -69.045 1.00 55.51 351 PRO C N 1
ATOM 11991 C CA . PRO C 1 351 ? -18.302 65.112 -70.198 1.00 60.73 351 PRO C CA 1
ATOM 11992 C C . PRO C 1 351 ? -16.936 64.477 -69.970 1.00 55.49 351 PRO C C 1
ATOM 11993 O O . PRO C 1 351 ? -16.283 64.711 -68.956 1.00 55.00 351 PRO C O 1
ATOM 11997 N N . GLN C 1 352 ? -16.504 63.662 -70.921 1.00 50.81 352 GLN C N 1
ATOM 11998 C CA . GLN C 1 352 ? -15.177 63.091 -70.822 1.00 53.84 352 GLN C CA 1
ATOM 11999 C C . GLN C 1 352 ? -14.185 64.000 -71.543 1.00 59.41 352 GLN C C 1
ATOM 12000 O O . GLN C 1 352 ? -14.548 65.048 -72.082 1.00 64.58 352 GLN C O 1
ATOM 12006 N N . ASN C 1 353 ? -12.911 63.623 -71.529 1.00 55.49 353 ASN C N 1
ATOM 12007 C CA . ASN C 1 353 ? -11.882 64.542 -71.979 1.00 57.86 353 ASN C CA 1
ATOM 12008 C C . ASN C 1 353 ? -11.834 64.581 -73.513 1.00 63.76 353 ASN C C 1
ATOM 12009 O O . ASN C 1 353 ? -12.495 63.800 -74.206 1.00 60.71 353 ASN C O 1
ATOM 12014 N N . GLU C 1 354 ? -11.030 65.502 -74.051 1.00 62.36 354 GLU C N 1
ATOM 12015 C CA . GLU C 1 354 ? -11.077 65.730 -75.492 1.00 68.30 354 GLU C CA 1
ATOM 12016 C C . GLU C 1 354 ? -10.308 64.664 -76.275 1.00 64.84 354 GLU C C 1
ATOM 12017 O O . GLU C 1 354 ? -10.757 64.247 -77.345 1.00 64.74 354 GLU C O 1
ATOM 12023 N N . TYR C 1 355 ? -9.161 64.200 -75.767 1.00 66.27 355 TYR C N 1
ATOM 12024 C CA . TYR C 1 355 ? -8.481 63.067 -76.399 1.00 63.79 355 TYR C CA 1
ATOM 12025 C C . TYR C 1 355 ? -9.449 61.926 -76.702 1.00 68.56 355 TYR C C 1
ATOM 12026 O O . TYR C 1 355 ? -9.399 61.320 -77.782 1.00 66.03 355 TYR C O 1
ATOM 12035 N N . THR C 1 356 ? -10.344 61.618 -75.765 1.00 64.92 356 THR C N 1
ATOM 12036 C CA . THR C 1 356 ? -11.317 60.566 -76.028 1.00 62.03 356 THR C CA 1
ATOM 12037 C C . THR C 1 356 ? -12.316 61.011 -77.085 1.00 64.22 356 THR C C 1
ATOM 12038 O O . THR C 1 356 ? -12.531 60.310 -78.079 1.00 67.78 356 THR C O 1
ATOM 12042 N N . VAL C 1 357 ? -12.928 62.187 -76.886 1.00 65.02 357 VAL C N 1
ATOM 12043 C CA . VAL C 1 357 ? -13.926 62.697 -77.817 1.00 56.61 357 VAL C CA 1
ATOM 12044 C C . VAL C 1 357 ? -13.326 62.881 -79.210 1.00 56.20 357 VAL C C 1
ATOM 12045 O O . VAL C 1 357 ? -13.914 62.440 -80.205 1.00 59.82 357 VAL C O 1
ATOM 12049 N N . ARG C 1 358 ? -12.136 63.485 -79.313 1.00 57.64 358 ARG C N 1
ATOM 12050 C CA . ARG C 1 358 ? -11.544 63.678 -80.641 1.00 60.38 358 ARG C CA 1
ATOM 12051 C C . ARG C 1 358 ? -11.191 62.345 -81.295 1.00 67.65 358 ARG C C 1
ATOM 12052 O O . ARG C 1 358 ? -11.341 62.190 -82.515 1.00 67.47 358 ARG C O 1
ATOM 12060 N N . LEU C 1 359 ? -10.726 61.367 -80.505 1.00 64.48 359 LEU C N 1
ATOM 12061 C CA . LEU C 1 359 ? -10.320 60.094 -81.090 1.00 58.15 359 LEU C CA 1
ATOM 12062 C C . LEU C 1 359 ? -11.516 59.241 -81.458 1.00 63.68 359 LEU C C 1
ATOM 12063 O O . LEU C 1 359 ? -11.410 58.378 -82.333 1.00 68.59 359 LEU C O 1
ATOM 12068 N N . ALA C 1 360 ? -12.657 59.447 -80.804 1.00 60.70 360 ALA C N 1
ATOM 12069 C CA . ALA C 1 360 ? -13.849 58.720 -81.206 1.00 62.87 360 ALA C CA 1
ATOM 12070 C C . ALA C 1 360 ? -14.429 59.293 -82.491 1.00 69.43 360 ALA C C 1
ATOM 12071 O O . ALA C 1 360 ? -15.042 58.565 -83.282 1.00 71.80 360 ALA C O 1
ATOM 12073 N N . GLU C 1 361 ? -14.259 60.598 -82.698 1.00 74.59 361 GLU C N 1
ATOM 12074 C CA . GLU C 1 361 ? -14.726 61.241 -83.921 1.00 73.29 361 GLU C CA 1
ATOM 12075 C C . GLU C 1 361 ? -13.904 60.780 -85.115 1.00 69.71 361 GLU C C 1
ATOM 12076 O O . GLU C 1 361 ? -14.451 60.504 -86.189 1.00 69.34 361 GLU C O 1
ATOM 12082 N N . LYS C 1 362 ? -12.590 60.667 -84.932 1.00 67.83 362 LYS C N 1
ATOM 12083 C CA . LYS C 1 362 ? -11.738 60.179 -86.002 1.00 68.25 362 LYS C CA 1
ATOM 12084 C C . LYS C 1 362 ? -12.089 58.748 -86.394 1.00 68.92 362 LYS C C 1
ATOM 12085 O O . LYS C 1 362 ? -12.003 58.404 -87.576 1.00 70.95 362 LYS C O 1
ATOM 12091 N N . MET C 1 363 ? -12.520 57.914 -85.437 1.00 74.11 363 MET C N 1
ATOM 12092 C CA . MET C 1 363 ? -12.741 56.483 -85.669 1.00 64.14 363 MET C CA 1
ATOM 12093 C C . MET C 1 363 ? -14.163 56.124 -86.086 1.00 69.44 363 MET C C 1
ATOM 12094 O O . MET C 1 363 ? -14.355 55.093 -86.740 1.00 72.62 363 MET C O 1
ATOM 12099 N N . GLY C 1 364 ? -15.170 56.905 -85.705 1.00 67.95 364 GLY C N 1
ATOM 12100 C CA . GLY C 1 364 ? -16.464 56.720 -86.328 1.00 67.29 364 GLY C CA 1
ATOM 12101 C C . GLY C 1 364 ? -17.638 56.510 -85.399 1.00 73.44 364 GLY C C 1
ATOM 12102 O O . GLY C 1 364 ? -18.748 56.207 -85.855 1.00 73.51 364 GLY C O 1
ATOM 12103 N N . PHE C 1 365 ? -17.427 56.677 -84.100 1.00 67.10 365 PHE C N 1
ATOM 12104 C CA . PHE C 1 365 ? -18.521 56.485 -83.164 1.00 71.69 365 PHE C CA 1
ATOM 12105 C C . PHE C 1 365 ? -19.342 57.763 -83.083 1.00 65.40 365 PHE C C 1
ATOM 12106 O O . PHE C 1 365 ? -18.798 58.846 -82.871 1.00 64.67 365 PHE C O 1
ATOM 12114 N N . ILE C 1 366 ? -20.652 57.628 -83.292 1.00 64.28 366 ILE C N 1
ATOM 12115 C CA . ILE C 1 366 ? -21.596 58.610 -82.785 1.00 63.16 366 ILE C CA 1
ATOM 12116 C C . ILE C 1 366 ? -21.410 58.734 -81.271 1.00 68.65 366 ILE C C 1
ATOM 12117 O O . ILE C 1 366 ? -21.147 57.746 -80.571 1.00 69.37 366 ILE C O 1
ATOM 12122 N N . LEU C 1 367 ? -21.543 59.956 -80.755 1.00 68.18 367 LEU C N 1
ATOM 12123 C CA . LEU C 1 367 ? -21.355 60.214 -79.338 1.00 55.59 367 LEU C CA 1
ATOM 12124 C C . LEU C 1 367 ? -22.617 60.784 -78.713 1.00 55.71 367 LEU C C 1
ATOM 12125 O O . LEU C 1 367 ? -23.341 61.561 -79.338 1.00 64.02 367 LEU C O 1
ATOM 12130 N N . TRP C 1 368 ? -22.881 60.355 -77.486 1.00 55.43 368 TRP C N 1
ATOM 12131 C CA . TRP C 1 368 ? -23.849 60.967 -76.590 1.00 57.31 368 TRP C CA 1
ATOM 12132 C C . TRP C 1 368 ? -23.076 61.393 -75.349 1.00 60.27 368 TRP C C 1
ATOM 12133 O O . TRP C 1 368 ? -22.284 60.609 -74.815 1.00 53.54 368 TRP C O 1
ATOM 12144 N N . GLN C 1 369 ? -23.295 62.637 -74.909 1.00 58.68 369 GLN C N 1
ATOM 12145 C CA . GLN C 1 369 ? -22.548 63.222 -73.799 1.00 56.50 369 GLN C CA 1
ATOM 12146 C C . GLN C 1 369 ? -23.499 63.989 -72.894 1.00 55.50 369 GLN C C 1
ATOM 12147 O O . GLN C 1 369 ? -24.196 64.899 -73.350 1.00 60.72 369 GLN C O 1
ATOM 12153 N N . GLU C 1 370 ? -23.528 63.631 -71.618 1.00 56.48 370 GLU C N 1
ATOM 12154 C CA . GLU C 1 370 ? -24.455 64.233 -70.670 1.00 57.59 370 GLU C CA 1
ATOM 12155 C C . GLU C 1 370 ? -23.696 64.869 -69.516 1.00 56.81 370 GLU C C 1
ATOM 12156 O O . GLU C 1 370 ? -22.483 64.717 -69.366 1.00 56.17 370 GLU C O 1
ATOM 12162 N N . ILE C 1 371 ? -24.441 65.603 -68.699 1.00 55.23 371 ILE C N 1
ATOM 12163 C CA . ILE C 1 371 ? -23.909 66.175 -67.471 1.00 52.92 371 ILE C CA 1
ATOM 12164 C C . ILE C 1 371 ? -24.437 65.307 -66.336 1.00 53.85 371 ILE C C 1
ATOM 12165 O O . ILE C 1 371 ? -25.486 64.668 -66.503 1.00 55.95 371 ILE C O 1
ATOM 12170 N N . PRO C 1 372 ? -23.753 65.217 -65.194 1.00 59.03 372 PRO C N 1
ATOM 12171 C CA . PRO C 1 372 ? -24.214 64.288 -64.154 1.00 50.19 372 PRO C CA 1
ATOM 12172 C C . PRO C 1 372 ? -25.425 64.811 -63.410 1.00 51.65 372 PRO C C 1
ATOM 12173 O O . PRO C 1 372 ? -25.418 64.885 -62.180 1.00 64.73 372 PRO C O 1
ATOM 12177 N N . VAL C 1 373 ? -26.469 65.170 -64.127 1.00 49.44 373 VAL C N 1
ATOM 12178 C CA . VAL C 1 373 ? -27.739 65.533 -63.513 1.00 53.81 373 VAL C CA 1
ATOM 12179 C C . VAL C 1 373 ? -28.590 64.285 -63.425 1.00 51.25 373 VAL C C 1
ATOM 12180 O O . VAL C 1 373 ? -28.605 63.472 -64.349 1.00 57.73 373 VAL C O 1
ATOM 12184 N N . TRP C 1 374 ? -29.279 64.117 -62.308 1.00 56.43 374 TRP C N 1
ATOM 12185 C CA . TRP C 1 374 ? -30.195 62.997 -62.096 1.00 55.39 374 TRP C CA 1
ATOM 12186 C C . TRP C 1 374 ? -30.926 63.262 -60.793 1.00 52.82 374 TRP C C 1
ATOM 12187 O O . TRP C 1 374 ? -30.708 64.286 -60.138 1.00 58.37 374 TRP C O 1
ATOM 12198 N N . GLN C 1 375 ? -31.742 62.301 -60.385 1.00 63.10 375 GLN C N 1
ATOM 12199 C CA . GLN C 1 375 ? -32.674 62.511 -59.280 1.00 65.83 375 GLN C CA 1
ATOM 12200 C C . GLN C 1 375 ? -31.990 62.977 -57.998 1.00 64.20 375 GLN C C 1
ATOM 12201 O O . GLN C 1 375 ? -32.597 63.720 -57.224 1.00 68.15 375 GLN C O 1
ATOM 12207 N N . GLY C 1 376 ? -30.746 62.553 -57.745 1.00 68.37 376 GLY C N 1
ATOM 12208 C CA . GLY C 1 376 ? -30.050 62.908 -56.513 1.00 59.95 376 GLY C CA 1
ATOM 12209 C C . GLY C 1 376 ? -29.700 64.376 -56.392 1.00 66.24 376 GLY C C 1
ATOM 12210 O O . GLY C 1 376 ? -29.275 64.815 -55.317 1.00 74.69 376 GLY C O 1
ATOM 12211 N N . ILE C 1 377 ? -29.864 65.144 -57.467 1.00 72.16 377 ILE C N 1
ATOM 12212 C CA . ILE C 1 377 ? -29.644 66.582 -57.411 1.00 71.19 377 ILE C CA 1
ATOM 12213 C C . ILE C 1 377 ? -30.831 67.249 -56.725 1.00 69.76 377 ILE C C 1
ATOM 12214 O O . ILE C 1 377 ? -31.950 66.722 -56.725 1.00 74.01 377 ILE C O 1
ATOM 12219 N N . ASP C 1 378 ? -30.584 68.397 -56.089 1.00 74.94 378 ASP C N 1
ATOM 12220 C CA . ASP C 1 378 ? -31.640 69.145 -55.399 1.00 72.45 378 ASP C CA 1
ATOM 12221 C C . ASP C 1 378 ? -32.284 70.111 -56.390 1.00 75.01 378 ASP C C 1
ATOM 12222 O O . ASP C 1 378 ? -31.717 71.159 -56.701 1.00 79.08 378 ASP C O 1
ATOM 12227 N N . PHE C 1 379 ? -33.482 69.767 -56.888 1.00 76.83 379 PHE C N 1
ATOM 12228 C CA . PHE C 1 379 ? -34.177 70.613 -57.858 1.00 75.23 379 PHE C CA 1
ATOM 12229 C C . PHE C 1 379 ? -34.779 71.855 -57.227 1.00 76.30 379 PHE C C 1
ATOM 12230 O O . PHE C 1 379 ? -35.116 72.801 -57.942 1.00 78.12 379 PHE C O 1
ATOM 12238 N N . THR C 1 380 ? -34.944 71.861 -55.912 1.00 81.20 380 THR C N 1
ATOM 12239 C CA . THR C 1 380 ? -35.266 73.083 -55.198 1.00 79.21 380 THR C CA 1
ATOM 12240 C C . THR C 1 380 ? -34.246 74.173 -55.505 1.00 78.10 380 THR C C 1
ATOM 12241 O O . THR C 1 380 ? -34.575 75.187 -56.127 1.00 84.69 380 THR C O 1
ATOM 12245 N N . ASN C 1 381 ? -33.003 73.946 -55.095 1.00 76.22 381 ASN C N 1
ATOM 12246 C CA . ASN C 1 381 ? -31.996 74.996 -55.077 1.00 73.30 381 ASN C CA 1
ATOM 12247 C C . ASN C 1 381 ? -31.765 75.557 -56.470 1.00 70.63 381 ASN C C 1
ATOM 12248 O O . ASN C 1 381 ? -31.497 74.814 -57.417 1.00 66.43 381 ASN C O 1
ATOM 12253 N N . ASN C 1 382 ? -31.878 76.882 -56.582 1.00 74.21 382 ASN C N 1
ATOM 12254 C CA . ASN C 1 382 ? -31.611 77.586 -57.827 1.00 67.17 382 ASN C CA 1
ATOM 12255 C C . ASN C 1 382 ? -30.126 77.771 -58.089 1.00 71.70 382 ASN C C 1
ATOM 12256 O O . ASN C 1 382 ? -29.726 77.918 -59.248 1.00 73.22 382 ASN C O 1
ATOM 12261 N N . ASN C 1 383 ? -29.300 77.811 -57.044 1.00 69.50 383 ASN C N 1
ATOM 12262 C CA . ASN C 1 383 ? -27.862 77.862 -57.273 1.00 72.45 383 ASN C CA 1
ATOM 12263 C C . ASN C 1 383 ? -27.385 76.609 -57.987 1.00 71.14 383 ASN C C 1
ATOM 12264 O O . ASN C 1 383 ? -26.428 76.665 -58.763 1.00 66.98 383 ASN C O 1
ATOM 12269 N N . THR C 1 384 ? -28.054 75.477 -57.745 1.00 69.44 384 THR C N 1
ATOM 12270 C CA . THR C 1 384 ? -27.743 74.231 -58.433 1.00 65.11 384 THR C CA 1
ATOM 12271 C C . THR C 1 384 ? -28.310 74.208 -59.849 1.00 68.66 384 THR C C 1
ATOM 12272 O O . THR C 1 384 ? -27.722 73.573 -60.731 1.00 66.14 384 THR C O 1
ATOM 12276 N N . ARG C 1 385 ? -29.446 74.882 -60.088 1.00 67.56 385 ARG C N 1
ATOM 12277 C CA . ARG C 1 385 ? -29.920 75.055 -61.461 1.00 66.25 385 ARG C CA 1
ATOM 12278 C C . ARG C 1 385 ? -28.916 75.854 -62.286 1.00 65.80 385 ARG C C 1
ATOM 12279 O O . ARG C 1 385 ? -28.624 75.496 -63.432 1.00 65.39 385 ARG C O 1
ATOM 12287 N N . LYS C 1 386 ? -28.345 76.916 -61.713 1.00 64.45 386 LYS C N 1
ATOM 12288 C CA . LYS C 1 386 ? -27.332 77.674 -62.441 1.00 65.75 386 LYS C CA 1
ATOM 12289 C C . LYS C 1 386 ? -26.091 76.828 -62.691 1.00 67.90 386 LYS C C 1
ATOM 12290 O O . LYS C 1 386 ? -25.531 76.847 -63.790 1.00 71.67 386 LYS C O 1
ATOM 12296 N N . LYS C 1 387 ? -25.638 76.089 -61.670 1.00 68.16 387 LYS C N 1
ATOM 12297 C CA . LYS C 1 387 ? -24.516 75.177 -61.855 1.00 61.60 387 LYS C CA 1
ATOM 12298 C C . LYS C 1 387 ? -24.813 74.170 -62.950 1.00 66.62 387 LYS C C 1
ATOM 12299 O O . LYS C 1 387 ? -23.934 73.820 -63.744 1.00 64.85 387 LYS C O 1
ATOM 12305 N N . ALA C 1 388 ? -26.051 73.690 -63.008 1.00 63.99 388 ALA C N 1
ATOM 12306 C CA . ALA C 1 388 ? -26.410 72.763 -64.067 1.00 64.96 388 ALA C CA 1
ATOM 12307 C C . ALA C 1 388 ? -26.327 73.448 -65.420 1.00 67.00 388 ALA C C 1
ATOM 12308 O O . ALA C 1 388 ? -25.657 72.956 -66.334 1.00 74.83 388 ALA C O 1
ATOM 12310 N N . GLN C 1 389 ? -26.976 74.605 -65.555 1.00 65.05 389 GLN C N 1
ATOM 12311 C CA . GLN C 1 389 ? -26.939 75.328 -66.822 1.00 65.61 389 GLN C CA 1
ATOM 12312 C C . GLN C 1 389 ? -25.518 75.710 -67.192 1.00 67.23 389 GLN C C 1
ATOM 12313 O O . GLN C 1 389 ? -25.133 75.655 -68.368 1.00 69.33 389 GLN C O 1
ATOM 12319 N N . ARG C 1 390 ? -24.715 76.065 -66.193 1.00 62.02 390 ARG C N 1
ATOM 12320 C CA . ARG C 1 390 ? -23.323 76.405 -66.435 1.00 62.15 390 ARG C CA 1
ATOM 12321 C C . ARG C 1 390 ? -22.568 75.217 -67.010 1.00 69.81 390 ARG C C 1
ATOM 12322 O O . ARG C 1 390 ? -21.827 75.350 -67.992 1.00 68.64 390 ARG C O 1
ATOM 12330 N N . MET C 1 391 ? -22.743 74.040 -66.402 1.00 66.97 391 MET C N 1
ATOM 12331 C CA . MET C 1 391 ? -21.988 72.871 -66.829 1.00 62.77 391 MET C CA 1
ATOM 12332 C C . MET C 1 391 ? -22.431 72.422 -68.219 1.00 59.99 391 MET C C 1
ATOM 12333 O O . MET C 1 391 ? -21.599 72.113 -69.077 1.00 56.88 391 MET C O 1
ATOM 12338 N N . LEU C 1 392 ? -23.741 72.415 -68.464 1.00 61.36 392 LEU C N 1
ATOM 12339 C CA . LEU C 1 392 ? -24.266 72.118 -69.793 1.00 64.18 392 LEU C CA 1
ATOM 12340 C C . LEU C 1 392 ? -23.626 72.997 -70.860 1.00 61.68 392 LEU C C 1
ATOM 12341 O O . LEU C 1 392 ? -23.211 72.512 -71.917 1.00 61.93 392 LEU C O 1
ATOM 12346 N N . SER C 1 393 ? -23.518 74.297 -70.582 1.00 64.14 393 SER C N 1
ATOM 12347 C CA . SER C 1 393 ? -22.925 75.226 -71.540 1.00 64.71 393 SER C CA 1
ATOM 12348 C C . SER C 1 393 ? -21.442 74.958 -71.746 1.00 60.06 393 SER C C 1
ATOM 12349 O O . SER C 1 393 ? -20.962 74.986 -72.879 1.00 64.62 393 SER C O 1
ATOM 12352 N N . GLU C 1 394 ? -20.693 74.718 -70.671 1.00 60.62 394 GLU C N 1
ATOM 12353 C CA . GLU C 1 394 ? -19.289 74.360 -70.842 1.00 64.71 394 GLU C CA 1
ATOM 12354 C C . GLU C 1 394 ? -19.150 73.137 -71.739 1.00 67.31 394 GLU C C 1
ATOM 12355 O O . GLU C 1 394 ? -18.273 73.089 -72.612 1.00 65.98 394 GLU C O 1
ATOM 12361 N N . MET C 1 395 ? -20.023 72.143 -71.542 1.00 62.66 395 MET C N 1
ATOM 12362 C CA . MET C 1 395 ? -20.021 70.954 -72.386 1.00 66.54 395 MET C CA 1
ATOM 12363 C C . MET C 1 395 ? -20.321 71.317 -73.834 1.00 63.94 395 MET C C 1
ATOM 12364 O O . MET C 1 395 ? -19.521 71.043 -74.738 1.00 65.88 395 MET C O 1
ATOM 12369 N N . ILE C 1 396 ? -21.471 71.954 -74.070 1.00 61.24 396 ILE C N 1
ATOM 12370 C CA . ILE C 1 396 ? -21.879 72.276 -75.437 1.00 60.38 396 ILE C CA 1
ATOM 12371 C C . ILE C 1 396 ? -20.847 73.163 -76.116 1.00 63.81 396 ILE C C 1
ATOM 12372 O O . ILE C 1 396 ? -20.518 72.963 -77.290 1.00 68.99 396 ILE C O 1
ATOM 12377 N N . LYS C 1 397 ? -20.295 74.130 -75.379 1.00 63.26 397 LYS C N 1
ATOM 12378 C CA . LYS C 1 397 ? -19.327 75.059 -75.954 1.00 59.92 397 LYS C CA 1
ATOM 12379 C C . LYS C 1 397 ? -18.057 74.339 -76.373 1.00 67.49 397 LYS C C 1
ATOM 12380 O O . LYS C 1 397 ? -17.611 74.472 -77.517 1.00 72.37 397 LYS C O 1
ATOM 12386 N N . ARG C 1 398 ? -17.455 73.571 -75.459 1.00 72.58 398 ARG C N 1
ATOM 12387 C CA . ARG C 1 398 ? -16.173 72.932 -75.762 1.00 71.50 398 ARG C CA 1
ATOM 12388 C C . ARG C 1 398 ? -16.257 72.077 -77.018 1.00 66.62 398 ARG C C 1
ATOM 12389 O O . ARG C 1 398 ? -15.317 72.039 -77.816 1.00 73.60 398 ARG C O 1
ATOM 12397 N N . ASP C 1 399 ? -17.371 71.380 -77.209 1.00 67.05 399 ASP C N 1
ATOM 12398 C CA . ASP C 1 399 ? -17.466 70.353 -78.237 1.00 74.25 399 ASP C CA 1
ATOM 12399 C C . ASP C 1 399 ? -18.474 70.718 -79.321 1.00 76.67 399 ASP C C 1
ATOM 12400 O O . ASP C 1 399 ? -18.904 69.848 -80.092 1.00 70.59 399 ASP C O 1
ATOM 12405 N N . GLN C 1 400 ? -18.835 72.004 -79.398 1.00 76.91 400 GLN C N 1
ATOM 12406 C CA . GLN C 1 400 ? -19.801 72.481 -80.380 1.00 71.75 400 GLN C CA 1
ATOM 12407 C C . GLN C 1 400 ? -19.413 72.098 -81.809 1.00 70.96 400 GLN C C 1
ATOM 12408 O O . GLN C 1 400 ? -20.295 71.899 -82.647 1.00 65.94 400 GLN C O 1
ATOM 12414 N N . ASN C 1 401 ? -18.114 71.972 -82.105 1.00 69.89 401 ASN C N 1
ATOM 12415 C CA . ASN C 1 401 ? -17.641 71.612 -83.439 1.00 73.83 401 ASN C CA 1
ATOM 12416 C C . ASN C 1 401 ? -17.432 70.102 -83.624 1.00 74.54 401 ASN C C 1
ATOM 12417 O O . ASN C 1 401 ? -16.647 69.696 -84.489 1.00 70.97 401 ASN C O 1
ATOM 12422 N N . ARG C 1 402 ? -18.104 69.263 -82.843 1.00 78.64 402 ARG C N 1
ATOM 12423 C CA . ARG C 1 402 ? -17.876 67.816 -82.888 1.00 78.24 402 ARG C CA 1
ATOM 12424 C C . ARG C 1 402 ? -19.074 67.145 -83.559 1.00 76.08 402 ARG C C 1
ATOM 12425 O O . ARG C 1 402 ? -20.115 66.917 -82.927 1.00 69.68 402 ARG C O 1
ATOM 12433 N N . CYS C 1 403 ? -18.922 66.847 -84.856 1.00 72.63 403 CYS C N 1
ATOM 12434 C CA . CYS C 1 403 ? -20.006 66.204 -85.585 1.00 74.20 403 CYS C CA 1
ATOM 12435 C C . CYS C 1 403 ? -20.271 64.820 -85.026 1.00 76.36 403 CYS C C 1
ATOM 12436 O O . CYS C 1 403 ? -21.392 64.308 -85.147 1.00 73.46 403 CYS C O 1
ATOM 12439 N N . ALA C 1 404 ? -19.259 64.213 -84.392 1.00 71.59 404 ALA C N 1
ATOM 12440 C CA . ALA C 1 404 ? -19.470 62.934 -83.721 1.00 71.02 404 ALA C CA 1
ATOM 12441 C C . ALA C 1 404 ? -20.536 63.055 -82.647 1.00 67.56 404 ALA C C 1
ATOM 12442 O O . ALA C 1 404 ? -21.371 62.155 -82.486 1.00 69.59 404 ALA C O 1
ATOM 12444 N N . VAL C 1 405 ? -20.552 64.167 -81.920 1.00 64.79 405 VAL C N 1
ATOM 12445 C CA . VAL C 1 405 ? -21.553 64.305 -80.875 1.00 68.25 405 VAL C CA 1
ATOM 12446 C C . VAL C 1 405 ? -22.893 64.455 -81.566 1.00 66.75 405 VAL C C 1
ATOM 12447 O O . VAL C 1 405 ? -23.208 65.524 -82.089 1.00 80.51 405 VAL C O 1
ATOM 12451 N N . GLY C 1 406 ? -23.668 63.381 -81.608 1.00 65.19 406 GLY C N 1
ATOM 12452 C CA . GLY C 1 406 ? -25.030 63.448 -82.067 1.00 67.21 406 GLY C CA 1
ATOM 12453 C C . GLY C 1 406 ? -26.067 63.628 -80.980 1.00 70.85 406 GLY C C 1
ATOM 12454 O O . GLY C 1 406 ? -27.254 63.750 -81.298 1.00 67.88 406 GLY C O 1
ATOM 12455 N N . TYR C 1 407 ? -25.670 63.644 -79.706 1.00 63.62 407 TYR C N 1
ATOM 12456 C CA . TYR C 1 407 ? -26.650 63.780 -78.635 1.00 67.36 407 TYR C CA 1
ATOM 12457 C C . TYR C 1 407 ? -26.081 64.629 -77.505 1.00 65.91 407 TYR C C 1
ATOM 12458 O O . TYR C 1 407 ? -24.876 64.598 -77.242 1.00 66.62 407 TYR C O 1
ATOM 12467 N N . TRP C 1 408 ? -26.966 65.388 -76.841 1.00 59.84 408 TRP C N 1
ATOM 12468 C CA . TRP C 1 408 ? -26.672 66.058 -75.577 1.00 60.12 408 TRP C CA 1
ATOM 12469 C C . TRP C 1 408 ? -27.617 65.508 -74.518 1.00 62.02 408 TRP C C 1
ATOM 12470 O O . TRP C 1 408 ? -28.837 65.574 -74.682 1.00 61.19 408 TRP C O 1
ATOM 12481 N N . GLY C 1 409 ? -27.063 64.984 -73.424 1.00 64.57 409 GLY C N 1
ATOM 12482 C CA . GLY C 1 409 ? -27.868 64.471 -72.334 1.00 57.29 409 GLY C CA 1
ATOM 12483 C C . GLY C 1 409 ? -27.992 65.493 -71.216 1.00 57.48 409 GLY C C 1
ATOM 12484 O O . GLY C 1 409 ? -26.995 66.036 -70.747 1.00 59.01 409 GLY C O 1
ATOM 12485 N N . ILE C 1 410 ? -29.229 65.739 -70.797 1.00 59.94 410 ILE C N 1
ATOM 12486 C CA . ILE C 1 410 ? -29.463 66.697 -69.727 1.00 55.23 410 ILE C CA 1
ATOM 12487 C C . ILE C 1 410 ? -29.646 66.037 -68.369 1.00 64.91 410 ILE C C 1
ATOM 12488 O O . ILE C 1 410 ? -29.516 66.720 -67.345 1.00 73.09 410 ILE C O 1
ATOM 12493 N N . ALA C 1 411 ? -29.945 64.741 -68.323 1.00 59.99 411 ALA C N 1
ATOM 12494 C CA . ALA C 1 411 ? -30.139 64.073 -67.043 1.00 60.40 411 ALA C CA 1
ATOM 12495 C C . ALA C 1 411 ? -30.231 62.573 -67.254 1.00 62.41 411 ALA C C 1
ATOM 12496 O O . ALA C 1 411 ? -30.708 62.103 -68.294 1.00 62.10 411 ALA C O 1
ATOM 12498 N N . ASN C 1 412 ? -29.760 61.837 -66.258 1.00 63.12 412 ASN C N 1
ATOM 12499 C CA . ASN C 1 412 ? -30.146 60.451 -66.090 1.00 59.76 412 ASN C CA 1
ATOM 12500 C C . ASN C 1 412 ? -31.416 60.439 -65.247 1.00 60.75 412 ASN C C 1
ATOM 12501 O O . ASN C 1 412 ? -32.009 61.487 -64.985 1.00 66.40 412 ASN C O 1
ATOM 12506 N N . GLU C 1 413 ? -31.799 59.256 -64.774 1.00 58.66 413 GLU C N 1
ATOM 12507 C CA . GLU C 1 413 ? -33.083 59.000 -64.138 1.00 57.33 413 GLU C CA 1
ATOM 12508 C C . GLU C 1 413 ? -33.497 60.100 -63.167 1.00 65.50 413 GLU C C 1
ATOM 12509 O O . GLU C 1 413 ? -32.809 60.380 -62.180 1.00 65.12 413 GLU C O 1
ATOM 12515 N N . THR C 1 414 ? -34.629 60.721 -63.477 1.00 66.71 414 THR C N 1
ATOM 12516 C CA . THR C 1 414 ? -35.335 61.663 -62.629 1.00 69.70 414 THR C CA 1
ATOM 12517 C C . THR C 1 414 ? -36.768 61.171 -62.476 1.00 72.66 414 THR C C 1
ATOM 12518 O O . THR C 1 414 ? -37.201 60.240 -63.158 1.00 75.14 414 THR C O 1
ATOM 12522 N N . GLN C 1 415 ? -37.507 61.795 -61.566 1.00 74.83 415 GLN C N 1
ATOM 12523 C CA . GLN C 1 415 ? -38.912 61.476 -61.367 1.00 80.44 415 GLN C CA 1
ATOM 12524 C C . GLN C 1 415 ? -39.769 62.723 -61.577 1.00 86.35 415 GLN C C 1
ATOM 12525 O O . GLN C 1 415 ? -39.339 63.832 -61.244 1.00 83.68 415 GLN C O 1
ATOM 12531 N N . PRO C 1 416 ? -40.988 62.571 -62.102 1.00 87.00 416 PRO C N 1
ATOM 12532 C CA . PRO C 1 416 ? -41.811 63.737 -62.467 1.00 85.44 416 PRO C CA 1
ATOM 12533 C C . PRO C 1 416 ? -42.283 64.506 -61.244 1.00 90.23 416 PRO C C 1
ATOM 12534 O O . PRO C 1 416 ? -43.049 63.992 -60.429 1.00 95.36 416 PRO C O 1
ATOM 12538 N N . SER C 1 417 ? -41.819 65.753 -61.129 1.00 92.53 417 SER C N 1
ATOM 12539 C CA . SER C 1 417 ? -42.170 66.642 -60.030 1.00 90.74 417 SER C CA 1
ATOM 12540 C C . SER C 1 417 ? -42.332 68.055 -60.578 1.00 95.54 417 SER C C 1
ATOM 12541 O O . SER C 1 417 ? -42.083 68.319 -61.762 1.00 96.85 417 SER C O 1
ATOM 12544 N N . LYS C 1 418 ? -42.773 68.970 -59.708 1.00 95.81 418 LYS C N 1
ATOM 12545 C CA . LYS C 1 418 ? -42.899 70.372 -60.090 1.00 100.18 418 LYS C CA 1
ATOM 12546 C C . LYS C 1 418 ? -41.536 70.928 -60.472 1.00 91.81 418 LYS C C 1
ATOM 12547 O O . LYS C 1 418 ? -41.300 71.255 -61.642 1.00 88.09 418 LYS C O 1
ATOM 12553 N N . ALA C 1 419 ? -40.630 71.002 -59.488 1.00 88.75 419 ALA C N 1
ATOM 12554 C CA . ALA C 1 419 ? -39.298 71.555 -59.716 1.00 90.91 419 ALA C CA 1
ATOM 12555 C C . ALA C 1 419 ? -38.525 70.775 -60.772 1.00 91.51 419 ALA C C 1
ATOM 12556 O O . ALA C 1 419 ? -37.685 71.353 -61.473 1.00 88.55 419 ALA C O 1
ATOM 12558 N N . ARG C 1 420 ? -38.804 69.475 -60.908 1.00 88.74 420 ARG C N 1
ATOM 12559 C CA . ARG C 1 420 ? -38.128 68.659 -61.908 1.00 82.02 420 ARG C CA 1
ATOM 12560 C C . ARG C 1 420 ? -38.376 69.189 -63.307 1.00 84.97 420 ARG C C 1
ATOM 12561 O O . ARG C 1 420 ? -37.427 69.465 -64.053 1.00 86.21 420 ARG C O 1
ATOM 12569 N N . ASN C 1 421 ? -39.655 69.332 -63.680 1.00 88.15 421 ASN C N 1
ATOM 12570 C CA . ASN C 1 421 ? -40.009 69.679 -65.058 1.00 83.75 421 ASN C CA 1
ATOM 12571 C C . ASN C 1 421 ? -39.490 71.058 -65.442 1.00 81.23 421 ASN C C 1
ATOM 12572 O O . ASN C 1 421 ? -38.984 71.246 -66.555 1.00 80.01 421 ASN C O 1
ATOM 12577 N N . GLU C 1 422 ? -39.619 72.041 -64.545 1.00 84.47 422 GLU C N 1
ATOM 12578 C CA . GLU C 1 422 ? -38.983 73.335 -64.780 1.00 88.16 422 GLU C CA 1
ATOM 12579 C C . GLU C 1 422 ? -37.480 73.163 -64.971 1.00 85.93 422 GLU C C 1
ATOM 12580 O O . GLU C 1 422 ? -36.930 73.482 -66.036 1.00 79.84 422 GLU C O 1
ATOM 12586 N N . PHE C 1 423 ? -36.809 72.631 -63.939 1.00 81.37 423 PHE C N 1
ATOM 12587 C CA . PHE C 1 423 ? -35.363 72.411 -63.938 1.00 74.64 423 PHE C CA 1
ATOM 12588 C C . PHE C 1 423 ? -34.833 71.884 -65.262 1.00 75.67 423 PHE C C 1
ATOM 12589 O O . PHE C 1 423 ? -33.867 72.422 -65.819 1.00 70.12 423 PHE C O 1
ATOM 12597 N N . LEU C 1 424 ? -35.449 70.810 -65.771 1.00 77.83 424 LEU C N 1
ATOM 12598 C CA . LEU C 1 424 ? -34.975 70.196 -67.007 1.00 73.89 424 LEU C CA 1
ATOM 12599 C C . LEU C 1 424 ? -35.336 71.041 -68.218 1.00 76.02 424 LEU C C 1
ATOM 12600 O O . LEU C 1 424 ? -34.541 71.161 -69.158 1.00 68.89 424 LEU C O 1
ATOM 12605 N N . THR C 1 425 ? -36.533 71.634 -68.216 1.00 80.81 425 THR C N 1
ATOM 12606 C CA . THR C 1 425 ? -36.894 72.534 -69.306 1.00 75.89 425 THR C CA 1
ATOM 12607 C C . THR C 1 425 ? -35.950 73.728 -69.352 1.00 74.12 425 THR C C 1
ATOM 12608 O O . THR C 1 425 ? -35.542 74.161 -70.435 1.00 71.00 425 THR C O 1
ATOM 12612 N N . SER C 1 426 ? -35.557 74.246 -68.182 1.00 72.07 426 SER C N 1
ATOM 12613 C CA . SER C 1 426 ? -34.588 75.333 -68.155 1.00 71.88 426 SER C CA 1
ATOM 12614 C C . SER C 1 426 ? -33.225 74.888 -68.669 1.00 77.51 426 SER C C 1
ATOM 12615 O O . SER C 1 426 ? -32.407 75.734 -69.055 1.00 76.23 426 SER C O 1
ATOM 12618 N N . LEU C 1 427 ? -32.974 73.575 -68.698 1.00 79.90 427 LEU C N 1
ATOM 12619 C CA . LEU C 1 427 ? -31.745 73.032 -69.266 1.00 72.45 427 LEU C CA 1
ATOM 12620 C C . LEU C 1 427 ? -31.809 72.966 -70.785 1.00 73.68 427 LEU C C 1
ATOM 12621 O O . LEU C 1 427 ? -30.831 73.292 -71.466 1.00 73.61 427 LEU C O 1
ATOM 12626 N N . LEU C 1 428 ? -32.935 72.512 -71.336 1.00 73.60 428 LEU C N 1
ATOM 12627 C CA . LEU C 1 428 ? -33.116 72.591 -72.778 1.00 66.58 428 LEU C CA 1
ATOM 12628 C C . LEU C 1 428 ? -33.141 74.044 -73.234 1.00 70.41 428 LEU C C 1
ATOM 12629 O O . LEU C 1 428 ? -32.552 74.389 -74.265 1.00 67.27 428 LEU C O 1
ATOM 12634 N N . GLU C 1 429 ? -33.813 74.910 -72.467 1.00 70.43 429 GLU C N 1
ATOM 12635 C CA . GLU C 1 429 ? -33.720 76.348 -72.689 1.00 70.17 429 GLU C CA 1
ATOM 12636 C C . GLU C 1 429 ? -32.268 76.761 -72.871 1.00 69.73 429 GLU C C 1
ATOM 12637 O O . GLU C 1 429 ? -31.870 77.234 -73.938 1.00 69.23 429 GLU C O 1
ATOM 12643 N N . THR C 1 430 ? -31.453 76.531 -71.843 1.00 70.37 430 THR C N 1
ATOM 12644 C CA . THR C 1 430 ? -30.055 76.931 -71.892 1.00 70.53 430 THR C CA 1
ATOM 12645 C C . THR C 1 430 ? -29.345 76.310 -73.083 1.00 75.65 430 THR C C 1
ATOM 12646 O O . THR C 1 430 ? -28.652 76.998 -73.844 1.00 73.83 430 THR C O 1
ATOM 12650 N N . GLY C 1 431 ? -29.520 75.002 -73.265 1.00 75.37 431 GLY C N 1
ATOM 12651 C CA . GLY C 1 431 ? -28.807 74.318 -74.326 1.00 65.46 431 GLY C CA 1
ATOM 12652 C C . GLY C 1 431 ? -29.219 74.807 -75.696 1.00 70.88 431 GLY C C 1
ATOM 12653 O O . GLY C 1 431 ? -28.371 75.163 -76.518 1.00 76.21 431 GLY C O 1
ATOM 12654 N N . LYS C 1 432 ? -30.530 74.839 -75.960 1.00 72.22 432 LYS C N 1
ATOM 12655 C CA . LYS C 1 432 ? -31.002 75.153 -77.308 1.00 72.87 432 LYS C CA 1
ATOM 12656 C C . LYS C 1 432 ? -30.602 76.558 -77.736 1.00 74.83 432 LYS C C 1
ATOM 12657 O O . LYS C 1 432 ? -30.340 76.791 -78.920 1.00 76.25 432 LYS C O 1
ATOM 12663 N N . GLN C 1 433 ? -30.496 77.493 -76.793 1.00 73.12 433 GLN C N 1
ATOM 12664 C CA . GLN C 1 433 ? -29.913 78.791 -77.117 1.00 72.43 433 GLN C CA 1
ATOM 12665 C C . GLN C 1 433 ? -28.450 78.710 -77.546 1.00 68.54 433 GLN C C 1
ATOM 12666 O O . GLN C 1 433 ? -27.847 79.763 -77.761 1.00 72.55 433 GLN C O 1
ATOM 12672 N N . LEU C 1 434 ? -27.868 77.514 -77.702 1.00 72.58 434 LEU C N 1
ATOM 12673 C CA . LEU C 1 434 ? -26.449 77.384 -78.024 1.00 71.85 434 LEU C CA 1
ATOM 12674 C C . LEU C 1 434 ? -26.197 76.500 -79.235 1.00 69.94 434 LEU C C 1
ATOM 12675 O O . LEU C 1 434 ? -25.186 76.663 -79.927 1.00 78.86 434 LEU C O 1
ATOM 12680 N N . ASP C 1 435 ? -27.086 75.549 -79.481 1.00 68.22 435 ASP C N 1
ATOM 12681 C CA . ASP C 1 435 ? -26.848 74.542 -80.506 1.00 75.33 435 ASP C CA 1
ATOM 12682 C C . ASP C 1 435 ? -28.140 73.778 -80.728 1.00 76.61 435 ASP C C 1
ATOM 12683 O O . ASP C 1 435 ? -28.619 73.096 -79.817 1.00 81.41 435 ASP C O 1
ATOM 12688 N N . THR C 1 436 ? -28.722 73.890 -81.919 1.00 76.07 436 THR C N 1
ATOM 12689 C CA . THR C 1 436 ? -29.897 73.099 -82.253 1.00 73.73 436 THR C CA 1
ATOM 12690 C C . THR C 1 436 ? -29.621 72.072 -83.341 1.00 74.93 436 THR C C 1
ATOM 12691 O O . THR C 1 436 ? -30.568 71.489 -83.872 1.00 80.62 436 THR C O 1
ATOM 12695 N N . THR C 1 437 ? -28.354 71.829 -83.683 1.00 73.53 437 THR C N 1
ATOM 12696 C CA . THR C 1 437 ? -28.056 70.823 -84.695 1.00 73.69 437 THR C CA 1
ATOM 12697 C C . THR C 1 437 ? -28.264 69.419 -84.146 1.00 76.97 437 THR C C 1
ATOM 12698 O O . THR C 1 437 ? -28.847 68.559 -84.820 1.00 78.57 437 THR C O 1
ATOM 12702 N N . ARG C 1 438 ? -27.815 69.179 -82.916 1.00 78.07 438 ARG C N 1
ATOM 12703 C CA . ARG C 1 438 ? -27.900 67.874 -82.280 1.00 70.94 438 ARG C CA 1
ATOM 12704 C C . ARG C 1 438 ? -29.194 67.743 -81.478 1.00 73.33 438 ARG C C 1
ATOM 12705 O O . ARG C 1 438 ? -29.972 68.689 -81.328 1.00 77.30 438 ARG C O 1
ATOM 12713 N N . LEU C 1 439 ? -29.414 66.556 -80.931 1.00 74.81 439 LEU C N 1
ATOM 12714 C CA . LEU C 1 439 ? -30.669 66.195 -80.290 1.00 72.42 439 LEU C CA 1
ATOM 12715 C C . LEU C 1 439 ? -30.512 66.222 -78.773 1.00 75.85 439 LEU C C 1
ATOM 12716 O O . LEU C 1 439 ? -29.407 66.122 -78.229 1.00 69.16 439 LEU C O 1
ATOM 12721 N N . TYR C 1 440 ? -31.638 66.360 -78.088 1.00 70.27 440 TYR C N 1
ATOM 12722 C CA . TYR C 1 440 ? -31.650 66.425 -76.634 1.00 72.42 440 TYR C CA 1
ATOM 12723 C C . TYR C 1 440 ? -32.403 65.208 -76.111 1.00 80.92 440 TYR C C 1
ATOM 12724 O O . TYR C 1 440 ? -33.615 65.074 -76.325 1.00 78.07 440 TYR C O 1
ATOM 12733 N N . VAL C 1 441 ? -31.669 64.333 -75.424 1.00 79.51 441 VAL C N 1
ATOM 12734 C CA . VAL C 1 441 ? -32.166 63.098 -74.847 1.00 70.32 441 VAL C CA 1
ATOM 12735 C C . VAL C 1 441 ? -32.021 63.189 -73.335 1.00 67.20 441 VAL C C 1
ATOM 12736 O O . VAL C 1 441 ? -31.206 63.951 -72.812 1.00 69.87 441 VAL C O 1
ATOM 12740 N N . ALA C 1 442 ? -32.862 62.429 -72.633 1.00 69.30 442 ALA C N 1
ATOM 12741 C CA . ALA C 1 442 ? -32.715 62.150 -71.210 1.00 70.69 442 ALA C CA 1
ATOM 12742 C C . ALA C 1 442 ? -33.098 60.694 -70.972 1.00 69.92 442 ALA C C 1
ATOM 12743 O O . ALA C 1 442 ? -33.858 60.107 -71.747 1.00 73.83 442 ALA C O 1
ATOM 12745 N N . ALA C 1 443 ? -32.562 60.107 -69.907 1.00 60.64 443 ALA C N 1
ATOM 12746 C CA . ALA C 1 443 ? -32.860 58.722 -69.573 1.00 65.36 443 ALA C CA 1
ATOM 12747 C C . ALA C 1 443 ? -33.951 58.655 -68.513 1.00 60.62 443 ALA C C 1
ATOM 12748 O O . ALA C 1 443 ? -34.128 59.581 -67.724 1.00 68.33 443 ALA C O 1
ATOM 12750 N N . PHE C 1 444 ? -34.701 57.560 -68.508 1.00 58.93 444 PHE C N 1
ATOM 12751 C CA . PHE C 1 444 ? -35.753 57.398 -67.515 1.00 74.30 444 PHE C CA 1
ATOM 12752 C C . PHE C 1 444 ? -35.742 55.977 -66.971 1.00 68.88 444 PHE C C 1
ATOM 12753 O O . PHE C 1 444 ? -35.378 55.032 -67.671 1.00 68.77 444 PHE C O 1
ATOM 12761 N N . ASP C 1 445 ? -36.178 55.839 -65.720 1.00 65.30 445 ASP C N 1
ATOM 12762 C CA . ASP C 1 445 ? -36.301 54.559 -65.037 1.00 70.24 445 ASP C CA 1
ATOM 12763 C C . ASP C 1 445 ? -37.756 54.246 -64.686 1.00 81.72 445 ASP C C 1
ATOM 12764 O O . ASP C 1 445 ? -38.027 53.585 -63.681 1.00 83.09 445 ASP C O 1
ATOM 12769 N N . LEU C 1 446 ? -38.711 54.713 -65.488 1.00 79.46 446 LEU C N 1
ATOM 12770 C CA . LEU C 1 446 ? -40.105 54.703 -65.057 1.00 84.54 446 LEU C CA 1
ATOM 12771 C C . LEU C 1 446 ? -41.000 53.719 -65.800 1.00 85.76 446 LEU C C 1
ATOM 12772 O O . LEU C 1 446 ? -42.203 53.677 -65.516 1.00 80.89 446 LEU C O 1
ATOM 12777 N N . VAL C 1 447 ? -40.457 52.938 -66.739 1.00 83.37 447 VAL C N 1
ATOM 12778 C CA . VAL C 1 447 ? -41.195 51.818 -67.308 1.00 80.86 447 VAL C CA 1
ATOM 12779 C C . VAL C 1 447 ? -41.652 50.878 -66.202 1.00 85.00 447 VAL C C 1
ATOM 12780 O O . VAL C 1 447 ? -40.847 50.384 -65.403 1.00 82.30 447 VAL C O 1
ATOM 12784 N N . ARG C 1 448 ? -42.955 50.626 -66.156 1.00 89.80 448 ARG C N 1
ATOM 12785 C CA . ARG C 1 448 ? -43.574 49.789 -65.145 1.00 90.21 448 ARG C CA 1
ATOM 12786 C C . ARG C 1 448 ? -44.416 48.730 -65.848 1.00 95.41 448 ARG C C 1
ATOM 12787 O O . ARG C 1 448 ? -44.768 48.868 -67.024 1.00 94.89 448 ARG C O 1
ATOM 12795 N N . PHE C 1 449 ? -44.714 47.651 -65.132 1.00 97.65 449 PHE C N 1
ATOM 12796 C CA . PHE C 1 449 ? -45.476 46.535 -65.690 1.00 100.47 449 PHE C CA 1
ATOM 12797 C C . PHE C 1 449 ? -46.833 46.457 -64.998 1.00 103.44 449 PHE C C 1
ATOM 12798 O O . PHE C 1 449 ? -46.971 45.836 -63.940 1.00 102.79 449 PHE C O 1
ATOM 12806 N N . ASN C 1 450 ? -47.837 47.089 -65.602 1.00 102.29 450 ASN C N 1
ATOM 12807 C CA . ASN C 1 450 ? -49.213 46.821 -65.209 1.00 105.41 450 ASN C CA 1
ATOM 12808 C C . ASN C 1 450 ? -49.584 45.411 -65.654 1.00 106.69 450 ASN C C 1
ATOM 12809 O O . ASN C 1 450 ? -49.257 44.991 -66.772 1.00 104.16 450 ASN C O 1
ATOM 12814 N N . ARG C 1 451 ? -50.241 44.661 -64.773 1.00 106.42 451 ARG C N 1
ATOM 12815 C CA . ARG C 1 451 ? -50.542 43.276 -65.113 1.00 106.32 451 ARG C CA 1
ATOM 12816 C C . ARG C 1 451 ? -51.692 43.190 -66.112 1.00 109.76 451 ARG C C 1
ATOM 12817 O O . ARG C 1 451 ? -51.637 42.396 -67.060 1.00 103.01 451 ARG C O 1
ATOM 12825 N N . GLU C 1 452 ? -52.718 44.034 -65.937 1.00 115.13 452 GLU C N 1
ATOM 12826 C CA . GLU C 1 452 ? -53.964 43.905 -66.692 1.00 113.32 452 GLU C CA 1
ATOM 12827 C C . GLU C 1 452 ? -53.730 43.805 -68.194 1.00 108.91 452 GLU C C 1
ATOM 12828 O O . GLU C 1 452 ? -54.329 42.958 -68.865 1.00 113.39 452 GLU C O 1
ATOM 12834 N N . LYS C 1 453 ? -52.866 44.653 -68.742 1.00 102.65 453 LYS C N 1
ATOM 12835 C CA . LYS C 1 453 ? -52.662 44.695 -70.183 1.00 102.18 453 LYS C CA 1
ATOM 12836 C C . LYS C 1 453 ? -51.494 43.831 -70.642 1.00 102.35 453 LYS C C 1
ATOM 12837 O O . LYS C 1 453 ? -51.267 43.721 -71.854 1.00 97.41 453 LYS C O 1
ATOM 12843 N N . LYS C 1 454 ? -50.776 43.202 -69.703 1.00 104.10 454 LYS C N 1
ATOM 12844 C CA . LYS C 1 454 ? -49.647 42.303 -69.991 1.00 102.28 454 LYS C CA 1
ATOM 12845 C C . LYS C 1 454 ? -48.590 42.968 -70.870 1.00 100.03 454 LYS C C 1
ATOM 12846 O O . LYS C 1 454 ? -47.968 42.317 -71.713 1.00 100.25 454 LYS C O 1
ATOM 12852 N N . ARG C 1 455 ? -48.377 44.270 -70.679 1.00 102.72 455 ARG C N 1
ATOM 12853 C CA . ARG C 1 455 ? -47.401 45.021 -71.461 1.00 100.90 455 ARG C CA 1
ATOM 12854 C C . ARG C 1 455 ? -46.769 46.089 -70.571 1.00 101.46 455 ARG C C 1
ATOM 12855 O O . ARG C 1 455 ? -47.237 46.362 -69.458 1.00 96.51 455 ARG C O 1
ATOM 12863 N N . PHE C 1 456 ? -45.683 46.691 -71.080 1.00 100.37 456 PHE C N 1
ATOM 12864 C CA . PHE C 1 456 ? -44.875 47.661 -70.337 1.00 97.48 456 PHE C CA 1
ATOM 12865 C C . PHE C 1 456 ? -45.251 49.076 -70.759 1.00 96.19 456 PHE C C 1
ATOM 12866 O O . PHE C 1 456 ? -44.979 49.482 -71.891 1.00 95.05 456 PHE C O 1
ATOM 12874 N N . VAL C 1 457 ? -45.841 49.835 -69.837 1.00 103.41 457 VAL C N 1
ATOM 12875 C CA . VAL C 1 457 ? -46.338 51.179 -70.117 1.00 102.80 457 VAL C CA 1
ATOM 12876 C C . VAL C 1 457 ? -45.290 52.212 -69.722 1.00 104.16 457 VAL C C 1
ATOM 12877 O O . VAL C 1 457 ? -44.179 51.859 -69.309 1.00 96.61 457 VAL C O 1
ATOM 12881 N N . MET C 1 458 ? -45.636 53.493 -69.877 1.00 112.22 458 MET C N 1
ATOM 12882 C CA . MET C 1 458 ? -44.976 54.624 -69.231 1.00 109.00 458 MET C CA 1
ATOM 12883 C C . MET C 1 458 ? -45.787 55.887 -69.494 1.00 109.74 458 MET C C 1
ATOM 12884 O O . MET C 1 458 ? -46.204 56.134 -70.630 1.00 111.18 458 MET C O 1
ATOM 12889 N N . GLU C 1 459 ? -45.989 56.686 -68.443 1.00 109.62 459 GLU C N 1
ATOM 12890 C CA . GLU C 1 459 ? -46.720 57.952 -68.529 1.00 116.50 459 GLU C CA 1
ATOM 12891 C C . GLU C 1 459 ? -45.886 59.047 -67.867 1.00 110.19 459 GLU C C 1
ATOM 12892 O O . GLU C 1 459 ? -45.811 59.119 -66.636 1.00 105.52 459 GLU C O 1
ATOM 12898 N N . ASP C 1 460 ? -45.264 59.899 -68.681 1.00 105.63 460 ASP C N 1
ATOM 12899 C CA . ASP C 1 460 ? -44.552 61.069 -68.177 1.00 99.16 460 ASP C CA 1
ATOM 12900 C C . ASP C 1 460 ? -44.715 62.216 -69.161 1.00 94.03 460 ASP C C 1
ATOM 12901 O O . ASP C 1 460 ? -44.219 62.142 -70.292 1.00 87.15 460 ASP C O 1
ATOM 12906 N N . SER C 1 461 ? -45.385 63.282 -68.711 1.00 88.35 461 SER C N 1
ATOM 12907 C CA . SER C 1 461 ? -45.700 64.399 -69.599 1.00 88.74 461 SER C CA 1
ATOM 12908 C C . SER C 1 461 ? -44.447 64.995 -70.228 1.00 91.95 461 SER C C 1
ATOM 12909 O O . SER C 1 461 ? -44.426 65.270 -71.434 1.00 89.45 461 SER C O 1
ATOM 12912 N N . PHE C 1 462 ? -43.381 65.169 -69.433 1.00 92.72 462 PHE C N 1
ATOM 12913 C CA . PHE C 1 462 ? -42.188 65.872 -69.898 1.00 85.03 462 PHE C CA 1
ATOM 12914 C C . PHE C 1 462 ? -41.598 65.278 -71.168 1.00 80.19 462 PHE C C 1
ATOM 12915 O O . PHE C 1 462 ? -40.935 65.994 -71.925 1.00 78.14 462 PHE C O 1
ATOM 12923 N N . THR C 1 463 ? -41.831 63.997 -71.431 1.00 84.86 463 THR C N 1
ATOM 12924 C CA . THR C 1 463 ? -41.176 63.340 -72.555 1.00 83.89 463 THR C CA 1
ATOM 12925 C C . THR C 1 463 ? -41.424 64.034 -73.891 1.00 81.51 463 THR C C 1
ATOM 12926 O O . THR C 1 463 ? -40.729 63.729 -74.866 1.00 81.70 463 THR C O 1
ATOM 12930 N N . SER C 1 464 ? -42.392 64.954 -73.966 1.00 86.04 464 SER C N 1
ATOM 12931 C CA . SER C 1 464 ? -42.715 65.575 -75.250 1.00 85.97 464 SER C CA 1
ATOM 12932 C C . SER C 1 464 ? -41.600 66.501 -75.720 1.00 84.37 464 SER C C 1
ATOM 12933 O O . SER C 1 464 ? -41.316 66.577 -76.921 1.00 90.90 464 SER C O 1
ATOM 12936 N N . GLN C 1 465 ? -40.948 67.204 -74.790 1.00 83.15 465 GLN C N 1
ATOM 12937 C CA . GLN C 1 465 ? -39.968 68.230 -75.129 1.00 77.74 465 GLN C CA 1
ATOM 12938 C C . GLN C 1 465 ? -38.668 67.660 -75.719 1.00 84.62 465 GLN C C 1
ATOM 12939 O O . GLN C 1 465 ? -37.779 68.439 -76.100 1.00 74.12 465 GLN C O 1
ATOM 12945 N N . LEU C 1 466 ? -38.546 66.336 -75.836 1.00 84.71 466 LEU C N 1
ATOM 12946 C CA . LEU C 1 466 ? -37.304 65.703 -76.242 1.00 72.37 466 LEU C CA 1
ATOM 12947 C C . LEU C 1 466 ? -37.293 65.423 -77.736 1.00 79.71 466 LEU C C 1
ATOM 12948 O O . LEU C 1 466 ? -38.253 65.688 -78.458 1.00 92.02 466 LEU C O 1
ATOM 12953 N N . ASP C 1 467 ? -36.183 64.867 -78.205 1.00 78.41 467 ASP C N 1
ATOM 12954 C CA . ASP C 1 467 ? -36.080 64.317 -79.547 1.00 81.41 467 ASP C CA 1
ATOM 12955 C C . ASP C 1 467 ? -36.022 62.801 -79.527 1.00 85.97 467 ASP C C 1
ATOM 12956 O O . ASP C 1 467 ? -36.799 62.138 -80.221 1.00 96.31 467 ASP C O 1
ATOM 12961 N N . VAL C 1 468 ? -35.107 62.234 -78.745 1.00 83.08 468 VAL C N 1
ATOM 12962 C CA . VAL C 1 468 ? -35.127 60.815 -78.440 1.00 79.96 468 VAL C CA 1
ATOM 12963 C C . VAL C 1 468 ? -35.425 60.647 -76.956 1.00 73.40 468 VAL C C 1
ATOM 12964 O O . VAL C 1 468 ? -35.255 61.561 -76.147 1.00 70.13 468 VAL C O 1
ATOM 12968 N N . VAL C 1 469 ? -35.928 59.471 -76.614 1.00 69.88 469 VAL C N 1
ATOM 12969 C CA . VAL C 1 469 ? -36.214 59.110 -75.238 1.00 66.96 469 VAL C CA 1
ATOM 12970 C C . VAL C 1 469 ? -35.381 57.888 -74.912 1.00 74.04 469 VAL C C 1
ATOM 12971 O O . VAL C 1 469 ? -35.314 56.945 -75.710 1.00 79.60 469 VAL C O 1
ATOM 12975 N N . ALA C 1 470 ? -34.740 57.908 -73.756 1.00 68.93 470 ALA C N 1
ATOM 12976 C CA . ALA C 1 470 ? -33.878 56.825 -73.338 1.00 65.12 470 ALA C CA 1
ATOM 12977 C C . ALA C 1 470 ? -34.469 56.184 -72.101 1.00 68.79 470 ALA C C 1
ATOM 12978 O O . ALA C 1 470 ? -34.926 56.881 -71.190 1.00 66.94 470 ALA C O 1
ATOM 12980 N N . VAL C 1 471 ? -34.467 54.857 -72.069 1.00 67.29 471 VAL C N 1
ATOM 12981 C CA . VAL C 1 471 ? -34.947 54.120 -70.907 1.00 68.71 471 VAL C CA 1
ATOM 12982 C C . VAL C 1 471 ? -33.793 53.312 -70.338 1.00 63.15 471 VAL C C 1
ATOM 12983 O O . VAL C 1 471 ? -33.064 52.646 -71.087 1.00 65.74 471 VAL C O 1
ATOM 12987 N N . ASN C 1 472 ? -33.596 53.435 -69.025 1.00 56.88 472 ASN C N 1
ATOM 12988 C CA . ASN C 1 472 ? -32.758 52.531 -68.253 1.00 58.02 472 ASN C CA 1
ATOM 12989 C C . ASN C 1 472 ? -33.675 51.482 -67.645 1.00 58.58 472 ASN C C 1
ATOM 12990 O O . ASN C 1 472 ? -34.516 51.795 -66.794 1.00 57.05 472 ASN C O 1
ATOM 12995 N N . LYS C 1 473 ? -33.494 50.236 -68.058 1.00 54.44 473 LYS C N 1
ATOM 12996 C CA . LYS C 1 473 ? -34.172 49.120 -67.427 1.00 54.99 473 LYS C CA 1
ATOM 12997 C C . LYS C 1 473 ? -33.208 47.947 -67.368 1.00 57.90 473 LYS C C 1
ATOM 12998 O O . LYS C 1 473 ? -32.465 47.696 -68.321 1.00 55.84 473 LYS C O 1
ATOM 13004 N N . TYR C 1 474 ? -33.217 47.232 -66.251 1.00 54.67 474 TYR C N 1
ATOM 13005 C CA . TYR C 1 474 ? -32.336 46.088 -66.061 1.00 58.42 474 TYR C CA 1
ATOM 13006 C C . TYR C 1 474 ? -33.187 44.832 -65.920 1.00 66.19 474 TYR C C 1
ATOM 13007 O O . TYR C 1 474 ? -33.336 44.258 -64.833 1.00 67.41 474 TYR C O 1
ATOM 13016 N N . MET C 1 475 ? -33.787 44.429 -67.037 1.00 67.03 475 MET C N 1
ATOM 13017 C CA . MET C 1 475 ? -34.587 43.215 -67.049 1.00 65.62 475 MET C CA 1
ATOM 13018 C C . MET C 1 475 ? -33.745 42.021 -66.640 1.00 60.64 475 MET C C 1
ATOM 13019 O O . MET C 1 475 ? -32.640 41.826 -67.148 1.00 62.34 475 MET C O 1
ATOM 13024 N N . GLY C 1 476 ? -34.281 41.212 -65.730 1.00 60.37 476 GLY C N 1
ATOM 13025 C CA . GLY C 1 476 ? -33.552 40.071 -65.233 1.00 56.52 476 GLY C CA 1
ATOM 13026 C C . GLY C 1 476 ? -32.343 40.409 -64.388 1.00 64.97 476 GLY C C 1
ATOM 13027 O O . GLY C 1 476 ? -31.570 39.500 -64.058 1.00 63.54 476 GLY C O 1
ATOM 13028 N N . TRP C 1 477 ? -32.118 41.693 -64.060 1.00 60.35 477 TRP C N 1
ATOM 13029 C CA . TRP C 1 477 ? -31.207 42.048 -62.987 1.00 54.45 477 TRP C CA 1
ATOM 13030 C C . TRP C 1 477 ? -32.043 42.704 -61.896 1.00 54.10 477 TRP C C 1
ATOM 13031 O O . TRP C 1 477 ? -32.652 41.991 -61.088 1.00 57.04 477 TRP C O 1
ATOM 13042 N N . TYR C 1 478 ? -32.121 44.038 -61.836 1.00 54.68 478 TYR C N 1
ATOM 13043 C CA . TYR C 1 478 ? -32.895 44.677 -60.768 1.00 56.43 478 TYR C CA 1
ATOM 13044 C C . TYR C 1 478 ? -34.387 44.387 -60.883 1.00 52.27 478 TYR C C 1
ATOM 13045 O O . TYR C 1 478 ? -35.112 44.469 -59.889 1.00 49.49 478 TYR C O 1
ATOM 13054 N N . HIS C 1 479 ? -34.875 44.090 -62.077 1.00 58.04 479 HIS C N 1
ATOM 13055 C CA . HIS C 1 479 ? -36.305 43.857 -62.284 1.00 67.21 479 HIS C CA 1
ATOM 13056 C C . HIS C 1 479 ? -36.501 42.411 -62.724 1.00 63.09 479 HIS C C 1
ATOM 13057 O O . HIS C 1 479 ? -36.219 42.066 -63.889 1.00 63.29 479 HIS C O 1
ATOM 13064 N N . PRO C 1 480 ? -36.956 41.534 -61.831 1.00 59.46 480 PRO C N 1
ATOM 13065 C CA . PRO C 1 480 ? -37.221 40.141 -62.220 1.00 68.70 480 PRO C CA 1
ATOM 13066 C C . PRO C 1 480 ? -38.304 40.060 -63.289 1.00 71.42 480 PRO C C 1
ATOM 13067 O O . PRO C 1 480 ? -39.369 40.671 -63.166 1.00 70.95 480 PRO C O 1
ATOM 13071 N N . TRP C 1 481 ? -38.005 39.311 -64.361 1.00 65.23 481 TRP C N 1
ATOM 13072 C CA . TRP C 1 481 ? -38.905 39.092 -65.486 1.00 68.68 481 TRP C CA 1
ATOM 13073 C C . TRP C 1 481 ? -40.308 38.732 -65.025 1.00 74.01 481 TRP C C 1
ATOM 13074 O O . TRP C 1 481 ? -40.514 37.636 -64.492 1.00 71.84 481 TRP C O 1
ATOM 13085 N N . PRO C 1 482 ? -41.300 39.604 -65.231 1.00 81.20 482 PRO C N 1
ATOM 13086 C CA . PRO C 1 482 ? -42.656 39.316 -64.750 1.00 82.99 482 PRO C CA 1
ATOM 13087 C C . PRO C 1 482 ? -43.477 38.464 -65.704 1.00 78.34 482 PRO C C 1
ATOM 13088 O O . PRO C 1 482 ? -44.569 38.032 -65.312 1.00 79.03 482 PRO C O 1
ATOM 13092 N N . ILE C 1 483 ? -42.994 38.247 -66.936 1.00 73.36 483 ILE C N 1
ATOM 13093 C CA . ILE C 1 483 ? -43.514 37.255 -67.875 1.00 82.92 483 ILE C CA 1
ATOM 13094 C C . ILE C 1 483 ? -42.342 36.742 -68.709 1.00 83.72 483 ILE C C 1
ATOM 13095 O O . ILE C 1 483 ? -41.233 37.274 -68.651 1.00 85.77 483 ILE C O 1
ATOM 13100 N N . GLU C 1 484 ? -42.602 35.695 -69.492 1.00 81.48 484 GLU C N 1
ATOM 13101 C CA . GLU C 1 484 ? -41.610 35.188 -70.431 1.00 83.44 484 GLU C CA 1
ATOM 13102 C C . GLU C 1 484 ? -41.018 36.346 -71.238 1.00 86.59 484 GLU C C 1
ATOM 13103 O O . GLU C 1 484 ? -41.743 37.285 -71.589 1.00 90.79 484 GLU C O 1
ATOM 13109 N N . PRO C 1 485 ? -39.705 36.343 -71.515 1.00 85.70 485 PRO C N 1
ATOM 13110 C CA . PRO C 1 485 ? -39.135 37.421 -72.335 1.00 76.27 485 PRO C CA 1
ATOM 13111 C C . PRO C 1 485 ? -39.826 37.553 -73.678 1.00 81.73 485 PRO C C 1
ATOM 13112 O O . PRO C 1 485 ? -40.339 38.626 -74.005 1.00 90.58 485 PRO C O 1
ATOM 13116 N N . GLU C 1 486 ? -39.858 36.459 -74.441 1.00 92.52 486 GLU C N 1
ATOM 13117 C CA . GLU C 1 486 ? -40.464 36.390 -75.772 1.00 94.57 486 GLU C CA 1
ATOM 13118 C C . GLU C 1 486 ? -41.795 37.135 -75.858 1.00 91.84 486 GLU C C 1
ATOM 13119 O O . GLU C 1 486 ? -42.116 37.717 -76.899 1.00 88.77 486 GLU C O 1
ATOM 13125 N N . ASN C 1 487 ? -42.569 37.132 -74.773 1.00 84.68 487 ASN C N 1
ATOM 13126 C CA . ASN C 1 487 ? -43.896 37.735 -74.759 1.00 90.18 487 ASN C CA 1
ATOM 13127 C C . ASN C 1 487 ? -43.927 39.131 -74.152 1.00 90.83 487 ASN C C 1
ATOM 13128 O O . ASN C 1 487 ? -44.997 39.742 -74.113 1.00 97.43 487 ASN C O 1
ATOM 13133 N N . ALA C 1 488 ? -42.804 39.644 -73.655 1.00 95.42 488 ALA C N 1
ATOM 13134 C CA . ALA C 1 488 ? -42.798 40.887 -72.883 1.00 99.47 488 ALA C CA 1
ATOM 13135 C C . ALA C 1 488 ? -42.676 42.070 -73.835 1.00 91.96 488 ALA C C 1
ATOM 13136 O O . ALA C 1 488 ? -41.637 42.247 -74.469 1.00 87.67 488 ALA C O 1
ATOM 13138 N N . VAL C 1 489 ? -43.721 42.900 -73.892 1.00 95.56 489 VAL C N 1
ATOM 13139 C CA . VAL C 1 489 ? -43.895 43.930 -74.914 1.00 96.17 489 VAL C CA 1
ATOM 13140 C C . VAL C 1 489 ? -44.090 45.293 -74.250 1.00 95.98 489 VAL C C 1
ATOM 13141 O O . VAL C 1 489 ? -44.780 45.406 -73.229 1.00 91.29 489 VAL C O 1
ATOM 13145 N N . TRP C 1 490 ? -43.504 46.335 -74.843 1.00 98.10 490 TRP C N 1
ATOM 13146 C CA . TRP C 1 490 ? -43.578 47.686 -74.288 1.00 105.48 490 TRP C CA 1
ATOM 13147 C C . TRP C 1 490 ? -44.469 48.597 -75.130 1.00 99.87 490 TRP C C 1
ATOM 13148 O O . TRP C 1 490 ? -44.374 48.610 -76.363 1.00 95.96 490 TRP C O 1
ATOM 13159 N N . GLU C 1 491 ? -45.305 49.387 -74.451 1.00 98.63 491 GLU C N 1
ATOM 13160 C CA . GLU C 1 491 ? -45.973 50.527 -75.074 1.00 104.88 491 GLU C CA 1
ATOM 13161 C C . GLU C 1 491 ? -45.452 51.825 -74.474 1.00 103.51 491 GLU C C 1
ATOM 13162 O O . GLU C 1 491 ? -46.228 52.631 -73.948 1.00 107.95 491 GLU C O 1
ATOM 13168 N N . VAL C 1 492 ? -44.146 52.042 -74.538 1.00 100.11 492 VAL C N 1
ATOM 13169 C CA . VAL C 1 492 ? -43.527 53.185 -73.882 1.00 99.94 492 VAL C CA 1
ATOM 13170 C C . VAL C 1 492 ? -43.320 54.275 -74.929 1.00 96.17 492 VAL C C 1
ATOM 13171 O O . VAL C 1 492 ? -42.558 54.102 -75.889 1.00 89.87 492 VAL C O 1
ATOM 13175 N N . ILE C 1 493 ? -44.048 55.380 -74.758 1.00 100.52 493 ILE C N 1
ATOM 13176 C CA . ILE C 1 493 ? -43.937 56.597 -75.566 1.00 97.02 493 ILE C CA 1
ATOM 13177 C C . ILE C 1 493 ? -43.846 56.246 -77.049 1.00 96.28 493 ILE C C 1
ATOM 13178 O O . ILE C 1 493 ? -42.753 56.301 -77.634 1.00 92.96 493 ILE C O 1
ATOM 13183 N N . PRO C 1 494 ? -44.956 55.878 -77.696 1.00 87.92 494 PRO C N 1
ATOM 13184 C CA . PRO C 1 494 ? -44.868 55.367 -79.072 1.00 89.06 494 PRO C CA 1
ATOM 13185 C C . PRO C 1 494 ? -44.566 56.431 -80.113 1.00 91.43 494 PRO C C 1
ATOM 13186 O O . PRO C 1 494 ? -44.320 56.071 -81.272 1.00 85.87 494 PRO C O 1
ATOM 13190 N N . ASP C 1 495 ? -44.548 57.714 -79.743 1.00 97.76 495 ASP C N 1
ATOM 13191 C CA . ASP C 1 495 ? -44.432 58.787 -80.726 1.00 93.92 495 ASP C CA 1
ATOM 13192 C C . ASP C 1 495 ? -42.988 59.118 -81.098 1.00 93.73 495 ASP C C 1
ATOM 13193 O O . ASP C 1 495 ? -42.704 59.366 -82.274 1.00 96.83 495 ASP C O 1
ATOM 13198 N N . LYS C 1 496 ? -42.067 59.137 -80.134 1.00 97.11 496 LYS C N 1
ATOM 13199 C CA . LYS C 1 496 ? -40.661 59.451 -80.379 1.00 91.76 496 LYS C CA 1
ATOM 13200 C C . LYS C 1 496 ? -39.808 58.187 -80.336 1.00 82.68 496 LYS C C 1
ATOM 13201 O O . LYS C 1 496 ? -40.231 57.165 -79.786 1.00 83.78 496 LYS C O 1
ATOM 13207 N N . PRO C 1 497 ? -38.605 58.212 -80.916 1.00 84.26 497 PRO C N 1
ATOM 13208 C CA . PRO C 1 497 ? -37.751 57.012 -80.892 1.00 89.64 497 PRO C CA 1
ATOM 13209 C C . PRO C 1 497 ? -37.330 56.645 -79.471 1.00 86.79 497 PRO C C 1
ATOM 13210 O O . PRO C 1 497 ? -37.473 57.418 -78.517 1.00 79.94 497 PRO C O 1
ATOM 13214 N N . LEU C 1 498 ? -36.809 55.424 -79.334 1.00 85.57 498 LEU C N 1
ATOM 13215 C CA . LEU C 1 498 ? -36.505 54.847 -78.028 1.00 81.85 498 LEU C CA 1
ATOM 13216 C C . LEU C 1 498 ? -35.124 54.215 -78.020 1.00 73.37 498 LEU C C 1
ATOM 13217 O O . LEU C 1 498 ? -34.845 53.315 -78.820 1.00 74.82 498 LEU C O 1
ATOM 13222 N N . ILE C 1 499 ? -34.274 54.682 -77.107 1.00 69.41 499 ILE C N 1
ATOM 13223 C CA . ILE C 1 499 ? -32.970 54.080 -76.828 1.00 73.24 499 ILE C CA 1
ATOM 13224 C C . ILE C 1 499 ? -33.020 53.430 -75.447 1.00 68.61 499 ILE C C 1
ATOM 13225 O O . ILE C 1 499 ? -33.353 54.093 -74.456 1.00 68.80 499 ILE C O 1
ATOM 13230 N N . ILE C 1 500 ? -32.699 52.137 -75.376 1.00 70.11 500 ILE C N 1
ATOM 13231 C CA . ILE C 1 500 ? -32.419 51.474 -74.103 1.00 71.39 500 ILE C CA 1
ATOM 13232 C C . ILE C 1 500 ? -30.961 51.785 -73.772 1.00 66.99 500 ILE C C 1
ATOM 13233 O O . ILE C 1 500 ? -30.039 51.177 -74.330 1.00 60.93 500 ILE C O 1
ATOM 13238 N N . SER C 1 501 ? -30.751 52.748 -72.867 1.00 60.77 501 SER C N 1
ATOM 13239 C CA . SER C 1 501 ? -29.421 53.264 -72.565 1.00 62.00 501 SER C CA 1
ATOM 13240 C C . SER C 1 501 ? -28.716 52.504 -71.447 1.00 63.69 501 SER C C 1
ATOM 13241 O O . SER C 1 501 ? -27.490 52.622 -71.308 1.00 61.18 501 SER C O 1
ATOM 13244 N N . GLU C 1 502 ? -29.452 51.732 -70.654 1.00 58.90 502 GLU C N 1
ATOM 13245 C CA . GLU C 1 502 ? -28.853 50.909 -69.618 1.00 57.66 502 GLU C CA 1
ATOM 13246 C C . GLU C 1 502 ? -29.675 49.650 -69.475 1.00 58.31 502 GLU C C 1
ATOM 13247 O O . GLU C 1 502 ? -30.890 49.720 -69.268 1.00 58.03 502 GLU C O 1
ATOM 13253 N N . PHE C 1 503 ? -28.998 48.518 -69.607 1.00 54.97 503 PHE C N 1
ATOM 13254 C CA . PHE C 1 503 ? -29.493 47.209 -69.221 1.00 56.59 503 PHE C CA 1
ATOM 13255 C C . PHE C 1 503 ? -28.250 46.358 -69.024 1.00 54.37 503 PHE C C 1
ATOM 13256 O O . PHE C 1 503 ? -27.162 46.728 -69.463 1.00 50.67 503 PHE C O 1
ATOM 13264 N N . GLY C 1 504 ? -28.415 45.219 -68.371 1.00 54.53 504 GLY C N 1
ATOM 13265 C CA . GLY C 1 504 ? -27.308 44.325 -68.125 1.00 51.53 504 GLY C CA 1
ATOM 13266 C C . GLY C 1 504 ? -27.396 43.762 -66.729 1.00 47.91 504 GLY C C 1
ATOM 13267 O O . GLY C 1 504 ? -28.444 43.828 -66.090 1.00 52.99 504 GLY C O 1
ATOM 13268 N N . GLY C 1 505 ? -26.280 43.218 -66.262 1.00 45.56 505 GLY C N 1
ATOM 13269 C CA . GLY C 1 505 ? -26.232 42.561 -64.961 1.00 45.21 505 GLY C CA 1
ATOM 13270 C C . GLY C 1 505 ? -24.805 42.159 -64.664 1.00 45.98 505 GLY C C 1
ATOM 13271 O O . GLY C 1 505 ? -23.911 42.280 -65.507 1.00 49.59 505 GLY C O 1
ATOM 13272 N N . GLU C 1 506 ? -24.600 41.629 -63.466 1.00 46.74 506 GLU C N 1
ATOM 13273 C CA . GLU C 1 506 ? -23.243 41.547 -62.937 1.00 46.22 506 GLU C CA 1
ATOM 13274 C C . GLU C 1 506 ? -22.650 40.151 -63.071 1.00 40.36 506 GLU C C 1
ATOM 13275 O O . GLU C 1 506 ? -23.359 39.147 -63.054 1.00 45.42 506 GLU C O 1
ATOM 13281 N N . ALA C 1 507 ? -21.329 40.103 -63.205 1.00 41.83 507 ALA C N 1
ATOM 13282 C CA . ALA C 1 507 ? -20.617 38.835 -63.298 1.00 43.92 507 ALA C CA 1
ATOM 13283 C C . ALA C 1 507 ? -19.129 39.053 -63.033 1.00 48.39 507 ALA C C 1
ATOM 13284 O O . ALA C 1 507 ? -18.520 40.005 -63.551 1.00 44.84 507 ALA C O 1
ATOM 13286 N N . LEU C 1 508 ? -18.556 38.174 -62.220 1.00 44.69 508 LEU C N 1
ATOM 13287 C CA . LEU C 1 508 ? -17.136 38.176 -61.942 1.00 41.09 508 LEU C CA 1
ATOM 13288 C C . LEU C 1 508 ? -16.462 37.286 -62.973 1.00 48.12 508 LEU C C 1
ATOM 13289 O O . LEU C 1 508 ? -16.862 36.129 -63.157 1.00 49.45 508 LEU C O 1
ATOM 13294 N N . TYR C 1 509 ? -15.476 37.840 -63.675 1.00 44.65 509 TYR C N 1
ATOM 13295 C CA . TYR C 1 509 ? -14.757 37.053 -64.650 1.00 40.63 509 TYR C CA 1
ATOM 13296 C C . TYR C 1 509 ? -14.095 35.870 -63.958 1.00 48.35 509 TYR C C 1
ATOM 13297 O O . TYR C 1 509 ? -13.456 36.029 -62.914 1.00 55.77 509 TYR C O 1
ATOM 13306 N N . GLY C 1 510 ? -14.268 34.677 -64.529 1.00 46.06 510 GLY C N 1
ATOM 13307 C CA . GLY C 1 510 ? -13.741 33.458 -63.960 1.00 40.31 510 GLY C CA 1
ATOM 13308 C C . GLY C 1 510 ? -14.682 32.692 -63.045 1.00 42.34 510 GLY C C 1
ATOM 13309 O O . GLY C 1 510 ? -14.402 31.526 -62.745 1.00 46.69 510 GLY C O 1
ATOM 13310 N N . GLN C 1 511 ? -15.784 33.298 -62.597 1.00 43.46 511 GLN C N 1
ATOM 13311 C CA . GLN C 1 511 ? -16.704 32.671 -61.649 1.00 43.75 511 GLN C CA 1
ATOM 13312 C C . GLN C 1 511 ? -17.787 31.907 -62.401 1.00 48.05 511 GLN C C 1
ATOM 13313 O O . GLN C 1 511 ? -18.636 32.512 -63.062 1.00 51.02 511 GLN C O 1
ATOM 13319 N N . SER C 1 512 ? -17.769 30.585 -62.305 1.00 50.45 512 SER C N 1
ATOM 13320 C CA . SER C 1 512 ? -18.852 29.840 -62.928 1.00 54.00 512 SER C CA 1
ATOM 13321 C C . SER C 1 512 ? -20.017 29.675 -61.958 1.00 54.30 512 SER C C 1
ATOM 13322 O O . SER C 1 512 ? -19.894 29.848 -60.745 1.00 60.95 512 SER C O 1
ATOM 13325 N N . GLY C 1 513 ? -21.171 29.356 -62.509 1.00 53.26 513 GLY C N 1
ATOM 13326 C CA . GLY C 1 513 ? -22.295 29.097 -61.643 1.00 47.71 513 GLY C CA 1
ATOM 13327 C C . GLY C 1 513 ? -23.508 28.765 -62.463 1.00 50.52 513 GLY C C 1
ATOM 13328 O O . GLY C 1 513 ? -23.437 28.590 -63.678 1.00 57.11 513 GLY C O 1
ATOM 13329 N N . ASP C 1 514 ? -24.634 28.717 -61.768 1.00 50.94 514 ASP C N 1
ATOM 13330 C CA . ASP C 1 514 ? -25.904 28.340 -62.355 1.00 51.25 514 ASP C CA 1
ATOM 13331 C C . ASP C 1 514 ? -26.483 29.523 -63.129 1.00 52.45 514 ASP C C 1
ATOM 13332 O O . ASP C 1 514 ? -26.694 30.599 -62.564 1.00 51.76 514 ASP C O 1
ATOM 13337 N N . GLU C 1 515 ? -26.744 29.314 -64.424 1.00 54.15 515 GLU C N 1
ATOM 13338 C CA . GLU C 1 515 ? -27.307 30.333 -65.302 1.00 54.99 515 GLU C CA 1
ATOM 13339 C C . GLU C 1 515 ? -28.732 30.728 -64.932 1.00 58.58 515 GLU C C 1
ATOM 13340 O O . GLU C 1 515 ? -29.268 31.640 -65.565 1.00 59.78 515 GLU C O 1
ATOM 13346 N N . ASN C 1 516 ? -29.364 30.085 -63.945 1.00 53.96 516 ASN C N 1
ATOM 13347 C CA . ASN C 1 516 ? -30.663 30.515 -63.453 1.00 54.78 516 ASN C CA 1
ATOM 13348 C C . ASN C 1 516 ? -30.582 31.267 -62.129 1.00 52.15 516 ASN C C 1
ATOM 13349 O O . ASN C 1 516 ? -31.629 31.629 -61.580 1.00 49.44 516 ASN C O 1
ATOM 13354 N N . VAL C 1 517 ? -29.388 31.495 -61.582 1.00 54.78 517 VAL C N 1
ATOM 13355 C CA . VAL C 1 517 ? -29.249 32.098 -60.255 1.00 53.73 517 VAL C CA 1
ATOM 13356 C C . VAL C 1 517 ? -28.523 33.434 -60.391 1.00 49.11 517 VAL C C 1
ATOM 13357 O O . VAL C 1 517 ? -27.316 33.476 -60.670 1.00 44.76 517 VAL C O 1
ATOM 13361 N N . ALA C 1 518 ? -29.268 34.517 -60.168 1.00 47.31 518 ALA C N 1
ATOM 13362 C CA . ALA C 1 518 ? -28.736 35.879 -60.250 1.00 52.00 518 ALA C CA 1
ATOM 13363 C C . ALA C 1 518 ? -27.492 36.052 -59.377 1.00 53.58 518 ALA C C 1
ATOM 13364 O O . ALA C 1 518 ? -26.407 36.381 -59.873 1.00 51.59 518 ALA C O 1
ATOM 13366 N N . SER C 1 519 ? -27.635 35.827 -58.056 1.00 48.34 519 SER C N 1
ATOM 13367 C CA . SER C 1 519 ? -26.573 36.054 -57.063 1.00 52.19 519 SER C CA 1
ATOM 13368 C C . SER C 1 519 ? -25.355 35.115 -57.219 1.00 47.34 519 SER C C 1
ATOM 13369 O O . SER C 1 519 ? -24.492 35.142 -56.342 1.00 49.98 519 SER C O 1
ATOM 13372 N N . SER C 1 520 ? -25.269 34.307 -58.270 1.00 47.93 520 SER C N 1
ATOM 13373 C CA . SER C 1 520 ? -24.065 33.547 -58.543 1.00 45.15 520 SER C CA 1
ATOM 13374 C C . SER C 1 520 ? -22.924 34.435 -59.018 1.00 44.63 520 SER C C 1
ATOM 13375 O O . SER C 1 520 ? -21.781 33.974 -59.038 1.00 47.20 520 SER C O 1
ATOM 13378 N N . TRP C 1 521 ? -23.208 35.687 -59.365 1.00 41.10 521 TRP C N 1
ATOM 13379 C CA . TRP C 1 521 ? -22.256 36.568 -60.042 1.00 43.77 521 TRP C CA 1
ATOM 13380 C C . TRP C 1 521 ? -21.399 35.764 -61.021 1.00 44.99 521 TRP C C 1
ATOM 13381 O O . TRP C 1 521 ? -20.170 35.711 -60.929 1.00 46.24 521 TRP C O 1
ATOM 13392 N N . SER C 1 522 ? -22.077 35.097 -61.952 1.00 45.40 522 SER C N 1
ATOM 13393 C CA . SER C 1 522 ? -21.435 34.209 -62.910 1.00 44.63 522 SER C CA 1
ATOM 13394 C C . SER C 1 522 ? -21.591 34.719 -64.335 1.00 48.48 522 SER C C 1
ATOM 13395 O O . SER C 1 522 ? -22.650 35.237 -64.720 1.00 46.08 522 SER C O 1
ATOM 13398 N N . GLU C 1 523 ? -20.517 34.543 -65.114 1.00 49.45 523 GLU C N 1
ATOM 13399 C CA . GLU C 1 523 ? -20.570 34.802 -66.544 1.00 45.85 523 GLU C CA 1
ATOM 13400 C C . GLU C 1 523 ? -21.692 34.016 -67.213 1.00 59.81 523 GLU C C 1
ATOM 13401 O O . GLU C 1 523 ? -22.214 34.447 -68.250 1.00 59.26 523 GLU C O 1
ATOM 13407 N N . GLU C 1 524 ? -22.066 32.858 -66.651 1.00 55.65 524 GLU C N 1
ATOM 13408 C CA . GLU C 1 524 ? -23.171 32.089 -67.213 1.00 51.41 524 GLU C CA 1
ATOM 13409 C C . GLU C 1 524 ? -24.484 32.831 -67.033 1.00 57.42 524 GLU C C 1
ATOM 13410 O O . GLU C 1 524 ? -25.235 33.035 -67.996 1.00 64.21 524 GLU C O 1
ATOM 13416 N N . TYR C 1 525 ? -24.780 33.258 -65.807 1.00 57.07 525 TYR C N 1
ATOM 13417 C CA . TYR C 1 525 ? -26.027 33.980 -65.606 1.00 55.13 525 TYR C CA 1
ATOM 13418 C C . TYR C 1 525 ? -26.039 35.284 -66.382 1.00 55.99 525 TYR C C 1
ATOM 13419 O O . TYR C 1 525 ? -27.076 35.668 -66.930 1.00 58.50 525 TYR C O 1
ATOM 13428 N N . GLN C 1 526 ? -24.919 36.003 -66.406 1.00 51.72 526 GLN C N 1
ATOM 13429 C CA . GLN C 1 526 ? -24.916 37.267 -67.122 1.00 55.55 526 GLN C CA 1
ATOM 13430 C C . GLN C 1 526 ? -25.279 37.037 -68.583 1.00 52.59 526 GLN C C 1
ATOM 13431 O O . GLN C 1 526 ? -26.194 37.671 -69.114 1.00 52.67 526 GLN C O 1
ATOM 13437 N N . ALA C 1 527 ? -24.573 36.109 -69.235 1.00 53.24 527 ALA C N 1
ATOM 13438 C CA . ALA C 1 527 ? -24.834 35.772 -70.636 1.00 56.29 527 ALA C CA 1
ATOM 13439 C C . ALA C 1 527 ? -26.276 35.352 -70.868 1.00 58.53 527 ALA C C 1
ATOM 13440 O O . ALA C 1 527 ? -26.845 35.640 -71.925 1.00 61.46 527 ALA C O 1
ATOM 13442 N N . ARG C 1 528 ? -26.883 34.676 -69.901 1.00 58.05 528 ARG C N 1
ATOM 13443 C CA . ARG C 1 528 ? -28.292 34.336 -70.030 1.00 61.29 528 ARG C CA 1
ATOM 13444 C C . ARG C 1 528 ? -29.195 35.545 -69.809 1.00 64.58 528 ARG C C 1
ATOM 13445 O O . ARG C 1 528 ? -30.253 35.643 -70.436 1.00 70.94 528 ARG C O 1
ATOM 13453 N N . LEU C 1 529 ? -28.813 36.465 -68.920 1.00 65.85 529 LEU C N 1
ATOM 13454 C CA . LEU C 1 529 ? -29.537 37.727 -68.819 1.00 62.51 529 LEU C CA 1
ATOM 13455 C C . LEU C 1 529 ? -29.469 38.484 -70.135 1.00 62.07 529 LEU C C 1
ATOM 13456 O O . LEU C 1 529 ? -30.448 39.120 -70.537 1.00 63.61 529 LEU C O 1
ATOM 13461 N N . TYR C 1 530 ? -28.331 38.421 -70.824 1.00 53.46 530 TYR C N 1
ATOM 13462 C CA . TYR C 1 530 ? -28.230 39.119 -72.097 1.00 60.33 530 TYR C CA 1
ATOM 13463 C C . TYR C 1 530 ? -29.066 38.430 -73.170 1.00 66.22 530 TYR C C 1
ATOM 13464 O O . TYR C 1 530 ? -29.729 39.099 -73.965 1.00 72.41 530 TYR C O 1
ATOM 13473 N N . ARG C 1 531 ? -29.055 37.097 -73.204 1.00 66.96 531 ARG C N 1
ATOM 13474 C CA . ARG C 1 531 ? -29.933 36.368 -74.115 1.00 64.70 531 ARG C CA 1
ATOM 13475 C C . ARG C 1 531 ? -31.394 36.763 -73.911 1.00 71.65 531 ARG C C 1
ATOM 13476 O O . ARG C 1 531 ? -32.115 37.041 -74.875 1.00 70.77 531 ARG C O 1
ATOM 13484 N N . ASP C 1 532 ? -31.859 36.770 -72.661 1.00 65.93 532 ASP C N 1
ATOM 13485 C CA . ASP C 1 532 ? -33.259 37.099 -72.424 1.00 70.34 532 ASP C CA 1
ATOM 13486 C C . ASP C 1 532 ? -33.581 38.520 -72.876 1.00 70.65 532 ASP C C 1
ATOM 13487 O O . ASP C 1 532 ? -34.668 38.780 -73.396 1.00 75.33 532 ASP C O 1
ATOM 13492 N N . ASN C 1 533 ? -32.644 39.451 -72.709 1.00 74.76 533 ASN C N 1
ATOM 13493 C CA . ASN C 1 533 ? -32.935 40.838 -73.050 1.00 70.91 533 ASN C CA 1
ATOM 13494 C C . ASN C 1 533 ? -32.977 41.025 -74.557 1.00 70.50 533 ASN C C 1
ATOM 13495 O O . ASN C 1 533 ? -33.889 41.666 -75.090 1.00 72.64 533 ASN C O 1
ATOM 13500 N N . ILE C 1 534 ? -31.995 40.460 -75.257 1.00 68.67 534 ILE C N 1
ATOM 13501 C CA . ILE C 1 534 ? -31.967 40.524 -76.715 1.00 72.03 534 ILE C CA 1
ATOM 13502 C C . ILE C 1 534 ? -33.290 40.036 -77.299 1.00 75.59 534 ILE C C 1
ATOM 13503 O O . ILE C 1 534 ? -33.893 40.690 -78.157 1.00 80.08 534 ILE C O 1
ATOM 13508 N N . ARG C 1 535 ? -33.778 38.893 -76.821 1.00 74.73 535 ARG C N 1
ATOM 13509 C CA . ARG C 1 535 ? -35.071 38.407 -77.278 1.00 76.19 535 ARG C CA 1
ATOM 13510 C C . ARG C 1 535 ? -36.219 39.309 -76.860 1.00 75.50 535 ARG C C 1
ATOM 13511 O O . ARG C 1 535 ? -37.326 39.127 -77.366 1.00 87.82 535 ARG C O 1
ATOM 13519 N N . MET C 1 536 ? -35.999 40.271 -75.965 1.00 77.54 536 MET C N 1
ATOM 13520 C CA . MET C 1 536 ? -37.061 41.202 -75.589 1.00 79.27 536 MET C CA 1
ATOM 13521 C C . MET C 1 536 ? -37.106 42.435 -76.475 1.00 77.54 536 MET C C 1
ATOM 13522 O O . MET C 1 536 ? -38.124 43.132 -76.486 1.00 83.62 536 MET C O 1
ATOM 13527 N N . PHE C 1 537 ? -36.043 42.711 -77.229 1.00 78.76 537 PHE C N 1
ATOM 13528 C CA . PHE C 1 537 ? -35.967 43.975 -77.952 1.00 80.86 537 PHE C CA 1
ATOM 13529 C C . PHE C 1 537 ? -36.981 44.024 -79.091 1.00 89.57 537 PHE C C 1
ATOM 13530 O O . PHE C 1 537 ? -37.596 45.068 -79.340 1.00 91.72 537 PHE C O 1
ATOM 13538 N N . ASP C 1 538 ? -37.198 42.896 -79.773 1.00 94.38 538 ASP C N 1
ATOM 13539 C CA . ASP C 1 538 ? -38.168 42.863 -80.868 1.00 95.73 538 ASP C CA 1
ATOM 13540 C C . ASP C 1 538 ? -39.566 43.254 -80.399 1.00 88.84 538 ASP C C 1
ATOM 13541 O O . ASP C 1 538 ? -40.346 43.826 -81.163 1.00 94.14 538 ASP C O 1
ATOM 13546 N N . ASN C 1 539 ? -39.879 42.995 -79.140 1.00 90.71 539 ASN C N 1
ATOM 13547 C CA . ASN C 1 539 ? -41.207 43.249 -78.604 1.00 93.12 539 ASN C CA 1
ATOM 13548 C C . ASN C 1 539 ? -41.547 44.720 -78.424 1.00 93.82 539 ASN C C 1
ATOM 13549 O O . ASN C 1 539 ? -42.483 45.036 -77.693 1.00 94.21 539 ASN C O 1
ATOM 13554 N N . ILE C 1 540 ? -40.757 45.624 -78.999 1.00 92.97 540 ILE C N 1
ATOM 13555 C CA . ILE C 1 540 ? -41.088 47.053 -78.994 1.00 93.88 540 ILE C CA 1
ATOM 13556 C C . ILE C 1 540 ? -40.696 47.642 -80.344 1.00 96.99 540 ILE C C 1
ATOM 13557 O O . ILE C 1 540 ? -39.600 47.370 -80.850 1.00 88.26 540 ILE C O 1
ATOM 13562 N N . PRO C 1 541 ? -41.579 48.450 -80.972 1.00 97.70 541 PRO C N 1
ATOM 13563 C CA . PRO C 1 541 ? -41.357 48.863 -82.368 1.00 92.91 541 PRO C CA 1
ATOM 13564 C C . PRO C 1 541 ? -40.494 50.108 -82.543 1.00 93.16 541 PRO C C 1
ATOM 13565 O O . PRO C 1 541 ? -39.993 50.336 -83.649 1.00 88.21 541 PRO C O 1
ATOM 13569 N N . ASN C 1 542 ? -40.303 50.923 -81.499 1.00 91.55 542 ASN C N 1
ATOM 13570 C CA . ASN C 1 542 ? -39.555 52.170 -81.640 1.00 89.38 542 ASN C CA 1
ATOM 13571 C C . ASN C 1 542 ? -38.093 52.080 -81.205 1.00 89.57 542 ASN C C 1
ATOM 13572 O O . ASN C 1 542 ? -37.379 53.087 -81.297 1.00 88.39 542 ASN C O 1
ATOM 13577 N N . LEU C 1 543 ? -37.616 50.921 -80.750 1.00 83.60 543 LEU C N 1
ATOM 13578 C CA . LEU C 1 543 ? -36.194 50.820 -80.448 1.00 84.11 543 LEU C CA 1
ATOM 13579 C C . LEU C 1 543 ? -35.368 51.163 -81.670 1.00 82.85 543 LEU C C 1
ATOM 13580 O O . LEU C 1 543 ? -35.330 50.384 -82.625 1.00 85.48 543 LEU C O 1
ATOM 13585 N N . ARG C 1 544 ? -34.682 52.302 -81.645 1.00 81.87 544 ARG C N 1
ATOM 13586 C CA . ARG C 1 544 ? -33.696 52.595 -82.669 1.00 78.44 544 ARG C CA 1
ATOM 13587 C C . ARG C 1 544 ? -32.272 52.491 -82.139 1.00 73.14 544 ARG C C 1
ATOM 13588 O O . ARG C 1 544 ? -31.324 52.791 -82.871 1.00 77.12 544 ARG C O 1
ATOM 13596 N N . GLY C 1 545 ? -32.095 52.027 -80.906 1.00 73.03 545 GLY C N 1
ATOM 13597 C CA . GLY C 1 545 ? -30.768 51.716 -80.410 1.00 65.60 545 GLY C CA 1
ATOM 13598 C C . GLY C 1 545 ? -30.819 50.979 -79.091 1.00 71.59 545 GLY C C 1
ATOM 13599 O O . GLY C 1 545 ? -31.832 51.002 -78.374 1.00 66.38 545 GLY C O 1
ATOM 13600 N N . VAL C 1 546 ? -29.704 50.312 -78.780 1.00 64.97 546 VAL C N 1
ATOM 13601 C CA . VAL C 1 546 ? -29.510 49.669 -77.483 1.00 68.14 546 VAL C CA 1
ATOM 13602 C C . VAL C 1 546 ? -28.092 49.956 -77.006 1.00 61.86 546 VAL C C 1
ATOM 13603 O O . VAL C 1 546 ? -27.155 50.034 -77.808 1.00 58.46 546 VAL C O 1
ATOM 13607 N N . SER C 1 547 ? -27.937 50.112 -75.694 1.00 65.22 547 SER C N 1
ATOM 13608 C CA . SER C 1 547 ? -26.606 50.254 -75.121 1.00 63.89 547 SER C CA 1
ATOM 13609 C C . SER C 1 547 ? -26.472 49.473 -73.812 1.00 56.37 547 SER C C 1
ATOM 13610 O O . SER C 1 547 ? -27.156 49.754 -72.810 1.00 52.37 547 SER C O 1
ATOM 13613 N N . PRO C 1 548 ? -25.607 48.472 -73.785 1.00 53.81 548 PRO C N 1
ATOM 13614 C CA . PRO C 1 548 ? -25.344 47.781 -72.522 1.00 60.12 548 PRO C CA 1
ATOM 13615 C C . PRO C 1 548 ? -24.619 48.700 -71.555 1.00 54.55 548 PRO C C 1
ATOM 13616 O O . PRO C 1 548 ? -23.738 49.472 -71.945 1.00 52.60 548 PRO C O 1
ATOM 13620 N N . TRP C 1 549 ? -25.071 48.652 -70.302 1.00 54.52 549 TRP C N 1
ATOM 13621 C CA . TRP C 1 549 ? -24.334 49.088 -69.114 1.00 47.07 549 TRP C CA 1
ATOM 13622 C C . TRP C 1 549 ? -23.606 47.857 -68.600 1.00 47.34 549 TRP C C 1
ATOM 13623 O O . TRP C 1 549 ? -24.221 46.989 -67.985 1.00 53.28 549 TRP C O 1
ATOM 13634 N N . ILE C 1 550 ? -22.301 47.752 -68.837 1.00 48.12 550 ILE C N 1
ATOM 13635 C CA . ILE C 1 550 ? -21.425 48.818 -69.311 1.00 48.97 550 ILE C CA 1
ATOM 13636 C C . ILE C 1 550 ? -20.284 48.056 -69.979 1.00 52.41 550 ILE C C 1
ATOM 13637 O O . ILE C 1 550 ? -20.269 46.831 -69.896 1.00 56.53 550 ILE C O 1
ATOM 13642 N N . LEU C 1 551 ? -19.337 48.729 -70.638 1.00 47.91 551 LEU C N 1
ATOM 13643 C CA . LEU C 1 551 ? -18.279 47.991 -71.321 1.00 47.30 551 LEU C CA 1
ATOM 13644 C C . LEU C 1 551 ? -17.313 47.324 -70.334 1.00 55.25 551 LEU C C 1
ATOM 13645 O O . LEU C 1 551 ? -17.022 46.123 -70.456 1.00 59.37 551 LEU C O 1
ATOM 13650 N N . PHE C 1 552 ? -16.787 48.084 -69.364 1.00 52.12 552 PHE C N 1
ATOM 13651 C CA . PHE C 1 552 ? -15.812 47.596 -68.388 1.00 48.74 552 PHE C CA 1
ATOM 13652 C C . PHE C 1 552 ? -16.353 47.708 -66.965 1.00 51.35 552 PHE C C 1
ATOM 13653 O O . PHE C 1 552 ? -17.042 48.675 -66.629 1.00 49.35 552 PHE C O 1
ATOM 13661 N N . ASP C 1 553 ? -16.013 46.722 -66.115 1.00 49.82 553 ASP C N 1
ATOM 13662 C CA . ASP C 1 553 ? -16.198 46.879 -64.669 1.00 43.20 553 ASP C CA 1
ATOM 13663 C C . ASP C 1 553 ? -15.563 48.186 -64.211 1.00 42.06 553 ASP C C 1
ATOM 13664 O O . ASP C 1 553 ? -14.457 48.534 -64.628 1.00 46.94 553 ASP C O 1
ATOM 13669 N N . PHE C 1 554 ? -16.239 48.893 -63.316 1.00 44.57 554 PHE C N 1
ATOM 13670 C CA . PHE C 1 554 ? -15.746 50.174 -62.841 1.00 41.55 554 PHE C CA 1
ATOM 13671 C C . PHE C 1 554 ? -15.938 50.304 -61.333 1.00 43.85 554 PHE C C 1
ATOM 13672 O O . PHE C 1 554 ? -16.709 49.565 -60.713 1.00 47.26 554 PHE C O 1
ATOM 13680 N N . ARG C 1 555 ? -15.227 51.272 -60.757 1.00 42.21 555 ARG C N 1
ATOM 13681 C CA . ARG C 1 555 ? -15.226 51.491 -59.320 1.00 41.18 555 ARG C CA 1
ATOM 13682 C C . ARG C 1 555 ? -16.483 52.237 -58.882 1.00 42.31 555 ARG C C 1
ATOM 13683 O O . ARG C 1 555 ? -16.819 53.294 -59.424 1.00 42.01 555 ARG C O 1
ATOM 13691 N N . SER C 1 556 ? -17.167 51.687 -57.876 1.00 42.17 556 SER C N 1
ATOM 13692 C CA . SER C 1 556 ? -18.285 52.353 -57.233 1.00 39.96 556 SER C CA 1
ATOM 13693 C C . SER C 1 556 ? -18.288 52.056 -55.732 1.00 43.09 556 SER C C 1
ATOM 13694 O O . SER C 1 556 ? -18.161 50.892 -55.329 1.00 47.83 556 SER C O 1
ATOM 13697 N N . PRO C 1 557 ? -18.397 53.079 -54.886 1.00 43.48 557 PRO C N 1
ATOM 13698 C CA . PRO C 1 557 ? -18.232 52.895 -53.437 1.00 43.85 557 PRO C CA 1
ATOM 13699 C C . PRO C 1 557 ? -19.389 52.215 -52.713 1.00 49.20 557 PRO C C 1
ATOM 13700 O O . PRO C 1 557 ? -19.295 52.028 -51.496 1.00 47.46 557 PRO C O 1
ATOM 13704 N N . PHE C 1 558 ? -20.490 51.844 -53.370 1.00 48.81 558 PHE C N 1
ATOM 13705 C CA . PHE C 1 558 ? -21.500 51.063 -52.668 1.00 47.45 558 PHE C CA 1
ATOM 13706 C C . PHE C 1 558 ? -21.688 49.690 -53.297 1.00 43.11 558 PHE C C 1
ATOM 13707 O O . PHE C 1 558 ? -22.684 49.012 -53.048 1.00 48.58 558 PHE C O 1
ATOM 13715 N N . ARG C 1 559 ? -20.729 49.251 -54.087 1.00 43.49 559 ARG C N 1
ATOM 13716 C CA . ARG C 1 559 ? -20.686 47.863 -54.523 1.00 43.24 559 ARG C CA 1
ATOM 13717 C C . ARG C 1 559 ? -19.898 47.083 -53.472 1.00 47.82 559 ARG C C 1
ATOM 13718 O O . ARG C 1 559 ? -18.712 46.793 -53.610 1.00 45.90 559 ARG C O 1
ATOM 13726 N N . PHE C 1 560 ? -20.600 46.801 -52.362 1.00 50.68 560 PHE C N 1
ATOM 13727 C CA . PHE C 1 560 ? -19.968 46.346 -51.130 1.00 47.80 560 PHE C CA 1
ATOM 13728 C C . PHE C 1 560 ? -19.632 44.860 -51.114 1.00 45.08 560 PHE C C 1
ATOM 13729 O O . PHE C 1 560 ? -18.922 44.437 -50.200 1.00 43.49 560 PHE C O 1
ATOM 13737 N N . HIS C 1 561 ? -20.174 44.044 -52.015 1.00 43.13 561 HIS C N 1
ATOM 13738 C CA . HIS C 1 561 ? -20.056 42.603 -51.777 1.00 45.05 561 HIS C CA 1
ATOM 13739 C C . HIS C 1 561 ? -18.582 42.188 -51.750 1.00 41.96 561 HIS C C 1
ATOM 13740 O O . HIS C 1 561 ? -17.892 42.285 -52.773 1.00 40.78 561 HIS C O 1
ATOM 13747 N N . PRO C 1 562 ? -18.076 41.723 -50.611 1.00 38.68 562 PRO C N 1
ATOM 13748 C CA . PRO C 1 562 ? -16.623 41.563 -50.454 1.00 36.37 562 PRO C CA 1
ATOM 13749 C C . PRO C 1 562 ? -15.973 40.638 -51.473 1.00 38.00 562 PRO C C 1
ATOM 13750 O O . PRO C 1 562 ? -14.853 40.915 -51.906 1.00 42.33 562 PRO C O 1
ATOM 13754 N N . THR C 1 563 ? -16.619 39.546 -51.868 1.00 37.01 563 THR C N 1
ATOM 13755 C CA . THR C 1 563 ? -15.980 38.632 -52.801 1.00 40.96 563 THR C CA 1
ATOM 13756 C C . THR C 1 563 ? -16.511 38.733 -54.227 1.00 41.41 563 THR C C 1
ATOM 13757 O O . THR C 1 563 ? -15.790 38.358 -55.157 1.00 43.99 563 THR C O 1
ATOM 13761 N N . ASN C 1 564 ? -17.725 39.244 -54.434 1.00 38.33 564 ASN C N 1
ATOM 13762 C CA . ASN C 1 564 ? -18.232 39.365 -55.800 1.00 42.67 564 ASN C CA 1
ATOM 13763 C C . ASN C 1 564 ? -17.911 40.718 -56.419 1.00 44.52 564 ASN C C 1
ATOM 13764 O O . ASN C 1 564 ? -17.604 40.807 -57.615 1.00 43.48 564 ASN C O 1
ATOM 13769 N N . GLN C 1 565 ? -17.969 41.774 -55.615 1.00 41.07 565 GLN C N 1
ATOM 13770 C CA . GLN C 1 565 ? -17.821 43.137 -56.098 1.00 42.64 565 GLN C CA 1
ATOM 13771 C C . GLN C 1 565 ? -16.478 43.726 -55.695 1.00 42.30 565 GLN C C 1
ATOM 13772 O O . GLN C 1 565 ? -15.633 43.976 -56.561 1.00 44.77 565 GLN C O 1
ATOM 13778 N N . ASP C 1 566 ? -16.258 43.911 -54.383 1.00 47.98 566 ASP C N 1
ATOM 13779 C CA . ASP C 1 566 ? -14.975 44.357 -53.851 1.00 43.12 566 ASP C CA 1
ATOM 13780 C C . ASP C 1 566 ? -14.717 45.792 -54.292 1.00 41.38 566 ASP C C 1
ATOM 13781 O O . ASP C 1 566 ? -13.589 46.181 -54.596 1.00 44.21 566 ASP C O 1
ATOM 13786 N N . GLY C 1 567 ? -15.784 46.585 -54.327 1.00 38.61 567 GLY C N 1
ATOM 13787 C CA . GLY C 1 567 ? -15.737 47.931 -54.861 1.00 40.72 567 GLY C CA 1
ATOM 13788 C C . GLY C 1 567 ? -15.997 48.063 -56.358 1.00 46.84 567 GLY C C 1
ATOM 13789 O O . GLY C 1 567 ? -16.004 49.188 -56.875 1.00 48.52 567 GLY C O 1
ATOM 13790 N N . TRP C 1 568 ? -16.228 46.974 -57.079 1.00 40.27 568 TRP C N 1
ATOM 13791 C CA . TRP C 1 568 ? -16.497 47.065 -58.502 1.00 45.70 568 TRP C CA 1
ATOM 13792 C C . TRP C 1 568 ? -17.977 46.850 -58.806 1.00 45.32 568 TRP C C 1
ATOM 13793 O O . TRP C 1 568 ? -18.622 45.974 -58.230 1.00 45.60 568 TRP C O 1
ATOM 13804 N N . ASN C 1 569 ? -18.501 47.652 -59.731 1.00 51.80 569 ASN C N 1
ATOM 13805 C CA . ASN C 1 569 ? -19.769 47.388 -60.431 1.00 45.57 569 ASN C CA 1
ATOM 13806 C C . ASN C 1 569 ? -19.503 46.334 -61.517 1.00 47.90 569 ASN C C 1
ATOM 13807 O O . ASN C 1 569 ? -18.958 46.646 -62.582 1.00 46.84 569 ASN C O 1
ATOM 13812 N N . ARG C 1 570 ? -19.849 45.071 -61.258 1.00 41.48 570 ARG C N 1
ATOM 13813 C CA . ARG C 1 570 ? -19.419 43.994 -62.150 1.00 47.75 570 ARG C CA 1
ATOM 13814 C C . ARG C 1 570 ? -20.319 43.813 -63.378 1.00 42.96 570 ARG C C 1
ATOM 13815 O O . ARG C 1 570 ? -20.326 42.704 -63.930 1.00 41.19 570 ARG C O 1
ATOM 13823 N N . LYS C 1 571 ? -21.069 44.846 -63.782 1.00 43.27 571 LYS C N 1
ATOM 13824 C CA . LYS C 1 571 ? -21.949 44.822 -64.956 1.00 46.80 571 LYS C CA 1
ATOM 13825 C C . LYS C 1 571 ? -21.199 44.930 -66.274 1.00 44.88 571 LYS C C 1
ATOM 13826 O O . LYS C 1 571 ? -21.822 44.824 -67.330 1.00 48.43 571 LYS C O 1
ATOM 13832 N N . GLY C 1 572 ? -19.900 45.181 -66.248 1.00 44.18 572 GLY C N 1
ATOM 13833 C CA . GLY C 1 572 ? -19.188 45.350 -67.489 1.00 48.96 572 GLY C CA 1
ATOM 13834 C C . GLY C 1 572 ? -19.204 44.070 -68.295 1.00 52.18 572 GLY C C 1
ATOM 13835 O O . GLY C 1 572 ? -19.384 42.976 -67.754 1.00 50.29 572 GLY C O 1
ATOM 13836 N N . LEU C 1 573 ? -19.039 44.217 -69.608 1.00 49.29 573 LEU C N 1
ATOM 13837 C CA . LEU C 1 573 ? -18.791 43.063 -70.451 1.00 48.07 573 LEU C CA 1
ATOM 13838 C C . LEU C 1 573 ? -17.327 42.678 -70.415 1.00 53.90 573 LEU C C 1
ATOM 13839 O O . LEU C 1 573 ? -16.974 41.550 -70.784 1.00 51.27 573 LEU C O 1
ATOM 13844 N N . VAL C 1 574 ? -16.468 43.596 -69.985 1.00 52.01 574 VAL C N 1
ATOM 13845 C CA . VAL C 1 574 ? -15.060 43.311 -69.744 1.00 54.54 574 VAL C CA 1
ATOM 13846 C C . VAL C 1 574 ? -14.779 43.502 -68.259 1.00 52.52 574 VAL C C 1
ATOM 13847 O O . VAL C 1 574 ? -15.235 44.479 -67.652 1.00 51.44 574 VAL C O 1
ATOM 13851 N N . SER C 1 575 ? -14.042 42.553 -67.680 1.00 50.46 575 SER C N 1
ATOM 13852 C CA . SER C 1 575 ? -13.649 42.579 -66.279 1.00 45.80 575 SER C CA 1
ATOM 13853 C C . SER C 1 575 ? -12.630 43.693 -66.018 1.00 44.55 575 SER C C 1
ATOM 13854 O O . SER C 1 575 ? -12.073 44.287 -66.938 1.00 48.38 575 SER C O 1
ATOM 13857 N N . ASP C 1 576 ? -12.362 43.955 -64.737 1.00 45.52 576 ASP C N 1
ATOM 13858 C CA . ASP C 1 576 ? -11.436 45.023 -64.363 1.00 42.22 576 ASP C CA 1
ATOM 13859 C C . ASP C 1 576 ? -10.025 44.746 -64.818 1.00 43.66 576 ASP C C 1
ATOM 13860 O O . ASP C 1 576 ? -9.192 45.656 -64.789 1.00 49.46 576 ASP C O 1
ATOM 13865 N N . GLN C 1 577 ? -9.742 43.519 -65.233 1.00 45.85 577 GLN C N 1
ATOM 13866 C CA . GLN C 1 577 ? -8.443 43.106 -65.729 1.00 45.08 577 GLN C CA 1
ATOM 13867 C C . GLN C 1 577 ? -8.351 43.124 -67.255 1.00 50.68 577 GLN C C 1
ATOM 13868 O O . GLN C 1 577 ? -7.307 42.758 -67.812 1.00 57.66 577 GLN C O 1
ATOM 13874 N N . GLY C 1 578 ? -9.392 43.555 -67.949 1.00 45.66 578 GLY C N 1
ATOM 13875 C CA . GLY C 1 578 ? -9.312 43.694 -69.381 1.00 46.94 578 GLY C CA 1
ATOM 13876 C C . GLY C 1 578 ? -9.832 42.538 -70.208 1.00 54.83 578 GLY C C 1
ATOM 13877 O O . GLY C 1 578 ? -9.744 42.607 -71.441 1.00 60.56 578 GLY C O 1
ATOM 13878 N N . ILE C 1 579 ? -10.423 41.513 -69.583 1.00 53.44 579 ILE C N 1
ATOM 13879 C CA . ILE C 1 579 ? -10.740 40.250 -70.241 1.00 50.01 579 ILE C CA 1
ATOM 13880 C C . ILE C 1 579 ? -12.244 40.131 -70.441 1.00 49.29 579 ILE C C 1
ATOM 13881 O O . ILE C 1 579 ? -13.028 40.391 -69.520 1.00 47.85 579 ILE C O 1
ATOM 13886 N N . ARG C 1 580 ? -12.633 39.694 -71.642 1.00 52.05 580 ARG C N 1
ATOM 13887 C CA . ARG C 1 580 ? -14.025 39.728 -72.082 1.00 56.72 580 ARG C CA 1
ATOM 13888 C C . ARG C 1 580 ? -14.823 38.572 -71.499 1.00 52.12 580 ARG C C 1
ATOM 13889 O O . ARG C 1 580 ? -14.381 37.420 -71.526 1.00 57.49 580 ARG C O 1
ATOM 13897 N N . LYS C 1 581 ? -16.004 38.894 -70.981 1.00 53.50 581 LYS C N 1
ATOM 13898 C CA . LYS C 1 581 ? -16.908 37.941 -70.375 1.00 50.85 581 LYS C CA 1
ATOM 13899 C C . LYS C 1 581 ? -17.751 37.272 -71.454 1.00 53.65 581 LYS C C 1
ATOM 13900 O O . LYS C 1 581 ? -17.769 37.685 -72.610 1.00 59.99 581 LYS C O 1
ATOM 13906 N N . LYS C 1 582 ? -18.453 36.213 -71.068 1.00 60.60 582 LYS C N 1
ATOM 13907 C CA . LYS C 1 582 ? -19.266 35.489 -72.037 1.00 56.60 582 LYS C CA 1
ATOM 13908 C C . LYS C 1 582 ? -20.323 36.391 -72.674 1.00 60.14 582 LYS C C 1
ATOM 13909 O O . LYS C 1 582 ? -20.668 36.207 -73.848 1.00 66.88 582 LYS C O 1
ATOM 13915 N N . ALA C 1 583 ? -20.832 37.383 -71.939 1.00 59.09 583 ALA C N 1
ATOM 13916 C CA . ALA C 1 583 ? -21.873 38.243 -72.506 1.00 58.14 583 ALA C CA 1
ATOM 13917 C C . ALA C 1 583 ? -21.333 39.085 -73.652 1.00 61.25 583 ALA C C 1
ATOM 13918 O O . ALA C 1 583 ? -22.079 39.436 -74.578 1.00 56.95 583 ALA C O 1
ATOM 13920 N N . TRP C 1 584 ? -20.041 39.410 -73.606 1.00 56.82 584 TRP C N 1
ATOM 13921 C CA . TRP C 1 584 ? -19.436 40.242 -74.634 1.00 54.95 584 TRP C CA 1
ATOM 13922 C C . TRP C 1 584 ? -19.600 39.608 -76.013 1.00 63.49 584 TRP C C 1
ATOM 13923 O O . TRP C 1 584 ? -20.070 40.255 -76.956 1.00 65.57 584 TRP C O 1
ATOM 13934 N N . TYR C 1 585 ? -19.264 38.323 -76.136 1.00 62.92 585 TYR C N 1
ATOM 13935 C CA . TYR C 1 585 ? -19.361 37.674 -77.436 1.00 59.91 585 TYR C CA 1
ATOM 13936 C C . TYR C 1 585 ? -20.796 37.600 -77.935 1.00 62.54 585 TYR C C 1
ATOM 13937 O O . TYR C 1 585 ? -21.023 37.659 -79.155 1.00 63.22 585 TYR C O 1
ATOM 13946 N N . LEU C 1 586 ? -21.775 37.505 -77.025 1.00 57.83 586 LEU C N 1
ATOM 13947 C CA . LEU C 1 586 ? -23.164 37.588 -77.460 1.00 51.87 586 LEU C CA 1
ATOM 13948 C C . LEU C 1 586 ? -23.461 38.950 -78.068 1.00 61.92 586 LEU C C 1
ATOM 13949 O O . LEU C 1 586 ? -24.078 39.042 -79.136 1.00 66.89 586 LEU C O 1
ATOM 13954 N N . MET C 1 587 ? -23.023 40.026 -77.411 1.00 62.03 587 MET C N 1
ATOM 13955 C CA . MET C 1 587 ? -23.334 41.353 -77.926 1.00 61.54 587 MET C CA 1
ATOM 13956 C C . MET C 1 587 ? -22.610 41.626 -79.240 1.00 60.78 587 MET C C 1
ATOM 13957 O O . MET C 1 587 ? -23.152 42.309 -80.111 1.00 63.24 587 MET C O 1
ATOM 13962 N N . ARG C 1 588 ? -21.394 41.102 -79.404 1.00 58.15 588 ARG C N 1
ATOM 13963 C CA . ARG C 1 588 ? -20.727 41.191 -80.695 1.00 62.25 588 ARG C CA 1
ATOM 13964 C C . ARG C 1 588 ? -21.615 40.629 -81.801 1.00 66.97 588 ARG C C 1
ATOM 13965 O O . ARG C 1 588 ? -21.808 41.270 -82.843 1.00 63.59 588 ARG C O 1
ATOM 13973 N N . GLU C 1 589 ? -22.187 39.438 -81.577 1.00 68.68 589 GLU C N 1
ATOM 13974 C CA . GLU C 1 589 ? -23.013 38.799 -82.599 1.00 69.30 589 GLU C CA 1
ATOM 13975 C C . GLU C 1 589 ? -24.291 39.582 -82.875 1.00 69.33 589 GLU C C 1
ATOM 13976 O O . GLU C 1 589 ? -24.728 39.668 -84.025 1.00 81.79 589 GLU C O 1
ATOM 13982 N N . TYR C 1 590 ? -24.914 40.143 -81.838 1.00 68.18 590 TYR C N 1
ATOM 13983 C CA . TYR C 1 590 ? -26.126 40.937 -82.035 1.00 68.43 590 TYR C CA 1
ATOM 13984 C C . TYR C 1 590 ? -25.846 42.168 -82.887 1.00 73.09 590 TYR C C 1
ATOM 13985 O O . TYR C 1 590 ? -26.670 42.556 -83.724 1.00 72.84 590 TYR C O 1
ATOM 13994 N N . TYR C 1 591 ? -24.683 42.793 -82.691 1.00 65.87 591 TYR C N 1
ATOM 13995 C CA . TYR C 1 591 ? -24.368 44.028 -83.392 1.00 65.88 591 TYR C CA 1
ATOM 13996 C C . TYR C 1 591 ? -23.897 43.757 -84.812 1.00 73.74 591 TYR C C 1
ATOM 13997 O O . TYR C 1 591 ? -24.122 44.582 -85.706 1.00 77.77 591 TYR C O 1
ATOM 14006 N N . LYS C 1 592 ? -23.259 42.606 -85.034 1.00 75.39 592 LYS C N 1
ATOM 14007 C CA . LYS C 1 592 ? -22.871 42.200 -86.376 1.00 69.45 592 LYS C CA 1
ATOM 14008 C C . LYS C 1 592 ? -24.068 42.184 -87.319 1.00 78.70 592 LYS C C 1
ATOM 14009 O O . LYS C 1 592 ? -23.917 42.429 -88.523 1.00 80.00 592 LYS C O 1
ATOM 14015 N N . THR C 1 593 ? -25.261 41.931 -86.792 1.00 70.23 593 THR C N 1
ATOM 14016 C CA . THR C 1 593 ? -26.470 41.878 -87.609 1.00 79.04 593 THR C CA 1
ATOM 14017 C C . THR C 1 593 ? -27.217 43.212 -87.583 1.00 83.77 593 THR C C 1
ATOM 14018 O O . THR C 1 593 ? -28.403 43.290 -87.256 1.00 87.90 593 THR C O 1
ATOM 14022 N N . LYS C 1 594 ? -26.499 44.282 -87.927 1.00 78.20 594 LYS C N 1
ATOM 14023 C CA . LYS C 1 594 ? -27.091 45.560 -88.332 1.00 81.59 594 LYS C CA 1
ATOM 14024 C C . LYS C 1 594 ? -25.987 46.493 -88.803 1.00 83.31 594 LYS C C 1
ATOM 14025 O O . LYS C 1 594 ? -25.179 46.125 -89.652 1.00 89.92 594 LYS C O 1
ATOM 14031 N N . ASN D 1 26 ? 4.417 19.454 -77.388 1.00 81.61 26 ASN D N 1
ATOM 14032 C CA . ASN D 1 26 ? 3.569 20.647 -77.297 1.00 81.21 26 ASN D CA 1
ATOM 14033 C C . ASN D 1 26 ? 2.789 20.959 -78.591 1.00 82.46 26 ASN D C 1
ATOM 14034 O O . ASN D 1 26 ? 3.271 20.714 -79.700 1.00 86.57 26 ASN D O 1
ATOM 14039 N N . ILE D 1 27 ? 1.601 21.551 -78.434 1.00 78.11 27 ILE D N 1
ATOM 14040 C CA . ILE D 1 27 ? 0.605 21.679 -79.500 1.00 81.96 27 ILE D CA 1
ATOM 14041 C C . ILE D 1 27 ? 0.570 23.112 -80.022 1.00 78.13 27 ILE D C 1
ATOM 14042 O O . ILE D 1 27 ? 0.673 24.071 -79.244 1.00 80.55 27 ILE D O 1
ATOM 14047 N N . THR D 1 28 ? 0.403 23.259 -81.338 1.00 73.20 28 THR D N 1
ATOM 14048 C CA . THR D 1 28 ? 0.464 24.548 -82.023 1.00 79.09 28 THR D CA 1
ATOM 14049 C C . THR D 1 28 ? -0.914 25.212 -82.084 1.00 70.00 28 THR D C 1
ATOM 14050 O O . THR D 1 28 ? -1.952 24.559 -81.930 1.00 69.08 28 THR D O 1
ATOM 14054 N N . ASN D 1 29 ? -0.895 26.536 -82.317 1.00 66.63 29 ASN D N 1
ATOM 14055 C CA . ASN D 1 29 ? -2.064 27.412 -82.425 1.00 65.86 29 ASN D CA 1
ATOM 14056 C C . ASN D 1 29 ? -3.129 27.096 -81.378 1.00 72.13 29 ASN D C 1
ATOM 14057 O O . ASN D 1 29 ? -4.232 26.654 -81.720 1.00 71.84 29 ASN D O 1
ATOM 14062 N N . VAL D 1 30 ? -2.820 27.341 -80.100 1.00 71.65 30 VAL D N 1
ATOM 14063 C CA . VAL D 1 30 ? -3.706 26.899 -79.022 1.00 70.07 30 VAL D CA 1
ATOM 14064 C C . VAL D 1 30 ? -5.082 27.550 -79.135 1.00 60.91 30 VAL D C 1
ATOM 14065 O O . VAL D 1 30 ? -6.108 26.902 -78.912 1.00 59.99 30 VAL D O 1
ATOM 14069 N N . TYR D 1 31 ? -5.134 28.819 -79.514 1.00 67.67 31 TYR D N 1
ATOM 14070 C CA . TYR D 1 31 ? -6.418 29.505 -79.617 1.00 69.35 31 TYR D CA 1
ATOM 14071 C C . TYR D 1 31 ? -7.235 29.066 -80.833 1.00 68.86 31 TYR D C 1
ATOM 14072 O O . TYR D 1 31 ? -8.313 29.624 -81.062 1.00 65.50 31 TYR D O 1
ATOM 14081 N N . GLY D 1 32 ? -6.769 28.070 -81.593 1.00 65.80 32 GLY D N 1
ATOM 14082 C CA . GLY D 1 32 ? -7.564 27.427 -82.619 1.00 67.91 32 GLY D CA 1
ATOM 14083 C C . GLY D 1 32 ? -8.271 26.155 -82.192 1.00 69.99 32 GLY D C 1
ATOM 14084 O O . GLY D 1 32 ? -8.896 25.486 -83.021 1.00 73.94 32 GLY D O 1
ATOM 14085 N N . ARG D 1 33 ? -8.213 25.806 -80.913 1.00 69.01 33 ARG D N 1
ATOM 14086 C CA . ARG D 1 33 ? -8.719 24.542 -80.407 1.00 63.28 33 ARG D CA 1
ATOM 14087 C C . ARG D 1 33 ? -9.969 24.749 -79.560 1.00 63.12 33 ARG D C 1
ATOM 14088 O O . ARG D 1 33 ? -10.320 25.865 -79.172 1.00 65.74 33 ARG D O 1
ATOM 14096 N N . ASP D 1 34 ? -10.632 23.634 -79.259 1.00 64.02 34 ASP D N 1
ATOM 14097 C CA . ASP D 1 34 ? -11.686 23.626 -78.257 1.00 67.21 34 ASP D CA 1
ATOM 14098 C C . ASP D 1 34 ? -11.087 23.965 -76.897 1.00 66.51 34 ASP D C 1
ATOM 14099 O O . ASP D 1 34 ? -10.651 23.068 -76.170 1.00 67.76 34 ASP D O 1
ATOM 14104 N N . ILE D 1 35 ? -11.037 25.247 -76.557 1.00 73.26 35 ILE D N 1
ATOM 14105 C CA . ILE D 1 35 ? -10.321 25.718 -75.377 1.00 67.37 35 ILE D CA 1
ATOM 14106 C C . ILE D 1 35 ? -11.319 26.238 -74.356 1.00 67.25 35 ILE D C 1
ATOM 14107 O O . ILE D 1 35 ? -12.398 26.725 -74.705 1.00 76.10 35 ILE D O 1
ATOM 14112 N N . ARG D 1 36 ? -10.953 26.130 -73.085 1.00 65.80 36 ARG D N 1
ATOM 14113 C CA . ARG D 1 36 ? -11.713 26.755 -72.015 1.00 62.78 36 ARG D CA 1
ATOM 14114 C C . ARG D 1 36 ? -10.759 27.410 -71.022 1.00 61.47 36 ARG D C 1
ATOM 14115 O O . ARG D 1 36 ? -9.637 26.946 -70.809 1.00 56.34 36 ARG D O 1
ATOM 14123 N N . SER D 1 37 ? -11.208 28.509 -70.427 1.00 63.76 37 SER D N 1
ATOM 14124 C CA . SER D 1 37 ? -10.357 29.326 -69.580 1.00 57.85 37 SER D CA 1
ATOM 14125 C C . SER D 1 37 ? -10.480 28.908 -68.120 1.00 57.17 37 SER D C 1
ATOM 14126 O O . SER D 1 37 ? -11.589 28.714 -67.606 1.00 56.95 37 SER D O 1
ATOM 14129 N N . LEU D 1 38 ? -9.334 28.756 -67.464 1.00 54.12 38 LEU D N 1
ATOM 14130 C CA . LEU D 1 38 ? -9.272 28.682 -66.017 1.00 49.96 38 LEU D CA 1
ATOM 14131 C C . LEU D 1 38 ? -8.831 29.999 -65.403 1.00 48.72 38 LEU D C 1
ATOM 14132 O O . LEU D 1 38 ? -8.584 30.056 -64.198 1.00 51.01 38 LEU D O 1
ATOM 14137 N N . ASN D 1 39 ? -8.675 31.042 -66.215 1.00 49.29 39 ASN D N 1
ATOM 14138 C CA . ASN D 1 39 ? -8.401 32.374 -65.706 1.00 46.05 39 ASN D CA 1
ATOM 14139 C C . ASN D 1 39 ? -9.470 32.765 -64.692 1.00 52.60 39 ASN D C 1
ATOM 14140 O O . ASN D 1 39 ? -10.587 32.220 -64.676 1.00 50.03 39 ASN D O 1
ATOM 14145 N N . GLY D 1 40 ? -9.120 33.738 -63.852 1.00 47.34 40 GLY D N 1
ATOM 14146 C CA . GLY D 1 40 ? -9.957 34.230 -62.785 1.00 41.90 40 GLY D CA 1
ATOM 14147 C C . GLY D 1 40 ? -9.142 34.422 -61.526 1.00 46.26 40 GLY D C 1
ATOM 14148 O O . GLY D 1 40 ? -7.905 34.480 -61.560 1.00 44.54 40 GLY D O 1
ATOM 14149 N N . LYS D 1 41 ? -9.868 34.488 -60.412 1.00 47.09 41 LYS D N 1
ATOM 14150 C CA . LYS D 1 41 ? -9.299 34.754 -59.096 1.00 46.75 41 LYS D CA 1
ATOM 14151 C C . LYS D 1 41 ? -8.938 33.443 -58.401 1.00 42.87 41 LYS D C 1
ATOM 14152 O O . LYS D 1 41 ? -9.821 32.691 -57.980 1.00 42.58 41 LYS D O 1
ATOM 14158 N N . TRP D 1 42 ? -7.640 33.181 -58.271 1.00 42.17 42 TRP D N 1
ATOM 14159 C CA . TRP D 1 42 ? -7.136 31.982 -57.615 1.00 42.23 42 TRP D CA 1
ATOM 14160 C C . TRP D 1 42 ? -6.725 32.312 -56.197 1.00 42.80 42 TRP D C 1
ATOM 14161 O O . TRP D 1 42 ? -6.095 33.347 -55.950 1.00 48.34 42 TRP D O 1
ATOM 14172 N N . ASN D 1 43 ? -7.054 31.403 -55.286 1.00 38.07 43 ASN D N 1
ATOM 14173 C CA . ASN D 1 43 ? -6.609 31.485 -53.912 1.00 37.54 43 ASN D CA 1
ATOM 14174 C C . ASN D 1 43 ? -5.097 31.361 -53.834 1.00 44.63 43 ASN D C 1
ATOM 14175 O O . ASN D 1 43 ? -4.461 30.737 -54.683 1.00 45.13 43 ASN D O 1
ATOM 14180 N N . ALA D 1 44 ? -4.510 32.007 -52.830 1.00 40.69 44 ALA D N 1
ATOM 14181 C CA . ALA D 1 44 ? -3.072 32.170 -52.879 1.00 44.43 44 ALA D CA 1
ATOM 14182 C C . ALA D 1 44 ? -2.483 32.214 -51.471 1.00 44.77 44 ALA D C 1
ATOM 14183 O O . ALA D 1 44 ? -3.075 32.773 -50.547 1.00 49.03 44 ALA D O 1
ATOM 14185 N N . ILE D 1 45 ? -1.307 31.608 -51.321 1.00 40.65 45 ILE D N 1
ATOM 14186 C CA . ILE D 1 45 ? -0.586 31.574 -50.055 1.00 40.51 45 ILE D CA 1
ATOM 14187 C C . ILE D 1 45 ? 0.862 31.949 -50.322 1.00 47.34 45 ILE D C 1
ATOM 14188 O O . ILE D 1 45 ? 1.548 31.259 -51.086 1.00 49.31 45 ILE D O 1
ATOM 14193 N N . ILE D 1 46 ? 1.323 33.035 -49.707 1.00 39.67 46 ILE D N 1
ATOM 14194 C CA . ILE D 1 46 ? 2.727 33.425 -49.761 1.00 37.87 46 ILE D CA 1
ATOM 14195 C C . ILE D 1 46 ? 3.506 32.505 -48.833 1.00 42.65 46 ILE D C 1
ATOM 14196 O O . ILE D 1 46 ? 3.114 32.297 -47.678 1.00 46.71 46 ILE D O 1
ATOM 14201 N N . ASP D 1 47 ? 4.619 31.949 -49.331 1.00 46.73 47 ASP D N 1
ATOM 14202 C CA . ASP D 1 47 ? 5.349 30.872 -48.662 1.00 41.76 47 ASP D CA 1
ATOM 14203 C C . ASP D 1 47 ? 6.815 31.271 -48.672 1.00 46.96 47 ASP D C 1
ATOM 14204 O O . ASP D 1 47 ? 7.623 30.721 -49.420 1.00 51.83 47 ASP D O 1
ATOM 14209 N N . LEU D 1 48 ? 7.150 32.235 -47.811 1.00 50.60 48 LEU D N 1
ATOM 14210 C CA . LEU D 1 48 ? 8.477 32.846 -47.818 1.00 46.76 48 LEU D CA 1
ATOM 14211 C C . LEU D 1 48 ? 9.584 31.817 -47.584 1.00 49.39 48 LEU D C 1
ATOM 14212 O O . LEU D 1 48 ? 10.617 31.853 -48.263 1.00 55.13 48 LEU D O 1
ATOM 14217 N N . TYR D 1 49 ? 9.411 30.897 -46.635 1.00 46.18 49 TYR D N 1
ATOM 14218 C CA . TYR D 1 49 ? 10.492 29.970 -46.305 1.00 44.67 49 TYR D CA 1
ATOM 14219 C C . TYR D 1 49 ? 10.386 28.633 -47.014 1.00 46.02 49 TYR D C 1
ATOM 14220 O O . TYR D 1 49 ? 11.020 27.672 -46.575 1.00 49.06 49 TYR D O 1
ATOM 14229 N N . ASP D 1 50 ? 9.568 28.538 -48.057 1.00 47.22 50 ASP D N 1
ATOM 14230 C CA . ASP D 1 50 ? 9.323 27.303 -48.805 1.00 47.37 50 ASP D CA 1
ATOM 14231 C C . ASP D 1 50 ? 9.021 26.101 -47.892 1.00 51.31 50 ASP D C 1
ATOM 14232 O O . ASP D 1 50 ? 9.674 25.057 -47.955 1.00 52.12 50 ASP D O 1
ATOM 14237 N N . GLN D 1 51 ? 7.972 26.248 -47.069 1.00 46.07 51 GLN D N 1
ATOM 14238 C CA . GLN D 1 51 ? 7.498 25.174 -46.199 1.00 47.45 51 GLN D CA 1
ATOM 14239 C C . GLN D 1 51 ? 6.245 24.475 -46.725 1.00 48.35 51 GLN D C 1
ATOM 14240 O O . GLN D 1 51 ? 5.857 23.436 -46.176 1.00 46.22 51 GLN D O 1
ATOM 14246 N N . GLY D 1 52 ? 5.614 25.011 -47.773 1.00 48.62 52 GLY D N 1
ATOM 14247 C CA . GLY D 1 52 ? 4.353 24.454 -48.237 1.00 46.04 52 GLY D CA 1
ATOM 14248 C C . GLY D 1 52 ? 4.476 23.065 -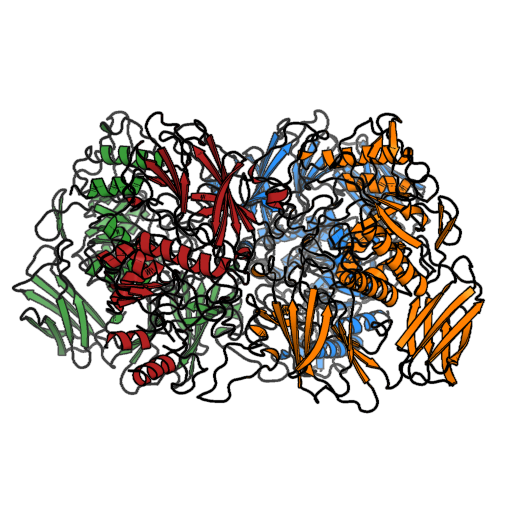48.848 1.00 53.37 52 GLY D C 1
ATOM 14249 O O . GLY D 1 52 ? 3.553 22.252 -48.722 1.00 54.08 52 GLY D O 1
ATOM 14250 N N . ARG D 1 53 ? 5.598 22.776 -49.544 1.00 48.73 53 ARG D N 1
ATOM 14251 C CA . ARG D 1 53 ? 5.763 21.436 -50.112 1.00 50.02 53 ARG D CA 1
ATOM 14252 C C . ARG D 1 53 ? 5.868 20.372 -49.021 1.00 57.86 53 ARG D C 1
ATOM 14253 O O . ARG D 1 53 ? 5.174 19.344 -49.081 1.00 56.60 53 ARG D O 1
ATOM 14261 N N . GLY D 1 54 ? 6.726 20.597 -48.017 1.00 51.16 54 GLY D N 1
ATOM 14262 C CA . GLY D 1 54 ? 6.799 19.666 -46.909 1.00 46.46 54 GLY D CA 1
ATOM 14263 C C . GLY D 1 54 ? 5.476 19.533 -46.186 1.00 53.90 54 GLY D C 1
ATOM 14264 O O . GLY D 1 54 ? 5.153 18.466 -45.661 1.00 58.42 54 GLY D O 1
ATOM 14265 N N . MET D 1 55 ? 4.692 20.606 -46.146 1.00 50.39 55 MET D N 1
ATOM 14266 C CA . MET D 1 55 ? 3.388 20.538 -45.509 1.00 51.53 55 MET D CA 1
ATOM 14267 C C . MET D 1 55 ? 2.335 19.891 -46.404 1.00 49.93 55 MET D C 1
ATOM 14268 O O . MET D 1 55 ? 1.187 19.729 -45.969 1.00 51.33 55 MET D O 1
ATOM 14273 N N . LYS D 1 56 ? 2.705 19.493 -47.618 1.00 51.19 56 LYS D N 1
ATOM 14274 C CA . LYS D 1 56 ? 1.763 18.936 -48.592 1.00 55.56 56 LYS D CA 1
ATOM 14275 C C . LYS D 1 56 ? 0.482 19.774 -48.660 1.00 51.85 56 LYS D C 1
ATOM 14276 O O . LYS D 1 56 ? -0.633 19.264 -48.540 1.00 49.25 56 LYS D O 1
ATOM 14282 N N . VAL D 1 57 ? 0.652 21.088 -48.846 1.00 50.38 57 VAL D N 1
ATOM 14283 C CA . VAL D 1 57 ? -0.514 21.965 -48.923 1.00 50.94 57 VAL D CA 1
ATOM 14284 C C . VAL D 1 57 ? -1.305 21.666 -50.184 1.00 46.87 57 VAL D C 1
ATOM 14285 O O . VAL D 1 57 ? -2.529 21.824 -50.206 1.00 49.21 57 VAL D O 1
ATOM 14289 N N . TYR D 1 58 ? -0.637 21.182 -51.230 1.00 49.94 58 TYR D N 1
ATOM 14290 C CA . TYR D 1 58 ? -1.341 20.740 -52.433 1.00 51.55 58 TYR D CA 1
ATOM 14291 C C . TYR D 1 58 ? -2.423 19.707 -52.132 1.00 51.45 58 TYR D C 1
ATOM 14292 O O . TYR D 1 58 ? -3.323 19.520 -52.955 1.00 51.83 58 TYR D O 1
ATOM 14301 N N . ARG D 1 59 ? -2.393 19.063 -50.959 1.00 49.95 59 ARG D N 1
ATOM 14302 C CA . ARG D 1 59 ? -3.421 18.074 -50.668 1.00 46.53 59 ARG D CA 1
ATOM 14303 C C . ARG D 1 59 ? -4.737 18.677 -50.221 1.00 47.56 59 ARG D C 1
ATOM 14304 O O . ARG D 1 59 ? -5.742 17.970 -50.255 1.00 57.15 59 ARG D O 1
ATOM 14312 N N . ASN D 1 60 ? -4.771 19.949 -49.808 1.00 49.12 60 ASN D N 1
ATOM 14313 C CA . ASN D 1 60 ? -6.031 20.632 -49.492 1.00 49.34 60 ASN D CA 1
ATOM 14314 C C . ASN D 1 60 ? -6.777 19.990 -48.308 1.00 52.97 60 ASN D C 1
ATOM 14315 O O . ASN D 1 60 ? -8.014 19.983 -48.267 1.00 48.72 60 ASN D O 1
ATOM 14320 N N . GLN D 1 61 ? -6.038 19.477 -47.323 1.00 50.23 61 GLN D N 1
ATOM 14321 C CA . GLN D 1 61 ? -6.638 18.800 -46.183 1.00 49.32 61 GLN D CA 1
ATOM 14322 C C . GLN D 1 61 ? -7.366 19.756 -45.241 1.00 51.83 61 GLN D C 1
ATOM 14323 O O . GLN D 1 61 ? -6.977 20.913 -45.056 1.00 49.27 61 GLN D O 1
ATOM 14329 N N . SER D 1 62 ? -8.429 19.245 -44.637 1.00 55.05 62 SER D N 1
ATOM 14330 C CA . SER D 1 62 ? -9.263 19.926 -43.668 1.00 50.23 62 SER D CA 1
ATOM 14331 C C . SER D 1 62 ? -9.403 19.055 -42.433 1.00 57.45 62 SER D C 1
ATOM 14332 O O . SER D 1 62 ? -9.411 17.823 -42.533 1.00 57.22 62 SER D O 1
ATOM 14335 N N . PRO D 1 63 ? -9.493 19.669 -41.256 1.00 53.67 63 PRO D N 1
ATOM 14336 C CA . PRO D 1 63 ? -9.654 18.888 -40.021 1.00 52.61 63 PRO D CA 1
ATOM 14337 C C . PRO D 1 63 ? -10.939 18.078 -40.057 1.00 60.67 63 PRO D C 1
ATOM 14338 O O . PRO D 1 63 ? -12.019 18.608 -40.307 1.00 61.00 63 PRO D O 1
ATOM 14342 N N . LYS D 1 64 ? -10.812 16.777 -39.818 1.00 62.39 64 LYS D N 1
ATOM 14343 C CA . LYS D 1 64 ? -11.957 15.883 -39.864 1.00 55.89 64 LYS D CA 1
ATOM 14344 C C . LYS D 1 64 ? -12.499 15.547 -38.476 1.00 65.26 64 LYS D C 1
ATOM 14345 O O . LYS D 1 64 ? -13.714 15.649 -38.265 1.00 71.96 64 LYS D O 1
ATOM 14351 N N . GLY D 1 65 ? -11.639 15.230 -37.496 1.00 59.08 65 GLY D N 1
ATOM 14352 C CA . GLY D 1 65 ? -12.090 14.990 -36.131 1.00 49.22 65 GLY D CA 1
ATOM 14353 C C . GLY D 1 65 ? -11.782 16.077 -35.117 1.00 51.24 65 GLY D C 1
ATOM 14354 O O . GLY D 1 65 ? -11.904 17.264 -35.421 1.00 58.01 65 GLY D O 1
ATOM 14355 N N . ASN D 1 66 ? -11.341 15.676 -33.918 1.00 47.63 66 ASN D N 1
ATOM 14356 C CA . ASN D 1 66 ? -11.160 16.541 -32.753 1.00 43.31 66 ASN D CA 1
ATOM 14357 C C . ASN D 1 66 ? -9.712 16.905 -32.460 1.00 46.85 66 ASN D C 1
ATOM 14358 O O . ASN D 1 66 ? -9.469 17.879 -31.743 1.00 47.85 66 ASN D O 1
ATOM 14363 N N . THR D 1 67 ? -8.761 16.096 -32.914 1.00 47.20 67 THR D N 1
ATOM 14364 C CA . THR D 1 67 ? -7.345 16.323 -32.698 1.00 38.29 67 THR D CA 1
ATOM 14365 C C . THR D 1 67 ? -6.636 16.752 -33.979 1.00 41.16 67 THR D C 1
ATOM 14366 O O . THR D 1 67 ? -5.504 17.216 -33.917 1.00 44.38 67 THR D O 1
ATOM 14370 N N . ASP D 1 68 ? -7.273 16.553 -35.132 1.00 48.10 68 ASP D N 1
ATOM 14371 C CA . ASP D 1 68 ? -6.940 17.207 -36.391 1.00 52.08 68 ASP D CA 1
ATOM 14372 C C . ASP D 1 68 ? -6.651 18.684 -36.242 1.00 45.17 68 ASP D C 1
ATOM 14373 O O . ASP D 1 68 ? -7.460 19.409 -35.666 1.00 48.23 68 ASP D O 1
ATOM 14378 N N . PHE D 1 69 ? -5.594 19.148 -36.909 1.00 42.56 69 PHE D N 1
ATOM 14379 C CA . PHE D 1 69 ? -5.602 20.510 -37.436 1.00 47.46 69 PHE D CA 1
ATOM 14380 C C . PHE D 1 69 ? -4.562 20.672 -38.546 1.00 42.76 69 PHE D C 1
ATOM 14381 O O . PHE D 1 69 ? -3.545 19.976 -38.579 1.00 42.70 69 PHE D O 1
ATOM 14389 N N . TYR D 1 70 ? -4.847 21.600 -39.458 1.00 41.31 70 TYR D N 1
ATOM 14390 C CA . TYR D 1 70 ? -3.977 21.950 -40.576 1.00 40.05 70 TYR D CA 1
ATOM 14391 C C . TYR D 1 70 ? -3.766 23.457 -40.601 1.00 41.18 70 TYR D C 1
ATOM 14392 O O . TYR D 1 70 ? -4.729 24.220 -40.530 1.00 44.51 70 TYR D O 1
ATOM 14401 N N . GLU D 1 71 ? -2.507 23.879 -40.707 1.00 46.92 71 GLU D N 1
ATOM 14402 C CA . GLU D 1 71 ? -2.079 25.285 -40.641 1.00 41.49 71 GLU D CA 1
ATOM 14403 C C . GLU D 1 71 ? -2.010 25.951 -42.002 1.00 36.35 71 GLU D C 1
ATOM 14404 O O . GLU D 1 71 ? -1.093 26.702 -42.301 1.00 40.87 71 GLU D O 1
ATOM 14410 N N . TYR D 1 72 ? -3.001 25.703 -42.839 1.00 43.48 72 TYR D N 1
ATOM 14411 C CA . TYR D 1 72 ? -3.122 26.344 -44.138 1.00 38.57 72 TYR D CA 1
ATOM 14412 C C . TYR D 1 72 ? -4.566 26.200 -44.578 1.00 40.81 72 TYR D C 1
ATOM 14413 O O . TYR D 1 72 ? -5.325 25.397 -44.026 1.00 46.70 72 TYR D O 1
ATOM 14422 N N . SER D 1 73 ? -4.939 26.993 -45.577 1.00 39.19 73 SER D N 1
ATOM 14423 C CA . SER D 1 73 ? -6.196 26.754 -46.265 1.00 39.21 73 SER D CA 1
ATOM 14424 C C . SER D 1 73 ? -6.207 27.551 -47.564 1.00 39.20 73 SER D C 1
ATOM 14425 O O . SER D 1 73 ? -5.546 28.584 -47.667 1.00 47.49 73 SER D O 1
ATOM 14428 N N . PHE D 1 74 ? -6.942 27.072 -48.558 1.00 34.66 74 PHE D N 1
ATOM 14429 C CA . PHE D 1 74 ? -7.091 27.843 -49.784 1.00 40.55 74 PHE D CA 1
ATOM 14430 C C . PHE D 1 74 ? -8.469 28.491 -49.900 1.00 44.43 74 PHE D C 1
ATOM 14431 O O . PHE D 1 74 ? -8.972 28.682 -51.003 1.00 40.51 74 PHE D O 1
ATOM 14439 N N . GLN D 1 75 ? -9.086 28.845 -48.769 1.00 48.37 75 GLN D N 1
ATOM 14440 C CA . GLN D 1 75 ? -10.348 29.568 -48.732 1.00 42.35 75 GLN D CA 1
ATOM 14441 C C . GLN D 1 75 ? -10.215 30.748 -47.767 1.00 41.92 75 GLN D C 1
ATOM 14442 O O . GLN D 1 75 ? -9.453 30.680 -46.798 1.00 47.43 75 GLN D O 1
ATOM 14448 N N . GLY D 1 76 ? -10.901 31.851 -48.069 1.00 38.15 76 GLY D N 1
ATOM 14449 C CA . GLY D 1 76 ? -11.039 32.975 -47.167 1.00 31.53 76 GLY D CA 1
ATOM 14450 C C . GLY D 1 76 ? -9.854 33.916 -47.066 1.00 41.01 76 GLY D C 1
ATOM 14451 O O . GLY D 1 76 ? -9.884 34.832 -46.236 1.00 41.27 76 GLY D O 1
ATOM 14452 N N . GLY D 1 77 ? -8.820 33.738 -47.871 1.00 37.83 77 GLY D N 1
ATOM 14453 C CA . GLY D 1 77 ? -7.639 34.552 -47.707 1.00 41.01 77 GLY D CA 1
ATOM 14454 C C . GLY D 1 77 ? -7.350 35.435 -48.900 1.00 39.42 77 GLY D C 1
ATOM 14455 O O . GLY D 1 77 ? -8.270 35.960 -49.522 1.00 44.86 77 GLY D O 1
ATOM 14456 N N . LEU D 1 78 ? -6.082 35.592 -49.239 1.00 32.40 78 LEU D N 1
ATOM 14457 C CA . LEU D 1 78 ? -5.727 36.398 -50.393 1.00 38.74 78 LEU D CA 1
ATOM 14458 C C . LEU D 1 78 ? -6.096 35.668 -51.688 1.00 40.97 78 LEU D C 1
ATOM 14459 O O . LEU D 1 78 ? -5.794 34.480 -51.843 1.00 43.45 78 LEU D O 1
ATOM 14464 N N . ARG D 1 79 ? -6.760 36.366 -52.609 1.00 32.97 79 ARG D N 1
ATOM 14465 C CA . ARG D 1 79 ? -6.954 35.882 -53.967 1.00 38.08 79 ARG D CA 1
ATOM 14466 C C . ARG D 1 79 ? -6.139 36.750 -54.922 1.00 41.50 79 ARG D C 1
ATOM 14467 O O . ARG D 1 79 ? -6.196 37.980 -54.838 1.00 46.94 79 ARG D O 1
ATOM 14475 N N . LEU D 1 80 ? -5.375 36.115 -55.814 1.00 38.22 80 LEU D N 1
ATOM 14476 C CA . LEU D 1 80 ? -4.620 36.801 -56.854 1.00 37.17 80 LEU D CA 1
ATOM 14477 C C . LEU D 1 80 ? -5.273 36.556 -58.214 1.00 47.44 80 LEU D C 1
ATOM 14478 O O . LEU D 1 80 ? -5.886 35.501 -58.455 1.00 46.74 80 LEU D O 1
ATOM 14483 N N . ASN D 1 81 ? -5.144 37.537 -59.106 1.00 44.68 81 ASN D N 1
ATOM 14484 C CA . ASN D 1 81 ? -5.733 37.435 -60.434 1.00 42.77 81 ASN D CA 1
ATOM 14485 C C . ASN D 1 81 ? -4.862 36.592 -61.347 1.00 48.57 81 ASN D C 1
ATOM 14486 O O . ASN D 1 81 ? -3.635 36.705 -61.350 1.00 54.84 81 ASN D O 1
ATOM 14491 N N . VAL D 1 82 ? -5.496 35.748 -62.142 1.00 47.30 82 VAL D N 1
ATOM 14492 C CA . VAL D 1 82 ? -4.782 34.985 -63.152 1.00 45.59 82 VAL D CA 1
ATOM 14493 C C . VAL D 1 82 ? -5.456 35.259 -64.491 1.00 46.75 82 VAL D C 1
ATOM 14494 O O . VAL D 1 82 ? -6.675 35.096 -64.619 1.00 47.14 82 VAL D O 1
ATOM 14498 N N . PRO D 1 83 ? -4.721 35.713 -65.509 1.00 48.57 83 PRO D N 1
ATOM 14499 C CA . PRO D 1 83 ? -3.263 35.886 -65.477 1.00 47.53 83 PRO D CA 1
ATOM 14500 C C . PRO D 1 83 ? -2.769 37.204 -64.858 1.00 49.94 83 PRO D C 1
ATOM 14501 O O . PRO D 1 83 ? -3.560 38.097 -64.570 1.00 55.88 83 PRO D O 1
ATOM 14505 N N . GLY D 1 84 ? -1.465 37.302 -64.666 1.00 46.23 84 GLY D N 1
ATOM 14506 C CA . GLY D 1 84 ? -0.808 38.514 -64.216 1.00 41.41 84 GLY D CA 1
ATOM 14507 C C . GLY D 1 84 ? 0.346 38.158 -63.306 1.00 45.72 84 GLY D C 1
ATOM 14508 O O . GLY D 1 84 ? 0.398 37.088 -62.711 1.00 53.68 84 GLY D O 1
ATOM 14509 N N . ASP D 1 85 ? 1.303 39.069 -63.211 1.00 45.45 85 ASP D N 1
ATOM 14510 C CA . ASP D 1 85 ? 2.294 39.018 -62.147 1.00 39.53 85 ASP D CA 1
ATOM 14511 C C . ASP D 1 85 ? 1.635 39.232 -60.788 1.00 40.44 85 ASP D C 1
ATOM 14512 O O . ASP D 1 85 ? 0.598 39.885 -60.671 1.00 44.55 85 ASP D O 1
ATOM 14517 N N . TRP D 1 86 ? 2.264 38.700 -59.739 1.00 44.34 86 TRP D N 1
ATOM 14518 C CA . TRP D 1 86 ? 1.811 39.015 -58.389 1.00 44.03 86 TRP D CA 1
ATOM 14519 C C . TRP D 1 86 ? 2.331 40.347 -57.866 1.00 42.00 86 TRP D C 1
ATOM 14520 O O . TRP D 1 86 ? 1.680 40.945 -57.001 1.00 47.14 86 TRP D O 1
ATOM 14531 N N . ASN D 1 87 ? 3.451 40.837 -58.394 1.00 39.49 87 ASN D N 1
ATOM 14532 C CA . ASN D 1 87 ? 4.125 41.979 -57.788 1.00 42.99 87 ASN D CA 1
ATOM 14533 C C . ASN D 1 87 ? 3.224 43.209 -57.731 1.00 45.46 87 ASN D C 1
ATOM 14534 O O . ASN D 1 87 ? 3.303 43.994 -56.775 1.00 44.63 87 ASN D O 1
ATOM 14539 N N . SER D 1 88 ? 2.346 43.384 -58.721 1.00 39.31 88 SER D N 1
ATOM 14540 C CA . SER D 1 88 ? 1.534 44.593 -58.779 1.00 38.92 88 SER D CA 1
ATOM 14541 C C . SER D 1 88 ? 0.209 44.456 -58.046 1.00 39.69 88 SER D C 1
ATOM 14542 O O . SER D 1 88 ? -0.548 45.422 -57.959 1.00 40.61 88 SER D O 1
ATOM 14545 N N . GLN D 1 89 ? -0.112 43.304 -57.519 1.00 41.58 89 GLN D N 1
ATOM 14546 C CA . GLN D 1 89 ? -1.478 43.167 -57.053 1.00 39.70 89 GLN D CA 1
ATOM 14547 C C . GLN D 1 89 ? -1.680 43.642 -55.620 1.00 42.54 89 GLN D C 1
ATOM 14548 O O . GLN D 1 89 ? -2.815 43.951 -55.240 1.00 44.63 89 GLN D O 1
ATOM 14554 N N . THR D 1 90 ? -0.617 43.710 -54.822 1.00 46.51 90 THR D N 1
ATOM 14555 C CA . THR D 1 90 ? -0.651 44.237 -53.459 1.00 46.10 90 THR D CA 1
ATOM 14556 C C . THR D 1 90 ? 0.744 44.731 -53.112 1.00 48.79 90 THR D C 1
ATOM 14557 O O . THR D 1 90 ? 1.734 44.154 -53.574 1.00 47.91 90 THR D O 1
ATOM 14561 N N . PRO D 1 91 ? 0.863 45.806 -52.334 1.00 49.41 91 PRO D N 1
ATOM 14562 C CA . PRO D 1 91 ? 2.205 46.361 -52.126 1.00 43.01 91 PRO D CA 1
ATOM 14563 C C . PRO D 1 91 ? 3.165 45.390 -51.476 1.00 45.09 91 PRO D C 1
ATOM 14564 O O . PRO D 1 91 ? 4.352 45.404 -51.816 1.00 46.60 91 PRO D O 1
ATOM 14568 N N . GLU D 1 92 ? 2.688 44.536 -50.563 1.00 46.56 92 GLU D N 1
ATOM 14569 C CA . GLU D 1 92 ? 3.564 43.553 -49.928 1.00 42.57 92 GLU D CA 1
ATOM 14570 C C . GLU D 1 92 ? 4.251 42.650 -50.937 1.00 43.72 92 GLU D C 1
ATOM 14571 O O . GLU D 1 92 ? 5.298 42.079 -50.623 1.00 51.19 92 GLU D O 1
ATOM 14577 N N . LEU D 1 93 ? 3.700 42.504 -52.133 1.00 43.37 93 LEU D N 1
ATOM 14578 C CA . LEU D 1 93 ? 4.279 41.618 -53.129 1.00 44.92 93 LEU D CA 1
ATOM 14579 C C . LEU D 1 93 ? 5.150 42.337 -54.137 1.00 45.45 93 LEU D C 1
ATOM 14580 O O . LEU D 1 93 ? 5.727 41.677 -54.996 1.00 54.07 93 LEU D O 1
ATOM 14585 N N . LYS D 1 94 ? 5.270 43.656 -54.053 1.00 47.04 94 LYS D N 1
ATOM 14586 C CA . LYS D 1 94 ? 6.080 44.386 -55.024 1.00 47.29 94 LYS D CA 1
ATOM 14587 C C . LYS D 1 94 ? 7.495 43.822 -55.101 1.00 48.52 94 LYS D C 1
ATOM 14588 O O . LYS D 1 94 ? 8.000 43.524 -56.189 1.00 46.42 94 LYS D O 1
ATOM 14594 N N . TYR D 1 95 ? 8.139 43.626 -53.949 1.00 50.31 95 TYR D N 1
ATOM 14595 C CA . TYR D 1 95 ? 9.543 43.238 -53.897 1.00 46.70 95 TYR D CA 1
ATOM 14596 C C . TYR D 1 95 ? 9.723 41.748 -53.634 1.00 46.08 95 TYR D C 1
ATOM 14597 O O . TYR D 1 95 ? 10.840 41.297 -53.351 1.00 50.36 95 TYR D O 1
ATOM 14606 N N . TYR D 1 96 ? 8.653 40.972 -53.742 1.00 45.17 96 TYR D N 1
ATOM 14607 C CA . TYR D 1 96 ? 8.641 39.630 -53.180 1.00 43.81 96 TYR D CA 1
ATOM 14608 C C . TYR D 1 96 ? 9.292 38.614 -54.109 1.00 44.60 96 TYR D C 1
ATOM 14609 O O . TYR D 1 96 ? 8.986 38.536 -55.306 1.00 44.50 96 TYR D O 1
ATOM 14618 N N . GLU D 1 97 ? 10.153 37.793 -53.523 1.00 47.34 97 GLU D N 1
ATOM 14619 C CA . GLU D 1 97 ? 10.884 36.751 -54.229 1.00 49.03 97 GLU D CA 1
ATOM 14620 C C . GLU D 1 97 ? 10.805 35.468 -53.427 1.00 47.54 97 GLU D C 1
ATOM 14621 O O . GLU D 1 97 ? 11.172 35.443 -52.248 1.00 47.10 97 GLU D O 1
ATOM 14627 N N . GLY D 1 98 ? 10.351 34.417 -54.068 1.00 49.86 98 GLY D N 1
ATOM 14628 C CA . GLY D 1 98 ? 10.173 33.146 -53.414 1.00 49.47 98 GLY D CA 1
ATOM 14629 C C . GLY D 1 98 ? 8.981 32.409 -54.018 1.00 51.42 98 GLY D C 1
ATOM 14630 O O . GLY D 1 98 ? 8.762 32.453 -55.231 1.00 50.82 98 GLY D O 1
ATOM 14631 N N . THR D 1 99 ? 8.229 31.746 -53.147 1.00 41.35 99 THR D N 1
ATOM 14632 C CA . THR D 1 99 ? 7.187 30.827 -53.550 1.00 41.37 99 THR D CA 1
ATOM 14633 C C . THR D 1 99 ? 5.831 31.394 -53.181 1.00 49.13 99 THR D C 1
ATOM 14634 O O . THR D 1 99 ? 5.605 31.765 -52.023 1.00 53.93 99 THR D O 1
ATOM 14638 N N . VAL D 1 100 ? 4.934 31.438 -54.160 1.00 42.50 100 VAL D N 1
ATOM 14639 C CA . VAL D 1 100 ? 3.522 31.699 -53.945 1.00 39.99 100 VAL D CA 1
ATOM 14640 C C . VAL D 1 100 ? 2.768 30.506 -54.511 1.00 44.56 100 VAL D C 1
ATOM 14641 O O . VAL D 1 100 ? 2.964 30.140 -55.676 1.00 44.55 100 VAL D O 1
ATOM 14645 N N . TRP D 1 101 ? 1.954 29.869 -53.671 1.00 45.02 101 TRP D N 1
ATOM 14646 C CA . TRP D 1 101 ? 1.049 28.811 -54.107 1.00 44.43 101 TRP D CA 1
ATOM 14647 C C . TRP D 1 101 ? -0.243 29.412 -54.652 1.00 43.13 101 TRP D C 1
ATOM 14648 O O . TRP D 1 101 ? -0.822 30.300 -54.026 1.00 43.47 101 TRP D O 1
ATOM 14659 N N . TYR D 1 102 ? -0.680 28.939 -55.818 1.00 48.28 102 TYR D N 1
ATOM 14660 C CA . TYR D 1 102 ? -1.946 29.334 -56.432 1.00 46.71 102 TYR D CA 1
ATOM 14661 C C . TYR D 1 102 ? -2.854 28.115 -56.494 1.00 45.09 102 TYR D C 1
ATOM 14662 O O . TYR D 1 102 ? -2.376 27.001 -56.721 1.00 50.51 102 TYR D O 1
ATOM 14671 N N . ALA D 1 103 ? -4.159 28.310 -56.330 1.00 43.53 103 ALA D N 1
ATOM 14672 C CA . ALA D 1 103 ? -5.043 27.154 -56.287 1.00 42.68 103 ALA D CA 1
ATOM 14673 C C . ALA D 1 103 ? -6.485 27.562 -56.546 1.00 42.41 103 ALA D C 1
ATOM 14674 O O . ALA D 1 103 ? -6.897 28.659 -56.182 1.00 44.61 103 ALA D O 1
ATOM 14676 N N . ARG D 1 104 ? -7.246 26.657 -57.164 1.00 45.68 104 ARG D N 1
ATOM 14677 C CA . ARG D 1 104 ? -8.671 26.860 -57.401 1.00 42.08 104 ARG D CA 1
ATOM 14678 C C . ARG D 1 104 ? -9.344 25.523 -57.677 1.00 45.44 104 ARG D C 1
ATOM 14679 O O . ARG D 1 104 ? -8.689 24.522 -57.963 1.00 48.58 104 ARG D O 1
ATOM 14687 N N . HIS D 1 105 ? -10.665 25.518 -57.582 1.00 46.95 105 HIS D N 1
ATOM 14688 C CA . HIS D 1 105 ? -11.470 24.379 -57.998 1.00 48.26 105 HIS D CA 1
ATOM 14689 C C . HIS D 1 105 ? -12.057 24.630 -59.387 1.00 52.71 105 HIS D C 1
ATOM 14690 O O . HIS D 1 105 ? -12.258 25.773 -59.796 1.00 56.47 105 HIS D O 1
ATOM 14697 N N . PHE D 1 106 ? -12.312 23.559 -60.128 1.00 52.52 106 PHE D N 1
ATOM 14698 C CA . PHE D 1 106 ? -13.012 23.714 -61.396 1.00 52.16 106 PHE D CA 1
ATOM 14699 C C . PHE D 1 106 ? -13.710 22.407 -61.729 1.00 56.25 106 PHE D C 1
ATOM 14700 O O . PHE D 1 106 ? -13.205 21.332 -61.407 1.00 61.12 106 PHE D O 1
ATOM 14708 N N . ASP D 1 107 ? -14.875 22.511 -62.350 1.00 63.65 107 ASP D N 1
ATOM 14709 C CA . ASP D 1 107 ? -15.585 21.331 -62.810 1.00 63.34 107 ASP D CA 1
ATOM 14710 C C . ASP D 1 107 ? -14.988 20.821 -64.109 1.00 58.00 107 ASP D C 1
ATOM 14711 O O . ASP D 1 107 ? -14.529 21.594 -64.948 1.00 55.34 107 ASP D O 1
ATOM 14716 N N . ALA D 1 108 ? -15.003 19.500 -64.266 1.00 62.03 108 ALA D N 1
ATOM 14717 C CA . ALA D 1 108 ? -14.599 18.870 -65.510 1.00 67.83 108 ALA D CA 1
ATOM 14718 C C . ALA D 1 108 ? -15.611 17.808 -65.919 1.00 70.36 108 ALA D C 1
ATOM 14719 O O . ALA D 1 108 ? -16.379 17.286 -65.100 1.00 66.53 108 ALA D O 1
ATOM 14721 N N . LYS D 1 109 ? -15.597 17.500 -67.216 1.00 73.35 109 LYS D N 1
ATOM 14722 C CA . LYS D 1 109 ? -16.273 16.335 -67.779 1.00 73.51 109 LYS D CA 1
ATOM 14723 C C . LYS D 1 109 ? -15.208 15.337 -68.218 1.00 76.66 109 LYS D C 1
ATOM 14724 O O . LYS D 1 109 ? -14.312 15.683 -68.998 1.00 77.06 109 LYS D O 1
ATOM 14730 N N . ARG D 1 110 ? -15.290 14.113 -67.705 1.00 78.82 110 ARG D N 1
ATOM 14731 C CA . ARG D 1 110 ? -14.496 13.011 -68.238 1.00 81.50 110 ARG D CA 1
ATOM 14732 C C . ARG D 1 110 ? -15.133 12.551 -69.544 1.00 83.12 110 ARG D C 1
ATOM 14733 O O . ARG D 1 110 ? -16.322 12.219 -69.573 1.00 87.46 110 ARG D O 1
ATOM 14741 N N . LEU D 1 111 ? -14.363 12.562 -70.629 1.00 81.65 111 LEU D N 1
ATOM 14742 C CA . LEU D 1 111 ? -14.906 12.354 -71.966 1.00 85.75 111 LEU D CA 1
ATOM 14743 C C . LEU D 1 111 ? -14.419 11.021 -72.527 1.00 91.59 111 LEU D C 1
ATOM 14744 O O . LEU D 1 111 ? -13.208 10.783 -72.630 1.00 96.49 111 LEU D O 1
ATOM 14749 N N . THR D 1 112 ? -15.372 10.160 -72.897 1.00 88.02 112 THR D N 1
ATOM 14750 C CA . THR D 1 112 ? -15.038 8.843 -73.433 1.00 91.88 112 THR D CA 1
ATOM 14751 C C . THR D 1 112 ? -14.150 8.933 -74.666 1.00 87.85 112 THR D C 1
ATOM 14752 O O . THR D 1 112 ? -13.346 8.030 -74.927 1.00 88.44 112 THR D O 1
ATOM 14756 N N . HIS D 1 113 ? -14.260 10.026 -75.408 1.00 87.41 113 HIS D N 1
ATOM 14757 C CA . HIS D 1 113 ? -13.881 10.090 -76.805 1.00 84.10 113 HIS D CA 1
ATOM 14758 C C . HIS D 1 113 ? -12.742 11.048 -77.093 1.00 80.38 113 HIS D C 1
ATOM 14759 O O . HIS D 1 113 ? -12.129 10.951 -78.163 1.00 77.43 113 HIS D O 1
ATOM 14766 N N . LYS D 1 114 ? -12.444 11.966 -76.188 1.00 85.86 114 LYS D N 1
ATOM 14767 C CA . LYS D 1 114 ? -11.493 13.023 -76.469 1.00 80.84 114 LYS D CA 1
ATOM 14768 C C . LYS D 1 114 ? -10.435 13.057 -75.377 1.00 75.35 114 LYS D C 1
ATOM 14769 O O . LYS D 1 114 ? -10.502 12.328 -74.380 1.00 78.72 114 LYS D O 1
ATOM 14775 N N . ARG D 1 115 ? -9.452 13.918 -75.583 1.00 68.63 115 ARG D N 1
ATOM 14776 C CA . ARG D 1 115 ? -8.384 14.148 -74.630 1.00 72.40 115 ARG D CA 1
ATOM 14777 C C . ARG D 1 115 ? -8.443 15.594 -74.148 1.00 70.10 115 ARG D C 1
ATOM 14778 O O . ARG D 1 115 ? -9.068 16.457 -74.777 1.00 65.57 115 ARG D O 1
ATOM 14786 N N . GLN D 1 116 ? -7.805 15.847 -73.006 1.00 70.06 116 GLN D N 1
ATOM 14787 C CA . GLN D 1 116 ? -7.844 17.158 -72.364 1.00 64.71 116 GLN D CA 1
ATOM 14788 C C . GLN D 1 116 ? -6.466 17.464 -71.783 1.00 62.53 116 GLN D C 1
ATOM 14789 O O . GLN D 1 116 ? -5.884 16.638 -71.077 1.00 62.43 116 GLN D O 1
ATOM 14795 N N . PHE D 1 117 ? -5.922 18.624 -72.131 1.00 58.65 117 PHE D N 1
ATOM 14796 C CA . PHE D 1 117 ? -4.616 19.059 -71.662 1.00 64.27 117 PHE D CA 1
ATOM 14797 C C . PHE D 1 117 ? -4.763 20.355 -70.872 1.00 69.34 117 PHE D C 1
ATOM 14798 O O . PHE D 1 117 ? -5.684 21.152 -71.108 1.00 61.51 117 PHE D O 1
ATOM 14806 N N . LEU D 1 118 ? -3.853 20.548 -69.917 1.00 62.35 118 LEU D N 1
ATOM 14807 C CA . LEU D 1 118 ? -3.696 21.829 -69.246 1.00 56.40 118 LEU D CA 1
ATOM 14808 C C . LEU D 1 118 ? -2.621 22.620 -69.980 1.00 57.19 118 LEU D C 1
ATOM 14809 O O . LEU D 1 118 ? -1.483 22.161 -70.108 1.00 63.67 118 LEU D O 1
ATOM 14814 N N . TYR D 1 119 ? -2.976 23.802 -70.454 1.00 55.71 119 TYR D N 1
ATOM 14815 C CA . TYR D 1 119 ? -2.080 24.630 -71.240 1.00 58.05 119 TYR D CA 1
ATOM 14816 C C . TYR D 1 119 ? -1.848 25.950 -70.515 1.00 58.53 119 TYR D C 1
ATOM 14817 O O . TYR D 1 119 ? -2.806 26.619 -70.109 1.00 52.75 119 TYR D O 1
ATOM 14826 N N . PHE D 1 120 ? -0.574 26.331 -70.392 1.00 56.95 120 PHE D N 1
ATOM 14827 C CA . PHE D 1 120 ? -0.141 27.489 -69.624 1.00 48.36 120 PHE D CA 1
ATOM 14828 C C . PHE D 1 120 ? 0.618 28.440 -70.538 1.00 48.13 120 PHE D C 1
ATOM 14829 O O . PHE D 1 120 ? 1.740 28.143 -70.951 1.00 52.15 120 PHE D O 1
ATOM 14837 N N . GLY D 1 121 ? 0.030 29.598 -70.823 1.00 50.70 121 GLY D N 1
ATOM 14838 C CA . GLY D 1 121 ? 0.725 30.595 -71.626 1.00 52.44 121 GLY D CA 1
ATOM 14839 C C . GLY D 1 121 ? 2.128 30.906 -71.134 1.00 58.25 121 GLY D C 1
ATOM 14840 O O . GLY D 1 121 ? 3.053 31.064 -71.933 1.00 69.50 121 GLY D O 1
ATOM 14841 N N . ALA D 1 122 ? 2.308 30.987 -69.817 1.00 57.08 122 ALA D N 1
ATOM 14842 C CA . ALA D 1 122 ? 3.605 31.153 -69.161 1.00 55.30 122 ALA D CA 1
ATOM 14843 C C . ALA D 1 122 ? 3.358 31.152 -67.663 1.00 50.38 122 ALA D C 1
ATOM 14844 O O . ALA D 1 122 ? 2.250 31.442 -67.207 1.00 55.40 122 ALA D O 1
ATOM 14846 N N . VAL D 1 123 ? 4.396 30.779 -66.914 1.00 53.34 123 VAL D N 1
ATOM 14847 C CA . VAL D 1 123 ? 4.437 30.808 -65.453 1.00 49.42 123 VAL D CA 1
ATOM 14848 C C . VAL D 1 123 ? 5.874 31.153 -65.070 1.00 55.13 123 VAL D C 1
ATOM 14849 O O . VAL D 1 123 ? 6.791 30.365 -65.328 1.00 51.37 123 VAL D O 1
ATOM 14853 N N . SER D 1 124 ? 6.086 32.350 -64.501 1.00 51.87 124 SER D N 1
ATOM 14854 C CA . SER D 1 124 ? 7.418 32.874 -64.216 1.00 50.36 124 SER D CA 1
ATOM 14855 C C . SER D 1 124 ? 7.706 32.702 -62.738 1.00 52.58 124 SER D C 1
ATOM 14856 O O . SER D 1 124 ? 6.939 33.183 -61.904 1.00 54.68 124 SER D O 1
ATOM 14859 N N . TYR D 1 125 ? 8.801 32.022 -62.403 1.00 58.79 125 TYR D N 1
ATOM 14860 C CA . TYR D 1 125 ? 9.784 31.532 -63.355 1.00 56.39 125 TYR D CA 1
ATOM 14861 C C . TYR D 1 125 ? 9.754 30.018 -63.467 1.00 55.15 125 TYR D C 1
ATOM 14862 O O . TYR D 1 125 ? 9.757 29.491 -64.558 1.00 58.18 125 TYR D O 1
ATOM 14871 N N . ARG D 1 126 ? 9.721 29.335 -62.320 1.00 54.99 126 ARG D N 1
ATOM 14872 C CA . ARG D 1 126 ? 9.662 27.881 -62.222 1.00 50.63 126 ARG D CA 1
ATOM 14873 C C . ARG D 1 126 ? 8.409 27.471 -61.452 1.00 52.83 126 ARG D C 1
ATOM 14874 O O . ARG D 1 126 ? 7.913 28.210 -60.601 1.00 49.37 126 ARG D O 1
ATOM 14882 N N . CYS D 1 127 ? 7.887 26.279 -61.738 1.00 50.05 127 CYS D N 1
ATOM 14883 C CA . CYS D 1 127 ? 6.662 25.896 -61.056 1.00 51.92 127 CYS D CA 1
ATOM 14884 C C . CYS D 1 127 ? 6.537 24.384 -60.975 1.00 55.51 127 CYS D C 1
ATOM 14885 O O . CYS D 1 127 ? 7.190 23.641 -61.710 1.00 56.91 127 CYS D O 1
ATOM 14888 N N . ARG D 1 128 ? 5.678 23.944 -60.062 1.00 47.34 128 ARG D N 1
ATOM 14889 C CA . ARG D 1 128 ? 5.237 22.562 -60.029 1.00 55.16 128 ARG D CA 1
ATOM 14890 C C . ARG D 1 128 ? 3.728 22.567 -59.937 1.00 53.80 128 ARG D C 1
ATOM 14891 O O . ARG D 1 128 ? 3.161 23.273 -59.096 1.00 54.97 128 ARG D O 1
ATOM 14899 N N . VAL D 1 129 ? 3.088 21.806 -60.814 1.00 48.83 129 VAL D N 1
ATOM 14900 C CA . VAL D 1 129 ? 1.635 21.746 -60.889 1.00 52.55 129 VAL D CA 1
ATOM 14901 C C . VAL D 1 129 ? 1.148 20.491 -60.180 1.00 48.17 129 VAL D C 1
ATOM 14902 O O . VAL D 1 129 ? 1.776 19.432 -60.261 1.00 50.80 129 VAL D O 1
ATOM 14906 N N . TYR D 1 130 ? 0.041 20.617 -59.461 1.00 47.36 130 TYR D N 1
ATOM 14907 C CA . TYR D 1 130 ? -0.514 19.516 -58.690 1.00 47.70 130 TYR D CA 1
ATOM 14908 C C . TYR D 1 130 ? -2.001 19.465 -58.980 1.00 46.90 130 TYR D C 1
ATOM 14909 O O . TYR D 1 130 ? -2.673 20.500 -58.944 1.00 47.27 130 TYR D O 1
ATOM 14918 N N . LEU D 1 131 ? -2.511 18.271 -59.268 1.00 48.90 131 LEU D N 1
ATOM 14919 C CA . LEU D 1 131 ? -3.940 18.041 -59.429 1.00 46.35 131 LEU D CA 1
ATOM 14920 C C . LEU D 1 131 ? -4.385 16.969 -58.443 1.00 49.70 131 LEU D C 1
ATOM 14921 O O . LEU D 1 131 ? -3.696 15.960 -58.263 1.00 52.83 131 LEU D O 1
ATOM 14926 N N . ASN D 1 132 ? -5.497 17.230 -57.760 1.00 50.20 132 ASN D N 1
ATOM 14927 C CA . ASN D 1 132 ? -6.160 16.274 -56.869 1.00 49.97 132 ASN D CA 1
ATOM 14928 C C . ASN D 1 132 ? -5.200 15.652 -55.846 1.00 54.75 132 ASN D C 1
ATOM 14929 O O . ASN D 1 132 ? -5.348 14.495 -55.435 1.00 50.91 132 ASN D O 1
ATOM 14934 N N . GLY D 1 133 ? -4.239 16.450 -55.390 1.00 48.84 133 GLY D N 1
ATOM 14935 C CA . GLY D 1 133 ? -3.322 16.031 -54.356 1.00 44.51 133 GLY D CA 1
ATOM 14936 C C . GLY D 1 133 ? -2.032 15.408 -54.844 1.00 54.97 133 GLY D C 1
ATOM 14937 O O . GLY D 1 133 ? -1.245 14.937 -54.011 1.00 63.18 133 GLY D O 1
ATOM 14938 N N . ALA D 1 134 ? -1.779 15.392 -56.156 1.00 48.63 134 ALA D N 1
ATOM 14939 C CA . ALA D 1 134 ? -0.598 14.742 -56.705 1.00 49.44 134 ALA D CA 1
ATOM 14940 C C . ALA D 1 134 ? 0.038 15.607 -57.777 1.00 47.20 134 ALA D C 1
ATOM 14941 O O . ALA D 1 134 ? -0.664 16.233 -58.571 1.00 52.07 134 ALA D O 1
ATOM 14943 N N . GLU D 1 135 ? 1.366 15.629 -57.792 1.00 45.25 135 GLU D N 1
ATOM 14944 C CA . GLU D 1 135 ? 2.114 16.374 -58.794 1.00 50.00 135 GLU D CA 1
ATOM 14945 C C . GLU D 1 135 ? 1.976 15.714 -60.158 1.00 52.79 135 GLU D C 1
ATOM 14946 O O . GLU D 1 135 ? 1.942 14.485 -60.267 1.00 58.04 135 GLU D O 1
ATOM 14952 N N . ILE D 1 136 ? 1.903 16.533 -61.204 1.00 51.04 136 ILE D N 1
ATOM 14953 C CA . ILE D 1 136 ? 1.560 16.041 -62.534 1.00 45.02 136 ILE D CA 1
ATOM 14954 C C . ILE D 1 136 ? 2.512 16.620 -63.558 1.00 51.04 136 ILE D C 1
ATOM 14955 O O . ILE D 1 136 ? 2.489 16.224 -64.726 1.00 61.35 136 ILE D O 1
ATOM 14960 N N . GLY D 1 137 ? 3.335 17.569 -63.142 1.00 46.23 137 GLY D N 1
ATOM 14961 C CA . GLY D 1 137 ? 4.234 18.211 -64.072 1.00 44.85 137 GLY D CA 1
ATOM 14962 C C . GLY D 1 137 ? 4.931 19.374 -63.404 1.00 55.69 137 GLY D C 1
ATOM 14963 O O . GLY D 1 137 ? 4.705 19.676 -62.228 1.00 56.91 137 GLY D O 1
ATOM 14964 N N . SER D 1 138 ? 5.779 20.029 -64.194 1.00 54.25 138 SER D N 1
ATOM 14965 C CA . SER D 1 138 ? 6.612 21.124 -63.730 1.00 50.26 138 SER D CA 1
ATOM 14966 C C . SER D 1 138 ? 7.097 21.866 -64.960 1.00 54.51 138 SER D C 1
ATOM 14967 O O . SER D 1 138 ? 6.854 21.446 -66.091 1.00 47.06 138 SER D O 1
ATOM 14970 N N . HIS D 1 139 ? 7.771 22.989 -64.721 1.00 57.04 139 HIS D N 1
ATOM 14971 C CA . HIS D 1 139 ? 8.341 23.774 -65.807 1.00 55.61 139 HIS D CA 1
ATOM 14972 C C . HIS D 1 139 ? 9.324 24.775 -65.223 1.00 59.84 139 HIS D C 1
ATOM 14973 O O . HIS D 1 139 ? 9.290 25.084 -64.028 1.00 56.47 139 HIS D O 1
ATOM 14980 N N . GLU D 1 140 ? 10.219 25.249 -66.089 1.00 60.72 140 GLU D N 1
ATOM 14981 C CA . GLU D 1 140 ? 11.167 26.317 -65.794 1.00 59.47 140 GLU D CA 1
ATOM 14982 C C . GLU D 1 140 ? 11.375 27.120 -67.067 1.00 59.99 140 GLU D C 1
ATOM 14983 O O . GLU D 1 140 ? 11.632 26.547 -68.127 1.00 63.72 140 GLU D O 1
ATOM 14989 N N . GLY D 1 141 ? 11.265 28.437 -66.957 1.00 61.55 141 GLY D N 1
ATOM 14990 C CA . GLY D 1 141 ? 11.174 29.302 -68.113 1.00 60.01 141 GLY D CA 1
ATOM 14991 C C . GLY D 1 141 ? 9.912 30.131 -68.011 1.00 56.43 141 GLY D C 1
ATOM 14992 O O . GLY D 1 141 ? 8.807 29.614 -68.210 1.00 62.90 141 GLY D O 1
ATOM 14993 N N . GLY D 1 142 ? 10.059 31.410 -67.693 1.00 54.72 142 GLY D N 1
ATOM 14994 C CA . GLY D 1 142 ? 8.921 32.231 -67.344 1.00 54.45 142 GLY D CA 1
ATOM 14995 C C . GLY D 1 142 ? 8.239 32.917 -68.486 1.00 58.58 142 GLY D C 1
ATOM 14996 O O . GLY D 1 142 ? 7.264 33.645 -68.276 1.00 56.81 142 GLY D O 1
ATOM 14997 N N . PHE D 1 143 ? 8.719 32.686 -69.707 1.00 59.82 143 PHE D N 1
ATOM 14998 C CA . PHE D 1 143 ? 8.250 33.394 -70.881 1.00 53.67 143 PHE D CA 1
ATOM 14999 C C . PHE D 1 143 ? 7.777 32.468 -72.004 1.00 59.85 143 PHE D C 1
ATOM 15000 O O . PHE D 1 143 ? 7.431 32.9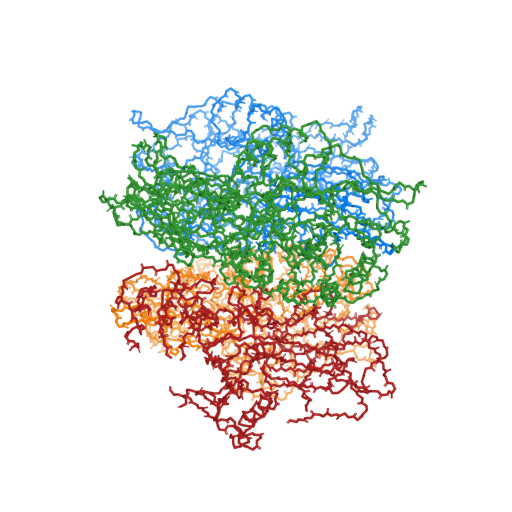59 -73.082 1.00 60.45 143 PHE D O 1
ATOM 15008 N N . THR D 1 144 ? 7.735 31.159 -71.795 1.00 61.47 144 THR D N 1
ATOM 15009 C CA . THR D 1 144 ? 7.331 30.202 -72.815 1.00 62.86 144 THR D CA 1
ATOM 15010 C C . THR D 1 144 ? 6.270 29.250 -72.277 1.00 62.90 144 THR D C 1
ATOM 15011 O O . THR D 1 144 ? 6.242 28.946 -71.079 1.00 68.61 144 THR D O 1
ATOM 15015 N N . PRO D 1 145 ? 5.407 28.733 -73.142 1.00 57.95 145 PRO D N 1
ATOM 15016 C CA . PRO D 1 145 ? 4.332 27.843 -72.692 1.00 61.45 145 PRO D CA 1
ATOM 15017 C C . PRO D 1 145 ? 4.777 26.400 -72.479 1.00 60.32 145 PRO D C 1
ATOM 15018 O O . PRO D 1 145 ? 5.835 25.959 -72.918 1.00 66.76 145 PRO D O 1
ATOM 15022 N N . PHE D 1 146 ? 3.913 25.658 -71.796 1.00 55.21 146 PHE D N 1
ATOM 15023 C CA . PHE D 1 146 ? 4.069 24.226 -71.610 1.00 53.10 146 PHE D CA 1
ATOM 15024 C C . PHE D 1 146 ? 2.680 23.645 -71.394 1.00 61.63 146 PHE D C 1
ATOM 15025 O O . PHE D 1 146 ? 1.683 24.375 -71.315 1.00 62.72 146 PHE D O 1
ATOM 15033 N N . GLN D 1 147 ? 2.620 22.318 -71.308 1.00 59.31 147 GLN D N 1
ATOM 15034 C CA . GLN D 1 147 ? 1.346 21.637 -71.145 1.00 57.49 147 GLN D CA 1
ATOM 15035 C C . GLN D 1 147 ? 1.578 20.325 -70.418 1.00 64.21 147 GLN D C 1
ATOM 15036 O O . GLN D 1 147 ? 2.705 19.828 -70.320 1.00 61.46 147 GLN D O 1
ATOM 15042 N N . ILE D 1 148 ? 0.482 19.777 -69.901 1.00 59.12 148 ILE D N 1
ATOM 15043 C CA . ILE D 1 148 ? 0.453 18.492 -69.218 1.00 59.38 148 ILE D CA 1
ATOM 15044 C C . ILE D 1 148 ? -0.863 17.828 -69.594 1.00 59.61 148 ILE D C 1
ATOM 15045 O O . ILE D 1 148 ? -1.932 18.411 -69.379 1.00 63.16 148 ILE D O 1
ATOM 15050 N N . GLU D 1 149 ? -0.803 16.633 -70.179 1.00 59.07 149 GLU D N 1
ATOM 15051 C CA . GLU D 1 149 ? -2.051 15.972 -70.525 1.00 67.77 149 GLU D CA 1
ATOM 15052 C C . GLU D 1 149 ? -2.756 15.516 -69.258 1.00 59.35 149 GLU D C 1
ATOM 15053 O O . GLU D 1 149 ? -2.132 15.043 -68.310 1.00 56.88 149 GLU D O 1
ATOM 15059 N N . VAL D 1 150 ? -4.079 15.656 -69.260 1.00 60.30 150 VAL D N 1
ATOM 15060 C CA . VAL D 1 150 ? -4.881 15.526 -68.057 1.00 59.74 150 VAL D CA 1
ATOM 15061 C C . VAL D 1 150 ? -6.050 14.566 -68.235 1.00 60.97 150 VAL D C 1
ATOM 15062 O O . VAL D 1 150 ? -6.795 14.329 -67.281 1.00 63.80 150 VAL D O 1
ATOM 15066 N N . THR D 1 151 ? -6.184 13.941 -69.418 1.00 67.41 151 THR D N 1
ATOM 15067 C CA . THR D 1 151 ? -7.359 13.128 -69.757 1.00 69.78 151 THR D CA 1
ATOM 15068 C C . THR D 1 151 ? -7.577 11.999 -68.760 1.00 67.24 151 THR D C 1
ATOM 15069 O O . THR D 1 151 ? -8.718 11.690 -68.396 1.00 63.56 151 THR D O 1
ATOM 15073 N N . ASP D 1 152 ? -6.501 11.334 -68.349 1.00 68.41 152 ASP D N 1
ATOM 15074 C CA . ASP D 1 152 ? -6.622 10.197 -67.453 1.00 72.21 152 ASP D CA 1
ATOM 15075 C C . ASP D 1 152 ? -6.452 10.597 -65.996 1.00 71.00 152 ASP D C 1
ATOM 15076 O O . ASP D 1 152 ? -6.300 9.723 -65.134 1.00 70.86 152 ASP D O 1
ATOM 15081 N N . LEU D 1 153 ? -6.516 11.901 -65.708 1.00 65.81 153 LEU D N 1
ATOM 15082 C CA . LEU D 1 153 ? -6.331 12.434 -64.370 1.00 66.78 153 LEU D CA 1
ATOM 15083 C C . LEU D 1 153 ? -7.555 13.176 -63.837 1.00 66.73 153 LEU D C 1
ATOM 15084 O O . LEU D 1 153 ? -7.798 13.151 -62.619 1.00 58.75 153 LEU D O 1
ATOM 15089 N N . LEU D 1 154 ? -8.361 13.789 -64.703 1.00 60.93 154 LEU D N 1
ATOM 15090 C CA . LEU D 1 154 ? -9.514 14.540 -64.210 1.00 67.55 154 LEU D CA 1
ATOM 15091 C C . LEU D 1 154 ? -10.498 13.631 -63.473 1.00 58.99 154 LEU D C 1
ATOM 15092 O O . LEU D 1 154 ? -10.739 12.492 -63.866 1.00 64.24 154 LEU D O 1
ATOM 15097 N N . ASN D 1 155 ? -11.045 14.131 -62.377 1.00 59.97 155 ASN D N 1
ATOM 15098 C CA . ASN D 1 155 ? -12.209 13.484 -61.810 1.00 60.97 155 ASN D CA 1
ATOM 15099 C C . ASN D 1 155 ? -13.444 13.867 -62.614 1.00 67.51 155 ASN D C 1
ATOM 15100 O O . ASN D 1 155 ? -13.420 14.763 -63.461 1.00 66.17 155 ASN D O 1
ATOM 15105 N N . GLU D 1 156 ? -14.540 13.175 -62.345 1.00 70.61 156 GLU D N 1
ATOM 15106 C CA . GLU D 1 156 ? -15.829 13.597 -62.859 1.00 72.70 156 GLU D CA 1
ATOM 15107 C C . GLU D 1 156 ? -16.381 14.620 -61.879 1.00 65.48 156 GLU D C 1
ATOM 15108 O O . GLU D 1 156 ? -16.524 14.327 -60.688 1.00 70.05 156 GLU D O 1
ATOM 15114 N N . GLY D 1 157 ? -16.648 15.816 -62.365 1.00 60.74 157 GLY D N 1
ATOM 15115 C CA . GLY D 1 157 ? -17.054 16.904 -61.492 1.00 67.01 157 GLY D CA 1
ATOM 15116 C C . GLY D 1 157 ? -15.856 17.666 -60.937 1.00 65.82 157 GLY D C 1
ATOM 15117 O O . GLY D 1 157 ? -14.969 18.085 -61.689 1.00 61.59 157 GLY D O 1
ATOM 15118 N N . GLU D 1 158 ? -15.823 17.814 -59.616 1.00 64.08 158 GLU D N 1
ATOM 15119 C CA . GLU D 1 158 ? -14.951 18.783 -58.966 1.00 59.35 158 GLU D CA 1
ATOM 15120 C C . GLU D 1 158 ? -13.485 18.353 -59.017 1.00 57.66 158 GLU D C 1
ATOM 15121 O O . GLU D 1 158 ? -13.134 17.233 -58.640 1.00 59.82 158 GLU D O 1
ATOM 15127 N N . ASN D 1 159 ? -12.627 19.249 -59.485 1.00 57.55 159 ASN D N 1
ATOM 15128 C CA . ASN D 1 159 ? -11.185 19.053 -59.442 1.00 59.98 159 ASN D CA 1
ATOM 15129 C C . ASN D 1 159 ? -10.529 20.194 -58.672 1.00 56.00 159 ASN D C 1
ATOM 15130 O O . ASN D 1 159 ? -11.145 21.228 -58.392 1.00 53.06 159 ASN D O 1
ATOM 15135 N N . PHE D 1 160 ? -9.264 19.986 -58.319 1.00 51.45 160 PHE D N 1
ATOM 15136 C CA . PHE D 1 160 ? -8.521 20.942 -57.505 1.00 52.22 160 PHE D CA 1
ATOM 15137 C C . PHE D 1 160 ? -7.100 21.029 -58.029 1.00 49.51 160 PHE D C 1
ATOM 15138 O O . PHE D 1 160 ? -6.378 20.030 -58.034 1.00 49.86 160 PHE D O 1
ATOM 15146 N N . ILE D 1 161 ? -6.719 22.209 -58.485 1.00 50.89 161 ILE D N 1
ATOM 15147 C CA . ILE D 1 161 ? -5.385 22.457 -59.009 1.00 49.95 161 ILE D CA 1
ATOM 15148 C C . ILE D 1 161 ? -4.637 23.302 -57.991 1.00 52.03 161 ILE D C 1
ATOM 15149 O O . ILE D 1 161 ? -5.226 24.104 -57.260 1.00 50.83 161 ILE D O 1
ATOM 15154 N N . ALA D 1 162 ? -3.333 23.067 -57.901 1.00 55.09 162 ALA D N 1
ATOM 15155 C CA . ALA D 1 162 ? -2.426 23.820 -57.052 1.00 49.98 162 ALA D CA 1
ATOM 15156 C C . ALA D 1 162 ? -1.099 23.919 -57.788 1.00 53.65 162 ALA D C 1
ATOM 15157 O O . ALA D 1 162 ? -0.659 22.937 -58.397 1.00 50.59 162 ALA D O 1
ATOM 15159 N N . ILE D 1 163 ? -0.488 25.110 -57.758 1.00 52.74 163 ILE D N 1
ATOM 15160 C CA . ILE D 1 163 ? 0.741 25.409 -58.498 1.00 49.12 163 ILE D CA 1
ATOM 15161 C C . ILE D 1 163 ? 1.705 26.147 -57.566 1.00 52.81 163 ILE D C 1
ATOM 15162 O O . ILE D 1 163 ? 1.456 27.296 -57.191 1.00 54.29 163 ILE D O 1
ATOM 15167 N N . GLU D 1 164 ? 2.788 25.481 -57.180 1.00 53.37 164 GLU D N 1
ATOM 15168 C CA . GLU D 1 164 ? 3.975 26.133 -56.633 1.00 46.79 164 GLU D CA 1
ATOM 15169 C C . GLU D 1 164 ? 4.551 27.055 -57.690 1.00 48.15 164 GLU D C 1
ATOM 15170 O O . GLU D 1 164 ? 4.950 26.587 -58.747 1.00 56.94 164 GLU D O 1
ATOM 15176 N N . VAL D 1 165 ? 4.582 28.361 -57.462 1.00 51.36 165 VAL D N 1
ATOM 15177 C CA . VAL D 1 165 ? 5.192 29.276 -58.433 1.00 48.34 165 VAL D CA 1
ATOM 15178 C C . VAL D 1 165 ? 6.357 29.988 -57.758 1.00 46.86 165 VAL D C 1
ATOM 15179 O O . VAL D 1 165 ? 6.196 30.543 -56.665 1.00 48.36 165 VAL D O 1
ATOM 15183 N N . ASN D 1 166 ? 7.531 29.951 -58.391 1.00 46.00 166 ASN D N 1
ATOM 15184 C CA . ASN D 1 166 ? 8.761 30.402 -57.743 1.00 50.94 166 ASN D CA 1
ATOM 15185 C C . ASN D 1 166 ? 9.566 31.318 -58.662 1.00 49.41 166 ASN D C 1
ATOM 15186 O O . ASN D 1 166 ? 9.645 31.103 -59.879 1.00 47.07 166 ASN D O 1
ATOM 15191 N N . ASN D 1 167 ? 10.149 32.357 -58.059 1.00 47.00 167 ASN D N 1
ATOM 15192 C CA . ASN D 1 167 ? 10.942 33.350 -58.781 1.00 51.59 167 ASN D CA 1
ATOM 15193 C C . ASN D 1 167 ? 12.269 33.655 -58.077 1.00 50.58 167 ASN D C 1
ATOM 15194 O O . ASN D 1 167 ? 12.866 34.703 -58.321 1.00 49.29 167 ASN D O 1
ATOM 15199 N N . ARG D 1 168 ? 12.741 32.761 -57.212 1.00 49.85 168 ARG D N 1
ATOM 15200 C CA . ARG D 1 168 ? 14.080 32.876 -56.651 1.00 51.90 168 ARG D CA 1
ATOM 15201 C C . ARG D 1 168 ? 15.125 32.922 -57.766 1.00 56.29 168 ARG D C 1
ATOM 15202 O O . ARG D 1 168 ? 15.195 32.014 -58.601 1.00 55.50 168 ARG D O 1
ATOM 15210 N N . ARG D 1 169 ? 15.903 34.004 -57.795 1.00 57.02 169 ARG D N 1
ATOM 15211 C CA . ARG D 1 169 ? 17.005 34.160 -58.740 1.00 58.56 169 ARG D CA 1
ATOM 15212 C C . ARG D 1 169 ? 18.177 33.258 -58.361 1.00 63.92 169 ARG D C 1
ATOM 15213 O O . ARG D 1 169 ? 18.634 33.265 -57.211 1.00 62.43 169 ARG D O 1
ATOM 15221 N N . THR D 1 170 ? 18.661 32.485 -59.336 1.00 69.93 170 THR D N 1
ATOM 15222 C CA . THR D 1 170 ? 19.801 31.585 -59.193 1.00 71.28 170 THR D CA 1
ATOM 15223 C C . THR D 1 170 ? 20.793 31.849 -60.322 1.00 75.01 170 THR D C 1
ATOM 15224 O O . THR D 1 170 ? 20.467 32.512 -61.309 1.00 80.19 170 THR D O 1
ATOM 15228 N N . LYS D 1 171 ? 22.010 31.303 -60.189 1.00 79.38 171 LYS D N 1
ATOM 15229 C CA . LYS D 1 171 ? 23.059 31.554 -61.186 1.00 84.23 171 LYS D CA 1
ATOM 15230 C C . LYS D 1 171 ? 22.863 30.746 -62.470 1.00 77.35 171 LYS D C 1
ATOM 15231 O O . LYS D 1 171 ? 23.313 31.176 -63.543 1.00 77.79 171 LYS D O 1
ATOM 15237 N N . ASP D 1 172 ? 22.192 29.594 -62.388 1.00 74.66 172 ASP D N 1
ATOM 15238 C CA . ASP D 1 172 ? 21.986 28.720 -63.540 1.00 81.48 172 ASP D CA 1
ATOM 15239 C C . ASP D 1 172 ? 20.716 29.021 -64.328 1.00 79.49 172 ASP D C 1
ATOM 15240 O O . ASP D 1 172 ? 20.501 28.411 -65.382 1.00 76.41 172 ASP D O 1
ATOM 15245 N N . ALA D 1 173 ? 19.869 29.923 -63.843 1.00 86.46 173 ALA D N 1
ATOM 15246 C CA . ALA D 1 173 ? 18.631 30.239 -64.533 1.00 77.98 173 ALA D CA 1
ATOM 15247 C C . ALA D 1 173 ? 18.914 31.145 -65.720 1.00 77.07 173 ALA D C 1
ATOM 15248 O O . ALA D 1 173 ? 20.050 31.544 -65.991 1.00 84.67 173 ALA D O 1
ATOM 15250 N N . ILE D 1 174 ? 17.850 31.481 -66.431 1.00 74.32 174 ILE D N 1
ATOM 15251 C CA . ILE D 1 174 ? 17.958 32.337 -67.601 1.00 75.25 174 ILE D CA 1
ATOM 15252 C C . ILE D 1 174 ? 16.767 33.283 -67.566 1.00 68.66 174 ILE D C 1
ATOM 15253 O O . ILE D 1 174 ? 15.644 32.878 -67.899 1.00 71.23 174 ILE D O 1
ATOM 15258 N N . PRO D 1 175 ? 16.951 34.537 -67.134 1.00 72.13 175 PRO D N 1
ATOM 15259 C CA . PRO D 1 175 ? 18.206 35.139 -66.661 1.00 72.32 175 PRO D CA 1
ATOM 15260 C C . PRO D 1 175 ? 18.662 34.694 -65.274 1.00 73.96 175 PRO D C 1
ATOM 15261 O O . PRO D 1 175 ? 17.910 34.060 -64.535 1.00 75.59 175 PRO D O 1
ATOM 15265 N N . ALA D 1 176 ? 19.914 35.029 -64.948 1.00 77.90 176 ALA D N 1
ATOM 15266 C CA . ALA D 1 176 ? 20.542 34.650 -63.689 1.00 72.93 176 ALA D CA 1
ATOM 15267 C C . ALA D 1 176 ? 20.372 35.748 -62.649 1.00 69.42 176 ALA D C 1
ATOM 15268 O O . ALA D 1 176 ? 19.361 36.452 -62.663 1.00 67.62 176 ALA D O 1
ATOM 15270 N N . MET D 1 177 ? 21.367 35.911 -61.763 1.00 71.89 177 MET D N 1
ATOM 15271 C CA . MET D 1 177 ? 21.203 36.765 -60.587 1.00 63.14 177 MET D CA 1
ATOM 15272 C C . MET D 1 177 ? 20.764 38.166 -60.965 1.00 61.06 177 MET D C 1
ATOM 15273 O O . MET D 1 177 ? 19.857 38.721 -60.340 1.00 67.73 177 MET D O 1
ATOM 15278 N N . SER D 1 178 ? 21.382 38.758 -61.980 1.00 66.45 178 SER D N 1
ATOM 15279 C CA . SER D 1 178 ? 21.034 40.113 -62.389 1.00 65.37 178 SER D CA 1
ATOM 15280 C C . SER D 1 178 ? 20.537 40.146 -63.826 1.00 63.91 178 SER D C 1
ATOM 15281 O O . SER D 1 178 ? 20.909 39.313 -64.664 1.00 68.44 178 SER D O 1
ATOM 15284 N N . PHE D 1 179 ? 19.675 41.122 -64.079 1.00 60.55 179 PHE D N 1
ATOM 15285 C CA . PHE D 1 179 ? 19.061 41.428 -65.364 1.00 58.39 179 PHE D CA 1
ATOM 15286 C C . PHE D 1 179 ? 18.287 42.720 -65.179 1.00 57.31 179 PHE D C 1
ATOM 15287 O O . PHE D 1 179 ? 17.840 43.028 -64.074 1.00 64.80 179 PHE D O 1
ATOM 15295 N N . ASP D 1 180 ? 18.153 43.483 -66.247 1.00 57.85 180 ASP D N 1
ATOM 15296 C CA . ASP D 1 180 ? 17.668 44.860 -66.132 1.00 59.24 180 ASP D CA 1
ATOM 15297 C C . ASP D 1 180 ? 16.161 44.939 -66.383 1.00 58.06 180 ASP D C 1
ATOM 15298 O O . ASP D 1 180 ? 15.697 45.561 -67.329 1.00 64.58 180 ASP D O 1
ATOM 15303 N N . TRP D 1 181 ? 15.394 44.283 -65.513 1.00 63.63 181 TRP D N 1
ATOM 15304 C CA . TRP D 1 181 ? 13.934 44.374 -65.501 1.00 61.96 181 TRP D CA 1
ATOM 15305 C C . TRP D 1 181 ? 13.399 43.720 -64.227 1.00 59.02 181 TRP D C 1
ATOM 15306 O O . TRP D 1 181 ? 14.111 42.988 -63.531 1.00 58.32 181 TRP D O 1
ATOM 15317 N N . TRP D 1 182 ? 12.139 44.017 -63.915 1.00 54.75 182 TRP D N 1
ATOM 15318 C CA . TRP D 1 182 ? 11.615 43.669 -62.597 1.00 63.50 182 TRP D CA 1
ATOM 15319 C C . TRP D 1 182 ? 11.316 42.179 -62.532 1.00 52.93 182 TRP D C 1
ATOM 15320 O O . TRP D 1 182 ? 10.740 41.613 -63.459 1.00 50.69 182 TRP D O 1
ATOM 15331 N N . ASN D 1 183 ? 11.687 41.542 -61.418 1.00 51.23 183 ASN D N 1
ATOM 15332 C CA . ASN D 1 183 ? 11.549 40.082 -61.302 1.00 56.48 183 ASN D CA 1
ATOM 15333 C C . ASN D 1 183 ? 10.100 39.711 -60.997 1.00 54.74 183 ASN D C 1
ATOM 15334 O O . ASN D 1 183 ? 9.737 39.318 -59.886 1.00 51.97 183 ASN D O 1
ATOM 15339 N N . TYR D 1 184 ? 9.271 39.793 -62.031 1.00 48.58 184 TYR D N 1
ATOM 15340 C CA . TYR D 1 184 ? 7.882 39.411 -61.903 1.00 43.70 184 TYR D CA 1
ATOM 15341 C C . TYR D 1 184 ? 7.736 37.911 -61.713 1.00 46.23 184 TYR D C 1
ATOM 15342 O O . TYR D 1 184 ? 8.458 37.109 -62.303 1.00 54.21 184 TYR D O 1
ATOM 15351 N N . GLY D 1 185 ? 6.782 37.535 -60.864 1.00 51.48 185 GLY D N 1
ATOM 15352 C CA . GLY D 1 185 ? 6.428 36.145 -60.683 1.00 53.42 185 GLY D CA 1
ATOM 15353 C C . GLY D 1 185 ? 4.942 35.930 -60.891 1.00 44.20 185 GLY D C 1
ATOM 15354 O O . GLY D 1 185 ? 4.163 36.868 -60.918 1.00 46.56 185 GLY D O 1
ATOM 15355 N N . GLY D 1 186 ? 4.566 34.669 -61.046 1.00 49.25 186 GLY D N 1
ATOM 15356 C CA . GLY D 1 186 ? 3.173 34.281 -61.073 1.00 44.24 186 GLY D CA 1
ATOM 15357 C C . GLY D 1 186 ? 2.774 33.625 -62.384 1.00 46.50 186 GLY D C 1
ATOM 15358 O O . GLY D 1 186 ? 3.594 33.312 -63.247 1.00 53.77 186 GLY D O 1
ATOM 15359 N N . ILE D 1 187 ? 1.475 33.394 -62.500 1.00 48.34 187 ILE D N 1
ATOM 15360 C CA . ILE D 1 187 ? 0.874 32.834 -63.704 1.00 51.81 187 ILE D CA 1
ATOM 15361 C C . ILE D 1 187 ? 0.622 34.023 -64.619 1.00 48.72 187 ILE D C 1
ATOM 15362 O O . ILE D 1 187 ? -0.436 34.657 -64.582 1.00 45.70 187 ILE D O 1
ATOM 15367 N N . THR D 1 188 ? 1.623 34.365 -65.414 1.00 47.20 188 THR D N 1
ATOM 15368 C CA . THR D 1 188 ? 1.624 35.664 -66.070 1.00 49.87 188 THR D CA 1
ATOM 15369 C C . THR D 1 188 ? 0.783 35.680 -67.337 1.00 52.80 188 THR D C 1
ATOM 15370 O O . THR D 1 188 ? 0.532 36.766 -67.874 1.00 51.80 188 THR D O 1
ATOM 15374 N N . ARG D 1 189 ? 0.323 34.514 -67.801 1.00 47.91 189 ARG D N 1
ATOM 15375 C CA . ARG D 1 189 ? -0.441 34.389 -69.041 1.00 51.49 189 ARG D CA 1
ATOM 15376 C C . ARG D 1 189 ? -1.576 33.391 -68.811 1.00 49.94 189 ARG D C 1
ATOM 15377 O O . ARG D 1 189 ? -1.776 32.888 -67.706 1.00 53.07 189 ARG D O 1
ATOM 15385 N N . ASP D 1 190 ? -2.329 33.094 -69.863 1.00 54.74 190 ASP D N 1
ATOM 15386 C CA . ASP D 1 190 ? -3.568 32.342 -69.722 1.00 53.08 190 ASP D CA 1
ATOM 15387 C C . ASP D 1 190 ? -3.318 30.926 -69.228 1.00 51.22 190 ASP D C 1
ATOM 15388 O O . ASP D 1 190 ? -2.269 30.339 -69.462 1.00 55.11 190 ASP D O 1
ATOM 15393 N N . VAL D 1 191 ? -4.325 30.358 -68.568 1.00 50.66 191 VAL D N 1
ATOM 15394 C CA . VAL D 1 191 ? -4.360 28.927 -68.305 1.00 50.69 191 VAL D CA 1
ATOM 15395 C C . VAL D 1 191 ? -5.611 28.366 -68.953 1.00 54.81 191 VAL D C 1
ATOM 15396 O O . VAL D 1 191 ? -6.724 28.827 -68.678 1.00 56.60 191 VAL D O 1
ATOM 15400 N N . LEU D 1 192 ? -5.428 27.388 -69.829 1.00 53.05 192 LEU D N 1
ATOM 15401 C CA . LEU D 1 192 ? -6.514 26.884 -70.648 1.00 53.79 192 LEU D CA 1
ATOM 15402 C C . LEU D 1 192 ? -6.693 25.393 -70.418 1.00 51.24 192 LEU D C 1
ATOM 15403 O O . LEU D 1 192 ? -5.722 24.672 -70.185 1.00 50.21 192 LEU D O 1
ATOM 15408 N N . LEU D 1 193 ? -7.945 24.942 -70.480 1.00 52.34 193 LEU D N 1
ATOM 15409 C CA . LEU D 1 193 ? -8.279 23.526 -70.629 1.00 53.09 193 LEU D CA 1
ATOM 15410 C C . LEU D 1 193 ? -8.609 23.261 -72.096 1.00 58.74 193 LEU D C 1
ATOM 15411 O O . LEU D 1 193 ? -9.643 23.711 -72.601 1.00 60.35 193 LEU D O 1
ATOM 15416 N N . VAL D 1 194 ? -7.730 22.537 -72.779 1.00 60.64 194 VAL D N 1
ATOM 15417 C CA . VAL D 1 194 ? -7.846 22.295 -74.215 1.00 67.41 194 VAL D CA 1
ATOM 15418 C C . VAL D 1 194 ? -8.480 20.932 -74.446 1.00 63.77 194 VAL D C 1
ATOM 15419 O O . VAL D 1 194 ? -7.955 19.910 -73.991 1.00 64.62 194 VAL D O 1
ATOM 15423 N N . THR D 1 195 ? -9.594 20.903 -75.164 1.00 64.31 195 THR D N 1
ATOM 15424 C CA . THR D 1 195 ? -10.251 19.646 -75.497 1.00 69.80 195 THR D CA 1
ATOM 15425 C C . THR D 1 195 ? -9.890 19.242 -76.923 1.00 72.06 195 THR D C 1
ATOM 15426 O O . THR D 1 195 ? -9.995 20.045 -77.858 1.00 69.49 195 THR D O 1
ATOM 15430 N N . THR D 1 196 ? -9.438 18.002 -77.077 1.00 69.83 196 THR D N 1
ATOM 15431 C CA . THR D 1 196 ? -8.827 17.557 -78.312 1.00 73.13 196 THR D CA 1
ATOM 15432 C C . THR D 1 196 ? -9.272 16.131 -78.619 1.00 72.82 196 THR D C 1
ATOM 15433 O O . THR D 1 196 ? -9.479 15.336 -77.690 1.00 71.45 196 THR D O 1
ATOM 15437 N N . PRO D 1 197 ? -9.461 15.784 -79.896 1.00 80.32 197 PRO D N 1
ATOM 15438 C CA . PRO D 1 197 ? -9.900 14.422 -80.236 1.00 73.28 197 PRO D CA 1
ATOM 15439 C C . PRO D 1 197 ? -8.822 13.395 -79.906 1.00 69.27 197 PRO D C 1
ATOM 15440 O O . PRO D 1 197 ? -7.702 13.718 -79.517 1.00 72.53 197 PRO D O 1
ATOM 15444 N N . GLN D 1 198 ? -9.184 12.124 -80.057 1.00 74.04 198 GLN D N 1
ATOM 15445 C CA . GLN D 1 198 ? -8.263 11.041 -79.718 1.00 70.03 198 GLN D CA 1
ATOM 15446 C C . GLN D 1 198 ? -6.999 11.095 -80.570 1.00 64.80 198 GLN D C 1
ATOM 15447 O O . GLN D 1 198 ? -5.887 10.925 -80.064 1.00 70.91 198 GLN D O 1
ATOM 15453 N N . THR D 1 199 ? -7.150 11.298 -81.868 1.00 65.03 199 THR D N 1
ATOM 15454 C CA . THR D 1 199 ? -6.031 11.565 -82.758 1.00 74.50 199 THR D CA 1
ATOM 15455 C C . THR D 1 199 ? -6.157 13.002 -83.229 1.00 76.48 199 THR D C 1
ATOM 15456 O O . THR D 1 199 ? -7.268 13.464 -83.512 1.00 77.73 199 THR D O 1
ATOM 15460 N N . TYR D 1 200 ? -5.036 13.715 -83.325 1.00 70.63 200 TYR D N 1
ATOM 15461 C CA . TYR D 1 200 ? -5.186 15.132 -83.622 1.00 73.42 200 TYR D CA 1
ATOM 15462 C C . TYR D 1 200 ? -3.939 15.717 -84.275 1.00 73.78 200 TYR D C 1
ATOM 15463 O O . TYR D 1 200 ? -2.810 15.291 -84.007 1.00 74.34 200 TYR D O 1
ATOM 15472 N N . LEU D 1 201 ? -4.174 16.708 -85.135 1.00 67.62 201 LEU D N 1
ATOM 15473 C CA . LEU D 1 201 ? -3.097 17.518 -85.689 1.00 73.01 201 LEU D CA 1
ATOM 15474 C C . LEU D 1 201 ? -2.336 18.198 -84.556 1.00 75.12 201 LEU D C 1
ATOM 15475 O O . LEU D 1 201 ? -2.946 18.746 -83.636 1.00 79.54 201 LEU D O 1
ATOM 15480 N N . GLU D 1 202 ? -1.001 18.165 -84.617 1.00 79.62 202 GLU D N 1
ATOM 15481 C CA . GLU D 1 202 ? -0.175 18.654 -83.511 1.00 81.09 202 GLU D CA 1
ATOM 15482 C C . GLU D 1 202 ? 0.772 19.795 -83.869 1.00 82.80 202 GLU D C 1
ATOM 15483 O O . GLU D 1 202 ? 1.007 20.658 -83.024 1.00 82.27 202 GLU D O 1
ATOM 15489 N N . ASP D 1 203 ? 1.342 19.831 -85.078 1.00 76.01 203 ASP D N 1
ATOM 15490 C CA . ASP D 1 203 ? 2.383 20.806 -85.408 1.00 80.60 203 ASP D CA 1
ATOM 15491 C C . ASP D 1 203 ? 2.302 21.116 -86.903 1.00 80.10 203 ASP D C 1
ATOM 15492 O O . ASP D 1 203 ? 1.615 20.420 -87.652 1.00 80.97 203 ASP D O 1
ATOM 15497 N N . TYR D 1 204 ? 2.970 22.203 -87.322 1.00 86.57 204 TYR D N 1
ATOM 15498 C CA . TYR D 1 204 ? 3.219 22.531 -88.751 1.00 89.42 204 TYR D CA 1
ATOM 15499 C C . TYR D 1 204 ? 3.980 23.858 -88.962 1.00 85.56 204 TYR D C 1
ATOM 15500 O O . TYR D 1 204 ? 4.458 24.167 -90.072 1.00 73.72 204 TYR D O 1
ATOM 15509 N N . SER D 1 312 ? 11.138 49.164 -79.830 1.00 72.29 312 SER D N 1
ATOM 15510 C CA . SER D 1 312 ? 10.870 48.034 -78.925 1.00 84.44 312 SER D CA 1
ATOM 15511 C C . SER D 1 312 ? 10.204 48.440 -77.593 1.00 80.45 312 SER D C 1
ATOM 15512 O O . SER D 1 312 ? 10.109 49.632 -77.272 1.00 73.24 312 SER D O 1
ATOM 15515 N N . PHE D 1 313 ? 9.735 47.437 -76.838 1.00 83.29 313 PHE D N 1
ATOM 15516 C CA . PHE D 1 313 ? 9.123 47.660 -75.528 1.00 75.12 313 PHE D CA 1
ATOM 15517 C C . PHE D 1 313 ? 9.111 46.371 -74.713 1.00 68.90 313 PHE D C 1
ATOM 15518 O O . PHE D 1 313 ? 9.149 45.266 -75.259 1.00 67.40 313 PHE D O 1
ATOM 15526 N N . HIS D 1 314 ? 9.052 46.539 -73.388 1.00 69.54 314 HIS D N 1
ATOM 15527 C CA . HIS D 1 314 ? 8.943 45.456 -72.419 1.00 60.58 314 HIS D CA 1
ATOM 15528 C C . HIS D 1 314 ? 7.484 45.023 -72.257 1.00 56.72 314 HIS D C 1
ATOM 15529 O O . HIS D 1 314 ? 6.553 45.764 -72.567 1.00 55.09 314 HIS D O 1
ATOM 15536 N N . GLU D 1 315 ? 7.290 43.797 -71.774 1.00 54.11 315 GLU D N 1
ATOM 15537 C CA . GLU D 1 315 ? 5.941 43.245 -71.637 1.00 55.81 315 GLU D CA 1
ATOM 15538 C C . GLU D 1 315 ? 5.316 43.797 -70.353 1.00 57.78 315 GLU D C 1
ATOM 15539 O O . GLU D 1 315 ? 5.191 43.118 -69.328 1.00 54.90 315 GLU D O 1
ATOM 15545 N N . GLU D 1 316 ? 4.919 45.069 -70.426 1.00 54.53 316 GLU D N 1
ATOM 15546 C CA . GLU D 1 316 ? 4.617 45.827 -69.216 1.00 55.82 316 GLU D CA 1
ATOM 15547 C C . GLU D 1 316 ? 3.724 47.008 -69.557 1.00 61.27 316 GLU D C 1
ATOM 15548 O O . GLU D 1 316 ? 4.075 47.813 -70.425 1.00 62.43 316 GLU D O 1
ATOM 15554 N N . ILE D 1 317 ? 2.576 47.103 -68.885 1.00 58.54 317 ILE D N 1
ATOM 15555 C CA . ILE D 1 317 ? 1.742 48.301 -68.898 1.00 58.75 317 ILE D CA 1
ATOM 15556 C C . ILE D 1 317 ? 2.262 49.200 -67.784 1.00 58.75 317 ILE D C 1
ATOM 15557 O O . ILE D 1 317 ? 1.993 48.933 -66.605 1.00 61.23 317 ILE D O 1
ATOM 15562 N N . PRO D 1 318 ? 2.995 50.273 -68.104 1.00 62.79 318 PRO D N 1
ATOM 15563 C CA . PRO D 1 318 ? 3.671 51.044 -67.046 1.00 60.42 318 PRO D CA 1
ATOM 15564 C C . PRO D 1 318 ? 2.733 51.731 -66.066 1.00 54.94 318 PRO D C 1
ATOM 15565 O O . PRO D 1 318 ? 3.084 51.832 -64.885 1.00 57.33 318 PRO D O 1
ATOM 15569 N N . GLN D 1 319 ? 1.564 52.208 -66.511 1.00 56.15 319 GLN D N 1
ATOM 15570 C CA . GLN D 1 319 ? 0.668 52.964 -65.645 1.00 54.88 319 GLN D CA 1
ATOM 15571 C C . GLN D 1 319 ? 0.092 52.131 -64.513 1.00 58.70 319 GLN D C 1
ATOM 15572 O O . GLN D 1 319 ? -0.503 52.698 -63.587 1.00 55.64 319 GLN D O 1
ATOM 15578 N N . ARG D 1 320 ? 0.243 50.810 -64.568 1.00 57.24 320 ARG D N 1
ATOM 15579 C CA . ARG D 1 320 ? -0.161 49.953 -63.475 1.00 55.78 320 ARG D CA 1
ATOM 15580 C C . ARG D 1 320 ? 1.002 49.146 -62.940 1.00 53.26 320 ARG D C 1
ATOM 15581 O O . ARG D 1 320 ? 0.824 48.393 -61.976 1.00 55.26 320 ARG D O 1
ATOM 15589 N N . MET D 1 321 ? 2.176 49.265 -63.549 1.00 51.35 321 MET D N 1
ATOM 15590 C CA . MET D 1 321 ? 3.396 48.643 -63.028 1.00 56.50 321 MET D CA 1
ATOM 15591 C C . MET D 1 321 ? 3.297 47.126 -63.007 1.00 50.51 321 MET D C 1
ATOM 15592 O O . MET D 1 321 ? 3.646 46.496 -62.007 1.00 46.23 321 MET D O 1
ATOM 15597 N N . GLY D 1 322 ? 2.826 46.540 -64.116 1.00 48.92 322 GLY D N 1
ATOM 15598 C CA . GLY D 1 322 ? 2.638 45.107 -64.190 1.00 53.74 322 GLY D CA 1
ATOM 15599 C C . GLY D 1 322 ? 2.825 44.572 -65.598 1.00 49.04 322 GLY D C 1
ATOM 15600 O O . GLY D 1 322 ? 2.934 45.321 -66.564 1.00 56.86 322 GLY D O 1
ATOM 15601 N N . ARG D 1 323 ? 2.881 43.248 -65.688 1.00 49.19 323 ARG D N 1
ATOM 15602 C CA . ARG D 1 323 ? 2.992 42.581 -66.977 1.00 51.64 323 ARG D CA 1
ATOM 15603 C C . ARG D 1 323 ? 1.742 42.803 -67.813 1.00 53.70 323 ARG D C 1
ATOM 15604 O O . ARG D 1 323 ? 0.623 42.867 -67.300 1.00 50.47 323 ARG D O 1
ATOM 15612 N N . ALA D 1 324 ? 1.945 42.941 -69.119 1.00 59.61 324 ALA D N 1
ATOM 15613 C CA . ALA D 1 324 ? 0.836 42.955 -70.065 1.00 58.30 324 ALA D CA 1
ATOM 15614 C C . ALA D 1 324 ? 0.452 41.516 -70.357 1.00 55.49 324 ALA D C 1
ATOM 15615 O O . ALA D 1 324 ? 1.311 40.633 -70.351 1.00 62.98 324 ALA D O 1
ATOM 15617 N N . PHE D 1 325 ? -0.822 41.283 -70.613 1.00 55.06 325 PHE D N 1
ATOM 15618 C CA . PHE D 1 325 ? -1.262 39.922 -70.869 1.00 53.61 325 PHE D CA 1
ATOM 15619 C C . PHE D 1 325 ? -2.580 39.829 -71.614 1.00 57.27 325 PHE D C 1
ATOM 15620 O O . PHE D 1 325 ? -3.020 38.704 -71.880 1.00 67.24 325 PHE D O 1
ATOM 15628 N N . SER D 1 326 ? -3.268 40.930 -71.894 1.00 54.50 326 SER D N 1
ATOM 15629 C CA . SER D 1 326 ? -4.554 40.848 -72.572 1.00 59.56 326 SER D CA 1
ATOM 15630 C C . SER D 1 326 ? -4.479 41.415 -73.993 1.00 61.09 326 SER D C 1
ATOM 15631 O O . SER D 1 326 ? -3.495 42.039 -74.395 1.00 63.32 326 SER D O 1
ATOM 15634 N N . GLU D 1 327 ? -5.551 41.167 -74.754 1.00 59.67 327 GLU D N 1
ATOM 15635 C CA . GLU D 1 327 ? -5.739 41.782 -76.066 1.00 65.37 327 GLU D CA 1
ATOM 15636 C C . GLU D 1 327 ? -5.585 43.295 -75.993 1.00 68.80 327 GLU D C 1
ATOM 15637 O O . GLU D 1 327 ? -4.850 43.902 -76.782 1.00 65.46 327 GLU D O 1
ATOM 15643 N N . ALA D 1 328 ? -6.293 43.919 -75.048 1.00 68.40 328 ALA D N 1
ATOM 15644 C CA . ALA D 1 328 ? -6.240 45.370 -74.894 1.00 66.61 328 ALA D CA 1
ATOM 15645 C C . ALA D 1 328 ? -4.831 45.848 -74.554 1.00 67.05 328 ALA D C 1
ATOM 15646 O O . ALA D 1 328 ? -4.349 46.840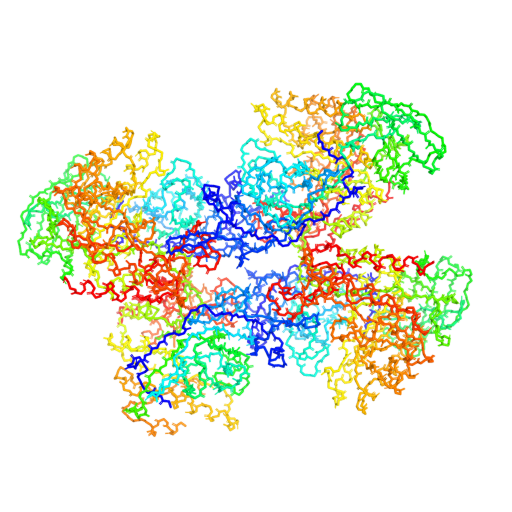 -75.112 1.00 69.53 328 ALA D O 1
ATOM 15648 N N . ASP D 1 329 ? -4.165 45.175 -73.614 1.00 65.60 329 ASP D N 1
ATOM 15649 C CA . ASP D 1 329 ? -2.793 45.544 -73.288 1.00 62.62 329 ASP D CA 1
ATOM 15650 C C . ASP D 1 329 ? -1.927 45.531 -74.526 1.00 68.07 329 ASP D C 1
ATOM 15651 O O . ASP D 1 329 ? -1.103 46.427 -74.732 1.00 67.55 329 ASP D O 1
ATOM 15656 N N . ALA D 1 330 ? -2.084 44.494 -75.348 1.00 72.94 330 ALA D N 1
ATOM 15657 C CA . ALA D 1 330 ? -1.384 44.437 -76.620 1.00 69.70 330 ALA D CA 1
ATOM 15658 C C . ALA D 1 330 ? -1.691 45.670 -77.453 1.00 65.67 330 ALA D C 1
ATOM 15659 O O . ALA D 1 330 ? -0.779 46.311 -77.978 1.00 73.78 330 ALA D O 1
ATOM 15661 N N . ALA D 1 331 ? -2.967 46.043 -77.541 1.00 61.85 331 ALA D N 1
ATOM 15662 C CA . ALA D 1 331 ? -3.379 47.165 -78.379 1.00 71.38 331 ALA D CA 1
ATOM 15663 C C . ALA D 1 331 ? -2.962 48.515 -77.810 1.00 76.02 331 ALA D C 1
ATOM 15664 O O . ALA D 1 331 ? -2.776 49.469 -78.573 1.00 75.48 331 ALA D O 1
ATOM 15666 N N . MET D 1 332 ? -2.828 48.632 -76.486 1.00 75.72 332 MET D N 1
ATOM 15667 C CA . MET D 1 332 ? -2.327 49.884 -75.923 1.00 74.98 332 MET D CA 1
ATOM 15668 C C . MET D 1 332 ? -0.852 50.088 -76.244 1.00 74.00 332 MET D C 1
ATOM 15669 O O . MET D 1 332 ? -0.408 51.228 -76.418 1.00 73.88 332 MET D O 1
ATOM 15674 N N . LEU D 1 333 ? -0.089 48.999 -76.334 1.00 75.06 333 LEU D N 1
ATOM 15675 C CA . LEU D 1 333 ? 1.319 49.068 -76.711 1.00 74.49 333 LEU D CA 1
ATOM 15676 C C . LEU D 1 333 ? 1.490 49.360 -78.197 1.00 74.09 333 LEU D C 1
ATOM 15677 O O . LEU D 1 333 ? 2.278 50.233 -78.579 1.00 75.40 333 LEU D O 1
ATOM 15682 N N . LEU D 1 334 ? 0.740 48.652 -79.043 1.00 77.13 334 LEU D N 1
ATOM 15683 C CA . LEU D 1 334 ? 0.977 48.681 -80.483 1.00 83.35 334 LEU D CA 1
ATOM 15684 C C . LEU D 1 334 ? 0.331 49.892 -81.153 1.00 82.67 334 LEU D C 1
ATOM 15685 O O . LEU D 1 334 ? 0.847 50.382 -82.164 1.00 82.64 334 LEU D O 1
ATOM 15690 N N . ASN D 1 335 ? -0.781 50.398 -80.613 1.00 81.68 335 ASN D N 1
ATOM 15691 C CA . ASN D 1 335 ? -1.394 51.597 -81.174 1.00 73.73 335 ASN D CA 1
ATOM 15692 C C . ASN D 1 335 ? -0.639 52.860 -80.804 1.00 83.09 335 ASN D C 1
ATOM 15693 O O . ASN D 1 335 ? -0.854 53.902 -81.435 1.00 82.08 335 ASN D O 1
ATOM 15698 N N . GLU D 1 336 ? 0.232 52.795 -79.800 1.00 76.46 336 GLU D N 1
ATOM 15699 C CA . GLU D 1 336 ? 1.172 53.878 -79.554 1.00 80.30 336 GLU D CA 1
ATOM 15700 C C . GLU D 1 336 ? 2.467 53.663 -80.318 1.00 87.01 336 GLU D C 1
ATOM 15701 O O . GLU D 1 336 ? 3.125 54.638 -80.706 1.00 82.93 336 GLU D O 1
ATOM 15707 N N . ALA D 1 337 ? 2.839 52.397 -80.536 1.00 85.23 337 ALA D N 1
ATOM 15708 C CA . ALA D 1 337 ? 3.910 52.077 -81.469 1.00 82.64 337 ALA D CA 1
ATOM 15709 C C . ALA D 1 337 ? 3.524 52.473 -82.889 1.00 88.42 337 ALA D C 1
ATOM 15710 O O . ALA D 1 337 ? 4.380 52.882 -83.686 1.00 87.57 337 ALA D O 1
ATOM 15712 N N . LYS D 1 338 ? 2.234 52.339 -83.222 1.00 81.18 338 LYS D N 1
ATOM 15713 C CA . LYS D 1 338 ? 1.721 52.852 -84.485 1.00 81.89 338 LYS D CA 1
ATOM 15714 C C . LYS D 1 338 ? 1.720 54.372 -84.502 1.00 85.60 338 LYS D C 1
ATOM 15715 O O . LYS D 1 338 ? 1.878 54.980 -85.566 1.00 90.26 338 LYS D O 1
ATOM 15721 N N . ALA D 1 339 ? 1.561 55.005 -83.338 1.00 87.79 339 ALA D N 1
ATOM 15722 C CA . ALA D 1 339 ? 1.632 56.461 -83.290 1.00 84.87 339 ALA D CA 1
ATOM 15723 C C . ALA D 1 339 ? 3.015 56.951 -83.695 1.00 84.25 339 ALA D C 1
ATOM 15724 O O . ALA D 1 339 ? 3.141 57.928 -84.441 1.00 90.34 339 ALA D O 1
ATOM 15726 N N . LEU D 1 340 ? 4.064 56.275 -83.229 1.00 80.68 340 LEU D N 1
ATOM 15727 C CA . LEU D 1 340 ? 5.417 56.611 -83.642 1.00 82.75 340 LEU D CA 1
ATOM 15728 C C . LEU D 1 340 ? 5.699 56.206 -85.086 1.00 91.82 340 LEU D C 1
ATOM 15729 O O . LEU D 1 340 ? 6.754 56.568 -85.626 1.00 86.63 340 LEU D O 1
ATOM 15734 N N . GLY D 1 341 ? 4.785 55.468 -85.720 1.00 89.21 341 GLY D N 1
ATOM 15735 C CA . GLY D 1 341 ? 4.921 55.111 -87.120 1.00 85.34 341 GLY D CA 1
ATOM 15736 C C . GLY D 1 341 ? 6.086 54.209 -87.466 1.00 88.77 341 GLY D C 1
ATOM 15737 O O . GLY D 1 341 ? 6.516 54.187 -88.622 1.00 93.80 341 GLY D O 1
ATOM 15738 N N . VAL D 1 342 ? 6.620 53.466 -86.501 1.00 86.86 342 VAL D N 1
ATOM 15739 C CA . VAL D 1 342 ? 7.655 52.478 -86.786 1.00 90.64 342 VAL D CA 1
ATOM 15740 C C . VAL D 1 342 ? 7.015 51.333 -87.569 1.00 86.85 342 VAL D C 1
ATOM 15741 O O . VAL D 1 342 ? 5.792 51.297 -87.746 1.00 83.74 342 VAL D O 1
ATOM 15745 N N . ASN D 1 343 ? 7.833 50.405 -88.071 1.00 90.55 343 ASN D N 1
ATOM 15746 C CA . ASN D 1 343 ? 7.304 49.147 -88.585 1.00 89.84 343 ASN D CA 1
ATOM 15747 C C . ASN D 1 343 ? 8.024 47.957 -87.965 1.00 85.88 343 ASN D C 1
ATOM 15748 O O . ASN D 1 343 ? 7.433 46.889 -87.797 1.00 93.70 343 ASN D O 1
ATOM 15753 N N . MET D 1 344 ? 9.293 48.119 -87.618 1.00 92.65 344 MET D N 1
ATOM 15754 C CA . MET D 1 344 ? 10.030 47.064 -86.933 1.00 94.01 344 MET D CA 1
ATOM 15755 C C . MET D 1 344 ? 9.864 47.252 -85.430 1.00 95.58 344 MET D C 1
ATOM 15756 O O . MET D 1 344 ? 10.421 48.193 -84.846 1.00 101.50 344 MET D O 1
ATOM 15761 N N . ILE D 1 345 ? 9.095 46.360 -84.812 1.00 87.09 345 ILE D N 1
ATOM 15762 C CA . ILE D 1 345 ? 8.957 46.292 -83.364 1.00 85.48 345 ILE D CA 1
ATOM 15763 C C . ILE D 1 345 ? 9.830 45.148 -82.872 1.00 83.98 345 ILE D C 1
ATOM 15764 O O . ILE D 1 345 ? 9.598 43.981 -83.208 1.00 84.27 345 ILE D O 1
ATOM 15769 N N . ARG D 1 346 ? 10.857 45.486 -82.106 1.00 75.89 346 ARG D N 1
ATOM 15770 C CA . ARG D 1 346 ? 11.554 44.492 -81.316 1.00 82.25 346 ARG D CA 1
ATOM 15771 C C . ARG D 1 346 ? 10.743 44.260 -80.044 1.00 84.77 346 ARG D C 1
ATOM 15772 O O . ARG D 1 346 ? 9.935 45.103 -79.648 1.00 82.42 346 ARG D O 1
ATOM 15780 N N . LEU D 1 347 ? 10.925 43.099 -79.423 1.00 80.29 347 LEU D N 1
ATOM 15781 C CA . LEU D 1 347 ? 10.099 42.686 -78.290 1.00 71.42 347 LEU D CA 1
ATOM 15782 C C . LEU D 1 347 ? 11.010 42.353 -77.105 1.00 77.16 347 LEU D C 1
ATOM 15783 O O . LEU D 1 347 ? 11.124 41.190 -76.701 1.00 78.15 347 LEU D O 1
ATOM 15788 N N . ALA D 1 348 ? 11.666 43.374 -76.564 1.00 74.64 348 ALA D N 1
ATOM 15789 C CA . ALA D 1 348 ? 12.489 43.293 -75.347 1.00 74.11 348 ALA D CA 1
ATOM 15790 C C . ALA D 1 348 ? 13.447 42.097 -75.426 1.00 75.75 348 ALA D C 1
ATOM 15791 O O . ALA D 1 348 ? 13.846 41.665 -76.513 1.00 73.16 348 ALA D O 1
ATOM 15793 N N . HIS D 1 349 ? 13.811 41.529 -74.277 1.00 73.02 349 HIS D N 1
ATOM 15794 C CA . HIS D 1 349 ? 14.829 40.493 -74.217 1.00 65.23 349 HIS D CA 1
ATOM 15795 C C . HIS D 1 349 ? 14.245 39.094 -74.050 1.00 69.88 349 HIS D C 1
ATOM 15796 O O . HIS D 1 349 ? 14.953 38.193 -73.597 1.00 73.39 349 HIS D O 1
ATOM 15803 N N . TYR D 1 350 ? 12.986 38.878 -74.412 1.00 60.47 350 TYR D N 1
ATOM 15804 C CA . TYR D 1 350 ? 12.342 37.601 -74.137 1.00 61.87 350 TYR D CA 1
ATOM 15805 C C . TYR D 1 350 ? 11.111 37.492 -75.019 1.00 62.03 350 TYR D C 1
ATOM 15806 O O . TYR D 1 350 ? 10.558 38.515 -75.435 1.00 63.31 350 TYR D O 1
ATOM 15815 N N . PRO D 1 351 ? 10.652 36.271 -75.315 1.00 65.15 351 PRO D N 1
ATOM 15816 C CA . PRO D 1 351 ? 9.419 36.119 -76.108 1.00 66.39 351 PRO D CA 1
ATOM 15817 C C . PRO D 1 351 ? 8.185 36.557 -75.331 1.00 61.73 351 PRO D C 1
ATOM 15818 O O . PRO D 1 351 ? 8.005 36.196 -74.166 1.00 62.35 351 PRO D O 1
ATOM 15822 N N . GLN D 1 352 ? 7.330 37.337 -75.989 1.00 60.48 352 GLN D N 1
ATOM 15823 C CA . GLN D 1 352 ? 6.143 37.899 -75.363 1.00 63.22 352 GLN D CA 1
ATOM 15824 C C . GLN D 1 352 ? 4.900 37.187 -75.899 1.00 61.77 352 GLN D C 1
ATOM 15825 O O . GLN D 1 352 ? 4.999 36.198 -76.624 1.00 68.26 352 GLN D O 1
ATOM 15831 N N . ASN D 1 353 ? 3.725 37.687 -75.542 1.00 62.03 353 ASN D N 1
ATOM 15832 C CA . ASN D 1 353 ? 2.554 36.819 -75.518 1.00 70.04 353 ASN D CA 1
ATOM 15833 C C . ASN D 1 353 ? 1.747 36.907 -76.809 1.00 72.31 353 ASN D C 1
ATOM 15834 O O . ASN D 1 353 ? 1.773 37.913 -77.519 1.00 76.45 353 ASN D O 1
ATOM 15839 N N . GLU D 1 354 ? 0.967 35.851 -77.057 1.00 66.29 354 GLU D N 1
ATOM 15840 C CA . GLU D 1 354 ? 0.321 35.647 -78.349 1.00 73.20 354 GLU D CA 1
ATOM 15841 C C . GLU D 1 354 ? -0.497 36.851 -78.786 1.00 71.32 354 GLU D C 1
ATOM 15842 O O . GLU D 1 354 ? -0.311 37.369 -79.892 1.00 74.85 354 GLU D O 1
ATOM 15848 N N . TYR D 1 355 ? -1.432 37.285 -77.942 1.00 70.82 355 TYR D N 1
ATOM 15849 C CA . TYR D 1 355 ? -2.284 38.433 -78.234 1.00 69.21 355 TYR D CA 1
ATOM 15850 C C . TYR D 1 355 ? -1.486 39.587 -78.829 1.00 74.20 355 TYR D C 1
ATOM 15851 O O . TYR D 1 355 ? -1.941 40.236 -79.774 1.00 70.52 355 TYR D O 1
ATOM 15860 N N . THR D 1 356 ? -0.282 39.817 -78.295 1.00 74.71 356 THR D N 1
ATOM 15861 C CA . THR D 1 356 ? 0.567 40.908 -78.767 1.00 75.88 356 THR D CA 1
ATOM 15862 C C . THR D 1 356 ? 1.199 40.575 -80.109 1.00 72.14 356 THR D C 1
ATOM 15863 O O . THR D 1 356 ? 1.160 41.383 -81.043 1.00 71.23 356 THR D O 1
ATOM 15867 N N . VAL D 1 357 ? 1.823 39.399 -80.198 1.00 70.42 357 VAL D N 1
ATOM 15868 C CA . VAL D 1 357 ? 2.487 38.971 -81.423 1.00 73.46 357 VAL D CA 1
ATOM 15869 C C . VAL D 1 357 ? 1.497 38.933 -82.573 1.00 76.94 357 VAL D C 1
ATOM 15870 O O . VAL D 1 357 ? 1.773 39.431 -83.673 1.00 81.64 357 VAL D O 1
ATOM 15874 N N . ARG D 1 358 ? 0.317 38.368 -82.324 1.00 72.46 358 ARG D N 1
ATOM 15875 C CA . ARG D 1 358 ? -0.678 38.208 -83.372 1.00 70.78 358 ARG D CA 1
ATOM 15876 C C . ARG D 1 358 ? -1.304 39.541 -83.767 1.00 73.50 358 ARG D C 1
ATOM 15877 O O . ARG D 1 358 ? -1.589 39.768 -84.948 1.00 79.48 358 ARG D O 1
ATOM 15885 N N . LEU D 1 359 ? -1.537 40.431 -82.804 1.00 71.93 359 LEU D N 1
ATOM 15886 C CA . LEU D 1 359 ? -2.077 41.742 -83.152 1.00 77.12 359 LEU D CA 1
ATOM 15887 C C . LEU D 1 359 ? -1.076 42.525 -83.984 1.00 78.03 359 LEU D C 1
ATOM 15888 O O . LEU D 1 359 ? -1.420 43.061 -85.043 1.00 84.77 359 LEU D O 1
ATOM 15893 N N . ALA D 1 360 ? 0.179 42.585 -83.526 1.00 75.38 360 ALA D N 1
ATOM 15894 C CA . ALA D 1 360 ? 1.240 43.187 -84.329 1.00 77.82 360 ALA D CA 1
ATOM 15895 C C . ALA D 1 360 ? 1.317 42.561 -85.713 1.00 80.89 360 ALA D C 1
ATOM 15896 O O . ALA D 1 360 ? 1.641 43.247 -86.688 1.00 84.65 360 ALA D O 1
ATOM 15898 N N . GLU D 1 361 ? 1.017 41.265 -85.818 1.00 77.66 361 GLU D N 1
ATOM 15899 C CA . GLU D 1 361 ? 1.007 40.605 -87.116 1.00 75.02 361 GLU D CA 1
ATOM 15900 C C . GLU D 1 361 ? -0.049 41.215 -88.026 1.00 82.40 361 GLU D C 1
ATOM 15901 O O . GLU D 1 361 ? 0.233 41.555 -89.180 1.00 86.97 361 GLU D O 1
ATOM 15907 N N . LYS D 1 362 ? -1.275 41.373 -87.524 1.00 82.84 362 LYS D N 1
ATOM 15908 C CA . LYS D 1 362 ? -2.320 41.957 -88.355 1.00 79.69 362 LYS D CA 1
ATOM 15909 C C . LYS D 1 362 ? -2.091 43.440 -88.616 1.00 80.23 362 LYS D C 1
ATOM 15910 O O . LYS D 1 362 ? -2.576 43.959 -89.626 1.00 81.07 362 LYS D O 1
ATOM 15916 N N . MET D 1 363 ? -1.358 44.132 -87.745 1.00 77.08 363 MET D N 1
ATOM 15917 C CA . MET D 1 363 ? -1.134 45.562 -87.898 1.00 80.27 363 MET D CA 1
ATOM 15918 C C . MET D 1 363 ? 0.103 45.887 -88.734 1.00 82.92 363 MET D C 1
ATOM 15919 O O . MET D 1 363 ? 0.458 47.064 -88.868 1.00 78.44 363 MET D O 1
ATOM 15924 N N . GLY D 1 364 ? 0.765 44.878 -89.293 1.00 76.25 364 GLY D N 1
ATOM 15925 C CA . GLY D 1 364 ? 1.823 45.114 -90.250 1.00 77.44 364 GLY D CA 1
ATOM 15926 C C . GLY D 1 364 ? 3.116 45.566 -89.621 1.00 79.71 364 GLY D C 1
ATOM 15927 O O . GLY D 1 364 ? 3.692 46.581 -90.021 1.00 83.10 364 GLY D O 1
ATOM 15928 N N . PHE D 1 365 ? 3.568 44.816 -88.620 1.00 86.19 365 PHE D N 1
ATOM 15929 C CA . PHE D 1 365 ? 4.830 45.057 -87.930 1.00 88.67 365 PHE D CA 1
ATOM 15930 C C . PHE D 1 365 ? 5.702 43.821 -88.090 1.00 84.03 365 PHE D C 1
ATOM 15931 O O . PHE D 1 365 ? 5.322 42.731 -87.651 1.00 85.35 365 PHE D O 1
ATOM 15939 N N . ILE D 1 366 ? 6.864 43.979 -88.710 1.00 85.47 366 ILE D N 1
ATOM 15940 C CA . ILE D 1 366 ? 7.847 42.914 -88.614 1.00 88.11 366 ILE D CA 1
ATOM 15941 C C . ILE D 1 366 ? 8.318 42.845 -87.171 1.00 86.79 366 ILE D C 1
ATOM 15942 O O . ILE D 1 366 ? 8.368 43.860 -86.464 1.00 92.32 366 ILE D O 1
ATOM 15947 N N . LEU D 1 367 ? 8.636 41.640 -86.710 1.00 83.09 367 LEU D N 1
ATOM 15948 C CA . LEU D 1 367 ? 8.893 41.415 -85.293 1.00 83.15 367 LEU D CA 1
ATOM 15949 C C . LEU D 1 367 ? 10.194 40.660 -85.091 1.00 84.31 367 LEU D C 1
ATOM 15950 O O . LEU D 1 367 ? 10.427 39.627 -85.728 1.00 87.13 367 LEU D O 1
ATOM 15955 N N . TRP D 1 368 ? 11.020 41.178 -84.188 1.00 84.36 368 TRP D N 1
ATOM 15956 C CA . TRP D 1 368 ? 12.228 40.526 -83.703 1.00 83.34 368 TRP D CA 1
ATOM 15957 C C . TRP D 1 368 ? 11.933 39.976 -82.317 1.00 85.64 368 TRP D C 1
ATOM 15958 O O . TRP D 1 368 ? 11.392 40.696 -81.473 1.00 89.38 368 TRP D O 1
ATOM 15969 N N . GLN D 1 369 ? 12.297 38.713 -82.072 1.00 83.46 369 GLN D N 1
ATOM 15970 C CA . GLN D 1 369 ? 11.982 38.074 -80.795 1.00 77.86 369 GLN D CA 1
ATOM 15971 C C . GLN D 1 369 ? 13.165 37.236 -80.325 1.00 80.34 369 GLN D C 1
ATOM 15972 O O . GLN D 1 369 ? 13.581 36.307 -81.020 1.00 87.50 369 GLN D O 1
ATOM 15978 N N . GLU D 1 370 ? 13.689 37.542 -79.138 1.00 76.56 370 GLU D N 1
ATOM 15979 C CA . GLU D 1 370 ? 14.884 36.888 -78.615 1.00 80.65 370 GLU D CA 1
ATOM 15980 C C . GLU D 1 370 ? 14.592 36.184 -77.298 1.00 71.93 370 GLU D C 1
ATOM 15981 O O . GLU D 1 370 ? 13.505 36.295 -76.741 1.00 73.63 370 GLU D O 1
ATOM 15987 N N . ILE D 1 371 ? 15.590 35.460 -76.795 1.00 73.80 371 ILE D N 1
ATOM 15988 C CA . ILE D 1 371 ? 15.511 34.840 -75.472 1.00 79.06 371 ILE D CA 1
ATOM 15989 C C . ILE D 1 371 ? 16.447 35.560 -74.502 1.00 87.72 371 ILE D C 1
ATOM 15990 O O . ILE D 1 371 ? 17.501 36.073 -74.913 1.00 83.42 371 ILE D O 1
ATOM 15995 N N . PRO D 1 372 ? 16.109 35.605 -73.196 1.00 86.89 372 PRO D N 1
ATOM 15996 C CA . PRO D 1 372 ? 16.912 36.386 -72.243 1.00 84.43 372 PRO D CA 1
ATOM 15997 C C . PRO D 1 372 ? 18.243 35.737 -71.891 1.00 88.20 372 PRO D C 1
ATOM 15998 O O . PRO D 1 372 ? 18.379 35.048 -70.876 1.00 84.42 372 PRO D O 1
ATOM 16002 N N . VAL D 1 373 ? 19.256 35.974 -72.715 1.00 94.68 373 VAL D N 1
ATOM 16003 C CA . VAL D 1 373 ? 20.595 35.465 -72.449 1.00 86.77 373 VAL D CA 1
ATOM 16004 C C . VAL D 1 373 ? 21.601 36.507 -72.914 1.00 87.82 373 VAL D C 1
ATOM 16005 O O . VAL D 1 373 ? 21.531 36.979 -74.054 1.00 85.75 373 VAL D O 1
ATOM 16009 N N . TRP D 1 374 ? 22.503 36.892 -72.019 1.00 92.66 374 TRP D N 1
ATOM 16010 C CA . TRP D 1 374 ? 23.489 37.940 -72.252 1.00 83.45 374 TRP D CA 1
ATOM 16011 C C . TRP D 1 374 ? 24.703 37.612 -71.390 1.00 88.41 374 TRP D C 1
ATOM 16012 O O . TRP D 1 374 ? 24.846 36.485 -70.907 1.00 88.60 374 TRP D O 1
ATOM 16023 N N . GLN D 1 375 ? 25.584 38.584 -71.193 1.00 93.71 375 GLN D N 1
ATOM 16024 C CA . GLN D 1 375 ? 26.665 38.389 -70.240 1.00 96.72 375 GLN D CA 1
ATOM 16025 C C . GLN D 1 375 ? 26.089 38.057 -68.863 1.00 96.62 375 GLN D C 1
ATOM 16026 O O . GLN D 1 375 ? 24.919 38.314 -68.566 1.00 93.15 375 GLN D O 1
ATOM 16032 N N . GLY D 1 376 ? 26.916 37.448 -68.021 1.00 105.79 376 GLY D N 1
ATOM 16033 C CA . GLY D 1 376 ? 26.465 37.131 -66.679 1.00 103.75 376 GLY D CA 1
ATOM 16034 C C . GLY D 1 376 ? 25.618 35.877 -66.634 1.00 94.47 376 GLY D C 1
ATOM 16035 O O . GLY D 1 376 ? 25.555 35.200 -65.605 1.00 96.30 376 GLY D O 1
ATOM 16036 N N . ILE D 1 377 ? 24.935 35.565 -67.735 1.00 92.32 377 ILE D N 1
ATOM 16037 C CA . ILE D 1 377 ? 24.443 34.207 -67.909 1.00 95.55 377 ILE D CA 1
ATOM 16038 C C . ILE D 1 377 ? 25.629 33.265 -67.798 1.00 96.36 377 ILE D C 1
ATOM 16039 O O . ILE D 1 377 ? 26.697 33.518 -68.370 1.00 99.51 377 ILE D O 1
ATOM 16044 N N . ASP D 1 378 ? 25.465 32.200 -67.023 1.00 91.87 378 ASP D N 1
ATOM 16045 C CA . ASP D 1 378 ? 26.520 31.208 -66.927 1.00 84.05 378 ASP D CA 1
ATOM 16046 C C . ASP D 1 378 ? 26.731 30.551 -68.281 1.00 94.87 378 ASP D C 1
ATOM 16047 O O . ASP D 1 378 ? 25.822 30.487 -69.112 1.00 97.30 378 ASP D O 1
ATOM 16052 N N . PHE D 1 379 ? 27.949 30.066 -68.507 1.00 101.73 379 PHE D N 1
ATOM 16053 C CA . PHE D 1 379 ? 28.238 29.257 -69.686 1.00 98.09 379 PHE D CA 1
ATOM 16054 C C . PHE D 1 379 ? 28.946 27.946 -69.385 1.00 98.43 379 PHE D C 1
ATOM 16055 O O . PHE D 1 379 ? 28.881 27.034 -70.218 1.00 94.97 379 PHE D O 1
ATOM 16063 N N . THR D 1 380 ? 29.597 27.807 -68.227 1.00 108.41 380 THR D N 1
ATOM 16064 C CA . THR D 1 380 ? 30.278 26.557 -67.905 1.00 102.02 380 THR D CA 1
ATOM 16065 C C . THR D 1 380 ? 29.300 25.408 -67.710 1.00 99.00 380 THR D C 1
ATOM 16066 O O . THR D 1 380 ? 29.644 24.253 -67.982 1.00 99.26 380 THR D O 1
ATOM 16070 N N . ASN D 1 381 ? 28.087 25.692 -67.239 1.00 103.31 381 ASN D N 1
ATOM 16071 C CA . ASN D 1 381 ? 27.186 24.620 -66.846 1.00 98.23 381 ASN D CA 1
ATOM 16072 C C . ASN D 1 381 ? 26.542 23.978 -68.066 1.00 103.01 381 ASN D C 1
ATOM 16073 O O . ASN D 1 381 ? 26.064 24.670 -68.975 1.00 102.75 381 ASN D O 1
ATOM 16078 N N . ASN D 1 382 ? 26.554 22.645 -68.086 1.00 101.76 382 ASN D N 1
ATOM 16079 C CA . ASN D 1 382 ? 25.820 21.857 -69.069 1.00 103.07 382 ASN D CA 1
ATOM 16080 C C . ASN D 1 382 ? 24.347 22.242 -69.066 1.00 101.25 382 ASN D C 1
ATOM 16081 O O . ASN D 1 382 ? 23.871 22.930 -69.982 1.00 97.19 382 ASN D O 1
ATOM 16086 N N . ASN D 1 383 ? 23.643 21.812 -68.007 1.00 94.94 383 ASN D N 1
ATOM 16087 C CA . ASN D 1 383 ? 22.204 21.994 -67.863 1.00 92.10 383 ASN D CA 1
ATOM 16088 C C . ASN D 1 383 ? 21.756 23.415 -68.177 1.00 97.68 383 ASN D C 1
ATOM 16089 O O . ASN D 1 383 ? 20.582 23.622 -68.506 1.00 94.21 383 ASN D O 1
ATOM 16094 N N . THR D 1 384 ? 22.660 24.395 -68.092 1.00 95.64 384 THR D N 1
ATOM 16095 C CA . THR D 1 384 ? 22.292 25.776 -68.391 1.00 95.24 384 THR D CA 1
ATOM 16096 C C . THR D 1 384 ? 22.143 26.003 -69.891 1.00 95.20 384 THR D C 1
ATOM 16097 O O . THR D 1 384 ? 21.104 26.488 -70.353 1.00 98.41 384 THR D O 1
ATOM 16101 N N . ARG D 1 385 ? 23.167 25.673 -70.676 1.00 101.77 385 ARG D N 1
ATOM 16102 C CA . ARG D 1 385 ? 22.979 25.808 -72.116 1.00 100.54 385 ARG D CA 1
ATOM 16103 C C . ARG D 1 385 ? 21.957 24.814 -72.654 1.00 95.25 385 ARG D C 1
ATOM 16104 O O . ARG D 1 385 ? 21.453 25.016 -73.763 1.00 93.03 385 ARG D O 1
ATOM 16112 N N . LYS D 1 386 ? 21.625 23.768 -71.887 1.00 90.39 386 LYS D N 1
ATOM 16113 C CA . LYS D 1 386 ? 20.462 22.942 -72.211 1.00 95.33 386 LYS D CA 1
ATOM 16114 C C . LYS D 1 386 ? 19.174 23.761 -72.142 1.00 100.54 386 LYS D C 1
ATOM 16115 O O . LYS D 1 386 ? 18.326 23.688 -73.042 1.00 95.91 386 LYS D O 1
ATOM 16121 N N . LYS D 1 387 ? 19.000 24.529 -71.057 1.00 96.24 387 LYS D N 1
ATOM 16122 C CA . LYS D 1 387 ? 17.847 25.419 -70.948 1.00 90.29 387 LYS D CA 1
ATOM 16123 C C . LYS D 1 387 ? 17.844 26.454 -72.067 1.00 92.06 387 LYS D C 1
ATOM 16124 O O . LYS D 1 387 ? 16.787 26.770 -72.629 1.00 86.48 387 LYS D O 1
ATOM 16130 N N . ALA D 1 388 ? 19.021 27.000 -72.393 1.00 92.25 388 ALA D N 1
ATOM 16131 C CA . ALA D 1 388 ? 19.100 28.086 -73.366 1.00 94.70 388 ALA D CA 1
ATOM 16132 C C . ALA D 1 388 ? 18.594 27.665 -74.743 1.00 94.60 388 ALA D C 1
ATOM 16133 O O . ALA D 1 388 ? 18.118 28.509 -75.511 1.00 87.98 388 ALA D O 1
ATOM 16135 N N . GLN D 1 389 ? 18.682 26.378 -75.075 1.00 94.35 389 GLN D N 1
ATOM 16136 C CA . GLN D 1 389 ? 18.203 25.910 -76.367 1.00 94.72 389 GLN D CA 1
ATOM 16137 C C . GLN D 1 389 ? 16.815 25.291 -76.304 1.00 93.43 389 GLN D C 1
ATOM 16138 O O . GLN D 1 389 ? 16.083 25.349 -77.297 1.00 90.08 389 GLN D O 1
ATOM 16144 N N . ARG D 1 390 ? 16.433 24.704 -75.166 1.00 91.02 390 ARG D N 1
ATOM 16145 C CA . ARG D 1 390 ? 15.037 24.325 -74.973 1.00 83.20 390 ARG D CA 1
ATOM 16146 C C . ARG D 1 390 ? 14.148 25.560 -74.871 1.00 85.76 390 ARG D C 1
ATOM 16147 O O . ARG D 1 390 ? 13.014 25.557 -75.361 1.00 91.04 390 ARG D O 1
ATOM 16155 N N . MET D 1 391 ? 14.638 26.631 -74.247 1.00 85.09 391 MET D N 1
ATOM 16156 C CA . MET D 1 391 ? 13.889 27.880 -74.298 1.00 88.28 391 MET D CA 1
ATOM 16157 C C . MET D 1 391 ? 13.874 28.438 -75.716 1.00 87.88 391 MET D C 1
ATOM 16158 O O . MET D 1 391 ? 12.883 29.046 -76.138 1.00 89.54 391 MET D O 1
ATOM 16163 N N . LEU D 1 392 ? 14.942 28.205 -76.479 1.00 89.31 392 LEU D N 1
ATOM 16164 C CA . LEU D 1 392 ? 14.950 28.609 -77.882 1.00 86.42 392 LEU D CA 1
ATOM 16165 C C . LEU D 1 392 ? 14.048 27.712 -78.728 1.00 85.42 392 LEU D C 1
ATOM 16166 O O . LEU D 1 392 ? 13.355 28.193 -79.631 1.00 81.96 392 LEU D O 1
ATOM 16171 N N . SER D 1 393 ? 14.050 26.404 -78.460 1.00 82.89 393 SER D N 1
ATOM 16172 C CA . SER D 1 393 ? 13.056 25.528 -79.069 1.00 84.16 393 SER D CA 1
ATOM 16173 C C . SER D 1 393 ? 11.647 26.028 -78.788 1.00 89.73 393 SER D C 1
ATOM 16174 O O . SER D 1 393 ? 10.800 26.072 -79.690 1.00 85.11 393 SER D O 1
ATOM 16177 N N . GLU D 1 394 ? 11.384 26.419 -77.536 1.00 89.74 394 GLU D N 1
ATOM 16178 C CA . GLU D 1 394 ? 10.021 26.718 -77.111 1.00 85.19 394 GLU D CA 1
ATOM 16179 C C . GLU D 1 394 ? 9.460 27.928 -77.851 1.00 79.93 394 GLU D C 1
ATOM 16180 O O . GLU D 1 394 ? 8.327 27.891 -78.340 1.00 80.50 394 GLU D O 1
ATOM 16186 N N . MET D 1 395 ? 10.233 29.013 -77.946 1.00 80.13 395 MET D N 1
ATOM 16187 C CA . MET D 1 395 ? 9.738 30.203 -78.636 1.00 81.11 395 MET D CA 1
ATOM 16188 C C . MET D 1 395 ? 9.582 29.958 -80.128 1.00 79.73 395 MET D C 1
ATOM 16189 O O . MET D 1 395 ? 8.547 30.281 -80.719 1.00 80.59 395 MET D O 1
ATOM 16194 N N . ILE D 1 396 ? 10.615 29.396 -80.754 1.00 85.16 396 ILE D N 1
ATOM 16195 C CA . ILE D 1 396 ? 10.655 29.328 -82.207 1.00 85.53 396 ILE D CA 1
ATOM 16196 C C . ILE D 1 396 ? 9.583 28.385 -82.733 1.00 85.66 396 ILE D C 1
ATOM 16197 O O . ILE D 1 396 ? 9.077 28.571 -83.848 1.00 83.79 396 ILE D O 1
ATOM 16202 N N . LYS D 1 397 ? 9.182 27.390 -81.935 1.00 78.66 397 LYS D N 1
ATOM 16203 C CA . LYS D 1 397 ? 8.108 26.510 -82.366 1.00 77.71 397 LYS D CA 1
ATOM 16204 C C . LYS D 1 397 ? 6.736 27.130 -82.143 1.00 78.44 397 LYS D C 1
ATOM 16205 O O . LYS D 1 397 ? 5.817 26.870 -82.926 1.00 71.07 397 LYS D O 1
ATOM 16211 N N . ARG D 1 398 ? 6.579 27.975 -81.119 1.00 80.80 398 ARG D N 1
ATOM 16212 C CA . ARG D 1 398 ? 5.273 28.578 -80.876 1.00 77.13 398 ARG D CA 1
ATOM 16213 C C . ARG D 1 398 ? 4.923 29.595 -81.956 1.00 77.54 398 ARG D C 1
ATOM 16214 O O . ARG D 1 398 ? 3.760 29.700 -82.367 1.00 74.46 398 ARG D O 1
ATOM 16222 N N . ASP D 1 399 ? 5.908 30.349 -82.429 1.00 82.57 399 ASP D N 1
ATOM 16223 C CA . ASP D 1 399 ? 5.709 31.353 -83.469 1.00 82.39 399 ASP D CA 1
ATOM 16224 C C . ASP D 1 399 ? 6.302 30.885 -84.805 1.00 84.18 399 ASP D C 1
ATOM 16225 O O . ASP D 1 399 ? 6.893 31.667 -85.551 1.00 86.12 399 ASP D O 1
ATOM 16230 N N . GLN D 1 400 ? 6.145 29.586 -85.104 1.00 84.73 400 GLN D N 1
ATOM 16231 C CA . GLN D 1 400 ? 6.644 28.991 -86.349 1.00 83.35 400 GLN D CA 1
ATOM 16232 C C . GLN D 1 400 ? 6.089 29.700 -87.578 1.00 80.81 400 GLN D C 1
ATOM 16233 O O . GLN D 1 400 ? 6.838 30.062 -88.496 1.00 77.86 400 GLN D O 1
ATOM 16239 N N . ASN D 1 401 ? 4.768 29.869 -87.623 1.00 79.67 401 ASN D N 1
ATOM 16240 C CA . ASN D 1 401 ? 4.038 30.328 -88.799 1.00 79.95 401 ASN D CA 1
ATOM 16241 C C . ASN D 1 401 ? 3.568 31.771 -88.643 1.00 86.96 401 ASN D C 1
ATOM 16242 O O . ASN D 1 401 ? 2.460 32.134 -89.057 1.00 78.71 401 ASN D O 1
ATOM 16247 N N . ARG D 1 402 ? 4.400 32.613 -88.037 1.00 88.67 402 ARG D N 1
ATOM 16248 C CA . ARG D 1 402 ? 4.095 34.036 -87.888 1.00 90.88 402 ARG D CA 1
ATOM 16249 C C . ARG D 1 402 ? 4.877 34.787 -88.960 1.00 83.24 402 ARG D C 1
ATOM 16250 O O . ARG D 1 402 ? 6.080 35.008 -88.820 1.00 87.42 402 ARG D O 1
ATOM 16258 N N . CYS D 1 403 ? 4.190 35.166 -90.042 1.00 79.02 403 CYS D N 1
ATOM 16259 C CA . CYS D 1 403 ? 4.867 35.867 -91.128 1.00 80.59 403 CYS D CA 1
ATOM 16260 C C . CYS D 1 403 ? 5.465 37.173 -90.635 1.00 82.54 403 CYS D C 1
ATOM 16261 O O . CYS D 1 403 ? 6.572 37.549 -91.039 1.00 89.10 403 CYS D O 1
ATOM 16264 N N . ALA D 1 404 ? 4.756 37.855 -89.730 1.00 85.42 404 ALA D N 1
ATOM 16265 C CA . ALA D 1 404 ? 5.251 39.095 -89.146 1.00 81.21 404 ALA D CA 1
ATOM 16266 C C . ALA D 1 404 ? 6.621 38.909 -88.506 1.00 84.45 404 ALA D C 1
ATOM 16267 O O . ALA D 1 404 ? 7.485 39.788 -88.612 1.00 86.99 404 ALA D O 1
ATOM 16269 N N . VAL D 1 405 ? 6.842 37.781 -87.831 1.00 76.02 405 VAL D N 1
ATOM 16270 C CA . VAL D 1 405 ? 8.134 37.572 -87.197 1.00 86.74 405 VAL D CA 1
ATOM 16271 C C . VAL D 1 405 ? 9.210 37.611 -88.263 1.00 92.47 405 VAL D C 1
ATOM 16272 O O . VAL D 1 405 ? 9.091 36.961 -89.309 1.00 94.66 405 VAL D O 1
ATOM 16276 N N . GLY D 1 406 ? 10.251 38.407 -88.016 1.00 90.87 406 GLY D N 1
ATOM 16277 C CA . GLY D 1 406 ? 11.332 38.554 -88.964 1.00 88.91 406 GLY D CA 1
ATOM 16278 C C . GLY D 1 406 ? 12.621 37.903 -88.513 1.00 95.33 406 GLY D C 1
ATOM 16279 O O . GLY D 1 406 ? 13.325 37.287 -89.316 1.00 98.99 406 GLY D O 1
ATOM 16280 N N . TYR D 1 407 ? 12.957 38.037 -87.236 1.00 97.39 407 TYR D N 1
ATOM 16281 C CA . TYR D 1 407 ? 14.257 37.614 -86.745 1.00 91.48 407 TYR D CA 1
ATOM 16282 C C . TYR D 1 407 ? 14.064 36.717 -85.542 1.00 91.13 407 TYR D C 1
ATOM 16283 O O . TYR D 1 407 ? 13.016 36.731 -84.896 1.00 98.03 407 TYR D O 1
ATOM 16292 N N . TRP D 1 408 ? 15.089 35.929 -85.254 1.00 88.44 408 TRP D N 1
ATOM 16293 C CA . TRP D 1 408 ? 15.192 35.213 -83.991 1.00 88.99 408 TRP D CA 1
ATOM 16294 C C . TRP D 1 408 ? 16.450 35.730 -83.311 1.00 87.99 408 TRP D C 1
ATOM 16295 O O . TRP D 1 408 ? 17.556 35.542 -83.825 1.00 86.79 408 TRP D O 1
ATOM 16306 N N . GLY D 1 409 ? 16.281 36.405 -82.179 1.00 82.36 409 GLY D N 1
ATOM 16307 C CA . GLY D 1 409 ? 17.415 36.853 -81.399 1.00 79.72 409 GLY D CA 1
ATOM 16308 C C . GLY D 1 409 ? 18.014 35.741 -80.565 1.00 79.99 409 GLY D C 1
ATOM 16309 O O . GLY D 1 409 ? 17.368 35.203 -79.665 1.00 83.25 409 GLY D O 1
ATOM 16310 N N . ILE D 1 410 ? 19.257 35.380 -80.857 1.00 80.79 410 ILE D N 1
ATOM 16311 C CA . ILE D 1 410 ? 19.866 34.272 -80.136 1.00 82.65 410 ILE D CA 1
ATOM 16312 C C . ILE D 1 410 ? 20.354 34.710 -78.762 1.00 91.67 410 ILE D C 1
ATOM 16313 O O . ILE D 1 410 ? 20.373 33.902 -77.821 1.00 92.17 410 ILE D O 1
ATOM 16318 N N . ALA D 1 411 ? 20.742 35.979 -78.617 1.00 87.98 411 ALA D N 1
ATOM 16319 C CA . ALA D 1 411 ? 21.347 36.505 -77.399 1.00 82.96 411 ALA D CA 1
ATOM 16320 C C . ALA D 1 411 ? 21.610 37.991 -77.609 1.00 84.91 411 ALA D C 1
ATOM 16321 O O . ALA D 1 411 ? 21.446 38.528 -78.708 1.00 86.66 411 ALA D O 1
ATOM 16323 N N . ASN D 1 412 ? 22.045 38.641 -76.535 1.00 86.45 412 ASN D N 1
ATOM 16324 C CA . ASN D 1 412 ? 22.211 40.085 -76.494 1.00 92.01 412 ASN D CA 1
ATOM 16325 C C . ASN D 1 412 ? 23.433 40.380 -75.633 1.00 93.86 412 ASN D C 1
ATOM 16326 O O . ASN D 1 412 ? 23.870 39.528 -74.859 1.00 96.91 412 ASN D O 1
ATOM 16331 N N . GLU D 1 413 ? 24.009 41.576 -75.809 1.00 91.65 413 GLU D N 1
ATOM 16332 C CA . GLU D 1 413 ? 25.126 42.066 -74.999 1.00 92.03 413 GLU D CA 1
ATOM 16333 C C . GLU D 1 413 ? 26.125 40.975 -74.614 1.00 91.47 413 GLU D C 1
ATOM 16334 O O . GLU D 1 413 ? 26.208 40.571 -73.448 1.00 90.63 413 GLU D O 1
ATOM 16340 N N . THR D 1 414 ? 26.885 40.490 -75.590 1.00 100.44 414 THR D N 1
ATOM 16341 C CA . THR D 1 414 ? 27.877 39.444 -75.348 1.00 98.61 414 THR D CA 1
ATOM 16342 C C . THR D 1 414 ? 29.273 39.891 -75.781 1.00 90.77 414 THR D C 1
ATOM 16343 O O . THR D 1 414 ? 30.202 39.937 -74.972 1.00 86.15 414 THR D O 1
ATOM 16347 N N . LEU D 1 428 ? 23.237 26.808 -80.226 1.00 92.77 428 LEU D N 1
ATOM 16348 C CA . LEU D 1 428 ? 22.178 27.533 -80.921 1.00 88.99 428 LEU D CA 1
ATOM 16349 C C . LEU D 1 428 ? 21.825 26.844 -82.218 1.00 97.90 428 LEU D C 1
ATOM 16350 O O . LEU D 1 428 ? 20.876 27.243 -82.898 1.00 99.36 428 LEU D O 1
ATOM 16355 N N . GLU D 1 429 ? 22.626 25.839 -82.580 1.00 96.50 429 GLU D N 1
ATOM 16356 C CA . GLU D 1 429 ? 22.449 25.173 -83.866 1.00 96.90 429 GLU D CA 1
ATOM 16357 C C . GLU D 1 429 ? 21.007 24.713 -84.056 1.00 98.19 429 GLU D C 1
ATOM 16358 O O . GLU D 1 429 ? 20.471 24.774 -85.169 1.00 92.97 429 GLU D O 1
ATOM 16364 N N . THR D 1 430 ? 20.348 24.293 -82.966 1.00 99.87 430 THR D N 1
ATOM 16365 C CA . THR D 1 430 ? 18.945 23.898 -83.046 1.00 99.25 430 THR D CA 1
ATOM 16366 C C . THR D 1 430 ? 18.092 25.011 -83.644 1.00 93.19 430 THR D C 1
ATOM 16367 O O . THR D 1 430 ? 17.085 24.737 -84.310 1.00 87.23 430 THR D O 1
ATOM 16371 N N . GLY D 1 431 ? 18.483 26.267 -83.428 1.00 94.04 431 GLY D N 1
ATOM 16372 C CA . GLY D 1 431 ? 17.836 27.398 -84.070 1.00 96.83 431 GLY D CA 1
ATOM 16373 C C . GLY D 1 431 ? 17.642 27.201 -85.560 1.00 94.58 431 GLY D C 1
ATOM 16374 O O . GLY D 1 431 ? 16.508 27.170 -86.047 1.00 90.11 431 GLY D O 1
ATOM 16375 N N . LYS D 1 432 ? 18.749 27.034 -86.288 1.00 100.60 432 LYS D N 1
ATOM 16376 C CA . LYS D 1 432 ? 18.681 26.770 -87.723 1.00 99.32 432 LYS D CA 1
ATOM 16377 C C . LYS D 1 432 ? 18.049 25.416 -88.035 1.00 94.99 432 LYS D C 1
ATOM 16378 O O . LYS D 1 432 ? 17.502 25.235 -89.129 1.00 93.67 432 LYS D O 1
ATOM 16384 N N . GLN D 1 433 ? 18.088 24.479 -87.087 1.00 94.06 433 GLN D N 1
ATOM 16385 C CA . GLN D 1 433 ? 17.529 23.152 -87.318 1.00 91.26 433 GLN D CA 1
ATOM 16386 C C . GLN D 1 433 ? 16.004 23.188 -87.413 1.00 94.17 433 GLN D C 1
ATOM 16387 O O . GLN D 1 433 ? 15.405 22.403 -88.157 1.00 95.42 433 GLN D O 1
ATOM 16393 N N . LEU D 1 434 ? 15.353 24.083 -86.668 1.00 98.87 434 LEU D N 1
ATOM 16394 C CA . LEU D 1 434 ? 13.897 24.097 -86.607 1.00 94.55 434 LEU D CA 1
ATOM 16395 C C . LEU D 1 434 ? 13.259 25.112 -87.548 1.00 87.54 434 LEU D C 1
ATOM 16396 O O . LEU D 1 434 ? 12.077 24.961 -87.887 1.00 75.04 434 LEU D O 1
ATOM 16401 N N . ASP D 1 435 ? 14.007 26.123 -87.987 1.00 90.15 435 ASP D N 1
ATOM 16402 C CA . ASP D 1 435 ? 13.532 27.034 -89.021 1.00 94.13 435 ASP D CA 1
ATOM 16403 C C . ASP D 1 435 ? 14.732 27.694 -89.687 1.00 94.10 435 ASP D C 1
ATOM 16404 O O . ASP D 1 435 ? 15.771 27.902 -89.055 1.00 91.03 435 ASP D O 1
ATOM 16409 N N . THR D 1 436 ? 14.578 28.012 -90.978 1.00 93.23 436 THR D N 1
ATOM 16410 C CA . THR D 1 436 ? 15.570 28.815 -91.682 1.00 94.52 436 THR D CA 1
ATOM 16411 C C . THR D 1 436 ? 14.956 29.898 -92.558 1.00 96.93 436 THR D C 1
ATOM 16412 O O . THR D 1 436 ? 15.707 30.660 -93.180 1.00 92.05 436 THR D O 1
ATOM 16416 N N . THR D 1 437 ? 13.622 29.995 -92.614 1.00 97.04 437 THR D N 1
ATOM 16417 C CA . THR D 1 437 ? 12.962 31.096 -93.318 1.00 99.81 437 THR D CA 1
ATOM 16418 C C . THR D 1 437 ? 13.508 32.455 -92.885 1.00 97.88 437 THR D C 1
ATOM 16419 O O . THR D 1 437 ? 13.918 33.270 -93.719 1.00 102.29 437 THR D O 1
ATOM 16423 N N . ARG D 1 438 ? 13.516 32.717 -91.584 1.00 98.69 438 ARG D N 1
ATOM 16424 C CA . ARG D 1 438 ? 13.844 34.027 -91.040 1.00 99.76 438 ARG D CA 1
ATOM 16425 C C . ARG D 1 438 ? 15.294 34.050 -90.564 1.00 101.10 438 ARG D C 1
ATOM 16426 O O . ARG D 1 438 ? 15.764 33.087 -89.945 1.00 100.15 438 ARG D O 1
ATOM 16434 N N . LEU D 1 439 ? 16.000 35.150 -90.842 1.00 89.75 439 LEU D N 1
ATOM 16435 C CA . LEU D 1 439 ? 17.398 35.201 -90.438 1.00 99.37 439 LEU D CA 1
ATOM 16436 C C . LEU D 1 439 ? 17.509 35.478 -88.939 1.00 98.01 439 LEU D C 1
ATOM 16437 O O . LEU D 1 439 ? 16.531 35.806 -88.261 1.00 100.25 439 LEU D O 1
ATOM 16442 N N . TYR D 1 440 ? 18.731 35.340 -88.431 1.00 94.32 440 TYR D N 1
ATOM 16443 C CA . TYR D 1 440 ? 19.069 35.333 -87.016 1.00 91.77 440 TYR D CA 1
ATOM 16444 C C . TYR D 1 440 ? 19.904 36.570 -86.693 1.00 90.84 440 TYR D C 1
ATOM 16445 O O . TYR D 1 440 ? 20.299 37.316 -87.592 1.00 95.11 440 TYR D O 1
ATOM 16454 N N . VAL D 1 441 ? 20.163 36.803 -85.400 1.00 93.76 441 VAL D N 1
ATOM 16455 C CA . VAL D 1 441 ? 20.787 38.060 -84.985 1.00 81.73 441 VAL D CA 1
ATOM 16456 C C . VAL D 1 441 ? 21.139 38.056 -83.502 1.00 81.33 441 VAL D C 1
ATOM 16457 O O . VAL D 1 441 ? 20.493 37.369 -82.707 1.00 85.69 441 VAL D O 1
ATOM 16461 N N . ALA D 1 442 ? 22.184 38.807 -83.133 1.00 80.52 442 ALA D N 1
ATOM 16462 C CA . ALA D 1 442 ? 22.525 39.136 -81.751 1.00 84.36 442 ALA D CA 1
ATOM 16463 C C . ALA D 1 442 ? 23.076 40.557 -81.717 1.00 86.38 442 ALA D C 1
ATOM 16464 O O . ALA D 1 442 ? 23.295 41.182 -82.759 1.00 87.59 442 ALA D O 1
ATOM 16466 N N . ALA D 1 443 ? 23.302 41.077 -80.507 1.00 85.64 443 ALA D N 1
ATOM 16467 C CA . ALA D 1 443 ? 23.672 42.477 -80.329 1.00 85.30 443 ALA D CA 1
ATOM 16468 C C . ALA D 1 443 ? 24.885 42.603 -79.420 1.00 87.15 443 ALA D C 1
ATOM 16469 O O . ALA D 1 443 ? 25.259 41.659 -78.715 1.00 89.99 443 ALA D O 1
ATOM 16471 N N . PHE D 1 444 ? 25.499 43.790 -79.455 1.00 85.41 444 PHE D N 1
ATOM 16472 C CA . PHE D 1 444 ? 26.722 44.074 -78.695 1.00 83.17 444 PHE D CA 1
ATOM 16473 C C . PHE D 1 444 ? 26.774 45.536 -78.268 1.00 75.31 444 PHE D C 1
ATOM 16474 O O . PHE D 1 444 ? 25.882 46.317 -78.603 1.00 73.24 444 PHE D O 1
ATOM 16482 N N . PHE D 1 503 ? 20.402 51.792 -78.002 1.00 62.54 503 PHE D N 1
ATOM 16483 C CA . PHE D 1 503 ? 20.696 53.225 -77.920 1.00 76.17 503 PHE D CA 1
ATOM 16484 C C . PHE D 1 503 ? 19.545 54.065 -77.294 1.00 75.47 503 PHE D C 1
ATOM 16485 O O . PHE D 1 503 ? 18.379 53.683 -77.365 1.00 75.70 503 PHE D O 1
ATOM 16493 N N . GLY D 1 504 ? 19.885 55.201 -76.680 1.00 73.33 504 GLY D N 1
ATOM 16494 C CA . GLY D 1 504 ? 18.893 56.170 -76.234 1.00 78.44 504 GLY D CA 1
ATOM 16495 C C . GLY D 1 504 ? 19.393 56.980 -75.040 1.00 82.08 504 GLY D C 1
ATOM 16496 O O . GLY D 1 504 ? 20.580 56.974 -74.721 1.00 76.03 504 GLY D O 1
ATOM 16497 N N . GLY D 1 505 ? 18.455 57.666 -74.379 1.00 81.12 505 GLY D N 1
ATOM 16498 C CA . GLY D 1 505 ? 18.786 58.497 -73.233 1.00 76.20 505 GLY D CA 1
ATOM 16499 C C . GLY D 1 505 ? 17.643 58.616 -72.244 1.00 77.76 505 GLY D C 1
ATOM 16500 O O . GLY D 1 505 ? 16.472 58.423 -72.584 1.00 79.01 505 GLY D O 1
ATOM 16501 N N . GLU D 1 506 ? 18.000 59.004 -71.018 1.00 79.12 506 GLU D N 1
ATOM 16502 C CA . GLU D 1 506 ? 17.119 58.964 -69.855 1.00 77.09 506 GLU D CA 1
ATOM 16503 C C . GLU D 1 506 ? 16.490 60.329 -69.568 1.00 77.91 506 GLU D C 1
ATOM 16504 O O . GLU D 1 506 ? 17.172 61.355 -69.616 1.00 78.59 506 GLU D O 1
ATOM 16510 N N . ALA D 1 507 ? 15.189 60.338 -69.246 1.00 74.57 507 ALA D N 1
ATOM 16511 C CA . ALA D 1 507 ? 14.489 61.604 -69.036 1.00 77.25 507 ALA D CA 1
ATOM 16512 C C . ALA D 1 507 ? 13.145 61.396 -68.326 1.00 79.35 507 ALA D C 1
ATOM 16513 O O . ALA D 1 507 ? 12.440 60.419 -68.601 1.00 79.66 507 ALA D O 1
ATOM 16515 N N . LEU D 1 508 ? 12.781 62.350 -67.454 1.00 76.44 508 LEU D N 1
ATOM 16516 C CA . LEU D 1 508 ? 11.520 62.352 -66.709 1.00 72.22 508 LEU D CA 1
ATOM 16517 C C . LEU D 1 508 ? 10.558 63.391 -67.280 1.00 69.95 508 LEU D C 1
ATOM 16518 O O . LEU D 1 508 ? 10.917 64.565 -67.417 1.00 72.14 508 LEU D O 1
ATOM 16523 N N . TYR D 1 509 ? 9.331 62.962 -67.579 1.00 67.87 509 TYR D N 1
ATOM 16524 C CA . TYR D 1 509 ? 8.335 63.860 -68.141 1.00 64.27 509 TYR D CA 1
ATOM 16525 C C . TYR D 1 509 ? 8.026 64.997 -67.177 1.00 71.12 509 TYR D C 1
ATOM 16526 O O . TYR D 1 509 ? 8.001 64.821 -65.953 1.00 77.16 509 TYR D O 1
ATOM 16535 N N . GLY D 1 510 ? 7.792 66.179 -67.752 1.00 70.30 510 GLY D N 1
ATOM 16536 C CA . GLY D 1 510 ? 7.501 67.378 -66.995 1.00 67.86 510 GLY D CA 1
ATOM 16537 C C . GLY D 1 510 ? 8.679 68.011 -66.288 1.00 69.68 510 GLY D C 1
ATOM 16538 O O . GLY D 1 510 ? 8.477 68.939 -65.501 1.00 72.70 510 GLY D O 1
ATOM 16539 N N . GLN D 1 511 ? 9.899 67.540 -66.526 1.00 63.38 511 GLN D N 1
ATOM 16540 C CA . GLN D 1 511 ? 11.085 68.067 -65.863 1.00 75.42 511 GLN D CA 1
ATOM 16541 C C . GLN D 1 511 ? 11.893 68.850 -66.890 1.00 82.81 511 GLN D C 1
ATOM 16542 O O . GLN D 1 511 ? 12.541 68.255 -67.756 1.00 82.09 511 GLN D O 1
ATOM 16548 N N . SER D 1 512 ? 11.860 70.182 -66.787 1.00 85.85 512 SER D N 1
ATOM 16549 C CA . SER D 1 512 ? 12.478 71.072 -67.771 1.00 90.34 512 SER D CA 1
ATOM 16550 C C . SER D 1 512 ? 13.761 71.650 -67.178 1.00 93.12 512 SER D C 1
ATOM 16551 O O . SER D 1 512 ? 13.724 72.628 -66.423 1.00 96.84 512 SER D O 1
ATOM 16554 N N . GLY D 1 513 ? 14.895 71.039 -67.533 1.00 86.09 513 GLY D N 1
ATOM 16555 C CA . GLY D 1 513 ? 16.201 71.521 -67.157 1.00 92.30 513 GLY D CA 1
ATOM 16556 C C . GLY D 1 513 ? 17.011 72.028 -68.340 1.00 95.42 513 GLY D C 1
ATOM 16557 O O . GLY D 1 513 ? 16.497 72.262 -69.437 1.00 96.46 513 GLY D O 1
ATOM 16558 N N . ASP D 1 514 ? 18.309 72.202 -68.093 1.00 94.59 514 ASP D N 1
ATOM 16559 C CA . ASP D 1 514 ? 19.216 72.743 -69.100 1.00 91.48 514 ASP D CA 1
ATOM 16560 C C . ASP D 1 514 ? 19.539 71.687 -70.151 1.00 95.00 514 ASP D C 1
ATOM 16561 O O . ASP D 1 514 ? 19.711 70.507 -69.837 1.00 97.33 514 ASP D O 1
ATOM 16566 N N . GLU D 1 515 ? 19.641 72.124 -71.408 1.00 95.21 515 GLU D N 1
ATOM 16567 C CA . GLU D 1 515 ? 19.760 71.208 -72.539 1.00 94.08 515 GLU D CA 1
ATOM 16568 C C . GLU D 1 515 ? 21.106 70.479 -72.598 1.00 92.97 515 GLU D C 1
ATOM 16569 O O . GLU D 1 515 ? 21.241 69.531 -73.380 1.00 91.54 515 GLU D O 1
ATOM 16575 N N . ASN D 1 516 ? 22.091 70.862 -71.778 1.00 93.42 516 ASN D N 1
ATOM 16576 C CA . ASN D 1 516 ? 23.451 70.343 -71.914 1.00 92.99 516 ASN D CA 1
ATOM 16577 C C . ASN D 1 516 ? 23.881 69.375 -70.820 1.00 94.80 516 ASN D C 1
ATOM 16578 O O . ASN D 1 516 ? 24.812 68.592 -71.046 1.00 89.60 516 ASN D O 1
ATOM 16583 N N . VAL D 1 517 ? 23.247 69.419 -69.652 1.00 95.90 517 VAL D N 1
ATOM 16584 C CA . VAL D 1 517 ? 23.654 68.626 -68.495 1.00 92.25 517 VAL D CA 1
ATOM 16585 C C . VAL D 1 517 ? 22.951 67.268 -68.548 1.00 91.12 517 VAL D C 1
ATOM 16586 O O . VAL D 1 517 ? 21.717 67.198 -68.602 1.00 91.40 517 VAL D O 1
ATOM 16590 N N . ALA D 1 518 ? 23.735 66.182 -68.527 1.00 83.50 518 ALA D N 1
ATOM 16591 C CA . ALA D 1 518 ? 23.152 64.856 -68.723 1.00 85.99 518 ALA D CA 1
ATOM 16592 C C . ALA D 1 518 ? 22.296 64.429 -67.533 1.00 83.06 518 ALA D C 1
ATOM 16593 O O . ALA D 1 518 ? 21.236 63.816 -67.713 1.00 76.22 518 ALA D O 1
ATOM 16595 N N . SER D 1 519 ? 22.745 64.739 -66.315 1.00 83.54 519 SER D N 1
ATOM 16596 C CA . SER D 1 519 ? 22.131 64.272 -65.083 1.00 73.75 519 SER D CA 1
ATOM 16597 C C . SER D 1 519 ? 20.955 65.115 -64.668 1.00 77.43 519 SER D C 1
ATOM 16598 O O . SER D 1 519 ? 20.438 64.943 -63.558 1.00 79.45 519 SER D O 1
ATOM 16601 N N . SER D 1 520 ? 20.531 66.043 -65.512 1.00 80.87 520 SER D N 1
ATOM 16602 C CA . SER D 1 520 ? 19.343 66.803 -65.180 1.00 79.03 520 SER D CA 1
ATOM 16603 C C . SER D 1 520 ? 18.085 65.995 -65.436 1.00 79.12 520 SER D C 1
ATOM 16604 O O . SER D 1 520 ? 17.017 66.370 -64.937 1.00 76.43 520 SER D O 1
ATOM 16607 N N . TRP D 1 521 ? 18.199 64.889 -66.187 1.00 77.62 521 TRP D N 1
ATOM 16608 C CA . TRP D 1 521 ? 17.063 64.017 -66.496 1.00 78.16 521 TRP D CA 1
ATOM 16609 C C . TRP D 1 521 ? 15.933 64.811 -67.132 1.00 80.21 521 TRP D C 1
ATOM 16610 O O . TRP D 1 521 ? 14.758 64.460 -67.002 1.00 77.01 521 TRP D O 1
ATOM 16621 N N . SER D 1 522 ? 16.296 65.897 -67.810 1.00 85.37 522 SER D N 1
ATOM 16622 C CA . SER D 1 522 ? 15.342 66.852 -68.347 1.00 82.40 522 SER D CA 1
ATOM 16623 C C . SER D 1 522 ? 14.886 66.438 -69.739 1.00 85.36 522 SER D C 1
ATOM 16624 O O . SER D 1 522 ? 15.617 65.777 -70.482 1.00 84.06 522 SER D O 1
ATOM 16627 N N . GLU D 1 523 ? 13.652 66.830 -70.079 1.00 90.46 523 GLU D N 1
ATOM 16628 C CA . GLU D 1 523 ? 13.102 66.526 -71.396 1.00 84.38 523 GLU D CA 1
ATOM 16629 C C . GLU D 1 523 ? 13.960 67.107 -72.511 1.00 89.15 523 GLU D C 1
ATOM 16630 O O . GLU D 1 523 ? 13.963 66.575 -73.627 1.00 87.78 523 GLU D O 1
ATOM 16636 N N . GLU D 1 524 ? 14.694 68.194 -72.229 1.00 93.85 524 GLU D N 1
ATOM 16637 C CA . GLU D 1 524 ? 15.438 68.910 -73.265 1.00 93.10 524 GLU D CA 1
ATOM 16638 C C . GLU D 1 524 ? 16.767 68.244 -73.602 1.00 92.84 524 GLU D C 1
ATOM 16639 O O . GLU D 1 524 ? 17.200 68.302 -74.761 1.00 90.18 524 GLU D O 1
ATOM 16645 N N . TYR D 1 525 ? 17.438 67.632 -72.620 1.00 90.83 525 TYR D N 1
ATOM 16646 C CA . TYR D 1 525 ? 18.676 66.932 -72.937 1.00 87.86 525 TYR D CA 1
ATOM 16647 C C . TYR D 1 525 ? 18.397 65.690 -73.767 1.00 91.34 525 TYR D C 1
ATOM 16648 O O . TYR D 1 525 ? 19.187 65.333 -74.649 1.00 95.36 525 TYR D O 1
ATOM 16657 N N . GLN D 1 526 ? 17.283 65.014 -73.498 1.00 86.15 526 GLN D N 1
ATOM 16658 C CA . GLN D 1 526 ? 17.001 63.767 -74.194 1.00 91.27 526 GLN D CA 1
ATOM 16659 C C . GLN D 1 526 ? 16.775 64.016 -75.680 1.00 94.67 526 GLN D C 1
ATOM 16660 O O . GLN D 1 526 ? 17.339 63.321 -76.535 1.00 93.71 526 GLN D O 1
ATOM 16666 N N . ALA D 1 527 ? 15.960 65.021 -76.007 1.00 90.87 527 ALA D N 1
ATOM 16667 C CA . ALA D 1 527 ? 15.731 65.373 -77.403 1.00 92.22 527 ALA D CA 1
ATOM 16668 C C . ALA D 1 527 ? 16.975 65.974 -78.057 1.00 99.04 527 ALA D C 1
ATOM 16669 O O . ALA D 1 527 ? 17.129 65.870 -79.280 1.00 98.24 527 ALA D O 1
ATOM 16671 N N . ARG D 1 528 ? 17.871 66.583 -77.273 1.00 95.93 528 ARG D N 1
ATOM 16672 C CA . ARG D 1 528 ? 19.185 66.933 -77.803 1.00 95.67 528 ARG D CA 1
ATOM 16673 C C . ARG D 1 528 ? 19.995 65.678 -78.107 1.00 97.34 528 ARG D C 1
ATOM 16674 O O . ARG D 1 528 ? 20.560 65.540 -79.198 1.00 99.78 528 ARG D O 1
ATOM 16682 N N . LEU D 1 529 ? 20.043 64.738 -77.160 1.00 93.24 529 LEU D N 1
ATOM 16683 C CA . LEU D 1 529 ? 20.824 63.523 -77.354 1.00 90.99 529 LEU D CA 1
ATOM 16684 C C . LEU D 1 529 ? 20.392 62.762 -78.599 1.00 90.95 529 LEU D C 1
ATOM 16685 O O . LEU D 1 529 ? 21.153 61.928 -79.099 1.00 92.46 529 LEU D O 1
ATOM 16690 N N . TYR D 1 530 ? 19.207 63.050 -79.130 1.00 91.50 530 TYR D N 1
ATOM 16691 C CA . TYR D 1 530 ? 18.677 62.246 -80.221 1.00 93.03 530 TYR D CA 1
ATOM 16692 C C . TYR D 1 530 ? 19.136 62.733 -81.597 1.00 95.12 530 TYR D C 1
ATOM 16693 O O . TYR D 1 530 ? 19.562 61.924 -82.430 1.00 96.61 530 TYR D O 1
ATOM 16702 N N . ARG D 1 531 ? 19.070 64.040 -81.858 1.00 98.90 531 ARG D N 1
ATOM 16703 C CA . ARG D 1 531 ? 19.672 64.550 -83.086 1.00 100.32 531 ARG D CA 1
ATOM 16704 C C . ARG D 1 531 ? 21.180 64.328 -83.082 1.00 96.39 531 ARG D C 1
ATOM 16705 O O . ARG D 1 531 ? 21.771 64.007 -84.120 1.00 99.90 531 ARG D O 1
ATOM 16713 N N . ASP D 1 532 ? 21.811 64.438 -81.912 1.00 91.11 532 ASP D N 1
ATOM 16714 C CA . ASP D 1 532 ? 23.211 64.047 -81.753 1.00 94.29 532 ASP D CA 1
ATOM 16715 C C . ASP D 1 532 ? 23.414 62.539 -81.796 1.00 95.06 532 ASP D C 1
ATOM 16716 O O . ASP D 1 532 ? 24.508 62.067 -81.421 1.00 93.97 532 ASP D O 1
ATOM 16721 N N . ASN D 1 533 ? 22.347 61.849 -82.213 1.00 91.14 533 ASN D N 1
ATOM 16722 C CA . ASN D 1 533 ? 22.386 60.458 -82.646 1.00 93.38 533 ASN D CA 1
ATOM 16723 C C . ASN D 1 533 ? 21.714 60.248 -83.992 1.00 94.81 533 ASN D C 1
ATOM 16724 O O . ASN D 1 533 ? 22.009 59.246 -84.658 1.00 95.06 533 ASN D O 1
ATOM 16729 N N . ILE D 1 534 ? 20.836 61.152 -84.418 1.00 91.52 534 ILE D N 1
ATOM 16730 C CA . ILE D 1 534 ? 20.296 61.156 -85.775 1.00 98.89 534 ILE D CA 1
ATOM 16731 C C . ILE D 1 534 ? 21.225 61.865 -86.780 1.00 104.96 534 ILE D C 1
ATOM 16732 O O . ILE D 1 534 ? 22.435 61.610 -86.853 1.00 106.68 534 ILE D O 1
ATOM 16737 N N . SER D 1 547 ? 15.696 51.265 -84.252 1.00 72.60 547 SER D N 1
ATOM 16738 C CA . SER D 1 547 ? 14.759 51.126 -83.126 1.00 87.10 547 SER D CA 1
ATOM 16739 C C . SER D 1 547 ? 15.417 51.439 -81.771 1.00 77.29 547 SER D C 1
ATOM 16740 O O . SER D 1 547 ? 16.313 50.730 -81.302 1.00 75.35 547 SER D O 1
ATOM 16743 N N . PRO D 1 548 ? 14.952 52.501 -81.138 1.00 75.80 548 PRO D N 1
ATOM 16744 C CA . PRO D 1 548 ? 15.607 53.011 -79.931 1.00 82.56 548 PRO D CA 1
ATOM 16745 C C . PRO D 1 548 ? 15.274 52.183 -78.690 1.00 81.33 548 PRO D C 1
ATOM 16746 O O . PRO D 1 548 ? 14.474 51.246 -78.711 1.00 78.09 548 PRO D O 1
ATOM 16750 N N . TRP D 1 549 ? 15.925 52.569 -77.592 1.00 78.59 549 TRP D N 1
ATOM 16751 C CA . TRP D 1 549 ? 15.701 52.053 -76.243 1.00 72.80 549 TRP D CA 1
ATOM 16752 C C . TRP D 1 549 ? 15.199 53.239 -75.418 1.00 70.52 549 TRP D C 1
ATOM 16753 O O . TRP D 1 549 ? 16.003 54.062 -74.961 1.00 74.65 549 TRP D O 1
ATOM 16764 N N . ILE D 1 550 ? 13.887 53.349 -75.208 1.00 64.09 550 ILE D N 1
ATOM 16765 C CA . ILE D 1 550 ? 12.880 52.325 -75.485 1.00 68.62 550 ILE D CA 1
ATOM 16766 C C . ILE D 1 550 ? 11.579 53.117 -75.622 1.00 65.64 550 ILE D C 1
ATOM 16767 O O . ILE D 1 550 ? 11.608 54.334 -75.532 1.00 71.52 550 ILE D O 1
ATOM 16772 N N . LEU D 1 551 ? 10.436 52.471 -75.832 1.00 63.66 551 LEU D N 1
ATOM 16773 C CA . LEU D 1 551 ? 9.201 53.232 -76.009 1.00 65.22 551 LEU D CA 1
ATOM 16774 C C . LEU D 1 551 ? 8.698 53.802 -74.684 1.00 72.39 551 LEU D C 1
ATOM 16775 O O . LEU D 1 551 ? 8.494 55.016 -74.556 1.00 75.49 551 LEU D O 1
ATOM 16780 N N . PHE D 1 552 ? 8.485 52.940 -73.688 1.00 73.97 552 PHE D N 1
ATOM 16781 C CA . PHE D 1 552 ? 7.933 53.319 -72.393 1.00 63.74 552 PHE D CA 1
ATOM 16782 C C . PHE D 1 552 ? 8.985 53.210 -71.300 1.00 63.35 552 PHE D C 1
ATOM 16783 O O . PHE D 1 552 ? 9.800 52.284 -71.302 1.00 63.80 552 PHE D O 1
ATOM 16791 N N . ASP D 1 553 ? 8.923 54.112 -70.325 1.00 69.90 553 ASP D N 1
ATOM 16792 C CA . ASP D 1 553 ? 9.628 53.865 -69.075 1.00 69.61 553 ASP D CA 1
ATOM 16793 C C . ASP D 1 553 ? 9.190 52.517 -68.517 1.00 70.31 553 ASP D C 1
ATOM 16794 O O . ASP D 1 553 ? 8.013 52.139 -68.597 1.00 63.34 553 ASP D O 1
ATOM 16799 N N . PHE D 1 554 ? 10.149 51.779 -67.969 1.00 66.57 554 PHE D N 1
ATOM 16800 C CA . PHE D 1 554 ? 9.858 50.461 -67.439 1.00 63.80 554 PHE D CA 1
ATOM 16801 C C . PHE D 1 554 ? 10.567 50.282 -66.108 1.00 62.50 554 PHE D C 1
ATOM 16802 O O . PHE D 1 554 ? 11.577 50.938 -65.820 1.00 61.84 554 PHE D O 1
ATOM 16810 N N . ARG D 1 555 ? 10.011 49.385 -65.292 1.00 59.13 555 ARG D N 1
ATOM 16811 C CA . ARG D 1 555 ? 10.550 49.126 -63.962 1.00 57.42 555 ARG D CA 1
ATOM 16812 C C . ARG D 1 555 ? 11.804 48.265 -64.032 1.00 52.40 555 ARG D C 1
ATOM 16813 O O . ARG D 1 555 ? 11.816 47.216 -64.675 1.00 49.09 555 ARG D O 1
ATOM 16821 N N . SER D 1 556 ? 12.851 48.701 -63.333 1.00 62.03 556 SER D N 1
ATOM 16822 C CA . SER D 1 556 ? 14.082 47.943 -63.166 1.00 60.90 556 SER D CA 1
ATOM 16823 C C . SER D 1 556 ? 14.564 48.189 -61.744 1.00 58.38 556 SER D C 1
ATOM 16824 O O . SER D 1 556 ? 14.470 49.325 -61.257 1.00 58.03 556 SER D O 1
ATOM 16827 N N . PRO D 1 557 ? 15.067 47.164 -61.052 1.00 57.33 557 PRO D N 1
ATOM 16828 C CA . PRO D 1 557 ? 15.313 47.293 -59.610 1.00 57.42 557 PRO D CA 1
ATOM 16829 C C . PRO D 1 557 ? 16.601 48.001 -59.229 1.00 64.53 557 PRO D C 1
ATOM 16830 O O . PRO D 1 557 ? 16.747 48.365 -58.054 1.00 62.96 557 PRO D O 1
ATOM 16834 N N . PHE D 1 558 ? 17.561 48.176 -60.139 1.00 63.65 558 PHE D N 1
ATOM 16835 C CA . PHE D 1 558 ? 18.785 48.865 -59.766 1.00 64.06 558 PHE D CA 1
ATOM 16836 C C . PHE D 1 558 ? 18.863 50.282 -60.306 1.00 64.75 558 PHE D C 1
ATOM 16837 O O . PHE D 1 558 ? 19.909 50.920 -60.170 1.00 68.24 558 PHE D O 1
ATOM 16845 N N . ARG D 1 559 ? 17.787 50.795 -60.898 1.00 61.78 559 ARG D N 1
ATOM 16846 C CA . ARG D 1 559 ? 17.713 52.208 -61.264 1.00 60.13 559 ARG D CA 1
ATOM 16847 C C . ARG D 1 559 ? 17.233 52.955 -60.023 1.00 64.36 559 ARG D C 1
ATOM 16848 O O . ARG D 1 559 ? 16.035 53.166 -59.805 1.00 61.95 559 ARG D O 1
ATOM 16856 N N . PHE D 1 560 ? 18.209 53.380 -59.218 1.00 67.32 560 PHE D N 1
ATOM 16857 C CA . PHE D 1 560 ? 18.049 53.749 -57.819 1.00 65.07 560 PHE D CA 1
ATOM 16858 C C . PHE D 1 560 ? 17.756 55.226 -57.554 1.00 61.81 560 PHE D C 1
ATOM 16859 O O . PHE D 1 560 ? 17.620 55.590 -56.382 1.00 63.19 560 PHE D O 1
ATOM 16867 N N . HIS D 1 561 ? 17.725 56.108 -58.545 1.00 59.62 561 HIS D N 1
ATOM 16868 C CA . HIS D 1 561 ? 17.729 57.533 -58.161 1.00 67.20 561 HIS D CA 1
ATOM 16869 C C . HIS D 1 561 ? 16.371 57.945 -57.590 1.00 71.67 561 HIS D C 1
ATOM 16870 O O . HIS D 1 561 ? 15.340 57.794 -58.270 1.00 71.58 561 HIS D O 1
ATOM 16877 N N . PRO D 1 562 ? 16.323 58.469 -56.361 1.00 63.39 562 PRO D N 1
ATOM 16878 C CA . PRO D 1 562 ? 15.030 58.619 -55.667 1.00 56.59 562 PRO D CA 1
ATOM 16879 C C . PRO D 1 562 ? 14.051 59.564 -56.340 1.00 60.79 562 PRO D C 1
ATOM 16880 O O . PRO D 1 562 ? 12.858 59.253 -56.427 1.00 61.17 562 PRO D O 1
ATOM 16884 N N . THR D 1 563 ? 14.517 60.717 -56.810 1.00 69.76 563 THR D N 1
ATOM 16885 C CA . THR D 1 563 ? 13.658 61.727 -57.404 1.00 59.91 563 THR D CA 1
ATOM 16886 C C . THR D 1 563 ? 13.626 61.685 -58.929 1.00 60.75 563 THR D C 1
ATOM 16887 O O . THR D 1 563 ? 12.722 62.276 -59.530 1.00 63.84 563 THR D O 1
ATOM 16891 N N . ASN D 1 564 ? 14.568 61.009 -59.575 1.00 61.52 564 ASN D N 1
ATOM 16892 C CA . ASN D 1 564 ? 14.575 60.943 -61.035 1.00 67.42 564 ASN D CA 1
ATOM 16893 C C . ASN D 1 564 ? 14.121 59.593 -61.575 1.00 69.09 564 ASN D C 1
ATOM 16894 O O . ASN D 1 564 ? 13.480 59.534 -62.633 1.00 61.90 564 ASN D O 1
ATOM 16899 N N . GLN D 1 565 ? 14.476 58.501 -60.895 1.00 65.79 565 GLN D N 1
ATOM 16900 C CA . GLN D 1 565 ? 14.199 57.153 -61.384 1.00 69.71 565 GLN D CA 1
ATOM 16901 C C . GLN D 1 565 ? 13.140 56.470 -60.528 1.00 65.48 565 GLN D C 1
ATOM 16902 O O . GLN D 1 565 ? 12.024 56.229 -60.997 1.00 61.04 565 GLN D O 1
ATOM 16908 N N . ASP D 1 566 ? 13.471 56.134 -59.285 1.00 64.10 566 ASP D N 1
ATOM 16909 C CA . ASP D 1 566 ? 12.520 55.524 -58.369 1.00 69.11 566 ASP D CA 1
ATOM 16910 C C . ASP D 1 566 ? 12.048 54.171 -58.901 1.00 65.76 566 ASP D C 1
ATOM 16911 O O . ASP D 1 566 ? 10.852 53.898 -59.011 1.00 62.78 566 ASP D O 1
ATOM 16916 N N . GLY D 1 567 ? 13.010 53.323 -59.251 1.00 66.56 567 GLY D N 1
ATOM 16917 C CA . GLY D 1 567 ? 12.679 52.031 -59.807 1.00 63.22 567 GLY D CA 1
ATOM 16918 C C . GLY D 1 567 ? 12.249 52.047 -61.254 1.00 57.42 567 GLY D C 1
ATOM 16919 O O . GLY D 1 567 ? 11.831 51.004 -61.771 1.00 58.58 567 GLY D O 1
ATOM 16920 N N . TRP D 1 568 ? 12.337 53.189 -61.920 1.00 57.34 568 TRP D N 1
ATOM 16921 C CA . TRP D 1 568 ? 12.029 53.320 -63.336 1.00 63.79 568 TRP D CA 1
ATOM 16922 C C . TRP D 1 568 ? 13.311 53.514 -64.141 1.00 65.61 568 TRP D C 1
ATOM 16923 O O . TRP D 1 568 ? 14.131 54.378 -63.810 1.00 63.08 568 TRP D O 1
ATOM 16934 N N . ASN D 1 569 ? 13.474 52.714 -65.198 1.00 64.96 569 ASN D N 1
ATOM 16935 C CA . ASN D 1 569 ? 14.410 53.026 -66.276 1.00 62.87 569 ASN D CA 1
ATOM 16936 C C . ASN D 1 569 ? 13.750 54.060 -67.176 1.00 65.43 569 ASN D C 1
ATOM 16937 O O . ASN D 1 569 ? 12.733 53.770 -67.808 1.00 72.90 569 ASN D O 1
ATOM 16942 N N . ARG D 1 570 ? 14.310 55.265 -67.227 1.00 69.44 570 ARG D N 1
ATOM 16943 C CA . ARG D 1 570 ? 13.646 56.415 -67.840 1.00 72.92 570 ARG D CA 1
ATOM 16944 C C . ARG D 1 570 ? 13.996 56.633 -69.319 1.00 68.30 570 ARG D C 1
ATOM 16945 O O . ARG D 1 570 ? 13.669 57.693 -69.865 1.00 66.89 570 ARG D O 1
ATOM 16953 N N . LYS D 1 571 ? 14.623 55.657 -69.979 1.00 66.74 571 LYS D N 1
ATOM 16954 C CA . LYS D 1 571 ? 15.058 55.793 -71.368 1.00 70.78 571 LYS D CA 1
ATOM 16955 C C . LYS D 1 571 ? 13.894 55.760 -72.358 1.00 69.84 571 LYS D C 1
ATOM 16956 O O . LYS D 1 571 ? 14.106 55.577 -73.560 1.00 73.48 571 LYS D O 1
ATOM 16962 N N . GLY D 1 572 ? 12.669 55.969 -71.882 1.00 73.04 572 GLY D N 1
ATOM 16963 C CA . GLY D 1 572 ? 11.493 55.842 -72.732 1.00 75.53 572 GLY D CA 1
ATOM 16964 C C . GLY D 1 572 ? 11.155 57.130 -73.469 1.00 75.30 572 GLY D C 1
ATOM 16965 O O . GLY D 1 572 ? 11.290 58.227 -72.934 1.00 79.90 572 GLY D O 1
ATOM 16966 N N . LEU D 1 573 ? 10.710 56.981 -74.713 1.00 73.65 573 LEU D N 1
ATOM 16967 C CA . LEU D 1 573 ? 10.173 58.131 -75.421 1.00 70.01 573 LEU D CA 1
ATOM 16968 C C . LEU D 1 573 ? 8.823 58.550 -74.870 1.00 78.39 573 LEU D C 1
ATOM 16969 O O . LEU D 1 573 ? 8.315 59.619 -75.237 1.00 79.55 573 LEU D O 1
ATOM 16974 N N . VAL D 1 574 ? 8.227 57.722 -74.015 1.00 73.38 574 VAL D N 1
ATOM 16975 C CA . VAL D 1 574 ? 6.934 57.986 -73.404 1.00 68.86 574 VAL D CA 1
ATOM 16976 C C . VAL D 1 574 ? 7.069 57.772 -71.906 1.00 67.64 574 VAL D C 1
ATOM 16977 O O . VAL D 1 574 ? 7.723 56.823 -71.457 1.00 65.54 574 VAL D O 1
ATOM 16981 N N . SER D 1 575 ? 6.450 58.655 -71.134 1.00 72.17 575 SER D N 1
ATOM 16982 C CA . SER D 1 575 ? 6.573 58.572 -69.694 1.00 64.89 575 SER D CA 1
ATOM 16983 C C . SER D 1 575 ? 5.809 57.365 -69.166 1.00 65.99 575 SER D C 1
ATOM 16984 O O . SER D 1 575 ? 4.979 56.761 -69.851 1.00 68.87 575 SER D O 1
ATOM 16987 N N . ASP D 1 576 ? 6.102 57.008 -67.920 1.00 63.12 576 ASP D N 1
ATOM 16988 C CA . ASP D 1 576 ? 5.383 55.907 -67.299 1.00 62.15 576 ASP D CA 1
ATOM 16989 C C . ASP D 1 576 ? 3.907 56.216 -67.072 1.00 60.02 576 ASP D C 1
ATOM 16990 O O . ASP D 1 576 ? 3.135 55.288 -66.806 1.00 60.82 576 ASP D O 1
ATOM 16995 N N . GLN D 1 577 ? 3.501 57.481 -67.170 1.00 55.10 577 GLN D N 1
ATOM 16996 C CA . GLN D 1 577 ? 2.120 57.889 -66.973 1.00 57.83 577 GLN D CA 1
ATOM 16997 C C . GLN D 1 577 ? 1.328 57.972 -68.271 1.00 67.93 577 GLN D C 1
ATOM 16998 O O . GLN D 1 577 ? 0.165 58.398 -68.242 1.00 62.37 577 GLN D O 1
ATOM 17004 N N . GLY D 1 578 ? 1.921 57.566 -69.397 1.00 68.77 578 GLY D N 1
ATOM 17005 C CA . GLY D 1 578 ? 1.231 57.512 -70.673 1.00 70.03 578 GLY D CA 1
ATOM 17006 C C . GLY D 1 578 ? 1.393 58.713 -71.586 1.00 69.78 578 GLY D C 1
ATOM 17007 O O . GLY D 1 578 ? 0.688 58.790 -72.600 1.00 67.26 578 GLY D O 1
ATOM 17008 N N . ILE D 1 579 ? 2.293 59.642 -71.275 1.00 66.13 579 ILE D N 1
ATOM 17009 C CA . ILE D 1 579 ? 2.439 60.866 -72.054 1.00 75.09 579 ILE D CA 1
ATOM 17010 C C . ILE D 1 579 ? 3.779 60.844 -72.786 1.00 79.13 579 ILE D C 1
ATOM 17011 O O . ILE D 1 579 ? 4.783 60.317 -72.282 1.00 71.95 579 ILE D O 1
ATOM 17016 N N . ARG D 1 580 ? 3.789 61.412 -73.997 1.00 76.76 580 ARG D N 1
ATOM 17017 C CA . ARG D 1 580 ? 4.977 61.400 -74.844 1.00 78.06 580 ARG D CA 1
ATOM 17018 C C . ARG D 1 580 ? 5.873 62.588 -74.540 1.00 73.60 580 ARG D C 1
ATOM 17019 O O . ARG D 1 580 ? 5.401 63.727 -74.466 1.00 74.29 580 ARG D O 1
ATOM 17027 N N . LYS D 1 581 ? 7.166 62.316 -74.398 1.00 76.28 581 LYS D N 1
ATOM 17028 C CA . LYS D 1 581 ? 8.164 63.347 -74.177 1.00 78.80 581 LYS D CA 1
ATOM 17029 C C . LYS D 1 581 ? 8.500 64.026 -75.504 1.00 79.44 581 LYS D C 1
ATOM 17030 O O . LYS D 1 581 ? 7.987 63.662 -76.567 1.00 78.10 581 LYS D O 1
ATOM 17036 N N . LYS D 1 582 ? 9.382 65.028 -75.448 1.00 84.85 582 LYS D N 1
ATOM 17037 C CA . LYS D 1 582 ? 9.691 65.794 -76.655 1.00 87.38 582 LYS D CA 1
ATOM 17038 C C . LYS D 1 582 ? 10.433 64.951 -77.692 1.00 85.95 582 LYS D C 1
ATOM 17039 O O . LYS D 1 582 ? 10.128 65.031 -78.892 1.00 84.10 582 LYS D O 1
ATOM 17045 N N . ALA D 1 583 ? 11.389 64.119 -77.254 1.00 75.72 583 ALA D N 1
ATOM 17046 C CA . ALA D 1 583 ? 12.136 63.295 -78.200 1.00 79.73 583 ALA D CA 1
ATOM 17047 C C . ALA D 1 583 ? 11.245 62.329 -78.970 1.00 83.29 583 ALA D C 1
ATOM 17048 O O . ALA D 1 583 ? 11.625 61.875 -80.056 1.00 82.09 583 ALA D O 1
ATOM 17050 N N . TRP D 1 584 ? 10.080 61.986 -78.421 1.00 83.66 584 TRP D N 1
ATOM 17051 C CA . TRP D 1 584 ? 9.141 61.134 -79.141 1.00 82.72 584 TRP D CA 1
ATOM 17052 C C . TRP D 1 584 ? 8.751 61.757 -80.477 1.00 82.76 584 TRP D C 1
ATOM 17053 O O . TRP D 1 584 ? 8.633 61.057 -81.489 1.00 78.98 584 TRP D O 1
ATOM 17064 N N . TYR D 1 585 ? 8.544 63.075 -80.492 1.00 85.42 585 TYR D N 1
ATOM 17065 C CA . TYR D 1 585 ? 8.151 63.765 -81.709 1.00 81.63 585 TYR D CA 1
ATOM 17066 C C . TYR D 1 585 ? 9.291 63.845 -82.707 1.00 83.99 585 TYR D C 1
ATOM 17067 O O . TYR D 1 585 ? 9.036 63.973 -83.909 1.00 84.73 585 TYR D O 1
ATOM 17076 N N . LEU D 1 586 ? 10.536 63.753 -82.236 1.00 82.77 586 LEU D N 1
ATOM 17077 C CA . LEU D 1 586 ? 11.676 63.781 -83.145 1.00 84.83 586 LEU D CA 1
ATOM 17078 C C . LEU D 1 586 ? 11.767 62.488 -83.946 1.00 88.84 586 LEU D C 1
ATOM 17079 O O . LEU D 1 586 ? 11.815 62.517 -85.185 1.00 91.45 586 LEU D O 1
ATOM 17084 N N . MET D 1 587 ? 11.779 61.340 -83.260 1.00 84.81 587 MET D N 1
ATOM 17085 C CA . MET D 1 587 ? 11.810 60.064 -83.969 1.00 86.37 587 MET D CA 1
ATOM 17086 C C . MET D 1 587 ? 10.604 59.905 -84.887 1.00 84.70 587 MET D C 1
ATOM 17087 O O . MET D 1 587 ? 10.671 59.165 -85.873 1.00 80.45 587 MET D O 1
ATOM 17092 N N . ARG D 1 588 ? 9.499 60.590 -84.588 1.00 80.81 588 ARG D N 1
ATOM 17093 C CA . ARG D 1 588 ? 8.362 60.577 -85.501 1.00 87.46 588 ARG D CA 1
ATOM 17094 C C . ARG D 1 588 ? 8.704 61.285 -86.806 1.00 93.55 588 ARG D C 1
ATOM 17095 O O . ARG D 1 588 ? 8.541 60.721 -87.895 1.00 90.04 588 ARG D O 1
ATOM 17103 N N . GLU D 1 589 ? 9.199 62.526 -86.711 1.00 94.04 589 GLU D N 1
ATOM 17104 C CA . GLU D 1 589 ? 9.519 63.350 -87.873 1.00 92.83 589 GLU D CA 1
ATOM 17105 C C . GLU D 1 589 ? 10.667 62.764 -88.686 1.00 97.20 589 GLU D C 1
ATOM 17106 O O . GLU D 1 589 ? 11.147 63.387 -89.639 1.00 101.45 589 GLU D O 1
ATOM 17112 N N . TYR D 1 590 ? 11.099 61.565 -88.317 1.00 92.34 590 TYR D N 1
ATOM 17113 C CA . TYR D 1 590 ? 12.245 60.920 -88.911 1.00 85.19 590 TYR D CA 1
ATOM 17114 C C . TYR D 1 590 ? 11.877 59.488 -89.301 1.00 89.54 590 TYR D C 1
ATOM 17115 O O . TYR D 1 590 ? 10.769 59.226 -89.795 1.00 81.22 590 TYR D O 1
#

Nearest PDB structures (foldseek):
  6d8k-assembly1_A  TM=1.000E+00  e=0.000E+00  Bacteroides ovatus
  6d8k-assembly1_D  TM=9.938E-01  e=2.292E-65  Bacteroides ovatus
  6ncz-assembly1_C  TM=9.441E-01  e=1.056E-62  Fusicatenibacter saccharivorans
  6u7j-assembly1_B  TM=8.377E-01  e=6.408E-48  uncultured Clostridium sp.
  5euv-assembly1_B  TM=8.017E-01  e=2.197E-35  Paracoccus sp. 32d

Secondary structure (DSSP, 8-state):
---S-GGGSEEEE--EEEEEEEETTS-TTTTTGGG-----SSS---S--SSSS-EEEESS-STTT-GGGTT--SEEEEEEEEEE---SS-EEEEEES--BSEEEEEETTEEEEEEE-TTS-EEEE-TTTPPSEEEEEEEEEE----TTSSS-S--SS----B--S-EEEEEE-SS-EEEEEEEE-SS-TTEEEEEEEESS--SS-EEEEEEGGGTEEEEEE--TTSEEEEEEE-SSPPPP-SSS---EEEEEE-SS-EEEEEE----EEEETTEEEETTEE--EEEEE--SEETTTTEE--SHHHHHHHHHHHHHHT-SEEE-TTS---HHHHHHHHHHT-EEEEE-S--TTS-TT-HHHHHHHHHHHHHHHHHTTT-TTEEEEE--SS----HHHHHHHHHHHHHHHTT--SSEEEEEE--EEEETTTTEEEE--SGGGG-SEEEEE--BTTTB--SS-GGG--EESSTTS-EEEEE------TT----TT-GGG--HHHHHHHHHHHHHHHHT-TTEEEE--S-SB-EE-TT---TTTTTTEETT-SB-TTSPBPHHHHHHHHHHHT-/---S-GGGSEEEE--EEEEEEEETTS-TGGGTGGG-PPP-STT---S--SSSS-EEEESS-STTT-GGGTT--SEEEEEEEE-----SSEEEEEEES-EESEEEEEETTEEEEEEE-SSS-EEEE-TTT--SS-EEEEEEEE----TTSSS-S--SS----EE-S-EEEEEEESS---EEE--BPSS-TTEEEEEEE-SS--SS-EEEEEEGGGTEEEEEE--TTS-EEEEEE--SPPPP-SSS--EEEEEEE-SS-EEEEEEE---EEE-SS-EEETTEE--EEEEE--SEEGGGTEE--SHHHHHHHHHHHHHHT-SEEE-TTS---HHHHHHHHHHT-EEEEE-S-STTS-TT-HHHHHHHHHHHHHHHHHTTT-TTEEEEE--SS----HHHHHHHHHHHHHHHHH--SSEEEEEE---EEETTTTEEEE--GGGGGSSEEEEE--BTTTB--SS-GGG--EEESTTS-EEEEE------TT----TT-GGG--HHHHHHHHHHHHHHHTT-TTEEEE--S-SB-EE-TT---TTTTTTEE---SB-TTS-B-HHHHHHHHHHHTT-/--S-GGGSEEEE--EEEEEEEETTS-TTTTTGGG-----SSS---S--SSSS-EEEESS-STTT-GGGTT--SEEEEEEEEEE---SS-EEEEEES-EESEEEEEETTEEEEEEE-TTS-EEEE-TTTPPSEEEEEEEEEE----TTSSS-S--SS----EE-S-EEEEEE-SS-EEEEEEEE-SS-SSEEEEEEEESS--SS-EEEEEETTTTEEEEEE--TTSEEEEEEE--S-----SSS---EEEEEE-SS-EEEEEE----EEESSS-EEESSSB--EE--B--SEEGGGTEE--SHHHHHHHHHHHHHHT-SEEE-TTS---HHHHHHHHHHT-EEEEE-S-STTS-SS-HHHHHHHHHHHHHHHHHTTT-TTEEEEE--SS----HHHHHHHHHHHHHHHTT--SSEEE-EE---EEETTTTEEE---GGGGG-SSEEEE--BTTTB--SS-GGG-EE-S-SSS-EEEEE------TT----TT-GGG--HHHHHHHHHHHHHHHTT-S-EEEE--S-SB-EE-TT---TTTTTTEETT-SB-TTS-B-HHHHHHHHHHHT-/--S-GGGSEEEE--EEEEEEEETTS-TTTTTGGG-----SSS---S--SSSS-EEEESS-STTTSGGGTT--SEEEEEEEEEE---SSEEEEEEES--BSEEEEEETTEEEEEEE-TTS-EEEE-TTTPPSEEEEEEEEEE----SSSSS-S--SS----B--S-EEEEEEESS--------SEEGGGTEE--SHHHHHHHHHHHTTTT-SEEE-TTS---HHHHHHHHHTT-EEEEE-S--TTS--S-HHHHHHHHHHHHHHHHHTTT-TTEEEEEEES---HHHHHH--SS-EEE--------TT----TT-GGG--HHHHHHHHHTT---S-SB-EE-TT---TTTTSSEE---SB-TTS-B-HHHHHHHT-

Radius of gyration: 38.87 Å; Cα contacts (8 Å, |Δi|>4): 5258; chains: 4; bounding box: 106×100×115 Å

B-factor: mean 63.24, std 16.71, range [26.18, 124.03]

Foldseek 3Di:
DAFAPQVQFDKDFPWDWWFKDDDQVPCCVVLLCLLQDDDDDPPDDDPDHRPDDDIDTPPWFPLLVDVVNVQDFFKMKTKDKDADALDPFKWKKKKAQFFPAKKWKAKNSHTFDIDGHGHFMDMGTCNPPDDHTIIMMMMTWGQDADQLHQVHNFDFAGSGGGSNEIIMMGMAGPKEWRAWFWEPDAPDLWKIKIKTAIDDQCWFFKKWKDQVVQPDIDIFIAHSGRMTIDIDGGPPADAAALVAQQWTWMWIDTPGYIGTDTFGYWHWADDWLFIATRRHTAFFAEFEDEQAQLLSFIGHYDLVSLCVVVVLVVVLQGQEYEHPAADHGPNNLVVCSNNRYQYEGEGSAEASHDLVDVVSLVVLLVRLVSRCRRCSRRNSYAEYEYYEAHDDDPSVLVSSVVNVVSVVVPDDRHFYEYEHAQWDADPPVRATEGDDPSCVPGQEYEYEDAECAPNDDPDQLLSYAYDYPNRHAYEHAEYFAAAAAPQDDDCNDRVSSHLNVRQVSLVSVLSNVVRYVSYRYYYYPHAEWGFGVPQPPVPNAVRTRRRHCAYSNGHGGPNSVVSSVVSVVD/DFFEPLVFFAKDFPWDWWFKDQDQPVCPVVQQCLLQDDADDPVDDDPDHGDDDDIDGPAWFPLLVDVVNVQDFFKMKTKDKWADAQDPFKWKKKKQQFFPAKKFKRKNRGTQDIDGHGAFMDMGTCNVPDDHTIIMMMMTWGQDADQLHQVHDFDFAGSGGGSNEIIIMGMDGPKEFRAWFWACDAPDDFKIKIKTFMPQLCWFWKKKKDFPVQPDIDIWTHDSGRMTIDMDGGPPADAAALVHQDWTWIWMDTDRYIGIDTFGYWHWAFDWLFIAINNHTAFFLEAEDEQAQLLSQIGHYDLVSLCLVVVLVVVLQGQEYEHPAAHHGPSNLVVNSVNRYQYEHEGRAEASHDLVDVVSLVVLLVRLCSSCRRCSRRNSDQEYESYEAYDDDDSVLVSRVVSVVSVVVVDDRHWYEYEHAAFDQDPVVRETEHDDPSCVVGQEYEYEDADCAPHDDPDQLLSHAYPYPVTYAYADAEYFAAAAPPQDDDLNDRVSSHLSVRQNSLVSNLSNVVRYVSYRYYYYPHAEWGFGVPQDDVPNAVRTPRRHCAYSNGHGGPNSVVSSVVSVVSD/DFAPLVQFDKDWPWDWWFKDQDQPPCCVVLLCQLQDCDDDDPDHHPDHRPDDDIDGPPWFPLLVDVVNVQDFFKMKTKDKDADAQDPWKWKKKKAQFFAAKKFKDKNSHTQDIDGHGHFMDMTTCNVPDDHTMIMIMMIKGHDADLAGQVHDFDFAGSTGGSNEIIIMGIGGPKEWGAWFWADDAADDFKIKIKTAIDAFCWAWKKKKDFVVFPDMDMFIADRHRMTIDMDTGPPADAAALVALQWTWMWMDTDPYIGIDTFGYWYWADAWLFIDTHHDTAFFAEFEDEQDQLQSQIGNYDLVSLCLVVVLVVLLQGQAYEDPADHHGVSNLVVNSNNHHQYEHEHSAEASHDLPDVVSLVVLLVRQCSRCRRCSRRNSHQEYESYEAHDDDDSVLVSSVVNCVSNVVRDDNHWYEYEYAAFDQDPPVQETEGDDPSVVVGQEYEYADADVAPHDDPDQLLSYAYPYPNGHAYEDAEYFAAAAPPQDDDLVDRVSSHLSVRLVSLVSVLSNPVRYDSNSYYYYPHAEWGFGVPQPDVPNAVRTPRRHQAYSNGHGGPNSVVSSVVSVVD/DFEPQVVFQKDFPWFWWQKDDDQPPCCVVLLVVQQDCADDDVDDHPDHRPDDDIDGPPWFPLLPDVVNVQDFFKMKTKDKDADAQDPWWWKKKKAQFFPAKKWKAKNSGTQDIDGHGHFMDMGTCNVPDDHTMMMMMMTKGQDADLLHQVHDDDFAGRTGGSNETIMIGIGGPDHDGADADEQALLQSQIGHYDLVSLCLVVVVVVVLVDQEHEYPAAHHGDSNLVVNLVVRHQYEHEHRAEPSRDDPDPVRVVVLVVSVVRRCRHCVPRPSHAEYESYEQHPVVPVVSDDPHYYDYYVDFAFAAPPQADDCPDRVSSHLNVRLVVVVVVVCHPDAEWHFGQPPDDVVRANRTRRRHCAYSNGHGGPNSVVSSVD